Protein AF-A0A175VPI5-F1 (afdb_monomer_lite)

pLDDT: mean 77.68, std 15.25, range [24.39, 95.75]

Sequence (2399 aa):
MKVEKSAVLLPHGPDFRLYDSESETWVSDLKRPLTFSHLCGVHIPDELKNTVFPPQEQPHHDPDGPSSYEAIANQTKCPAGMSVHEFLALQRLFSGRCRRWMTVLAELGSANLNFSSEDTMLVIGQLAIQAGPARQHKGMLRDVHVIFNDTAFCAALTQQIRRRLQTIYTNWRESYCMEVLIALSLRLFHLATPGDRSAAEDLIKMVRGATLAWITRTREDLWKCTEGAAAEAIAKYGFWASLLCRRTFAIFEDPARNMSAQELGEFVLASVALQQNLVVDLGKLSPTMKNMLARDMKMAYRIQQVVKSAIQRYPVNLSQAISGTWWDATEAGSATGSAFSGWQFLAQDGGRWITCVTKPTETAISPQRIQYNFVDGRLLIDGSHIGKLPPEIRDSKHVKELFGDQHLLTFPSSRFGMSYVLAKLQCGQRIHFGLRAGQVVIHAVSFDGNVREYVPHHIFFDSSTWDLPLSLIDNCVHWLNLGSGCLEILRKPHVWRTRRSDWVLDVPKRQAQRSKVLLVDPYSALGRQVAGILGNFEDSRRVTIFQPLHQRGRLSVELRNLALSFFVNSKGLLQCRELHAEIDPDQDVGTLYGFRSGLVLRGVRCNDERSLIAPLGAMSWSRDGIHVSVRVRSADHYGKFDIDQVLGQLTCPPEPRLLYTKALLHALTSFPLPDKLTGRTGTEEALRTLESGRCQPWQPIDAGAMASLMTIKNLTPVRSYYPRDKRSLQTVTWDGTLTMTIQHESYEPVVYGILMKSEQLQAFSGNHNKIPGPENCSSSHLNRRAELQRLSYERNIALRLDPIPAQQQIIYQPRDRRARSAEAVNVYRITKAFHRRPLGIHMSRTINTVLQDWKLVGGFHSEPKNNAVPPLASLVSDSIAEHWGSLVDSFRDMSLNQPYSALFKLALLSFAPDANLDVLMFFAACYSLEKLRALETPKYPLFTNFGVGKEPTLDWLRQTISKTYKGSDFPANGQIGRKGRRREASRFIDFVLQQWPTRPEPSPGDFEAKVFNVERAMKSIVPEWQRLYQNQRLSAYLDQAQAVLDGHQCGADVSIPALWNSQIEPFSVTRSGGLVVPSLVQDIRRNRLPTSCKPLAGYDEISAQGVETAKKAPKLIHHRRFGMASSKAREIDELAAILSSFARSTDSMRQEYVNSLRASLEALERAASRADTDENPPALHAIQTEISTARSVMNDHFNMATAAFSSGDPRSRWLRLADLWLWTTPISILEPLRSSNKFHLDRGTRALIVSFGLSVTRLQRLQRIRSAQLRNDTSKAVREWRNVGHAGWSPLDLPDWLLLEIDNNLLIRPEQVEVARAMISPVSRSNSVLQMNMGSGKTSCIVPMAMSVLANGVQLARLIVPKALLSQTAQIMQARLGGLVGRDITHVPFSRRTPTGQRAPDMILLYSQLHEQARHRRGIMLTAPEHILSYKLSGLQRLADKLYDEARDMIKFQTRLSETCRDVLDESDFTLAARTQLIYPSGPLLPLDGHPHRWRTIQTMLSLVEDHLPGVQSDYPQGLKISERPGGFPVAHFLQKEAEDELNQRIVRDISSGRAAVLLLGMNPSGPFPHALVQAILCNDSIDPSAVEKLASQFPNAKLASDNLLLVRGLLLKRILLLCLKKRWNVQYGFHPGRHPVAVPFEAKGVPSEQSEFGHPDVALLLTCLSFYYTGLTPAQFRDGLRQVLSSEDPAAEYDRWTQNSSSLPEHLRHWNAINTDHQEQLDQLWRRLRLNRGVLNHYMNTFVFPAHARQFDVKIQASGWDLPLLPLSSAEPSNTHAISTGFSGTNDNRTLLPLTIKQDDLESLSQTNAEVLTYLLQPRNRRYCLAPWRANKEERLLEELSRLGIRVLIDAGAYILEQDNESLVKLWLAKDTQATAAVYLGPDNRPWVHYRDNKKAPLIATPFAEALDECLVYLDEAHTRGIDLKLPGYASGALTLALGQTKDHTVQAAMRLRELGSTQAVVFFAPPEVHQSIVDVCKLRDRQPVDSSHVIAWLLEQTCRANEQLRGLYLAQGYDFCRRANAQLTHHNLLTNRSQREAFLQVIRRPERQTIDELYGTRTKCHPDLAAESLPTGKLRDFMQELDRQQKLAARSSAVREAHDSALEEVEQEREVEFQAEHVQQKQQRPDYNALRFPGLHPNIRRFVETGTLSGVTGYEHAFNAMASTGTGKKYNVRATGSRLFVSAEYMRTIALEGCSETDDFLRPVEWILWNPAQQTALVVVPEEVELLIPMIRNRASSGQKSGVHLVTYIAPLTREMLHFNDLSFYVLPSLPTGHRVPEWLSLELGIFAGKMYTDFAECTALKRYLERPGETAFSTNPAGFVLEWLALRRKGQDVTHTPVGYVCLGRPLREDHRFFVSRHADWGGNVDPLIESARDAQDSDDDEGSDDDWATADHEA

Foldseek 3Di:
DPDDPCVVDDPDDDDDFDAPPVVRGTPVPPPDDDDCLVVLAQQDPPLCCVQPNPDDPRDDNQDQFDALLRLLQSLLSRDLFAFNLLSSLLSVCSHFAQCNLVSVLLVLLDQSHLLLDPRVLRNLLSSLPDLDAQPQPVDPSHRRRPCLAFPQSLVLLLVSLVVVCVLCLQPLSSLSSLSSSLSSLVSNLVRHDPVSNVSSLVSLVSSLNSLLNLLVVLVVVLQVDLDPVVNLVSLVSLLSSLLSNLSSCLVLLPVVDAADLVRLLSNLLSLQSNVVSPPDDPVPDDPVSVVSVVVSLVSLVSCVVRSVVSCVVHVQSVQVSVCVPQPDPPPDPPPSSPFWDDKDFDPPPPRQKIKIWGDDPDPQFAIWIWMAGSRNNFIAINNHGQAFDDCLQLVDPQNCVQSNSRGFGWHQGRGPQFGIWGSDQDVQWTWTWHADPSDIWIWTAHPVRWIWIWDQLCVQDDPPHGFAQVVLRPQWTWIQGPVQRKIWTHHPPVHPDGDLQTWIQNPVVRWIDRNQKTWDGCPDPVNVVVCVLQPLQDDSSQKTWMWGNDPPTWTKIDNPLARWIWTQDPVRFTQIPFQQWTFDPDQDLLALPQEPNKTKTAHPLHRVWIKIKHFLADWDWFDDPLWIHIGHDDGSYIFIWTRDQLQLDTDAFLDLLNLLVQLLSLLQGFDPAAGRRNNHTSPLNSLCSLQFLSNADQEADDPSSVVSLVSQLVLAWDWADVVNPDNPHIDTHHDPRGDPRSHALSSNVSSLVRLVSNVLQVLQDPDPPCDPRDDPCPCPVVSVVVNVVVVQQAADSDPPDDDDFPPPDDPDDDPVLPLVPQLNQLLVVLVVQLVDPPRFFAAPDQPLVVLLVDQKAFFAADDPDDPPPPPLVCLQEPDCRNCVRVLLVVQLPDDPVCVVVLSVSLSSNSNHPNRDSNSSSLSSCSNRPPLLSPQDGQNDRMAGNADAPDDPDLVNLLVLQVVFWDPDDDDDDDPVVVVVLVVLSSVQSVQQSVCPPVDLQGDSPPSDDPTGDPVSSSVVCNVVSNNVNSSHSVNVSSVSSSVSNVVRHDDDDPDTDDNDDPPPDPPPPPPPPDDPQDELQVLLQPADFDPPPDPPPPPVCVVPPPPPPDDDDDDDDDDDPPDPPPDPDVLLVLVVVLLVVQCPDPAPLSVVLSVLQVLLSVLVVVVVVPDDDDDFDDDLVVLVVQLVVLVVQLVVLLVVLVCRSCPPPPCQVVCVVSVSHYSSGLLVLLLVLALLDPGDRDLSSLVSSLSSLLSLLSNLLSVQLNVCVSVVVRVSNVVSVVAPAPPPHDCSVQVLLSLLCNLVSHGDHPVLVVVLCCQLQNPVNFFAAAADAPPNCALQRSCLSNLLVQLNLQFAEEEEEAPLCQVVSQSSNSSRCRGSNRAHEHENAAALPSDDDPVCPCSLVSVLVVSNVNSNSSHYYYYYLRRLFRLVVNLVVCLVVVVQVSNVSSVVSNLVNLQGHAYAYEQLCVRLPLQAKAKAFDADWFFAFLPPLLLVLLLLLLVLLQVCLVVLCVVCVPQWDWDDDVQFRIQIAGQDVVSVVVSLVSSLQCVLCLVGCLQPQPDPVPDDRPSVLLSCLLAPPFDDVVSLQVNLVRHPHSVSNSLSSLSNSCCRVLVLVVVLSNDDEQAQWEDDPPDALWIAGALGRVRGDPFWHWLDLSSRSNNSLVRCRVVFDDLVLLLVLLVCLLSDSCVLVLLCLQPLSFPPDDSSLSSNSSDDSPPPVSSVSSCVRRRNNSSSSVSSCSPPNSVVPNIHHFWMFMDHSLPPFSDDLDPDPPPDSSSGYYYYHNDCLCQVLGHPSYHHDYDSSCSNNRVLLLSLCVPPQNWAEDAQADDPPSLLVNLLVCLVVVAQAELEQASPPRPDDFVRSQLSSCVNNVQAQWEWTADPVSFIWIQGNVRDIDTCSSISCQQPCPRYRYYAGNSRLADDAGPYDLQHEYEYEDHPLAAPRSSSSNVCSSVNSNPRYYYHYYYYPSVVSLLCVQVVPDPPDDHTSSSVVSSNSVSSSVVSLLSLLSSLVNLLLVLQLSLLCVVLVCLSPDVVSVVSSCVSSIDGSRDHSCNQRNHPPPPDPVSLDDPRPDDPSVVSSVVSVVSVVSLVPDPSSVSSNRVSSSRHRYRYDYDDDDDDDDDDDSRDRFAWDDDPDADPQVVVCQVPVDRDDDDQKDALQVLVCVAPLNVVFVFAHAPAQEMETPCQQGNTDDDDPDRCLLSGDAQFKWKAQPVVNHIYGYGPRNVSVCSSVLVVCVVVVNPRSIKIFTAGAAPDLSSQCRQQSQSRIRVHDDPPDGRDLVCSQVVNLSNLHQAYAPVNLVVNLVLQPDDDPNHRGPRSLVSSQVSNCSSVVNDHSCPTSSNCSSSVHDDDCPSSSHPPPPPPPPDDPPDCPVVVVVPPPDPPPPDDPDDDDDDDDDD

Structure (mmCIF, N/CA/C/O backbone):
data_AF-A0A175VPI5-F1
#
_entry.id   AF-A0A175VPI5-F1
#
loop_
_atom_site.group_PDB
_atom_site.id
_atom_site.type_symbol
_atom_site.label_atom_id
_atom_site.label_alt_id
_atom_site.label_comp_id
_atom_site.label_asym_id
_atom_site.label_entity_id
_atom_site.label_seq_id
_atom_site.pdbx_PDB_ins_code
_atom_site.Cartn_x
_atom_site.Cartn_y
_atom_site.Cartn_z
_atom_site.occupancy
_atom_site.B_iso_or_equiv
_atom_site.auth_seq_id
_atom_site.auth_comp_id
_atom_site.auth_asym_id
_atom_site.auth_atom_id
_atom_site.pdbx_PDB_model_num
ATOM 1 N N . MET A 1 1 ? 29.320 -63.852 16.655 1.00 34.31 1 MET A N 1
ATOM 2 C CA . MET A 1 1 ? 28.833 -64.793 17.684 1.00 34.31 1 MET A CA 1
ATOM 3 C C . MET A 1 1 ? 27.375 -65.113 17.396 1.00 34.31 1 MET A C 1
ATOM 5 O O . MET A 1 1 ? 26.515 -64.314 17.731 1.00 34.31 1 MET A O 1
ATOM 9 N N . LYS A 1 2 ? 27.088 -66.215 16.697 1.00 37.84 2 LYS A N 1
ATOM 10 C CA . LYS A 1 2 ? 25.715 -66.717 16.556 1.00 37.84 2 LYS A CA 1
ATOM 11 C C . LYS A 1 2 ? 25.558 -67.827 17.584 1.00 37.84 2 LYS A C 1
ATOM 13 O O . LYS A 1 2 ? 25.923 -68.964 17.318 1.00 37.84 2 LYS A O 1
ATOM 18 N N . VAL A 1 3 ? 25.167 -67.435 18.790 1.00 50.75 3 VAL A N 1
ATOM 19 C CA . VAL A 1 3 ? 24.848 -68.372 19.865 1.00 50.75 3 VAL A CA 1
ATOM 20 C C . VAL A 1 3 ? 23.452 -68.916 19.587 1.00 50.75 3 VAL A C 1
ATOM 22 O O . VAL A 1 3 ? 22.554 -68.161 19.207 1.00 50.75 3 VAL A O 1
ATOM 25 N N . GLU A 1 4 ? 23.300 -70.232 19.696 1.00 42.84 4 GLU A N 1
ATOM 26 C CA . GLU A 1 4 ? 22.039 -70.908 19.427 1.00 42.84 4 GLU A CA 1
ATOM 27 C C . GLU A 1 4 ? 20.932 -70.422 20.365 1.00 42.84 4 GLU A C 1
ATOM 29 O O . GLU A 1 4 ? 21.149 -70.137 21.542 1.00 42.84 4 GLU A O 1
ATOM 34 N N . LYS A 1 5 ? 19.719 -70.334 19.814 1.00 47.22 5 LYS A N 1
ATOM 35 C CA . LYS A 1 5 ? 18.517 -69.787 20.454 1.00 47.22 5 LYS A CA 1
ATOM 36 C C . LYS A 1 5 ? 18.205 -70.445 21.808 1.00 47.22 5 LYS A C 1
ATOM 38 O O . LYS A 1 5 ? 17.634 -69.792 22.671 1.00 47.22 5 LYS A O 1
ATOM 43 N N . SER A 1 6 ? 18.618 -71.691 22.024 1.00 50.94 6 SER A N 1
ATOM 44 C CA . SER A 1 6 ? 18.477 -72.423 23.291 1.00 50.94 6 SER A CA 1
ATOM 45 C C . SER A 1 6 ? 19.395 -71.920 24.412 1.00 50.94 6 SER A C 1
ATOM 47 O O . SER A 1 6 ? 19.062 -72.085 25.578 1.00 50.94 6 SER A O 1
ATOM 49 N N . ALA A 1 7 ? 20.507 -71.256 24.089 1.00 53.69 7 ALA A N 1
ATOM 50 C CA . ALA A 1 7 ? 21.376 -70.597 25.068 1.00 53.69 7 ALA A CA 1
ATOM 51 C C . ALA A 1 7 ? 20.950 -69.146 25.375 1.00 53.69 7 ALA A C 1
ATOM 53 O O . ALA A 1 7 ? 21.548 -68.499 26.230 1.00 53.69 7 ALA A O 1
ATOM 54 N N . VAL A 1 8 ? 19.897 -68.646 24.717 1.00 54.56 8 VAL A N 1
ATOM 55 C CA . VAL A 1 8 ? 19.192 -67.411 25.112 1.00 54.56 8 VAL A CA 1
ATOM 56 C C . VAL A 1 8 ? 17.832 -67.733 25.740 1.00 54.56 8 VAL A C 1
ATOM 58 O O . VAL A 1 8 ? 17.388 -67.041 26.649 1.00 54.56 8 VAL A O 1
ATOM 61 N N . LEU A 1 9 ? 17.171 -68.802 25.292 1.00 42.56 9 LEU A N 1
ATOM 62 C CA . LEU A 1 9 ? 15.855 -69.220 25.767 1.00 42.56 9 LEU A CA 1
ATOM 63 C C . LEU A 1 9 ? 15.975 -70.370 26.769 1.00 42.56 9 LEU A C 1
ATOM 65 O O . LEU A 1 9 ? 15.779 -71.536 26.426 1.00 42.56 9 LEU A O 1
ATOM 69 N N . LEU A 1 10 ? 16.274 -70.018 28.018 1.00 45.94 10 LEU A N 1
ATOM 70 C CA . LEU A 1 10 ? 16.054 -70.907 29.158 1.00 45.94 10 LEU A CA 1
ATOM 71 C C . LEU A 1 10 ? 14.543 -71.017 29.452 1.00 45.94 10 LEU A C 1
ATOM 73 O O . LEU A 1 10 ? 13.808 -70.057 29.198 1.00 45.94 10 LEU A O 1
ATOM 77 N N . PRO A 1 11 ? 14.054 -72.155 29.981 1.00 46.88 11 PRO A N 1
ATOM 78 C CA . PRO A 1 11 ? 12.633 -72.353 30.252 1.00 46.88 11 PRO A CA 1
ATOM 79 C C . PRO A 1 11 ? 12.186 -71.367 31.337 1.00 46.88 11 PRO A C 1
ATOM 81 O O . PRO A 1 11 ? 12.593 -71.474 32.494 1.00 46.88 11 PRO A O 1
ATOM 84 N N . HIS A 1 12 ? 11.396 -70.366 30.953 1.00 42.09 12 HIS A N 1
ATOM 85 C CA . HIS A 1 12 ? 10.921 -69.331 31.864 1.00 42.09 12 HIS A CA 1
ATOM 86 C C . HIS A 1 12 ? 9.809 -69.925 32.744 1.00 42.09 12 HIS A C 1
ATOM 88 O O . HIS A 1 12 ? 8.774 -70.341 32.230 1.00 42.09 12 HIS A O 1
ATOM 94 N N . GLY A 1 13 ? 10.039 -69.981 34.060 1.00 51.34 13 GLY A N 1
ATOM 95 C CA . GLY A 1 13 ? 9.156 -70.606 35.054 1.00 51.34 13 GLY A CA 1
ATOM 96 C C . GLY A 1 13 ? 8.050 -69.771 35.740 1.00 51.34 13 GLY A C 1
ATOM 97 O O . GLY A 1 13 ? 7.731 -70.135 36.870 1.00 51.34 13 GLY A O 1
ATOM 98 N N . PRO A 1 14 ? 7.461 -68.683 35.192 1.00 43.50 14 PRO A N 1
ATOM 99 C CA . PRO A 1 14 ? 6.355 -67.998 35.858 1.00 43.50 14 PRO A CA 1
ATOM 100 C C . PRO A 1 14 ? 4.972 -68.471 35.376 1.00 43.50 14 PRO A C 1
ATOM 102 O O . PRO A 1 14 ? 4.746 -68.715 34.192 1.00 43.50 14 PRO A O 1
ATOM 105 N N . ASP A 1 15 ? 4.052 -68.549 36.335 1.00 42.97 15 ASP A N 1
ATOM 106 C CA . ASP A 1 15 ? 2.651 -68.959 36.212 1.00 42.97 15 ASP A CA 1
ATOM 107 C C . ASP A 1 15 ? 1.756 -67.739 35.896 1.00 42.97 15 ASP A C 1
ATOM 109 O O . ASP A 1 15 ? 1.844 -66.706 36.568 1.00 42.97 15 ASP A O 1
ATOM 113 N N . PHE A 1 16 ? 0.930 -67.821 34.849 1.00 50.50 16 PHE A N 1
ATOM 114 C CA . PHE A 1 16 ? 0.197 -66.677 34.287 1.00 50.50 16 PHE A CA 1
ATOM 115 C C . PHE A 1 16 ? -1.163 -66.457 34.971 1.00 50.50 16 PHE A C 1
ATOM 117 O O . PHE A 1 16 ? -1.952 -67.386 35.136 1.00 50.50 16 PHE A O 1
ATOM 124 N N . ARG A 1 17 ? -1.486 -65.199 35.301 1.00 53.91 17 ARG A N 1
ATOM 125 C CA . ARG A 1 17 ? -2.818 -64.754 35.758 1.00 53.91 17 ARG A CA 1
ATOM 126 C C . ARG A 1 17 ? -3.361 -63.659 34.834 1.00 53.91 17 ARG A C 1
ATOM 128 O O . ARG A 1 17 ? -2.608 -63.074 34.064 1.00 53.91 17 ARG A O 1
ATOM 135 N N . LEU A 1 18 ? -4.673 -63.413 34.864 1.00 58.94 18 LEU A N 1
ATOM 136 C CA . LEU A 1 18 ? -5.300 -62.364 34.052 1.00 58.94 18 LEU A CA 1
ATOM 137 C C . LEU A 1 18 ? -5.098 -61.004 34.723 1.00 58.94 18 LEU A C 1
ATOM 139 O O . LEU A 1 18 ? -5.536 -60.795 35.855 1.00 58.94 18 LEU A O 1
ATOM 143 N N . TYR A 1 19 ? -4.419 -60.110 34.016 1.00 65.88 19 TYR A N 1
ATOM 144 C CA . TYR A 1 19 ? -4.217 -58.715 34.379 1.00 65.88 19 TYR A CA 1
ATOM 145 C C . TYR A 1 19 ? -5.151 -57.864 33.527 1.00 65.88 19 TYR A C 1
ATOM 147 O O . TYR A 1 19 ? -5.108 -57.965 32.299 1.00 65.88 19 TYR A O 1
ATOM 155 N N . ASP A 1 20 ? -6.013 -57.076 34.163 1.00 68.88 20 ASP A N 1
ATOM 156 C CA . ASP A 1 20 ? -6.758 -56.040 33.462 1.00 68.88 20 ASP A CA 1
ATOM 157 C C . ASP A 1 20 ? -5.800 -54.868 33.230 1.00 68.88 20 ASP A C 1
ATOM 159 O O . ASP A 1 20 ? -5.426 -54.139 34.149 1.00 68.88 20 ASP A O 1
ATOM 163 N N . SER A 1 21 ? -5.335 -54.749 31.988 1.00 67.12 21 SER A N 1
ATOM 164 C CA . SER A 1 21 ? -4.374 -53.729 31.584 1.00 67.12 21 SER A CA 1
ATOM 165 C C . SER A 1 21 ? -4.939 -52.312 31.635 1.00 67.12 21 SER A C 1
ATOM 167 O O . SER A 1 21 ? -4.154 -51.376 31.716 1.00 67.12 21 SER A O 1
ATOM 169 N N . GLU A 1 22 ? -6.263 -52.140 31.563 1.00 59.28 22 GLU A N 1
ATOM 170 C CA . GLU A 1 22 ? -6.882 -50.811 31.639 1.00 59.28 22 GLU A CA 1
ATOM 171 C C . GLU A 1 22 ? -6.962 -50.313 33.084 1.00 59.28 22 GLU A C 1
ATOM 173 O O . GLU A 1 22 ? -6.736 -49.132 33.341 1.00 59.28 22 GLU A O 1
ATOM 178 N N . SER A 1 23 ? -7.237 -51.207 34.039 1.00 65.69 23 SER A N 1
ATOM 179 C CA . SER A 1 23 ? -7.300 -50.871 35.468 1.00 65.69 23 SER A CA 1
ATOM 180 C C . SER A 1 23 ? -5.992 -51.116 36.223 1.00 65.69 23 SER A C 1
ATOM 182 O O . SER A 1 23 ? -5.968 -51.018 37.452 1.00 65.69 23 SER A O 1
ATOM 184 N N . GLU A 1 24 ? -4.930 -51.500 35.513 1.00 67.81 24 GLU A N 1
ATOM 185 C CA . GLU A 1 24 ? -3.613 -51.861 36.048 1.00 67.81 24 GLU A CA 1
ATOM 186 C C . GLU A 1 24 ? -3.652 -52.843 37.241 1.00 67.81 24 GLU A C 1
ATOM 188 O O . GLU A 1 24 ? -2.771 -52.848 38.106 1.00 67.81 24 GLU A O 1
ATOM 193 N N . THR A 1 25 ? -4.661 -53.712 37.299 1.00 71.62 25 THR A N 1
ATOM 194 C CA . THR A 1 25 ? -4.926 -54.594 38.445 1.00 71.62 25 THR A CA 1
ATOM 195 C C . THR A 1 25 ? -5.146 -56.031 37.992 1.00 71.62 25 THR A C 1
ATOM 197 O O . THR A 1 25 ? -5.723 -56.305 36.939 1.00 71.62 25 THR A O 1
ATOM 200 N N . TRP A 1 26 ? -4.673 -56.999 38.780 1.00 72.06 26 TRP A N 1
ATOM 201 C CA . TRP A 1 26 ? -4.946 -58.401 38.479 1.00 72.06 26 TRP A CA 1
ATOM 202 C C . TRP A 1 26 ? -6.426 -58.678 38.717 1.00 72.06 26 TRP A C 1
ATOM 204 O O . TRP A 1 26 ? -6.977 -58.289 39.743 1.00 72.06 26 TRP A O 1
ATOM 214 N N . VAL A 1 27 ? -7.078 -59.401 37.806 1.00 67.56 27 VAL A N 1
ATOM 215 C CA . VAL A 1 27 ? -8.496 -59.776 37.950 1.00 67.56 27 VAL A CA 1
ATOM 216 C C . VAL A 1 27 ? -8.718 -60.568 39.249 1.00 67.56 27 VAL A C 1
ATOM 218 O O . VAL A 1 27 ? -9.791 -60.499 39.844 1.00 67.56 27 VAL A O 1
ATOM 221 N N . SER A 1 28 ? -7.684 -61.264 39.745 1.00 69.44 28 SER A N 1
ATOM 222 C CA . SER A 1 28 ? -7.690 -61.933 41.055 1.00 69.44 28 SER A CA 1
ATOM 223 C C . SER A 1 28 ? -7.777 -60.988 42.259 1.00 69.44 28 SER A C 1
ATOM 225 O O . SER A 1 28 ? -8.151 -61.436 43.341 1.00 69.44 28 SER A O 1
ATOM 227 N N . ASP A 1 29 ? -7.447 -59.709 42.093 1.00 71.69 29 ASP A N 1
ATOM 228 C CA . ASP A 1 29 ? -7.384 -58.718 43.171 1.00 71.69 29 ASP A CA 1
ATOM 229 C C . ASP A 1 29 ? -8.705 -57.935 43.321 1.00 71.69 29 ASP A C 1
ATOM 231 O O . ASP A 1 29 ? -8.896 -57.199 44.295 1.00 71.69 29 ASP A O 1
ATOM 235 N N . LEU A 1 30 ? -9.666 -58.135 42.408 1.00 63.50 30 LEU A N 1
ATOM 236 C CA . LEU A 1 30 ? -11.007 -57.550 42.476 1.00 63.50 30 LEU A CA 1
ATOM 237 C C . LEU A 1 30 ? -11.823 -58.200 43.610 1.00 63.50 30 LEU A C 1
ATOM 239 O O . LEU A 1 30 ? -12.544 -59.176 43.421 1.00 63.50 30 LEU A O 1
ATOM 243 N N . LYS A 1 31 ? -11.756 -57.623 44.819 1.00 62.03 31 LYS A N 1
ATOM 244 C CA . LYS A 1 31 ? -12.515 -58.073 46.011 1.00 62.03 31 LYS A CA 1
ATOM 245 C C . LYS A 1 31 ? -14.044 -57.915 45.902 1.00 62.03 31 LYS A C 1
ATOM 247 O O . LYS A 1 31 ? -14.755 -58.279 46.837 1.00 62.03 31 LYS A O 1
ATOM 252 N N . ARG A 1 32 ? -14.568 -57.346 44.810 1.00 58.59 32 ARG A N 1
ATOM 253 C CA . ARG A 1 32 ? -16.005 -57.109 44.583 1.00 58.59 32 ARG A CA 1
ATOM 254 C C . ARG A 1 32 ? -16.470 -57.818 43.308 1.00 58.59 32 ARG A C 1
ATOM 256 O O . ARG A 1 32 ? -15.713 -57.848 42.340 1.00 58.59 32 ARG A O 1
ATOM 263 N N . PRO A 1 33 ? -17.703 -58.358 43.275 1.00 62.44 33 PRO A N 1
ATOM 264 C CA . PRO A 1 33 ? -18.245 -58.978 42.073 1.00 62.44 33 PRO A CA 1
ATOM 265 C C . PRO A 1 33 ? -18.265 -57.981 40.910 1.00 62.44 33 PRO A C 1
ATOM 267 O O . PRO A 1 33 ? -18.617 -56.813 41.087 1.00 62.44 33 PRO A O 1
ATOM 270 N N . LEU A 1 34 ? -17.885 -58.461 39.724 1.00 61.81 34 LEU A N 1
ATOM 271 C CA . LEU A 1 34 ? -17.949 -57.702 38.478 1.00 61.81 34 LEU A CA 1
ATOM 272 C C . LEU A 1 34 ? -19.396 -57.261 38.232 1.00 61.81 34 LEU A C 1
ATOM 274 O O . LEU A 1 34 ? -20.314 -58.081 38.211 1.00 61.81 34 LEU A O 1
ATOM 278 N N . THR A 1 35 ? -19.601 -55.957 38.054 1.00 63.72 35 THR A N 1
ATOM 279 C CA . THR A 1 35 ? -20.913 -55.382 37.741 1.00 63.72 35 THR A CA 1
ATOM 280 C C . THR A 1 35 ? -20.823 -54.601 36.437 1.00 63.72 35 THR A C 1
ATOM 282 O O . THR A 1 35 ? -19.828 -53.924 36.179 1.00 63.72 35 THR A O 1
ATOM 285 N N . PHE A 1 36 ? -21.884 -54.634 35.631 1.00 66.44 36 PHE A N 1
ATOM 286 C CA . PHE A 1 36 ? -22.006 -53.776 34.448 1.00 66.44 36 PHE A CA 1
ATOM 287 C C . PHE A 1 36 ? -22.507 -52.363 34.791 1.00 66.44 36 PHE A C 1
ATOM 289 O O . PHE A 1 36 ? -22.881 -51.623 33.883 1.00 66.44 36 PHE A O 1
ATOM 296 N N . SER A 1 37 ? -22.549 -51.964 36.074 1.00 64.75 37 SER A N 1
ATOM 297 C CA . SER A 1 37 ? -23.100 -50.656 36.464 1.00 64.75 37 SER A CA 1
ATOM 298 C C . SER A 1 37 ? -22.327 -49.500 35.832 1.00 64.75 37 SER A C 1
ATOM 300 O O . SER A 1 37 ? -22.946 -48.539 35.392 1.00 64.75 37 SER A O 1
ATOM 302 N N . HIS A 1 38 ? -21.006 -49.636 35.688 1.00 63.53 38 HIS A N 1
ATOM 303 C CA . HIS A 1 38 ? -20.152 -48.666 35.002 1.00 63.53 38 HIS A CA 1
ATOM 304 C C . HIS A 1 38 ? -20.473 -48.531 33.497 1.00 63.53 38 HIS A C 1
ATOM 306 O O . HIS A 1 38 ? -20.339 -47.440 32.957 1.00 63.53 38 HIS A O 1
ATOM 312 N N . LEU A 1 39 ? -20.973 -49.589 32.834 1.00 64.94 39 LEU A N 1
ATOM 313 C CA . LEU A 1 39 ? -21.452 -49.539 31.438 1.00 64.94 39 LEU A CA 1
ATOM 314 C C . LEU A 1 39 ? -22.888 -49.005 31.310 1.00 64.94 39 LEU A C 1
ATOM 316 O O . LEU A 1 39 ? -23.317 -48.643 30.217 1.00 64.94 39 LEU A O 1
ATOM 320 N N . CYS A 1 40 ? -23.643 -48.994 32.411 1.00 66.12 40 CYS A N 1
ATOM 321 C CA . CYS A 1 40 ? -25.025 -48.510 32.476 1.00 66.12 40 CYS A CA 1
ATOM 322 C C . CYS A 1 40 ? -25.135 -47.132 33.153 1.00 66.12 40 CYS A C 1
ATOM 324 O O . CYS A 1 40 ? -26.246 -46.696 33.463 1.00 66.12 40 CYS A O 1
ATOM 326 N N . GLY A 1 41 ? -23.999 -46.486 33.435 1.00 64.88 41 GLY A N 1
ATOM 327 C CA . GLY A 1 41 ? -23.933 -45.198 34.115 1.00 64.88 41 GLY A CA 1
ATOM 328 C C . GLY A 1 41 ? -24.559 -44.079 33.288 1.00 64.88 41 GLY A C 1
ATOM 329 O O . GLY A 1 41 ? -24.564 -44.126 32.057 1.00 64.88 41 GLY A O 1
ATOM 330 N N . VAL A 1 42 ? -25.091 -43.069 33.978 1.00 74.12 42 VAL A N 1
ATOM 331 C CA . VAL A 1 42 ? -25.505 -41.830 33.313 1.00 74.12 42 VAL A CA 1
ATOM 332 C C . VAL A 1 42 ? -24.248 -41.044 32.946 1.00 74.12 42 VAL A C 1
ATOM 334 O O . VAL A 1 42 ? -23.321 -40.955 33.747 1.00 74.12 42 VAL A O 1
ATOM 337 N N . HIS A 1 43 ? -24.217 -40.495 31.740 1.00 81.44 43 HIS A N 1
ATOM 338 C CA . HIS A 1 43 ? -23.201 -39.582 31.253 1.00 81.44 43 HIS A CA 1
ATOM 339 C C . HIS A 1 43 ? -23.189 -38.353 32.150 1.00 81.44 43 HIS A C 1
ATOM 341 O O . HIS A 1 43 ? -24.219 -37.707 32.342 1.00 81.44 43 HIS A O 1
ATOM 347 N N . ILE A 1 44 ? -22.029 -38.060 32.723 1.00 80.56 44 ILE A N 1
ATOM 348 C CA . ILE A 1 44 ? -21.810 -36.883 33.554 1.00 80.56 44 ILE A CA 1
ATOM 349 C C . ILE A 1 44 ? -20.849 -35.995 32.765 1.00 80.56 44 ILE A C 1
ATOM 351 O O . ILE A 1 44 ? -19.736 -36.456 32.503 1.00 80.56 44 ILE A O 1
ATOM 355 N N . PRO A 1 45 ? -21.256 -34.764 32.398 1.00 82.81 45 PRO A N 1
ATOM 356 C CA . PRO A 1 45 ? -20.381 -33.808 31.720 1.00 82.81 45 PRO A CA 1
ATOM 357 C C . PRO A 1 45 ? -19.068 -33.630 32.486 1.00 82.81 45 PRO A C 1
ATOM 359 O O . PRO A 1 45 ? -19.072 -33.637 33.725 1.00 82.81 45 PRO A O 1
ATOM 362 N N . ASP A 1 46 ? -17.950 -33.473 31.780 1.00 77.69 46 ASP A N 1
ATOM 363 C CA . ASP A 1 46 ? -16.617 -33.432 32.397 1.00 77.69 46 ASP A CA 1
ATOM 364 C C . ASP A 1 46 ? -16.496 -32.295 33.429 1.00 77.69 46 ASP A C 1
ATOM 366 O O . ASP A 1 46 ? -15.869 -32.451 34.481 1.00 77.69 46 ASP A O 1
ATOM 370 N N . GLU A 1 47 ? -17.184 -31.179 33.190 1.00 77.06 47 GLU A N 1
ATOM 371 C CA . GLU A 1 47 ? -17.311 -30.041 34.100 1.00 77.06 47 GLU A CA 1
ATOM 372 C C . GLU A 1 47 ? -17.875 -30.451 35.464 1.00 77.06 47 GLU A C 1
ATOM 374 O O . GLU A 1 47 ? -17.360 -30.037 36.505 1.00 77.06 47 GLU A O 1
ATOM 379 N N . LEU A 1 48 ? -18.914 -31.291 35.470 1.00 80.81 48 LEU A N 1
ATOM 380 C CA . LEU A 1 48 ? -19.559 -31.795 36.682 1.00 80.81 48 LEU A CA 1
ATOM 381 C C . LEU A 1 48 ? -18.786 -32.957 37.300 1.00 80.81 48 LEU A C 1
ATOM 383 O O . LEU A 1 48 ? -18.743 -33.073 38.523 1.00 80.81 48 LEU A O 1
ATOM 387 N N . LYS A 1 49 ? -18.146 -33.796 36.484 1.00 77.88 49 LYS A N 1
ATOM 388 C CA . LYS A 1 49 ? -17.318 -34.917 36.948 1.00 77.88 49 LYS A CA 1
ATOM 389 C C . LYS A 1 49 ? -16.105 -34.440 37.753 1.00 77.88 49 LYS A C 1
ATOM 391 O O . LYS A 1 49 ? -15.731 -35.056 38.747 1.00 77.88 49 LYS A O 1
ATOM 396 N N . ASN A 1 50 ? -15.525 -33.305 37.365 1.00 75.50 50 ASN A N 1
ATOM 397 C CA . ASN A 1 50 ? -14.361 -32.728 38.039 1.00 75.50 50 ASN A CA 1
ATOM 398 C C . ASN A 1 50 ? -14.708 -31.923 39.305 1.00 75.50 50 ASN A C 1
ATOM 400 O O . ASN A 1 50 ? -13.814 -31.632 40.097 1.00 75.50 50 ASN A O 1
ATOM 404 N N . THR A 1 51 ? -15.978 -31.548 39.505 1.00 76.25 51 THR A N 1
ATOM 405 C CA . THR A 1 51 ? -16.378 -30.593 40.559 1.00 76.25 51 THR A CA 1
ATOM 406 C C . THR A 1 51 ? -17.454 -31.114 41.516 1.00 76.25 51 THR A C 1
ATOM 408 O O . THR A 1 51 ? -17.349 -30.896 42.723 1.00 76.25 51 THR A O 1
ATOM 411 N N . VAL A 1 52 ? -18.483 -31.798 41.004 1.00 76.81 52 VAL A N 1
ATOM 412 C CA . VAL A 1 52 ? -19.696 -32.196 41.745 1.00 76.81 52 VAL A CA 1
ATOM 413 C C . VAL A 1 52 ? -19.789 -33.712 41.934 1.00 76.81 52 VAL A C 1
ATOM 415 O O . VAL A 1 52 ? -20.158 -34.168 43.014 1.00 76.81 52 VAL A O 1
ATOM 418 N N . PHE A 1 53 ? -19.433 -34.500 40.916 1.00 75.19 53 PHE A N 1
ATOM 419 C CA . PHE A 1 53 ? -19.489 -35.965 40.934 1.00 75.19 53 PHE A CA 1
ATOM 420 C C . PHE A 1 53 ? -18.081 -36.573 40.841 1.00 75.19 53 PHE A C 1
ATOM 422 O O . PHE A 1 53 ? -17.683 -37.007 39.757 1.00 75.19 53 PHE A O 1
ATOM 429 N N . PRO A 1 54 ? -17.316 -36.630 41.948 1.00 65.25 54 PRO A N 1
ATOM 430 C CA . PRO A 1 54 ? -15.978 -37.210 41.926 1.00 65.25 54 PRO A CA 1
ATOM 431 C C . PRO A 1 54 ? -16.015 -38.660 41.405 1.00 65.25 54 PRO A C 1
ATOM 433 O O . PRO A 1 54 ? -16.939 -39.406 41.749 1.00 65.25 54 PRO A O 1
ATOM 436 N N . PRO A 1 55 ? -15.034 -39.077 40.580 1.00 62.97 55 PRO A N 1
ATOM 437 C CA . PRO A 1 55 ? -15.018 -40.401 39.968 1.00 62.97 55 PRO A CA 1
ATOM 438 C C . PRO A 1 55 ? -15.037 -41.502 41.040 1.00 62.97 55 PRO A C 1
ATOM 440 O O . PRO A 1 55 ? -14.155 -41.574 41.892 1.00 62.97 55 PRO A O 1
ATOM 443 N N . GLN A 1 56 ? -16.061 -42.360 41.003 1.00 59.44 56 GLN A N 1
ATOM 444 C CA . GLN A 1 56 ? -16.194 -43.535 41.869 1.00 59.44 56 GLN A CA 1
ATOM 445 C C . GLN A 1 56 ? -15.831 -44.799 41.079 1.00 59.44 56 GLN A C 1
ATOM 447 O O . GLN A 1 56 ? -16.299 -44.960 39.955 1.00 59.44 56 GLN A O 1
ATOM 452 N N . GLU A 1 57 ? -15.060 -45.719 41.674 1.00 57.66 57 GLU A N 1
ATOM 453 C CA . GLU A 1 57 ? -14.640 -46.987 41.035 1.00 57.66 57 GLU A CA 1
ATOM 454 C C . GLU A 1 57 ? -15.820 -47.869 40.583 1.00 57.66 57 GLU A C 1
ATOM 456 O O . GLU A 1 57 ? -15.717 -48.616 39.614 1.00 57.66 57 GLU A O 1
ATOM 461 N N . GLN A 1 58 ? -16.961 -47.790 41.274 1.00 57.25 58 GLN A N 1
ATOM 462 C CA . GLN A 1 58 ? -18.205 -48.468 40.902 1.00 57.25 58 GLN A CA 1
ATOM 463 C C . GLN A 1 58 ? -19.382 -47.506 41.116 1.00 57.25 58 GLN A C 1
ATOM 465 O O . GLN A 1 58 ? -19.983 -47.521 42.195 1.00 57.25 58 GLN A O 1
ATOM 470 N N . PRO A 1 59 ? -19.712 -46.646 40.134 1.00 59.06 59 PRO A N 1
ATOM 471 C CA . PRO A 1 59 ? -20.792 -45.681 40.285 1.00 59.06 59 PRO A CA 1
ATOM 472 C C . PRO A 1 59 ? -22.119 -46.410 40.531 1.00 59.06 59 PRO A C 1
ATOM 474 O O . PRO A 1 59 ? -22.434 -47.424 39.891 1.00 59.06 59 PRO A O 1
ATOM 477 N N . HIS A 1 60 ? -22.886 -45.906 41.501 1.00 56.34 60 HIS A N 1
ATOM 478 C CA . HIS A 1 60 ? -24.221 -46.413 41.810 1.00 56.34 60 HIS A CA 1
ATOM 479 C C . HIS A 1 60 ? -25.123 -46.251 40.574 1.00 56.34 60 HIS A C 1
ATOM 481 O O . HIS A 1 60 ? -25.089 -45.218 39.915 1.00 56.34 60 HIS A O 1
ATOM 487 N N . HIS A 1 61 ? -25.942 -47.254 40.249 1.00 58.75 61 HIS A N 1
ATOM 488 C CA . HIS A 1 61 ? -26.800 -47.249 39.049 1.00 58.75 61 HIS A CA 1
ATOM 489 C C . HIS A 1 61 ? -27.977 -46.252 39.135 1.00 58.75 61 HIS A C 1
ATOM 491 O O . HIS A 1 61 ? -28.630 -45.984 38.131 1.00 58.75 61 HIS A O 1
ATOM 497 N N . ASP A 1 62 ? -28.242 -45.713 40.328 1.00 59.16 62 ASP A N 1
ATOM 498 C CA . ASP A 1 62 ? -29.240 -44.671 40.616 1.00 59.16 62 ASP A CA 1
ATOM 499 C C . ASP A 1 62 ? -28.660 -43.711 41.679 1.00 59.16 62 ASP A C 1
ATOM 501 O O . ASP A 1 62 ? -28.919 -43.913 42.868 1.00 59.16 62 ASP A O 1
ATOM 505 N N . PRO A 1 63 ? -27.765 -42.768 41.328 1.00 61.16 63 PRO A N 1
ATOM 506 C CA . PRO A 1 63 ? -27.257 -41.780 42.280 1.00 61.16 63 PRO A CA 1
ATOM 507 C C . PRO A 1 63 ? -28.365 -40.767 42.619 1.00 61.16 63 PRO A C 1
ATOM 509 O O . PRO A 1 63 ? -29.083 -40.327 41.726 1.00 61.16 63 PRO A O 1
ATOM 512 N N . ASP A 1 64 ? -28.501 -40.365 43.889 1.00 64.19 64 ASP A N 1
ATOM 513 C CA . ASP A 1 64 ? -29.560 -39.428 44.328 1.00 64.19 64 ASP A CA 1
ATOM 514 C C . ASP A 1 64 ? -29.366 -37.975 43.816 1.00 64.19 64 ASP A C 1
ATOM 516 O O . ASP A 1 64 ? -30.228 -37.123 44.046 1.00 64.19 64 ASP A O 1
ATOM 520 N N . GLY A 1 65 ? -28.287 -37.701 43.066 1.00 75.31 65 GLY A N 1
ATOM 521 C CA . GLY A 1 65 ? -27.918 -36.365 42.587 1.00 75.31 65 GLY A CA 1
ATOM 522 C C . GLY A 1 65 ? -27.599 -35.390 43.734 1.00 75.31 65 GLY A C 1
ATOM 523 O O . GLY A 1 65 ? -27.826 -35.709 44.901 1.00 75.31 65 GLY A O 1
ATOM 524 N N . PRO A 1 66 ? -27.056 -34.198 43.439 1.00 86.31 66 PRO A N 1
ATOM 525 C CA . PRO A 1 66 ? -26.903 -33.158 44.449 1.00 86.31 66 PRO A CA 1
ATOM 526 C C . PRO A 1 66 ? -28.278 -32.637 44.890 1.00 86.31 66 PRO A C 1
ATOM 528 O O . PRO A 1 66 ? -29.179 -32.421 44.074 1.00 86.31 66 PRO A O 1
ATOM 531 N N . SER A 1 67 ? -28.440 -32.406 46.189 1.00 87.25 67 SER A N 1
ATOM 532 C CA . SER A 1 67 ? -29.606 -31.709 46.746 1.00 87.25 67 SER A CA 1
ATOM 533 C C . SER A 1 67 ? -29.654 -30.243 46.295 1.00 87.25 67 SER A C 1
ATOM 535 O O . SER A 1 67 ? -28.649 -29.674 45.870 1.00 87.25 67 SER A O 1
ATOM 537 N N . SER A 1 68 ? -30.802 -29.573 46.436 1.00 88.88 68 SER A N 1
ATOM 538 C CA . SER A 1 68 ? -30.927 -28.139 46.133 1.00 88.88 68 SER A CA 1
ATOM 539 C C . SER A 1 68 ? -29.983 -27.279 46.980 1.00 88.88 68 SER A C 1
ATOM 541 O O . SER A 1 68 ? -29.532 -26.229 46.535 1.00 88.88 68 SER A O 1
ATOM 543 N N . TYR A 1 69 ? -29.645 -27.736 48.186 1.00 90.31 69 TYR A N 1
ATOM 544 C CA . TYR A 1 69 ? -28.686 -27.088 49.076 1.00 90.31 69 TYR A CA 1
ATOM 545 C C . TYR A 1 69 ? -27.263 -27.185 48.514 1.00 90.31 69 TYR A C 1
ATOM 547 O O . TYR A 1 69 ? -26.565 -26.178 48.415 1.00 90.31 69 TYR A O 1
ATOM 555 N N . GLU A 1 70 ? -26.858 -28.385 48.087 1.00 88.50 70 GLU A N 1
ATOM 556 C CA . GLU A 1 70 ? -25.555 -28.630 47.460 1.00 88.50 70 GLU A CA 1
ATOM 557 C C . GLU A 1 70 ? -25.431 -27.914 46.120 1.00 88.50 70 GLU A C 1
ATOM 559 O O . GLU A 1 70 ? -24.410 -27.285 45.871 1.00 88.50 70 GLU A O 1
ATOM 564 N N . ALA A 1 71 ? -26.475 -27.933 45.289 1.00 87.50 71 ALA A N 1
ATOM 565 C CA . ALA A 1 71 ? -26.470 -27.247 44.003 1.00 87.50 71 ALA A CA 1
ATOM 566 C C . ALA A 1 71 ? -26.203 -25.742 44.161 1.00 87.50 71 ALA A C 1
ATOM 568 O O . ALA A 1 71 ? -25.374 -25.185 43.442 1.00 87.50 71 ALA A O 1
ATOM 569 N N . ILE A 1 72 ? -26.848 -25.088 45.136 1.00 87.44 72 ILE A N 1
ATOM 570 C CA . ILE A 1 72 ? -26.623 -23.665 45.422 1.00 87.44 72 ILE A CA 1
ATOM 571 C C . ILE A 1 72 ? -25.238 -23.418 46.039 1.00 87.44 72 ILE A C 1
ATOM 573 O O . ILE A 1 72 ? -24.569 -22.468 45.641 1.00 87.44 72 ILE A O 1
ATOM 577 N N . ALA A 1 73 ? -24.767 -24.271 46.952 1.00 85.56 73 ALA A N 1
ATOM 578 C CA . ALA A 1 73 ? -23.424 -24.146 47.526 1.00 85.56 73 ALA A CA 1
ATOM 579 C C . ALA A 1 73 ? -22.317 -24.327 46.472 1.00 85.56 73 ALA A C 1
ATOM 581 O O . ALA A 1 73 ? -21.319 -23.612 46.479 1.00 85.56 73 ALA A O 1
ATOM 582 N N . ASN A 1 74 ? -22.521 -25.236 45.515 1.00 87.31 74 ASN A N 1
ATOM 583 C CA . ASN A 1 74 ? -21.576 -25.532 44.442 1.00 87.31 74 ASN A CA 1
ATOM 584 C C . ASN A 1 74 ? -21.421 -24.386 43.427 1.00 87.31 74 ASN A C 1
ATOM 586 O O . ASN A 1 74 ? -20.554 -24.489 42.564 1.00 87.31 74 ASN A O 1
ATOM 590 N N . GLN A 1 75 ? -22.197 -23.294 43.500 1.00 81.94 75 GLN A N 1
ATOM 591 C CA . GLN A 1 75 ? -22.072 -22.154 42.575 1.00 81.94 75 GLN A CA 1
ATOM 592 C C . GLN A 1 75 ? -20.641 -21.595 42.501 1.00 81.94 75 GLN A C 1
ATOM 594 O O . GLN A 1 75 ? -20.192 -21.192 41.428 1.00 81.94 75 GLN A O 1
ATOM 599 N N . THR A 1 76 ? -19.887 -21.635 43.604 1.00 80.00 76 THR A N 1
ATOM 600 C CA . THR A 1 76 ? -18.480 -21.196 43.655 1.00 80.00 76 THR A CA 1
ATOM 601 C C . THR A 1 76 ? -17.545 -22.083 42.830 1.00 80.00 76 THR A C 1
ATOM 603 O O . THR A 1 76 ? -16.499 -21.609 42.382 1.00 80.00 76 THR A O 1
ATOM 606 N N . LYS A 1 77 ? -17.957 -23.330 42.565 1.00 81.75 77 LYS A N 1
ATOM 607 C CA . LYS A 1 77 ? -17.238 -24.357 41.797 1.00 81.75 77 LYS A CA 1
ATOM 608 C C . LYS A 1 77 ? -17.611 -24.386 40.311 1.00 81.75 77 LYS A C 1
ATOM 610 O O . LYS A 1 77 ? -17.111 -25.248 39.594 1.00 81.75 77 LYS A O 1
ATOM 615 N N . CYS A 1 78 ? -18.475 -23.479 39.840 1.00 78.94 78 CYS A N 1
ATOM 616 C CA . CYS A 1 78 ? -18.847 -23.389 38.426 1.00 78.94 78 CYS A CA 1
ATOM 617 C C . CYS A 1 78 ? -17.597 -23.144 37.552 1.00 78.94 78 CYS A C 1
ATOM 619 O O . CYS A 1 78 ? -16.906 -22.138 37.760 1.00 78.94 78 CYS A O 1
ATOM 621 N N . PRO A 1 79 ? -17.281 -24.024 36.584 1.00 76.50 79 PRO A N 1
ATOM 622 C CA . PRO A 1 79 ? -16.147 -23.832 35.682 1.00 76.50 79 PRO A CA 1
ATOM 623 C C . PRO A 1 79 ? -16.328 -22.612 34.774 1.00 76.50 79 PRO A C 1
ATOM 625 O O . PRO A 1 79 ? -17.446 -22.248 34.430 1.00 76.50 79 PRO A O 1
ATOM 628 N N . ALA A 1 80 ? -15.224 -22.009 34.322 1.00 67.06 80 ALA A N 1
ATOM 629 C CA . ALA A 1 80 ? -15.259 -20.792 33.500 1.00 67.06 80 ALA A CA 1
ATOM 630 C C . ALA A 1 80 ? -15.903 -20.970 32.106 1.00 67.06 80 ALA A C 1
ATOM 632 O O . ALA A 1 80 ? -16.228 -19.976 31.468 1.00 67.06 80 ALA A O 1
ATOM 633 N N . GLY A 1 81 ? -16.055 -22.209 31.621 1.00 64.50 81 GLY A N 1
ATOM 634 C CA . GLY A 1 81 ? -16.647 -22.517 30.312 1.00 64.50 81 GLY A CA 1
ATOM 635 C C . GLY A 1 81 ? -18.162 -22.759 30.317 1.00 64.50 81 GLY A C 1
ATOM 636 O O . GLY A 1 81 ? -18.726 -22.944 29.246 1.00 64.50 81 GLY A O 1
ATOM 637 N N . MET A 1 82 ? -18.814 -22.774 31.484 1.00 72.94 82 MET A N 1
ATOM 638 C CA . MET A 1 82 ? -20.243 -23.073 31.639 1.00 72.94 82 MET A CA 1
ATOM 639 C C . MET A 1 82 ? -20.920 -21.948 32.423 1.00 72.94 82 MET A C 1
ATOM 641 O O . MET A 1 82 ? -20.362 -21.448 33.401 1.00 72.94 82 MET A O 1
ATOM 645 N N . SER A 1 83 ? -22.129 -21.548 32.021 1.00 74.88 83 SER A N 1
ATOM 646 C CA . SER A 1 83 ? -22.885 -20.552 32.787 1.00 74.88 83 SER A CA 1
ATOM 647 C C . SER A 1 83 ? -23.334 -21.129 34.133 1.00 74.88 83 SER A C 1
ATOM 649 O O . SER A 1 83 ? -23.659 -22.313 34.242 1.00 74.88 83 SER A O 1
ATOM 651 N N . VAL A 1 84 ? -23.432 -20.288 35.169 1.00 76.75 84 VAL A N 1
ATOM 652 C CA . VAL A 1 84 ? -23.930 -20.722 36.490 1.00 76.75 84 VAL A CA 1
ATOM 653 C C . VAL A 1 84 ? -25.343 -21.309 36.375 1.00 76.75 84 VAL A C 1
ATOM 655 O O . VAL A 1 84 ? -25.690 -22.255 37.079 1.00 76.75 84 VAL A O 1
ATOM 658 N N . HIS A 1 85 ? -26.159 -20.787 35.458 1.00 77.75 85 HIS A N 1
ATOM 659 C CA . HIS A 1 85 ? -27.518 -21.266 35.221 1.00 77.75 85 HIS A CA 1
ATOM 660 C C . HIS A 1 85 ? -27.559 -22.657 34.578 1.00 77.75 85 HIS A C 1
ATOM 662 O O . HIS A 1 85 ? -28.326 -23.504 35.042 1.00 77.75 85 HIS A O 1
ATOM 668 N N . GLU A 1 86 ? -26.709 -22.917 33.582 1.00 81.19 86 GLU A N 1
ATOM 669 C CA . GLU A 1 86 ? -26.550 -24.242 32.972 1.00 81.19 86 GLU A CA 1
ATOM 670 C C . GLU A 1 86 ? -25.992 -25.250 33.983 1.00 81.19 86 GLU A C 1
ATOM 672 O O . GLU A 1 86 ? -26.542 -26.339 34.155 1.00 81.19 86 GLU A O 1
ATOM 677 N N . PHE A 1 87 ? -24.986 -24.840 34.759 1.00 85.94 87 PHE A N 1
ATOM 678 C CA . PHE A 1 87 ? -24.383 -25.650 35.817 1.00 85.94 87 PHE A CA 1
ATOM 679 C C . PHE A 1 87 ? -25.395 -26.055 36.900 1.00 85.94 87 PHE A C 1
ATOM 681 O O . PHE A 1 87 ? -25.415 -27.203 37.355 1.00 85.94 87 PHE A O 1
ATOM 688 N N . LEU A 1 88 ? -26.280 -25.136 37.297 1.00 85.69 88 LEU A N 1
ATOM 689 C CA . LEU A 1 88 ? -27.377 -25.417 38.225 1.00 85.69 88 LEU A CA 1
ATOM 690 C C . LEU A 1 88 ? -28.482 -26.263 37.581 1.00 85.69 88 LEU A C 1
ATOM 692 O O . LEU A 1 88 ? -29.068 -27.109 38.253 1.00 85.69 88 LEU A O 1
ATOM 696 N N . ALA A 1 89 ? -28.814 -26.040 36.307 1.00 85.69 89 ALA A N 1
ATOM 697 C CA . ALA A 1 89 ? -29.835 -26.808 35.591 1.00 85.69 89 ALA A CA 1
ATOM 698 C C . ALA A 1 89 ? -29.440 -28.279 35.424 1.00 85.69 89 ALA A C 1
ATOM 700 O O . ALA A 1 89 ? -30.245 -29.165 35.714 1.00 85.69 89 ALA A O 1
ATOM 701 N N . LEU A 1 90 ? -28.188 -28.549 35.050 1.00 87.31 90 LEU A N 1
ATOM 702 C CA . LEU A 1 90 ? -27.674 -29.911 34.939 1.00 87.31 90 LEU A CA 1
ATOM 703 C C . LEU A 1 90 ? -27.709 -30.628 36.294 1.00 87.31 90 LEU A C 1
ATOM 705 O O . LEU A 1 90 ? -28.229 -31.738 36.381 1.00 87.31 90 LEU A O 1
ATOM 709 N N . GLN A 1 91 ? -27.258 -29.981 37.375 1.00 89.38 91 GLN A N 1
ATOM 710 C CA . GLN A 1 91 ? -27.363 -30.543 38.731 1.00 89.38 91 GLN A CA 1
ATOM 711 C C . GLN A 1 91 ? -28.818 -30.842 39.125 1.00 89.38 91 GLN A C 1
ATOM 713 O O . GLN A 1 91 ? -29.103 -31.909 39.673 1.00 89.38 91 GLN A O 1
ATOM 718 N N . ARG A 1 92 ? -29.754 -29.943 38.786 1.00 87.00 92 ARG A N 1
ATOM 719 C CA . ARG A 1 92 ? -31.191 -30.138 39.026 1.00 87.00 92 ARG A CA 1
ATOM 720 C C . ARG A 1 92 ? -31.746 -31.351 38.275 1.00 87.00 92 ARG A C 1
ATOM 722 O O . ARG A 1 92 ? -32.520 -32.094 38.879 1.00 87.00 92 ARG A O 1
ATOM 729 N N . LEU A 1 93 ? -31.330 -31.604 37.029 1.00 86.69 93 LEU A N 1
ATOM 730 C CA . LEU A 1 93 ? -31.768 -32.769 36.241 1.00 86.69 93 LEU A CA 1
ATOM 731 C C . LEU A 1 93 ? -31.398 -34.114 36.887 1.00 86.69 93 LEU A C 1
ATOM 733 O O . LEU A 1 93 ? -32.173 -35.069 36.797 1.00 86.69 93 LEU A O 1
ATOM 737 N N . PHE A 1 94 ? -30.251 -34.189 37.566 1.00 86.25 94 PHE A N 1
ATOM 738 C CA . PHE A 1 94 ? -29.830 -35.395 38.288 1.00 86.25 94 PHE A CA 1
ATOM 739 C C . PHE A 1 94 ? -30.585 -35.612 39.612 1.00 86.25 94 PHE A C 1
ATOM 741 O O . PHE A 1 94 ? -30.552 -36.714 40.155 1.00 86.25 94 PHE A O 1
ATOM 748 N N . SER A 1 95 ? -31.283 -34.594 40.125 1.00 84.12 95 SER A N 1
ATOM 749 C CA . SER A 1 95 ? -31.875 -34.593 41.468 1.00 84.12 95 SER A CA 1
ATOM 750 C C . SER A 1 95 ? -33.379 -34.935 41.483 1.00 84.12 95 SER A C 1
ATOM 752 O O . SER A 1 95 ? -34.193 -34.334 40.775 1.00 84.12 95 SER A O 1
ATOM 754 N N . GLY A 1 96 ? -33.782 -35.852 42.368 1.00 82.81 96 GLY A N 1
ATOM 755 C CA . GLY A 1 96 ? -35.185 -36.257 42.557 1.00 82.81 96 GLY A CA 1
ATOM 756 C C . GLY A 1 96 ? -35.706 -37.273 41.525 1.00 82.81 96 GLY A C 1
ATOM 757 O O . GLY A 1 96 ? -35.208 -37.383 40.401 1.00 82.81 96 GLY A O 1
ATOM 758 N N . ARG A 1 97 ? -36.716 -38.060 41.924 1.00 85.81 97 ARG A N 1
ATOM 759 C CA . ARG A 1 97 ? -37.286 -39.163 41.127 1.00 85.81 97 ARG A CA 1
ATOM 760 C C . ARG A 1 97 ? -38.683 -38.809 40.624 1.00 85.81 97 ARG A C 1
ATOM 762 O O . ARG A 1 97 ? -38.931 -38.861 39.422 1.00 85.81 97 ARG A O 1
ATOM 769 N N . CYS A 1 98 ? -39.570 -38.387 41.523 1.00 86.62 98 CYS A N 1
ATOM 770 C CA . CYS A 1 98 ? -40.962 -38.056 41.216 1.00 86.62 98 CYS A CA 1
ATOM 771 C C . CYS A 1 98 ? -41.081 -36.746 40.428 1.00 86.62 98 CYS A C 1
ATOM 773 O O . CYS A 1 98 ? -41.981 -36.609 39.598 1.00 86.62 98 CYS A O 1
ATOM 775 N N . ARG A 1 99 ? -40.170 -35.793 40.673 1.00 90.12 99 ARG A N 1
ATOM 776 C CA . ARG A 1 99 ? -40.139 -34.490 39.986 1.00 90.12 99 ARG A CA 1
ATOM 777 C C . ARG A 1 99 ? -39.378 -34.480 38.657 1.00 90.12 99 ARG A C 1
ATOM 779 O O . ARG A 1 99 ? -39.525 -33.528 37.902 1.00 90.12 99 ARG A O 1
ATOM 786 N N . ARG A 1 100 ? -38.595 -35.519 38.333 1.00 90.56 100 ARG A N 1
ATOM 787 C CA . ARG A 1 100 ? -37.625 -35.514 37.214 1.00 90.56 100 ARG A CA 1
ATOM 788 C C . ARG A 1 100 ? -38.215 -35.034 35.885 1.00 90.56 100 ARG A C 1
ATOM 790 O O . ARG A 1 100 ? -37.666 -34.143 35.250 1.00 90.56 100 ARG A O 1
ATOM 797 N N . TRP A 1 101 ? -39.350 -35.593 35.478 1.00 91.94 101 TRP A N 1
ATOM 798 C CA . TRP A 1 101 ? -40.023 -35.212 34.232 1.00 91.94 101 TRP A CA 1
ATOM 799 C C . TRP A 1 101 ? -40.663 -33.820 34.277 1.00 91.94 101 TRP A C 1
ATOM 801 O O . TRP A 1 101 ? -40.734 -33.164 33.242 1.00 91.94 101 TRP A O 1
ATOM 811 N N . MET A 1 102 ? -41.076 -33.341 35.456 1.00 91.88 102 MET A N 1
ATOM 812 C CA . MET A 1 102 ? -41.521 -31.953 35.627 1.00 91.88 102 MET A CA 1
ATOM 813 C C . MET A 1 102 ? -40.342 -30.991 35.465 1.00 91.88 102 MET A C 1
ATOM 815 O O . MET A 1 102 ? -40.485 -29.974 34.800 1.00 91.88 102 MET A O 1
ATOM 819 N N . THR A 1 103 ? -39.164 -31.343 35.993 1.00 90.62 103 THR A N 1
ATOM 820 C CA . THR A 1 103 ? -37.926 -30.582 35.777 1.00 90.62 103 THR A CA 1
ATOM 821 C C . THR A 1 103 ? -37.535 -30.574 34.299 1.00 90.62 103 THR A C 1
ATOM 823 O O . THR A 1 103 ? -37.258 -29.512 33.760 1.00 90.62 103 THR A O 1
ATOM 826 N N . VAL A 1 104 ? -37.579 -31.721 33.606 1.00 91.56 104 VAL A N 1
ATOM 827 C CA . VAL A 1 104 ? -37.316 -31.790 32.153 1.00 91.56 104 VAL A CA 1
ATOM 828 C C . VAL A 1 104 ? -38.289 -30.903 31.371 1.00 91.56 104 VAL A C 1
ATOM 830 O O . VAL A 1 104 ? -37.861 -30.168 30.487 1.00 91.56 104 VAL A O 1
ATOM 833 N N . LEU A 1 105 ? -39.583 -30.932 31.705 1.00 92.31 105 LEU A N 1
ATOM 834 C CA . LEU A 1 105 ? -40.591 -30.075 31.076 1.00 92.31 105 LEU A CA 1
ATOM 835 C C . LEU A 1 105 ? -40.310 -28.586 31.322 1.00 92.31 105 LEU A C 1
ATOM 837 O O . LEU A 1 105 ? -40.373 -27.788 30.388 1.00 92.31 105 LEU A O 1
ATOM 841 N N . ALA A 1 106 ? -39.985 -28.222 32.562 1.00 89.56 106 ALA A N 1
ATOM 842 C CA . ALA A 1 106 ? -39.669 -26.851 32.934 1.00 89.56 106 ALA A CA 1
ATOM 843 C C . ALA A 1 106 ? -38.411 -26.352 32.203 1.00 89.56 106 ALA A C 1
ATOM 845 O O . ALA A 1 106 ? -38.428 -25.260 31.643 1.00 89.56 106 ALA A O 1
ATOM 846 N N . GLU A 1 107 ? -37.357 -27.170 32.116 1.00 89.69 107 GLU A N 1
ATOM 847 C CA . GLU A 1 107 ? -36.127 -26.807 31.404 1.00 89.69 107 GLU A CA 1
ATOM 848 C C . GLU A 1 107 ? -36.276 -26.807 29.873 1.00 89.69 107 GLU A C 1
ATOM 850 O O . GLU A 1 107 ? -35.602 -26.030 29.206 1.00 89.69 107 GLU A O 1
ATOM 855 N N . LEU A 1 108 ? -37.193 -27.594 29.294 1.00 87.44 108 LEU A N 1
ATOM 856 C CA . LEU A 1 108 ? -37.552 -27.487 27.867 1.00 87.44 108 LEU A CA 1
ATOM 857 C C . LEU A 1 108 ? -38.202 -26.135 27.527 1.00 87.44 108 LEU A C 1
ATOM 859 O O . LEU A 1 108 ? -37.989 -25.614 26.427 1.00 87.44 108 LEU A O 1
ATOM 863 N N . GLY A 1 109 ? -38.984 -25.580 28.462 1.00 84.31 109 GLY A N 1
ATOM 864 C CA . GLY A 1 109 ? -39.576 -24.241 28.360 1.00 84.31 109 GLY A CA 1
ATOM 865 C C . GLY A 1 109 ? -38.628 -23.107 28.773 1.00 84.31 109 GLY A C 1
ATOM 866 O O . GLY A 1 109 ? -38.868 -21.948 28.434 1.00 84.31 109 GLY A O 1
ATOM 867 N N . SER A 1 110 ? -37.541 -23.417 29.484 1.00 84.00 110 SER A N 1
ATOM 868 C CA . SER A 1 110 ? -36.542 -22.443 29.933 1.00 84.00 110 SER A CA 1
ATOM 869 C C . SER A 1 110 ? -35.480 -22.164 28.853 1.00 84.00 110 SER A C 1
ATOM 871 O O . SER A 1 110 ? -35.486 -22.739 27.759 1.00 84.00 110 SER A O 1
ATOM 873 N N . ALA A 1 111 ? -34.560 -21.248 29.164 1.00 73.69 111 ALA A N 1
ATOM 874 C CA . ALA A 1 111 ? -33.356 -20.977 28.378 1.00 73.69 111 ALA A CA 1
ATOM 875 C C . ALA A 1 111 ? -32.058 -21.413 29.097 1.00 73.69 111 ALA A C 1
ATOM 877 O O . ALA A 1 111 ? -30.978 -21.004 28.682 1.00 73.69 111 ALA A O 1
ATOM 878 N N . ASN A 1 112 ? -32.146 -22.204 30.177 1.00 79.44 112 ASN A N 1
ATOM 879 C CA . ASN A 1 112 ? -30.985 -22.508 31.028 1.00 79.44 112 ASN A CA 1
ATOM 880 C C . ASN A 1 112 ? -30.065 -23.596 30.455 1.00 79.44 112 ASN A C 1
ATOM 882 O O . ASN A 1 112 ? -28.886 -23.617 30.790 1.00 79.44 112 ASN A O 1
ATOM 886 N N . LEU A 1 113 ? -30.601 -24.534 29.664 1.00 81.31 113 LEU A N 1
ATOM 887 C CA . LEU A 1 113 ? -29.844 -25.654 29.097 1.00 81.31 113 LEU A CA 1
ATOM 888 C C . LEU A 1 113 ? -29.581 -25.454 27.608 1.00 81.31 113 LEU A C 1
ATOM 890 O O . LEU A 1 113 ? -30.496 -25.151 26.835 1.00 81.31 113 LEU A O 1
ATOM 894 N N . ASN A 1 114 ? -28.349 -25.731 27.184 1.00 79.19 114 ASN A N 1
ATOM 895 C CA . ASN A 1 114 ? -28.022 -25.820 25.773 1.00 79.19 114 ASN A CA 1
ATOM 896 C C . ASN A 1 114 ? -28.357 -27.215 25.209 1.00 79.19 114 ASN A C 1
ATOM 898 O O . ASN A 1 114 ? -27.513 -28.113 25.168 1.00 79.19 114 ASN A O 1
ATOM 902 N N . PHE A 1 115 ? -29.586 -27.393 24.717 1.00 82.12 115 PHE A N 1
ATOM 903 C CA . PHE A 1 115 ? -30.040 -28.631 24.056 1.00 82.12 115 PHE A CA 1
ATOM 904 C C . PHE A 1 115 ? -29.263 -28.995 22.778 1.00 82.12 115 PHE A C 1
ATOM 906 O O . PHE A 1 115 ? -29.387 -30.116 22.285 1.00 82.12 115 PHE A O 1
ATOM 913 N N . SER A 1 116 ? -28.453 -28.073 22.260 1.00 77.44 116 SER A N 1
ATOM 914 C CA . SER A 1 116 ? -27.572 -28.261 21.107 1.00 77.44 116 SER A CA 1
ATOM 915 C C . SER A 1 116 ? -26.191 -28.798 21.500 1.00 77.44 116 SER A C 1
ATOM 917 O O . SER A 1 116 ? -25.356 -29.020 20.628 1.00 77.44 116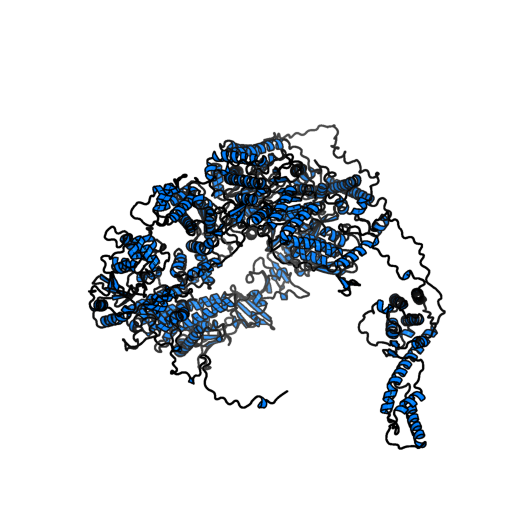 SER A O 1
ATOM 919 N N . SER A 1 117 ? -25.931 -29.032 22.791 1.00 82.19 117 SER A N 1
ATOM 920 C CA . SER A 1 117 ? -24.708 -29.685 23.278 1.00 82.19 117 SER A CA 1
ATOM 921 C C . SER A 1 117 ? -24.836 -31.213 23.286 1.00 82.19 117 SER A C 1
ATOM 923 O O . SER A 1 117 ? -25.894 -31.776 23.590 1.00 82.19 117 SER A O 1
ATOM 925 N N . GLU A 1 118 ? -23.730 -31.898 22.989 1.00 85.06 118 GLU A N 1
ATOM 926 C CA . GLU A 1 118 ? -23.643 -33.361 23.069 1.00 85.06 118 GLU A CA 1
ATOM 927 C C . GLU A 1 118 ? -23.905 -33.856 24.499 1.00 85.06 118 GLU A C 1
ATOM 929 O O . GLU A 1 118 ? -24.658 -34.810 24.697 1.00 85.06 118 GLU A O 1
ATOM 934 N N . ASP A 1 119 ? -23.369 -33.154 25.497 1.00 85.19 119 ASP A N 1
ATOM 935 C CA . ASP A 1 119 ? -23.559 -33.464 26.913 1.00 85.19 119 ASP A CA 1
ATOM 936 C C . ASP A 1 119 ? -25.031 -33.438 27.326 1.00 85.19 119 ASP A C 1
ATOM 938 O O . ASP A 1 119 ? -25.529 -34.400 27.914 1.00 85.19 119 ASP A O 1
ATOM 942 N N . THR A 1 120 ? -25.765 -32.383 26.959 1.00 85.81 120 THR A N 1
ATOM 943 C CA . THR A 1 120 ? -27.199 -32.279 27.271 1.00 85.81 120 THR A CA 1
ATOM 944 C C . THR A 1 120 ? -27.998 -33.359 26.546 1.00 85.81 120 THR A C 1
ATOM 946 O O . THR A 1 120 ? -28.904 -33.955 27.136 1.00 85.81 120 THR A O 1
ATOM 949 N N . MET A 1 121 ? -27.639 -33.674 25.294 1.00 90.25 121 MET A N 1
ATOM 950 C CA . MET A 1 121 ? -28.256 -34.769 24.543 1.00 90.25 121 MET A CA 1
ATOM 951 C C . MET A 1 121 ? -28.077 -36.116 25.246 1.00 90.25 121 MET A C 1
ATOM 953 O O . MET A 1 121 ? -29.041 -36.876 25.378 1.00 90.25 121 MET A O 1
ATOM 957 N N . LEU A 1 122 ? -26.863 -36.409 25.713 1.00 87.38 122 LEU A N 1
ATOM 958 C CA . LEU A 1 122 ? -26.558 -37.644 26.427 1.00 87.38 122 LEU A CA 1
ATOM 959 C C . LEU A 1 122 ? -27.269 -37.697 27.787 1.00 87.38 122 LEU A C 1
ATOM 961 O O . LEU A 1 122 ? -27.935 -38.694 28.072 1.00 87.38 122 LEU A O 1
ATOM 965 N N . VAL A 1 123 ? -27.205 -36.621 28.581 1.00 87.44 123 VAL A N 1
ATOM 966 C CA . VAL A 1 123 ? -27.847 -36.522 29.904 1.00 87.44 123 VAL A CA 1
ATOM 967 C C . VAL A 1 123 ? -29.360 -36.696 29.789 1.00 87.44 123 VAL A C 1
ATOM 969 O O . VAL A 1 123 ? -29.927 -37.597 30.406 1.00 87.44 123 VAL A O 1
ATOM 972 N N . ILE A 1 124 ? -30.036 -35.891 28.965 1.00 89.31 124 ILE A N 1
ATOM 973 C CA . ILE A 1 124 ? -31.498 -35.961 28.822 1.00 89.31 124 ILE A CA 1
ATOM 974 C C . ILE A 1 124 ? -31.912 -37.274 28.163 1.00 89.31 124 ILE A C 1
ATOM 976 O O . ILE A 1 124 ? -32.859 -37.916 28.620 1.00 89.31 124 ILE A O 1
ATOM 980 N N . GLY A 1 125 ? -31.189 -37.711 27.127 1.00 88.12 125 GLY A N 1
ATOM 981 C CA . GLY A 1 125 ? -31.453 -38.970 26.440 1.00 88.12 125 GLY A CA 1
ATOM 982 C C . GLY A 1 125 ? -31.420 -40.166 27.390 1.00 88.12 125 GLY A C 1
ATOM 983 O O . GLY A 1 125 ? -32.305 -41.018 27.327 1.00 88.12 125 GLY A O 1
ATOM 984 N N . GLN A 1 126 ? -30.453 -40.216 28.307 1.00 86.62 126 GLN A N 1
ATOM 985 C CA . GLN A 1 126 ? -30.330 -41.297 29.285 1.00 86.62 126 GLN A CA 1
ATOM 986 C C . GLN A 1 126 ? -31.285 -41.143 30.479 1.00 86.62 126 GLN A C 1
ATOM 988 O O . GLN A 1 126 ? -31.886 -42.127 30.914 1.00 86.62 126 GLN A O 1
ATOM 993 N N . LEU A 1 127 ? -31.511 -39.928 30.985 1.00 87.25 127 LEU A N 1
ATOM 994 C CA . LEU A 1 127 ? -32.482 -39.697 32.061 1.00 87.25 127 LEU A CA 1
ATOM 995 C C . LEU A 1 127 ? -33.920 -40.006 31.614 1.00 87.25 127 LEU A C 1
ATOM 997 O O . LEU A 1 127 ? -34.697 -40.558 32.395 1.00 87.25 127 LEU A O 1
ATOM 1001 N N . ALA A 1 128 ? -34.264 -39.737 30.350 1.00 88.94 128 ALA A N 1
ATOM 1002 C CA . ALA A 1 128 ? -35.585 -40.021 29.791 1.00 88.94 128 ALA A CA 1
ATOM 1003 C C . ALA A 1 128 ? -35.900 -41.528 29.705 1.00 88.94 128 ALA A C 1
ATOM 1005 O O . ALA A 1 128 ? -37.069 -41.917 29.754 1.00 88.94 128 ALA A O 1
ATOM 1006 N N . ILE A 1 129 ? -34.887 -42.400 29.588 1.00 86.75 129 ILE A N 1
ATOM 1007 C CA . ILE A 1 129 ? -35.094 -43.857 29.503 1.00 86.75 129 ILE A CA 1
ATOM 1008 C C . ILE A 1 129 ? -35.159 -44.553 30.873 1.00 86.75 129 ILE A C 1
ATOM 1010 O O . ILE A 1 129 ? -35.629 -45.688 30.949 1.00 86.75 129 ILE A O 1
ATOM 1014 N N . GLN A 1 130 ? -34.734 -43.897 31.957 1.00 84.81 130 GLN A N 1
ATOM 1015 C CA . GLN A 1 130 ? -34.729 -44.476 33.302 1.00 84.81 130 GLN A CA 1
ATOM 1016 C C . GLN A 1 130 ? -36.117 -44.429 33.953 1.00 84.81 130 GLN A C 1
ATOM 1018 O O . GLN A 1 130 ? -36.602 -43.364 34.322 1.00 84.81 130 GLN A O 1
ATOM 1023 N N . ALA A 1 131 ? -36.735 -45.594 34.162 1.00 81.19 131 ALA A N 1
ATOM 1024 C CA . ALA A 1 131 ? -38.015 -45.708 34.875 1.00 81.19 131 ALA A CA 1
ATOM 1025 C C . ALA A 1 131 ? -37.884 -45.515 36.405 1.00 81.19 131 ALA A C 1
ATOM 1027 O O . ALA A 1 131 ? -38.876 -45.309 37.102 1.00 81.19 131 ALA A O 1
ATOM 1028 N N . GLY A 1 132 ? -36.657 -45.567 36.936 1.00 79.75 132 GLY A N 1
ATOM 1029 C CA . GLY A 1 132 ? -36.374 -45.467 38.369 1.00 79.75 132 GLY A CA 1
ATOM 1030 C C . GLY A 1 132 ? -36.809 -46.701 39.178 1.00 79.75 132 GLY A C 1
ATOM 1031 O O . GLY A 1 132 ? -37.107 -47.764 38.607 1.00 79.75 132 GLY A O 1
ATOM 1032 N N . PRO A 1 133 ? -36.798 -46.602 40.519 1.00 79.81 133 PRO A N 1
ATOM 1033 C CA . PRO A 1 133 ? -37.252 -47.671 41.399 1.00 79.81 133 PRO A CA 1
ATOM 1034 C C . PRO A 1 133 ? -38.787 -47.779 41.409 1.00 79.81 133 PRO A C 1
ATOM 1036 O O . PRO A 1 133 ? -39.493 -46.906 40.918 1.00 79.81 133 PRO A O 1
ATOM 1039 N N . ALA A 1 134 ? -39.306 -48.881 41.953 1.00 78.44 134 ALA A N 1
ATOM 1040 C CA . ALA A 1 134 ? -40.741 -49.128 42.123 1.00 78.44 134 ALA A CA 1
ATOM 1041 C C . ALA A 1 134 ? -41.134 -49.044 43.613 1.00 78.44 134 ALA A C 1
ATOM 1043 O O . ALA A 1 134 ? -41.709 -49.987 44.162 1.00 78.44 134 ALA A O 1
ATOM 1044 N N . ARG A 1 135 ? -40.733 -47.964 44.303 1.00 77.81 135 ARG A N 1
ATOM 1045 C CA . ARG A 1 135 ? -40.992 -47.780 45.744 1.00 77.81 135 ARG A CA 1
ATOM 1046 C C . ARG A 1 135 ? -42.429 -47.339 45.997 1.00 77.81 135 ARG A C 1
ATOM 1048 O O . ARG A 1 135 ? -43.036 -47.808 46.955 1.00 77.81 135 ARG A O 1
ATOM 1055 N N . GLN A 1 136 ? -42.960 -46.452 45.161 1.00 70.81 136 GLN A N 1
ATOM 1056 C CA . GLN A 1 136 ? -44.296 -45.875 45.321 1.00 70.81 136 GLN A CA 1
ATOM 1057 C C . GLN A 1 136 ? -45.295 -46.461 44.320 1.00 70.81 136 GLN A C 1
ATOM 1059 O O . GLN A 1 136 ? -46.441 -46.722 44.681 1.00 70.81 136 GLN A O 1
ATOM 1064 N N . HIS A 1 137 ? -44.863 -46.720 43.083 1.00 71.25 137 HIS A N 1
ATOM 1065 C CA . HIS A 1 137 ? -45.698 -47.252 42.014 1.00 71.25 137 HIS A CA 1
ATOM 1066 C C . HIS A 1 137 ? -45.141 -48.585 41.489 1.00 71.25 137 HIS A C 1
ATOM 1068 O O . HIS A 1 137 ? -44.132 -48.631 40.788 1.00 71.25 137 HIS A O 1
ATOM 1074 N N . LYS A 1 138 ? -45.827 -49.697 41.792 1.00 74.69 138 LYS A N 1
ATOM 1075 C CA . LYS A 1 138 ? -45.405 -51.057 41.389 1.00 74.69 138 LYS A CA 1
ATOM 1076 C C . LYS A 1 138 ? -45.706 -51.419 39.923 1.00 74.69 138 LYS A C 1
ATOM 1078 O O . LYS A 1 138 ? -45.327 -52.498 39.481 1.00 74.69 138 LYS A O 1
ATOM 1083 N N . GLY A 1 139 ? -46.397 -50.555 39.174 1.00 79.00 139 GLY A N 1
ATOM 1084 C CA . GLY A 1 139 ? -46.712 -50.782 37.756 1.00 79.00 139 GLY A CA 1
ATOM 1085 C C . GLY A 1 139 ? -45.520 -50.567 36.810 1.00 79.00 139 GLY A C 1
ATOM 1086 O O . GLY A 1 139 ? -44.475 -50.068 37.220 1.00 79.00 139 GLY A O 1
ATOM 1087 N N . MET A 1 140 ? -45.701 -50.894 35.523 1.00 81.00 140 MET A N 1
ATOM 1088 C CA . MET A 1 140 ? -44.641 -50.853 34.494 1.00 81.00 140 MET A CA 1
ATOM 1089 C C . MET A 1 140 ? -43.943 -49.486 34.368 1.00 81.00 140 MET A C 1
ATOM 1091 O O . MET A 1 140 ? -42.745 -49.445 34.104 1.00 81.00 140 MET A O 1
ATOM 1095 N N . LEU A 1 141 ? -44.665 -48.386 34.610 1.00 87.00 141 LEU A N 1
ATOM 1096 C CA . LEU A 1 141 ? -44.128 -47.021 34.556 1.00 87.00 141 LEU A CA 1
ATOM 1097 C C . LEU A 1 141 ? -43.194 -46.667 35.730 1.00 87.00 141 LEU A C 1
ATOM 1099 O O . LEU A 1 141 ? -42.371 -45.764 35.606 1.00 87.00 141 LEU A O 1
ATOM 1103 N N . ARG A 1 142 ? -43.286 -47.384 36.859 1.00 89.69 142 ARG A N 1
ATOM 1104 C CA . ARG A 1 142 ? -42.493 -47.120 38.075 1.00 89.69 142 ARG A CA 1
ATOM 1105 C C . ARG A 1 142 ? -42.573 -45.658 38.560 1.00 89.69 142 ARG A C 1
ATOM 1107 O O . ARG A 1 142 ? -43.434 -44.897 38.123 1.00 89.69 142 ARG A O 1
ATOM 1114 N N . ASP A 1 143 ? -41.725 -45.273 39.512 1.00 84.56 143 ASP A N 1
ATOM 1115 C CA . ASP A 1 143 ? -41.844 -43.990 40.220 1.00 84.56 143 ASP A CA 1
ATOM 1116 C C . ASP A 1 143 ? -41.549 -42.768 39.328 1.00 84.56 143 ASP A C 1
ATOM 1118 O O . ASP A 1 143 ? -42.102 -41.694 39.560 1.00 84.56 143 ASP A O 1
ATOM 1122 N N . VAL A 1 144 ? -40.710 -42.918 38.294 1.00 88.81 144 VAL A N 1
ATOM 1123 C CA . VAL A 1 144 ? -40.313 -41.800 37.418 1.00 88.81 144 VAL A CA 1
ATOM 1124 C C . VAL A 1 144 ? -41.294 -41.614 36.257 1.00 88.81 144 VAL A C 1
ATOM 1126 O O . VAL A 1 144 ? -41.657 -40.480 35.951 1.00 88.81 144 VAL A O 1
ATOM 1129 N N . HIS A 1 145 ? -41.757 -42.689 35.598 1.00 92.12 145 HIS A N 1
ATOM 1130 C CA . HIS A 1 145 ? -42.622 -42.565 34.407 1.00 92.12 145 HIS A CA 1
ATOM 1131 C C . HIS A 1 145 ? -44.119 -42.544 34.724 1.00 92.12 145 HIS A C 1
ATOM 1133 O O . HIS A 1 145 ? -44.915 -42.303 33.824 1.00 92.12 145 HIS A O 1
ATOM 1139 N N . VAL A 1 146 ? -44.544 -42.737 35.979 1.00 89.44 146 VAL A N 1
ATOM 1140 C CA . VAL A 1 146 ? -45.976 -42.687 36.354 1.00 89.44 146 VAL A CA 1
ATOM 1141 C C . VAL A 1 146 ? -46.663 -41.363 35.970 1.00 89.44 146 VAL A C 1
ATOM 1143 O O . VAL A 1 146 ? -47.879 -41.326 35.807 1.00 89.44 146 VAL A O 1
ATOM 1146 N N . ILE A 1 147 ? -45.903 -40.279 35.778 1.00 90.00 147 ILE A N 1
ATOM 1147 C CA . ILE A 1 147 ? -46.424 -38.985 35.314 1.00 90.00 147 ILE A CA 1
ATOM 1148 C C . ILE A 1 147 ? -47.050 -39.039 33.911 1.00 90.00 147 ILE A C 1
ATOM 1150 O O . ILE A 1 147 ? -47.924 -38.235 33.627 1.00 90.00 147 ILE A O 1
ATOM 1154 N N . PHE A 1 148 ? -46.685 -40.003 33.058 1.00 91.75 148 PHE A N 1
ATOM 1155 C CA . PHE A 1 148 ? -47.274 -40.155 31.718 1.00 91.75 148 PHE A CA 1
ATOM 1156 C C . PHE A 1 148 ? -48.740 -40.624 31.730 1.00 91.75 148 PHE A C 1
ATOM 1158 O O . PHE A 1 148 ? -49.384 -40.637 30.685 1.00 91.75 148 PHE A O 1
ATOM 1165 N N . ASN A 1 149 ? -49.286 -40.978 32.899 1.00 87.81 149 ASN A N 1
ATOM 1166 C CA . ASN A 1 149 ? -50.728 -41.169 33.075 1.00 87.81 149 ASN A CA 1
ATOM 1167 C C . ASN A 1 149 ? -51.496 -39.838 33.202 1.00 87.81 149 ASN A C 1
ATOM 1169 O O . ASN A 1 149 ? -52.723 -39.846 33.171 1.00 87.81 149 ASN A O 1
ATOM 1173 N N . ASP A 1 150 ? -50.799 -38.714 33.394 1.00 88.12 150 ASP A N 1
ATOM 1174 C CA . ASP A 1 150 ? -51.393 -37.381 33.469 1.00 88.12 150 ASP A CA 1
ATOM 1175 C C . ASP A 1 150 ? -51.504 -36.775 32.060 1.00 88.12 150 ASP A C 1
ATOM 1177 O O . ASP A 1 150 ? -50.505 -36.424 31.423 1.00 88.12 150 ASP A O 1
ATOM 1181 N N . THR A 1 151 ? -52.738 -36.643 31.574 1.00 87.88 151 THR A N 1
ATOM 1182 C CA . THR A 1 151 ? -53.040 -36.076 30.253 1.00 87.88 151 THR A CA 1
ATOM 1183 C C . THR A 1 151 ? -52.619 -34.608 30.147 1.00 87.88 151 THR A C 1
ATOM 1185 O O . THR A 1 151 ? -52.185 -34.168 29.084 1.00 87.88 151 THR A O 1
ATOM 1188 N N . ALA A 1 152 ? -52.690 -33.835 31.240 1.00 87.31 152 ALA A N 1
ATOM 1189 C CA . ALA A 1 152 ? -52.272 -32.433 31.239 1.00 87.31 152 ALA A CA 1
ATOM 1190 C C . ALA A 1 152 ? -50.749 -32.310 31.092 1.00 87.31 152 ALA A C 1
ATOM 1192 O O . ALA A 1 152 ? -50.264 -31.458 30.344 1.00 87.31 152 ALA A O 1
ATOM 1193 N N . PHE A 1 153 ? -49.993 -33.204 31.740 1.00 92.44 153 PHE A N 1
ATOM 1194 C CA . PHE A 1 153 ? -48.544 -33.294 31.548 1.00 92.44 153 PHE A CA 1
ATOM 1195 C C . PHE A 1 153 ? -48.191 -33.651 30.099 1.00 92.44 153 PHE A C 1
ATOM 1197 O O . PHE A 1 153 ? -47.351 -32.991 29.488 1.00 92.44 153 PHE A O 1
ATOM 1204 N N . CYS A 1 154 ? -48.845 -34.671 29.533 1.00 93.62 154 CYS A N 1
ATOM 1205 C CA . CYS A 1 154 ? -48.595 -35.108 28.158 1.00 93.62 154 CYS A CA 1
ATOM 1206 C C . CYS A 1 154 ? -48.889 -33.994 27.140 1.00 93.62 154 CYS A C 1
ATOM 1208 O O . CYS A 1 154 ? -48.096 -33.777 26.218 1.00 93.62 154 CYS A O 1
ATOM 1210 N N . ALA A 1 155 ? -49.972 -33.237 27.336 1.00 90.25 155 ALA A N 1
ATOM 1211 C CA . ALA A 1 155 ? -50.307 -32.079 26.511 1.00 90.25 155 ALA A CA 1
ATOM 1212 C C . ALA A 1 155 ? -49.246 -30.967 26.607 1.00 90.25 155 ALA A C 1
ATOM 1214 O O . ALA A 1 155 ? -48.771 -30.482 25.575 1.00 90.25 155 ALA A O 1
ATOM 1215 N N . ALA A 1 156 ? -48.814 -30.610 27.823 1.00 89.94 156 ALA A N 1
ATOM 1216 C CA . ALA A 1 156 ? -47.782 -29.594 28.041 1.00 89.94 156 ALA A CA 1
ATOM 1217 C C . ALA A 1 156 ? -46.431 -30.005 27.426 1.00 89.94 156 ALA A C 1
ATOM 1219 O O . ALA A 1 156 ? -45.798 -29.214 26.722 1.00 89.94 156 ALA A O 1
ATOM 1220 N N . LEU A 1 157 ? -46.017 -31.265 27.608 1.00 93.56 157 LEU A N 1
ATOM 1221 C CA . LEU A 1 157 ? -44.799 -31.806 27.001 1.00 93.56 157 LEU A CA 1
ATOM 1222 C C . LEU A 1 157 ? -44.869 -31.778 25.471 1.00 93.56 157 LEU A C 1
ATOM 1224 O O . LEU A 1 157 ? -43.921 -31.339 24.821 1.00 93.56 157 LEU A O 1
ATOM 1228 N N . THR A 1 158 ? -46.007 -32.168 24.893 1.00 93.00 158 THR A N 1
ATOM 1229 C CA . THR A 1 158 ? -46.235 -32.100 23.441 1.00 93.00 158 THR A CA 1
ATOM 1230 C C . THR A 1 158 ? -46.081 -30.670 22.923 1.00 93.00 158 THR A C 1
ATOM 1232 O O . THR A 1 158 ? -45.432 -30.442 21.901 1.00 93.00 158 THR A O 1
ATOM 1235 N N . GLN A 1 159 ? -46.665 -29.694 23.621 1.00 89.81 159 GLN A N 1
ATOM 1236 C CA . GLN A 1 159 ? -46.595 -28.286 23.239 1.00 89.81 159 GLN A CA 1
ATOM 1237 C C . GLN A 1 159 ? -45.154 -27.761 23.248 1.00 89.81 159 GLN A C 1
ATOM 1239 O O . GLN A 1 159 ? -44.758 -27.085 22.297 1.00 89.81 159 GLN A O 1
ATOM 1244 N N . GLN A 1 160 ? -44.359 -28.094 24.270 1.00 90.19 160 GLN A N 1
ATOM 1245 C CA . GLN A 1 160 ? -42.960 -27.655 24.343 1.00 90.19 160 GLN A CA 1
ATOM 1246 C C . GLN A 1 160 ? -42.077 -28.322 23.285 1.00 90.19 160 GLN A C 1
ATOM 1248 O O . GLN A 1 160 ? -41.278 -27.639 22.643 1.00 90.19 160 GLN A O 1
ATOM 1253 N N . ILE A 1 161 ? -42.266 -29.622 23.028 1.00 91.94 161 ILE A N 1
ATOM 1254 C CA . ILE A 1 161 ? -41.556 -30.313 21.941 1.00 91.94 161 ILE A CA 1
ATOM 1255 C C . ILE A 1 161 ? -41.907 -29.674 20.594 1.00 91.94 161 ILE A C 1
ATOM 1257 O O . ILE A 1 161 ? -41.004 -29.395 19.810 1.00 91.94 161 ILE A O 1
ATOM 1261 N N . ARG A 1 162 ? -43.192 -29.388 20.332 1.00 91.88 162 ARG A N 1
ATOM 1262 C CA . ARG A 1 162 ? -43.628 -28.742 19.083 1.00 91.88 162 ARG A CA 1
ATOM 1263 C C . ARG A 1 162 ? -42.978 -27.375 18.893 1.00 91.88 162 ARG A C 1
ATOM 1265 O O . ARG A 1 162 ? -42.441 -27.117 17.822 1.00 91.88 162 ARG A O 1
ATOM 1272 N N . ARG A 1 163 ? -42.993 -26.530 19.930 1.00 84.25 163 ARG A N 1
ATOM 1273 C CA . ARG A 1 163 ? -42.366 -25.199 19.895 1.00 84.25 163 ARG A CA 1
ATOM 1274 C C . ARG A 1 163 ? -40.879 -25.293 19.559 1.00 84.25 163 ARG A C 1
ATOM 1276 O O . ARG A 1 163 ? -40.425 -24.630 18.635 1.00 84.25 163 ARG A O 1
ATOM 1283 N N . ARG A 1 164 ? -40.130 -26.169 20.241 1.00 85.62 164 ARG A N 1
ATOM 1284 C CA . ARG A 1 164 ? -38.695 -26.353 19.960 1.00 85.62 164 ARG A CA 1
ATOM 1285 C C . ARG A 1 164 ? -38.420 -26.962 18.593 1.00 85.62 164 ARG A C 1
ATOM 1287 O O . ARG A 1 164 ? -37.476 -26.543 17.930 1.00 85.62 164 ARG A O 1
ATOM 1294 N N . LEU A 1 165 ? -39.258 -27.890 18.143 1.00 86.00 165 LEU A N 1
ATOM 1295 C CA . LEU A 1 165 ? -39.158 -28.463 16.806 1.00 86.00 165 LEU A CA 1
ATOM 1296 C C . LEU A 1 165 ? -39.365 -27.403 15.718 1.00 86.00 165 LEU A C 1
ATOM 1298 O O . LEU A 1 165 ? -38.613 -27.387 14.750 1.00 86.00 165 LEU A O 1
ATOM 1302 N N . GLN A 1 166 ? -40.328 -26.494 15.893 1.00 83.12 166 GLN A N 1
ATOM 1303 C CA . GLN A 1 166 ? -40.547 -25.365 14.984 1.00 83.12 166 GLN A CA 1
ATOM 1304 C C . GLN A 1 166 ? -39.326 -24.435 14.935 1.00 83.12 166 GLN A C 1
ATOM 1306 O O . GLN A 1 166 ? -38.905 -24.049 13.847 1.00 83.12 166 GLN A O 1
ATOM 1311 N N . THR A 1 167 ? -38.693 -24.162 16.083 1.00 75.94 167 THR A N 1
ATOM 1312 C CA . THR A 1 167 ? -37.470 -23.347 16.158 1.00 75.94 167 THR A CA 1
ATOM 1313 C C . THR A 1 167 ? -36.316 -23.922 15.335 1.00 75.94 167 THR A C 1
ATOM 1315 O O . THR A 1 167 ? -35.584 -23.167 14.697 1.00 75.94 167 THR A O 1
ATOM 1318 N N . ILE A 1 168 ? -36.138 -25.248 15.344 1.00 81.69 168 ILE A N 1
ATOM 1319 C CA . ILE A 1 168 ? -35.020 -25.907 14.654 1.00 81.69 168 ILE A CA 1
ATOM 1320 C C . ILE A 1 168 ? -35.407 -26.495 13.294 1.00 81.69 168 ILE A C 1
ATOM 1322 O O . ILE A 1 168 ? -34.544 -27.053 12.627 1.00 81.69 168 ILE A O 1
ATOM 1326 N N . TYR A 1 169 ? -36.663 -26.371 12.850 1.00 78.81 169 TYR A N 1
ATOM 1327 C CA . TYR A 1 169 ? -37.200 -27.098 11.690 1.00 78.81 169 TYR A CA 1
ATOM 1328 C C . TYR A 1 169 ? -36.340 -26.954 10.425 1.00 78.81 169 TYR A C 1
ATOM 1330 O O . TYR A 1 169 ? -36.154 -27.920 9.691 1.00 78.81 169 TYR A O 1
ATOM 1338 N N . THR A 1 170 ? -35.758 -25.775 10.187 1.00 73.12 170 THR A N 1
ATOM 1339 C CA . THR A 1 170 ? -34.889 -25.494 9.028 1.00 73.12 170 THR A CA 1
ATOM 1340 C C . THR A 1 170 ? -33.385 -25.612 9.319 1.00 73.12 170 THR A C 1
ATOM 1342 O O . THR A 1 170 ? -32.586 -25.501 8.393 1.00 73.12 170 THR A O 1
ATOM 1345 N N . ASN A 1 171 ? -32.971 -25.818 10.575 1.00 75.12 171 ASN A N 1
ATOM 1346 C CA . ASN A 1 171 ? -31.567 -25.784 10.998 1.00 75.12 171 ASN A CA 1
ATOM 1347 C C . ASN A 1 171 ? -30.967 -27.196 11.118 1.00 75.12 171 ASN A C 1
ATOM 1349 O O . ASN A 1 171 ? -30.976 -27.810 12.184 1.00 75.12 171 ASN A O 1
ATOM 1353 N N . TRP A 1 172 ? -30.391 -27.699 10.025 1.00 75.38 172 TRP A N 1
ATOM 1354 C CA . TRP A 1 172 ? -29.878 -29.070 9.929 1.00 75.38 172 TRP A CA 1
ATOM 1355 C C . TRP A 1 172 ? -28.661 -29.401 10.805 1.00 75.38 172 TRP A C 1
ATOM 1357 O O . TRP A 1 172 ? -28.340 -30.580 10.985 1.00 75.38 172 TRP A O 1
ATOM 1367 N N . ARG A 1 173 ? -27.992 -28.400 11.395 1.00 72.94 173 ARG A N 1
ATOM 1368 C CA . ARG A 1 173 ? -26.881 -28.632 12.335 1.00 72.94 173 ARG A CA 1
ATOM 1369 C C . ARG A 1 173 ? -27.335 -28.954 13.756 1.00 72.94 173 ARG A C 1
ATOM 1371 O O . ARG A 1 173 ? -26.534 -29.494 14.516 1.00 72.94 173 ARG A O 1
ATOM 1378 N N . GLU A 1 174 ? -28.610 -28.743 14.087 1.00 80.81 174 GLU A N 1
ATOM 1379 C CA . GLU A 1 174 ? -29.223 -29.048 15.393 1.00 80.81 174 GLU A CA 1
ATOM 1380 C C . GLU A 1 174 ? -29.470 -30.549 15.600 1.00 80.81 174 GLU A C 1
ATOM 1382 O O . GLU A 1 174 ? -30.520 -30.987 16.069 1.00 80.81 174 GLU A O 1
ATOM 1387 N N . SER A 1 175 ? -28.490 -31.372 15.230 1.00 86.12 175 SER A N 1
ATOM 1388 C CA . SER A 1 175 ? -28.595 -32.828 15.251 1.00 86.12 175 SER A CA 1
ATOM 1389 C C . SER A 1 175 ? -28.748 -33.375 16.675 1.00 86.12 175 SER A C 1
ATOM 1391 O O . SER A 1 175 ? -29.530 -34.299 16.890 1.00 86.12 175 SER A O 1
ATOM 1393 N N . TYR A 1 176 ? -28.063 -32.773 17.655 1.00 88.06 176 TYR A N 1
ATOM 1394 C CA . TYR A 1 176 ? -28.162 -33.145 19.070 1.00 88.06 176 TYR A CA 1
ATOM 1395 C C . TYR A 1 176 ? -29.515 -32.759 19.679 1.00 88.06 176 TYR A C 1
ATOM 1397 O O . TYR A 1 176 ? -30.175 -33.599 20.292 1.00 88.06 176 TYR A O 1
ATOM 1405 N N . CYS A 1 177 ? -29.985 -31.533 19.432 1.00 88.00 177 CYS A N 1
ATOM 1406 C CA . CYS A 1 177 ? -31.309 -31.096 19.872 1.00 88.00 177 CYS A CA 1
ATOM 1407 C C . CYS A 1 177 ? -32.406 -31.963 19.232 1.00 88.00 177 CYS A C 1
ATOM 1409 O O . CYS A 1 177 ? -33.273 -32.488 19.929 1.00 88.00 177 CYS A O 1
ATOM 1411 N N . MET A 1 178 ? -32.319 -32.232 17.924 1.00 92.25 178 MET A N 1
ATOM 1412 C CA . MET A 1 178 ? -33.252 -33.118 17.223 1.00 92.25 178 MET A CA 1
ATOM 1413 C C . MET A 1 178 ? -33.232 -34.549 17.780 1.00 92.25 178 MET A C 1
ATOM 1415 O O . MET A 1 178 ? -34.283 -35.165 17.944 1.00 92.25 178 MET A O 1
ATOM 1419 N N . GLU A 1 179 ? -32.061 -35.080 18.139 1.00 92.56 179 GLU A N 1
ATOM 1420 C CA . GLU A 1 179 ? -31.930 -36.383 18.799 1.00 92.56 179 GLU A CA 1
ATOM 1421 C C . GLU A 1 179 ? -32.648 -36.412 20.164 1.00 92.56 179 GLU A C 1
ATOM 1423 O O . GLU A 1 179 ? -33.304 -37.415 20.480 1.00 92.56 179 GLU A O 1
ATOM 1428 N N . VAL A 1 180 ? -32.585 -35.320 20.942 1.00 91.56 180 VAL A N 1
ATOM 1429 C CA . VAL A 1 180 ? -33.360 -35.148 22.186 1.00 91.56 180 VAL A CA 1
ATOM 1430 C C . VAL A 1 180 ? -34.853 -35.109 21.887 1.00 91.56 180 VAL A C 1
ATOM 1432 O O . VAL A 1 180 ? -35.602 -35.894 22.466 1.00 91.56 180 VAL A O 1
ATOM 1435 N N . LEU A 1 181 ? -35.303 -34.263 20.956 1.00 93.25 181 LEU A N 1
ATOM 1436 C CA . LEU A 1 181 ? -36.725 -34.135 20.620 1.00 93.25 181 LEU A CA 1
ATOM 1437 C C . LEU A 1 181 ? -37.313 -35.457 20.108 1.00 93.25 181 LEU A C 1
ATOM 1439 O O . LEU A 1 181 ? -38.420 -35.823 20.508 1.00 93.25 181 LEU A O 1
ATOM 1443 N N . ILE A 1 182 ? -36.567 -36.224 19.304 1.00 93.31 182 ILE A N 1
ATOM 1444 C CA . ILE A 1 182 ? -36.962 -37.577 18.886 1.00 93.31 182 ILE A CA 1
ATOM 1445 C C . ILE A 1 182 ? -37.025 -38.516 20.089 1.00 93.31 182 ILE A C 1
ATOM 1447 O O . ILE A 1 182 ? -37.989 -39.268 20.221 1.00 93.31 182 ILE A O 1
ATOM 1451 N N . ALA A 1 183 ? -36.028 -38.488 20.979 1.00 92.56 183 ALA A N 1
ATOM 1452 C CA . ALA A 1 183 ? -36.021 -39.341 22.166 1.00 92.56 183 ALA A CA 1
ATOM 1453 C C . ALA A 1 183 ? -37.248 -39.077 23.052 1.00 92.56 183 ALA A C 1
ATOM 1455 O O . ALA A 1 183 ? -37.912 -40.026 23.470 1.00 92.56 183 ALA A O 1
ATOM 1456 N N . LEU A 1 184 ? -37.579 -37.806 23.291 1.00 93.94 184 LEU A N 1
ATOM 1457 C CA . LEU A 1 184 ? -38.738 -37.396 24.080 1.00 93.94 184 LEU A CA 1
ATOM 1458 C C . LEU A 1 184 ? -40.059 -37.738 23.378 1.00 93.94 184 LEU A C 1
ATOM 1460 O O . LEU A 1 184 ? -40.952 -38.286 24.020 1.00 93.94 184 LEU A O 1
ATOM 1464 N N . SER A 1 185 ? -40.163 -37.505 22.066 1.00 94.25 185 SER A N 1
ATOM 1465 C CA . SER A 1 185 ? -41.361 -37.836 21.276 1.00 94.25 185 SER A CA 1
ATOM 1466 C C . SER A 1 185 ? -41.625 -39.342 21.245 1.00 94.25 185 SER A C 1
ATOM 1468 O O . SER A 1 185 ? -42.757 -39.777 21.435 1.00 94.25 185 SER A O 1
ATOM 1470 N N . LEU A 1 186 ? -40.579 -40.162 21.084 1.00 92.62 186 LEU A N 1
ATOM 1471 C CA . LEU A 1 186 ? -40.691 -41.621 21.153 1.00 92.62 186 LEU A CA 1
ATOM 1472 C C . LEU A 1 186 ? -41.056 -42.096 22.567 1.00 92.62 186 LEU A C 1
ATOM 1474 O O . LEU A 1 186 ? -41.831 -43.039 22.717 1.00 92.62 186 LEU A O 1
ATOM 1478 N N . ARG A 1 187 ? -40.535 -41.455 23.624 1.00 91.62 187 ARG A N 1
ATOM 1479 C CA . ARG A 1 187 ? -40.921 -41.783 25.009 1.00 91.62 187 ARG A CA 1
ATOM 1480 C C . ARG A 1 187 ? -42.377 -41.445 25.280 1.00 91.62 187 ARG A C 1
ATOM 1482 O O . ARG A 1 187 ? -43.078 -42.295 25.819 1.00 91.62 187 ARG A O 1
ATOM 1489 N N . LEU A 1 188 ? -42.830 -40.272 24.848 1.00 92.25 188 LEU A N 1
ATOM 1490 C CA . LEU A 1 188 ? -44.234 -39.884 24.903 1.00 92.25 188 LEU A CA 1
ATOM 1491 C C . LEU A 1 188 ? -45.104 -40.900 24.145 1.00 92.25 188 LEU A C 1
ATOM 1493 O O . LEU A 1 188 ? -46.064 -41.413 24.707 1.00 92.25 188 LEU A O 1
ATOM 1497 N N . PHE A 1 189 ? -44.712 -41.289 22.929 1.00 91.50 189 PHE A N 1
ATOM 1498 C CA . PHE A 1 189 ? -45.427 -42.290 22.131 1.00 91.50 189 PHE A CA 1
ATOM 1499 C C . PHE A 1 189 ? -45.545 -43.658 22.830 1.00 91.50 189 PHE A C 1
ATOM 1501 O O . PHE A 1 189 ? -46.606 -44.282 22.807 1.00 91.50 189 PHE A O 1
ATOM 1508 N N . HIS A 1 190 ? -44.478 -44.143 23.471 1.00 89.44 190 HIS A N 1
ATOM 1509 C CA . HIS A 1 190 ? -44.488 -45.461 24.113 1.00 89.44 190 HIS A CA 1
ATOM 1510 C C . HIS A 1 190 ? -45.128 -45.476 25.511 1.00 89.44 190 HIS A C 1
ATOM 1512 O O . HIS A 1 190 ? -45.709 -46.494 25.890 1.00 89.44 190 HIS A O 1
ATOM 1518 N N . LEU A 1 191 ? -45.003 -44.393 26.287 1.00 90.88 191 LEU A N 1
ATOM 1519 C CA . LEU A 1 191 ? -45.386 -44.356 27.706 1.00 90.88 191 LEU A CA 1
ATOM 1520 C C . LEU A 1 191 ? -46.744 -43.695 27.964 1.00 90.88 191 LEU A C 1
ATOM 1522 O O . LEU A 1 191 ? -47.359 -44.001 28.984 1.00 90.88 191 LEU A O 1
ATOM 1526 N N . ALA A 1 192 ? -47.216 -42.817 27.075 1.00 89.12 192 ALA A N 1
ATOM 1527 C CA . ALA A 1 192 ? -48.478 -42.113 27.269 1.00 89.12 192 ALA A CA 1
ATOM 1528 C C . ALA A 1 192 ? -49.705 -43.004 27.026 1.00 89.12 192 ALA A C 1
ATOM 1530 O O . ALA A 1 192 ? -49.640 -44.075 26.396 1.00 89.12 192 ALA A O 1
ATOM 1531 N N . THR A 1 193 ? -50.847 -42.529 27.525 1.00 84.12 193 THR A N 1
ATOM 1532 C CA . THR A 1 193 ? -52.147 -43.178 27.338 1.00 84.12 193 THR A CA 1
ATOM 1533 C C . THR A 1 193 ? -52.534 -43.222 25.851 1.00 84.12 193 THR A C 1
ATOM 1535 O O . THR A 1 193 ? -52.081 -42.375 25.080 1.00 84.12 193 THR A O 1
ATOM 1538 N N . PRO A 1 194 ? -53.378 -44.173 25.399 1.00 78.25 194 PRO A N 1
ATOM 1539 C CA . PRO A 1 194 ? -53.750 -44.291 23.985 1.00 78.25 194 PRO A CA 1
ATOM 1540 C C . PRO A 1 194 ? -54.285 -42.999 23.345 1.00 78.25 194 PRO A C 1
ATOM 1542 O O . PRO A 1 194 ? -54.092 -42.811 22.148 1.00 78.25 194 PRO A O 1
ATOM 1545 N N . GLY A 1 195 ? -54.916 -42.113 24.127 1.00 75.69 195 GLY A N 1
ATOM 1546 C CA . GLY A 1 195 ? -55.417 -40.820 23.649 1.00 75.69 195 GLY A CA 1
ATOM 1547 C C . GLY A 1 195 ? -54.313 -39.805 23.335 1.00 75.69 195 GLY A C 1
ATOM 1548 O O . GLY A 1 195 ? -54.416 -39.092 22.344 1.00 75.69 195 GLY A O 1
ATOM 1549 N N . ASP A 1 196 ? -53.232 -39.785 24.118 1.00 80.12 196 ASP A N 1
ATOM 1550 C CA . ASP A 1 196 ? -52.118 -38.836 23.958 1.00 80.12 196 ASP A CA 1
ATOM 1551 C C . ASP A 1 196 ? -51.083 -39.300 22.914 1.00 80.12 196 ASP A C 1
ATOM 1553 O O . ASP A 1 196 ? -50.252 -38.518 22.447 1.00 80.12 196 ASP A O 1
ATOM 1557 N N . ARG A 1 197 ? -51.125 -40.581 22.516 1.00 84.50 197 ARG A N 1
ATOM 1558 C CA . ARG A 1 197 ? -50.196 -41.153 21.525 1.00 84.50 197 ARG A CA 1
ATOM 1559 C C . ARG A 1 197 ? -50.313 -40.506 20.150 1.00 84.50 197 ARG A C 1
ATOM 1561 O O . ARG A 1 197 ? -49.291 -40.336 19.493 1.00 84.50 197 ARG A O 1
ATOM 1568 N N . SER A 1 198 ? -51.516 -40.110 19.732 1.00 84.50 198 SER A N 1
ATOM 1569 C CA . SER A 1 198 ? -51.744 -39.448 18.437 1.00 84.50 198 SER A CA 1
ATOM 1570 C C . SER A 1 198 ? -50.956 -38.139 18.319 1.00 84.50 198 SER A C 1
ATOM 1572 O O . SER A 1 198 ? -50.301 -37.894 17.310 1.00 84.50 198 SER A O 1
ATOM 1574 N N . ALA A 1 199 ? -50.917 -37.346 19.391 1.00 85.19 199 ALA A N 1
ATOM 1575 C CA . ALA A 1 199 ? -50.166 -36.099 19.434 1.00 85.19 199 ALA A CA 1
ATOM 1576 C C . ALA A 1 199 ? -48.647 -36.327 19.311 1.00 85.19 199 ALA A C 1
ATOM 1578 O O . ALA A 1 199 ? -47.950 -35.536 18.671 1.00 85.19 199 ALA A O 1
ATOM 1579 N N . ALA A 1 200 ? -48.136 -37.423 19.883 1.00 89.00 200 ALA A N 1
ATOM 1580 C CA . ALA A 1 200 ? -46.742 -37.836 19.728 1.00 89.00 200 ALA A CA 1
ATOM 1581 C C . ALA A 1 200 ? -46.428 -38.293 18.293 1.00 89.00 200 ALA A C 1
ATOM 1583 O O . ALA A 1 200 ? -45.351 -38.003 17.774 1.00 89.00 200 ALA A O 1
ATOM 1584 N N . GLU A 1 201 ? -47.366 -38.968 17.625 1.00 88.56 201 GLU A N 1
ATOM 1585 C CA . GLU A 1 201 ? -47.217 -39.353 16.217 1.00 88.56 201 GLU A CA 1
ATOM 1586 C C . GLU A 1 201 ? -47.120 -38.143 15.290 1.00 88.56 201 GLU A C 1
ATOM 1588 O O . GLU A 1 201 ? -46.286 -38.135 14.384 1.00 88.56 201 GLU A O 1
ATOM 1593 N N . ASP A 1 202 ? -47.914 -37.103 15.542 1.00 90.06 202 ASP A N 1
ATOM 1594 C CA . ASP A 1 202 ? -47.853 -35.862 14.769 1.00 90.06 202 ASP A CA 1
ATOM 1595 C C . ASP A 1 202 ? -46.503 -35.152 14.935 1.00 90.06 202 ASP A C 1
ATOM 1597 O O . ASP A 1 202 ? -45.941 -34.650 13.959 1.00 90.06 202 ASP A O 1
ATOM 1601 N N . LEU A 1 203 ? -45.931 -35.160 16.147 1.00 91.94 203 LEU A N 1
ATOM 1602 C CA . LEU A 1 203 ? -44.572 -34.660 16.383 1.00 91.94 203 LEU A CA 1
ATOM 1603 C C . LEU A 1 203 ? -43.534 -35.460 15.590 1.00 91.94 203 LEU A C 1
ATOM 1605 O O . LEU A 1 203 ? -42.676 -34.873 14.936 1.00 91.94 203 LEU A O 1
ATOM 1609 N N . ILE A 1 204 ? -43.629 -36.793 15.596 1.00 93.06 204 ILE A N 1
ATOM 1610 C CA . ILE A 1 204 ? -42.699 -37.670 14.868 1.00 93.06 204 ILE A CA 1
ATOM 1611 C C . ILE A 1 204 ? -42.789 -37.439 13.351 1.00 93.06 204 ILE A C 1
ATOM 1613 O O . ILE A 1 204 ? -41.755 -37.402 12.681 1.00 93.06 204 ILE A O 1
ATOM 1617 N N . LYS A 1 205 ? -43.993 -37.223 12.803 1.00 91.00 205 LYS A N 1
ATOM 1618 C CA . LYS A 1 205 ? -44.187 -36.848 11.390 1.00 91.00 205 LYS A CA 1
ATOM 1619 C C . LYS A 1 205 ? -43.564 -35.490 11.069 1.00 91.00 205 LYS A C 1
ATOM 1621 O O . LYS A 1 205 ? -42.864 -35.368 10.068 1.00 91.00 205 LYS A O 1
ATOM 1626 N N . MET A 1 206 ? -43.759 -34.493 11.933 1.00 92.31 206 MET A N 1
ATOM 1627 C CA . MET A 1 206 ? -43.146 -33.171 11.768 1.00 92.31 206 MET A CA 1
ATOM 1628 C C . MET A 1 206 ? -41.610 -33.256 11.790 1.00 92.31 206 MET A C 1
ATOM 1630 O O . MET A 1 206 ? -40.954 -32.654 10.942 1.00 92.31 206 MET A O 1
ATOM 1634 N N . VAL A 1 207 ? -41.024 -34.066 12.684 1.00 93.38 207 VAL A N 1
ATOM 1635 C CA . VAL A 1 207 ? -39.572 -34.327 12.705 1.00 93.38 207 VAL A CA 1
ATOM 1636 C C . VAL A 1 207 ? -39.097 -34.981 11.409 1.00 93.38 207 VAL A C 1
ATOM 1638 O O . VAL A 1 207 ? -38.045 -34.628 10.870 1.00 93.38 207 VAL A O 1
ATOM 1641 N N . ARG A 1 208 ? -39.853 -35.952 10.895 1.00 93.62 208 ARG A N 1
ATOM 1642 C CA . ARG A 1 208 ? -39.511 -36.634 9.647 1.00 93.62 208 ARG A CA 1
ATOM 1643 C C . ARG A 1 208 ? -39.490 -35.657 8.470 1.00 93.62 208 ARG A C 1
ATOM 1645 O O . ARG A 1 208 ? -38.522 -35.659 7.716 1.00 93.62 208 ARG A O 1
ATOM 1652 N N . GLY A 1 209 ? -40.486 -34.773 8.379 1.00 90.06 209 GLY A N 1
ATOM 1653 C CA . GLY A 1 209 ? -40.514 -33.679 7.404 1.00 90.06 209 GLY A CA 1
ATOM 1654 C C . GLY A 1 209 ? -39.295 -32.756 7.512 1.00 90.06 209 GLY A C 1
ATOM 1655 O O . GLY A 1 209 ? -38.624 -32.512 6.509 1.00 90.06 209 GLY A O 1
ATOM 1656 N N . ALA A 1 210 ? -38.945 -32.321 8.729 1.00 89.12 210 ALA A N 1
ATOM 1657 C CA . ALA A 1 210 ? -37.766 -31.486 8.978 1.00 89.12 210 ALA A CA 1
ATOM 1658 C C . ALA A 1 210 ? -36.467 -32.171 8.518 1.00 89.12 210 ALA A C 1
ATOM 1660 O O . ALA A 1 210 ? -35.706 -31.629 7.723 1.00 89.12 210 ALA A O 1
ATOM 1661 N N . THR A 1 211 ? -36.234 -33.406 8.965 1.00 92.94 211 THR A N 1
ATOM 1662 C CA . THR A 1 211 ? -35.007 -34.158 8.650 1.00 92.94 211 THR A CA 1
ATOM 1663 C C . THR A 1 211 ? -34.886 -34.531 7.168 1.00 92.94 211 THR A C 1
ATOM 1665 O O . THR A 1 211 ? -33.774 -34.592 6.649 1.00 92.94 211 THR A O 1
ATOM 1668 N N . LEU A 1 212 ? -35.992 -34.709 6.439 1.00 88.38 212 LEU A N 1
ATOM 1669 C CA . LEU A 1 212 ? -35.970 -34.865 4.977 1.00 88.38 212 LEU A CA 1
ATOM 1670 C C . LEU A 1 212 ? -35.616 -33.566 4.251 1.00 88.38 212 LEU A C 1
ATOM 1672 O O . LEU A 1 212 ? -34.834 -33.589 3.295 1.00 88.38 212 LEU A O 1
ATOM 1676 N N . ALA A 1 213 ? -36.144 -32.431 4.715 1.00 85.12 213 ALA A N 1
ATOM 1677 C CA . ALA A 1 213 ? -35.741 -31.127 4.201 1.00 85.12 213 ALA A CA 1
ATOM 1678 C C . ALA A 1 213 ? -34.235 -30.900 4.429 1.00 85.12 213 ALA A C 1
ATOM 1680 O O . ALA A 1 213 ? -33.534 -30.444 3.527 1.00 85.12 213 ALA A O 1
ATOM 1681 N N . TRP A 1 214 ? -33.708 -31.322 5.584 1.00 88.94 214 TRP A N 1
ATOM 1682 C CA . TRP A 1 214 ? -32.274 -31.275 5.890 1.00 88.94 214 TRP A CA 1
ATOM 1683 C C . TRP A 1 214 ? -31.439 -32.134 4.938 1.00 88.94 214 TRP A C 1
ATOM 1685 O O . TRP A 1 214 ? -30.401 -31.687 4.456 1.00 88.94 214 TRP A O 1
ATOM 1695 N N . ILE A 1 215 ? -31.886 -33.354 4.630 1.00 85.62 215 ILE A N 1
ATOM 1696 C CA . ILE A 1 215 ? -31.219 -34.242 3.664 1.00 85.62 215 ILE A CA 1
ATOM 1697 C C . ILE A 1 215 ? -31.173 -33.606 2.272 1.00 85.62 215 ILE A C 1
ATOM 1699 O O . ILE A 1 215 ? -30.149 -33.673 1.594 1.00 85.62 215 ILE A O 1
ATOM 1703 N N . THR A 1 216 ? -32.268 -32.975 1.853 1.00 80.81 216 THR A N 1
ATOM 1704 C CA . THR A 1 216 ? -32.358 -32.313 0.545 1.00 80.81 216 THR A CA 1
ATOM 1705 C C . THR A 1 216 ? -31.418 -31.108 0.483 1.00 80.81 216 THR A C 1
ATOM 1707 O O . THR A 1 216 ? -30.605 -31.011 -0.432 1.00 80.81 216 THR A O 1
ATOM 1710 N N . ARG A 1 217 ? -31.429 -30.253 1.515 1.00 78.81 217 ARG A N 1
ATOM 1711 C CA . ARG A 1 217 ? -30.571 -29.063 1.587 1.00 78.81 217 ARG A CA 1
ATOM 1712 C C . ARG A 1 217 ? -29.085 -29.406 1.679 1.00 78.81 217 ARG A C 1
ATOM 1714 O O . ARG A 1 217 ? -28.286 -28.872 0.922 1.00 78.81 217 ARG A O 1
ATOM 1721 N N . THR A 1 218 ? -28.709 -30.343 2.551 1.00 79.44 218 THR A N 1
ATOM 1722 C CA . THR A 1 218 ? -27.305 -30.781 2.678 1.00 79.44 218 THR A CA 1
ATOM 1723 C C . THR A 1 218 ? -26.783 -31.411 1.387 1.00 79.44 218 THR A C 1
ATOM 1725 O O . THR A 1 218 ? -25.608 -31.249 1.068 1.00 79.44 218 THR A O 1
ATOM 1728 N N . ARG A 1 219 ? -27.643 -32.072 0.600 1.00 76.25 219 ARG A N 1
ATOM 1729 C CA . ARG A 1 219 ? -27.300 -32.555 -0.744 1.00 76.25 219 ARG A CA 1
ATOM 1730 C C . ARG A 1 219 ? -27.045 -31.400 -1.721 1.00 76.25 219 ARG A C 1
ATOM 1732 O O . ARG A 1 219 ? -26.035 -31.432 -2.419 1.00 76.25 219 ARG A O 1
ATOM 1739 N N . GLU A 1 220 ? -27.906 -30.382 -1.750 1.00 71.12 220 GLU A N 1
ATOM 1740 C CA . GLU A 1 220 ? -27.714 -29.178 -2.578 1.00 71.12 220 GLU A CA 1
ATOM 1741 C C . GLU A 1 220 ? -26.429 -28.417 -2.216 1.00 71.12 220 GLU A C 1
ATOM 1743 O O . GLU A 1 220 ? -25.680 -28.006 -3.105 1.00 71.12 220 GLU A O 1
ATOM 1748 N N . ASP A 1 221 ? -26.144 -28.263 -0.921 1.00 69.50 221 ASP A N 1
ATOM 1749 C CA . ASP A 1 221 ? -24.948 -27.574 -0.426 1.00 69.50 221 ASP A CA 1
ATOM 1750 C C . ASP A 1 221 ? -23.676 -28.374 -0.741 1.00 69.50 221 ASP A C 1
ATOM 1752 O O . ASP A 1 221 ? -22.670 -27.805 -1.172 1.00 69.50 221 ASP A O 1
ATOM 1756 N N . LEU A 1 222 ? -23.731 -29.708 -0.621 1.00 70.12 222 LEU A N 1
ATOM 1757 C CA . LEU A 1 222 ? -22.641 -30.594 -1.034 1.00 70.12 222 LEU A CA 1
ATOM 1758 C C . LEU A 1 222 ? -22.340 -30.451 -2.536 1.00 70.12 222 LEU A C 1
ATOM 1760 O O . LEU A 1 222 ? -21.174 -30.495 -2.920 1.00 70.12 222 LEU A O 1
ATOM 1764 N N . TRP A 1 223 ? -23.360 -30.223 -3.374 1.00 65.12 223 TRP A N 1
ATOM 1765 C CA . TRP A 1 223 ? -23.195 -29.955 -4.811 1.00 65.12 223 TRP A CA 1
ATOM 1766 C C . TRP A 1 223 ? -22.621 -28.570 -5.130 1.00 65.12 223 TRP A C 1
ATOM 1768 O O . TRP A 1 223 ? -22.040 -28.394 -6.200 1.00 65.12 223 TRP A O 1
ATOM 1778 N N . LYS A 1 224 ? -22.796 -27.578 -4.249 1.00 62.38 224 LYS A N 1
ATOM 1779 C CA . LYS A 1 224 ? -22.248 -26.218 -4.417 1.00 62.38 224 LYS A CA 1
ATOM 1780 C C . LYS A 1 224 ? -20.828 -26.072 -3.851 1.00 62.38 224 LYS A C 1
ATOM 1782 O O . LYS A 1 224 ? -20.132 -25.120 -4.197 1.00 62.38 224 LYS A O 1
ATOM 1787 N N . CYS A 1 225 ? -20.391 -26.990 -2.989 1.00 63.28 225 CYS A N 1
ATOM 1788 C CA . CYS A 1 225 ? -19.140 -26.880 -2.245 1.00 63.28 225 CYS A CA 1
ATOM 1789 C C . CYS A 1 225 ? -17.890 -27.167 -3.105 1.00 63.28 225 CYS A C 1
ATOM 1791 O O . CYS A 1 225 ? -17.712 -28.265 -3.635 1.00 63.28 225 CYS A O 1
ATOM 1793 N N . THR A 1 226 ? -16.976 -26.195 -3.189 1.00 59.41 226 THR A N 1
ATOM 1794 C CA . THR A 1 226 ? -15.678 -26.307 -3.886 1.00 59.41 226 THR A CA 1
ATOM 1795 C C . THR A 1 226 ? -14.558 -26.856 -2.998 1.00 59.41 226 THR A C 1
ATOM 1797 O O . THR A 1 226 ? -13.588 -27.406 -3.510 1.00 59.41 226 THR A O 1
ATOM 1800 N N . GLU A 1 227 ? -14.664 -26.705 -1.674 1.00 61.44 227 GLU A N 1
ATOM 1801 C CA . GLU A 1 227 ? -13.618 -27.092 -0.720 1.00 61.44 227 GLU A CA 1
ATOM 1802 C C . GLU A 1 227 ? -13.851 -28.492 -0.137 1.00 61.44 227 GLU A C 1
ATOM 1804 O O . GLU A 1 227 ? -14.909 -28.790 0.421 1.00 61.44 227 GLU A O 1
ATOM 1809 N N . GLY A 1 228 ? -12.830 -29.354 -0.199 1.00 60.66 228 GLY A N 1
ATOM 1810 C CA . GLY A 1 228 ? -12.933 -30.746 0.255 1.00 60.66 228 GLY A CA 1
ATOM 1811 C C . GLY A 1 228 ? -13.270 -30.913 1.745 1.00 60.66 228 GLY A C 1
ATOM 1812 O O . GLY A 1 228 ? -14.055 -31.795 2.088 1.00 60.66 228 GLY A O 1
ATOM 1813 N N . ALA A 1 229 ? -12.727 -30.060 2.623 1.00 62.78 229 ALA A N 1
ATOM 1814 C CA . ALA A 1 229 ? -12.978 -30.127 4.069 1.00 62.78 229 ALA A CA 1
ATOM 1815 C C . ALA A 1 229 ? -14.411 -29.697 4.435 1.00 62.78 229 ALA A C 1
ATOM 1817 O O . ALA A 1 229 ? -15.062 -30.332 5.266 1.00 62.78 229 ALA A O 1
ATOM 1818 N N . ALA A 1 230 ? -14.926 -28.656 3.775 1.00 64.31 230 ALA A N 1
ATOM 1819 C CA . ALA A 1 230 ? -16.311 -28.224 3.934 1.00 64.31 230 ALA A CA 1
ATOM 1820 C C . ALA A 1 230 ? -17.289 -29.282 3.392 1.00 64.31 230 ALA A C 1
ATOM 1822 O O . ALA A 1 230 ? -18.277 -29.592 4.056 1.00 64.31 230 ALA A O 1
ATOM 1823 N N . ALA A 1 231 ? -16.970 -29.923 2.262 1.00 66.94 231 ALA A N 1
ATOM 1824 C CA . ALA A 1 231 ? -17.764 -31.021 1.711 1.00 66.94 231 ALA A CA 1
ATOM 1825 C C . ALA A 1 231 ? -17.815 -32.243 2.651 1.00 66.94 231 ALA A C 1
ATOM 1827 O O . ALA A 1 231 ? -18.874 -32.843 2.825 1.00 66.94 231 ALA A O 1
ATOM 1828 N N . GLU A 1 232 ? -16.702 -32.603 3.303 1.00 68.25 232 GLU A N 1
ATOM 1829 C CA . GLU A 1 232 ? -16.671 -33.680 4.306 1.00 68.25 232 GLU A CA 1
ATOM 1830 C C . GLU A 1 232 ? -17.532 -33.342 5.536 1.00 68.25 232 GLU A C 1
ATOM 1832 O O . GLU A 1 232 ? -18.282 -34.192 6.021 1.00 68.25 232 GLU A O 1
ATOM 1837 N N . ALA A 1 233 ? -17.491 -32.089 6.003 1.00 69.88 233 ALA A N 1
ATOM 1838 C CA . ALA A 1 233 ? -18.347 -31.624 7.091 1.00 69.88 233 ALA A CA 1
ATOM 1839 C C . ALA A 1 233 ? -19.838 -31.666 6.709 1.00 69.88 233 ALA A C 1
ATOM 1841 O O . ALA A 1 233 ? -20.640 -32.189 7.481 1.00 69.88 233 ALA A O 1
ATOM 1842 N N . ILE A 1 234 ? -20.214 -31.181 5.518 1.00 73.25 234 ILE A N 1
ATOM 1843 C CA . ILE A 1 234 ? -21.600 -31.230 5.018 1.00 73.25 234 ILE A CA 1
ATOM 1844 C C . ILE A 1 234 ? -22.081 -32.682 4.913 1.00 73.25 234 ILE A C 1
ATOM 1846 O O . ILE A 1 234 ? -23.153 -33.007 5.426 1.00 73.25 234 ILE A O 1
ATOM 1850 N N . ALA A 1 235 ? -21.266 -33.580 4.348 1.00 78.12 235 ALA A N 1
ATOM 1851 C CA . ALA A 1 235 ? -21.587 -35.004 4.272 1.00 78.12 235 ALA A CA 1
ATOM 1852 C C . ALA A 1 235 ? -21.797 -35.621 5.667 1.00 78.12 235 ALA A C 1
ATOM 1854 O O . ALA A 1 235 ? -22.752 -36.367 5.880 1.00 78.12 235 ALA A O 1
ATOM 1855 N N . LYS A 1 236 ? -20.978 -35.256 6.664 1.00 81.25 236 LYS A N 1
ATOM 1856 C CA . LYS A 1 236 ? -21.150 -35.708 8.056 1.00 81.25 236 LYS A CA 1
ATOM 1857 C C . LYS A 1 236 ? -22.521 -35.322 8.630 1.00 81.25 236 LYS A C 1
ATOM 1859 O O . LYS A 1 236 ? -23.130 -36.134 9.326 1.00 81.25 236 LYS A O 1
ATOM 1864 N N . TYR A 1 237 ? -23.031 -34.126 8.341 1.00 84.06 237 TYR A N 1
ATOM 1865 C CA . TYR A 1 237 ? -24.372 -33.722 8.778 1.00 84.06 237 TYR A CA 1
ATOM 1866 C C . TYR A 1 237 ? -25.494 -34.340 7.937 1.00 84.06 237 TYR A C 1
ATOM 1868 O O . TYR A 1 237 ? -26.515 -34.730 8.498 1.00 84.06 237 TYR A O 1
ATOM 1876 N N . GLY A 1 238 ? -25.294 -34.528 6.629 1.00 84.69 238 GLY A N 1
ATOM 1877 C CA . GLY A 1 238 ? -26.210 -35.314 5.794 1.00 84.69 238 GLY A CA 1
ATOM 1878 C C . GLY A 1 238 ? -26.368 -36.750 6.314 1.00 84.69 238 GLY A C 1
ATOM 1879 O O . GLY A 1 238 ? -27.471 -37.304 6.330 1.00 84.69 238 GLY A O 1
ATOM 1880 N N . PHE A 1 239 ? -25.287 -37.331 6.845 1.00 87.69 239 PHE A N 1
ATOM 1881 C CA . PHE A 1 239 ? -25.300 -38.624 7.529 1.00 87.69 239 PHE A CA 1
ATOM 1882 C C . PHE A 1 239 ? -26.109 -38.587 8.840 1.00 87.69 239 PHE A C 1
ATOM 1884 O O . PHE A 1 239 ? -26.948 -39.461 9.064 1.00 87.69 239 PHE A O 1
ATOM 1891 N N . TRP A 1 240 ? -25.928 -37.554 9.677 1.00 88.25 240 TRP A N 1
ATOM 1892 C CA . TRP A 1 240 ? -26.749 -37.326 10.878 1.00 88.25 240 TRP A CA 1
ATOM 1893 C C . TRP A 1 240 ? -28.237 -37.193 10.553 1.00 88.25 240 TRP A C 1
ATOM 1895 O O . TRP A 1 240 ? -29.052 -37.909 11.134 1.00 88.25 240 TRP A O 1
ATOM 1905 N N . ALA A 1 241 ? -28.595 -36.319 9.609 1.00 89.94 241 ALA A N 1
ATOM 1906 C CA . ALA A 1 241 ? -29.978 -36.087 9.204 1.00 89.94 241 ALA A CA 1
ATOM 1907 C C . ALA A 1 241 ? -30.644 -37.383 8.717 1.00 89.94 241 ALA A C 1
ATOM 1909 O O . ALA A 1 241 ? -31.785 -37.667 9.076 1.00 89.94 241 ALA A O 1
ATOM 1910 N N . SER A 1 242 ? -29.898 -38.218 7.989 1.00 92.75 242 SER A N 1
ATOM 1911 C CA . SER A 1 242 ? -30.360 -39.531 7.528 1.00 92.75 242 SER A CA 1
ATOM 1912 C C . SER A 1 242 ? -30.621 -40.509 8.682 1.00 92.75 242 SER A C 1
ATOM 1914 O O . SER A 1 242 ? -31.665 -41.165 8.705 1.00 92.75 242 SER A O 1
ATOM 1916 N N . LEU A 1 243 ? -29.722 -40.578 9.674 1.00 92.88 243 LEU A N 1
ATOM 1917 C CA . LEU A 1 243 ? -29.909 -41.398 10.882 1.00 92.88 243 LEU A CA 1
ATOM 1918 C C . LEU A 1 243 ? -31.095 -40.921 11.732 1.00 92.88 243 LEU A C 1
ATOM 1920 O O . LEU A 1 243 ? -31.881 -41.740 12.210 1.00 92.88 243 LEU A O 1
ATOM 1924 N N . LEU A 1 244 ? -31.238 -39.606 11.920 1.00 94.12 244 LEU A N 1
ATOM 1925 C CA . LEU A 1 244 ? -32.340 -38.998 12.672 1.00 94.12 244 LEU A CA 1
ATOM 1926 C C . LEU A 1 244 ? -33.683 -39.233 11.973 1.00 94.12 244 LEU A C 1
ATOM 1928 O O . LEU A 1 244 ? -34.646 -39.642 12.621 1.00 94.12 244 LEU A O 1
ATOM 1932 N N . CYS A 1 245 ? -33.730 -39.060 10.649 1.00 94.06 245 CYS A N 1
ATOM 1933 C CA . CYS A 1 245 ? -34.916 -39.335 9.847 1.00 94.06 245 CYS A CA 1
ATOM 1934 C C . CYS A 1 245 ? -35.333 -40.804 9.972 1.00 94.06 245 CYS A C 1
ATOM 1936 O O . CYS A 1 245 ? -36.474 -41.094 10.336 1.00 94.06 245 CYS A O 1
ATOM 1938 N N . ARG A 1 246 ? -34.398 -41.748 9.773 1.00 93.69 246 ARG A N 1
ATOM 1939 C CA . ARG A 1 246 ? -34.674 -43.187 9.919 1.00 93.69 246 ARG A CA 1
ATOM 1940 C C . ARG A 1 246 ? -35.115 -43.551 11.337 1.00 93.69 246 ARG A C 1
ATOM 1942 O O . ARG A 1 246 ? -36.027 -44.357 11.494 1.00 93.69 246 ARG A O 1
ATOM 1949 N N . ARG A 1 247 ? -34.582 -42.900 12.374 1.00 92.56 247 ARG A N 1
ATOM 1950 C CA . ARG A 1 247 ? -35.009 -43.115 13.768 1.00 92.56 247 ARG A CA 1
ATOM 1951 C C . ARG A 1 247 ? -36.500 -42.835 14.000 1.00 92.56 247 ARG A C 1
ATOM 1953 O O . ARG A 1 247 ? -37.099 -43.484 14.856 1.00 92.56 247 ARG A O 1
ATOM 1960 N N . THR A 1 248 ? -37.125 -41.937 13.231 1.00 93.94 248 THR A N 1
ATOM 1961 C CA . THR A 1 248 ? -38.581 -41.681 13.311 1.00 93.94 248 THR A CA 1
ATOM 1962 C C . THR A 1 248 ? -39.432 -42.907 12.961 1.00 93.94 248 THR A C 1
ATOM 1964 O O . THR A 1 248 ? -40.613 -42.961 13.303 1.00 93.94 248 THR A O 1
ATOM 1967 N N . PHE A 1 249 ? -38.844 -43.915 12.312 1.00 93.12 249 PHE A N 1
ATOM 1968 C CA . PHE A 1 249 ? -39.510 -45.157 11.928 1.00 93.12 249 PHE A CA 1
ATOM 1969 C C . PHE A 1 249 ? -39.466 -46.238 13.018 1.00 93.12 249 PHE A C 1
ATOM 1971 O O . PHE A 1 249 ? -40.045 -47.305 12.831 1.00 93.12 249 PHE A O 1
ATOM 1978 N N . ALA A 1 250 ? -38.874 -45.962 14.188 1.00 90.19 250 ALA A N 1
ATOM 1979 C CA . ALA A 1 250 ? -38.898 -46.878 15.333 1.00 90.19 250 ALA A CA 1
ATOM 1980 C C . ALA A 1 250 ? -40.328 -47.220 15.801 1.00 90.19 250 ALA A C 1
ATOM 1982 O O . ALA A 1 250 ? -40.560 -48.282 16.375 1.00 90.19 250 ALA A O 1
ATOM 1983 N N . ILE A 1 251 ? -41.311 -46.363 15.497 1.00 89.06 251 ILE A N 1
ATOM 1984 C CA . ILE A 1 251 ? -42.734 -46.625 15.762 1.00 89.06 251 ILE A CA 1
ATOM 1985 C C . ILE A 1 251 ? -43.288 -47.841 14.992 1.00 89.06 251 ILE A C 1
ATOM 1987 O O . ILE A 1 251 ? -44.311 -48.382 15.398 1.00 89.06 251 ILE A O 1
ATOM 1991 N N . PHE A 1 252 ? -42.627 -48.293 13.916 1.00 90.31 252 PHE A N 1
ATOM 1992 C CA . PHE A 1 252 ? -43.010 -49.474 13.123 1.00 90.31 252 PHE A CA 1
ATOM 1993 C C . PHE A 1 252 ? -42.405 -50.789 13.637 1.00 90.31 252 PHE A C 1
ATOM 1995 O O . PHE A 1 252 ? -42.585 -51.828 13.004 1.00 90.31 252 PHE A O 1
ATOM 2002 N N . GLU A 1 253 ? -41.690 -50.780 14.770 1.00 83.06 253 GLU A N 1
ATOM 2003 C CA . GLU A 1 253 ? -41.305 -52.032 15.442 1.00 83.06 253 GLU A CA 1
ATOM 2004 C C . GLU A 1 253 ? -42.528 -52.796 15.981 1.00 83.06 253 GLU A C 1
ATOM 2006 O O . GLU A 1 253 ? -42.439 -54.004 16.199 1.00 83.06 253 GLU A O 1
ATOM 2011 N N . ASP A 1 254 ? -43.670 -52.119 16.162 1.00 76.38 254 ASP A N 1
ATOM 2012 C CA . ASP A 1 254 ? -44.952 -52.763 16.444 1.00 76.38 254 ASP A CA 1
ATOM 2013 C C . ASP A 1 254 ? -45.486 -53.461 15.174 1.00 76.38 254 ASP A C 1
ATOM 2015 O O . ASP A 1 254 ? -45.855 -52.776 14.211 1.00 76.38 254 ASP A O 1
ATOM 2019 N N . PRO A 1 255 ? -45.574 -54.808 15.149 1.00 65.38 255 PRO A N 1
ATOM 2020 C CA . PRO A 1 255 ? -46.016 -55.558 13.976 1.00 65.38 255 PRO A CA 1
ATOM 2021 C C . PRO A 1 255 ? -47.463 -55.256 13.549 1.00 65.38 255 PRO A C 1
ATOM 2023 O O . PRO A 1 255 ? -47.851 -55.636 12.445 1.00 65.38 255 PRO A O 1
ATOM 2026 N N . ALA A 1 256 ? -48.262 -54.571 14.377 1.00 71.12 256 ALA A N 1
ATOM 2027 C CA . ALA A 1 256 ? -49.606 -54.131 14.007 1.00 71.12 256 ALA A CA 1
ATOM 2028 C C . ALA A 1 256 ? -49.623 -52.935 13.030 1.00 71.12 256 ALA A C 1
ATOM 2030 O O . ALA A 1 256 ? -50.652 -52.686 12.393 1.00 71.12 256 ALA A O 1
ATOM 2031 N N . ARG A 1 257 ? -48.520 -52.180 12.884 1.00 81.12 257 ARG A N 1
ATOM 2032 C CA . ARG A 1 257 ? -48.467 -51.002 12.002 1.00 81.12 257 ARG A CA 1
ATOM 2033 C C . ARG A 1 257 ? -48.029 -51.349 10.583 1.00 81.12 257 ARG A C 1
ATOM 2035 O O . ARG A 1 257 ? -47.009 -51.989 10.353 1.00 81.12 257 ARG A O 1
ATOM 2042 N N . ASN A 1 258 ? -48.771 -50.824 9.612 1.00 84.50 258 ASN A N 1
ATOM 2043 C CA . ASN A 1 258 ? -48.398 -50.834 8.202 1.00 84.50 258 ASN A CA 1
ATOM 2044 C C . ASN A 1 258 ? -47.860 -49.458 7.791 1.00 84.50 258 ASN A C 1
ATOM 2046 O O . ASN A 1 258 ? -48.415 -48.439 8.189 1.00 84.50 258 ASN A O 1
ATOM 2050 N N . MET A 1 259 ? -46.816 -49.438 6.964 1.00 90.12 259 MET A N 1
ATOM 2051 C CA . MET A 1 259 ? -46.238 -48.216 6.394 1.00 90.12 259 MET A CA 1
ATOM 2052 C C . MET A 1 259 ? -47.077 -47.727 5.204 1.00 90.12 259 MET A C 1
ATOM 2054 O O . MET A 1 259 ? -47.493 -48.536 4.367 1.00 90.12 259 MET A O 1
ATOM 2058 N N . SER A 1 260 ? -47.337 -46.422 5.127 1.00 90.00 260 SER A N 1
ATOM 2059 C CA . SER A 1 260 ? -48.028 -45.801 3.987 1.00 90.00 260 SER A CA 1
ATOM 2060 C C . SER A 1 260 ? -47.106 -45.606 2.771 1.00 90.00 260 SER A C 1
ATOM 2062 O O . SER A 1 260 ? -45.888 -45.766 2.856 1.00 90.00 260 SER A O 1
ATOM 2064 N N . ALA A 1 261 ? -47.684 -45.253 1.618 1.00 86.19 261 ALA A N 1
ATOM 2065 C CA . ALA A 1 261 ? -46.933 -45.018 0.382 1.00 86.19 261 ALA A CA 1
ATOM 2066 C C . ALA A 1 261 ? -45.937 -43.848 0.501 1.00 86.19 261 ALA A C 1
ATOM 2068 O O . ALA A 1 261 ? -44.814 -43.934 0.001 1.00 86.19 261 ALA A O 1
ATOM 2069 N N . GLN A 1 262 ? -46.334 -42.781 1.200 1.00 86.75 262 GLN A N 1
ATOM 2070 C CA . GLN A 1 262 ? -45.476 -41.633 1.488 1.00 86.75 262 GLN A CA 1
ATOM 2071 C C . GLN A 1 262 ? -44.316 -42.038 2.404 1.00 86.75 262 GLN A C 1
ATOM 2073 O O . GLN A 1 262 ? -43.160 -41.810 2.068 1.00 86.75 262 GLN A O 1
ATOM 2078 N N . GLU A 1 263 ? -44.612 -42.716 3.511 1.00 90.56 263 GLU A N 1
ATOM 2079 C CA . GLU A 1 263 ? -43.610 -43.125 4.502 1.00 90.56 263 GLU A CA 1
ATOM 2080 C C . GLU A 1 263 ? -42.576 -44.100 3.938 1.00 90.56 263 GLU A C 1
ATOM 2082 O O . GLU A 1 263 ? -41.407 -44.046 4.315 1.00 90.56 263 GLU A O 1
ATOM 2087 N N . LEU A 1 264 ? -42.983 -44.958 2.997 1.00 91.12 264 LEU A N 1
ATOM 2088 C CA . LEU A 1 264 ? -42.046 -45.775 2.236 1.00 91.12 264 LEU A CA 1
ATOM 2089 C C . LEU A 1 264 ? -41.080 -44.902 1.429 1.00 91.12 264 LEU A C 1
ATOM 2091 O O . LEU A 1 264 ? -39.872 -45.132 1.472 1.00 91.12 264 LEU A O 1
ATOM 2095 N N . GLY A 1 265 ? -41.595 -43.908 0.700 1.00 88.56 265 GLY A N 1
ATOM 2096 C CA . GLY A 1 265 ? -40.765 -42.991 -0.081 1.00 88.56 265 GLY A CA 1
ATOM 2097 C C . GLY A 1 265 ? -39.783 -42.212 0.798 1.00 88.56 265 GLY A C 1
ATOM 2098 O O . GLY A 1 265 ? -38.593 -42.149 0.496 1.00 88.56 265 GLY A O 1
ATOM 2099 N N . GLU A 1 266 ? -40.262 -41.701 1.930 1.00 90.75 266 GLU A N 1
ATOM 2100 C CA . GLU A 1 266 ? -39.470 -40.997 2.944 1.00 90.75 266 GLU A CA 1
ATOM 2101 C C . GLU A 1 266 ? -38.356 -41.884 3.524 1.00 90.75 266 GLU A C 1
ATOM 2103 O O . GLU A 1 266 ? -37.196 -41.469 3.596 1.00 90.75 266 GLU A O 1
ATOM 2108 N N . PHE A 1 267 ? -38.677 -43.135 3.874 1.00 92.00 267 PHE A N 1
ATOM 2109 C CA . PHE A 1 267 ? -37.697 -44.105 4.365 1.00 92.00 267 PHE A CA 1
ATOM 2110 C C . PHE A 1 267 ? -36.625 -44.413 3.313 1.00 92.00 267 PHE A C 1
ATOM 2112 O O . PHE A 1 267 ? -35.437 -44.484 3.641 1.00 92.00 267 PHE A O 1
ATOM 2119 N N . VAL A 1 268 ? -37.017 -44.573 2.045 1.00 90.00 268 VAL A N 1
ATOM 2120 C CA . VAL A 1 268 ? -36.093 -44.844 0.933 1.00 90.00 268 VAL A CA 1
ATOM 2121 C C . VAL A 1 268 ? -35.153 -43.662 0.705 1.00 90.00 268 VAL A C 1
ATOM 2123 O O . VAL A 1 268 ? -33.940 -43.870 0.660 1.00 90.00 268 VAL A O 1
ATOM 2126 N N . LEU A 1 269 ? -35.679 -42.434 0.631 1.00 87.50 269 LEU A N 1
ATOM 2127 C CA . LEU A 1 269 ? -34.880 -41.213 0.472 1.00 87.50 269 LEU A CA 1
ATOM 2128 C C . LEU A 1 269 ? -33.834 -41.076 1.584 1.00 87.50 269 LEU A C 1
ATOM 2130 O O . LEU A 1 269 ? -32.656 -40.849 1.295 1.00 87.50 269 LEU A O 1
ATOM 2134 N N . ALA A 1 270 ? -34.243 -41.281 2.840 1.00 90.50 270 ALA A N 1
ATOM 2135 C CA . ALA A 1 270 ? -33.343 -41.226 3.987 1.00 90.50 270 ALA A CA 1
ATOM 2136 C C . ALA A 1 270 ? -32.298 -42.353 3.977 1.00 90.50 270 ALA A C 1
ATOM 2138 O O . ALA A 1 270 ? -31.142 -42.141 4.335 1.00 90.50 270 ALA A O 1
ATOM 2139 N N . SER A 1 271 ? -32.675 -43.550 3.528 1.00 90.94 271 SER A N 1
ATOM 2140 C CA . SER A 1 271 ? -31.773 -44.704 3.443 1.00 90.94 271 SER A CA 1
ATOM 2141 C C . SER A 1 271 ? -30.712 -44.544 2.354 1.00 90.94 271 SER A C 1
ATOM 2143 O O . SER A 1 271 ? -29.546 -44.856 2.585 1.00 90.94 271 SER A O 1
ATOM 2145 N N . VAL A 1 272 ? -31.090 -44.021 1.184 1.00 86.94 272 VAL A N 1
ATOM 2146 C CA . VAL A 1 272 ? -30.135 -43.717 0.107 1.00 86.94 272 VAL A CA 1
ATOM 2147 C C . VAL A 1 272 ? -29.194 -42.592 0.538 1.00 86.94 272 VAL A C 1
ATOM 2149 O O . VAL A 1 272 ? -27.979 -42.711 0.375 1.00 86.94 272 VAL A O 1
ATOM 2152 N N . ALA A 1 273 ? -29.731 -41.535 1.155 1.00 86.25 273 ALA A N 1
ATOM 2153 C CA . ALA A 1 273 ? -28.930 -40.430 1.672 1.00 86.25 273 ALA A CA 1
ATOM 2154 C C . ALA A 1 273 ? -27.931 -40.872 2.755 1.00 86.25 273 ALA A C 1
ATOM 2156 O O . ALA A 1 273 ? -26.802 -40.380 2.767 1.00 86.25 273 ALA A O 1
ATOM 2157 N N . LEU A 1 274 ? -28.297 -41.835 3.612 1.00 88.06 274 LEU A N 1
ATOM 2158 C CA . LEU A 1 274 ? -27.395 -42.407 4.616 1.00 88.06 274 LEU A CA 1
ATOM 2159 C C . LEU A 1 274 ? -26.130 -42.991 3.970 1.00 88.06 274 LEU A C 1
ATOM 2161 O O . LEU A 1 274 ? -25.025 -42.728 4.438 1.00 88.06 274 LEU A O 1
ATOM 2165 N N . GLN A 1 275 ? -26.283 -43.761 2.888 1.00 84.75 275 GLN A N 1
ATOM 2166 C CA . GLN A 1 275 ? -25.151 -44.382 2.191 1.00 84.75 275 GLN A CA 1
ATOM 2167 C C . GLN A 1 275 ? -24.367 -43.377 1.337 1.00 84.75 275 GLN A C 1
ATOM 2169 O O . GLN A 1 275 ? -23.141 -43.430 1.323 1.00 84.75 275 GLN A O 1
ATOM 2174 N N . GLN A 1 276 ? -25.040 -42.435 0.665 1.00 78.38 276 GLN A N 1
ATOM 2175 C CA . GLN A 1 276 ? -24.376 -41.394 -0.139 1.00 78.38 276 GLN A CA 1
ATOM 2176 C C . GLN A 1 276 ? -23.465 -40.489 0.706 1.00 78.38 276 GLN A C 1
ATOM 2178 O O . GLN A 1 276 ? -22.409 -40.063 0.242 1.00 78.38 276 GLN A O 1
ATOM 2183 N N . ASN A 1 277 ? -23.861 -40.214 1.950 1.00 79.81 277 ASN A N 1
ATOM 2184 C CA . ASN A 1 277 ? -23.125 -39.347 2.868 1.00 79.81 277 ASN A CA 1
ATOM 2185 C C . ASN A 1 277 ? -22.036 -40.073 3.683 1.00 79.81 277 ASN A C 1
ATOM 2187 O O . ASN A 1 277 ? -21.299 -39.429 4.433 1.00 79.81 277 ASN A O 1
ATOM 2191 N N . LEU A 1 278 ? -21.881 -41.394 3.532 1.00 74.38 278 LEU A N 1
ATOM 2192 C CA . LEU A 1 278 ? -20.827 -42.177 4.186 1.00 74.38 278 LEU A CA 1
ATOM 2193 C C . LEU A 1 278 ? -19.477 -41.999 3.454 1.00 74.38 278 LEU A C 1
ATOM 2195 O O . LEU A 1 278 ? -18.929 -42.930 2.871 1.00 74.38 278 LEU A O 1
ATOM 2199 N N . VAL A 1 279 ? -18.945 -40.771 3.455 1.00 62.50 279 VAL A N 1
ATOM 2200 C CA . VAL A 1 279 ? -17.692 -40.392 2.760 1.00 62.50 279 VAL A CA 1
ATOM 2201 C C . VAL A 1 279 ? -16.439 -40.805 3.551 1.00 62.50 279 VAL A C 1
ATOM 2203 O O . VAL A 1 279 ? -15.342 -40.876 2.995 1.00 62.50 279 VAL A O 1
ATOM 2206 N N . VAL A 1 280 ? -16.596 -41.095 4.846 1.00 58.03 280 VAL A N 1
ATOM 2207 C CA . VAL A 1 280 ? -15.509 -41.369 5.792 1.00 58.03 280 VAL A CA 1
ATOM 2208 C C . VAL A 1 280 ? -15.496 -42.850 6.175 1.00 58.03 280 VAL A C 1
ATOM 2210 O O . VAL A 1 280 ? -16.548 -43.453 6.385 1.00 58.03 280 VAL A O 1
ATOM 2213 N N . ASP A 1 281 ? -14.298 -43.424 6.305 1.00 65.69 281 ASP A N 1
ATOM 2214 C CA . ASP A 1 281 ? -14.095 -44.763 6.865 1.00 65.69 281 ASP A CA 1
ATOM 2215 C C . ASP A 1 281 ? -14.819 -44.899 8.220 1.00 65.69 281 ASP A C 1
ATOM 2217 O O . ASP A 1 281 ? -14.672 -44.042 9.099 1.00 65.69 281 ASP A O 1
ATOM 2221 N N . LEU A 1 282 ? -15.588 -45.980 8.402 1.00 68.56 282 LEU A N 1
ATOM 2222 C CA . LEU A 1 282 ? -16.391 -46.254 9.603 1.00 68.56 282 LEU A CA 1
ATOM 2223 C C . LEU A 1 282 ? -15.551 -46.174 10.891 1.00 68.56 282 LEU A C 1
ATOM 2225 O O . LEU A 1 282 ? -16.068 -45.818 11.954 1.00 68.56 282 LEU A O 1
ATOM 2229 N N . GLY A 1 283 ? -14.245 -46.455 10.796 1.00 69.38 283 GLY A N 1
ATOM 2230 C CA . GLY A 1 283 ? -13.290 -46.321 11.897 1.00 69.38 283 GLY A CA 1
ATOM 2231 C C . GLY A 1 283 ? -13.179 -44.900 12.464 1.00 69.38 283 GLY A C 1
ATOM 2232 O O . GLY A 1 283 ? -13.019 -44.753 13.678 1.00 69.38 283 GLY A O 1
ATOM 2233 N N . LYS A 1 284 ? -13.347 -43.867 11.627 1.00 72.88 284 LYS A N 1
ATOM 2234 C CA . LYS A 1 284 ? -13.190 -42.443 11.982 1.00 72.88 284 LYS A CA 1
ATOM 2235 C C . LYS A 1 284 ? -14.469 -41.775 12.508 1.00 72.88 284 LYS A C 1
ATOM 2237 O O . LYS A 1 284 ? -14.418 -40.617 12.915 1.00 72.88 284 LYS A O 1
ATOM 2242 N N . LEU A 1 285 ? -15.613 -42.466 12.505 1.00 76.69 285 LEU A N 1
ATOM 2243 C CA . LEU A 1 285 ? -16.850 -41.939 13.094 1.00 76.69 285 LEU A CA 1
ATOM 2244 C C . LEU A 1 285 ? -16.689 -41.732 14.610 1.00 76.69 285 LEU A C 1
ATOM 2246 O O . LEU A 1 285 ? -16.055 -42.548 15.288 1.00 76.69 285 LEU A O 1
ATOM 2250 N N . SER A 1 286 ? -17.302 -40.672 15.149 1.00 82.56 286 SER A N 1
ATOM 2251 C CA . SER A 1 286 ? -17.318 -40.438 16.597 1.00 82.56 286 SER A CA 1
ATOM 2252 C C . SER A 1 286 ? -18.057 -41.572 17.328 1.00 82.56 286 SER A C 1
ATOM 2254 O O . SER A 1 286 ? -18.929 -42.218 16.729 1.00 82.56 286 SER A O 1
ATOM 2256 N N . PRO A 1 287 ? -17.754 -41.830 18.615 1.00 78.62 287 PRO A N 1
ATOM 2257 C CA . PRO A 1 287 ? -18.449 -42.850 19.406 1.00 78.62 287 PRO A CA 1
ATOM 2258 C C . PRO A 1 287 ? -19.977 -42.702 19.356 1.00 78.62 287 PRO A C 1
ATOM 2260 O O . PRO A 1 287 ? -20.696 -43.682 19.155 1.00 78.62 287 PRO A O 1
ATOM 2263 N N . THR A 1 288 ? -20.471 -41.466 19.424 1.00 83.38 288 THR A N 1
ATOM 2264 C CA . THR A 1 288 ? -21.897 -41.129 19.335 1.00 83.38 288 THR A CA 1
ATOM 2265 C C . THR A 1 288 ? -22.507 -41.542 17.994 1.00 83.38 288 THR A C 1
ATOM 2267 O O . THR A 1 288 ? -23.516 -42.248 17.971 1.00 83.38 288 THR A O 1
ATOM 2270 N N . MET A 1 289 ? -21.861 -41.220 16.867 1.00 83.19 289 MET A N 1
ATOM 2271 C CA . MET A 1 289 ? -22.347 -41.614 15.536 1.00 83.19 289 MET A CA 1
ATOM 2272 C C . MET A 1 289 ? -22.306 -43.134 15.333 1.00 83.19 289 MET A C 1
ATOM 2274 O O . MET A 1 289 ? -23.228 -43.695 14.742 1.00 83.19 289 MET A O 1
ATOM 2278 N N . LYS A 1 290 ? -21.286 -43.821 15.868 1.00 83.56 290 LYS A N 1
ATOM 2279 C CA . LYS A 1 290 ? -21.210 -45.294 15.854 1.00 83.56 290 LYS A CA 1
ATOM 2280 C C . LYS A 1 290 ? -22.379 -45.918 16.618 1.00 83.56 290 LYS A C 1
ATOM 2282 O O . LYS A 1 290 ? -23.022 -46.835 16.107 1.00 83.56 290 LYS A O 1
ATOM 2287 N N . ASN A 1 291 ? -22.701 -45.389 17.798 1.00 83.69 291 ASN A N 1
ATOM 2288 C CA . ASN A 1 291 ? -23.828 -45.855 18.607 1.00 83.69 291 ASN A CA 1
ATOM 2289 C C . ASN A 1 291 ? -25.178 -45.610 17.917 1.00 83.69 291 ASN A C 1
ATOM 2291 O O . ASN A 1 291 ? -26.048 -46.485 17.928 1.00 83.69 291 ASN A O 1
ATOM 2295 N N . MET A 1 292 ? -25.347 -44.456 17.267 1.00 88.94 292 MET A N 1
ATOM 2296 C CA . MET A 1 292 ? -26.549 -44.157 16.486 1.00 88.94 292 MET A CA 1
ATOM 2297 C C . MET A 1 292 ? -26.701 -45.069 15.273 1.00 88.94 292 MET A C 1
ATOM 2299 O O . MET A 1 292 ? -27.795 -45.585 15.051 1.00 88.94 292 MET A O 1
ATOM 2303 N N . LEU A 1 293 ? -25.617 -45.316 14.534 1.00 88.12 293 LEU A N 1
ATOM 2304 C CA . LEU A 1 293 ? -25.609 -46.243 13.405 1.00 88.12 293 LEU A CA 1
ATOM 2305 C C . LEU A 1 293 ? -25.941 -47.671 13.858 1.00 88.12 293 LEU A C 1
ATOM 2307 O O . LEU A 1 293 ? -26.774 -48.334 13.249 1.00 88.12 293 LEU A O 1
ATOM 2311 N N . ALA A 1 294 ? -25.359 -48.136 14.968 1.00 87.25 294 ALA A N 1
ATOM 2312 C CA . ALA A 1 294 ? -25.658 -49.455 15.523 1.00 87.25 294 ALA A CA 1
ATOM 2313 C C . ALA A 1 294 ? -27.132 -49.589 15.946 1.00 87.25 294 ALA A C 1
ATOM 2315 O O . ALA A 1 294 ? -27.744 -50.645 15.771 1.00 87.25 294 ALA A O 1
ATOM 2316 N N . ARG A 1 295 ? -27.716 -48.521 16.502 1.00 89.62 295 ARG A N 1
ATOM 2317 C CA . ARG A 1 295 ? -29.143 -48.462 16.844 1.00 89.62 295 ARG A CA 1
ATOM 2318 C C . ARG A 1 295 ? -30.024 -48.491 15.594 1.00 89.62 295 ARG A C 1
ATOM 2320 O O . ARG A 1 295 ? -30.982 -49.258 15.567 1.00 89.62 295 ARG A O 1
ATOM 2327 N N . ASP A 1 296 ? -29.683 -47.708 14.574 1.00 91.69 296 ASP A N 1
ATOM 2328 C CA . ASP A 1 296 ? -30.388 -47.687 13.290 1.00 91.69 296 ASP A CA 1
ATOM 2329 C C . ASP A 1 296 ? -30.359 -49.060 12.605 1.00 91.69 296 ASP A C 1
ATOM 2331 O O . ASP A 1 296 ? -31.408 -49.577 12.233 1.00 91.69 296 ASP A O 1
ATOM 2335 N N . MET A 1 297 ? -29.195 -49.712 12.536 1.00 89.19 297 MET A N 1
ATOM 2336 C CA . MET A 1 297 ? -29.057 -51.052 11.953 1.00 89.19 297 MET A CA 1
ATOM 2337 C C . MET A 1 297 ? -29.957 -52.086 12.646 1.00 89.19 297 MET A C 1
ATOM 2339 O O . MET A 1 297 ? -30.588 -52.908 11.978 1.00 89.19 297 MET A O 1
ATOM 2343 N N . LYS A 1 298 ? -30.053 -52.038 13.983 1.00 90.81 298 LYS A N 1
ATOM 2344 C CA . LYS A 1 298 ? -30.945 -52.918 14.760 1.00 90.81 298 LYS A CA 1
ATOM 2345 C C . LYS A 1 298 ? -32.416 -52.656 14.434 1.00 90.81 298 LYS A C 1
ATOM 2347 O O . LYS A 1 298 ? -33.158 -53.613 14.224 1.00 90.81 298 LYS A O 1
ATOM 2352 N N . MET A 1 299 ? -32.822 -51.388 14.373 1.00 91.81 299 MET A N 1
ATOM 2353 C CA . MET A 1 299 ? -34.191 -50.989 14.033 1.00 91.81 299 MET A CA 1
ATOM 2354 C C . MET A 1 299 ? -34.543 -51.398 12.595 1.00 91.81 299 MET A C 1
ATOM 2356 O O . MET A 1 299 ? -35.534 -52.089 12.382 1.00 91.81 299 MET A O 1
ATOM 2360 N N . ALA A 1 300 ? -33.701 -51.053 11.618 1.00 89.88 300 ALA A N 1
ATOM 2361 C CA . ALA A 1 300 ? -33.893 -51.370 10.203 1.00 89.88 300 ALA A CA 1
ATOM 2362 C C . ALA A 1 300 ? -34.050 -52.877 9.959 1.00 89.88 300 ALA A C 1
ATOM 2364 O O . ALA A 1 300 ? -34.898 -53.304 9.176 1.00 89.88 300 ALA A O 1
ATOM 2365 N N . TYR A 1 301 ? -33.280 -53.697 10.682 1.00 88.69 301 TYR A N 1
ATOM 2366 C CA . TYR A 1 301 ? -33.420 -55.149 10.639 1.00 88.69 301 TYR A CA 1
ATOM 2367 C C . TYR A 1 301 ? -34.755 -55.636 11.223 1.00 88.69 301 TYR A C 1
ATOM 2369 O O . TYR A 1 301 ? -35.378 -56.537 10.658 1.00 88.69 301 TYR A O 1
ATOM 2377 N N . ARG A 1 302 ? -35.226 -55.045 12.331 1.00 89.38 302 ARG A N 1
ATOM 2378 C CA . ARG A 1 302 ? -36.518 -55.398 12.949 1.00 89.38 302 ARG A CA 1
ATOM 2379 C C . ARG A 1 302 ? -37.699 -55.060 12.041 1.00 89.38 302 ARG A C 1
ATOM 2381 O O . ARG A 1 302 ? -38.601 -55.880 11.905 1.00 89.38 302 ARG A O 1
ATOM 2388 N N . ILE A 1 303 ? -37.661 -53.912 11.365 1.00 91.25 303 ILE A N 1
ATOM 2389 C CA . ILE A 1 303 ? -38.752 -53.455 10.486 1.00 91.25 303 ILE A CA 1
ATOM 2390 C C . ILE A 1 303 ? -38.656 -53.994 9.046 1.00 91.25 303 ILE A C 1
ATOM 2392 O O . ILE A 1 303 ? -39.512 -53.683 8.218 1.00 91.25 303 ILE A O 1
ATOM 2396 N N . GLN A 1 304 ? -37.659 -54.828 8.718 1.00 89.50 304 GLN A N 1
ATOM 2397 C CA . GLN A 1 304 ? -37.392 -55.278 7.340 1.00 89.50 304 GLN A CA 1
ATOM 2398 C C . GLN A 1 304 ? -38.610 -55.919 6.647 1.00 89.50 304 GLN A C 1
ATOM 2400 O O . GLN A 1 304 ? -38.806 -55.734 5.447 1.00 89.50 304 GLN A O 1
ATOM 2405 N N . GLN A 1 305 ? -39.450 -56.655 7.388 1.00 88.06 305 GLN A N 1
ATOM 2406 C CA . GLN A 1 305 ? -40.647 -57.295 6.827 1.00 88.06 305 GLN A CA 1
ATOM 2407 C C . GLN A 1 305 ? -41.760 -56.280 6.534 1.00 88.06 305 GLN A C 1
ATOM 2409 O O . GLN A 1 305 ? -42.485 -56.432 5.549 1.00 88.06 305 GLN A O 1
ATOM 2414 N N . VAL A 1 306 ? -41.856 -55.217 7.340 1.00 90.00 306 VAL A N 1
ATOM 2415 C CA . VAL A 1 306 ? -42.795 -54.104 7.130 1.00 90.00 306 VAL A CA 1
ATOM 2416 C C . VAL A 1 306 ? -42.406 -53.333 5.868 1.00 90.00 306 VAL A C 1
ATOM 2418 O O . VAL A 1 306 ? -43.251 -53.118 5.001 1.00 90.00 306 VAL A O 1
ATOM 2421 N N . VAL A 1 307 ? -41.115 -53.013 5.707 1.00 89.94 307 VAL A N 1
ATOM 2422 C CA . VAL A 1 307 ? -40.578 -52.335 4.511 1.00 89.94 307 VAL A CA 1
ATOM 2423 C C . VAL A 1 307 ? -40.774 -53.193 3.261 1.00 89.94 307 VAL A C 1
ATOM 2425 O O . VAL A 1 307 ? -41.276 -52.706 2.250 1.00 89.94 307 VAL A O 1
ATOM 2428 N N . LYS A 1 308 ? -40.460 -54.493 3.331 1.00 88.50 308 LYS A N 1
ATOM 2429 C CA . LYS A 1 308 ? -40.674 -55.432 2.220 1.00 88.50 308 LYS A CA 1
ATOM 2430 C C . LYS A 1 308 ? -42.142 -55.480 1.784 1.00 88.50 308 LYS A C 1
ATOM 2432 O O . LYS A 1 308 ? -42.427 -55.402 0.590 1.00 88.50 308 LYS A O 1
ATOM 2437 N N . SER A 1 309 ? -43.060 -55.561 2.747 1.00 88.19 309 SER A N 1
ATOM 2438 C CA . SER A 1 309 ? -44.505 -55.559 2.485 1.00 88.19 309 SER A CA 1
ATOM 2439 C C . SER A 1 309 ? -44.969 -54.240 1.861 1.00 88.19 309 SER A C 1
ATOM 2441 O O . SER A 1 309 ? -45.803 -54.244 0.959 1.00 88.19 309 SER A O 1
ATOM 2443 N N . ALA A 1 310 ? -44.413 -53.107 2.297 1.00 89.81 310 ALA A N 1
ATOM 2444 C CA . ALA A 1 310 ? -44.718 -51.794 1.735 1.00 89.81 310 ALA A CA 1
ATOM 2445 C C . ALA A 1 310 ? -44.206 -51.641 0.293 1.00 89.81 310 ALA A C 1
ATOM 2447 O O . ALA A 1 310 ? -44.953 -51.170 -0.560 1.00 89.81 310 ALA A O 1
ATOM 2448 N N . ILE A 1 311 ? -42.989 -52.108 -0.011 1.00 89.31 311 ILE A N 1
ATOM 2449 C CA . ILE A 1 311 ? -42.426 -52.106 -1.376 1.00 89.31 311 ILE A CA 1
ATOM 2450 C C . ILE A 1 311 ? -43.314 -52.893 -2.341 1.00 89.31 311 ILE A C 1
ATOM 2452 O O . ILE A 1 311 ? -43.574 -52.441 -3.454 1.00 89.31 311 ILE A O 1
ATOM 2456 N N . GLN A 1 312 ? -43.806 -54.057 -1.911 1.00 88.56 312 GLN A N 1
ATOM 2457 C CA . GLN A 1 312 ? -44.710 -54.876 -2.720 1.00 88.56 312 GLN A CA 1
ATOM 2458 C C . GLN A 1 312 ? -46.060 -54.188 -2.972 1.00 88.56 312 GLN A C 1
ATOM 2460 O O . GLN A 1 312 ? -46.634 -54.365 -4.043 1.00 88.56 312 GLN A O 1
ATOM 2465 N N . ARG A 1 313 ? -46.560 -53.396 -2.011 1.00 88.50 313 ARG A N 1
ATOM 2466 C CA . ARG A 1 313 ? -47.821 -52.645 -2.143 1.00 88.50 313 ARG A CA 1
ATOM 2467 C C . ARG A 1 313 ? -47.680 -51.367 -2.973 1.00 88.50 313 ARG A C 1
ATOM 2469 O O . ARG A 1 313 ? -48.613 -51.024 -3.690 1.00 88.50 313 ARG A O 1
ATOM 2476 N N . TYR A 1 314 ? -46.545 -50.670 -2.884 1.00 90.50 314 TYR A N 1
ATOM 2477 C CA . TYR A 1 314 ? -46.357 -49.330 -3.459 1.00 90.50 314 TYR A CA 1
ATOM 2478 C C . TYR A 1 314 ? -45.094 -49.216 -4.342 1.00 90.50 314 TYR A C 1
ATOM 2480 O O . TYR A 1 314 ? -44.232 -48.368 -4.092 1.00 90.50 314 TYR A O 1
ATOM 2488 N N . PRO A 1 315 ? -44.959 -50.027 -5.410 1.00 82.81 315 PRO A N 1
ATOM 2489 C CA . PRO A 1 315 ? -43.764 -50.017 -6.259 1.00 82.81 315 PRO A CA 1
ATOM 2490 C C . PRO A 1 315 ? -43.548 -48.685 -6.997 1.00 82.81 315 PRO A C 1
ATOM 2492 O O . PRO A 1 315 ? -42.413 -48.325 -7.296 1.00 82.81 315 PRO A O 1
ATOM 2495 N N . VAL A 1 316 ? -44.615 -47.929 -7.277 1.00 79.88 316 VAL A N 1
ATOM 2496 C CA . VAL A 1 316 ? -44.531 -46.628 -7.966 1.00 79.88 316 VAL A CA 1
ATOM 2497 C C . VAL A 1 316 ? -43.855 -45.573 -7.086 1.00 79.88 316 VAL A C 1
ATOM 2499 O O . VAL A 1 316 ? -42.972 -44.859 -7.554 1.00 79.88 316 VAL A O 1
ATOM 2502 N N . ASN A 1 317 ? -44.216 -45.507 -5.803 1.00 80.50 317 ASN A N 1
ATOM 2503 C CA . ASN A 1 317 ? -43.630 -44.562 -4.848 1.00 80.50 317 ASN A CA 1
ATOM 2504 C C . ASN A 1 317 ? -42.151 -44.861 -4.580 1.00 80.50 317 ASN A C 1
ATOM 2506 O O . ASN A 1 317 ? -41.362 -43.936 -4.400 1.00 80.50 317 ASN A O 1
ATOM 2510 N N . LEU A 1 318 ? -41.755 -46.138 -4.624 1.00 83.00 318 LEU A N 1
ATOM 2511 C CA . LEU A 1 318 ? -40.345 -46.526 -4.623 1.00 83.00 318 LEU A CA 1
ATOM 2512 C C . LEU A 1 318 ? -39.609 -45.948 -5.844 1.00 83.00 318 LEU A C 1
ATOM 2514 O O . LEU A 1 318 ? -38.544 -45.355 -5.684 1.00 83.00 318 LEU A O 1
ATOM 2518 N N . SER A 1 319 ? -40.175 -46.087 -7.050 1.00 79.62 319 SER A N 1
ATOM 2519 C CA . SER A 1 319 ? -39.583 -45.521 -8.272 1.00 79.62 319 SER A CA 1
ATOM 2520 C C . SER A 1 319 ? -39.451 -43.999 -8.192 1.00 79.62 319 SER A C 1
ATOM 2522 O O . SER A 1 319 ? -38.409 -43.462 -8.557 1.00 79.62 319 SER A O 1
ATOM 2524 N N . GLN A 1 320 ? -40.467 -43.306 -7.668 1.00 77.69 320 GLN A N 1
ATOM 2525 C CA . GLN A 1 320 ? -40.427 -41.856 -7.458 1.00 77.69 320 GLN A CA 1
ATOM 2526 C C . GLN A 1 320 ? -39.315 -41.461 -6.478 1.00 77.69 320 GLN A C 1
ATOM 2528 O O . GLN A 1 320 ? -38.483 -40.616 -6.812 1.00 77.69 320 GLN A O 1
ATOM 2533 N N . ALA A 1 321 ? -39.237 -42.122 -5.319 1.00 78.00 321 ALA A N 1
ATOM 2534 C CA . ALA A 1 321 ? -38.202 -41.868 -4.320 1.00 78.00 321 ALA A CA 1
ATOM 2535 C C . ALA A 1 321 ? -36.792 -42.105 -4.877 1.00 78.00 321 ALA A C 1
ATOM 2537 O O . ALA A 1 321 ? -35.909 -41.278 -4.674 1.00 78.00 321 ALA A O 1
ATOM 2538 N N . ILE A 1 322 ? -36.578 -43.188 -5.632 1.00 80.00 322 ILE A N 1
ATOM 2539 C CA . ILE A 1 322 ? -35.281 -43.464 -6.261 1.00 80.00 322 ILE A CA 1
ATOM 2540 C C . ILE A 1 322 ? -34.980 -42.433 -7.351 1.00 80.00 322 ILE A C 1
ATOM 2542 O O . ILE A 1 322 ? -33.867 -41.918 -7.379 1.00 80.00 322 ILE A O 1
ATOM 2546 N N . SER A 1 323 ? -35.941 -42.061 -8.201 1.00 71.06 323 SER A N 1
ATOM 2547 C CA . SER A 1 323 ? -35.722 -41.045 -9.244 1.00 71.06 323 SER A CA 1
ATOM 2548 C C . SER A 1 323 ? -35.280 -39.693 -8.667 1.00 71.06 323 SER A C 1
ATOM 2550 O O . SER A 1 323 ? -34.300 -39.124 -9.142 1.00 71.06 323 SER A O 1
ATOM 2552 N N . GLY A 1 324 ? -35.875 -39.257 -7.551 1.00 65.75 324 GLY A N 1
ATOM 2553 C CA . GLY A 1 324 ? -35.519 -38.007 -6.868 1.00 65.75 324 GLY A CA 1
ATOM 2554 C C . GLY A 1 324 ? -34.134 -37.980 -6.200 1.00 65.75 324 GLY A C 1
ATOM 2555 O O . GLY A 1 324 ? -33.771 -36.970 -5.601 1.00 65.75 324 GLY A O 1
ATOM 2556 N N . THR A 1 325 ? -33.346 -39.063 -6.254 1.00 64.81 325 THR A N 1
ATOM 2557 C CA . THR A 1 325 ? -32.001 -39.115 -5.636 1.00 64.81 325 THR A CA 1
ATOM 2558 C C . THR A 1 325 ? -30.835 -38.833 -6.588 1.00 64.81 325 THR A C 1
ATOM 2560 O O . THR A 1 325 ? -29.729 -38.594 -6.105 1.00 64.81 325 THR A O 1
ATOM 2563 N N . TRP A 1 326 ? -31.049 -38.863 -7.909 1.00 61.53 326 TRP A N 1
ATOM 2564 C CA . TRP A 1 326 ? -29.979 -38.756 -8.922 1.00 61.53 326 TRP A CA 1
ATOM 2565 C C . TRP A 1 326 ? -30.427 -38.164 -10.269 1.00 61.53 326 TRP A C 1
ATOM 2567 O O . TRP A 1 326 ? -29.568 -37.840 -11.084 1.00 61.53 326 TRP A O 1
ATOM 2577 N N . TRP A 1 327 ? -31.737 -38.026 -10.511 1.00 51.62 327 TRP A N 1
ATOM 2578 C CA . TRP A 1 327 ? -32.310 -37.548 -11.771 1.00 51.62 327 TRP A CA 1
ATOM 2579 C C . TRP A 1 327 ? -32.921 -36.152 -11.569 1.00 51.62 327 TRP A C 1
ATOM 2581 O O . TRP A 1 327 ? -33.909 -36.020 -10.846 1.00 51.62 327 TRP A O 1
ATOM 2591 N N . ASP A 1 328 ? -32.355 -35.110 -12.190 1.00 46.50 328 ASP A N 1
ATOM 2592 C CA . ASP A 1 328 ? -32.948 -33.760 -12.194 1.00 46.50 328 ASP A CA 1
ATOM 2593 C C . ASP A 1 328 ? -34.301 -33.810 -12.932 1.00 46.50 328 ASP A C 1
ATOM 2595 O O . ASP A 1 328 ? -34.375 -34.063 -14.136 1.00 46.50 328 ASP A O 1
ATOM 2599 N N . ALA A 1 329 ? -35.400 -33.633 -12.195 1.00 39.25 329 ALA A N 1
ATOM 2600 C CA . ALA A 1 329 ? -36.773 -33.835 -12.668 1.00 39.25 329 ALA A CA 1
ATOM 2601 C C . ALA A 1 329 ? -37.307 -32.723 -13.599 1.00 39.25 329 ALA A C 1
ATOM 2603 O O . ALA A 1 329 ? -38.489 -32.734 -13.946 1.00 39.25 329 ALA A O 1
ATOM 2604 N N . THR A 1 330 ? -36.468 -31.780 -14.037 1.00 43.72 330 THR A N 1
ATOM 2605 C CA . THR A 1 330 ? -36.866 -30.697 -14.954 1.00 43.72 330 THR A CA 1
ATOM 2606 C C . THR A 1 330 ? -37.196 -31.186 -16.372 1.00 43.72 330 THR A C 1
ATOM 2608 O O . THR A 1 330 ? -37.815 -30.452 -17.133 1.00 43.72 330 THR A O 1
ATOM 2611 N N . GLU A 1 331 ? -36.874 -32.436 -16.727 1.00 38.19 331 GLU A N 1
ATOM 2612 C CA . GLU A 1 331 ? -37.072 -32.979 -18.082 1.00 38.19 331 GLU A CA 1
ATOM 2613 C C . GLU A 1 331 ? -38.464 -33.555 -18.417 1.00 38.19 331 GLU A C 1
ATOM 2615 O O . GLU A 1 331 ? -38.733 -33.774 -19.595 1.00 38.19 331 GLU A O 1
ATOM 2620 N N . ALA A 1 332 ? -39.378 -33.832 -17.476 1.00 35.88 332 ALA A N 1
ATOM 2621 C CA . ALA A 1 332 ? -40.640 -34.491 -17.858 1.00 35.88 332 ALA A CA 1
ATOM 2622 C C . ALA A 1 332 ? -41.800 -34.243 -16.890 1.00 35.88 332 ALA A C 1
ATOM 2624 O O . ALA A 1 332 ? -42.164 -35.105 -16.087 1.00 35.88 332 ALA A O 1
ATOM 2625 N N . GLY A 1 333 ? -42.462 -33.098 -17.040 1.00 38.53 333 GLY A N 1
ATOM 2626 C CA . GLY A 1 333 ? -43.698 -32.748 -16.337 1.00 38.53 333 GLY A CA 1
ATOM 2627 C C . GLY A 1 333 ? -44.928 -33.634 -16.612 1.00 38.53 333 GLY A C 1
ATOM 2628 O O . GLY A 1 333 ? -46.036 -33.138 -16.457 1.00 38.53 333 GLY A O 1
ATOM 2629 N N . SER A 1 334 ? -44.808 -34.910 -17.013 1.00 39.53 334 SER A N 1
ATOM 2630 C CA . SER A 1 334 ? -45.984 -35.810 -17.089 1.00 39.53 334 SER A CA 1
ATOM 2631 C C . SER A 1 334 ? -45.752 -37.335 -17.179 1.00 39.53 334 SER A C 1
ATOM 2633 O O . SER A 1 334 ? -46.740 -38.058 -17.286 1.00 39.53 334 SER A O 1
ATOM 2635 N N . ALA A 1 335 ? -44.533 -37.903 -17.083 1.00 39.62 335 ALA A N 1
ATOM 2636 C CA . ALA A 1 335 ? -44.378 -39.362 -17.308 1.00 39.62 335 ALA A CA 1
ATOM 2637 C C . ALA A 1 335 ? -43.297 -40.122 -16.496 1.00 39.62 335 ALA A C 1
ATOM 2639 O O . ALA A 1 335 ? -42.807 -41.159 -16.960 1.00 39.62 335 ALA A O 1
ATOM 2640 N N . THR A 1 336 ? -42.952 -39.687 -15.274 1.00 44.22 336 THR A N 1
ATOM 2641 C CA . THR A 1 336 ? -41.909 -40.324 -14.422 1.00 44.22 336 THR A CA 1
ATOM 2642 C C . THR A 1 336 ? -42.139 -41.816 -14.131 1.00 44.22 336 THR A C 1
ATOM 2644 O O . THR A 1 336 ? -41.183 -42.568 -13.949 1.00 44.22 336 THR A O 1
ATOM 2647 N N . GLY A 1 337 ? -43.388 -42.294 -14.161 1.00 47.03 337 GLY A N 1
ATOM 2648 C CA . GLY A 1 337 ? -43.704 -43.714 -13.972 1.00 47.03 337 GLY A CA 1
ATOM 2649 C C . GLY A 1 337 ? -43.288 -44.632 -15.131 1.00 47.03 337 GLY A C 1
ATOM 2650 O O . GLY A 1 337 ? -43.190 -45.841 -14.934 1.00 47.03 337 GLY A O 1
ATOM 2651 N N . SER A 1 338 ? -43.033 -44.103 -16.336 1.00 51.19 338 SER A N 1
ATOM 2652 C CA . SER A 1 338 ? -42.834 -44.945 -17.528 1.00 51.19 338 SER A CA 1
ATOM 2653 C C . SER A 1 338 ? -41.393 -45.427 -17.745 1.00 51.19 338 SER A C 1
ATOM 2655 O O . SER A 1 338 ? -41.202 -46.370 -18.519 1.00 51.19 338 SER A O 1
ATOM 2657 N N . ALA A 1 339 ? -40.408 -44.826 -17.063 1.00 60.72 339 ALA A N 1
ATOM 2658 C CA . ALA A 1 339 ? -38.981 -45.053 -17.306 1.00 60.72 339 ALA A CA 1
ATOM 2659 C C . ALA A 1 339 ? -38.426 -46.340 -16.671 1.00 60.72 339 ALA A C 1
ATOM 2661 O O . ALA A 1 339 ? -37.455 -46.888 -17.184 1.00 60.72 339 ALA A O 1
ATOM 2662 N N . PHE A 1 340 ? -39.028 -46.847 -15.591 1.00 70.50 340 PHE A N 1
ATOM 2663 C CA . PHE A 1 340 ? -38.551 -48.037 -14.873 1.00 70.50 340 PHE A CA 1
ATOM 2664 C C . PHE A 1 340 ? -39.327 -49.295 -15.287 1.00 70.50 340 PHE A C 1
ATOM 2666 O O . PHE A 1 340 ? -40.551 -49.268 -15.435 1.00 70.50 340 PHE A O 1
ATOM 2673 N N . SER A 1 341 ? -38.636 -50.426 -15.448 1.00 77.06 341 SER A N 1
ATOM 2674 C CA . SER A 1 341 ? -39.280 -51.744 -15.497 1.00 77.06 341 SER A CA 1
ATOM 2675 C C . SER A 1 341 ? -39.852 -52.137 -14.126 1.00 77.06 341 SER A C 1
ATOM 2677 O O . SER A 1 341 ? -39.504 -51.549 -13.104 1.00 77.06 341 SER A O 1
ATOM 2679 N N . GLY A 1 342 ? -40.686 -53.183 -14.073 1.00 77.19 342 GLY A N 1
ATOM 2680 C CA . GLY A 1 342 ? -41.170 -53.726 -12.798 1.00 77.19 342 GLY A CA 1
ATOM 2681 C C . GLY A 1 342 ? -40.019 -54.160 -11.877 1.00 77.19 342 GLY A C 1
ATOM 2682 O O . GLY A 1 342 ? -39.070 -54.799 -12.336 1.00 77.19 342 GLY A O 1
ATOM 2683 N N . TRP A 1 343 ? -40.110 -53.805 -10.592 1.00 85.81 343 TRP A N 1
ATOM 2684 C CA . TRP A 1 343 ? -39.127 -54.162 -9.564 1.00 85.81 343 TRP A CA 1
ATOM 2685 C C . TRP A 1 343 ? -39.177 -55.661 -9.236 1.00 85.81 343 TRP A C 1
ATOM 2687 O O . TRP A 1 343 ? -40.248 -56.212 -8.985 1.00 85.81 343 TRP A O 1
ATOM 2697 N N . GLN A 1 344 ? -38.016 -56.317 -9.195 1.00 85.88 344 GLN A N 1
ATOM 2698 C CA . GLN A 1 344 ? -37.875 -57.745 -8.888 1.00 85.88 344 GLN A CA 1
ATOM 2699 C C . GLN A 1 344 ? -36.988 -57.956 -7.656 1.00 85.88 344 GLN A C 1
ATOM 2701 O O . GLN A 1 344 ? -35.914 -57.366 -7.565 1.00 85.88 344 GLN A O 1
ATOM 2706 N N . PHE A 1 345 ? -37.408 -58.814 -6.720 1.00 86.44 345 PHE A N 1
ATOM 2707 C CA . PHE A 1 345 ? -36.596 -59.208 -5.561 1.00 86.44 345 PHE A CA 1
ATOM 2708 C C . PHE A 1 345 ? -35.563 -60.267 -5.963 1.00 86.44 345 PHE A C 1
ATOM 2710 O O . PHE A 1 345 ? -35.916 -61.303 -6.524 1.00 86.44 345 PHE A O 1
ATOM 2717 N N . LEU A 1 346 ? -34.291 -60.027 -5.648 1.00 84.38 346 LEU A N 1
ATOM 2718 C CA . LEU A 1 346 ? -33.191 -60.951 -5.916 1.00 84.38 346 LEU A CA 1
ATOM 2719 C C . LEU A 1 346 ? -33.057 -61.955 -4.762 1.00 84.38 346 LEU A C 1
ATOM 2721 O O . LEU A 1 346 ? -32.996 -61.562 -3.601 1.00 84.38 346 LEU A O 1
ATOM 2725 N N . ALA A 1 347 ? -33.001 -63.255 -5.069 1.00 72.94 347 ALA A N 1
ATOM 2726 C CA . ALA A 1 347 ? -32.917 -64.316 -4.056 1.00 72.94 347 ALA A CA 1
ATOM 2727 C C . ALA A 1 347 ? -31.549 -64.396 -3.344 1.00 72.94 347 ALA A C 1
ATOM 2729 O O . ALA A 1 347 ? -31.465 -64.919 -2.232 1.00 72.94 347 ALA A O 1
ATOM 2730 N N . GLN A 1 348 ? -30.482 -63.884 -3.965 1.00 57.84 348 GLN A N 1
ATOM 2731 C CA . GLN A 1 348 ? -29.130 -63.874 -3.394 1.00 57.84 348 GLN A CA 1
ATOM 2732 C C . GLN A 1 348 ? -29.025 -62.864 -2.230 1.00 57.84 348 GLN A C 1
ATOM 2734 O O . GLN A 1 348 ? -29.692 -61.830 -2.232 1.00 57.84 348 GLN A O 1
ATOM 2739 N N . ASP A 1 349 ? -28.234 -63.206 -1.207 1.00 57.97 349 ASP A N 1
ATOM 2740 C CA . ASP A 1 349 ? -28.064 -62.459 0.056 1.00 57.97 349 ASP A CA 1
ATOM 2741 C C . ASP A 1 349 ? -29.345 -62.238 0.884 1.00 57.97 349 ASP A C 1
ATOM 2743 O O . ASP A 1 349 ? -29.606 -61.166 1.437 1.00 57.97 349 ASP A O 1
ATOM 2747 N N . GLY A 1 350 ? -30.164 -63.286 1.012 1.00 63.16 350 GLY A N 1
ATOM 2748 C CA . GLY A 1 350 ? -31.292 -63.305 1.949 1.00 63.16 350 GLY A CA 1
ATOM 2749 C C . GLY A 1 350 ? -32.503 -62.474 1.511 1.00 63.16 350 GLY A C 1
ATOM 2750 O O . GLY A 1 350 ? -33.331 -62.122 2.352 1.00 63.16 350 GLY A O 1
ATOM 2751 N N . GLY A 1 351 ? -32.628 -62.157 0.217 1.00 71.75 351 GLY A N 1
ATOM 2752 C CA . GLY A 1 351 ? -33.820 -61.503 -0.335 1.00 71.75 351 GLY A CA 1
ATOM 2753 C C . GLY A 1 351 ? -33.923 -60.000 -0.062 1.00 71.75 351 GLY A C 1
ATOM 2754 O O . GLY A 1 351 ? -35.033 -59.464 -0.072 1.00 71.75 351 GLY A O 1
ATOM 2755 N N . ARG A 1 352 ? -32.798 -59.335 0.239 1.00 86.50 352 ARG A N 1
ATOM 2756 C CA . ARG A 1 352 ? -32.738 -57.912 0.640 1.00 86.50 352 ARG A CA 1
ATOM 2757 C C . ARG A 1 352 ? -32.520 -56.936 -0.519 1.00 86.50 352 ARG A C 1
ATOM 2759 O O . ARG A 1 352 ? -32.717 -55.736 -0.349 1.00 86.50 352 ARG A O 1
ATOM 2766 N N . TRP A 1 353 ? -32.125 -57.441 -1.683 1.00 90.00 353 TRP A N 1
ATOM 2767 C CA . TRP A 1 353 ? -31.895 -56.642 -2.882 1.00 90.00 353 TRP A CA 1
ATOM 2768 C C . TRP A 1 353 ? -33.101 -56.684 -3.820 1.00 90.00 353 TRP A C 1
ATOM 2770 O O . TRP A 1 353 ? -33.685 -57.745 -4.048 1.00 90.00 353 TRP A O 1
ATOM 2780 N N . ILE A 1 354 ? -33.440 -55.538 -4.404 1.00 89.25 354 ILE A N 1
ATOM 2781 C CA . ILE A 1 354 ? -34.424 -55.401 -5.483 1.00 89.25 354 ILE A CA 1
ATOM 2782 C C . ILE A 1 354 ? -33.778 -54.765 -6.713 1.00 89.25 354 ILE A C 1
ATOM 2784 O O . ILE A 1 354 ? -32.831 -53.995 -6.578 1.00 89.25 354 ILE A O 1
ATOM 2788 N N . THR A 1 355 ? -34.265 -55.077 -7.913 1.00 89.56 355 THR A N 1
ATOM 2789 C CA . THR A 1 355 ? -33.692 -54.567 -9.168 1.00 89.56 355 THR A CA 1
ATOM 2790 C C . THR A 1 355 ? -34.744 -54.173 -10.204 1.00 89.56 355 THR A C 1
ATOM 2792 O O . THR A 1 355 ? -35.832 -54.746 -10.225 1.00 89.56 355 THR A O 1
ATOM 2795 N N . CYS A 1 356 ? -34.410 -53.208 -11.064 1.00 87.12 356 CYS A N 1
ATOM 2796 C CA . CYS A 1 356 ? -35.153 -52.838 -12.271 1.00 87.12 356 CYS A CA 1
ATOM 2797 C C . CYS A 1 356 ? -34.191 -52.378 -13.390 1.00 87.12 356 CYS A C 1
ATOM 2799 O O . CYS A 1 356 ? -32.988 -52.241 -13.169 1.00 87.12 356 CYS A O 1
ATOM 2801 N N . VAL A 1 357 ? -34.712 -52.160 -14.598 1.00 82.25 357 VAL A N 1
ATOM 2802 C CA . VAL A 1 357 ? -33.972 -51.673 -15.774 1.00 82.25 357 VAL A CA 1
ATOM 2803 C C . VAL A 1 357 ? -34.664 -50.422 -16.323 1.00 82.25 357 VAL A C 1
ATOM 2805 O O . VAL A 1 357 ? -35.896 -50.385 -16.384 1.00 82.25 357 VAL A O 1
ATOM 2808 N N . THR A 1 358 ? -33.898 -49.400 -16.714 1.00 77.69 358 THR A N 1
ATOM 2809 C CA . THR A 1 358 ? -34.432 -48.180 -17.340 1.00 77.69 358 THR A CA 1
ATOM 2810 C C . THR A 1 358 ? -34.774 -48.406 -18.817 1.00 77.69 358 THR A C 1
ATOM 2812 O O . THR A 1 358 ? -34.095 -49.157 -19.521 1.00 77.69 358 THR A O 1
ATOM 2815 N N . LYS A 1 359 ? -35.842 -47.770 -19.312 1.00 65.06 359 LYS A N 1
ATOM 2816 C CA . LYS A 1 359 ? -36.185 -47.770 -20.742 1.00 65.06 359 LYS A CA 1
ATOM 2817 C C . LYS A 1 359 ? -35.317 -46.747 -21.496 1.00 65.06 359 LYS A C 1
ATOM 2819 O O . LYS A 1 359 ? -35.210 -45.616 -21.026 1.00 65.06 359 LYS A O 1
ATOM 2824 N N . PRO A 1 360 ? -34.728 -47.102 -22.651 1.00 56.00 360 PRO A N 1
ATOM 2825 C CA . PRO A 1 360 ? -33.942 -46.167 -23.458 1.00 56.00 360 PRO A CA 1
ATOM 2826 C C . PRO A 1 360 ? -34.841 -45.082 -24.078 1.00 56.00 360 PRO A C 1
ATOM 2828 O O . PRO A 1 360 ? -35.882 -45.402 -24.652 1.00 56.00 360 PRO A O 1
ATOM 2831 N N . THR A 1 361 ? -34.448 -43.808 -23.958 1.00 56.47 361 THR A N 1
ATOM 2832 C CA . THR A 1 361 ? -35.174 -42.640 -24.503 1.00 56.47 361 THR A CA 1
ATOM 2833 C C . THR A 1 361 ? -34.724 -42.239 -25.911 1.00 56.47 361 THR A C 1
ATOM 2835 O O . THR A 1 361 ? -35.501 -41.639 -26.645 1.00 56.47 361 THR A O 1
ATOM 2838 N N . GLU A 1 362 ? -33.505 -42.601 -26.321 1.00 56.59 362 GLU A N 1
ATOM 2839 C CA . GLU A 1 362 ? -32.907 -42.241 -27.615 1.00 56.59 362 GLU A CA 1
ATOM 2840 C C . GLU A 1 362 ? -32.050 -43.389 -28.171 1.00 56.59 362 GLU A C 1
ATOM 2842 O O . GLU A 1 362 ? -31.576 -44.248 -27.425 1.00 56.59 362 GLU A O 1
ATOM 2847 N N . THR A 1 363 ? -31.776 -43.388 -29.480 1.00 53.62 363 THR A N 1
ATOM 2848 C CA . THR A 1 363 ? -30.977 -44.428 -30.164 1.00 53.62 363 THR A CA 1
ATOM 2849 C C . THR A 1 363 ? -29.521 -44.524 -29.691 1.00 53.62 363 THR A C 1
ATOM 2851 O O . THR A 1 363 ? -28.867 -45.530 -29.955 1.00 53.62 363 THR A O 1
ATOM 2854 N N . ALA A 1 364 ? -28.996 -43.502 -29.004 1.00 57.12 364 ALA A N 1
ATOM 2855 C CA . ALA A 1 364 ? -27.615 -43.446 -28.510 1.00 57.12 364 ALA A CA 1
ATOM 2856 C C . ALA A 1 364 ? -27.461 -43.793 -27.010 1.00 57.12 364 ALA A C 1
ATOM 2858 O O . ALA A 1 364 ? -26.352 -43.691 -26.471 1.00 57.12 364 ALA A O 1
ATOM 2859 N N . ILE A 1 365 ? -28.552 -44.185 -26.337 1.00 65.94 365 ILE A N 1
ATOM 2860 C CA . ILE A 1 365 ? -28.626 -44.433 -24.889 1.00 65.94 365 ILE A CA 1
ATOM 2861 C C . ILE A 1 365 ? -28.890 -45.923 -24.631 1.00 65.94 365 ILE A C 1
ATOM 2863 O O . ILE A 1 365 ? -29.863 -46.490 -25.124 1.00 65.94 365 ILE A O 1
ATOM 2867 N N . SER A 1 366 ? -28.029 -46.564 -23.839 1.00 70.38 366 SER A N 1
ATOM 2868 C CA . SER A 1 366 ? -28.214 -47.954 -23.395 1.00 70.38 366 SER A CA 1
ATOM 2869 C C . SER A 1 366 ? -29.119 -48.055 -22.151 1.00 70.38 366 SER A C 1
ATOM 2871 O O . SER A 1 366 ? -29.124 -47.138 -21.325 1.00 70.38 366 SER A O 1
ATOM 2873 N N . PRO A 1 367 ? -29.902 -49.143 -21.996 1.00 75.06 367 PRO A N 1
ATOM 2874 C CA . PRO A 1 367 ? -30.688 -49.382 -20.785 1.00 75.06 367 PRO A CA 1
ATOM 2875 C C . PRO A 1 367 ? -29.767 -49.640 -19.583 1.00 75.06 367 PRO A C 1
ATOM 2877 O O . PRO A 1 367 ? -28.847 -50.450 -19.678 1.00 75.06 367 PRO A O 1
ATOM 2880 N N . GLN A 1 368 ? -30.045 -48.995 -18.447 1.00 81.69 368 GLN A N 1
ATOM 2881 C CA . GLN A 1 368 ? -29.246 -49.095 -17.219 1.00 81.69 368 GLN A CA 1
ATOM 2882 C C . GLN A 1 368 ? -29.957 -49.960 -16.179 1.00 81.69 368 GLN A C 1
ATOM 2884 O O . GLN A 1 368 ? -31.163 -49.826 -15.955 1.00 81.69 368 GLN A O 1
ATOM 2889 N N . ARG A 1 369 ? -29.224 -50.858 -15.521 1.00 85.44 369 ARG A N 1
ATOM 2890 C CA . ARG A 1 369 ? -29.736 -51.719 -14.450 1.00 85.44 369 ARG A CA 1
ATOM 2891 C C . ARG A 1 369 ? -29.564 -51.038 -13.100 1.00 85.44 369 ARG A C 1
ATOM 2893 O O . ARG A 1 369 ? -28.458 -50.687 -12.713 1.00 85.44 369 ARG A O 1
ATOM 2900 N N . ILE A 1 370 ? -30.640 -50.946 -12.333 1.00 84.81 370 ILE A N 1
ATOM 2901 C CA . ILE A 1 370 ? -30.649 -50.345 -10.999 1.00 84.81 370 ILE A CA 1
ATOM 2902 C C . ILE A 1 370 ? -30.877 -51.448 -9.968 1.00 84.81 370 ILE A C 1
ATOM 2904 O O . ILE A 1 370 ? -31.758 -52.294 -10.144 1.00 84.81 370 ILE A O 1
ATOM 2908 N N . GLN A 1 371 ? -30.081 -51.470 -8.900 1.00 89.06 371 GLN A N 1
ATOM 2909 C CA . GLN A 1 371 ? -30.214 -52.398 -7.774 1.00 89.06 371 GLN A CA 1
ATOM 2910 C C . GLN A 1 371 ? -30.243 -51.618 -6.456 1.00 89.06 371 GLN A C 1
ATOM 2912 O O . GLN A 1 371 ? -29.439 -50.713 -6.252 1.00 89.06 371 GLN A O 1
ATOM 2917 N N . TYR A 1 372 ? -31.156 -51.968 -5.553 1.00 89.56 372 TYR A N 1
ATOM 2918 C CA . TYR A 1 372 ? -31.351 -51.287 -4.273 1.00 89.56 372 TYR A CA 1
ATOM 2919 C C . TYR A 1 372 ? -31.484 -52.289 -3.124 1.00 89.56 372 TYR A C 1
ATOM 2921 O O . TYR A 1 372 ? -32.233 -53.259 -3.231 1.00 89.56 372 TYR A O 1
ATOM 2929 N N . ASN A 1 373 ? -30.777 -52.059 -2.020 1.00 91.44 373 ASN A N 1
ATOM 2930 C CA . ASN A 1 373 ? -30.938 -52.813 -0.780 1.00 91.44 373 ASN A CA 1
ATOM 2931 C C . ASN A 1 373 ? -31.813 -52.021 0.193 1.00 91.44 373 ASN A C 1
ATOM 2933 O O . ASN A 1 373 ? -31.429 -50.956 0.675 1.00 91.44 373 ASN A O 1
ATOM 2937 N N . PHE A 1 374 ? -32.993 -52.554 0.500 1.00 88.19 374 PHE A N 1
ATOM 2938 C CA . PHE A 1 374 ? -34.003 -51.825 1.270 1.00 88.19 374 PHE A CA 1
ATOM 2939 C C . PHE A 1 374 ? -33.773 -51.824 2.791 1.00 88.19 374 PHE A C 1
ATOM 2941 O O . PHE A 1 374 ? -34.548 -51.203 3.512 1.00 88.19 374 PHE A O 1
ATOM 2948 N N . VAL A 1 375 ? -32.743 -52.510 3.303 1.00 88.25 375 VAL A N 1
ATOM 2949 C CA . VAL A 1 375 ? -32.397 -52.509 4.739 1.00 88.25 375 VAL A CA 1
ATOM 2950 C C . VAL A 1 375 ? -31.277 -51.506 5.021 1.00 88.25 375 VAL A C 1
ATOM 2952 O O . VAL A 1 375 ? -31.407 -50.646 5.900 1.00 88.25 375 VAL A O 1
ATOM 2955 N N . ASP A 1 376 ? -30.176 -51.592 4.270 1.00 84.44 376 ASP A N 1
ATOM 2956 C CA . ASP A 1 376 ? -29.006 -50.725 4.466 1.00 84.44 376 ASP A CA 1
ATOM 2957 C C . ASP A 1 376 ? -29.025 -49.449 3.605 1.00 84.44 376 ASP A C 1
ATOM 2959 O O . ASP A 1 376 ? -28.320 -48.498 3.936 1.00 84.44 376 ASP A O 1
ATOM 2963 N N . GLY A 1 377 ? -29.858 -49.390 2.560 1.00 87.56 377 GLY A N 1
ATOM 2964 C CA . GLY A 1 377 ? -30.032 -48.223 1.696 1.00 87.56 377 GLY A CA 1
ATOM 2965 C C . GLY A 1 377 ? -29.090 -48.140 0.492 1.00 87.56 377 GLY A C 1
ATOM 2966 O O . GLY A 1 377 ? -29.084 -47.114 -0.187 1.00 87.56 377 GLY A O 1
ATOM 2967 N N . ARG A 1 378 ? -28.280 -49.168 0.200 1.00 86.94 378 ARG A N 1
ATOM 2968 C CA . ARG A 1 378 ? -27.319 -49.122 -0.918 1.00 86.94 378 ARG A CA 1
ATOM 2969 C C . ARG A 1 378 ? -28.030 -49.099 -2.271 1.00 86.94 378 ARG A C 1
ATOM 2971 O O . ARG A 1 378 ? -28.795 -50.009 -2.578 1.00 86.94 378 ARG A O 1
ATOM 2978 N N . LEU A 1 379 ? -27.724 -48.088 -3.085 1.00 85.31 379 LEU A N 1
ATOM 2979 C CA . LEU A 1 379 ? -28.190 -47.935 -4.466 1.00 85.31 379 LEU A CA 1
ATOM 2980 C C . LEU A 1 379 ? -27.017 -48.132 -5.441 1.00 85.31 379 LEU A C 1
ATOM 2982 O O . LEU A 1 379 ? -25.980 -47.479 -5.302 1.00 85.31 379 LEU A O 1
ATOM 2986 N N . LEU A 1 380 ? -27.190 -49.031 -6.410 1.00 84.25 380 LEU A N 1
ATOM 2987 C CA . LEU A 1 380 ? -26.226 -49.363 -7.460 1.00 84.25 380 LEU A CA 1
ATOM 2988 C C . LEU A 1 380 ? -26.850 -49.125 -8.839 1.00 84.25 380 LEU A C 1
ATOM 2990 O O . LEU A 1 380 ? -27.976 -49.557 -9.087 1.00 84.25 380 LEU A O 1
ATOM 2994 N N . ILE A 1 381 ? -26.099 -48.494 -9.739 1.00 80.81 381 ILE A N 1
ATOM 2995 C CA . ILE A 1 381 ? -26.432 -48.311 -11.158 1.00 80.81 381 ILE A CA 1
ATOM 2996 C C . ILE A 1 381 ? -25.364 -49.058 -11.956 1.00 80.81 381 ILE A C 1
ATOM 2998 O O . ILE A 1 381 ? -24.175 -48.820 -11.764 1.00 80.81 381 ILE A O 1
ATOM 3002 N N . ASP A 1 382 ? -25.772 -50.021 -12.780 1.00 80.06 382 ASP A N 1
ATOM 3003 C CA . ASP A 1 382 ? -24.894 -50.929 -13.532 1.00 80.06 382 ASP A CA 1
ATOM 3004 C C . ASP A 1 382 ? -23.802 -51.578 -12.655 1.00 80.06 382 ASP A C 1
ATOM 3006 O O . ASP A 1 382 ? -22.639 -51.705 -13.031 1.00 80.06 382 ASP A O 1
ATOM 3010 N N . GLY A 1 383 ? -24.187 -51.971 -11.433 1.00 74.62 383 GLY A N 1
ATOM 3011 C CA . GLY A 1 383 ? -23.303 -52.589 -10.437 1.00 74.62 383 GLY A CA 1
ATOM 3012 C C . GLY A 1 383 ? -22.373 -51.617 -9.697 1.00 74.62 383 GLY A C 1
ATOM 3013 O O . GLY A 1 383 ? -21.646 -52.047 -8.806 1.00 74.62 383 GLY A O 1
ATOM 3014 N N . SER A 1 384 ? -22.407 -50.320 -10.017 1.00 75.19 384 SER A N 1
ATOM 3015 C CA . SER A 1 384 ? -21.540 -49.292 -9.425 1.00 75.19 384 SER A CA 1
ATOM 3016 C C . SER A 1 384 ? -22.319 -48.333 -8.521 1.00 75.19 384 SER A C 1
ATOM 3018 O O . SER A 1 384 ? -23.454 -47.958 -8.814 1.00 75.19 384 SER A O 1
ATOM 3020 N N . HIS A 1 385 ? -21.712 -47.913 -7.410 1.00 71.38 385 HIS A N 1
ATOM 3021 C CA . HIS A 1 385 ? -22.284 -46.889 -6.531 1.00 71.38 385 HIS A CA 1
ATOM 3022 C C . HIS A 1 385 ? -22.268 -45.505 -7.201 1.00 71.38 385 HIS A C 1
ATOM 3024 O O . HIS A 1 385 ? -21.349 -45.191 -7.958 1.00 71.38 385 HIS A O 1
ATOM 3030 N N . ILE A 1 386 ? -23.240 -44.649 -6.864 1.00 69.69 386 ILE A N 1
ATOM 3031 C CA . ILE A 1 386 ? -23.154 -43.206 -7.144 1.00 69.69 386 ILE A CA 1
ATOM 3032 C C . ILE A 1 386 ? -21.971 -42.670 -6.338 1.00 69.69 386 ILE A C 1
ATOM 3034 O O . ILE A 1 386 ? -21.967 -42.758 -5.110 1.00 69.69 386 ILE A O 1
ATOM 3038 N N . GLY A 1 387 ? -20.946 -42.171 -7.021 1.00 65.69 387 GLY A N 1
ATOM 3039 C CA . GLY A 1 387 ? -19.652 -41.937 -6.399 1.00 65.69 387 GLY A CA 1
ATOM 3040 C C . GLY A 1 387 ? -18.832 -40.851 -7.077 1.00 65.69 387 GLY A C 1
ATOM 3041 O O . GLY A 1 387 ? -19.248 -40.209 -8.043 1.00 65.69 387 GLY A O 1
ATOM 3042 N N . LYS A 1 388 ? -17.638 -40.627 -6.527 1.00 65.75 388 LYS A N 1
ATOM 3043 C CA . LYS A 1 388 ? -16.662 -39.703 -7.108 1.00 65.75 388 LYS A CA 1
ATOM 3044 C C . LYS A 1 388 ? -16.154 -40.262 -8.433 1.00 65.75 388 LYS A C 1
ATOM 3046 O O . LYS A 1 388 ? -15.977 -41.475 -8.558 1.00 65.75 388 LYS A O 1
ATOM 3051 N N . LEU A 1 389 ? -15.820 -39.366 -9.361 1.00 74.56 389 LEU A N 1
ATOM 3052 C CA . LEU A 1 389 ? -14.987 -39.725 -10.505 1.00 74.56 389 LEU A CA 1
ATOM 3053 C C . LEU A 1 389 ? -13.734 -40.482 -10.021 1.00 74.56 389 LEU A C 1
ATOM 3055 O O . LEU A 1 389 ? -13.130 -40.076 -9.015 1.00 74.56 389 LEU A O 1
ATOM 3059 N N . PRO A 1 390 ? -13.320 -41.554 -10.720 1.00 76.81 390 PRO A N 1
ATOM 3060 C CA . PRO A 1 390 ? -12.062 -42.231 -10.442 1.00 76.81 390 PRO A CA 1
ATOM 3061 C C . PRO A 1 390 ? -10.901 -41.228 -10.403 1.00 76.81 390 PRO A C 1
ATOM 3063 O O . PRO A 1 390 ? -10.930 -40.260 -11.172 1.00 76.81 390 PRO A O 1
ATOM 3066 N N . PRO A 1 391 ? -9.864 -41.447 -9.570 1.00 73.06 391 PRO A N 1
ATOM 3067 C CA . PRO A 1 391 ? -8.708 -40.550 -9.478 1.00 73.06 391 PRO A CA 1
ATOM 3068 C C . PRO A 1 391 ? -8.092 -40.233 -10.845 1.00 73.06 391 PRO A C 1
ATOM 3070 O O . PRO A 1 391 ? -7.740 -39.093 -11.116 1.00 73.06 391 PRO A O 1
ATOM 3073 N N . GLU A 1 392 ? -8.068 -41.217 -11.744 1.00 80.88 392 GLU A N 1
ATOM 3074 C CA . GLU A 1 392 ? -7.580 -41.098 -13.123 1.00 80.88 392 GLU A CA 1
ATOM 3075 C C . GLU A 1 392 ? -8.293 -40.000 -13.935 1.00 80.88 392 GLU A C 1
ATOM 3077 O O . GLU A 1 392 ? -7.654 -39.297 -14.715 1.00 80.88 392 GLU A O 1
ATOM 3082 N N . ILE A 1 393 ? -9.605 -39.816 -13.733 1.00 84.88 393 ILE A N 1
ATOM 3083 C CA . ILE A 1 393 ? -10.407 -38.794 -14.425 1.00 84.88 393 ILE A CA 1
ATOM 3084 C C . ILE A 1 393 ? -10.446 -37.502 -13.608 1.00 84.88 393 ILE A C 1
ATOM 3086 O O . ILE A 1 393 ? -10.191 -36.423 -14.146 1.00 84.88 393 ILE A O 1
ATOM 3090 N N . ARG A 1 394 ? -10.733 -37.609 -12.306 1.00 78.56 394 ARG A N 1
ATOM 3091 C CA . ARG A 1 394 ? -10.853 -36.476 -11.377 1.00 78.56 394 ARG A CA 1
ATOM 3092 C C . ARG A 1 394 ? -9.571 -35.650 -11.310 1.00 78.56 394 ARG A C 1
ATOM 3094 O O . ARG A 1 394 ? -9.628 -34.427 -11.351 1.00 78.56 394 ARG A O 1
ATOM 3101 N N . ASP A 1 395 ? -8.424 -36.319 -11.212 1.00 78.12 395 ASP A N 1
ATOM 3102 C CA . ASP A 1 395 ? -7.124 -35.662 -11.063 1.00 78.12 395 ASP A CA 1
ATOM 3103 C C . ASP A 1 395 ? -6.490 -35.332 -12.426 1.00 78.12 395 ASP A C 1
ATOM 3105 O O . ASP A 1 395 ? -5.388 -34.778 -12.489 1.00 78.12 395 ASP A O 1
ATOM 3109 N N . SER A 1 396 ? -7.193 -35.622 -13.529 1.00 86.00 396 SER A N 1
ATOM 3110 C CA . SER A 1 396 ? -6.766 -35.201 -14.857 1.00 86.00 396 SER A CA 1
ATOM 3111 C C . SER A 1 396 ? -6.731 -33.675 -14.945 1.00 86.00 396 SER A C 1
ATOM 3113 O O . SER A 1 396 ? -7.601 -32.961 -14.437 1.00 86.00 396 SER A O 1
ATOM 3115 N N . LYS A 1 397 ? -5.718 -33.155 -15.642 1.00 82.12 397 LYS A N 1
ATOM 3116 C CA . LYS A 1 397 ? -5.546 -31.707 -15.827 1.00 82.12 397 LYS A CA 1
ATOM 3117 C C . LYS A 1 397 ? -6.755 -31.062 -16.520 1.00 82.12 397 LYS A C 1
ATOM 3119 O O . LYS A 1 397 ? -7.082 -29.924 -16.214 1.00 82.12 397 LYS A O 1
ATOM 3124 N N . HIS A 1 398 ? -7.431 -31.801 -17.401 1.00 86.50 398 HIS A N 1
ATOM 3125 C CA . HIS A 1 398 ? -8.592 -31.344 -18.173 1.00 86.50 398 HIS A CA 1
ATOM 3126 C C . HIS A 1 398 ? -9.829 -31.108 -17.300 1.00 86.50 398 HIS A C 1
ATOM 3128 O O . HIS A 1 398 ? -10.473 -30.068 -17.410 1.00 86.50 398 HIS A O 1
ATOM 3134 N N . VAL A 1 399 ? -10.135 -32.038 -16.388 1.00 84.19 399 VAL A N 1
ATOM 3135 C CA . VAL A 1 399 ? -11.274 -31.893 -15.467 1.00 84.19 399 VAL A CA 1
ATOM 3136 C C . VAL A 1 399 ? -11.018 -30.758 -14.477 1.00 84.19 399 VAL A C 1
ATOM 3138 O O . VAL A 1 399 ? -11.893 -29.913 -14.283 1.00 84.19 399 VAL A O 1
ATOM 3141 N N . LYS A 1 400 ? -9.798 -30.672 -13.927 1.00 81.19 400 LYS A N 1
ATOM 3142 C CA . LYS A 1 400 ? -9.411 -29.578 -13.025 1.00 81.19 400 LYS A CA 1
ATOM 3143 C C . LYS A 1 400 ? -9.451 -28.205 -13.691 1.00 81.19 400 LYS A C 1
ATOM 3145 O O . LYS A 1 400 ? -9.764 -27.221 -13.030 1.00 81.19 400 LYS A O 1
ATOM 3150 N N . GLU A 1 401 ? -9.159 -28.113 -14.987 1.00 83.06 401 GLU A N 1
ATOM 3151 C CA . GLU A 1 401 ? -9.227 -26.841 -15.707 1.00 83.06 401 GLU A CA 1
ATOM 3152 C C . GLU A 1 401 ? -10.663 -26.306 -15.853 1.00 83.06 401 GLU A C 1
ATOM 3154 O O . GLU A 1 401 ? -10.862 -25.091 -15.783 1.00 83.06 401 GLU A O 1
ATOM 3159 N N . LEU A 1 402 ? -11.648 -27.190 -16.049 1.00 84.00 402 LEU A N 1
ATOM 3160 C CA . LEU A 1 402 ? -13.053 -26.811 -16.239 1.00 84.00 402 LEU A CA 1
ATOM 3161 C C . LEU A 1 402 ? -13.825 -26.649 -14.922 1.00 84.00 402 LEU A C 1
ATOM 3163 O O . LEU A 1 402 ? -14.675 -25.766 -14.827 1.00 84.00 402 LEU A O 1
ATOM 3167 N N . PHE A 1 403 ? -13.543 -27.492 -13.922 1.00 80.19 403 PHE A N 1
ATOM 3168 C CA . PHE A 1 403 ? -14.325 -27.586 -12.680 1.00 80.19 403 PHE A CA 1
ATOM 3169 C C . PHE A 1 403 ? -13.530 -27.251 -11.403 1.00 80.19 403 PHE A C 1
ATOM 3171 O O . PHE A 1 403 ? -14.112 -27.180 -10.323 1.00 80.19 403 PHE A O 1
ATOM 3178 N N . GLY A 1 404 ? -12.213 -27.028 -11.476 1.00 70.88 404 GLY A N 1
ATOM 3179 C CA . GLY A 1 404 ? -11.369 -26.847 -10.287 1.00 70.88 404 GLY A CA 1
ATOM 3180 C C . GLY A 1 404 ? -11.288 -28.117 -9.428 1.00 70.88 404 GLY A C 1
ATOM 3181 O O . GLY A 1 404 ? -11.326 -29.229 -9.950 1.00 70.88 404 GLY A O 1
ATOM 3182 N N . ASP A 1 405 ? -11.193 -27.956 -8.105 1.00 64.44 405 ASP A N 1
ATOM 3183 C CA . ASP A 1 405 ? -11.201 -29.066 -7.133 1.00 64.44 405 ASP A CA 1
ATOM 3184 C C . ASP A 1 405 ? -12.622 -29.409 -6.616 1.00 64.44 405 ASP A C 1
ATOM 3186 O O . ASP A 1 405 ? -12.777 -30.016 -5.554 1.00 64.44 405 ASP A O 1
ATOM 3190 N N . GLN A 1 406 ? -13.670 -29.034 -7.364 1.00 63.66 406 GLN A N 1
ATOM 3191 C CA . GLN A 1 406 ? -15.070 -29.319 -7.019 1.00 63.66 406 GLN A CA 1
ATOM 3192 C C . GLN A 1 406 ? -15.347 -30.824 -6.864 1.00 63.66 406 GLN A C 1
ATOM 3194 O O . GLN A 1 406 ? -14.791 -31.671 -7.569 1.00 63.66 406 GLN A O 1
ATOM 3199 N N . HIS A 1 407 ? -16.265 -31.175 -5.957 1.00 62.72 407 HIS A N 1
ATOM 3200 C CA . HIS A 1 407 ? -16.689 -32.563 -5.750 1.00 62.72 407 HIS A CA 1
ATOM 3201 C C . HIS A 1 407 ? -17.733 -32.975 -6.800 1.00 62.72 407 HIS A C 1
ATOM 3203 O O . HIS A 1 407 ? -18.930 -32.741 -6.654 1.00 62.72 407 HIS A O 1
ATOM 3209 N N . LEU A 1 408 ? -17.260 -33.579 -7.893 1.00 71.06 408 LEU A N 1
ATOM 3210 C CA . LEU A 1 408 ? -18.101 -34.021 -9.007 1.00 71.06 408 LEU A CA 1
ATOM 3211 C C . LEU A 1 408 ? -18.707 -35.404 -8.716 1.00 71.06 408 LEU A C 1
ATOM 3213 O O . LEU A 1 408 ? -18.055 -36.438 -8.901 1.00 71.06 408 LEU A O 1
ATOM 3217 N N . LEU A 1 409 ? -19.961 -35.421 -8.258 1.00 70.19 409 LEU A N 1
ATOM 3218 C CA . LEU A 1 409 ? -20.747 -36.648 -8.120 1.00 70.19 409 LEU A CA 1
ATOM 3219 C C . LEU A 1 409 ? -21.147 -37.175 -9.499 1.00 70.19 409 LEU A C 1
ATOM 3221 O O . LEU A 1 409 ? -21.769 -36.474 -10.301 1.00 70.19 409 LEU A O 1
ATOM 3225 N N . THR A 1 410 ? -20.792 -38.431 -9.754 1.00 77.19 410 THR A N 1
ATOM 3226 C CA . THR A 1 410 ? -21.007 -39.088 -11.041 1.00 77.19 410 THR A CA 1
ATOM 3227 C C . THR A 1 410 ? -21.593 -40.479 -10.882 1.00 77.19 410 THR A C 1
ATOM 3229 O O . THR A 1 410 ? -21.447 -41.137 -9.849 1.00 77.19 410 THR A O 1
ATOM 3232 N N . PHE A 1 411 ? -22.246 -40.937 -11.939 1.00 75.31 411 PHE A N 1
ATOM 3233 C CA . PHE A 1 411 ? -22.714 -42.309 -12.084 1.00 75.31 411 PHE A CA 1
ATOM 3234 C C . PHE A 1 411 ? -22.387 -42.819 -13.497 1.00 75.31 411 PHE A C 1
ATOM 3236 O O . PHE A 1 411 ? -21.984 -42.014 -14.345 1.00 75.31 411 PHE A O 1
ATOM 3243 N N . PRO A 1 412 ? -22.494 -44.136 -13.763 1.00 80.69 412 PRO A N 1
ATOM 3244 C CA . PRO A 1 412 ? -22.198 -44.693 -15.079 1.00 80.69 412 PRO A CA 1
ATOM 3245 C C . PRO A 1 412 ? -23.004 -44.015 -16.191 1.00 80.69 412 PRO A C 1
ATOM 3247 O O . PRO A 1 412 ? -24.219 -43.851 -16.083 1.00 80.69 412 PRO A O 1
ATOM 3250 N N . SER A 1 413 ? -22.327 -43.604 -17.262 1.00 84.12 413 SER A N 1
ATOM 3251 C CA . SER A 1 413 ? -22.975 -42.970 -18.413 1.00 84.12 413 SER A CA 1
ATOM 3252 C C . SER A 1 413 ? -23.639 -44.019 -19.305 1.00 84.12 413 SER A C 1
ATOM 3254 O O . SER A 1 413 ? -23.002 -44.981 -19.719 1.00 84.12 413 SER A O 1
ATOM 3256 N N . SER A 1 414 ? -24.894 -43.785 -19.685 1.00 74.94 414 SER A N 1
ATOM 3257 C CA . SER A 1 414 ? -25.623 -44.609 -20.660 1.00 74.94 414 SER A CA 1
ATOM 3258 C C . SER A 1 414 ? -25.251 -44.316 -22.121 1.00 74.94 414 SER A C 1
ATOM 3260 O O . SER A 1 414 ? -25.568 -45.120 -23.005 1.00 74.94 414 SER A O 1
ATOM 3262 N N . ARG A 1 415 ? -24.582 -43.180 -22.385 1.00 79.94 415 ARG A N 1
ATOM 3263 C CA . ARG A 1 415 ? -24.127 -42.740 -23.714 1.00 79.94 415 ARG A CA 1
ATOM 3264 C C . ARG A 1 415 ? -22.954 -43.593 -24.199 1.00 79.94 415 ARG A C 1
ATOM 3266 O O . ARG A 1 415 ? -21.930 -43.686 -23.521 1.00 79.94 415 ARG A O 1
ATOM 3273 N N . PHE A 1 416 ? -23.083 -44.160 -25.398 1.00 73.50 416 PHE A N 1
ATOM 3274 C CA . PHE A 1 416 ? -22.053 -45.001 -26.012 1.00 73.50 416 PHE A CA 1
ATOM 3275 C C . PHE A 1 416 ? -20.685 -44.289 -26.083 1.00 73.50 416 PHE A C 1
ATOM 3277 O O . PHE A 1 416 ? -20.580 -43.176 -26.598 1.00 73.50 416 PHE A O 1
ATOM 3284 N N . GLY A 1 417 ? -19.632 -44.933 -25.564 1.00 77.62 417 GLY A N 1
ATOM 3285 C CA . GLY A 1 417 ? -18.258 -44.406 -25.542 1.00 77.62 417 GLY A CA 1
ATOM 3286 C C . GLY A 1 417 ? -17.905 -43.480 -24.366 1.00 77.62 417 GLY A C 1
ATOM 3287 O O . GLY A 1 417 ? -16.761 -43.036 -24.286 1.00 77.62 417 GLY A O 1
ATOM 3288 N N . MET A 1 418 ? -18.840 -43.205 -23.451 1.00 87.50 418 MET A N 1
ATOM 3289 C CA . MET A 1 418 ? -18.612 -42.426 -22.226 1.00 87.50 418 MET A CA 1
ATOM 3290 C C . MET A 1 418 ? -18.779 -43.312 -20.990 1.00 87.50 418 MET A C 1
ATOM 3292 O O . MET A 1 418 ? -19.657 -44.165 -20.956 1.00 87.50 418 MET A O 1
ATOM 3296 N N . SER A 1 419 ? -17.945 -43.113 -19.970 1.00 84.88 419 SER A N 1
ATOM 3297 C CA . SER A 1 419 ? -17.895 -43.963 -18.771 1.00 84.88 419 SER A CA 1
ATOM 3298 C C . SER A 1 419 ? -18.748 -43.419 -17.626 1.00 84.88 419 SER A C 1
ATOM 3300 O O . SER A 1 419 ? -19.410 -44.186 -16.935 1.00 84.88 419 SER A O 1
ATOM 3302 N N . TYR A 1 420 ? -18.763 -42.101 -17.437 1.00 87.12 420 TYR A N 1
ATOM 3303 C CA . TYR A 1 420 ? -19.416 -41.423 -16.319 1.00 87.12 420 TYR A CA 1
ATOM 3304 C C . TYR A 1 420 ? -20.207 -40.212 -16.806 1.00 87.12 420 TYR A C 1
ATOM 3306 O O . TYR A 1 420 ? -19.892 -39.630 -17.840 1.00 87.12 420 TYR A O 1
ATOM 3314 N N . VAL A 1 421 ? -21.228 -39.810 -16.066 1.00 85.81 421 VAL A N 1
ATOM 3315 C CA . VAL A 1 421 ? -21.994 -38.584 -16.312 1.00 85.81 421 VAL A CA 1
ATOM 3316 C C . VAL A 1 421 ? -22.145 -37.815 -15.005 1.00 85.81 421 VAL A C 1
ATOM 3318 O O . VAL A 1 421 ? -22.261 -38.418 -13.934 1.00 85.81 421 VAL A O 1
ATOM 3321 N N . LEU A 1 422 ? -22.077 -36.487 -15.088 1.00 80.19 422 LEU A N 1
ATOM 3322 C CA . LEU A 1 422 ? -22.308 -35.586 -13.963 1.00 80.19 422 LEU A CA 1
ATOM 3323 C C . LEU A 1 422 ? -23.779 -35.659 -13.541 1.00 80.19 422 LEU A C 1
ATOM 3325 O O . LEU A 1 422 ? -24.664 -35.551 -14.385 1.00 80.19 422 LEU A O 1
ATOM 3329 N N . ALA A 1 423 ? -24.039 -35.819 -12.241 1.00 70.19 423 ALA A N 1
ATOM 3330 C CA . ALA A 1 423 ? -25.411 -35.926 -11.742 1.00 70.19 423 ALA A CA 1
ATOM 3331 C C . ALA A 1 423 ? -26.223 -34.625 -11.883 1.00 70.19 423 ALA A C 1
ATOM 3333 O O . ALA A 1 423 ? -27.436 -34.677 -12.051 1.00 70.19 423 ALA A O 1
ATOM 3334 N N . LYS A 1 424 ? -25.548 -33.471 -11.842 1.00 68.75 424 LYS A N 1
ATOM 3335 C CA . LYS A 1 424 ? -26.142 -32.136 -11.977 1.00 68.75 424 LYS A CA 1
ATOM 3336 C C . LYS A 1 424 ? -25.956 -31.597 -13.398 1.00 68.75 424 LYS A C 1
ATOM 3338 O O . LYS A 1 424 ? -24.908 -31.809 -14.004 1.00 68.75 424 LYS A O 1
ATOM 3343 N N . LEU A 1 425 ? -26.925 -30.837 -13.904 1.00 70.19 425 LEU A N 1
ATOM 3344 C CA . LEU A 1 425 ? -26.778 -30.068 -15.146 1.00 70.19 425 LEU A CA 1
ATOM 3345 C C . LEU A 1 425 ? -25.875 -28.837 -14.943 1.00 70.19 425 LEU A C 1
ATOM 3347 O O . LEU A 1 425 ? -26.077 -28.048 -14.020 1.00 70.19 425 LEU A O 1
ATOM 3351 N N . GLN A 1 426 ? -24.907 -28.626 -15.836 1.00 71.56 426 GLN A N 1
ATOM 3352 C CA . GLN A 1 426 ? -24.010 -27.468 -15.805 1.00 71.56 426 GLN A CA 1
ATOM 3353 C C . GLN A 1 426 ? -24.492 -26.421 -16.813 1.00 71.56 426 GLN A C 1
ATOM 3355 O O . GLN A 1 426 ? -24.376 -26.627 -18.018 1.00 71.56 426 GLN A O 1
ATOM 3360 N N . CYS A 1 427 ? -25.066 -25.307 -16.342 1.00 70.81 427 CYS A N 1
ATOM 3361 C CA . CYS A 1 427 ? -25.649 -24.260 -17.201 1.00 70.81 427 CYS A CA 1
ATOM 3362 C C . CYS A 1 427 ? -26.634 -24.810 -18.260 1.00 70.81 427 CYS A C 1
ATOM 3364 O O . CYS A 1 427 ? -26.613 -24.376 -19.412 1.00 70.81 427 CYS A O 1
ATOM 3366 N N . GLY A 1 428 ? -27.457 -25.800 -17.889 1.00 67.25 428 GLY A N 1
ATOM 3367 C CA . GLY A 1 428 ? -28.399 -26.464 -18.802 1.00 67.25 428 GLY A CA 1
ATOM 3368 C C . GLY A 1 428 ? -27.776 -27.505 -19.744 1.00 67.25 428 GLY A C 1
ATOM 3369 O O . GLY A 1 428 ? -28.427 -27.935 -20.689 1.00 67.25 428 GLY A O 1
ATOM 3370 N N . GLN A 1 429 ? -26.520 -27.911 -19.525 1.00 80.50 429 GLN A N 1
ATOM 3371 C CA . GLN A 1 429 ? -25.826 -28.921 -20.332 1.00 80.50 429 GLN A CA 1
ATOM 3372 C C . GLN A 1 429 ? -25.507 -30.170 -19.496 1.00 80.50 429 GLN A C 1
ATOM 3374 O O . GLN A 1 429 ? -25.082 -30.070 -18.341 1.00 80.50 429 GLN A O 1
ATOM 3379 N N . ARG A 1 430 ? -25.673 -31.360 -20.084 1.00 83.69 430 ARG A N 1
ATOM 3380 C CA . ARG A 1 430 ? -25.242 -32.640 -19.498 1.00 83.69 430 ARG A CA 1
ATOM 3381 C C . ARG A 1 430 ? -23.777 -32.896 -19.798 1.00 83.69 430 ARG A C 1
ATOM 3383 O O . ARG A 1 430 ? -23.381 -32.903 -20.962 1.00 83.69 430 ARG A O 1
ATOM 3390 N N . ILE A 1 431 ? -22.988 -33.153 -18.758 1.00 88.69 431 ILE A N 1
ATOM 3391 C CA . ILE A 1 431 ? -21.548 -33.380 -18.891 1.00 88.69 431 ILE A CA 1
ATOM 3392 C C . ILE A 1 431 ? -21.240 -34.869 -18.753 1.00 88.69 431 ILE A C 1
ATOM 3394 O O . ILE A 1 431 ? -21.442 -35.457 -17.691 1.00 88.69 431 ILE A O 1
ATOM 3398 N N . HIS A 1 432 ? -20.726 -35.475 -19.817 1.00 90.50 432 HIS A N 1
ATOM 3399 C CA . HIS A 1 432 ? -20.273 -36.862 -19.838 1.00 90.50 432 HIS A CA 1
ATOM 3400 C C . HIS A 1 432 ? -18.744 -36.922 -19.844 1.00 90.50 432 HIS A C 1
ATOM 3402 O O . HIS A 1 432 ? -18.089 -36.148 -20.542 1.00 90.50 432 HIS A O 1
ATOM 3408 N N . PHE A 1 433 ? -18.187 -37.874 -19.103 1.00 91.19 433 PHE A N 1
ATOM 3409 C CA . PHE A 1 433 ? -16.762 -38.163 -19.011 1.00 91.19 433 PHE A CA 1
ATOM 3410 C C . PHE A 1 433 ? -16.494 -39.572 -19.538 1.00 91.19 433 PHE A C 1
ATOM 3412 O O . PHE A 1 433 ? -17.163 -40.531 -19.154 1.00 91.19 433 PHE A O 1
ATOM 3419 N N . GLY A 1 434 ? -15.489 -39.730 -20.383 1.00 89.38 434 GLY A N 1
ATOM 3420 C CA . GLY A 1 434 ? -15.077 -41.022 -20.921 1.00 89.38 434 GLY A CA 1
ATOM 3421 C C . GLY A 1 434 ? -13.569 -41.123 -21.045 1.00 89.38 434 GLY A C 1
ATOM 3422 O O . GLY A 1 434 ? -12.847 -40.146 -20.855 1.00 89.38 434 GLY A O 1
ATOM 3423 N N . LEU A 1 435 ? -13.097 -42.318 -21.384 1.00 85.00 435 LEU A N 1
ATOM 3424 C CA . LEU A 1 435 ? -11.700 -42.567 -21.717 1.00 85.00 435 LEU A CA 1
ATOM 3425 C C . LEU A 1 435 ? -11.613 -43.052 -23.165 1.00 85.00 435 LEU A C 1
ATOM 3427 O O . LEU A 1 435 ? -12.157 -44.100 -23.508 1.00 85.00 435 LEU A O 1
ATOM 3431 N N . ARG A 1 436 ? -10.903 -42.306 -24.016 1.00 84.56 436 ARG A N 1
ATOM 3432 C CA . ARG A 1 436 ? -10.590 -42.700 -25.398 1.00 84.56 436 ARG A CA 1
ATOM 3433 C C . ARG A 1 436 ? -9.075 -42.857 -25.501 1.00 84.56 436 ARG A C 1
ATOM 3435 O O . ARG A 1 436 ? -8.344 -41.900 -25.280 1.00 84.56 436 ARG A O 1
ATOM 3442 N N . ALA A 1 437 ? -8.602 -44.078 -25.769 1.00 82.75 437 ALA A N 1
ATOM 3443 C CA . ALA A 1 437 ? -7.170 -44.417 -25.793 1.00 82.75 437 ALA A CA 1
ATOM 3444 C C . ALA A 1 437 ? -6.392 -43.988 -24.521 1.00 82.75 437 ALA A C 1
ATOM 3446 O O . ALA A 1 437 ? -5.245 -43.557 -24.595 1.00 82.75 437 ALA A O 1
ATOM 3447 N N . GLY A 1 438 ? -7.029 -44.081 -23.346 1.00 81.06 438 GLY A N 1
ATOM 3448 C CA . GLY A 1 438 ? -6.434 -43.700 -22.057 1.00 81.06 438 GLY A CA 1
ATOM 3449 C C . GLY A 1 438 ? -6.451 -42.197 -21.740 1.00 81.06 438 GLY A C 1
ATOM 3450 O O . GLY A 1 438 ? -6.056 -41.819 -20.642 1.00 81.06 438 GLY A O 1
ATOM 3451 N N . GLN A 1 439 ? -6.927 -41.339 -22.650 1.00 83.69 439 GLN A N 1
ATOM 3452 C CA . GLN A 1 439 ? -7.105 -39.905 -22.402 1.00 83.69 439 GLN A CA 1
ATOM 3453 C C . GLN A 1 439 ? -8.553 -39.574 -22.030 1.00 83.69 439 GLN A C 1
ATOM 3455 O O . GLN A 1 439 ? -9.495 -40.166 -22.563 1.00 83.69 439 GLN A O 1
ATOM 3460 N N . VAL A 1 440 ? -8.726 -38.614 -21.116 1.00 89.12 440 VAL A N 1
ATOM 3461 C CA . VAL A 1 440 ? -10.043 -38.148 -20.664 1.00 89.12 440 VAL A CA 1
ATOM 3462 C C . VAL A 1 440 ? -10.727 -37.353 -21.772 1.00 89.12 440 VAL A C 1
ATOM 3464 O O . VAL A 1 440 ? -10.179 -36.371 -22.264 1.00 89.12 440 VAL A O 1
ATOM 3467 N N . VAL A 1 441 ? -11.946 -37.758 -22.121 1.00 89.94 441 VAL A N 1
ATOM 3468 C CA . VAL A 1 441 ? -12.833 -37.062 -23.060 1.00 89.94 441 VAL A CA 1
ATOM 3469 C C . VAL A 1 441 ? -14.015 -36.493 -22.283 1.00 89.94 441 VAL A C 1
ATOM 3471 O O . VAL A 1 441 ? -14.588 -37.189 -21.446 1.00 89.94 441 VAL A O 1
ATOM 3474 N N . ILE A 1 442 ? -14.380 -35.238 -22.562 1.00 92.62 442 ILE A N 1
ATOM 3475 C CA . ILE A 1 442 ? -15.486 -34.532 -21.902 1.00 92.62 442 ILE A CA 1
ATOM 3476 C C . ILE A 1 442 ? -16.460 -34.040 -22.975 1.00 92.62 442 ILE A C 1
ATOM 3478 O O . ILE A 1 442 ? -16.072 -33.269 -23.855 1.00 92.62 442 ILE A O 1
ATOM 3482 N N . HIS A 1 443 ? -17.715 -34.486 -22.911 1.00 90.94 443 HIS A N 1
ATOM 3483 C CA . HIS A 1 443 ? -18.806 -34.012 -23.773 1.00 90.94 443 HIS A CA 1
ATOM 3484 C C . HIS A 1 443 ? -19.781 -33.169 -22.966 1.00 90.94 443 HIS A C 1
ATOM 3486 O O . HIS A 1 443 ? -20.282 -33.638 -21.949 1.00 90.94 443 HIS A O 1
ATOM 3492 N N . ALA A 1 444 ? -20.092 -31.972 -23.453 1.00 89.62 444 ALA A N 1
ATOM 3493 C CA . ALA A 1 444 ? -21.208 -31.162 -22.989 1.00 89.62 444 ALA A CA 1
ATOM 3494 C C . ALA A 1 444 ? -22.351 -31.254 -24.008 1.00 89.62 444 ALA A C 1
ATOM 3496 O O . ALA A 1 444 ? -22.174 -30.911 -25.177 1.00 89.62 444 ALA A O 1
ATOM 3497 N N . VAL A 1 445 ? -23.504 -31.760 -23.579 1.00 84.50 445 VAL A N 1
ATOM 3498 C CA . VAL A 1 445 ? -24.693 -31.946 -24.422 1.00 84.50 445 VAL A CA 1
ATOM 3499 C C . VAL A 1 445 ? -25.756 -30.945 -23.992 1.00 84.50 445 VAL A C 1
ATOM 3501 O O . VAL A 1 445 ? -26.198 -30.983 -22.844 1.00 84.50 445 VAL A O 1
ATOM 3504 N N . SER A 1 446 ? -26.146 -30.036 -24.882 1.00 78.69 446 SER A N 1
ATOM 3505 C CA . SER A 1 446 ? -27.239 -29.087 -24.643 1.00 78.69 446 SER A CA 1
ATOM 3506 C C . SER A 1 446 ? -28.611 -29.701 -24.935 1.00 78.69 446 SER A C 1
ATOM 3508 O O . SER A 1 446 ? -28.720 -30.738 -25.588 1.00 78.69 446 SER A O 1
ATOM 3510 N N . PHE A 1 447 ? -29.671 -29.047 -24.449 1.00 68.75 447 PHE A N 1
ATOM 3511 C CA . PHE A 1 447 ? -31.062 -29.500 -24.602 1.00 68.75 447 PHE A CA 1
ATOM 3512 C C . PHE A 1 447 ? -31.535 -29.651 -26.057 1.00 68.75 447 PHE A C 1
ATOM 3514 O O . PHE A 1 447 ? -32.426 -30.445 -26.330 1.00 68.75 447 PHE A O 1
ATOM 3521 N N . ASP A 1 448 ? -30.938 -28.919 -26.996 1.00 71.25 448 ASP A N 1
ATOM 3522 C CA . ASP A 1 448 ? -31.206 -29.010 -28.439 1.00 71.25 448 ASP A CA 1
ATOM 3523 C C . ASP A 1 448 ? -30.498 -30.201 -29.123 1.00 71.25 448 ASP A C 1
ATOM 3525 O O . ASP A 1 448 ? -30.583 -30.361 -30.340 1.00 71.25 448 ASP A O 1
ATOM 3529 N N . GLY A 1 449 ? -29.777 -31.030 -28.360 1.00 70.88 449 GLY A N 1
ATOM 3530 C CA . GLY A 1 449 ? -29.010 -32.168 -28.863 1.00 70.88 449 GLY A CA 1
ATOM 3531 C C . GLY A 1 449 ? -27.625 -31.806 -29.407 1.00 70.88 449 GLY A C 1
ATOM 3532 O O . GLY A 1 449 ? -26.900 -32.703 -29.845 1.00 70.88 449 GLY A O 1
ATOM 3533 N N . ASN A 1 450 ? -27.215 -30.530 -29.365 1.00 80.38 450 ASN A N 1
ATOM 3534 C CA . ASN A 1 450 ? -25.868 -30.139 -29.772 1.00 80.38 450 ASN A CA 1
ATOM 3535 C C . ASN A 1 450 ? -24.822 -30.703 -28.802 1.00 80.38 450 ASN A C 1
ATOM 3537 O O . ASN A 1 450 ? -24.899 -30.549 -27.583 1.00 80.38 450 ASN A O 1
ATOM 3541 N N . VAL A 1 451 ? -23.807 -31.360 -29.365 1.00 86.94 451 VAL A N 1
ATOM 3542 C CA . VAL A 1 451 ? -22.733 -32.002 -28.602 1.00 86.94 451 VAL A CA 1
ATOM 3543 C C . VAL A 1 451 ? -21.449 -31.212 -28.794 1.00 86.94 451 VAL A C 1
ATOM 3545 O O . VAL A 1 451 ? -20.957 -31.072 -29.916 1.00 86.94 451 VAL A O 1
ATOM 3548 N N . ARG A 1 452 ? -20.888 -30.724 -27.689 1.00 90.88 452 ARG A N 1
ATOM 3549 C CA . ARG A 1 452 ? -19.601 -30.033 -27.640 1.00 90.88 452 ARG A CA 1
ATOM 3550 C C . ARG A 1 452 ? -18.554 -30.932 -26.988 1.00 90.88 452 ARG A C 1
ATOM 3552 O O . ARG A 1 452 ? -18.718 -31.338 -25.841 1.00 90.88 452 ARG A O 1
ATOM 3559 N N . GLU A 1 453 ? -17.478 -31.245 -27.700 1.00 93.50 453 GLU A N 1
ATOM 3560 C CA . GLU A 1 453 ? -16.316 -31.960 -27.151 1.00 93.50 453 GLU A CA 1
ATOM 3561 C C . GLU A 1 453 ? -15.274 -30.929 -26.685 1.00 93.50 453 GLU A C 1
ATOM 3563 O O . GLU A 1 453 ? -14.930 -30.011 -27.433 1.00 93.50 453 GLU A O 1
ATOM 3568 N N . TYR A 1 454 ? -14.801 -31.037 -25.440 1.00 92.50 454 TYR A N 1
ATOM 3569 C CA . TYR A 1 454 ? -13.718 -30.183 -24.938 1.00 92.50 454 TYR A CA 1
ATOM 3570 C C . TYR A 1 454 ? -12.407 -30.559 -25.631 1.00 92.50 454 TYR A C 1
ATOM 3572 O O . TYR A 1 454 ? -12.015 -31.728 -25.633 1.00 92.50 454 TYR A O 1
ATOM 3580 N N . VAL A 1 455 ? -11.718 -29.561 -26.182 1.00 91.25 455 VAL A N 1
ATOM 3581 C CA . VAL A 1 455 ? -10.431 -29.728 -26.861 1.00 91.25 455 VAL A CA 1
ATOM 3582 C C . VAL A 1 455 ? -9.331 -29.136 -25.975 1.00 91.25 455 VAL A C 1
ATOM 3584 O O . VAL A 1 455 ? -9.271 -27.918 -25.809 1.00 91.25 455 VAL A O 1
ATOM 3587 N N . PRO A 1 456 ? -8.450 -29.964 -25.386 1.00 87.12 456 PRO A N 1
ATOM 3588 C CA . PRO A 1 456 ? -7.348 -29.480 -24.567 1.00 87.12 456 PRO A CA 1
ATOM 3589 C C . PRO A 1 456 ? -6.450 -28.451 -25.268 1.00 87.12 456 PRO A C 1
ATOM 3591 O O . PRO A 1 456 ? -6.010 -28.662 -26.396 1.00 87.12 456 PRO A O 1
ATOM 3594 N N . HIS A 1 457 ? -6.065 -27.393 -24.549 1.00 83.44 457 HIS A N 1
ATOM 3595 C CA . HIS A 1 457 ? -5.256 -26.293 -25.092 1.00 83.44 457 HIS A CA 1
ATOM 3596 C C . HIS A 1 457 ? -3.897 -26.736 -25.687 1.00 83.44 457 HIS A C 1
ATOM 3598 O O . HIS A 1 457 ? -3.368 -26.076 -26.577 1.00 83.44 457 HIS A O 1
ATOM 3604 N N . HIS A 1 458 ? -3.324 -27.852 -25.214 1.00 82.25 458 HIS A N 1
ATOM 3605 C CA . HIS A 1 458 ? -2.045 -28.389 -25.700 1.00 82.25 458 HIS A CA 1
ATOM 3606 C C . HIS A 1 458 ? -2.133 -29.010 -27.102 1.00 82.25 458 HIS A C 1
ATOM 3608 O O . HIS A 1 458 ? -1.102 -29.276 -27.701 1.00 82.25 458 HIS A O 1
ATOM 3614 N N . ILE A 1 459 ? -3.337 -29.240 -27.635 1.00 85.94 459 ILE A N 1
ATOM 3615 C CA . ILE A 1 459 ? -3.515 -29.727 -29.011 1.00 85.94 459 ILE A CA 1
ATOM 3616 C C . ILE A 1 459 ? -3.109 -28.650 -30.023 1.00 85.94 459 ILE A C 1
ATOM 3618 O O . ILE A 1 459 ? -2.571 -28.976 -31.072 1.00 85.94 459 ILE A O 1
ATOM 3622 N N . PHE A 1 460 ? -3.294 -27.370 -29.689 1.00 86.56 460 PHE A N 1
ATOM 3623 C CA . PHE A 1 460 ? -2.953 -26.242 -30.564 1.00 86.56 460 PHE A CA 1
ATOM 3624 C C . PHE A 1 460 ? -1.469 -25.837 -30.496 1.00 86.56 460 PHE A C 1
ATOM 3626 O O . PHE A 1 460 ? -1.089 -24.813 -31.072 1.00 86.56 460 PHE A O 1
ATOM 3633 N N . PHE A 1 461 ? -0.644 -26.576 -29.743 1.00 73.69 461 PHE A N 1
ATOM 3634 C CA . PHE A 1 461 ? 0.727 -26.193 -29.411 1.00 73.69 461 PHE A CA 1
ATOM 3635 C C . PHE A 1 461 ? 1.640 -27.417 -29.215 1.00 73.69 461 PHE A C 1
ATOM 3637 O O . PHE A 1 461 ? 1.516 -28.140 -28.227 1.00 73.69 461 PHE A O 1
ATOM 3644 N N . ASP A 1 462 ? 2.626 -27.594 -30.098 1.00 72.12 462 ASP A N 1
ATOM 3645 C CA . ASP A 1 462 ? 3.760 -28.510 -29.916 1.00 72.12 462 ASP A CA 1
ATOM 3646 C C . ASP A 1 462 ? 5.091 -27.731 -29.741 1.00 72.12 462 ASP A C 1
ATOM 3648 O O . ASP A 1 462 ? 5.134 -26.500 -29.805 1.00 72.12 462 ASP A O 1
ATOM 3652 N N . SER A 1 463 ? 6.204 -28.412 -29.442 1.00 68.00 463 SER A N 1
ATOM 3653 C CA . SER A 1 463 ? 7.510 -27.762 -29.202 1.00 68.00 463 SER A CA 1
ATOM 3654 C C . SER A 1 463 ? 8.126 -27.064 -30.432 1.00 68.00 463 SER A C 1
ATOM 3656 O O . SER A 1 463 ? 9.078 -26.295 -30.287 1.00 68.00 463 SER A O 1
ATOM 3658 N N . SER A 1 464 ? 7.590 -27.316 -31.622 1.00 71.50 464 SER A N 1
ATOM 3659 C CA . SER A 1 464 ? 8.036 -26.891 -32.950 1.00 71.50 464 SER A CA 1
ATOM 3660 C C . SER A 1 464 ? 6.967 -26.157 -33.782 1.00 71.50 464 SER A C 1
ATOM 3662 O O . SER A 1 464 ? 7.336 -25.286 -34.572 1.00 71.50 464 SER A O 1
ATOM 3664 N N . THR A 1 465 ? 5.671 -26.449 -33.606 1.00 77.12 465 THR A N 1
ATOM 3665 C CA . THR A 1 465 ? 4.550 -25.872 -34.373 1.00 77.12 465 THR A CA 1
ATOM 3666 C C . THR A 1 465 ? 3.366 -25.460 -33.486 1.00 77.12 465 THR A C 1
ATOM 3668 O O . THR A 1 465 ? 3.191 -25.977 -32.383 1.00 77.12 465 THR A O 1
ATOM 3671 N N . TRP A 1 466 ? 2.585 -24.465 -33.925 1.00 84.75 466 TRP A N 1
ATOM 3672 C CA . TRP A 1 466 ? 1.404 -23.961 -33.213 1.00 84.75 466 TRP A CA 1
ATOM 3673 C C . TRP A 1 466 ? 0.335 -23.489 -34.204 1.00 84.75 466 TRP A C 1
ATOM 3675 O O . TRP A 1 466 ? 0.642 -22.761 -35.144 1.00 84.75 466 TRP A O 1
ATOM 3685 N N . ASP A 1 467 ? -0.926 -23.851 -33.976 1.00 83.75 467 ASP A N 1
ATOM 3686 C CA . ASP A 1 467 ? -2.012 -23.567 -34.931 1.00 83.75 467 ASP A CA 1
ATOM 3687 C C . ASP A 1 467 ? -2.678 -22.203 -34.697 1.00 83.75 467 ASP A C 1
ATOM 3689 O O . ASP A 1 467 ? -3.136 -21.543 -35.632 1.00 83.75 467 ASP A O 1
ATOM 3693 N N . LEU A 1 468 ? -2.745 -21.769 -33.434 1.00 87.31 468 LEU A N 1
ATOM 3694 C CA . LEU A 1 468 ? -3.414 -20.539 -33.013 1.00 87.31 468 LEU A CA 1
ATOM 3695 C C . LEU A 1 468 ? -2.438 -19.612 -32.276 1.00 87.31 468 LEU A C 1
ATOM 3697 O O . LEU A 1 468 ? -1.560 -20.090 -31.553 1.00 87.31 468 LEU A O 1
ATOM 3701 N N . PRO A 1 469 ? -2.591 -18.278 -32.394 1.00 87.38 469 PRO A N 1
ATOM 3702 C CA . PRO A 1 469 ? -1.881 -17.345 -31.530 1.00 87.38 469 PRO A CA 1
ATOM 3703 C C . PRO A 1 469 ? -2.148 -17.662 -30.054 1.00 87.38 469 PRO A C 1
ATOM 3705 O O . PRO A 1 469 ? -3.284 -17.923 -29.661 1.00 87.38 469 PRO A O 1
ATOM 3708 N N . LEU A 1 470 ? -1.120 -17.552 -29.214 1.00 84.94 470 LEU A N 1
ATOM 3709 C CA . LEU A 1 470 ? -1.157 -17.834 -27.778 1.00 84.94 470 LEU A CA 1
ATOM 3710 C C . LEU A 1 470 ? -2.266 -17.046 -27.060 1.00 84.94 470 LEU A C 1
ATOM 3712 O O . LEU A 1 470 ? -2.843 -17.525 -26.096 1.00 84.94 470 LEU A O 1
ATOM 3716 N N . SER A 1 471 ? -2.633 -15.864 -27.565 1.00 80.56 471 SER A N 1
ATOM 3717 C CA . SER A 1 471 ? -3.733 -15.036 -27.044 1.00 80.56 471 SER A CA 1
ATOM 3718 C C . SER A 1 471 ? -5.135 -15.661 -27.170 1.00 80.56 471 SER A C 1
ATOM 3720 O O . SER A 1 471 ? -6.077 -15.170 -26.535 1.00 80.56 471 SER A O 1
ATOM 3722 N N . LEU A 1 472 ? -5.272 -16.690 -28.011 1.00 87.38 472 LEU A N 1
ATOM 3723 C CA . LEU A 1 472 ? -6.470 -17.503 -28.230 1.00 87.38 472 LEU A CA 1
ATOM 3724 C C . LEU A 1 472 ? -6.351 -18.890 -27.573 1.00 87.38 472 LEU A C 1
ATOM 3726 O O . LEU A 1 472 ? -7.246 -19.715 -27.727 1.00 87.38 472 LEU A O 1
ATOM 3730 N N . ILE A 1 473 ? -5.254 -19.151 -26.857 1.00 86.88 473 ILE A N 1
ATOM 3731 C CA . ILE A 1 473 ? -4.986 -20.392 -26.120 1.00 86.88 473 ILE A CA 1
ATOM 3732 C C . ILE A 1 473 ? -4.955 -20.077 -24.620 1.00 86.88 473 ILE A C 1
ATOM 3734 O O . ILE A 1 473 ? -5.750 -20.618 -23.853 1.00 86.88 473 ILE A O 1
ATOM 3738 N N . ASP A 1 474 ? -4.099 -19.137 -24.213 1.00 79.88 474 ASP A N 1
ATOM 3739 C CA . ASP A 1 474 ? -3.965 -18.680 -22.833 1.00 79.88 474 ASP A CA 1
ATOM 3740 C C . ASP A 1 474 ? -5.282 -18.064 -22.337 1.00 79.88 474 ASP A C 1
ATOM 3742 O O . ASP A 1 474 ? -5.883 -17.199 -22.985 1.00 79.88 474 ASP A O 1
ATOM 3746 N N . ASN A 1 475 ? -5.728 -18.498 -21.154 1.00 81.06 475 ASN A N 1
ATOM 3747 C CA . ASN A 1 475 ? -6.994 -18.096 -20.526 1.00 81.06 475 ASN A CA 1
ATOM 3748 C C . ASN A 1 475 ? -8.256 -18.352 -21.380 1.00 81.06 475 ASN A C 1
ATOM 3750 O O . ASN A 1 475 ? -9.299 -17.736 -21.131 1.00 81.06 475 ASN A O 1
ATOM 3754 N N . CYS A 1 476 ? -8.187 -19.263 -22.354 1.00 86.62 476 CYS A N 1
ATOM 3755 C CA . CYS A 1 476 ? -9.317 -19.684 -23.181 1.00 86.62 476 CYS A CA 1
ATOM 3756 C C . CYS A 1 476 ? -9.654 -21.166 -22.945 1.00 86.62 476 CYS A C 1
ATOM 3758 O O . CYS A 1 476 ? -8.804 -21.944 -22.524 1.00 86.62 476 CYS A O 1
ATOM 3760 N N . VAL A 1 477 ? -10.903 -21.542 -23.204 1.00 88.62 477 VAL A N 1
ATOM 3761 C CA . VAL A 1 477 ? -11.398 -22.922 -23.247 1.00 88.62 477 VAL A CA 1
ATOM 3762 C C . VAL A 1 477 ? -11.990 -23.161 -24.629 1.00 88.62 477 VAL A C 1
ATOM 3764 O O . VAL A 1 477 ? -12.718 -22.313 -25.149 1.00 88.62 477 VAL A O 1
ATOM 3767 N N . HIS A 1 478 ? -11.671 -24.309 -25.219 1.00 92.38 478 HIS A N 1
ATOM 3768 C CA . HIS A 1 478 ? -12.001 -24.623 -26.604 1.00 92.38 478 HIS A CA 1
ATOM 3769 C C . HIS A 1 478 ? -13.049 -25.732 -26.652 1.00 92.38 478 HIS A C 1
ATOM 3771 O O . HIS A 1 478 ? -12.802 -26.852 -26.202 1.00 92.38 478 HIS A O 1
ATOM 3777 N N . TRP A 1 479 ? -14.216 -25.422 -27.212 1.00 92.44 479 TRP A N 1
ATOM 3778 C CA . TRP A 1 479 ? -15.312 -26.375 -27.389 1.00 92.44 479 TRP A CA 1
ATOM 3779 C C . TRP A 1 479 ? -15.542 -26.635 -28.873 1.00 92.44 479 TRP A C 1
ATOM 3781 O O . TRP A 1 479 ? -15.874 -25.719 -29.623 1.00 92.44 479 TRP A O 1
ATOM 3791 N N . LEU A 1 480 ? -15.382 -27.884 -29.307 1.00 92.69 480 LEU A N 1
ATOM 3792 C CA . LEU A 1 480 ? -15.696 -28.300 -30.670 1.00 92.69 480 LEU A CA 1
ATOM 3793 C C . LEU A 1 480 ? -17.157 -28.736 -30.739 1.00 92.69 480 LEU A C 1
ATOM 3795 O O . LEU A 1 480 ? -17.519 -29.771 -30.180 1.00 92.69 480 LEU A O 1
ATOM 3799 N N . ASN A 1 481 ? -17.991 -27.980 -31.448 1.00 90.75 481 ASN A N 1
ATOM 3800 C CA . ASN A 1 481 ? -19.344 -28.418 -31.764 1.00 90.75 481 ASN A CA 1
ATOM 3801 C C . ASN A 1 481 ? -19.275 -29.511 -32.844 1.00 90.75 481 ASN A C 1
ATOM 3803 O O . ASN A 1 481 ? -18.895 -29.248 -33.987 1.00 90.75 481 ASN A O 1
ATOM 3807 N N . LEU A 1 482 ? -19.641 -30.741 -32.478 1.00 86.06 482 LEU A N 1
ATOM 3808 C CA . LEU A 1 482 ? -19.545 -31.909 -33.358 1.00 86.06 482 LEU A CA 1
ATOM 3809 C C . LEU A 1 482 ? -20.541 -31.865 -34.528 1.00 86.06 482 LEU A C 1
ATOM 3811 O O . LEU A 1 482 ? -20.293 -32.501 -35.548 1.00 86.06 482 LEU A O 1
ATOM 3815 N N . GLY A 1 483 ? -21.648 -31.128 -34.393 1.00 84.25 483 GLY A N 1
ATOM 3816 C CA . GLY A 1 483 ? -22.653 -30.977 -35.446 1.00 84.25 483 GLY A CA 1
ATOM 3817 C C . GLY A 1 483 ? -22.241 -29.968 -36.518 1.00 84.25 483 GLY A C 1
ATOM 3818 O O . GLY A 1 483 ? -22.344 -30.255 -37.707 1.00 84.25 483 GLY A O 1
ATOM 3819 N N . SER A 1 484 ? -21.747 -28.793 -36.112 1.00 86.88 484 SER A N 1
ATOM 3820 C CA . SER A 1 484 ? -21.340 -27.733 -37.051 1.00 86.88 484 SER A CA 1
ATOM 3821 C C . SER A 1 484 ? -19.888 -27.839 -37.526 1.00 86.88 484 SER A C 1
ATOM 3823 O O . SER A 1 484 ? -19.524 -27.217 -38.523 1.00 86.88 484 SER A O 1
ATOM 3825 N N . GLY A 1 485 ? -19.037 -28.581 -36.810 1.00 89.38 485 GLY A N 1
ATOM 3826 C CA . GLY A 1 485 ? -17.593 -28.603 -37.046 1.00 89.38 485 GLY A CA 1
ATOM 3827 C C . GLY A 1 485 ? -16.891 -27.287 -36.681 1.00 89.38 485 GLY A C 1
ATOM 3828 O O . GLY A 1 485 ? -15.746 -27.075 -37.078 1.00 89.38 485 GLY A O 1
ATOM 3829 N N . CYS A 1 486 ? -17.555 -26.379 -35.958 1.00 92.31 486 CYS A N 1
ATOM 3830 C CA . CYS A 1 486 ? -16.961 -25.127 -35.491 1.00 92.31 486 CYS A CA 1
ATOM 3831 C C . CYS A 1 486 ? -16.351 -25.289 -34.093 1.00 92.31 486 CYS A C 1
ATOM 3833 O O . CYS A 1 486 ? -16.972 -25.850 -33.189 1.00 92.31 486 CYS A O 1
ATOM 3835 N N . LEU A 1 487 ? -15.148 -24.750 -33.912 1.00 92.50 487 LEU A N 1
ATOM 3836 C CA . LEU A 1 487 ? -14.454 -24.652 -32.636 1.00 92.50 487 LEU A CA 1
ATOM 3837 C C . LEU A 1 487 ? -14.702 -23.265 -32.022 1.00 92.50 487 LEU A C 1
ATOM 3839 O O . LEU A 1 487 ? -14.284 -22.242 -32.567 1.00 92.50 487 LEU A O 1
ATOM 3843 N N . GLU A 1 488 ? -15.373 -23.232 -30.879 1.00 91.19 488 GLU A N 1
ATOM 3844 C CA . GLU A 1 488 ? -15.652 -22.023 -30.106 1.00 91.19 488 GLU A CA 1
ATOM 3845 C C . GLU A 1 488 ? -14.508 -21.760 -29.113 1.00 91.19 488 GLU A C 1
ATOM 3847 O O . GLU A 1 488 ? -14.186 -22.618 -28.289 1.00 91.19 488 GLU A O 1
ATOM 3852 N N . ILE A 1 489 ? -13.886 -20.577 -29.182 1.00 92.25 489 ILE A N 1
ATOM 3853 C CA . ILE A 1 489 ? -12.752 -20.177 -28.335 1.00 92.25 489 ILE A CA 1
ATOM 3854 C C . ILE A 1 489 ? -13.249 -19.199 -27.264 1.00 92.25 489 ILE A C 1
ATOM 3856 O O . ILE A 1 489 ? -13.324 -17.988 -27.497 1.00 92.25 489 ILE A O 1
ATOM 3860 N N . LEU A 1 490 ? -13.596 -19.724 -26.087 1.00 86.44 490 LEU A N 1
ATOM 3861 C CA . LEU A 1 490 ? -14.271 -18.985 -25.015 1.00 86.44 490 LEU A CA 1
ATOM 3862 C C . LEU A 1 490 ? -13.280 -18.513 -23.948 1.00 86.44 490 LEU A C 1
ATOM 3864 O O . LEU A 1 490 ? -12.558 -19.315 -23.359 1.00 86.44 490 LEU A O 1
ATOM 3868 N N . ARG A 1 491 ? -13.240 -17.211 -23.646 1.00 80.38 491 ARG A N 1
ATOM 3869 C CA . ARG A 1 491 ? -12.344 -16.670 -22.601 1.00 80.38 491 ARG A CA 1
ATOM 3870 C C . ARG A 1 491 ? -12.910 -16.838 -21.189 1.00 80.38 491 ARG A C 1
ATOM 3872 O O . ARG A 1 491 ? -14.060 -16.477 -20.938 1.00 80.38 491 ARG A O 1
ATOM 3879 N N . LYS A 1 492 ? -12.063 -17.269 -20.245 1.00 75.50 492 LYS A N 1
ATOM 3880 C CA . LYS A 1 492 ? -12.393 -17.360 -18.808 1.00 75.50 492 LYS A CA 1
ATOM 3881 C C . LYS A 1 492 ? -12.822 -15.982 -18.251 1.00 75.50 492 LYS A C 1
ATOM 3883 O O . LYS A 1 492 ? -12.279 -14.965 -18.691 1.00 75.50 492 LYS A O 1
ATOM 3888 N N . PRO A 1 493 ? -13.788 -15.922 -17.308 1.00 71.06 493 PRO A N 1
ATOM 3889 C CA . PRO A 1 493 ? -14.413 -17.056 -16.608 1.00 71.06 493 PRO A CA 1
ATOM 3890 C C . PRO A 1 493 ? -15.638 -17.688 -17.312 1.00 71.06 493 PRO A C 1
ATOM 3892 O O . PRO A 1 493 ? -16.061 -18.772 -16.923 1.00 71.06 493 PRO A O 1
ATOM 3895 N N . HIS A 1 494 ? -16.194 -17.077 -18.363 1.00 72.81 494 HIS A N 1
ATOM 3896 C CA . HIS A 1 494 ? -17.470 -17.486 -18.979 1.00 72.81 494 HIS A CA 1
ATOM 3897 C C . HIS A 1 494 ? -17.321 -18.635 -20.004 1.00 72.81 494 HIS A C 1
ATOM 3899 O O . HIS A 1 494 ? -17.565 -18.456 -21.191 1.00 72.81 494 HIS A O 1
ATOM 3905 N N . VAL A 1 495 ? -16.909 -19.828 -19.560 1.00 81.56 495 VAL A N 1
ATOM 3906 C CA . VAL A 1 495 ? -16.509 -20.955 -20.442 1.00 81.56 495 VAL A CA 1
ATOM 3907 C C . VAL A 1 495 ? -17.653 -21.845 -20.955 1.00 81.56 495 VAL A C 1
ATOM 3909 O O . VAL A 1 495 ? -17.393 -22.790 -21.693 1.00 81.56 495 VAL A O 1
ATOM 3912 N N . TRP A 1 496 ? -18.902 -21.575 -20.560 1.00 82.81 496 TRP A N 1
ATOM 3913 C CA . TRP A 1 496 ? -20.080 -22.392 -20.909 1.00 82.81 496 TRP A CA 1
ATOM 3914 C C . TRP A 1 496 ? -21.041 -21.707 -21.900 1.00 82.81 496 TRP A C 1
ATOM 3916 O O . TRP A 1 496 ? -21.945 -22.361 -22.427 1.00 82.81 496 TRP A O 1
ATOM 3926 N N . ARG A 1 497 ? -20.861 -20.399 -22.159 1.00 76.00 497 ARG A N 1
ATOM 3927 C CA . ARG A 1 497 ? -21.705 -19.571 -23.042 1.00 76.00 497 ARG A CA 1
ATOM 3928 C C . ARG A 1 497 ? -20.847 -18.809 -24.060 1.00 76.00 497 ARG A C 1
ATOM 3930 O O . ARG A 1 497 ? -19.841 -18.209 -23.695 1.00 76.00 497 ARG A O 1
ATOM 3937 N N . THR A 1 498 ? -21.275 -18.797 -25.318 1.00 74.31 498 THR A N 1
ATOM 3938 C CA . THR A 1 498 ? -20.590 -18.138 -26.443 1.00 74.31 498 THR A CA 1
ATOM 3939 C C . THR A 1 498 ? -21.005 -16.663 -26.536 1.00 74.31 498 THR A C 1
ATOM 3941 O O . THR A 1 498 ? -22.190 -16.378 -26.705 1.00 74.31 498 THR A O 1
ATOM 3944 N N . ARG A 1 499 ? -20.071 -15.701 -26.454 1.00 77.38 499 ARG A N 1
ATOM 3945 C CA . ARG A 1 499 ? -20.369 -14.258 -26.610 1.00 77.38 499 ARG A CA 1
ATOM 3946 C C . ARG A 1 499 ? -20.057 -13.771 -28.022 1.00 77.38 499 ARG A C 1
ATOM 3948 O O . ARG A 1 499 ? -19.196 -14.311 -28.710 1.00 77.38 499 ARG A O 1
ATOM 3955 N N . ARG A 1 500 ? -20.649 -12.637 -28.424 1.00 68.50 500 ARG A N 1
ATOM 3956 C CA . ARG A 1 500 ? -20.324 -11.952 -29.700 1.00 68.50 500 ARG A CA 1
ATOM 3957 C C . ARG A 1 500 ? -18.840 -11.562 -29.839 1.00 68.50 500 ARG A C 1
ATOM 3959 O O . ARG A 1 500 ? -18.375 -11.306 -30.950 1.00 68.50 500 ARG A O 1
ATOM 3966 N N . SER A 1 501 ? -18.116 -11.465 -28.724 1.00 73.44 501 SER A N 1
ATOM 3967 C CA . SER A 1 501 ? -16.698 -11.099 -28.645 1.00 73.44 501 SER A CA 1
ATOM 3968 C C . SER A 1 501 ? -15.739 -12.297 -28.588 1.00 73.44 501 SER A C 1
ATOM 3970 O O . SER A 1 501 ? -14.523 -12.080 -28.557 1.00 73.44 501 SER A O 1
ATOM 3972 N N . ASP A 1 502 ? -16.245 -13.530 -28.592 1.00 83.81 502 ASP A N 1
ATOM 3973 C CA . ASP A 1 502 ? -15.427 -14.742 -28.636 1.00 83.81 502 ASP A CA 1
ATOM 3974 C C . ASP A 1 502 ? -15.100 -15.118 -30.095 1.00 83.81 502 ASP A C 1
ATOM 3976 O O . ASP A 1 502 ? -15.809 -14.743 -31.034 1.00 83.81 502 ASP A O 1
ATOM 3980 N N . TRP A 1 503 ? -13.971 -15.797 -30.306 1.00 90.12 503 TRP A N 1
ATOM 3981 C CA . TRP A 1 503 ? -13.561 -16.235 -31.642 1.00 90.12 503 TRP A CA 1
ATOM 3982 C C . TRP A 1 503 ? -14.204 -17.580 -31.967 1.00 90.12 503 TRP A C 1
ATOM 3984 O O . TRP A 1 503 ? -14.202 -18.489 -31.140 1.00 90.12 503 TRP A O 1
ATOM 3994 N N . VAL A 1 504 ? -14.712 -17.721 -33.189 1.00 90.69 504 VAL A N 1
ATOM 3995 C CA . VAL A 1 504 ? -15.227 -18.991 -33.710 1.00 90.69 504 VAL A CA 1
ATOM 3996 C C . VAL A 1 504 ? -14.373 -19.391 -34.904 1.00 90.69 504 VAL A C 1
ATOM 3998 O O . VAL A 1 504 ? -14.296 -18.655 -35.891 1.00 90.69 504 VAL A O 1
ATOM 4001 N N . LEU A 1 505 ? -13.710 -20.541 -34.796 1.00 91.44 505 LEU A N 1
ATOM 4002 C CA . LEU A 1 505 ? -12.938 -21.159 -35.866 1.00 91.44 505 LEU A CA 1
ATOM 4003 C C . LEU A 1 505 ? -13.818 -22.189 -36.578 1.00 91.44 505 LEU A C 1
ATOM 4005 O O . LEU A 1 505 ? -14.130 -23.244 -36.034 1.00 91.44 505 LEU A O 1
ATOM 4009 N N . ASP A 1 506 ? -14.202 -21.894 -37.813 1.00 90.94 506 ASP A N 1
ATOM 4010 C CA . ASP A 1 506 ? -14.831 -22.864 -38.706 1.00 90.94 506 ASP A CA 1
ATOM 4011 C C . ASP A 1 506 ? -13.727 -23.800 -39.228 1.00 90.94 506 ASP A C 1
ATOM 4013 O O . ASP A 1 506 ? -12.928 -23.418 -40.092 1.00 90.94 506 ASP A O 1
ATOM 4017 N N . VAL A 1 507 ? -13.623 -24.999 -38.639 1.00 87.94 507 VAL A N 1
ATOM 4018 C CA . VAL A 1 507 ? -12.550 -25.962 -38.935 1.00 87.94 507 VAL A CA 1
ATOM 4019 C C . VAL A 1 507 ? -12.602 -26.425 -40.401 1.00 87.94 507 VAL A C 1
ATOM 4021 O O . VAL A 1 507 ? -11.551 -26.389 -41.050 1.00 87.94 507 VAL A O 1
ATOM 4024 N N . PRO A 1 508 ? -13.774 -26.771 -40.982 1.00 84.50 508 PRO A N 1
ATOM 4025 C CA . PRO A 1 508 ? -13.888 -27.072 -42.410 1.00 84.50 508 PRO A CA 1
ATOM 4026 C C . PRO A 1 508 ? -13.429 -25.933 -43.326 1.00 84.50 508 PRO A C 1
ATOM 4028 O O . PRO A 1 508 ? -12.700 -26.180 -44.288 1.00 84.50 508 PRO A O 1
ATOM 4031 N N . LYS A 1 509 ? -13.820 -24.683 -43.039 1.00 86.81 509 LYS A N 1
ATOM 4032 C CA . LYS A 1 509 ? -13.424 -23.527 -43.866 1.00 86.81 509 LYS A CA 1
ATOM 4033 C C . LYS A 1 509 ? -12.002 -23.036 -43.601 1.00 86.81 509 LYS A C 1
ATOM 4035 O O . LYS A 1 509 ? -11.505 -22.225 -44.379 1.00 86.81 509 LYS A O 1
ATOM 4040 N N . ARG A 1 510 ? -11.353 -23.494 -42.523 1.00 85.81 510 ARG A N 1
ATOM 4041 C CA . ARG A 1 510 ? -10.057 -22.990 -42.029 1.00 85.81 510 ARG A CA 1
ATOM 4042 C C . ARG A 1 510 ? -10.057 -21.469 -41.827 1.00 85.81 510 ARG A C 1
ATOM 4044 O O . ARG A 1 510 ? -9.092 -20.786 -42.165 1.00 85.81 510 ARG A O 1
ATOM 4051 N N . GLN A 1 511 ? -11.157 -20.928 -41.303 1.00 86.75 511 GLN A N 1
ATOM 4052 C CA . GLN A 1 511 ? -11.332 -19.491 -41.080 1.00 86.75 511 GLN A CA 1
ATOM 4053 C C . GLN A 1 511 ? -11.803 -19.222 -39.654 1.00 86.75 511 GLN A C 1
ATOM 4055 O O . GLN A 1 511 ? -12.816 -19.764 -39.216 1.00 86.75 511 GLN A O 1
ATOM 4060 N N . ALA A 1 512 ? -11.082 -18.355 -38.939 1.00 89.94 512 ALA A N 1
ATOM 4061 C CA . ALA A 1 512 ? -11.504 -17.850 -37.638 1.00 89.94 512 ALA A CA 1
ATOM 4062 C C . ALA A 1 512 ? -12.060 -16.433 -37.772 1.00 89.94 512 ALA A C 1
ATOM 4064 O O . ALA A 1 512 ? -11.418 -15.547 -38.345 1.00 89.94 512 ALA A O 1
ATOM 4065 N N . GLN A 1 513 ? -13.250 -16.224 -37.215 1.00 87.50 513 GLN A N 1
ATOM 4066 C CA . GLN A 1 513 ? -13.935 -14.938 -37.221 1.00 87.50 513 GLN A CA 1
ATOM 4067 C C . GLN A 1 513 ? -14.423 -14.559 -35.825 1.00 87.50 513 GLN A C 1
ATOM 4069 O O . GLN A 1 513 ? -14.803 -15.409 -35.019 1.00 87.50 513 GLN A O 1
ATOM 4074 N N . ARG A 1 514 ? -14.439 -13.256 -35.558 1.00 85.44 514 ARG A N 1
ATOM 4075 C CA . ARG A 1 514 ? -15.087 -12.660 -34.389 1.00 85.44 514 ARG A CA 1
ATOM 4076 C C . ARG A 1 514 ? -15.839 -11.421 -34.842 1.00 85.44 514 ARG A C 1
ATOM 4078 O O . ARG A 1 514 ? -15.217 -10.473 -35.328 1.00 85.44 514 ARG A O 1
ATOM 4085 N N . SER A 1 515 ? -17.155 -11.387 -34.636 1.00 77.38 515 SER A N 1
ATOM 4086 C CA . SER A 1 515 ? -18.008 -10.287 -35.109 1.00 77.38 515 SER A CA 1
ATOM 4087 C C . SER A 1 515 ? -17.747 -9.992 -36.602 1.00 77.38 515 SER A C 1
ATOM 4089 O O . SER A 1 515 ? -17.932 -10.877 -37.430 1.00 77.38 515 SER A O 1
ATOM 4091 N N . LYS A 1 516 ? -17.282 -8.788 -36.966 1.00 80.00 516 LYS A N 1
ATOM 4092 C CA . LYS A 1 516 ? -16.936 -8.393 -38.348 1.00 80.00 516 LYS A CA 1
ATOM 4093 C C . LYS A 1 516 ? -15.423 -8.385 -38.635 1.00 80.00 516 LYS A C 1
ATOM 4095 O O . LYS A 1 516 ? -14.940 -7.500 -39.344 1.00 80.00 516 LYS A O 1
ATOM 4100 N N . VAL A 1 517 ? -14.654 -9.311 -38.060 1.00 86.81 517 VAL A N 1
ATOM 4101 C CA . VAL A 1 517 ? -13.183 -9.359 -38.168 1.00 86.81 517 VAL A CA 1
ATOM 4102 C C . VAL A 1 517 ? -12.702 -10.776 -38.499 1.00 86.81 517 VAL A C 1
ATOM 4104 O O . VAL A 1 517 ? -13.150 -11.730 -37.866 1.00 86.81 517 VAL A O 1
ATOM 4107 N N . LEU A 1 518 ? -11.769 -10.898 -39.451 1.00 90.50 518 LEU A N 1
ATOM 4108 C CA . LEU A 1 518 ? -11.105 -12.151 -39.838 1.00 90.50 518 LEU A CA 1
ATOM 4109 C C . LEU A 1 518 ? -9.703 -12.253 -39.224 1.00 90.50 518 LEU A C 1
ATOM 4111 O O . LEU A 1 518 ? -8.942 -11.283 -39.262 1.00 90.50 518 LEU A O 1
ATOM 4115 N N . LEU A 1 519 ? -9.348 -13.429 -38.701 1.00 92.06 519 LEU A N 1
ATOM 4116 C CA . LEU A 1 519 ? -7.987 -13.750 -38.259 1.00 92.06 519 LEU A CA 1
ATOM 4117 C C . LEU A 1 519 ? -7.100 -14.063 -39.472 1.00 92.06 519 LEU A C 1
ATOM 4119 O O . LEU A 1 519 ? -7.526 -14.764 -40.389 1.00 92.06 519 LEU A O 1
ATOM 4123 N N . VAL A 1 520 ? -5.864 -13.570 -39.471 1.00 90.25 520 VAL A N 1
ATOM 4124 C CA . VAL A 1 520 ? -4.864 -13.890 -40.498 1.00 90.25 520 VAL A CA 1
ATOM 4125 C C . VAL A 1 520 ? -4.039 -15.086 -40.032 1.00 90.25 520 VAL A C 1
ATOM 4127 O O . VAL A 1 520 ? -3.512 -15.078 -38.922 1.00 90.25 520 VAL A O 1
ATOM 4130 N N . ASP A 1 521 ? -3.905 -16.094 -40.895 1.00 86.94 521 ASP A N 1
ATOM 4131 C CA . ASP A 1 521 ? -3.080 -17.281 -40.643 1.00 86.94 521 ASP A CA 1
ATOM 4132 C C . ASP A 1 521 ? -1.606 -16.881 -40.378 1.00 86.94 521 ASP A C 1
ATOM 4134 O O . ASP A 1 521 ? -0.992 -16.237 -41.245 1.00 86.94 521 ASP A O 1
ATOM 4138 N N . PRO A 1 522 ? -1.014 -17.241 -39.219 1.00 85.62 522 PRO A N 1
ATOM 4139 C CA . PRO A 1 522 ? 0.372 -16.910 -38.880 1.00 85.62 522 PRO A CA 1
ATOM 4140 C C . PRO A 1 522 ? 1.408 -17.503 -39.853 1.00 85.62 522 PRO A C 1
ATOM 4142 O O . PRO A 1 522 ? 2.484 -16.922 -40.010 1.00 85.62 522 PRO A O 1
ATOM 4145 N N . TYR A 1 523 ? 1.095 -18.599 -40.556 1.00 86.50 523 TYR A N 1
ATOM 4146 C CA . TYR A 1 523 ? 1.986 -19.226 -41.544 1.00 86.50 523 TYR A CA 1
ATOM 4147 C C . TYR A 1 523 ? 1.840 -18.663 -42.964 1.00 86.50 523 TYR A C 1
ATOM 4149 O O . TYR A 1 523 ? 2.681 -18.929 -43.840 1.00 86.50 523 TYR A O 1
ATOM 4157 N N . SER A 1 524 ? 0.823 -17.828 -43.198 1.00 89.31 524 SER A N 1
ATOM 4158 C CA . SER A 1 524 ? 0.657 -17.112 -44.463 1.00 89.31 524 SER A CA 1
ATOM 4159 C C . SER A 1 524 ? 1.882 -16.243 -44.780 1.00 89.31 524 SER A C 1
ATOM 4161 O O . SER A 1 524 ? 2.648 -15.853 -43.895 1.00 89.31 524 SER A O 1
ATOM 4163 N N . ALA A 1 525 ? 2.092 -15.912 -46.059 1.00 88.69 525 ALA A N 1
ATOM 4164 C CA . ALA A 1 525 ? 3.198 -15.034 -46.457 1.00 88.69 525 ALA A CA 1
ATOM 4165 C C . ALA A 1 525 ? 3.146 -13.677 -45.725 1.00 88.69 525 ALA A C 1
ATOM 4167 O O . ALA A 1 525 ? 4.175 -13.183 -45.269 1.00 88.69 525 ALA A O 1
ATOM 4168 N N . LEU A 1 526 ? 1.936 -13.133 -45.543 1.00 89.06 526 LEU A N 1
ATOM 4169 C CA . LEU A 1 526 ? 1.691 -11.909 -44.781 1.00 89.06 526 LEU A CA 1
ATOM 4170 C C . LEU A 1 526 ? 2.011 -12.088 -43.288 1.00 89.06 526 LEU A C 1
ATOM 4172 O O . LEU A 1 526 ? 2.699 -11.248 -42.709 1.00 89.06 526 LEU A O 1
ATOM 4176 N N . GLY A 1 527 ? 1.565 -13.193 -42.679 1.00 88.75 527 GLY A N 1
ATOM 4177 C CA . GLY A 1 527 ? 1.854 -13.530 -41.282 1.00 88.75 527 GLY A CA 1
ATOM 4178 C C . GLY A 1 527 ? 3.355 -13.640 -41.008 1.00 88.75 527 GLY A C 1
ATOM 4179 O O . GLY A 1 527 ? 3.865 -13.001 -40.088 1.00 88.75 527 GLY A O 1
ATOM 4180 N N . ARG A 1 528 ? 4.093 -14.341 -41.879 1.00 89.25 528 ARG A N 1
ATOM 4181 C CA . ARG A 1 528 ? 5.558 -14.465 -41.803 1.00 89.25 528 ARG A CA 1
ATOM 4182 C C . ARG A 1 528 ? 6.285 -13.137 -41.992 1.00 89.25 528 ARG A C 1
ATOM 4184 O O . ARG A 1 528 ? 7.285 -12.904 -41.318 1.00 89.25 528 ARG A O 1
ATOM 4191 N N . GLN A 1 529 ? 5.794 -12.256 -42.864 1.00 89.31 529 GLN A N 1
ATOM 4192 C CA . GLN A 1 529 ? 6.382 -10.928 -43.053 1.00 89.31 529 GLN A CA 1
ATOM 4193 C C . GLN A 1 529 ? 6.224 -10.058 -41.796 1.00 89.31 529 GLN A C 1
ATOM 4195 O O . GLN A 1 529 ? 7.197 -9.456 -41.347 1.00 89.31 529 GLN A O 1
ATOM 4200 N N . VAL A 1 530 ? 5.032 -10.037 -41.187 1.00 90.25 530 VAL A N 1
ATOM 4201 C CA . VAL A 1 530 ? 4.783 -9.310 -39.928 1.00 90.25 530 VAL A CA 1
ATOM 4202 C C . VAL A 1 530 ? 5.597 -9.908 -38.776 1.00 90.25 530 VAL A C 1
ATOM 4204 O O . VAL A 1 530 ? 6.243 -9.167 -38.036 1.00 90.25 530 VAL A O 1
ATOM 4207 N N . ALA A 1 531 ? 5.623 -11.239 -38.649 1.00 87.50 531 ALA A N 1
ATOM 4208 C CA . ALA A 1 531 ? 6.419 -11.933 -37.637 1.00 87.50 531 ALA A CA 1
ATOM 4209 C C . ALA A 1 531 ? 7.928 -11.694 -37.812 1.00 87.50 531 ALA A C 1
ATOM 4211 O O . ALA A 1 531 ? 8.645 -11.619 -36.820 1.00 87.50 531 ALA A O 1
ATOM 4212 N N . GLY A 1 532 ? 8.407 -11.530 -39.050 1.00 88.62 532 GLY A N 1
ATOM 4213 C CA . GLY A 1 532 ? 9.791 -11.161 -39.348 1.00 88.62 532 GLY A CA 1
ATOM 4214 C C . GLY A 1 532 ? 10.150 -9.747 -38.885 1.00 88.62 532 GLY A C 1
ATOM 4215 O O . GLY A 1 532 ? 11.219 -9.563 -38.310 1.00 88.62 532 GLY A O 1
ATOM 4216 N N . ILE A 1 533 ? 9.252 -8.767 -39.069 1.00 89.88 533 ILE A N 1
ATOM 4217 C CA . ILE A 1 533 ? 9.446 -7.383 -38.589 1.00 89.88 533 ILE A CA 1
ATOM 4218 C C . ILE A 1 533 ? 9.525 -7.341 -37.058 1.00 89.88 533 ILE A C 1
ATOM 4220 O O . ILE A 1 533 ? 10.364 -6.643 -36.502 1.00 89.88 533 ILE A O 1
ATOM 4224 N N . LEU A 1 534 ? 8.662 -8.098 -36.378 1.00 89.69 534 LEU A N 1
ATOM 4225 C CA . LEU A 1 534 ? 8.586 -8.150 -34.911 1.00 89.69 534 LEU A CA 1
ATOM 4226 C C . LEU A 1 534 ? 9.482 -9.250 -34.308 1.00 89.69 534 LEU A C 1
ATOM 4228 O O . LEU A 1 534 ? 9.426 -9.523 -33.106 1.00 89.69 534 LEU A O 1
ATOM 4232 N N . GLY A 1 535 ? 10.311 -9.888 -35.140 1.00 83.69 535 GLY A N 1
ATOM 4233 C CA . GLY A 1 535 ? 11.140 -11.026 -34.771 1.00 83.69 535 GLY A CA 1
ATOM 4234 C C . GLY A 1 535 ? 12.172 -10.658 -33.708 1.00 83.69 535 GLY A C 1
ATOM 4235 O O . GLY A 1 535 ? 12.883 -9.667 -33.831 1.00 83.69 535 GLY A O 1
ATOM 4236 N N . ASN A 1 536 ? 12.282 -11.484 -32.665 1.00 85.94 536 ASN A N 1
ATOM 4237 C CA . ASN A 1 536 ? 13.078 -11.256 -31.447 1.00 85.94 536 ASN A CA 1
ATOM 4238 C C . ASN A 1 536 ? 12.581 -10.134 -30.514 1.00 85.94 536 ASN A C 1
ATOM 4240 O O . ASN A 1 536 ? 13.071 -10.084 -29.386 1.00 85.94 536 ASN A O 1
ATOM 4244 N N . PHE A 1 537 ? 11.658 -9.257 -30.931 1.00 88.31 537 PHE A N 1
ATOM 4245 C CA . PHE A 1 537 ? 11.037 -8.261 -30.044 1.00 88.31 537 PHE A CA 1
ATOM 4246 C C . PHE A 1 537 ? 9.912 -8.887 -29.208 1.00 88.31 537 PHE A C 1
ATOM 4248 O O . PHE A 1 537 ? 9.881 -8.729 -27.990 1.00 88.31 537 PHE A O 1
ATOM 4255 N N . GLU A 1 538 ? 9.030 -9.651 -29.853 1.00 86.62 538 GLU A N 1
ATOM 4256 C CA . GLU A 1 538 ? 8.008 -10.476 -29.204 1.00 86.62 538 GLU A CA 1
ATOM 4257 C C . GLU A 1 538 ? 8.032 -11.881 -29.815 1.00 86.62 538 GLU A C 1
ATOM 4259 O O . GLU A 1 538 ? 8.469 -12.093 -30.949 1.00 86.62 538 GLU A O 1
ATOM 4264 N N . ASP A 1 539 ? 7.591 -12.865 -29.042 1.00 84.19 539 ASP A N 1
ATOM 4265 C CA . ASP A 1 539 ? 7.451 -14.232 -29.518 1.00 84.19 539 ASP A CA 1
ATOM 4266 C C . ASP A 1 539 ? 6.405 -14.301 -30.640 1.00 84.19 539 ASP A C 1
ATOM 4268 O O . ASP A 1 539 ? 5.275 -13.843 -30.460 1.00 84.19 539 ASP A O 1
ATOM 4272 N N . SER A 1 540 ? 6.739 -14.909 -31.785 1.00 84.44 540 SER A N 1
ATOM 4273 C CA . SER A 1 540 ? 5.813 -15.054 -32.919 1.00 84.44 540 SER A CA 1
ATOM 4274 C C . SER A 1 540 ? 4.497 -15.735 -32.528 1.00 84.44 540 SER A C 1
ATOM 4276 O O . SER A 1 540 ? 3.459 -15.439 -33.114 1.00 84.44 540 SER A O 1
ATOM 4278 N N . ARG A 1 541 ? 4.513 -16.581 -31.490 1.00 84.38 541 ARG A N 1
ATOM 4279 C CA . ARG A 1 541 ? 3.321 -17.230 -30.924 1.00 84.38 541 ARG A CA 1
ATOM 4280 C C . ARG A 1 541 ? 2.368 -16.228 -30.278 1.00 84.38 541 ARG A C 1
ATOM 4282 O O . ARG A 1 541 ? 1.171 -16.466 -30.236 1.00 84.38 541 ARG A O 1
ATOM 4289 N N . ARG A 1 542 ? 2.866 -15.097 -29.774 1.00 84.94 542 ARG A N 1
ATOM 4290 C CA . ARG A 1 542 ? 2.086 -14.062 -29.072 1.00 84.94 542 ARG A CA 1
ATOM 4291 C C . ARG A 1 542 ? 1.572 -12.949 -29.994 1.00 84.94 542 ARG A C 1
ATOM 4293 O O . ARG A 1 542 ? 0.840 -12.075 -29.529 1.00 84.94 542 ARG A O 1
ATOM 4300 N N . VAL A 1 543 ? 1.904 -12.986 -31.286 1.00 89.00 543 VAL A N 1
ATOM 4301 C CA . VAL A 1 543 ? 1.467 -11.998 -32.283 1.00 89.00 543 VAL A CA 1
ATOM 4302 C C . VAL A 1 543 ? 0.099 -12.390 -32.845 1.00 89.00 543 VAL A C 1
ATOM 4304 O O . VAL A 1 543 ? -0.054 -13.455 -33.436 1.00 89.00 543 VAL A O 1
ATOM 4307 N N . THR A 1 544 ? -0.909 -11.529 -32.685 1.00 90.44 544 THR A N 1
ATOM 4308 C CA . THR A 1 544 ? -2.257 -11.756 -33.243 1.00 90.44 544 THR A CA 1
ATOM 4309 C C . THR A 1 544 ? -2.507 -10.794 -34.399 1.00 90.44 544 THR A C 1
ATOM 4311 O O . THR A 1 544 ? -2.497 -9.583 -34.197 1.00 90.44 544 THR A O 1
ATOM 4314 N N . ILE A 1 545 ? -2.737 -11.308 -35.608 1.00 92.75 545 ILE A N 1
ATOM 4315 C CA . ILE A 1 545 ? -2.924 -10.495 -36.819 1.00 92.75 545 ILE A CA 1
ATOM 4316 C C . ILE A 1 545 ? -4.355 -10.677 -37.314 1.00 92.75 545 ILE A C 1
ATOM 4318 O O . ILE A 1 545 ? -4.825 -11.804 -37.456 1.00 92.75 545 ILE A O 1
ATOM 4322 N N . PHE A 1 546 ? -5.057 -9.582 -37.585 1.00 91.94 546 PHE A N 1
ATOM 4323 C CA . PHE A 1 546 ? -6.437 -9.638 -38.059 1.00 91.94 546 PHE A CA 1
ATOM 4324 C C . PHE A 1 546 ? -6.790 -8.466 -38.972 1.00 91.94 546 PHE A C 1
ATOM 4326 O O . PHE A 1 546 ? -6.142 -7.415 -38.974 1.00 91.94 546 PHE A O 1
ATOM 4333 N N . GLN A 1 547 ? -7.865 -8.642 -39.735 1.00 89.88 547 GLN A N 1
ATOM 4334 C CA . GLN A 1 547 ? -8.382 -7.630 -40.643 1.00 89.88 547 GLN A CA 1
ATOM 4335 C C . GLN A 1 547 ? -9.902 -7.470 -40.473 1.00 89.88 547 GLN A C 1
ATOM 4337 O O . GLN A 1 547 ? -10.646 -8.445 -40.602 1.00 89.88 547 GLN A O 1
ATOM 4342 N N . PRO A 1 548 ? -10.398 -6.252 -40.183 1.00 86.56 548 PRO A N 1
ATOM 4343 C CA . PRO A 1 548 ? -11.830 -5.969 -40.226 1.00 86.56 548 PRO A CA 1
ATOM 4344 C C . PRO A 1 548 ? -12.400 -6.196 -41.636 1.00 86.56 548 PRO A C 1
ATOM 4346 O O . PRO A 1 548 ? -11.799 -5.752 -42.609 1.00 86.56 548 PRO A O 1
ATOM 4349 N N . LEU A 1 549 ? -13.584 -6.810 -41.748 1.00 79.50 549 LEU A N 1
ATOM 4350 C CA . LEU A 1 549 ? -14.253 -7.152 -43.021 1.00 79.50 549 LEU A CA 1
ATOM 4351 C C . LEU A 1 549 ? -14.693 -5.938 -43.861 1.00 79.50 549 LEU A C 1
ATOM 4353 O O . LEU A 1 549 ? -15.111 -6.080 -45.007 1.00 79.50 549 LEU A O 1
ATOM 4357 N N . HIS A 1 550 ? -14.649 -4.735 -43.294 1.00 77.88 550 HIS A N 1
ATOM 4358 C CA . HIS A 1 550 ? -15.017 -3.512 -43.999 1.00 77.88 550 HIS A CA 1
ATOM 4359 C C . HIS A 1 550 ? -14.019 -3.221 -45.137 1.00 77.88 550 HIS A C 1
ATOM 4361 O O . HIS A 1 550 ? -12.822 -3.401 -44.952 1.00 77.88 550 HIS A O 1
ATOM 4367 N N . GLN A 1 551 ? -14.458 -2.672 -46.279 1.00 72.62 551 GLN A N 1
ATOM 4368 C CA . GLN A 1 551 ? -13.554 -2.334 -47.403 1.00 72.62 551 GLN A CA 1
ATOM 4369 C C . GLN A 1 551 ? -12.420 -1.363 -47.011 1.00 72.62 551 GLN A C 1
ATOM 4371 O O . GLN A 1 551 ? -11.353 -1.362 -47.614 1.00 72.62 551 GLN A O 1
ATOM 4376 N N . ARG A 1 552 ? -12.638 -0.538 -45.975 1.00 74.94 552 ARG A N 1
ATOM 4377 C CA . ARG A 1 552 ? -11.620 0.348 -45.363 1.00 74.94 552 ARG A CA 1
ATOM 4378 C C . ARG A 1 552 ? -10.891 -0.274 -44.156 1.00 74.94 552 ARG A C 1
ATOM 4380 O O . ARG A 1 552 ? -10.210 0.438 -43.420 1.00 74.94 552 ARG A O 1
ATOM 4387 N N . GLY A 1 553 ? -11.079 -1.567 -43.905 1.00 77.50 553 GLY A N 1
ATOM 4388 C CA . GLY A 1 553 ? -10.502 -2.313 -42.792 1.00 77.50 553 GLY A CA 1
ATOM 4389 C C . GLY A 1 553 ? -8.995 -2.471 -42.954 1.00 77.50 553 GLY A C 1
ATOM 4390 O O . GLY A 1 553 ? -8.522 -3.236 -43.794 1.00 77.50 553 GLY A O 1
ATOM 4391 N N . ARG A 1 554 ? -8.232 -1.729 -42.147 1.00 87.56 554 ARG A N 1
ATOM 4392 C CA . ARG A 1 554 ? -6.765 -1.777 -42.153 1.00 87.56 554 ARG A CA 1
ATOM 4393 C C . ARG A 1 554 ? -6.277 -3.040 -41.446 1.00 87.56 554 ARG A C 1
ATOM 4395 O O . ARG A 1 554 ? -6.773 -3.369 -40.365 1.00 87.56 554 ARG A O 1
ATOM 4402 N N . LEU A 1 555 ? -5.281 -3.705 -42.033 1.00 91.12 555 LEU A N 1
ATOM 4403 C CA . LEU A 1 555 ? -4.570 -4.811 -41.391 1.00 91.12 555 LEU A CA 1
ATOM 4404 C C . LEU A 1 555 ? -4.045 -4.344 -40.029 1.00 91.12 555 LEU A C 1
ATOM 4406 O O . LEU A 1 555 ? -3.377 -3.308 -39.954 1.00 91.12 555 LEU A O 1
ATOM 4410 N N . SER A 1 556 ? -4.387 -5.079 -38.974 1.00 91.44 556 SER A N 1
ATOM 4411 C CA . SER A 1 556 ? -4.061 -4.740 -37.590 1.00 91.44 556 SER A CA 1
ATOM 4412 C C . SER A 1 556 ? -3.297 -5.884 -36.921 1.00 91.44 556 SER A C 1
ATOM 4414 O O . SER A 1 556 ? -3.557 -7.057 -37.188 1.00 91.44 556 SER A O 1
ATOM 4416 N N . VAL A 1 557 ? -2.343 -5.534 -36.063 1.00 91.44 557 VAL A N 1
ATOM 4417 C CA . VAL A 1 557 ? -1.470 -6.462 -35.335 1.00 91.44 557 VAL A CA 1
ATOM 4418 C C . VAL A 1 557 ? -1.561 -6.133 -33.851 1.00 91.44 557 VAL A C 1
ATOM 4420 O O . VAL A 1 557 ? -1.279 -5.008 -33.456 1.00 91.44 557 VAL A O 1
ATOM 4423 N N . GLU A 1 558 ? -1.947 -7.096 -33.024 1.00 87.44 558 GLU A N 1
ATOM 4424 C CA . GLU A 1 558 ? -2.023 -6.965 -31.568 1.00 87.44 558 GLU A CA 1
ATOM 4425 C C . GLU A 1 558 ? -0.882 -7.749 -30.901 1.00 87.44 558 GLU A C 1
ATOM 4427 O O . GLU A 1 558 ? -0.769 -8.968 -31.060 1.00 87.44 558 GLU A O 1
ATOM 4432 N N . LEU A 1 559 ? -0.081 -7.049 -30.095 1.00 85.75 559 LEU A N 1
ATOM 4433 C CA . LEU A 1 559 ? 0.900 -7.599 -29.158 1.00 85.75 559 LEU A CA 1
ATOM 4434 C C . LEU A 1 559 ? 0.338 -7.494 -27.741 1.00 85.75 559 LEU A C 1
ATOM 4436 O O . LEU A 1 559 ? 0.802 -6.704 -26.917 1.00 85.75 559 LEU A O 1
ATOM 4440 N N . ARG A 1 560 ? -0.697 -8.288 -27.448 1.00 74.56 560 ARG A N 1
ATOM 4441 C CA . ARG A 1 560 ? -1.436 -8.206 -26.174 1.00 74.56 560 ARG A CA 1
ATOM 4442 C C . ARG A 1 560 ? -0.526 -8.305 -24.964 1.00 74.56 560 ARG A C 1
ATOM 4444 O O . ARG A 1 560 ? -0.739 -7.603 -23.987 1.00 74.56 560 ARG A O 1
ATOM 4451 N N . ASN A 1 561 ? 0.510 -9.139 -25.022 1.00 75.38 561 ASN A N 1
ATOM 4452 C CA . ASN A 1 561 ? 1.446 -9.317 -23.920 1.00 75.38 561 ASN A CA 1
ATOM 4453 C C . ASN A 1 561 ? 2.208 -8.021 -23.549 1.00 75.38 561 ASN A C 1
ATOM 4455 O O . ASN A 1 561 ? 2.445 -7.803 -22.368 1.00 75.38 561 ASN A O 1
ATOM 4459 N N . LEU A 1 562 ? 2.430 -7.108 -24.498 1.00 76.50 562 LEU A N 1
ATOM 4460 C CA . LEU A 1 562 ? 3.058 -5.797 -24.275 1.00 76.50 562 LEU A CA 1
ATOM 4461 C C . LEU A 1 562 ? 2.064 -4.618 -24.303 1.00 76.50 562 LEU A C 1
ATOM 4463 O O . LEU A 1 562 ? 2.497 -3.475 -24.218 1.00 76.50 562 LEU A O 1
ATOM 4467 N N . ALA A 1 563 ? 0.756 -4.884 -24.434 1.00 74.00 563 ALA A N 1
ATOM 4468 C CA . ALA A 1 563 ? -0.299 -3.874 -24.600 1.00 74.00 563 ALA A CA 1
ATOM 4469 C C . ALA A 1 563 ? -0.045 -2.892 -25.769 1.00 74.00 563 ALA A C 1
ATOM 4471 O O . ALA A 1 563 ? -0.345 -1.707 -25.669 1.00 74.00 563 ALA A O 1
ATOM 4472 N N . LEU A 1 564 ? 0.516 -3.389 -26.880 1.00 82.25 564 LEU A N 1
ATOM 4473 C CA . LEU A 1 564 ? 0.752 -2.609 -28.101 1.00 82.25 564 LEU A CA 1
ATOM 4474 C C . LEU A 1 564 ? -0.121 -3.115 -29.250 1.00 82.25 564 LEU A C 1
ATOM 4476 O O . LEU A 1 564 ? -0.264 -4.326 -29.450 1.00 82.25 564 LEU A O 1
ATOM 4480 N N . SER A 1 565 ? -0.648 -2.200 -30.055 1.00 85.19 565 SER A N 1
ATOM 4481 C CA . SER A 1 565 ? -1.386 -2.501 -31.272 1.00 85.19 565 SER A CA 1
ATOM 4482 C C . SER A 1 565 ? -0.909 -1.640 -32.439 1.00 85.19 565 SER A C 1
ATOM 4484 O O . SER A 1 565 ? -0.688 -0.435 -32.344 1.00 85.19 565 SER A O 1
ATOM 4486 N N . PHE A 1 566 ? -0.745 -2.277 -33.592 1.00 90.50 566 PHE A N 1
ATOM 4487 C CA . PHE A 1 566 ? -0.276 -1.645 -34.814 1.00 90.50 566 PHE A CA 1
ATOM 4488 C C . PHE A 1 566 ? -1.334 -1.769 -35.898 1.00 90.50 566 PHE A C 1
ATOM 4490 O O . PHE A 1 566 ? -2.108 -2.725 -35.937 1.00 90.50 566 PHE A O 1
ATOM 4497 N N . PHE A 1 567 ? -1.353 -0.817 -36.819 1.00 91.25 567 PHE A N 1
ATOM 4498 C CA . PHE A 1 567 ? -2.111 -0.925 -38.057 1.00 91.25 567 PHE A CA 1
ATOM 4499 C C . PHE A 1 567 ? -1.271 -0.431 -39.229 1.00 91.25 567 PHE A C 1
ATOM 4501 O O . PHE A 1 567 ? -0.410 0.435 -39.072 1.00 91.25 567 PHE A O 1
ATOM 4508 N N . VAL A 1 568 ? -1.537 -0.958 -40.421 1.00 91.81 568 VAL A N 1
ATOM 4509 C CA . VAL A 1 568 ? -0.886 -0.469 -41.641 1.00 91.81 568 VAL A CA 1
ATOM 4510 C C . VAL A 1 568 ? -1.484 0.888 -42.017 1.00 91.81 568 VAL A C 1
ATOM 4512 O O . VAL A 1 568 ? -2.683 0.995 -42.294 1.00 91.81 568 VAL A O 1
ATOM 4515 N N . ASN A 1 569 ? -0.667 1.941 -41.981 1.00 89.31 569 ASN A N 1
ATOM 4516 C CA . ASN A 1 569 ? -1.075 3.294 -42.356 1.00 89.31 569 ASN A CA 1
ATOM 4517 C C . ASN A 1 569 ? -1.062 3.495 -43.887 1.00 89.31 569 ASN A C 1
ATOM 4519 O O . ASN A 1 569 ? -0.703 2.599 -44.649 1.00 89.31 569 ASN A O 1
ATOM 4523 N N . SER A 1 570 ? -1.456 4.679 -44.369 1.00 84.38 570 SER A N 1
ATOM 4524 C CA . SER A 1 570 ? -1.523 4.973 -45.812 1.00 84.38 570 SER A CA 1
ATOM 4525 C C . SER A 1 570 ? -0.161 4.986 -46.519 1.00 84.38 570 SER A C 1
ATOM 4527 O O . SER A 1 570 ? -0.129 4.942 -47.744 1.00 84.38 570 SER A O 1
ATOM 4529 N N . LYS A 1 571 ? 0.953 5.041 -45.774 1.00 87.62 571 LYS A N 1
ATOM 4530 C CA . LYS A 1 571 ? 2.319 4.931 -46.311 1.00 87.62 571 LYS A CA 1
ATOM 4531 C C . LYS A 1 571 ? 2.785 3.471 -46.432 1.00 87.62 571 LYS A C 1
ATOM 4533 O O . LYS A 1 571 ? 3.908 3.239 -46.862 1.00 87.62 571 LYS A O 1
ATOM 4538 N N . GLY A 1 572 ? 1.964 2.498 -46.022 1.00 88.81 572 GLY A N 1
ATOM 4539 C CA . GLY A 1 572 ? 2.339 1.082 -45.983 1.00 88.81 572 GLY A CA 1
ATOM 4540 C C . GLY A 1 572 ? 3.213 0.695 -44.784 1.00 88.81 572 GLY A C 1
ATOM 4541 O O . GLY A 1 572 ? 3.815 -0.373 -44.801 1.00 88.81 572 GLY A O 1
ATOM 4542 N N . LEU A 1 573 ? 3.293 1.541 -43.750 1.00 91.25 573 LEU A N 1
ATOM 4543 C CA . LEU A 1 573 ? 4.099 1.299 -42.549 1.00 91.25 573 LEU A CA 1
ATOM 4544 C C . LEU A 1 573 ? 3.219 0.880 -41.367 1.00 91.25 573 LEU A C 1
ATOM 4546 O O . LEU A 1 573 ? 2.067 1.306 -41.257 1.00 91.25 573 LEU A O 1
ATOM 4550 N N . LEU A 1 574 ? 3.772 0.061 -40.468 1.00 92.12 574 LEU A N 1
ATOM 4551 C CA . LEU A 1 574 ? 3.121 -0.293 -39.206 1.00 92.12 574 LEU A CA 1
ATOM 4552 C C . LEU A 1 574 ? 3.187 0.902 -38.254 1.00 92.12 574 LEU A C 1
ATOM 4554 O O . LEU A 1 574 ? 4.244 1.238 -37.719 1.00 92.12 574 LEU A O 1
ATOM 4558 N N . GLN A 1 575 ? 2.042 1.543 -38.052 1.00 91.00 575 GLN A N 1
ATOM 4559 C CA . GLN A 1 575 ? 1.865 2.618 -37.090 1.00 91.00 575 GLN A CA 1
ATOM 4560 C C . GLN A 1 575 ? 1.301 2.046 -35.793 1.00 91.00 575 GLN A C 1
ATOM 4562 O O . GLN A 1 575 ? 0.249 1.406 -35.806 1.00 91.00 575 GLN A O 1
ATOM 4567 N N . CYS A 1 576 ? 1.999 2.284 -34.686 1.00 86.50 576 CYS A N 1
ATOM 4568 C CA . CYS A 1 576 ? 1.536 1.950 -33.347 1.00 86.50 576 CYS A CA 1
ATOM 4569 C C . CYS A 1 576 ? 0.423 2.922 -32.936 1.00 86.50 576 CYS A C 1
ATOM 4571 O O . CYS A 1 576 ? 0.590 4.139 -33.086 1.00 86.50 576 CYS A O 1
ATOM 4573 N N . ARG A 1 577 ? -0.709 2.401 -32.451 1.00 76.62 577 ARG A N 1
ATOM 4574 C CA . ARG A 1 577 ? -1.841 3.222 -31.996 1.00 76.62 577 ARG A CA 1
ATOM 4575 C C . ARG A 1 577 ? -1.490 3.935 -30.709 1.00 76.62 577 ARG A C 1
ATOM 4577 O O . ARG A 1 577 ? -1.642 5.145 -30.636 1.00 76.62 577 ARG A O 1
ATOM 4584 N N . GLU A 1 578 ? -0.951 3.185 -29.757 1.00 73.19 578 GLU A N 1
ATOM 4585 C CA . GLU A 1 578 ? -0.628 3.684 -28.435 1.00 73.19 578 GLU A CA 1
ATOM 4586 C C . GLU A 1 578 ? 0.543 4.667 -28.551 1.00 73.19 578 GLU A C 1
ATOM 4588 O O . GLU A 1 578 ? 0.440 5.788 -28.079 1.00 73.19 578 GLU A O 1
ATOM 4593 N N . LEU A 1 579 ? 1.649 4.301 -29.223 1.00 75.06 579 LEU A N 1
ATOM 4594 C CA . LEU A 1 579 ? 2.883 5.111 -29.250 1.00 75.06 579 LEU A CA 1
ATOM 4595 C C . LEU A 1 579 ? 2.857 6.355 -30.150 1.00 75.06 579 LEU A C 1
ATOM 4597 O O . LEU A 1 579 ? 3.833 7.106 -30.152 1.00 75.06 579 LEU A O 1
ATOM 4601 N N . HIS A 1 580 ? 1.791 6.563 -30.931 1.00 76.19 580 HIS A N 1
ATOM 4602 C CA . HIS A 1 580 ? 1.693 7.610 -31.962 1.00 76.19 580 HIS A CA 1
ATOM 4603 C C . HIS A 1 580 ? 2.947 7.724 -32.856 1.00 76.19 580 HIS A C 1
ATOM 4605 O O . HIS A 1 580 ? 3.325 8.803 -33.324 1.00 76.19 580 HIS A O 1
ATOM 4611 N N . ALA A 1 581 ? 3.586 6.582 -33.106 1.00 86.75 581 ALA A N 1
ATOM 4612 C CA . ALA A 1 581 ? 4.831 6.447 -33.844 1.00 86.75 581 ALA A CA 1
ATOM 4613 C C . ALA A 1 581 ? 4.706 5.302 -34.855 1.00 86.75 581 ALA A C 1
ATOM 4615 O O . ALA A 1 581 ? 3.976 4.333 -34.634 1.00 86.75 581 ALA A O 1
ATOM 4616 N N . GLU A 1 582 ? 5.403 5.416 -35.979 1.00 91.62 582 GLU A N 1
ATOM 4617 C CA . GLU A 1 582 ? 5.509 4.344 -36.972 1.00 91.62 582 GLU A CA 1
ATOM 4618 C C . GLU A 1 582 ? 6.865 3.648 -36.851 1.00 91.62 582 GLU A C 1
ATOM 4620 O O . GLU A 1 582 ? 7.852 4.282 -36.472 1.00 91.62 582 GLU A O 1
ATOM 4625 N N . ILE A 1 583 ? 6.913 2.343 -37.144 1.00 92.94 583 ILE A N 1
ATOM 4626 C CA . ILE A 1 583 ? 8.179 1.603 -37.212 1.00 92.94 583 ILE A CA 1
ATOM 4627 C C . ILE A 1 583 ? 9.040 2.254 -38.294 1.00 92.94 583 ILE A C 1
ATOM 4629 O O . ILE A 1 583 ? 8.611 2.388 -39.444 1.00 92.94 583 ILE A O 1
ATOM 4633 N N . ASP A 1 584 ? 10.236 2.695 -37.911 1.00 94.19 584 ASP A N 1
ATOM 4634 C CA . ASP A 1 584 ? 11.144 3.388 -38.815 1.00 94.19 584 ASP A CA 1
ATOM 4635 C C . ASP A 1 584 ? 11.748 2.381 -39.809 1.00 94.19 584 ASP A C 1
ATOM 4637 O O . ASP A 1 584 ? 12.304 1.371 -39.383 1.00 94.19 584 ASP A O 1
ATOM 4641 N N . PRO A 1 585 ? 11.674 2.591 -41.133 1.00 90.94 585 PRO A N 1
ATOM 4642 C CA . PRO A 1 585 ? 12.386 1.743 -42.087 1.00 90.94 585 PRO A CA 1
ATOM 4643 C C . PRO A 1 585 ? 13.899 1.677 -41.831 1.00 90.94 585 PRO A C 1
ATOM 4645 O O . PRO A 1 585 ? 14.524 0.670 -42.156 1.00 90.94 585 PRO A O 1
ATOM 4648 N N . ASP A 1 586 ? 14.478 2.727 -41.238 1.00 92.81 586 ASP A N 1
ATOM 4649 C CA . ASP A 1 586 ? 15.847 2.710 -40.726 1.00 92.81 586 ASP A CA 1
ATOM 4650 C C . ASP A 1 586 ? 15.870 2.216 -39.268 1.00 92.81 586 ASP A C 1
ATOM 4652 O O . ASP A 1 586 ? 15.537 2.952 -38.336 1.00 92.81 586 ASP A O 1
ATOM 4656 N N . GLN A 1 587 ? 16.268 0.957 -39.074 1.00 93.12 587 GLN A N 1
ATOM 4657 C CA . GLN A 1 587 ? 16.421 0.334 -37.754 1.00 93.12 587 GLN A CA 1
ATOM 4658 C C . GLN A 1 587 ? 17.818 0.552 -37.133 1.00 93.12 587 GLN A C 1
ATOM 4660 O O . GLN A 1 587 ? 18.104 -0.021 -36.082 1.00 93.12 587 GLN A O 1
ATOM 4665 N N . ASP A 1 588 ? 18.697 1.367 -37.737 1.00 93.81 588 ASP A N 1
ATOM 4666 C CA . ASP A 1 588 ? 19.991 1.710 -37.136 1.00 93.81 588 ASP A CA 1
ATOM 4667 C C . ASP A 1 588 ? 19.840 2.813 -36.076 1.00 93.81 588 ASP A C 1
ATOM 4669 O O . ASP A 1 588 ? 19.459 3.953 -36.364 1.00 93.81 588 ASP A O 1
ATOM 4673 N N . VAL A 1 589 ? 20.167 2.475 -34.828 1.00 92.50 589 VAL A N 1
ATOM 4674 C CA . VAL A 1 589 ? 20.190 3.407 -33.688 1.00 92.50 589 VAL A CA 1
ATOM 4675 C C . VAL A 1 589 ? 21.491 4.226 -33.669 1.00 92.50 589 VAL A C 1
ATOM 4677 O O . VAL A 1 589 ? 21.536 5.311 -33.091 1.00 92.50 589 VAL A O 1
ATOM 4680 N N . GLY A 1 590 ? 22.564 3.723 -34.289 1.00 92.88 590 GLY A N 1
ATOM 4681 C CA . GLY A 1 590 ? 23.919 4.270 -34.202 1.00 92.88 590 GLY A CA 1
ATOM 4682 C C . GLY A 1 590 ? 24.724 3.795 -32.980 1.00 92.88 590 GLY A C 1
ATOM 4683 O O . GLY A 1 590 ? 25.863 4.226 -32.801 1.00 92.88 590 GLY A O 1
ATOM 4684 N N . THR A 1 591 ? 24.149 2.929 -32.143 1.00 95.06 591 THR A N 1
ATOM 4685 C CA . THR A 1 591 ? 24.739 2.283 -30.952 1.00 95.06 591 THR A CA 1
ATOM 4686 C C . THR A 1 591 ? 24.003 0.958 -30.693 1.00 95.06 591 THR A C 1
ATOM 4688 O O . THR A 1 591 ? 23.036 0.650 -31.388 1.00 95.06 591 THR A O 1
ATOM 4691 N N . LEU A 1 592 ? 24.428 0.175 -29.696 1.00 94.12 592 LEU A N 1
ATOM 4692 C CA . LEU A 1 592 ? 23.825 -1.112 -29.317 1.00 94.12 592 LEU A CA 1
ATOM 4693 C C . LEU A 1 592 ? 23.915 -2.204 -30.401 1.00 94.12 592 LEU A C 1
ATOM 4695 O O . LEU A 1 592 ? 23.052 -3.081 -30.498 1.00 94.12 592 LEU A O 1
ATOM 4699 N N . TYR A 1 593 ? 24.971 -2.182 -31.218 1.00 91.69 593 TYR A N 1
ATOM 4700 C CA . TYR A 1 593 ? 25.172 -3.173 -32.276 1.00 91.69 593 TYR A CA 1
ATOM 4701 C C . TYR A 1 593 ? 25.262 -4.594 -31.702 1.00 91.69 593 TYR A C 1
ATOM 4703 O O . TYR A 1 593 ? 26.127 -4.906 -30.887 1.00 91.69 593 TYR A O 1
ATOM 4711 N N . GLY A 1 594 ? 24.351 -5.465 -32.143 1.00 91.12 594 GLY A N 1
ATOM 4712 C CA . GLY A 1 594 ? 24.200 -6.825 -31.617 1.00 91.12 594 GLY A CA 1
ATOM 4713 C C . GLY A 1 594 ? 22.951 -7.027 -30.755 1.00 91.12 594 GLY A C 1
ATOM 4714 O O . GLY A 1 594 ? 22.546 -8.173 -30.546 1.00 91.12 594 GLY A O 1
ATOM 4715 N N . PHE A 1 595 ? 22.275 -5.957 -30.320 1.00 94.38 595 PHE A N 1
ATOM 4716 C CA . PHE A 1 595 ? 20.960 -6.060 -29.688 1.00 94.38 595 PHE A CA 1
ATOM 4717 C C . PHE A 1 595 ? 19.883 -6.381 -30.733 1.00 94.38 595 PHE A C 1
ATOM 4719 O O . PHE A 1 595 ? 19.502 -5.535 -31.536 1.00 94.38 595 PHE A O 1
ATOM 4726 N N . ARG A 1 596 ? 19.398 -7.630 -30.749 1.00 91.56 596 ARG A N 1
ATOM 4727 C CA . ARG A 1 596 ? 18.461 -8.123 -31.778 1.00 91.56 596 ARG A CA 1
ATOM 4728 C C . ARG A 1 596 ? 16.987 -7.903 -31.428 1.00 91.56 596 ARG A C 1
ATOM 4730 O O . ARG A 1 596 ? 16.151 -8.031 -32.309 1.00 91.56 596 ARG A O 1
ATOM 4737 N N . SER A 1 597 ? 16.672 -7.622 -30.164 1.00 93.12 597 SER A N 1
ATOM 4738 C CA . SER A 1 597 ? 15.297 -7.537 -29.643 1.00 93.12 597 SER A CA 1
ATOM 4739 C C . SER A 1 597 ? 14.717 -6.118 -29.618 1.00 93.12 597 SER A C 1
ATOM 4741 O O . SER A 1 597 ? 13.713 -5.904 -28.953 1.00 93.12 597 SER A O 1
ATOM 4743 N N . GLY A 1 598 ? 15.347 -5.136 -30.264 1.00 92.25 598 GLY A N 1
ATOM 4744 C CA . GLY A 1 598 ? 14.887 -3.742 -30.278 1.00 92.25 598 GLY A CA 1
ATOM 4745 C C . GLY A 1 598 ? 14.066 -3.388 -31.517 1.00 92.25 598 GLY A C 1
ATOM 4746 O O . GLY A 1 598 ? 14.303 -3.954 -32.580 1.00 92.25 598 GLY A O 1
ATOM 4747 N N . LEU A 1 599 ? 13.145 -2.427 -31.391 1.00 92.69 599 LEU A N 1
ATOM 4748 C CA . LEU A 1 599 ? 12.439 -1.814 -32.524 1.00 92.69 599 LEU A CA 1
ATOM 4749 C C . LEU A 1 599 ? 12.618 -0.295 -32.509 1.00 92.69 599 LEU A C 1
ATOM 4751 O O . LEU A 1 599 ? 12.307 0.363 -31.515 1.00 92.69 599 LEU A O 1
ATOM 4755 N N . VAL A 1 600 ? 13.091 0.269 -33.618 1.00 94.69 600 VAL A N 1
ATOM 4756 C CA . VAL A 1 600 ? 13.207 1.721 -33.799 1.00 94.69 600 VAL A CA 1
ATOM 4757 C C . VAL A 1 600 ? 11.904 2.276 -34.361 1.00 94.69 600 VAL A C 1
ATOM 4759 O O . VAL A 1 600 ? 11.346 1.763 -35.333 1.00 94.69 600 VAL A O 1
ATOM 4762 N N . LEU A 1 601 ? 11.414 3.336 -33.734 1.00 92.69 601 LEU A N 1
ATOM 4763 C CA . LEU A 1 601 ? 10.211 4.066 -34.101 1.00 92.69 601 LEU A CA 1
ATOM 4764 C C . LEU A 1 601 ? 10.568 5.507 -34.452 1.00 92.69 601 LEU A C 1
ATOM 4766 O O . LEU A 1 601 ? 11.527 6.059 -33.909 1.00 92.69 601 LEU A O 1
ATOM 4770 N N . ARG A 1 602 ? 9.739 6.143 -35.279 1.00 91.50 602 ARG A N 1
ATOM 4771 C CA . ARG A 1 602 ? 9.799 7.582 -35.555 1.00 91.50 602 ARG A CA 1
ATOM 4772 C C . ARG A 1 602 ? 8.433 8.248 -35.415 1.00 91.50 602 ARG A C 1
ATOM 4774 O O . ARG A 1 602 ? 7.396 7.622 -35.658 1.00 91.50 602 ARG A O 1
ATOM 4781 N N . GLY A 1 603 ? 8.426 9.526 -35.052 1.00 85.50 603 GLY A N 1
ATOM 4782 C CA . GLY A 1 603 ? 7.203 10.320 -34.953 1.00 85.50 603 GLY A CA 1
ATOM 4783 C C . GLY A 1 603 ? 6.449 10.397 -36.288 1.00 85.50 603 GLY A C 1
ATOM 4784 O O . GLY A 1 603 ? 7.042 10.647 -37.332 1.00 85.50 603 GLY A O 1
ATOM 4785 N N . VAL A 1 604 ? 5.119 10.234 -36.266 1.00 83.94 604 VAL A N 1
ATOM 4786 C CA . VAL A 1 604 ? 4.288 10.186 -37.494 1.00 83.94 604 VAL A CA 1
ATOM 4787 C C . VAL A 1 604 ? 4.272 11.520 -38.258 1.00 83.94 604 VAL A C 1
ATOM 4789 O O . VAL A 1 604 ? 4.214 11.526 -39.492 1.00 83.94 604 VAL A O 1
ATOM 4792 N N . ARG A 1 605 ? 4.300 12.650 -37.530 1.00 81.56 605 ARG A N 1
ATOM 4793 C CA . ARG A 1 605 ? 4.332 14.019 -38.091 1.00 81.56 605 ARG A CA 1
ATOM 4794 C C . ARG A 1 605 ? 5.743 14.613 -38.160 1.00 81.56 605 ARG A C 1
ATOM 4796 O O . ARG A 1 605 ? 6.007 15.449 -39.018 1.00 81.56 605 ARG A O 1
ATOM 4803 N N . CYS A 1 606 ? 6.630 14.201 -37.255 1.00 81.62 606 CYS A N 1
ATOM 4804 C CA . CYS A 1 606 ? 8.002 14.688 -37.141 1.00 81.62 606 CYS A CA 1
ATOM 4805 C C . CYS A 1 606 ? 8.962 13.493 -37.210 1.00 81.62 606 CYS A C 1
ATOM 4807 O O . CYS A 1 606 ? 9.299 12.902 -36.189 1.00 81.62 606 CYS A O 1
ATOM 4809 N N . ASN A 1 607 ? 9.387 13.127 -38.423 1.00 82.06 607 ASN A N 1
ATOM 4810 C CA . ASN A 1 607 ? 10.222 11.940 -38.647 1.00 82.06 607 ASN A CA 1
ATOM 4811 C C . ASN A 1 607 ? 11.610 12.026 -37.980 1.00 82.06 607 ASN A C 1
ATOM 4813 O O . ASN A 1 607 ? 12.263 11.001 -37.816 1.00 82.06 607 ASN A O 1
ATOM 4817 N N . ASP A 1 608 ? 12.061 13.229 -37.610 1.00 79.00 608 ASP A N 1
ATOM 4818 C CA . ASP A 1 608 ? 13.354 13.445 -36.951 1.00 79.00 608 ASP A CA 1
ATOM 4819 C C . ASP A 1 608 ? 13.337 13.004 -35.470 1.00 79.00 608 ASP A C 1
ATOM 4821 O O . ASP A 1 608 ? 14.393 12.822 -34.868 1.00 79.00 608 ASP A O 1
ATOM 4825 N N . GLU A 1 609 ? 12.151 12.813 -34.878 1.00 84.88 609 GLU A N 1
ATOM 4826 C CA . GLU A 1 609 ? 11.973 12.294 -33.517 1.00 84.88 609 GLU A CA 1
ATOM 4827 C C . GLU A 1 609 ? 12.000 10.759 -33.547 1.00 84.88 609 GLU A C 1
ATOM 4829 O O . GLU A 1 609 ? 10.970 10.115 -33.762 1.00 84.88 609 GLU A O 1
ATOM 4834 N N . ARG A 1 610 ? 13.189 10.173 -33.364 1.00 92.88 610 ARG A N 1
ATOM 4835 C CA . ARG A 1 610 ? 13.406 8.717 -33.344 1.00 92.88 610 ARG A CA 1
ATOM 4836 C C . ARG A 1 610 ? 13.553 8.194 -31.912 1.00 92.88 610 ARG A C 1
ATOM 4838 O O . ARG A 1 610 ? 14.149 8.850 -31.059 1.00 92.88 610 ARG A O 1
ATOM 4845 N N . SER A 1 611 ? 13.052 6.990 -31.656 1.00 92.19 611 SER A N 1
ATOM 4846 C CA . SER A 1 611 ? 13.146 6.317 -30.352 1.00 92.19 611 SER A CA 1
ATOM 4847 C C . SER A 1 611 ? 13.270 4.804 -30.517 1.00 92.19 611 SER A C 1
ATOM 4849 O O . SER A 1 611 ? 12.676 4.238 -31.428 1.00 92.19 611 SER A O 1
ATOM 4851 N N . LEU A 1 612 ? 13.996 4.142 -29.624 1.00 93.00 612 LEU A N 1
ATOM 4852 C CA . LEU A 1 612 ? 14.099 2.689 -29.524 1.00 93.00 612 LEU A CA 1
ATOM 4853 C C . LEU A 1 612 ? 13.122 2.178 -28.459 1.00 93.00 612 LEU A C 1
ATOM 4855 O O . LEU A 1 612 ? 13.156 2.652 -27.325 1.00 93.00 612 LEU A O 1
ATOM 4859 N N . ILE A 1 613 ? 12.308 1.173 -28.778 1.00 90.44 613 ILE A N 1
ATOM 4860 C CA . ILE A 1 613 ? 11.608 0.370 -27.769 1.00 90.44 613 ILE A CA 1
ATOM 4861 C C . ILE A 1 613 ? 12.320 -0.972 -27.582 1.00 90.44 613 ILE A C 1
ATOM 4863 O O . ILE A 1 613 ? 12.693 -1.635 -28.551 1.00 90.44 613 ILE A O 1
ATOM 4867 N N . ALA A 1 614 ? 12.522 -1.367 -26.326 1.00 90.00 614 ALA A N 1
ATOM 4868 C CA . ALA A 1 614 ? 13.207 -2.600 -25.952 1.00 90.00 614 ALA A CA 1
ATOM 4869 C C . ALA A 1 614 ? 12.404 -3.370 -24.885 1.00 90.00 614 ALA A C 1
ATOM 4871 O O . ALA A 1 614 ? 12.015 -2.773 -23.880 1.00 90.00 614 ALA A O 1
ATOM 4872 N N . PRO A 1 615 ? 12.160 -4.679 -25.048 1.00 88.44 615 PRO A N 1
ATOM 4873 C CA . PRO A 1 615 ? 11.478 -5.498 -24.046 1.00 88.44 615 PRO A CA 1
ATOM 4874 C C . PRO A 1 615 ? 12.297 -5.603 -22.743 1.00 88.44 615 PRO A C 1
ATOM 4876 O O . PRO A 1 615 ? 13.517 -5.761 -22.776 1.00 88.44 615 PRO A O 1
ATOM 4879 N N . LEU A 1 616 ? 11.634 -5.536 -21.583 1.00 85.00 616 LEU A N 1
ATOM 4880 C CA . LEU A 1 616 ? 12.252 -5.525 -20.245 1.00 85.00 616 LEU A CA 1
ATOM 4881 C C . LEU A 1 616 ? 12.208 -6.909 -19.573 1.00 85.00 616 LEU A C 1
ATOM 4883 O O . LEU A 1 616 ? 11.603 -7.069 -18.510 1.00 85.00 616 LEU A O 1
ATOM 4887 N N . GLY A 1 617 ? 12.837 -7.907 -20.194 1.00 80.94 617 GLY A N 1
ATOM 4888 C CA . GLY A 1 617 ? 12.887 -9.298 -19.716 1.00 80.94 617 GLY A CA 1
ATOM 4889 C C . GLY A 1 617 ? 14.306 -9.819 -19.471 1.00 80.94 617 GLY A C 1
ATOM 4890 O O . GLY A 1 617 ? 15.287 -9.078 -19.547 1.00 80.94 617 GLY A O 1
ATOM 4891 N N . ALA A 1 618 ? 14.425 -11.122 -19.207 1.00 82.88 618 ALA A N 1
ATOM 4892 C CA . ALA A 1 618 ? 15.720 -11.769 -19.008 1.00 82.88 618 ALA A CA 1
ATOM 4893 C C . ALA A 1 618 ? 16.520 -11.800 -20.320 1.00 82.88 618 ALA A C 1
ATOM 4895 O O . ALA A 1 618 ? 16.041 -12.285 -21.348 1.00 82.88 618 ALA A O 1
ATOM 4896 N N . MET A 1 619 ? 17.749 -11.290 -20.290 1.00 88.69 619 MET A N 1
ATOM 4897 C CA . MET A 1 619 ? 18.618 -11.244 -21.464 1.00 88.69 619 MET A CA 1
ATOM 4898 C C . MET A 1 619 ? 19.401 -12.549 -21.612 1.00 88.69 619 MET A C 1
ATOM 4900 O O . MET A 1 619 ? 19.859 -13.139 -20.640 1.00 88.69 619 MET A O 1
ATOM 4904 N N . SER A 1 620 ? 19.562 -12.992 -22.852 1.00 89.94 620 SER A N 1
ATOM 4905 C CA . SER A 1 620 ? 20.413 -14.110 -23.247 1.00 89.94 620 SER A CA 1
ATOM 4906 C C . SER A 1 620 ? 21.351 -13.644 -24.349 1.00 89.94 620 SER A C 1
ATOM 4908 O O . SER A 1 620 ? 20.949 -12.870 -25.221 1.00 89.94 620 SER A O 1
ATOM 4910 N N . TRP A 1 621 ? 22.595 -14.102 -24.310 1.00 91.62 621 TRP A N 1
ATOM 4911 C CA . TRP A 1 621 ? 23.617 -13.715 -25.271 1.00 91.62 621 TRP A CA 1
ATOM 4912 C C . TRP A 1 621 ? 24.380 -14.928 -25.785 1.00 91.62 621 TRP A C 1
ATOM 4914 O O . TRP A 1 621 ? 24.489 -15.960 -25.126 1.00 91.62 621 TRP A O 1
ATOM 4924 N N . SER A 1 622 ? 24.892 -14.795 -27.001 1.00 91.56 622 SER A N 1
ATOM 4925 C CA . SER A 1 622 ? 25.793 -15.761 -27.616 1.00 91.56 622 SER A CA 1
ATOM 4926 C C . SER A 1 622 ? 26.777 -15.032 -28.516 1.00 91.56 622 SER A C 1
ATOM 4928 O O . SER A 1 622 ? 26.432 -14.020 -29.135 1.00 91.56 622 SER A O 1
ATOM 4930 N N . ARG A 1 623 ? 27.986 -15.573 -28.637 1.00 85.75 623 ARG A N 1
ATOM 4931 C CA . ARG A 1 623 ? 28.992 -15.050 -29.557 1.00 85.75 623 ARG A CA 1
ATOM 4932 C C . ARG A 1 623 ? 28.533 -15.228 -31.008 1.00 85.75 623 ARG A C 1
ATOM 4934 O O . ARG A 1 623 ? 28.135 -16.321 -31.399 1.00 85.75 623 ARG A O 1
ATOM 4941 N N . ASP A 1 624 ? 28.603 -14.154 -31.784 1.00 82.88 624 ASP A N 1
ATOM 4942 C CA . ASP A 1 624 ? 28.234 -14.081 -33.202 1.00 82.88 624 ASP A CA 1
ATOM 4943 C C . ASP A 1 624 ? 29.471 -13.607 -33.988 1.00 82.88 624 ASP A C 1
ATOM 4945 O O . ASP A 1 624 ? 29.700 -12.414 -34.202 1.00 82.88 624 ASP A O 1
ATOM 4949 N N . GLY A 1 625 ? 30.370 -14.553 -34.290 1.00 82.56 625 GLY A N 1
ATOM 4950 C CA . GLY A 1 625 ? 31.692 -14.270 -34.856 1.00 82.56 625 GLY A CA 1
ATOM 4951 C C . GLY A 1 625 ? 32.575 -13.428 -33.921 1.00 82.56 625 GLY A C 1
ATOM 4952 O O . GLY A 1 625 ? 33.000 -13.884 -32.852 1.00 82.56 625 GLY A O 1
ATOM 4953 N N . ILE A 1 626 ? 32.882 -12.200 -34.349 1.00 80.25 626 ILE A N 1
ATOM 4954 C CA . ILE A 1 626 ? 33.643 -11.214 -33.560 1.00 80.25 626 ILE A CA 1
ATOM 4955 C C . ILE A 1 626 ? 32.750 -10.332 -32.667 1.00 80.25 626 ILE A C 1
ATOM 4957 O O . ILE A 1 626 ? 33.278 -9.633 -31.805 1.00 80.25 626 ILE A O 1
ATOM 4961 N N . HIS A 1 627 ? 31.425 -10.384 -32.844 1.00 84.12 627 HIS A N 1
ATOM 4962 C CA . HIS A 1 627 ? 30.431 -9.622 -32.081 1.00 84.12 627 HIS A CA 1
ATOM 4963 C C . HIS A 1 627 ? 29.647 -10.528 -31.111 1.00 84.12 627 HIS A C 1
ATOM 4965 O O . HIS A 1 627 ? 29.892 -11.734 -31.011 1.00 84.12 627 HIS A O 1
ATOM 4971 N N . VAL A 1 628 ? 28.695 -9.943 -30.378 1.00 89.69 628 VAL A N 1
ATOM 4972 C CA . VAL A 1 628 ? 27.748 -10.656 -29.508 1.00 89.69 628 VAL A CA 1
ATOM 4973 C C . VAL A 1 628 ? 26.325 -10.379 -29.985 1.00 89.69 628 VAL A C 1
ATOM 4975 O O . VAL A 1 628 ? 25.984 -9.249 -30.319 1.00 89.69 628 VAL A O 1
ATOM 4978 N N . SER A 1 629 ? 25.487 -11.414 -30.013 1.00 91.56 629 SER A N 1
ATOM 4979 C CA . SER A 1 629 ? 24.051 -11.290 -30.267 1.00 91.56 629 SER A CA 1
ATOM 4980 C C . SER A 1 629 ? 23.301 -11.346 -28.939 1.00 91.56 629 SER A C 1
ATOM 4982 O O . SER A 1 629 ? 23.290 -12.393 -28.293 1.00 91.56 629 SER A O 1
ATOM 4984 N N . VAL A 1 630 ? 22.628 -10.258 -28.565 1.00 93.56 630 VAL A N 1
ATOM 4985 C CA . VAL A 1 630 ? 21.833 -10.137 -27.332 1.00 93.56 630 VAL A CA 1
ATOM 4986 C C . VAL A 1 630 ? 20.344 -10.216 -27.670 1.00 93.56 630 VAL A C 1
ATOM 4988 O O . VAL A 1 630 ? 19.862 -9.495 -28.547 1.00 93.56 630 VAL A O 1
ATOM 4991 N N . ARG A 1 631 ? 19.607 -11.094 -26.980 1.00 92.19 631 ARG A N 1
ATOM 4992 C CA . ARG A 1 631 ? 18.159 -11.306 -27.138 1.00 92.19 631 ARG A CA 1
ATOM 4993 C C . ARG A 1 631 ? 17.464 -11.310 -25.787 1.00 92.19 631 ARG A C 1
ATOM 4995 O O . ARG A 1 631 ? 17.961 -11.918 -24.842 1.00 92.19 631 ARG A O 1
ATOM 5002 N N . VAL A 1 632 ? 16.288 -10.708 -25.715 1.00 87.81 632 VAL A N 1
ATOM 5003 C CA . VAL A 1 632 ? 15.442 -10.723 -24.519 1.00 87.81 632 VAL A CA 1
ATOM 5004 C C . VAL A 1 632 ? 14.451 -11.875 -24.626 1.00 87.81 632 VAL A C 1
ATOM 5006 O O . VAL A 1 632 ? 13.773 -12.027 -25.639 1.00 87.81 632 VAL A O 1
ATOM 5009 N N . ARG A 1 633 ? 14.366 -12.703 -23.585 1.00 78.12 633 ARG A N 1
ATOM 5010 C CA . ARG A 1 633 ? 13.370 -13.771 -23.473 1.00 78.12 633 ARG A CA 1
ATOM 5011 C C . ARG A 1 633 ? 12.249 -13.319 -22.549 1.00 78.12 633 ARG A C 1
ATOM 5013 O O . ARG A 1 633 ? 12.524 -12.859 -21.446 1.00 78.12 633 ARG A O 1
ATOM 5020 N N . SER A 1 634 ? 11.006 -13.532 -22.986 1.00 66.81 634 SER A N 1
ATOM 5021 C CA . SER A 1 634 ? 9.791 -13.408 -22.170 1.00 66.81 634 SER A CA 1
ATOM 5022 C C . SER A 1 634 ? 9.713 -12.106 -21.360 1.00 66.81 634 SER A C 1
ATOM 5024 O O . SER A 1 634 ? 9.954 -12.104 -20.154 1.00 66.81 634 SER A O 1
ATOM 5026 N N . ALA A 1 635 ? 9.344 -11.007 -22.016 1.00 73.25 635 ALA A N 1
ATOM 5027 C CA . ALA A 1 635 ? 9.042 -9.740 -21.353 1.00 73.25 635 ALA A CA 1
ATOM 5028 C C . ALA A 1 635 ? 7.529 -9.501 -21.303 1.00 73.25 635 ALA A C 1
ATOM 5030 O O . ALA A 1 635 ? 6.819 -9.855 -22.236 1.00 73.25 635 ALA A O 1
ATOM 5031 N N . ASP A 1 636 ? 7.040 -8.903 -20.225 1.00 71.44 636 ASP A N 1
ATOM 5032 C CA . ASP A 1 636 ? 5.658 -8.441 -20.036 1.00 71.44 636 ASP A CA 1
ATOM 5033 C C . ASP A 1 636 ? 5.534 -6.905 -20.142 1.00 71.44 636 ASP A C 1
ATOM 5035 O O . ASP A 1 636 ? 4.434 -6.370 -20.253 1.00 71.44 636 ASP A O 1
ATOM 5039 N N . HIS A 1 637 ? 6.672 -6.203 -20.161 1.00 76.12 637 HIS A N 1
ATOM 5040 C CA . HIS A 1 637 ? 6.800 -4.751 -20.300 1.00 76.12 637 HIS A CA 1
ATOM 5041 C C . HIS A 1 637 ? 7.915 -4.401 -21.299 1.00 76.12 637 HIS A C 1
ATOM 5043 O O . HIS A 1 637 ? 8.801 -5.214 -21.576 1.00 76.12 637 HIS A O 1
ATOM 5049 N N . TYR A 1 638 ? 7.927 -3.165 -21.796 1.00 84.38 638 TYR A N 1
ATOM 5050 C CA . TYR A 1 638 ? 8.999 -2.611 -22.627 1.00 84.38 638 TYR A CA 1
ATOM 5051 C C . TYR A 1 638 ? 9.452 -1.243 -22.087 1.00 84.38 638 TYR A C 1
ATOM 5053 O O . TYR A 1 638 ? 8.727 -0.583 -21.347 1.00 84.38 638 TYR A O 1
ATOM 5061 N N . GLY A 1 639 ? 10.666 -0.827 -22.439 1.00 83.50 639 GLY A N 1
ATOM 5062 C CA . GLY A 1 639 ? 11.223 0.492 -22.158 1.00 83.50 639 GLY A CA 1
ATOM 5063 C C . GLY A 1 639 ? 11.414 1.282 -23.446 1.00 83.50 639 GLY A C 1
ATOM 5064 O O . GLY A 1 639 ? 11.822 0.713 -24.458 1.00 83.50 639 GLY A O 1
ATOM 5065 N N . LYS A 1 640 ? 11.119 2.584 -23.410 1.00 86.12 640 LYS A N 1
ATOM 5066 C CA . LYS A 1 640 ? 11.334 3.519 -24.523 1.00 86.12 640 LYS A CA 1
ATOM 5067 C C . LYS A 1 640 ? 12.568 4.384 -24.243 1.00 86.12 640 LYS A C 1
ATOM 5069 O O . LYS A 1 640 ? 12.670 4.983 -23.173 1.00 86.12 640 LYS A O 1
ATOM 5074 N N . PHE A 1 641 ? 13.476 4.451 -25.211 1.00 90.88 641 PHE A N 1
ATOM 5075 C CA . PHE A 1 641 ? 14.707 5.235 -25.175 1.00 90.88 641 PHE A CA 1
ATOM 5076 C C . PHE A 1 641 ? 14.726 6.198 -26.365 1.00 90.88 641 PHE A C 1
ATOM 5078 O O . PHE A 1 641 ? 14.809 5.763 -27.513 1.00 90.88 641 PHE A O 1
ATOM 5085 N N . ASP A 1 642 ? 14.631 7.498 -26.112 1.00 90.56 642 ASP A N 1
ATOM 5086 C CA . ASP A 1 642 ? 14.681 8.513 -27.162 1.00 90.56 642 ASP A CA 1
ATOM 5087 C C . ASP A 1 642 ? 16.125 8.695 -27.660 1.00 90.56 642 ASP A C 1
ATOM 5089 O O . ASP A 1 642 ? 17.088 8.623 -26.889 1.00 90.56 642 ASP A O 1
ATOM 5093 N N . ILE A 1 643 ? 16.285 8.895 -28.971 1.00 93.62 643 ILE A N 1
ATOM 5094 C CA . ILE A 1 643 ? 17.596 9.014 -29.619 1.00 93.62 643 ILE A CA 1
ATOM 5095 C C . ILE A 1 643 ? 17.953 10.499 -29.735 1.00 93.62 643 ILE A C 1
ATOM 5097 O O . ILE A 1 643 ? 17.500 11.196 -30.644 1.00 93.62 643 ILE A O 1
ATOM 5101 N N . ASP A 1 644 ? 18.798 10.989 -28.829 1.00 92.06 644 ASP A N 1
ATOM 5102 C CA . ASP A 1 644 ? 19.299 12.363 -28.853 1.00 92.06 644 ASP A CA 1
ATOM 5103 C C . ASP A 1 644 ? 20.551 12.459 -29.734 1.00 92.06 644 ASP A C 1
ATOM 5105 O O . ASP A 1 644 ? 21.678 12.216 -29.296 1.00 92.06 644 ASP A O 1
ATOM 5109 N N . GLN A 1 645 ? 20.349 12.837 -30.997 1.00 89.50 645 GLN A N 1
ATOM 5110 C CA . GLN A 1 645 ? 21.439 13.060 -31.952 1.00 89.50 645 GLN A CA 1
ATOM 5111 C C . GLN A 1 645 ? 22.239 14.343 -31.687 1.00 89.50 645 GLN A C 1
ATOM 5113 O O . GLN A 1 645 ? 23.330 14.488 -32.234 1.00 89.50 645 GLN A O 1
ATOM 5118 N N . VAL A 1 646 ? 21.714 15.289 -30.900 1.00 91.06 646 VAL A N 1
ATOM 5119 C CA . VAL A 1 646 ? 22.398 16.561 -30.618 1.00 91.06 646 VAL A CA 1
ATOM 5120 C C . VAL A 1 646 ? 23.486 16.346 -29.571 1.00 91.06 646 VAL A C 1
ATOM 5122 O O . VAL A 1 646 ? 24.609 16.814 -29.744 1.00 91.06 646 VAL A O 1
ATOM 5125 N N . LEU A 1 647 ? 23.171 15.609 -28.504 1.00 91.62 647 LEU A N 1
ATOM 5126 C CA . LEU A 1 647 ? 24.148 15.252 -27.473 1.00 91.62 647 LEU A CA 1
ATOM 5127 C C . LEU A 1 647 ? 24.852 13.915 -27.736 1.00 91.62 647 LEU A C 1
ATOM 5129 O O . LEU A 1 647 ? 25.885 13.655 -27.118 1.00 91.62 647 LEU A O 1
ATOM 5133 N N . GLY A 1 648 ? 24.333 13.095 -28.654 1.00 92.19 648 GLY A N 1
ATOM 5134 C CA . GLY A 1 648 ? 24.884 11.781 -28.978 1.00 92.19 648 GLY A CA 1
ATOM 5135 C C . GLY A 1 648 ? 24.633 10.766 -27.864 1.00 92.19 648 GLY A C 1
ATOM 5136 O O . GLY A 1 648 ? 25.561 10.142 -27.364 1.00 92.19 648 GLY A O 1
ATOM 5137 N N . GLN A 1 649 ? 23.392 10.632 -27.396 1.00 92.00 649 GLN A N 1
ATOM 5138 C CA . GLN A 1 649 ? 23.054 9.702 -26.313 1.00 92.00 649 GLN A CA 1
ATOM 5139 C C . GLN A 1 649 ? 21.645 9.124 -26.460 1.00 92.00 649 GLN A C 1
ATOM 5141 O O . GLN A 1 649 ? 20.778 9.710 -27.100 1.00 92.00 649 GLN A O 1
ATOM 5146 N N . LEU A 1 650 ? 21.403 7.991 -25.801 1.00 92.94 650 LEU A N 1
ATOM 5147 C CA . LEU A 1 650 ? 20.046 7.510 -25.540 1.00 92.94 650 LEU A CA 1
ATOM 5148 C C . LEU A 1 650 ? 19.522 8.142 -24.246 1.00 92.94 650 LEU A C 1
ATOM 5150 O O . LEU A 1 650 ? 20.199 8.084 -23.212 1.00 92.94 650 LEU A O 1
ATOM 5154 N N . THR A 1 651 ? 18.330 8.728 -24.277 1.00 88.31 651 THR A N 1
ATOM 5155 C CA . THR A 1 651 ? 17.663 9.304 -23.102 1.00 88.31 651 THR A CA 1
ATOM 5156 C C . THR A 1 651 ? 16.427 8.487 -22.738 1.00 88.31 651 THR A C 1
ATOM 5158 O O . THR A 1 651 ? 15.790 7.867 -23.580 1.00 88.31 651 THR A O 1
ATOM 5161 N N . CYS A 1 652 ? 16.105 8.422 -21.451 1.00 86.62 652 CYS A N 1
ATOM 5162 C CA . CYS A 1 652 ? 14.895 7.781 -20.948 1.00 86.62 652 CYS A CA 1
ATOM 5163 C C . CYS A 1 652 ? 14.458 8.482 -19.657 1.00 86.62 652 CYS A C 1
ATOM 5165 O O . CYS A 1 652 ? 15.263 9.207 -19.055 1.00 86.62 652 CYS A O 1
ATOM 5167 N N . PRO A 1 653 ? 13.216 8.260 -19.197 1.00 78.94 653 PRO A N 1
ATOM 5168 C CA . PRO A 1 653 ? 12.806 8.666 -17.861 1.00 78.94 653 PRO A CA 1
ATOM 5169 C C . PRO A 1 653 ? 13.780 8.162 -16.779 1.00 78.94 653 PRO A C 1
ATOM 5171 O O . PRO A 1 653 ? 14.351 7.078 -16.940 1.00 78.94 653 PRO A O 1
ATOM 5174 N N . PRO A 1 654 ? 13.973 8.901 -15.670 1.00 79.69 654 PRO A N 1
ATOM 5175 C CA . PRO A 1 654 ? 14.908 8.549 -14.596 1.00 79.69 654 PRO A CA 1
ATOM 5176 C C . PRO A 1 654 ? 14.349 7.442 -13.680 1.00 79.69 654 PRO A C 1
ATOM 5178 O O . PRO A 1 654 ? 14.407 7.526 -12.457 1.00 79.69 654 PRO A O 1
ATOM 5181 N N . GLU A 1 655 ? 13.750 6.415 -14.272 1.00 80.06 655 GLU A N 1
ATOM 5182 C CA . GLU A 1 655 ? 13.232 5.248 -13.570 1.00 80.06 655 GLU A CA 1
ATOM 5183 C C . GLU A 1 655 ? 14.371 4.210 -13.450 1.00 80.06 655 GLU A C 1
ATOM 5185 O O . GLU A 1 655 ? 15.041 3.930 -14.452 1.00 80.06 655 GLU A O 1
ATOM 5190 N N . PRO A 1 656 ? 14.673 3.679 -12.243 1.00 83.88 656 PRO A N 1
ATOM 5191 C CA . PRO A 1 656 ? 15.857 2.844 -12.028 1.00 83.88 656 PRO A CA 1
ATOM 5192 C C . PRO A 1 656 ? 15.945 1.621 -12.949 1.00 83.88 656 PRO A C 1
ATOM 5194 O O . PRO A 1 656 ? 17.031 1.315 -13.448 1.00 83.88 656 PRO A O 1
ATOM 5197 N N . ARG A 1 657 ? 14.823 0.940 -13.228 1.00 85.31 657 ARG A N 1
ATOM 5198 C CA . ARG A 1 657 ? 14.806 -0.231 -14.115 1.00 85.31 657 ARG A CA 1
ATOM 5199 C C . ARG A 1 657 ? 15.184 0.164 -15.542 1.00 85.31 657 ARG A C 1
ATOM 5201 O O . ARG A 1 657 ? 16.010 -0.526 -16.138 1.00 85.31 657 ARG A O 1
ATOM 5208 N N . LEU A 1 658 ? 14.676 1.276 -16.077 1.00 88.31 658 LEU A N 1
ATOM 5209 C CA . LEU A 1 658 ? 15.068 1.795 -17.395 1.00 88.31 658 LEU A CA 1
ATOM 5210 C C . LEU A 1 658 ? 16.540 2.227 -17.444 1.00 88.31 658 LEU A C 1
ATOM 5212 O O . LEU A 1 658 ? 17.257 1.832 -18.364 1.00 88.31 658 LEU A O 1
ATOM 5216 N N . LEU A 1 659 ? 17.012 2.983 -16.450 1.00 90.25 659 LEU A N 1
ATOM 5217 C CA . LEU A 1 659 ? 18.390 3.488 -16.400 1.00 90.25 659 LEU A CA 1
ATOM 5218 C C . LEU A 1 659 ? 19.429 2.359 -16.329 1.00 90.25 659 LEU A C 1
ATOM 5220 O O . LEU A 1 659 ? 20.406 2.362 -17.083 1.00 90.25 659 LEU A O 1
ATOM 5224 N N . TYR A 1 660 ? 19.214 1.365 -15.464 1.00 93.31 660 TYR A N 1
ATOM 5225 C CA . TYR A 1 660 ? 20.131 0.230 -15.347 1.00 93.31 660 TYR A CA 1
ATOM 5226 C C . TYR A 1 660 ? 20.005 -0.740 -16.522 1.00 93.31 660 TYR A C 1
ATOM 5228 O O . TYR A 1 660 ? 21.005 -1.332 -16.920 1.00 93.31 660 TYR A O 1
ATOM 5236 N N . THR A 1 661 ? 18.824 -0.861 -17.136 1.00 91.69 661 THR A N 1
ATOM 5237 C CA . THR A 1 661 ? 18.669 -1.624 -18.385 1.00 91.69 661 THR A CA 1
ATOM 5238 C C . THR A 1 661 ? 19.400 -0.944 -19.541 1.00 91.69 661 THR A C 1
ATOM 5240 O O . THR A 1 661 ? 20.095 -1.628 -20.285 1.00 91.69 661 THR A O 1
ATOM 5243 N N . LYS A 1 662 ? 19.348 0.392 -19.657 1.00 93.69 662 LYS A N 1
ATOM 5244 C CA . LYS A 1 662 ? 20.163 1.147 -20.625 1.00 93.69 662 LYS A CA 1
ATOM 5245 C C . LYS A 1 662 ? 21.652 0.838 -20.443 1.00 93.69 662 LYS A C 1
ATOM 5247 O O . LYS A 1 662 ? 22.339 0.526 -21.413 1.00 93.69 662 LYS A O 1
ATOM 5252 N N . ALA A 1 663 ? 22.147 0.906 -19.205 1.00 95.06 663 ALA A N 1
ATOM 5253 C CA . ALA A 1 663 ? 23.544 0.597 -18.902 1.00 95.06 663 ALA A CA 1
ATOM 5254 C C . ALA A 1 663 ? 23.901 -0.863 -19.236 1.00 95.06 663 ALA A C 1
ATOM 5256 O O . ALA A 1 663 ? 24.955 -1.113 -19.816 1.00 95.06 663 ALA A O 1
ATOM 5257 N N . LEU A 1 664 ? 23.015 -1.816 -18.927 1.00 95.06 664 LEU A N 1
ATOM 5258 C CA . LEU A 1 664 ? 23.198 -3.235 -19.240 1.00 95.06 664 LEU A CA 1
ATOM 5259 C C . LEU A 1 664 ? 23.245 -3.495 -20.750 1.00 95.06 664 LEU A C 1
ATOM 5261 O O . LEU A 1 664 ? 24.098 -4.254 -21.204 1.00 95.06 664 LEU A O 1
ATOM 5265 N N . LEU A 1 665 ? 22.365 -2.856 -21.525 1.00 94.81 665 LEU A N 1
ATOM 5266 C CA . LEU A 1 665 ? 22.355 -2.973 -22.982 1.00 94.81 665 LEU A CA 1
ATOM 5267 C C . LEU A 1 665 ? 23.688 -2.502 -23.568 1.00 94.81 665 LEU A C 1
ATOM 5269 O O . LEU A 1 665 ? 24.326 -3.276 -24.274 1.00 94.81 665 LEU A O 1
ATOM 5273 N N . HIS A 1 666 ? 24.155 -1.300 -23.204 1.00 95.75 666 HIS A N 1
ATOM 5274 C CA . HIS A 1 666 ? 25.464 -0.810 -23.649 1.00 95.75 666 HIS A CA 1
ATOM 5275 C C . HIS A 1 666 ? 26.609 -1.735 -23.210 1.00 95.75 666 HIS A C 1
ATOM 5277 O O . HIS A 1 666 ? 27.510 -2.003 -24.002 1.00 95.75 666 HIS A O 1
ATOM 5283 N N . ALA A 1 667 ? 26.567 -2.265 -21.983 1.00 95.31 667 ALA A N 1
ATOM 5284 C CA . ALA A 1 667 ? 27.590 -3.181 -21.489 1.00 95.31 667 ALA A CA 1
ATOM 5285 C C . ALA A 1 667 ? 27.668 -4.471 -22.325 1.00 95.31 667 ALA A C 1
ATOM 5287 O O . ALA A 1 667 ? 28.745 -4.844 -22.786 1.00 95.31 667 ALA A O 1
ATOM 5288 N N . LEU A 1 668 ? 26.528 -5.124 -22.575 1.00 94.50 668 LEU A N 1
ATOM 5289 C CA . LEU A 1 668 ? 26.455 -6.391 -23.309 1.00 94.50 668 LEU A CA 1
ATOM 5290 C C . LEU A 1 668 ? 26.763 -6.261 -24.807 1.00 94.50 668 LEU A C 1
ATOM 5292 O O . LEU A 1 668 ? 27.207 -7.230 -25.418 1.00 94.50 668 LEU A O 1
ATOM 5296 N N . THR A 1 669 ? 26.532 -5.094 -25.409 1.00 93.81 669 THR A N 1
ATOM 5297 C CA . THR A 1 669 ? 26.814 -4.840 -26.834 1.00 93.81 669 THR A CA 1
ATOM 5298 C C . THR A 1 669 ? 28.151 -4.131 -27.063 1.00 93.81 669 THR A C 1
ATOM 5300 O O . THR A 1 669 ? 28.377 -3.570 -28.132 1.00 93.81 669 THR A O 1
ATOM 5303 N N . SER A 1 670 ? 29.034 -4.095 -26.062 1.00 93.06 670 SER A N 1
ATOM 5304 C CA . SER A 1 670 ? 30.305 -3.379 -26.165 1.00 93.06 670 SER A CA 1
ATOM 5305 C C . SER A 1 670 ? 31.270 -4.015 -27.172 1.00 93.06 670 SER A C 1
ATOM 5307 O O . SER A 1 670 ? 31.473 -5.232 -27.207 1.00 93.06 670 SER A O 1
ATOM 5309 N N . PHE A 1 671 ? 31.933 -3.171 -27.958 1.00 90.31 671 PHE A N 1
ATOM 5310 C CA . PHE A 1 671 ? 32.934 -3.546 -28.953 1.00 90.31 671 PHE A CA 1
ATOM 5311 C C . PHE A 1 671 ? 34.190 -2.660 -28.793 1.00 90.31 671 PHE A C 1
ATOM 5313 O O . PHE A 1 671 ? 34.070 -1.571 -28.230 1.00 90.31 671 PHE A O 1
ATOM 5320 N N . PRO A 1 672 ? 35.397 -3.082 -29.242 1.00 84.00 672 PRO A N 1
ATOM 5321 C CA . PRO A 1 672 ? 36.604 -2.256 -29.129 1.00 84.00 672 PRO A CA 1
ATOM 5322 C C . PRO A 1 672 ? 36.506 -0.886 -29.818 1.00 84.00 672 PRO A C 1
ATOM 5324 O O . PRO A 1 672 ? 37.179 0.047 -29.393 1.00 84.00 672 PRO A O 1
ATOM 5327 N N . LEU A 1 673 ? 35.697 -0.770 -30.879 1.00 85.19 673 LEU A N 1
ATOM 5328 C CA . LEU A 1 673 ? 35.478 0.490 -31.594 1.00 85.19 673 LEU A CA 1
ATOM 5329 C C . LEU A 1 673 ? 34.311 1.276 -30.973 1.00 85.19 673 LEU A C 1
ATOM 5331 O O . LEU A 1 673 ? 33.330 0.661 -30.547 1.00 85.19 673 LEU A O 1
ATOM 5335 N N . PRO A 1 674 ? 34.386 2.618 -30.936 1.00 87.44 674 PRO A N 1
ATOM 5336 C CA . PRO A 1 674 ? 33.307 3.451 -30.416 1.00 87.44 674 PRO A CA 1
ATOM 5337 C C . PRO A 1 674 ? 32.061 3.433 -31.313 1.00 87.44 674 PRO A C 1
ATOM 5339 O O . PRO A 1 674 ? 32.155 3.394 -32.540 1.00 87.44 674 PRO A O 1
ATOM 5342 N N . ASP A 1 675 ? 30.886 3.538 -30.691 1.00 91.69 675 ASP A N 1
ATOM 5343 C CA . ASP A 1 675 ? 29.608 3.645 -31.388 1.00 91.69 675 ASP A CA 1
ATOM 5344 C C . ASP A 1 675 ? 29.461 5.008 -32.078 1.00 91.69 675 ASP A C 1
ATOM 5346 O O . ASP A 1 675 ? 29.857 6.048 -31.548 1.00 91.69 675 ASP A O 1
ATOM 5350 N N . LYS A 1 676 ? 28.825 5.022 -33.253 1.00 90.94 676 LYS A N 1
ATOM 5351 C CA . LYS A 1 676 ? 28.652 6.227 -34.081 1.00 90.94 676 LYS A CA 1
ATOM 5352 C C . LYS A 1 676 ? 27.828 7.320 -33.390 1.00 90.94 676 LYS A C 1
ATOM 5354 O O . LYS A 1 676 ? 28.128 8.495 -33.573 1.00 90.94 676 LYS A O 1
ATOM 5359 N N . LEU A 1 677 ? 26.797 6.946 -32.624 1.00 93.25 677 LEU A N 1
ATOM 5360 C CA . LEU A 1 677 ? 25.943 7.896 -31.902 1.00 93.25 677 LEU A CA 1
ATOM 5361 C C . LEU A 1 677 ? 26.667 8.499 -30.693 1.00 93.25 677 LEU A C 1
ATOM 5363 O O . LEU A 1 677 ? 26.650 9.713 -30.519 1.00 93.25 677 LEU A O 1
ATOM 5367 N N . THR A 1 678 ? 27.275 7.657 -29.851 1.00 91.69 678 THR A N 1
ATOM 5368 C CA . THR A 1 678 ? 27.819 8.076 -28.547 1.00 91.69 678 THR A CA 1
ATOM 5369 C C . THR A 1 678 ? 29.278 8.514 -28.601 1.00 91.69 678 THR A C 1
ATOM 5371 O O . THR A 1 678 ? 29.751 9.170 -27.673 1.00 91.69 678 THR A O 1
ATOM 5374 N N . GLY A 1 679 ? 30.015 8.144 -29.654 1.00 87.19 679 GLY A N 1
ATOM 5375 C CA . GLY A 1 679 ? 31.466 8.330 -29.750 1.00 87.19 679 GLY A CA 1
ATOM 5376 C C . GLY A 1 679 ? 32.254 7.541 -28.696 1.00 87.19 679 GLY A C 1
ATOM 5377 O O . GLY A 1 679 ? 33.432 7.823 -28.461 1.00 87.19 679 GLY A O 1
ATOM 5378 N N . ARG A 1 680 ? 31.606 6.575 -28.035 1.00 88.50 680 ARG A N 1
ATOM 5379 C CA . ARG A 1 680 ? 32.124 5.774 -26.920 1.00 88.50 680 ARG A CA 1
ATOM 5380 C C . ARG A 1 680 ? 31.860 4.300 -27.178 1.00 88.50 680 ARG A C 1
ATOM 5382 O O . ARG A 1 680 ? 30.900 3.954 -27.861 1.00 88.50 680 ARG A O 1
ATOM 5389 N N . THR A 1 681 ? 32.690 3.427 -26.627 1.00 90.38 681 THR A N 1
ATOM 5390 C CA . THR A 1 681 ? 32.372 1.996 -26.600 1.00 90.38 681 THR A CA 1
ATOM 5391 C C . THR A 1 681 ? 31.186 1.753 -25.666 1.00 90.38 681 THR A C 1
ATOM 5393 O O . THR A 1 681 ? 30.903 2.551 -24.764 1.00 90.38 681 THR A O 1
ATOM 5396 N N . GLY A 1 682 ? 30.495 0.627 -25.840 1.00 91.88 682 GLY A N 1
ATOM 5397 C CA . GLY A 1 682 ? 29.408 0.240 -24.941 1.00 91.88 682 GLY A CA 1
ATOM 5398 C C . GLY A 1 682 ? 29.846 0.163 -23.469 1.00 91.88 682 GLY A C 1
ATOM 5399 O O . GLY A 1 682 ? 29.116 0.591 -22.575 1.00 91.88 682 GLY A O 1
ATOM 5400 N N . THR A 1 683 ? 31.084 -0.272 -23.207 1.00 91.12 683 THR A N 1
ATOM 5401 C CA . THR A 1 683 ? 31.666 -0.308 -21.855 1.00 91.12 683 THR A CA 1
ATOM 5402 C C . THR A 1 683 ? 31.788 1.090 -21.255 1.00 91.12 683 THR A C 1
ATOM 5404 O O . THR A 1 683 ? 31.386 1.316 -20.112 1.00 91.12 683 THR A O 1
ATOM 5407 N N . GLU A 1 684 ? 32.289 2.045 -22.036 1.00 88.31 684 GLU A N 1
ATOM 5408 C CA . GLU A 1 684 ? 32.458 3.436 -21.616 1.00 88.31 684 GLU A CA 1
ATOM 5409 C C . GLU A 1 684 ? 31.115 4.137 -21.360 1.00 88.31 684 GLU A C 1
ATOM 5411 O O . GLU A 1 684 ? 30.966 4.839 -20.356 1.00 88.31 684 GLU A O 1
ATOM 5416 N N . GLU A 1 685 ? 30.121 3.948 -22.234 1.00 91.81 685 GLU A N 1
ATOM 5417 C CA . GLU A 1 685 ? 28.798 4.565 -22.063 1.00 91.81 685 GLU A CA 1
ATOM 5418 C C . GLU A 1 685 ? 28.013 3.937 -20.898 1.00 91.81 685 GLU A C 1
ATOM 5420 O O . GLU A 1 685 ? 27.332 4.655 -20.156 1.00 91.81 685 GLU A O 1
ATOM 5425 N N . ALA A 1 686 ? 28.154 2.626 -20.669 1.00 94.25 686 ALA A N 1
ATOM 5426 C CA . ALA A 1 686 ? 27.565 1.947 -19.518 1.00 94.25 686 ALA A CA 1
ATOM 5427 C C . ALA A 1 686 ? 28.127 2.479 -18.190 1.00 94.25 686 ALA A C 1
ATOM 5429 O O . ALA A 1 686 ? 27.359 2.853 -17.302 1.00 94.25 686 ALA A O 1
ATOM 5430 N N . LEU A 1 687 ? 29.456 2.569 -18.060 1.00 90.88 687 LEU A N 1
ATOM 5431 C CA . LEU A 1 687 ? 30.110 3.064 -16.842 1.00 90.88 687 LEU A CA 1
ATOM 5432 C C . LEU A 1 687 ? 29.758 4.528 -16.562 1.00 90.88 687 LEU A C 1
ATOM 5434 O O . LEU A 1 687 ? 29.349 4.858 -15.451 1.00 90.88 687 LEU A O 1
ATOM 5438 N N . ARG A 1 688 ? 29.803 5.391 -17.582 1.00 87.44 688 ARG A N 1
ATOM 5439 C CA . ARG A 1 688 ? 29.388 6.796 -17.455 1.00 87.44 688 ARG A CA 1
ATOM 5440 C C . ARG A 1 688 ? 27.921 6.925 -17.039 1.00 87.44 688 ARG A C 1
ATOM 5442 O O . ARG A 1 688 ? 27.594 7.764 -16.199 1.00 87.44 688 ARG A O 1
ATOM 5449 N N . THR A 1 689 ? 27.035 6.101 -17.602 1.00 90.88 689 THR A N 1
ATOM 5450 C CA . THR A 1 689 ? 25.620 6.081 -17.207 1.00 90.88 689 THR A CA 1
ATOM 5451 C C . THR A 1 689 ? 25.486 5.727 -15.724 1.00 90.88 689 THR A C 1
ATOM 5453 O O . THR A 1 689 ? 24.860 6.489 -14.990 1.00 90.88 689 THR A O 1
ATOM 5456 N N . LEU A 1 690 ? 26.131 4.652 -15.257 1.00 92.31 690 LEU A N 1
ATOM 5457 C CA . LEU A 1 690 ? 26.080 4.209 -13.855 1.00 92.31 690 LEU A CA 1
ATOM 5458 C C . LEU A 1 690 ? 26.694 5.217 -12.868 1.00 92.31 690 LEU A C 1
ATOM 5460 O O . LEU A 1 690 ? 26.204 5.362 -11.748 1.00 92.31 690 LEU A O 1
ATOM 5464 N N . GLU A 1 691 ? 27.740 5.939 -13.271 1.00 88.19 691 GLU A N 1
ATOM 5465 C CA . GLU A 1 691 ? 28.377 6.974 -12.446 1.00 88.19 691 GLU A CA 1
ATOM 5466 C C . GLU A 1 691 ? 27.604 8.303 -12.415 1.00 88.19 691 GLU A C 1
ATOM 5468 O O . GLU A 1 691 ? 27.838 9.125 -11.526 1.00 88.19 691 GLU A O 1
ATOM 5473 N N . SER A 1 692 ? 26.673 8.527 -13.349 1.00 88.56 692 SER A N 1
ATOM 5474 C CA . SER A 1 692 ? 25.873 9.755 -13.402 1.00 88.56 692 SER A CA 1
ATOM 5475 C C . SER A 1 692 ? 25.004 9.945 -12.152 1.00 88.56 692 SER A C 1
ATOM 5477 O O . SER A 1 692 ? 24.550 8.978 -11.533 1.00 88.56 692 SER A O 1
ATOM 5479 N N . GLY A 1 693 ? 24.690 11.203 -11.818 1.00 87.88 693 GLY A N 1
ATOM 5480 C CA . GLY A 1 693 ? 23.745 11.532 -10.743 1.00 87.88 693 GLY A CA 1
ATOM 5481 C C . GLY A 1 693 ? 22.352 10.933 -10.977 1.00 87.88 693 GLY A C 1
ATOM 5482 O O . GLY A 1 693 ? 21.668 10.577 -10.019 1.00 87.88 693 GLY A O 1
ATOM 5483 N N . ARG A 1 694 ? 21.968 10.719 -12.249 1.00 87.81 694 ARG A N 1
ATOM 5484 C CA . ARG A 1 694 ? 20.735 10.017 -12.643 1.00 87.81 694 ARG A CA 1
ATOM 5485 C C . ARG A 1 694 ? 20.687 8.569 -12.155 1.00 87.81 694 ARG A C 1
ATOM 5487 O O . ARG A 1 694 ? 19.606 8.111 -11.829 1.00 87.81 694 ARG A O 1
ATOM 5494 N N . CYS A 1 695 ? 21.813 7.859 -12.075 1.00 90.69 695 CYS A N 1
ATOM 5495 C CA . CYS A 1 695 ? 21.850 6.452 -11.647 1.00 90.69 695 CYS A CA 1
ATOM 5496 C C . CYS A 1 695 ? 22.123 6.253 -10.149 1.00 90.69 695 CYS A C 1
ATOM 5498 O O . CYS A 1 695 ? 22.074 5.116 -9.671 1.00 90.69 695 CYS A O 1
ATOM 5500 N N . GLN A 1 696 ? 22.408 7.325 -9.400 1.00 90.56 696 GLN A N 1
ATOM 5501 C CA . GLN A 1 696 ? 22.612 7.227 -7.956 1.00 90.56 696 GLN A CA 1
ATOM 5502 C C . GLN A 1 696 ? 21.265 7.043 -7.242 1.00 90.56 696 GLN A C 1
ATOM 5504 O O . GLN A 1 696 ? 20.367 7.865 -7.437 1.00 90.56 696 GLN A O 1
ATOM 5509 N N . PRO A 1 697 ? 21.107 6.010 -6.394 1.00 90.69 697 PRO A N 1
ATOM 5510 C CA . PRO A 1 697 ? 19.851 5.780 -5.697 1.00 90.69 697 PRO A CA 1
ATOM 5511 C C . PRO A 1 697 ? 19.595 6.907 -4.693 1.00 90.69 697 PRO A C 1
ATOM 5513 O O . PRO A 1 697 ? 20.488 7.298 -3.931 1.00 90.69 697 PRO A O 1
ATOM 5516 N N . TRP A 1 698 ? 18.370 7.429 -4.715 1.00 89.12 698 TRP A N 1
ATOM 5517 C CA . TRP A 1 698 ? 17.848 8.364 -3.716 1.00 89.12 698 TRP A CA 1
ATOM 5518 C C . TRP A 1 698 ? 16.929 7.668 -2.698 1.00 89.12 698 TRP A C 1
ATOM 5520 O O . TRP A 1 698 ? 16.732 8.211 -1.617 1.00 89.12 698 TRP A O 1
ATOM 5530 N N . GLN A 1 699 ? 16.441 6.461 -3.026 1.00 86.38 699 GLN A N 1
ATOM 5531 C CA . GLN A 1 699 ? 15.694 5.515 -2.183 1.00 86.38 699 GLN A CA 1
ATOM 5532 C C . GLN A 1 699 ? 16.203 4.073 -2.431 1.00 86.38 699 GLN A C 1
ATOM 5534 O O . GLN A 1 699 ? 16.914 3.865 -3.423 1.00 86.38 699 GLN A O 1
ATOM 5539 N N . PRO A 1 700 ? 15.854 3.076 -1.593 1.00 86.31 700 PRO A N 1
ATOM 5540 C CA . PRO A 1 700 ? 16.224 1.677 -1.825 1.00 86.31 700 PRO A CA 1
ATOM 5541 C C . PRO A 1 700 ? 15.760 1.149 -3.196 1.00 86.31 700 PRO A C 1
ATOM 5543 O O . PRO A 1 700 ? 14.648 1.437 -3.638 1.00 86.31 700 PRO A O 1
ATOM 5546 N N . ILE A 1 701 ? 16.621 0.384 -3.873 1.00 84.38 701 ILE A N 1
ATOM 5547 C CA . ILE A 1 701 ? 16.381 -0.155 -5.224 1.00 84.38 701 ILE A CA 1
ATOM 5548 C C . ILE A 1 701 ? 15.485 -1.406 -5.152 1.00 84.38 701 ILE A C 1
ATOM 5550 O O . ILE A 1 701 ? 15.690 -2.269 -4.299 1.00 84.38 701 ILE A O 1
ATOM 5554 N N . ASP A 1 702 ? 14.514 -1.527 -6.062 1.00 77.62 702 ASP A N 1
ATOM 5555 C CA . ASP A 1 702 ? 13.641 -2.704 -6.165 1.00 77.62 702 ASP A CA 1
ATOM 5556 C C . ASP A 1 702 ? 14.326 -3.934 -6.805 1.00 77.62 702 ASP A C 1
ATOM 5558 O O . ASP A 1 702 ? 15.441 -3.876 -7.330 1.00 77.62 702 ASP A O 1
ATOM 5562 N N . ALA A 1 703 ? 13.642 -5.082 -6.777 1.00 75.31 703 ALA A N 1
ATOM 5563 C CA . ALA A 1 703 ? 14.178 -6.346 -7.284 1.00 75.31 703 ALA A CA 1
ATOM 5564 C C . ALA A 1 703 ? 14.471 -6.335 -8.800 1.00 75.31 703 ALA A C 1
ATOM 5566 O O . ALA A 1 703 ? 15.430 -6.969 -9.244 1.00 75.31 703 ALA A O 1
ATOM 5567 N N . GLY A 1 704 ? 13.672 -5.619 -9.600 1.00 71.75 704 GLY A N 1
ATOM 5568 C CA . GLY A 1 704 ? 13.823 -5.579 -11.057 1.00 71.75 704 GLY A CA 1
ATOM 5569 C C . GLY A 1 704 ? 15.041 -4.763 -11.486 1.00 71.75 704 GLY A C 1
ATOM 5570 O O . GLY A 1 704 ? 15.848 -5.216 -12.296 1.00 71.75 704 GLY A O 1
ATOM 5571 N N . ALA A 1 705 ? 15.217 -3.584 -10.892 1.00 83.88 705 ALA A N 1
ATOM 5572 C CA . ALA A 1 705 ? 16.386 -2.736 -11.086 1.00 83.88 705 ALA A CA 1
ATOM 5573 C C . ALA A 1 705 ? 17.674 -3.402 -10.557 1.00 83.88 705 ALA A C 1
ATOM 5575 O O . ALA A 1 705 ? 18.732 -3.304 -11.188 1.00 83.88 705 ALA A O 1
ATOM 5576 N N . MET A 1 706 ? 17.583 -4.149 -9.450 1.00 86.12 706 MET A N 1
ATOM 5577 C CA . MET A 1 706 ? 18.718 -4.900 -8.913 1.00 86.12 706 MET A CA 1
ATOM 5578 C C . MET A 1 706 ? 19.162 -6.056 -9.821 1.00 86.12 706 MET A C 1
ATOM 5580 O O . MET A 1 706 ? 20.365 -6.288 -9.954 1.00 86.12 706 MET A O 1
ATOM 5584 N N . ALA A 1 707 ? 18.236 -6.751 -10.490 1.00 85.25 707 ALA A N 1
ATOM 5585 C CA . ALA A 1 707 ? 18.577 -7.824 -11.428 1.00 85.25 707 ALA A CA 1
ATOM 5586 C C . ALA A 1 707 ? 19.485 -7.331 -12.573 1.00 85.25 707 ALA A C 1
ATOM 5588 O O . ALA A 1 707 ? 20.469 -7.995 -12.918 1.00 85.25 707 ALA A O 1
ATOM 5589 N N . SER A 1 708 ? 19.221 -6.133 -13.110 1.00 89.31 708 SER A N 1
ATOM 5590 C CA . SER A 1 708 ? 20.076 -5.505 -14.126 1.00 89.31 708 SER A CA 1
ATOM 5591 C C . SER A 1 708 ? 21.473 -5.189 -13.582 1.00 89.31 708 SER A C 1
ATOM 5593 O O . SER A 1 708 ? 22.468 -5.528 -14.222 1.00 89.31 708 SER A O 1
ATOM 5595 N N . LEU A 1 709 ? 21.575 -4.620 -12.373 1.00 92.00 709 LEU A N 1
ATOM 5596 C CA . LEU A 1 709 ? 22.862 -4.329 -11.722 1.00 92.00 709 LEU A CA 1
ATOM 5597 C C . LEU A 1 709 ? 23.687 -5.595 -11.447 1.00 92.00 709 LEU A C 1
ATOM 5599 O O . LEU A 1 709 ? 24.889 -5.612 -11.707 1.00 92.00 709 LEU A O 1
ATOM 5603 N N . MET A 1 710 ? 23.054 -6.669 -10.966 1.00 91.38 710 MET A N 1
ATOM 5604 C CA . MET A 1 710 ? 23.733 -7.945 -10.714 1.00 91.38 710 MET A CA 1
ATOM 5605 C C . MET A 1 710 ? 24.211 -8.600 -12.009 1.00 91.38 710 MET A C 1
ATOM 5607 O O . MET A 1 710 ? 25.308 -9.155 -12.047 1.00 91.38 710 MET A O 1
ATOM 5611 N N . THR A 1 711 ? 23.438 -8.474 -13.091 1.00 91.25 711 THR A N 1
ATOM 5612 C CA . THR A 1 711 ? 23.871 -8.925 -14.419 1.00 91.25 711 THR A CA 1
ATOM 5613 C C . THR A 1 711 ? 25.115 -8.158 -14.872 1.00 91.25 711 THR A C 1
ATOM 5615 O O . THR A 1 711 ? 26.083 -8.792 -15.277 1.00 91.25 711 THR A O 1
ATOM 5618 N N . ILE A 1 712 ? 25.148 -6.825 -14.714 1.00 93.38 712 ILE A N 1
ATOM 5619 C CA . ILE A 1 712 ? 26.327 -5.993 -15.028 1.00 93.38 712 ILE A CA 1
ATOM 5620 C C . ILE A 1 712 ? 27.538 -6.389 -14.170 1.00 93.38 712 ILE A C 1
ATOM 5622 O O . ILE A 1 712 ? 28.635 -6.552 -14.702 1.00 93.38 712 ILE A O 1
ATOM 5626 N N . LYS A 1 713 ? 27.359 -6.589 -12.855 1.00 90.94 713 LYS A N 1
ATOM 5627 C CA . LYS A 1 713 ? 28.428 -7.059 -11.955 1.00 90.94 713 LYS A CA 1
ATOM 5628 C C . LYS A 1 713 ? 29.041 -8.362 -12.476 1.00 90.94 713 LYS A C 1
ATOM 5630 O O . LYS A 1 713 ? 30.264 -8.467 -12.557 1.00 90.94 713 LYS A O 1
ATOM 5635 N N . ASN A 1 714 ? 28.195 -9.319 -12.856 1.00 90.19 714 ASN A N 1
ATOM 5636 C CA . ASN A 1 714 ? 28.599 -10.650 -13.309 1.00 90.19 714 ASN A CA 1
ATOM 5637 C C . ASN A 1 714 ? 29.289 -10.660 -14.685 1.00 90.19 714 ASN A C 1
ATOM 5639 O O . ASN A 1 714 ? 29.841 -11.690 -15.061 1.00 90.19 714 ASN A O 1
ATOM 5643 N N . LEU A 1 715 ? 29.315 -9.536 -15.415 1.00 92.31 715 LEU A N 1
ATOM 5644 C CA . LEU A 1 715 ? 30.174 -9.383 -16.597 1.00 92.31 715 LEU A CA 1
ATOM 5645 C C . LEU A 1 715 ? 31.659 -9.281 -16.216 1.00 92.31 715 LEU A C 1
ATOM 5647 O O . LEU A 1 715 ? 32.525 -9.520 -17.050 1.00 92.31 715 LEU A O 1
ATOM 5651 N N . THR A 1 716 ? 31.978 -8.934 -14.967 1.00 90.75 716 THR A N 1
ATOM 5652 C CA . THR A 1 716 ? 33.365 -8.868 -14.488 1.00 90.75 716 THR A CA 1
ATOM 5653 C C . THR A 1 716 ? 33.979 -10.276 -14.452 1.00 90.75 716 THR A C 1
ATOM 5655 O O . THR A 1 716 ? 33.400 -11.165 -13.824 1.00 90.75 716 THR A O 1
ATOM 5658 N N . PRO A 1 717 ? 35.158 -10.515 -15.061 1.00 89.38 717 PRO A N 1
ATOM 5659 C CA . PRO A 1 717 ? 35.800 -11.826 -15.026 1.00 89.38 717 PRO A CA 1
ATOM 5660 C C . PRO A 1 717 ? 36.169 -12.213 -13.590 1.00 89.38 717 PRO A C 1
ATOM 5662 O O . PRO A 1 717 ? 36.730 -11.416 -12.835 1.00 89.38 717 PRO A O 1
ATOM 5665 N N . VAL A 1 718 ? 35.895 -13.461 -13.205 1.00 87.19 718 VAL A N 1
ATOM 5666 C CA . VAL A 1 718 ? 36.120 -13.921 -11.827 1.00 87.19 718 VAL A CA 1
ATOM 5667 C C . VAL A 1 718 ? 37.611 -14.158 -11.608 1.00 87.19 718 VAL A C 1
ATOM 5669 O O . VAL A 1 718 ? 38.206 -15.051 -12.219 1.00 87.19 718 VAL A O 1
ATOM 5672 N N . ARG A 1 719 ? 38.220 -13.370 -10.715 1.00 87.06 719 ARG A N 1
ATOM 5673 C CA . ARG A 1 719 ? 39.641 -13.462 -10.351 1.00 87.06 719 ARG A CA 1
ATOM 5674 C C . ARG A 1 719 ? 39.792 -13.967 -8.921 1.00 87.06 719 ARG A C 1
ATOM 5676 O O . ARG A 1 719 ? 39.326 -13.327 -7.988 1.00 87.06 719 ARG A O 1
ATOM 5683 N N . SER A 1 720 ? 40.506 -15.071 -8.724 1.00 84.31 720 SER A N 1
ATOM 5684 C CA . SER A 1 720 ? 40.829 -15.595 -7.389 1.00 84.31 720 SER A CA 1
ATOM 5685 C C . SER A 1 720 ? 42.314 -15.901 -7.260 1.00 84.31 720 SER A C 1
ATOM 5687 O O . SER A 1 720 ? 42.979 -16.207 -8.248 1.00 84.31 720 SER A O 1
ATOM 5689 N N . TYR A 1 721 ? 42.851 -15.863 -6.043 1.00 81.50 721 TYR A N 1
ATOM 5690 C CA . TYR A 1 721 ? 44.222 -16.310 -5.804 1.00 81.50 721 TYR A CA 1
ATOM 5691 C C . TYR A 1 721 ? 44.373 -17.825 -6.009 1.00 81.50 721 TYR A C 1
ATOM 5693 O O . TYR A 1 721 ? 43.413 -18.578 -5.827 1.00 81.50 721 TYR A O 1
ATOM 5701 N N . TYR A 1 722 ? 45.569 -18.259 -6.415 1.00 71.06 722 TYR A N 1
ATOM 5702 C CA . TYR A 1 722 ? 45.947 -19.666 -6.510 1.00 71.06 722 TYR A CA 1
ATOM 5703 C C . TYR A 1 722 ? 47.305 -19.950 -5.827 1.00 71.06 722 TYR A C 1
ATOM 5705 O O . TYR A 1 722 ? 48.308 -19.290 -6.136 1.00 71.06 722 TYR A O 1
ATOM 5713 N N . PRO A 1 723 ? 47.352 -20.962 -4.943 1.00 77.31 723 PRO A N 1
ATOM 5714 C CA . PRO A 1 723 ? 46.179 -21.551 -4.281 1.00 77.31 723 PRO A CA 1
ATOM 5715 C C . PRO A 1 723 ? 45.393 -20.469 -3.498 1.00 77.31 723 PRO A C 1
ATOM 5717 O O . PRO A 1 723 ? 45.917 -19.385 -3.246 1.00 77.31 723 PRO A O 1
ATOM 5720 N N . ARG A 1 724 ? 44.097 -20.687 -3.217 1.00 72.38 724 ARG A N 1
ATOM 5721 C CA . ARG A 1 724 ? 43.172 -19.631 -2.723 1.00 72.38 724 ARG A CA 1
ATOM 5722 C C . ARG A 1 724 ? 43.638 -18.948 -1.429 1.00 72.38 724 ARG A C 1
ATOM 5724 O O . ARG A 1 724 ? 43.298 -17.793 -1.193 1.00 72.38 724 ARG A O 1
ATOM 5731 N N . ASP A 1 725 ? 44.426 -19.652 -0.629 1.00 76.81 725 ASP A N 1
ATOM 5732 C CA . ASP A 1 725 ? 45.033 -19.241 0.638 1.00 76.81 725 ASP A CA 1
ATOM 5733 C C . ASP A 1 725 ? 46.350 -18.455 0.479 1.00 76.81 725 ASP A C 1
ATOM 5735 O O . ASP A 1 725 ? 46.832 -17.862 1.444 1.00 76.81 725 ASP A O 1
ATOM 5739 N N . LYS A 1 726 ? 46.938 -18.401 -0.726 1.00 72.56 726 LYS A N 1
ATOM 5740 C CA . LYS A 1 726 ? 48.222 -17.731 -0.983 1.00 72.56 726 LYS A CA 1
ATOM 5741 C C . LYS A 1 726 ? 48.113 -16.685 -2.082 1.00 72.56 726 LYS A C 1
ATOM 5743 O O . LYS A 1 726 ? 47.753 -16.973 -3.219 1.00 72.56 726 LYS A O 1
ATOM 5748 N N . ARG A 1 727 ? 48.556 -15.459 -1.785 1.00 77.00 727 ARG A N 1
ATOM 5749 C CA . ARG A 1 727 ? 48.653 -14.355 -2.759 1.00 77.00 727 ARG A CA 1
ATOM 5750 C C . ARG A 1 727 ? 49.841 -14.504 -3.733 1.00 77.00 727 ARG A C 1
ATOM 5752 O O . ARG A 1 727 ? 50.552 -13.537 -3.981 1.00 77.00 727 ARG A O 1
ATOM 5759 N N . SER A 1 728 ? 50.078 -15.709 -4.257 1.00 73.94 728 SER A N 1
ATOM 5760 C CA . SER A 1 728 ? 51.207 -16.049 -5.141 1.00 73.94 728 SER A CA 1
ATOM 5761 C C . SER A 1 728 ? 50.849 -16.013 -6.628 1.00 73.94 728 SER A C 1
ATOM 5763 O O . SER A 1 728 ? 51.551 -15.382 -7.415 1.00 73.94 728 SER A O 1
ATOM 5765 N N . LEU A 1 729 ? 49.753 -16.669 -7.026 1.00 76.56 729 LEU A N 1
ATOM 5766 C CA . LEU A 1 729 ? 49.273 -16.733 -8.413 1.00 76.56 729 LEU A CA 1
ATOM 5767 C C . LEU A 1 729 ? 47.801 -16.306 -8.471 1.00 76.56 729 LEU A C 1
ATOM 5769 O O . LEU A 1 729 ? 47.151 -16.162 -7.436 1.00 76.56 729 LEU A O 1
ATOM 5773 N N . GLN A 1 730 ? 47.267 -16.086 -9.673 1.00 83.06 730 GLN A N 1
ATOM 5774 C CA . GLN A 1 730 ? 45.841 -15.821 -9.885 1.00 83.06 730 GLN A CA 1
ATOM 5775 C C . GLN A 1 730 ? 45.251 -16.848 -10.854 1.00 83.06 730 GLN A C 1
ATOM 5777 O O . GLN A 1 730 ? 45.907 -17.237 -11.817 1.00 83.06 730 GLN A O 1
ATOM 5782 N N . THR A 1 731 ? 44.004 -17.236 -10.619 1.00 81.12 731 THR A N 1
ATOM 5783 C CA . THR A 1 731 ? 43.138 -17.925 -11.581 1.00 81.12 731 THR A CA 1
ATOM 5784 C C . THR A 1 731 ? 42.109 -16.920 -12.083 1.00 81.12 731 THR A C 1
ATOM 5786 O O . THR A 1 731 ? 41.562 -16.157 -11.287 1.00 81.12 731 THR A O 1
ATOM 5789 N N . VAL A 1 732 ? 41.878 -16.890 -13.396 1.00 86.38 732 VAL A N 1
ATOM 5790 C CA . VAL A 1 732 ? 40.916 -15.988 -14.041 1.00 86.38 732 VAL A CA 1
ATOM 5791 C C . VAL A 1 732 ? 39.940 -16.834 -14.840 1.00 86.38 732 VAL A C 1
ATOM 5793 O O . VAL A 1 732 ? 40.368 -17.616 -15.686 1.00 86.38 732 VAL A O 1
ATOM 5796 N N . THR A 1 733 ? 38.650 -16.672 -14.572 1.00 88.38 733 THR A N 1
ATOM 5797 C CA . THR A 1 733 ? 37.581 -17.385 -15.277 1.00 88.38 733 THR A CA 1
ATOM 5798 C C . THR A 1 733 ? 36.821 -16.389 -16.142 1.00 88.38 733 THR A C 1
ATOM 5800 O O . THR A 1 733 ? 36.285 -15.411 -15.621 1.00 88.38 733 THR A O 1
ATOM 5803 N N . TRP A 1 734 ? 36.807 -16.633 -17.451 1.00 88.75 734 TRP A N 1
ATOM 5804 C CA . TRP A 1 734 ? 36.096 -15.827 -18.444 1.00 88.75 734 TRP A CA 1
ATOM 5805 C C . TRP A 1 734 ? 34.839 -16.563 -18.912 1.00 88.75 734 TRP A C 1
ATOM 5807 O O . TRP A 1 734 ? 34.863 -17.786 -19.060 1.00 88.75 734 TRP A O 1
ATOM 5817 N N . ASP A 1 735 ? 33.774 -15.824 -19.206 1.00 88.75 735 ASP A N 1
ATOM 5818 C CA . ASP A 1 735 ? 32.617 -16.339 -19.934 1.00 88.75 735 ASP A CA 1
ATOM 5819 C C . ASP A 1 735 ? 32.983 -16.494 -21.420 1.00 88.75 735 ASP A C 1
ATOM 5821 O O . ASP A 1 735 ? 33.255 -15.512 -22.116 1.00 88.75 735 ASP A O 1
ATOM 5825 N N . GLY A 1 736 ? 33.005 -17.738 -21.912 1.00 83.81 736 GLY A N 1
ATOM 5826 C CA . GLY A 1 736 ? 33.324 -18.060 -23.307 1.00 83.81 736 GLY A CA 1
ATOM 5827 C C . GLY A 1 736 ? 32.274 -17.591 -24.326 1.00 83.81 736 GLY A C 1
ATOM 5828 O O . GLY A 1 736 ? 32.560 -17.580 -25.526 1.00 83.81 736 GLY A O 1
ATOM 5829 N N . THR A 1 737 ? 31.079 -17.192 -23.875 1.00 88.44 737 THR A N 1
ATOM 5830 C CA . THR A 1 737 ? 30.001 -16.655 -24.725 1.00 88.44 737 THR A CA 1
ATOM 5831 C C . THR A 1 737 ? 30.126 -15.151 -24.989 1.00 88.44 737 THR A C 1
ATOM 5833 O O . THR A 1 737 ? 29.453 -14.634 -25.883 1.00 88.44 737 THR A O 1
ATOM 5836 N N . LEU A 1 738 ? 31.016 -14.463 -24.266 1.00 90.00 738 LEU A N 1
ATOM 5837 C CA . LEU A 1 738 ? 31.263 -13.025 -24.354 1.00 90.00 738 LEU A CA 1
ATOM 5838 C C . LEU A 1 738 ? 32.682 -12.728 -24.859 1.00 90.00 738 LEU A C 1
ATOM 5840 O O . LEU A 1 738 ? 33.586 -13.563 -24.812 1.00 90.00 738 LEU A O 1
ATOM 5844 N N . THR A 1 739 ? 32.905 -11.507 -25.339 1.00 86.69 739 THR A N 1
ATOM 5845 C CA . THR A 1 739 ? 34.243 -11.026 -25.711 1.00 86.69 739 THR A CA 1
ATOM 5846 C C . THR A 1 739 ? 34.973 -10.431 -24.501 1.00 86.69 739 THR A C 1
ATOM 5848 O O . THR A 1 739 ? 34.367 -10.075 -23.489 1.00 86.69 739 THR A O 1
ATOM 5851 N N . MET A 1 740 ? 36.298 -10.295 -24.601 1.00 84.81 740 MET A N 1
ATOM 5852 C CA . MET A 1 740 ? 37.133 -9.706 -23.541 1.00 84.81 740 MET A CA 1
ATOM 5853 C C . MET A 1 740 ? 36.811 -8.220 -23.276 1.00 84.81 740 MET A C 1
ATOM 5855 O O . MET A 1 740 ? 37.041 -7.729 -22.169 1.00 84.81 740 MET A O 1
ATOM 5859 N N . THR A 1 741 ? 36.281 -7.500 -24.274 1.00 81.81 741 THR A N 1
ATOM 5860 C CA . THR A 1 741 ? 35.924 -6.073 -24.163 1.00 81.81 741 THR A CA 1
ATOM 5861 C C . THR A 1 741 ? 34.653 -5.824 -23.360 1.00 81.81 741 THR A C 1
ATOM 5863 O O . THR A 1 741 ? 34.560 -4.802 -22.686 1.00 81.81 741 THR A O 1
ATOM 5866 N N . ILE A 1 742 ? 33.701 -6.763 -23.391 1.00 91.56 742 ILE A N 1
ATOM 5867 C CA . ILE A 1 742 ? 32.487 -6.720 -22.561 1.00 91.56 742 ILE A CA 1
ATOM 5868 C C . ILE A 1 742 ? 32.825 -7.059 -21.105 1.00 91.56 742 ILE A C 1
ATOM 5870 O O . ILE A 1 742 ? 32.261 -6.484 -20.183 1.00 91.56 742 ILE A O 1
ATOM 5874 N N . GLN A 1 743 ? 33.765 -7.979 -20.877 1.00 92.06 743 GLN A N 1
ATOM 5875 C CA . GLN A 1 743 ? 34.088 -8.476 -19.539 1.00 92.06 743 GLN A CA 1
ATOM 5876 C C . GLN A 1 743 ? 35.100 -7.575 -18.800 1.00 92.06 743 GLN A C 1
ATOM 5878 O O . GLN A 1 743 ? 36.282 -7.912 -18.719 1.00 92.06 743 GLN A O 1
ATOM 5883 N N . HIS A 1 744 ? 34.659 -6.416 -18.288 1.00 89.44 744 HIS A N 1
ATOM 5884 C CA . HIS A 1 744 ? 35.520 -5.342 -17.750 1.00 89.44 744 HIS A CA 1
ATOM 5885 C C . HIS A 1 744 ? 35.499 -5.212 -16.208 1.00 89.44 744 HIS A C 1
ATOM 5887 O O . HIS A 1 744 ? 34.437 -5.243 -15.592 1.00 89.44 744 HIS A O 1
ATOM 5893 N N . GLU A 1 745 ? 36.659 -4.992 -15.568 1.00 86.81 745 GLU A N 1
ATOM 5894 C CA . GLU A 1 745 ? 36.803 -4.964 -14.097 1.00 86.81 745 GLU A CA 1
ATOM 5895 C C . GLU A 1 745 ? 36.136 -3.777 -13.388 1.00 86.81 745 GLU A C 1
ATOM 5897 O O . GLU A 1 745 ? 35.765 -3.896 -12.222 1.00 86.81 745 GLU A O 1
ATOM 5902 N N . SER A 1 746 ? 35.956 -2.641 -14.065 1.00 85.56 746 SER A N 1
ATOM 5903 C CA . SER A 1 746 ? 35.351 -1.446 -13.450 1.00 85.56 746 SER A CA 1
ATOM 5904 C C . SER A 1 746 ? 33.843 -1.560 -13.185 1.00 85.56 746 SER A C 1
ATOM 5906 O O . SER A 1 746 ? 33.299 -0.715 -12.476 1.00 85.56 746 SER A O 1
ATOM 5908 N N . TYR A 1 747 ? 33.149 -2.583 -13.702 1.00 90.62 747 TYR A N 1
ATOM 5909 C CA . TYR A 1 747 ? 31.717 -2.761 -13.431 1.00 90.62 747 TYR A CA 1
ATOM 5910 C C . TYR A 1 747 ? 31.433 -3.084 -11.965 1.00 90.62 747 TYR A C 1
ATOM 5912 O O . TYR A 1 747 ? 30.583 -2.442 -11.347 1.00 90.62 747 TYR A O 1
ATOM 5920 N N . GLU A 1 748 ? 32.160 -4.045 -11.391 1.00 87.69 748 GLU A N 1
ATOM 5921 C CA . GLU A 1 748 ? 31.977 -4.467 -10.002 1.00 87.69 748 GLU A CA 1
ATOM 5922 C C . GLU A 1 748 ? 32.077 -3.312 -8.982 1.00 87.69 748 GLU A C 1
ATOM 5924 O O . GLU A 1 748 ? 31.135 -3.159 -8.202 1.00 87.69 748 GLU A O 1
ATOM 5929 N N . PRO A 1 749 ? 33.123 -2.457 -8.962 1.00 84.50 749 PRO A N 1
ATOM 5930 C CA . PRO A 1 749 ? 33.225 -1.381 -7.974 1.00 84.50 749 PRO A CA 1
ATOM 5931 C C . PRO A 1 749 ? 32.144 -0.301 -8.130 1.00 84.50 749 PRO A C 1
ATOM 5933 O O . PRO A 1 749 ? 31.692 0.254 -7.125 1.00 84.50 749 PRO A O 1
ATOM 5936 N N . VAL A 1 750 ? 31.704 0.004 -9.357 1.00 87.69 750 VAL A N 1
ATOM 5937 C CA . VAL A 1 750 ? 30.628 0.984 -9.594 1.00 87.69 750 VAL A CA 1
ATOM 5938 C C . VAL A 1 750 ? 29.287 0.433 -9.113 1.00 87.69 750 VAL A C 1
ATOM 5940 O O . VAL A 1 750 ? 28.585 1.113 -8.362 1.00 87.69 750 VAL A O 1
ATOM 5943 N N . VAL A 1 751 ? 28.962 -0.814 -9.475 1.00 91.12 751 VAL A N 1
ATOM 5944 C CA . VAL A 1 751 ? 27.740 -1.493 -9.017 1.00 91.12 751 VAL A CA 1
ATOM 5945 C C . VAL A 1 751 ? 27.746 -1.654 -7.497 1.00 91.12 751 VAL A C 1
ATOM 5947 O O . VAL A 1 751 ? 26.754 -1.336 -6.848 1.00 91.12 751 VAL A O 1
ATOM 5950 N N . TYR A 1 752 ? 28.869 -2.067 -6.907 1.00 87.38 752 TYR A N 1
ATOM 5951 C CA . TYR A 1 752 ? 29.013 -2.180 -5.457 1.00 87.38 752 TYR A CA 1
ATOM 5952 C C . TYR A 1 752 ? 28.765 -0.839 -4.752 1.00 87.38 752 TYR A C 1
ATOM 5954 O O . TYR A 1 752 ? 28.053 -0.792 -3.755 1.00 87.38 752 TYR A O 1
ATOM 5962 N N . GLY A 1 753 ? 29.276 0.272 -5.297 1.00 87.75 753 GLY A N 1
ATOM 5963 C CA . GLY A 1 753 ? 29.015 1.608 -4.756 1.00 87.75 753 GLY A CA 1
ATOM 5964 C C . GLY A 1 753 ? 27.535 2.012 -4.789 1.00 87.75 753 GLY A C 1
ATOM 5965 O O . GLY A 1 753 ? 27.054 2.638 -3.843 1.00 87.75 753 GLY A O 1
ATOM 5966 N N . ILE A 1 754 ? 26.806 1.633 -5.844 1.00 91.25 754 ILE A N 1
ATOM 5967 C CA . ILE A 1 754 ? 25.353 1.846 -5.960 1.00 91.25 754 ILE A CA 1
ATOM 5968 C C . ILE A 1 754 ? 24.603 0.997 -4.923 1.00 91.25 754 ILE A C 1
ATOM 5970 O O . ILE A 1 754 ? 23.755 1.521 -4.199 1.00 91.25 754 ILE A O 1
ATOM 5974 N N . LEU A 1 755 ? 24.944 -0.292 -4.813 1.00 89.94 755 LEU A N 1
ATOM 5975 C CA . LEU A 1 755 ? 24.308 -1.221 -3.876 1.00 89.94 755 LEU A CA 1
ATOM 5976 C C . LEU A 1 755 ? 24.565 -0.830 -2.416 1.00 89.94 755 LEU A C 1
ATOM 5978 O O . LEU A 1 755 ? 23.621 -0.805 -1.634 1.00 89.94 755 LEU A O 1
ATOM 5982 N N . MET A 1 756 ? 25.789 -0.423 -2.064 1.00 88.69 756 MET A N 1
ATOM 5983 C CA . MET A 1 756 ? 26.097 0.086 -0.723 1.00 88.69 756 MET A CA 1
ATOM 5984 C C . MET A 1 756 ? 25.279 1.333 -0.375 1.00 88.69 756 MET A C 1
ATOM 5986 O O . MET A 1 756 ? 24.767 1.431 0.738 1.00 88.69 756 MET A O 1
ATOM 5990 N N . LYS A 1 757 ? 25.118 2.284 -1.312 1.00 89.25 757 LYS A N 1
ATOM 5991 C CA . LYS A 1 757 ? 24.258 3.456 -1.076 1.00 89.25 757 LYS A CA 1
ATOM 5992 C C . LYS A 1 757 ? 22.801 3.023 -0.861 1.00 89.25 757 LYS A C 1
ATOM 5994 O O . LYS A 1 757 ? 22.152 3.529 0.046 1.00 89.25 757 LYS A O 1
ATOM 5999 N N . SER A 1 758 ? 22.298 2.070 -1.650 1.00 90.44 758 SER A N 1
ATOM 6000 C CA . SER A 1 758 ? 20.947 1.514 -1.479 1.00 90.44 758 SER A CA 1
ATOM 6001 C C . SER A 1 758 ? 20.757 0.840 -0.113 1.00 90.44 758 SER A C 1
ATOM 6003 O O . SER A 1 758 ? 19.732 1.052 0.526 1.00 90.44 758 SER A O 1
ATOM 6005 N N . GLU A 1 759 ? 21.736 0.062 0.352 1.00 86.81 759 GLU A N 1
ATOM 6006 C CA . GLU A 1 759 ? 21.712 -0.618 1.656 1.00 86.81 759 GLU A CA 1
ATOM 6007 C C . GLU A 1 759 ? 21.721 0.384 2.823 1.00 86.81 759 GLU A C 1
ATOM 6009 O O . GLU A 1 759 ? 20.920 0.273 3.750 1.00 86.81 759 GLU A O 1
ATOM 6014 N N . GLN A 1 760 ? 22.552 1.429 2.741 1.00 89.31 760 GLN A N 1
ATOM 6015 C CA . GLN A 1 760 ? 22.574 2.516 3.728 1.00 89.31 760 GLN A CA 1
ATOM 6016 C C . GLN A 1 760 ? 21.230 3.250 3.824 1.00 89.31 760 GLN A C 1
ATOM 6018 O O . GLN A 1 760 ? 20.811 3.623 4.918 1.00 89.31 760 GLN A O 1
ATOM 6023 N N . LEU A 1 761 ? 20.542 3.451 2.695 1.00 89.50 761 LEU A N 1
ATOM 6024 C CA . LEU A 1 761 ? 19.207 4.055 2.670 1.00 89.50 761 LEU A CA 1
ATOM 6025 C C . LEU A 1 761 ? 18.126 3.096 3.190 1.00 89.50 761 LEU A C 1
ATOM 6027 O O . LEU A 1 761 ? 17.161 3.544 3.808 1.00 89.50 761 LEU A O 1
ATOM 6031 N N . GLN A 1 762 ? 18.292 1.783 2.992 1.00 86.06 762 GLN A N 1
ATOM 6032 C CA . GLN A 1 762 ? 17.341 0.775 3.466 1.00 86.06 762 GLN A CA 1
ATOM 6033 C C . GLN A 1 762 ? 17.203 0.779 4.995 1.00 86.06 762 GLN A C 1
ATOM 6035 O O . GLN A 1 762 ? 16.110 0.512 5.496 1.00 86.06 762 GLN A O 1
ATOM 6040 N N . ALA A 1 763 ? 18.255 1.166 5.726 1.00 83.38 763 ALA A N 1
ATOM 6041 C CA . ALA A 1 763 ? 18.238 1.319 7.184 1.00 83.38 763 ALA A CA 1
ATOM 6042 C C . ALA A 1 763 ? 17.160 2.298 7.703 1.00 83.38 763 ALA A C 1
ATOM 6044 O O . ALA A 1 763 ? 16.759 2.205 8.860 1.00 83.38 763 ALA A O 1
ATOM 6045 N N . PHE A 1 764 ? 16.670 3.207 6.852 1.00 84.00 764 PHE A N 1
ATOM 6046 C CA . PHE A 1 764 ? 15.629 4.189 7.178 1.00 84.00 764 PHE A CA 1
ATOM 6047 C C . PHE A 1 764 ? 14.236 3.815 6.644 1.00 84.00 764 PHE A C 1
ATOM 6049 O O . PHE A 1 764 ? 13.252 4.486 6.950 1.00 84.00 764 PHE A O 1
ATOM 6056 N N . SER A 1 765 ? 14.127 2.761 5.830 1.00 71.38 765 SER A N 1
ATOM 6057 C CA . SER A 1 765 ? 12.861 2.333 5.225 1.00 71.38 765 SER A CA 1
ATOM 6058 C C . SER A 1 765 ? 12.178 1.242 6.058 1.00 71.38 765 SER A C 1
ATOM 6060 O O . SER A 1 765 ? 12.829 0.291 6.482 1.00 71.38 765 SER A O 1
ATOM 6062 N N . GLY A 1 766 ? 10.856 1.332 6.255 1.00 57.22 766 GLY A N 1
ATOM 6063 C CA . GLY A 1 766 ? 10.085 0.329 7.011 1.00 57.22 766 GLY A CA 1
ATOM 6064 C C . GLY A 1 766 ? 9.939 -1.040 6.321 1.00 57.22 766 GLY A C 1
ATOM 6065 O O . GLY A 1 766 ? 9.545 -2.014 6.959 1.00 57.22 766 GLY A O 1
ATOM 6066 N N . ASN A 1 767 ? 10.279 -1.145 5.031 1.00 52.62 767 ASN A N 1
ATOM 6067 C CA . ASN A 1 767 ? 10.141 -2.377 4.251 1.00 52.62 767 ASN A CA 1
ATOM 6068 C C . ASN A 1 767 ? 11.392 -3.263 4.390 1.00 52.62 767 ASN A C 1
ATOM 6070 O O . ASN A 1 767 ? 12.338 -3.184 3.605 1.00 52.62 767 ASN A O 1
ATOM 6074 N N . HIS A 1 768 ? 11.381 -4.158 5.381 1.00 44.72 768 HIS A N 1
ATOM 6075 C CA . HIS A 1 768 ? 12.455 -5.121 5.661 1.00 44.72 768 HIS A CA 1
ATOM 6076 C C . HIS A 1 768 ? 12.489 -6.333 4.710 1.00 44.72 768 HIS A C 1
ATOM 6078 O O . HIS A 1 768 ? 12.715 -7.465 5.144 1.00 44.72 768 HIS A O 1
ATOM 6084 N N . ASN A 1 769 ? 12.322 -6.125 3.403 1.00 48.28 769 ASN A N 1
ATOM 6085 C CA . ASN A 1 769 ? 12.675 -7.171 2.446 1.00 48.28 769 ASN A CA 1
ATOM 6086 C C . ASN A 1 769 ? 14.203 -7.282 2.434 1.00 48.28 769 ASN A C 1
ATOM 6088 O O . ASN A 1 769 ? 14.888 -6.464 1.822 1.00 48.28 769 ASN A O 1
ATOM 6092 N N . LYS A 1 770 ? 14.745 -8.254 3.181 1.00 48.16 770 LYS A N 1
ATOM 6093 C CA . LYS A 1 770 ? 16.176 -8.579 3.192 1.00 48.16 770 LYS A CA 1
ATOM 6094 C C . LYS A 1 770 ? 16.570 -9.075 1.807 1.00 48.16 770 LYS A C 1
ATOM 6096 O O . LYS A 1 770 ? 16.429 -10.254 1.493 1.00 48.16 770 LYS A O 1
ATOM 6101 N N . ILE A 1 771 ? 17.044 -8.159 0.978 1.00 53.16 771 ILE A N 1
ATOM 6102 C CA . ILE A 1 771 ? 17.693 -8.497 -0.276 1.00 53.16 771 ILE A CA 1
ATOM 6103 C C . ILE A 1 771 ? 19.133 -8.903 0.086 1.00 53.16 771 ILE A C 1
ATOM 6105 O O . ILE A 1 771 ? 19.752 -8.207 0.893 1.00 53.16 771 ILE A O 1
ATOM 6109 N N . PRO A 1 772 ? 19.654 -10.047 -0.395 1.00 49.25 772 PRO A N 1
ATOM 6110 C CA . PRO A 1 772 ? 20.976 -10.529 -0.007 1.00 49.25 772 PRO A CA 1
ATOM 6111 C C . PRO A 1 772 ? 22.048 -9.470 -0.278 1.00 49.25 772 PRO A C 1
ATOM 6113 O O . PRO A 1 772 ? 22.241 -9.040 -1.416 1.00 49.25 772 PRO A O 1
ATOM 6116 N N . GLY A 1 773 ? 22.729 -9.054 0.792 1.00 50.94 773 GLY A N 1
ATOM 6117 C CA . GLY A 1 773 ? 23.857 -8.134 0.718 1.00 50.94 773 GLY A CA 1
ATOM 6118 C C . GLY A 1 773 ? 24.995 -8.722 -0.127 1.00 50.94 773 GLY A C 1
ATOM 6119 O O . GLY A 1 773 ? 25.141 -9.946 -0.208 1.00 50.94 773 GLY A O 1
ATOM 6120 N N . PRO A 1 774 ? 25.796 -7.876 -0.792 1.00 52.31 774 PRO A N 1
ATOM 6121 C CA . PRO A 1 774 ? 26.880 -8.336 -1.648 1.00 52.31 774 PRO A CA 1
ATOM 6122 C C . PRO A 1 774 ? 27.923 -9.131 -0.843 1.00 52.31 774 PRO A C 1
ATOM 6124 O O . PRO A 1 774 ? 28.416 -8.665 0.181 1.00 52.31 774 PRO A O 1
ATOM 6127 N N . GLU A 1 775 ? 28.296 -10.322 -1.324 1.00 53.22 775 GLU A N 1
ATOM 6128 C CA . GLU A 1 775 ? 29.430 -11.078 -0.778 1.00 53.22 775 GLU A CA 1
ATOM 6129 C C . GLU A 1 775 ? 30.699 -10.210 -0.782 1.00 53.22 775 GLU A C 1
ATOM 6131 O O . GLU A 1 775 ? 31.032 -9.588 -1.796 1.00 53.22 775 GLU A O 1
ATOM 6136 N N . ASN A 1 776 ? 31.413 -10.171 0.350 1.00 50.44 776 ASN A N 1
ATOM 6137 C CA . ASN A 1 776 ? 32.653 -9.410 0.505 1.00 50.44 776 ASN A CA 1
ATOM 6138 C C . ASN A 1 776 ? 33.635 -9.722 -0.639 1.00 50.44 776 ASN A C 1
ATOM 6140 O O . ASN A 1 776 ? 34.089 -10.858 -0.798 1.00 50.44 776 ASN A O 1
ATOM 6144 N N . CYS A 1 777 ? 33.993 -8.692 -1.413 1.00 52.00 777 CYS A N 1
ATOM 6145 C CA . CYS A 1 777 ? 34.855 -8.786 -2.593 1.00 52.00 777 CYS A CA 1
ATOM 6146 C C . CYS A 1 777 ? 36.320 -9.072 -2.190 1.00 52.00 777 CYS A C 1
ATOM 6148 O O . CYS A 1 777 ? 37.177 -8.186 -2.148 1.00 52.00 777 CYS A O 1
ATOM 6150 N N . SER A 1 778 ? 36.621 -10.332 -1.859 1.00 51.44 778 SER A N 1
ATOM 6151 C CA . SER A 1 778 ? 37.964 -10.795 -1.456 1.00 51.44 778 SER A CA 1
ATOM 6152 C C . SER A 1 778 ? 39.041 -10.601 -2.541 1.00 51.44 778 SER A C 1
ATOM 6154 O O . SER A 1 778 ? 40.242 -10.626 -2.251 1.00 51.44 778 SER A O 1
ATOM 6156 N N . SER A 1 779 ? 38.624 -10.351 -3.786 1.00 60.09 779 SER A N 1
ATOM 6157 C CA . SER A 1 779 ? 39.457 -10.194 -4.980 1.00 60.09 779 SER A CA 1
ATOM 6158 C C . SER A 1 779 ? 39.739 -8.743 -5.390 1.00 60.09 779 SER A C 1
ATOM 6160 O O . SER A 1 779 ? 40.372 -8.541 -6.429 1.00 60.09 779 SER A O 1
ATOM 6162 N N . SER A 1 780 ? 39.352 -7.730 -4.599 1.00 70.06 780 SER A N 1
ATOM 6163 C CA . SER A 1 780 ? 39.461 -6.310 -4.995 1.00 70.06 780 SER A CA 1
ATOM 6164 C C . SER A 1 780 ? 40.865 -5.899 -5.467 1.00 70.06 780 SER A C 1
ATOM 6166 O O . SER A 1 780 ? 40.999 -5.191 -6.461 1.00 70.06 780 SER A O 1
ATOM 6168 N N . HIS A 1 781 ? 41.930 -6.413 -4.837 1.00 80.88 781 HIS A N 1
ATOM 6169 C CA . HIS A 1 781 ? 43.313 -6.178 -5.274 1.00 80.88 781 HIS A CA 1
ATOM 6170 C C . HIS A 1 781 ? 43.612 -6.750 -6.673 1.00 80.88 781 HIS A C 1
ATOM 6172 O O . HIS A 1 781 ? 44.301 -6.108 -7.463 1.00 80.88 781 HIS A O 1
ATOM 6178 N N . LEU A 1 782 ? 43.105 -7.946 -6.997 1.00 83.38 782 LEU A N 1
ATOM 6179 C CA . LEU A 1 782 ? 43.318 -8.574 -8.306 1.00 83.38 782 LEU A CA 1
ATOM 6180 C C . LEU A 1 782 ? 42.556 -7.834 -9.408 1.00 83.38 782 LEU A C 1
ATOM 6182 O O . LEU A 1 782 ? 43.131 -7.594 -10.470 1.00 83.38 782 LEU A O 1
ATOM 6186 N N . ASN A 1 783 ? 41.307 -7.441 -9.134 1.00 82.94 783 ASN A N 1
ATOM 6187 C CA . ASN A 1 783 ? 40.486 -6.649 -10.054 1.00 82.94 783 ASN A CA 1
ATOM 6188 C C . ASN A 1 783 ? 41.114 -5.273 -10.279 1.00 82.94 783 ASN A C 1
ATOM 6190 O O . ASN A 1 783 ? 41.304 -4.862 -11.420 1.00 82.94 783 ASN A O 1
ATOM 6194 N N . ARG A 1 784 ? 41.583 -4.628 -9.205 1.00 76.25 784 ARG A N 1
ATOM 6195 C CA . ARG A 1 784 ? 42.310 -3.363 -9.289 1.00 76.25 784 ARG A CA 1
ATOM 6196 C C . ARG A 1 784 ? 43.575 -3.488 -10.132 1.00 76.25 784 ARG A C 1
ATOM 6198 O O . ARG A 1 784 ? 43.775 -2.697 -11.042 1.00 76.25 784 ARG A O 1
ATOM 6205 N N . ARG A 1 785 ? 44.421 -4.490 -9.876 1.00 78.81 785 ARG A N 1
ATOM 6206 C CA . ARG A 1 785 ? 45.649 -4.721 -10.657 1.00 78.81 785 ARG A CA 1
ATOM 6207 C C . ARG A 1 785 ? 45.353 -4.958 -12.142 1.00 78.81 785 ARG A C 1
ATOM 6209 O O . ARG A 1 785 ? 46.109 -4.494 -12.988 1.00 78.81 785 ARG A O 1
ATOM 6216 N N . ALA A 1 786 ? 44.280 -5.680 -12.457 1.00 82.56 786 ALA A N 1
ATOM 6217 C CA . ALA A 1 786 ? 43.870 -5.936 -13.834 1.00 82.56 786 ALA A CA 1
ATOM 6218 C C . ALA A 1 786 ? 43.340 -4.677 -14.536 1.00 82.56 786 ALA A C 1
ATOM 6220 O O . ALA A 1 786 ? 43.744 -4.408 -15.665 1.00 82.56 786 ALA A O 1
ATOM 6221 N N . GLU A 1 787 ? 42.536 -3.867 -13.845 1.00 78.31 787 GLU A N 1
ATOM 6222 C CA . GLU A 1 787 ? 42.109 -2.546 -14.316 1.00 78.31 787 GLU A CA 1
ATOM 6223 C C . GLU A 1 787 ? 43.330 -1.663 -14.635 1.00 78.31 787 GLU A C 1
ATOM 6225 O O . GLU A 1 787 ? 43.413 -1.088 -15.718 1.00 78.31 787 GLU A O 1
ATOM 6230 N N . LEU A 1 788 ? 44.350 -1.642 -13.762 1.00 72.31 788 LEU A N 1
ATOM 6231 C CA . LEU A 1 788 ? 45.601 -0.911 -14.020 1.00 72.31 788 LEU A CA 1
ATOM 6232 C C . LEU A 1 788 ? 46.344 -1.397 -15.275 1.00 72.31 788 LEU A C 1
ATOM 6234 O O . LEU A 1 788 ? 46.937 -0.591 -15.991 1.00 72.31 788 LEU A O 1
ATOM 6238 N N . GLN A 1 789 ? 46.318 -2.703 -15.550 1.00 75.00 789 GLN A N 1
ATOM 6239 C CA . GLN A 1 789 ? 46.926 -3.275 -16.751 1.00 75.00 789 GLN A CA 1
ATOM 6240 C C . GLN A 1 789 ? 46.168 -2.840 -18.017 1.00 75.00 789 GLN A C 1
ATOM 6242 O O . GLN A 1 789 ? 46.810 -2.486 -19.007 1.00 75.00 789 GLN A O 1
ATOM 6247 N N . ARG A 1 790 ? 44.826 -2.835 -17.983 1.00 78.81 790 ARG A N 1
ATOM 6248 C CA . ARG A 1 790 ? 43.974 -2.389 -19.102 1.00 78.81 790 ARG A CA 1
ATOM 6249 C C . ARG A 1 790 ? 44.218 -0.930 -19.474 1.00 78.81 790 ARG A C 1
ATOM 6251 O O . ARG A 1 790 ? 44.373 -0.634 -20.652 1.00 78.81 790 ARG A O 1
ATOM 6258 N N . LEU A 1 791 ? 44.404 -0.045 -18.490 1.00 72.31 791 LEU A N 1
ATOM 6259 C CA . LEU A 1 791 ? 44.713 1.382 -18.706 1.00 72.31 791 LEU A CA 1
ATOM 6260 C C . LEU A 1 791 ? 46.002 1.651 -19.512 1.00 72.31 791 LEU A C 1
ATOM 6262 O O . LEU A 1 791 ? 46.266 2.793 -19.886 1.00 72.31 791 LEU A O 1
ATOM 6266 N N . SER A 1 792 ? 46.823 0.628 -19.780 1.00 67.69 792 SER A N 1
ATOM 6267 C CA . SER A 1 792 ? 47.992 0.745 -20.664 1.00 67.69 792 SER A CA 1
ATOM 6268 C C . SER A 1 792 ? 47.634 0.697 -22.158 1.00 67.69 792 SER A C 1
ATOM 6270 O O . SER A 1 792 ? 48.446 1.120 -22.978 1.00 67.69 792 SER A O 1
ATOM 6272 N N . TYR A 1 793 ? 46.458 0.169 -22.518 1.00 73.31 793 TYR A N 1
ATOM 6273 C CA . TYR A 1 793 ? 45.994 -0.002 -23.903 1.00 73.31 793 TYR A CA 1
ATOM 6274 C C . TYR A 1 793 ? 44.489 0.271 -24.098 1.00 73.31 793 TYR A C 1
ATOM 6276 O O . TYR A 1 793 ? 43.973 0.063 -25.190 1.00 73.31 793 TYR A O 1
ATOM 6284 N N . GLU A 1 794 ? 43.788 0.746 -23.068 1.00 77.88 794 GLU A N 1
ATOM 6285 C CA . GLU A 1 794 ? 42.407 1.239 -23.107 1.00 77.88 794 GLU A CA 1
ATOM 6286 C C . GLU A 1 794 ? 42.361 2.660 -22.514 1.00 77.88 794 GLU A C 1
ATOM 6288 O O . GLU A 1 794 ? 43.228 3.058 -21.727 1.00 77.88 794 GLU A O 1
ATOM 6293 N N . ARG A 1 795 ? 41.353 3.455 -22.894 1.00 75.50 795 ARG A N 1
ATOM 6294 C CA . ARG A 1 795 ? 41.168 4.820 -22.372 1.00 75.50 795 ARG A CA 1
ATOM 6295 C C . ARG A 1 795 ? 40.798 4.784 -20.889 1.00 75.50 795 ARG A C 1
ATOM 6297 O O . ARG A 1 795 ? 40.098 3.885 -20.436 1.00 75.50 795 ARG A O 1
ATOM 6304 N N . ASN A 1 796 ? 41.229 5.785 -20.120 1.00 69.00 796 ASN A N 1
ATOM 6305 C CA . ASN A 1 796 ? 40.883 5.854 -18.700 1.00 69.00 796 ASN A CA 1
ATOM 6306 C C . ASN A 1 796 ? 39.416 6.253 -18.495 1.00 69.00 796 ASN A C 1
ATOM 6308 O O . ASN A 1 796 ? 39.091 7.434 -18.581 1.00 69.00 796 ASN A O 1
ATOM 6312 N N . ILE A 1 797 ? 38.563 5.264 -18.203 1.00 64.88 797 ILE A N 1
ATOM 6313 C CA . ILE A 1 797 ? 37.113 5.422 -18.005 1.00 64.88 797 ILE A CA 1
ATOM 6314 C C . ILE A 1 797 ? 36.768 6.040 -16.642 1.00 64.88 797 ILE A C 1
ATOM 6316 O O . ILE A 1 797 ? 35.801 6.788 -16.525 1.00 64.88 797 ILE A O 1
ATOM 6320 N N . ALA A 1 798 ? 37.570 5.772 -15.611 1.00 54.75 798 ALA A N 1
ATOM 6321 C CA . ALA A 1 798 ? 37.211 6.076 -14.234 1.00 54.75 798 ALA A CA 1
ATOM 6322 C C . ALA A 1 798 ? 37.674 7.480 -13.805 1.00 54.75 798 ALA A C 1
ATOM 6324 O O . ALA A 1 798 ? 38.857 7.723 -13.554 1.00 54.75 798 ALA A O 1
ATOM 6325 N N . LEU A 1 799 ? 36.715 8.391 -13.592 1.00 53.19 799 LEU A N 1
ATOM 6326 C CA . LEU A 1 799 ? 36.952 9.712 -12.981 1.00 53.19 799 LEU A CA 1
ATOM 6327 C C . LEU A 1 799 ? 37.528 9.621 -11.550 1.00 53.19 799 LEU A C 1
ATOM 6329 O O . LEU A 1 799 ? 38.077 10.597 -11.042 1.00 53.19 799 LEU A O 1
ATOM 6333 N N . ARG A 1 800 ? 37.377 8.464 -10.886 1.00 50.81 800 ARG A N 1
ATOM 6334 C CA . ARG A 1 800 ? 37.667 8.252 -9.456 1.00 50.81 800 ARG A CA 1
ATOM 6335 C C . ARG A 1 800 ? 39.112 7.889 -9.115 1.00 50.81 800 ARG A C 1
ATOM 6337 O O . ARG A 1 800 ? 39.438 7.856 -7.933 1.00 50.81 800 ARG A O 1
ATOM 6344 N N . LEU A 1 801 ? 39.963 7.558 -10.084 1.00 45.44 801 LEU A N 1
ATOM 6345 C CA . LEU A 1 801 ? 41.282 7.011 -9.755 1.00 45.44 801 LEU A CA 1
ATOM 6346 C C . LEU A 1 801 ? 42.287 8.127 -9.494 1.00 45.44 801 LEU A C 1
ATOM 6348 O O . LEU A 1 801 ? 42.647 8.869 -10.409 1.00 45.44 801 LEU A O 1
ATOM 6352 N N . ASP A 1 802 ? 42.771 8.202 -8.253 1.00 45.28 802 ASP A N 1
ATOM 6353 C CA . ASP A 1 802 ? 43.949 8.997 -7.928 1.00 45.28 802 ASP A CA 1
ATOM 6354 C C . ASP A 1 802 ? 45.122 8.586 -8.840 1.00 45.28 802 ASP A C 1
ATOM 6356 O O . ASP A 1 802 ? 45.311 7.390 -9.109 1.00 45.28 802 ASP A O 1
ATOM 6360 N N . PRO A 1 803 ? 45.900 9.556 -9.359 1.00 43.50 803 PRO A N 1
ATOM 6361 C CA . PRO A 1 803 ? 47.012 9.281 -10.255 1.00 43.50 803 PRO A CA 1
ATOM 6362 C C . PRO A 1 803 ? 48.032 8.364 -9.573 1.00 43.50 803 PRO A C 1
ATOM 6364 O O . PRO A 1 803 ? 48.596 8.687 -8.528 1.00 43.50 803 PRO A O 1
ATOM 6367 N N . ILE A 1 804 ? 48.267 7.207 -10.188 1.00 49.16 804 ILE A N 1
ATOM 6368 C CA . ILE A 1 804 ? 49.221 6.205 -9.712 1.00 49.16 804 ILE A CA 1
ATOM 6369 C C . ILE A 1 804 ? 50.633 6.785 -9.868 1.00 49.16 804 ILE A C 1
ATOM 6371 O O . ILE A 1 804 ? 50.964 7.272 -10.955 1.00 49.16 804 ILE A O 1
ATOM 6375 N N . PRO A 1 805 ? 51.498 6.717 -8.841 1.00 48.88 805 PRO A N 1
ATOM 6376 C CA . PRO A 1 805 ? 52.904 7.055 -9.002 1.00 48.88 805 PRO A CA 1
ATOM 6377 C C . PRO A 1 805 ? 53.520 6.160 -10.083 1.00 48.88 805 PRO A C 1
ATOM 6379 O O . PRO A 1 805 ? 53.479 4.935 -9.973 1.00 48.88 805 PRO A O 1
ATOM 6382 N N . ALA A 1 806 ? 54.143 6.755 -11.104 1.00 47.25 806 ALA A N 1
ATOM 6383 C CA . ALA A 1 806 ? 54.795 6.033 -12.207 1.00 47.25 806 ALA A CA 1
ATOM 6384 C C . ALA A 1 806 ? 55.858 4.999 -11.750 1.00 47.25 806 ALA A C 1
ATOM 6386 O O . ALA A 1 806 ? 56.288 4.157 -12.531 1.00 47.25 806 ALA A O 1
ATOM 6387 N N . GLN A 1 807 ? 56.263 5.031 -10.477 1.00 47.19 807 GLN A N 1
ATOM 6388 C CA . GLN A 1 807 ? 57.332 4.225 -9.883 1.00 47.19 807 GLN A CA 1
ATOM 6389 C C . GLN A 1 807 ? 57.016 2.726 -9.684 1.00 47.19 807 GLN A C 1
ATOM 6391 O O . GLN A 1 807 ? 57.918 1.993 -9.294 1.00 47.19 807 GLN A O 1
ATOM 6396 N N . GLN A 1 808 ? 55.798 2.231 -9.950 1.00 49.75 808 GLN A N 1
ATOM 6397 C CA . GLN A 1 808 ? 55.463 0.802 -9.750 1.00 49.75 808 GLN A CA 1
ATOM 6398 C C . GLN A 1 808 ? 55.464 -0.073 -11.021 1.00 49.75 808 GLN A C 1
ATOM 6400 O O . GLN A 1 808 ? 55.251 -1.282 -10.917 1.00 49.75 808 GLN A O 1
ATOM 6405 N N . GLN A 1 809 ? 55.729 0.470 -12.216 1.00 49.25 809 GLN A N 1
ATOM 6406 C CA . GLN A 1 809 ? 55.862 -0.359 -13.424 1.00 49.25 809 GLN A CA 1
ATOM 6407 C C . GLN A 1 809 ? 57.242 -1.035 -13.474 1.00 49.25 809 GLN A C 1
ATOM 6409 O O . GLN A 1 809 ? 58.223 -0.457 -13.937 1.00 49.25 809 GLN A O 1
ATOM 6414 N N . ILE A 1 810 ? 57.325 -2.286 -13.013 1.00 54.53 810 ILE A N 1
ATOM 6415 C CA . ILE A 1 810 ? 58.502 -3.139 -13.233 1.00 54.53 810 ILE A CA 1
ATOM 6416 C C . ILE A 1 810 ? 58.529 -3.523 -14.717 1.00 54.53 810 ILE A C 1
ATOM 6418 O O . ILE A 1 810 ? 57.664 -4.262 -15.189 1.00 54.53 810 ILE A O 1
ATOM 6422 N N . ILE A 1 811 ? 59.523 -3.035 -15.462 1.00 54.69 811 ILE A N 1
ATOM 6423 C CA . ILE A 1 811 ? 59.731 -3.427 -16.861 1.00 54.69 811 ILE A CA 1
ATOM 6424 C C . ILE A 1 811 ? 60.179 -4.895 -16.880 1.00 54.69 811 ILE A C 1
ATOM 6426 O O . ILE A 1 811 ? 61.302 -5.217 -16.488 1.00 54.69 811 ILE A O 1
AT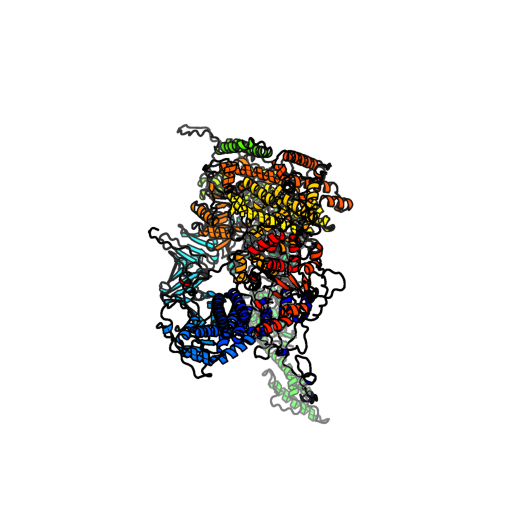OM 6430 N N . TYR A 1 812 ? 59.300 -5.798 -17.325 1.00 58.34 812 TYR A N 1
ATOM 6431 C CA . TYR A 1 812 ? 59.642 -7.201 -17.569 1.00 58.34 812 TYR A CA 1
ATOM 6432 C C . TYR A 1 812 ? 60.795 -7.268 -18.580 1.00 58.34 812 TYR A C 1
ATOM 6434 O O . TYR A 1 812 ? 60.699 -6.660 -19.643 1.00 58.34 812 TYR A O 1
ATOM 6442 N N . GLN A 1 813 ? 61.881 -7.983 -18.263 1.00 58.69 813 GLN A N 1
ATOM 6443 C CA . GLN A 1 813 ? 62.943 -8.279 -19.229 1.00 58.69 813 GLN A CA 1
ATOM 6444 C C . GLN A 1 813 ? 62.633 -9.603 -19.941 1.00 58.69 813 GLN A C 1
ATOM 6446 O O . GLN A 1 813 ? 62.830 -10.669 -19.349 1.00 58.69 813 GLN A O 1
ATOM 6451 N N . PRO A 1 814 ? 62.131 -9.566 -21.187 1.00 59.75 814 PRO A N 1
ATOM 6452 C CA . PRO A 1 814 ? 61.731 -10.770 -21.895 1.00 59.75 814 PRO A CA 1
ATOM 6453 C C . PRO A 1 814 ? 62.950 -11.605 -22.326 1.00 59.75 814 PRO A C 1
ATOM 6455 O O . PRO A 1 814 ? 64.059 -11.096 -22.515 1.00 59.75 814 PRO A O 1
ATOM 6458 N N . ARG A 1 815 ? 62.757 -12.931 -22.410 1.00 61.06 815 ARG A N 1
ATOM 6459 C CA . ARG A 1 815 ? 63.834 -13.912 -22.661 1.00 61.06 815 ARG A CA 1
ATOM 6460 C C . ARG A 1 815 ? 64.479 -13.763 -24.045 1.00 61.06 815 ARG A C 1
ATOM 6462 O O . ARG A 1 815 ? 65.650 -14.098 -24.193 1.00 61.06 815 ARG A O 1
ATOM 6469 N N . ASP A 1 816 ? 63.752 -13.233 -25.025 1.00 59.03 816 ASP A N 1
ATOM 6470 C CA . ASP A 1 816 ? 64.225 -12.934 -26.387 1.00 59.03 816 ASP A CA 1
ATOM 6471 C C . ASP A 1 816 ? 65.401 -11.942 -26.414 1.00 59.03 816 ASP A C 1
ATOM 6473 O O . ASP A 1 816 ? 66.240 -12.000 -27.312 1.00 59.03 816 ASP A O 1
ATOM 6477 N N . ARG A 1 817 ? 65.552 -11.097 -25.383 1.00 63.66 817 ARG A N 1
ATOM 6478 C CA . ARG A 1 817 ? 66.719 -10.209 -25.243 1.00 63.66 817 ARG A CA 1
ATOM 6479 C C . ARG A 1 817 ? 68.019 -10.943 -24.889 1.00 63.66 817 ARG A C 1
ATOM 6481 O O . ARG A 1 817 ? 69.085 -10.333 -24.921 1.00 63.66 817 ARG A O 1
ATOM 6488 N N . ARG A 1 818 ? 67.974 -12.251 -24.600 1.00 66.50 818 ARG A N 1
ATOM 6489 C CA . ARG A 1 818 ? 69.147 -13.105 -24.331 1.00 66.50 818 ARG A CA 1
ATOM 6490 C C . ARG A 1 818 ? 69.607 -13.865 -25.584 1.00 66.50 818 ARG A C 1
ATOM 6492 O O . ARG A 1 818 ? 69.798 -15.078 -25.537 1.00 66.50 818 ARG A O 1
ATOM 6499 N N . ALA A 1 819 ? 69.828 -13.164 -26.699 1.00 68.12 819 ALA A N 1
ATOM 6500 C CA . ALA A 1 819 ? 70.154 -13.762 -28.006 1.00 68.12 819 ALA A CA 1
ATOM 6501 C C . ALA A 1 819 ? 71.384 -14.704 -28.021 1.00 68.12 819 ALA A C 1
ATOM 6503 O O . ALA A 1 819 ? 71.473 -15.578 -28.877 1.00 68.12 819 ALA A O 1
ATOM 6504 N N . ARG A 1 820 ? 72.327 -14.551 -27.075 1.00 68.44 820 ARG A N 1
ATOM 6505 C CA . ARG A 1 820 ? 73.519 -15.417 -26.929 1.00 68.44 820 ARG A CA 1
ATOM 6506 C C . ARG A 1 820 ? 73.349 -16.589 -25.955 1.00 68.44 820 ARG A C 1
ATOM 6508 O O . ARG A 1 820 ? 74.302 -17.333 -25.750 1.00 68.44 820 ARG A O 1
ATOM 6515 N N . SER A 1 821 ? 72.186 -16.732 -25.325 1.00 74.75 821 SER A N 1
ATOM 6516 C CA . SER A 1 821 ? 71.911 -17.885 -24.460 1.00 74.75 821 SER A CA 1
ATOM 6517 C C . SER A 1 821 ? 71.908 -19.170 -25.295 1.00 74.75 821 SER A C 1
ATOM 6519 O O . SER A 1 821 ? 71.467 -19.152 -26.449 1.00 74.75 821 SER A O 1
ATOM 6521 N N . ALA A 1 822 ? 72.453 -20.263 -24.757 1.00 74.19 822 ALA A N 1
ATOM 6522 C CA . ALA A 1 822 ? 72.572 -21.525 -25.492 1.00 74.19 822 ALA A CA 1
ATOM 6523 C C . ALA A 1 822 ? 71.194 -22.013 -25.974 1.00 74.19 822 ALA A C 1
ATOM 6525 O O . ALA A 1 822 ? 71.038 -22.482 -27.100 1.00 74.19 822 ALA A O 1
ATOM 6526 N N . GLU A 1 823 ? 70.178 -21.780 -25.152 1.00 78.94 823 GLU A N 1
ATOM 6527 C CA . GLU A 1 823 ? 68.770 -22.053 -25.391 1.00 78.94 823 GLU A CA 1
ATOM 6528 C C . GLU A 1 823 ? 68.238 -21.243 -26.583 1.00 78.94 823 GLU A C 1
ATOM 6530 O O . GLU A 1 823 ? 67.637 -21.810 -27.493 1.00 78.94 823 GLU A O 1
ATOM 6535 N N . ALA A 1 824 ? 68.514 -19.934 -26.654 1.00 77.75 824 ALA A N 1
ATOM 6536 C CA . ALA A 1 824 ? 68.093 -19.099 -27.785 1.00 77.75 824 ALA A CA 1
ATOM 6537 C C . ALA A 1 824 ? 68.778 -19.500 -29.102 1.00 77.75 824 ALA A C 1
ATOM 6539 O O . ALA A 1 824 ? 68.147 -19.477 -30.162 1.00 77.75 824 ALA A O 1
ATOM 6540 N N . VAL A 1 825 ? 70.051 -19.903 -29.043 1.00 80.62 825 VAL A N 1
ATOM 6541 C CA . VAL A 1 825 ? 70.774 -20.440 -30.206 1.00 80.62 825 VAL A CA 1
ATOM 6542 C C . VAL A 1 825 ? 70.141 -21.751 -30.678 1.00 80.62 825 VAL A C 1
ATOM 6544 O O . VAL A 1 825 ? 69.955 -21.932 -31.882 1.00 80.62 825 VAL A O 1
ATOM 6547 N N . ASN A 1 826 ? 69.746 -22.633 -29.755 1.00 83.19 826 ASN A N 1
ATOM 6548 C CA . ASN A 1 826 ? 69.049 -23.881 -30.072 1.00 83.19 826 ASN A CA 1
ATOM 6549 C C . ASN A 1 826 ? 67.687 -23.617 -30.731 1.00 83.19 826 ASN A C 1
ATOM 6551 O O . ASN A 1 826 ? 67.423 -24.153 -31.808 1.00 83.19 826 ASN A O 1
ATOM 6555 N N . VAL A 1 827 ? 66.870 -22.721 -30.160 1.00 83.25 827 VAL A N 1
ATOM 6556 C CA . VAL A 1 827 ? 65.580 -22.297 -30.741 1.00 83.25 827 VAL A CA 1
ATOM 6557 C C . VAL A 1 827 ? 65.769 -21.779 -32.165 1.00 83.25 827 VAL A C 1
ATOM 6559 O O . VAL A 1 827 ? 65.026 -22.154 -33.075 1.00 83.25 827 VAL A O 1
ATOM 6562 N N . TYR A 1 828 ? 66.777 -20.931 -32.379 1.00 83.75 828 TYR A N 1
ATOM 6563 C CA . TYR A 1 828 ? 67.077 -20.365 -33.689 1.00 83.75 828 TYR A CA 1
ATOM 6564 C C . TYR A 1 828 ? 67.496 -21.435 -34.698 1.00 83.75 828 TYR A C 1
ATOM 6566 O O . TYR A 1 828 ? 66.977 -21.457 -35.815 1.00 83.75 828 TYR A O 1
ATOM 6574 N N . ARG A 1 829 ? 68.376 -22.361 -34.303 1.00 82.50 829 ARG A N 1
ATOM 6575 C CA . ARG A 1 829 ? 68.819 -23.473 -35.157 1.00 82.50 829 ARG A CA 1
ATOM 6576 C C . ARG A 1 829 ? 67.665 -24.394 -35.540 1.00 82.50 829 ARG A C 1
ATOM 6578 O O . ARG A 1 829 ? 67.517 -24.691 -36.721 1.00 82.50 829 ARG A O 1
ATOM 6585 N N . ILE A 1 830 ? 66.812 -24.770 -34.586 1.00 83.50 830 ILE A N 1
ATOM 6586 C CA . ILE A 1 830 ? 65.610 -25.578 -34.845 1.00 83.50 830 ILE A CA 1
ATOM 6587 C C . ILE A 1 830 ? 64.671 -24.834 -35.797 1.00 83.50 830 ILE A C 1
ATOM 6589 O O . ILE A 1 830 ? 64.206 -25.398 -36.786 1.00 83.50 830 ILE A O 1
ATOM 6593 N N . THR A 1 831 ? 64.432 -23.545 -35.547 1.00 82.06 831 THR A N 1
ATOM 6594 C CA . THR A 1 831 ? 63.539 -22.733 -36.382 1.00 82.06 831 THR A CA 1
ATOM 6595 C C . THR A 1 831 ? 64.043 -22.629 -37.814 1.00 82.06 831 THR A C 1
ATOM 6597 O O . THR A 1 831 ? 63.287 -22.799 -38.771 1.00 82.06 831 THR A O 1
ATOM 6600 N N . LYS A 1 832 ? 65.346 -22.403 -37.969 1.00 80.31 832 LYS A N 1
ATOM 6601 C CA . LYS A 1 832 ? 66.001 -22.334 -39.269 1.00 80.31 832 LYS A CA 1
ATOM 6602 C C . LYS A 1 832 ? 66.003 -23.686 -39.982 1.00 80.31 832 LYS A C 1
ATOM 6604 O O . LYS A 1 832 ? 65.803 -23.711 -41.195 1.00 80.31 832 LYS A O 1
ATOM 6609 N N . ALA A 1 833 ? 66.167 -24.790 -39.249 1.00 75.06 833 ALA A N 1
ATOM 6610 C CA . ALA A 1 833 ? 66.037 -26.136 -39.795 1.00 75.06 833 ALA A CA 1
ATOM 6611 C C . ALA A 1 833 ? 64.628 -26.353 -40.372 1.00 75.06 833 ALA A C 1
ATOM 6613 O O . ALA A 1 833 ? 64.513 -26.697 -41.541 1.00 75.06 833 ALA A O 1
ATOM 6614 N N . PHE A 1 834 ? 63.562 -26.019 -39.634 1.00 77.19 834 PHE A N 1
ATOM 6615 C CA . PHE A 1 834 ? 62.177 -26.094 -40.137 1.00 77.19 834 PHE A CA 1
ATOM 6616 C C . PHE A 1 834 ? 61.922 -25.241 -41.393 1.00 77.19 834 PHE A C 1
ATOM 6618 O O . PHE A 1 834 ? 61.047 -25.570 -42.198 1.00 77.19 834 PHE A O 1
ATOM 6625 N N . HIS A 1 835 ? 62.661 -24.140 -41.558 1.00 74.75 835 HIS A N 1
ATOM 6626 C CA . HIS A 1 835 ? 62.538 -23.249 -42.712 1.00 74.75 835 HIS A CA 1
ATOM 6627 C C . HIS A 1 835 ? 63.323 -23.735 -43.942 1.00 74.75 835 HIS A C 1
ATOM 6629 O O . HIS A 1 835 ? 62.902 -23.490 -45.072 1.00 74.75 835 HIS A O 1
ATOM 6635 N N . ARG A 1 836 ? 64.444 -24.447 -43.753 1.00 69.88 836 ARG A N 1
ATOM 6636 C CA . ARG A 1 836 ? 65.188 -25.090 -44.847 1.00 69.88 836 ARG A CA 1
ATOM 6637 C C . ARG A 1 836 ? 64.455 -26.364 -45.275 1.00 69.88 836 ARG A C 1
ATOM 6639 O O . ARG A 1 836 ? 64.420 -27.341 -44.538 1.00 69.88 836 ARG A O 1
ATOM 6646 N N . ARG A 1 837 ? 63.872 -26.360 -46.478 1.00 58.81 837 ARG A N 1
ATOM 6647 C CA . ARG A 1 837 ? 63.278 -27.553 -47.099 1.00 58.81 837 ARG A CA 1
ATOM 6648 C C . ARG A 1 837 ? 64.121 -28.010 -48.294 1.00 58.81 837 ARG A C 1
ATOM 6650 O O . ARG A 1 837 ? 64.416 -27.169 -49.143 1.00 58.81 837 ARG A O 1
ATOM 6657 N N . PRO A 1 838 ? 64.457 -29.307 -48.403 1.00 62.00 838 PRO A N 1
ATOM 6658 C CA . PRO A 1 838 ? 64.176 -30.387 -47.445 1.00 62.00 838 PRO A CA 1
ATOM 6659 C C . PRO A 1 838 ? 64.969 -30.247 -46.128 1.00 62.00 838 PRO A C 1
ATOM 6661 O O . PRO A 1 838 ? 66.038 -29.638 -46.106 1.00 62.00 838 PRO A O 1
ATOM 6664 N N . LEU A 1 839 ? 64.409 -30.778 -45.029 1.00 67.94 839 LEU A N 1
ATOM 6665 C CA . LEU A 1 839 ? 65.000 -30.708 -43.687 1.00 67.94 839 LEU A CA 1
ATOM 6666 C C . LEU A 1 839 ? 66.319 -31.501 -43.663 1.00 67.94 839 LEU A C 1
ATOM 6668 O O . LEU A 1 839 ? 66.298 -32.727 -43.718 1.00 67.94 839 LEU A O 1
ATOM 6672 N N . GLY A 1 840 ? 67.453 -30.805 -43.571 1.00 70.56 840 GLY A N 1
ATOM 6673 C CA . GLY A 1 840 ? 68.748 -31.417 -43.261 1.00 70.56 840 GLY A CA 1
ATOM 6674 C C . GLY A 1 840 ? 68.920 -31.548 -41.749 1.00 70.56 840 GLY A C 1
ATOM 6675 O O . GLY A 1 840 ? 68.706 -30.572 -41.025 1.00 70.56 840 GLY A O 1
ATOM 6676 N N . ILE A 1 841 ? 69.285 -32.737 -41.266 1.00 76.38 841 ILE A N 1
ATOM 6677 C CA . ILE A 1 841 ? 69.401 -33.023 -39.831 1.00 76.38 841 ILE A CA 1
ATOM 6678 C C . ILE A 1 841 ? 70.862 -33.307 -39.501 1.00 76.38 841 ILE A C 1
ATOM 6680 O O . ILE A 1 841 ? 71.435 -34.292 -39.951 1.00 76.38 841 ILE A O 1
ATOM 6684 N N . HIS A 1 842 ? 71.475 -32.440 -38.701 1.00 78.88 842 HIS A N 1
ATOM 6685 C CA . HIS A 1 842 ? 72.804 -32.678 -38.150 1.00 78.88 842 HIS A CA 1
ATOM 6686 C C . HIS A 1 842 ? 72.667 -33.128 -36.693 1.00 78.88 842 HIS A C 1
ATOM 6688 O O . HIS A 1 842 ? 72.317 -32.314 -35.838 1.00 78.88 842 HIS A O 1
ATOM 6694 N N . MET A 1 843 ? 72.983 -34.393 -36.407 1.00 81.81 843 MET A N 1
ATOM 6695 C CA . MET A 1 843 ? 73.198 -34.880 -35.041 1.00 81.81 843 MET A CA 1
ATOM 6696 C C . MET A 1 843 ? 74.685 -35.171 -34.834 1.00 81.81 843 MET A C 1
ATOM 6698 O O . MET A 1 843 ? 75.303 -35.843 -35.659 1.00 81.81 843 MET A O 1
ATOM 6702 N N . SER A 1 844 ? 75.261 -34.651 -33.748 1.00 78.50 844 SER A N 1
ATOM 6703 C CA . SER A 1 844 ? 76.678 -34.840 -33.404 1.00 78.50 844 SER A CA 1
ATOM 6704 C C . SER A 1 844 ? 76.979 -36.240 -32.868 1.00 78.50 844 SER A C 1
ATOM 6706 O O . SER A 1 844 ? 78.086 -36.753 -33.025 1.00 78.50 844 SER A O 1
ATOM 6708 N N . ARG A 1 845 ? 75.973 -36.868 -32.255 1.00 80.25 845 ARG A N 1
ATOM 6709 C CA . ARG A 1 845 ? 75.999 -38.233 -31.736 1.00 80.25 845 ARG A CA 1
ATOM 6710 C C . ARG A 1 845 ? 74.823 -39.011 -32.316 1.00 80.25 845 ARG A C 1
ATOM 6712 O O . ARG A 1 845 ? 73.752 -38.450 -32.535 1.00 80.25 845 ARG A O 1
ATOM 6719 N N . THR A 1 846 ? 75.008 -40.306 -32.558 1.00 81.44 846 THR A N 1
ATOM 6720 C CA . THR A 1 846 ? 73.894 -41.179 -32.969 1.00 81.44 846 THR A CA 1
ATOM 6721 C C . THR A 1 846 ? 72.847 -41.249 -31.862 1.00 81.44 846 THR A C 1
ATOM 6723 O O . THR A 1 846 ? 73.187 -41.187 -30.674 1.00 81.44 846 THR A O 1
ATOM 6726 N N . ILE A 1 847 ? 71.576 -41.422 -32.219 1.00 85.12 847 ILE A N 1
ATOM 6727 C CA . ILE A 1 847 ? 70.501 -41.457 -31.224 1.00 85.12 847 ILE A CA 1
ATOM 6728 C C . ILE A 1 847 ? 70.709 -42.601 -30.219 1.00 85.12 847 ILE A C 1
ATOM 6730 O O . ILE A 1 847 ? 70.518 -42.420 -29.019 1.00 85.12 847 ILE A O 1
ATOM 6734 N N . ASN A 1 848 ? 71.246 -43.731 -30.689 1.00 81.00 848 ASN A N 1
ATOM 6735 C CA . ASN A 1 848 ? 71.658 -44.871 -29.870 1.00 81.00 848 ASN A CA 1
ATOM 6736 C C . ASN A 1 848 ? 72.621 -44.478 -28.744 1.00 81.00 848 ASN A C 1
ATOM 6738 O O . ASN A 1 848 ? 72.392 -44.827 -27.586 1.00 81.00 848 ASN A O 1
ATOM 6742 N N . THR A 1 849 ? 73.677 -43.727 -29.070 1.00 82.06 849 THR A N 1
ATOM 6743 C CA . THR A 1 849 ? 74.655 -43.268 -28.071 1.00 82.06 849 THR A CA 1
ATOM 6744 C C . THR A 1 849 ? 74.057 -42.270 -27.085 1.00 82.06 849 THR A C 1
ATOM 6746 O O . THR A 1 849 ? 74.409 -42.295 -25.913 1.00 82.06 849 THR A O 1
ATOM 6749 N N . VAL A 1 850 ? 73.116 -41.429 -27.526 1.00 82.44 850 VAL A N 1
ATOM 6750 C CA . VAL A 1 850 ? 72.458 -40.461 -26.639 1.00 82.44 850 VAL A CA 1
ATOM 6751 C C . VAL A 1 850 ? 71.550 -41.162 -25.627 1.00 82.44 850 VAL A C 1
ATOM 6753 O O . VAL A 1 850 ? 71.571 -40.809 -24.452 1.00 82.44 850 VAL A O 1
ATOM 6756 N N . LEU A 1 851 ? 70.794 -42.182 -26.047 1.00 84.00 851 LEU A N 1
ATOM 6757 C CA . LEU A 1 851 ? 69.921 -42.928 -25.135 1.00 84.00 851 LEU A CA 1
ATOM 6758 C C . LEU A 1 851 ? 70.691 -43.852 -24.179 1.00 84.00 851 LEU A C 1
ATOM 6760 O O . LEU A 1 851 ? 70.184 -44.149 -23.103 1.00 84.00 851 LEU A O 1
ATOM 6764 N N . GLN A 1 852 ? 71.900 -44.304 -24.532 1.00 82.19 852 GLN A N 1
ATOM 6765 C CA . GLN A 1 852 ? 72.748 -45.100 -23.629 1.00 82.19 852 GLN A CA 1
ATOM 6766 C C . GLN A 1 852 ? 73.216 -44.318 -22.394 1.00 82.19 852 GLN A C 1
ATOM 6768 O O . GLN A 1 852 ? 73.429 -44.922 -21.342 1.00 82.19 852 GLN A O 1
ATOM 6773 N N . ASP A 1 853 ? 73.358 -42.994 -22.506 1.00 80.25 853 ASP A N 1
ATOM 6774 C CA . ASP A 1 853 ? 73.725 -42.129 -21.379 1.00 80.25 853 ASP A CA 1
ATOM 6775 C C . ASP A 1 853 ? 72.602 -42.069 -20.322 1.00 80.25 853 ASP A C 1
ATOM 6777 O O . ASP A 1 853 ? 72.840 -41.761 -19.149 1.00 80.25 853 ASP A O 1
ATOM 6781 N N . TRP A 1 854 ? 71.364 -42.378 -20.719 1.00 84.25 854 TRP A N 1
ATOM 6782 C CA . TRP A 1 854 ? 70.193 -42.332 -19.855 1.00 84.25 854 TRP A CA 1
ATOM 6783 C C . TRP A 1 854 ? 69.965 -43.675 -19.157 1.00 84.25 854 TRP A C 1
ATOM 6785 O O . TRP A 1 854 ? 69.718 -44.710 -19.773 1.00 84.25 854 TRP A O 1
ATOM 6795 N N . LYS A 1 855 ? 69.981 -43.660 -17.818 1.00 81.38 855 LYS A N 1
ATOM 6796 C CA . LYS A 1 855 ? 69.650 -44.850 -17.008 1.00 81.38 855 LYS A CA 1
ATOM 6797 C C . LYS A 1 855 ? 68.195 -45.291 -17.193 1.00 81.38 855 LYS A C 1
ATOM 6799 O O . LYS A 1 855 ? 67.892 -46.482 -17.078 1.00 81.38 855 LYS A O 1
ATOM 6804 N N . LEU A 1 856 ? 67.321 -44.322 -17.453 1.00 81.25 856 LEU A N 1
ATOM 6805 C CA . LEU A 1 856 ? 65.882 -44.471 -17.594 1.00 81.25 856 LEU A CA 1
ATOM 6806 C C . LEU A 1 856 ? 65.430 -43.731 -18.853 1.00 81.25 856 LEU A C 1
ATOM 6808 O O . LEU A 1 856 ? 65.713 -42.545 -18.990 1.00 81.25 856 LEU A O 1
ATOM 6812 N N . VAL A 1 857 ? 64.728 -44.423 -19.747 1.00 85.19 857 VAL A N 1
ATOM 6813 C CA . VAL A 1 857 ? 64.137 -43.827 -20.950 1.00 85.19 857 VAL A CA 1
ATOM 6814 C C . VAL A 1 857 ? 62.633 -44.065 -20.920 1.00 85.19 857 VAL A C 1
ATOM 6816 O O . VAL A 1 857 ? 62.184 -45.213 -20.864 1.00 85.19 857 VAL A O 1
ATOM 6819 N N . GLY A 1 858 ? 61.855 -42.986 -20.966 1.00 82.38 858 GLY A N 1
ATOM 6820 C CA . GLY A 1 858 ? 60.403 -43.037 -21.110 1.00 82.38 858 GLY A CA 1
ATOM 6821 C C . GLY A 1 858 ? 60.006 -43.697 -22.424 1.00 82.38 858 GLY A C 1
ATOM 6822 O O . GLY A 1 858 ? 60.489 -43.310 -23.489 1.00 82.38 858 GLY A O 1
ATOM 6823 N N . GLY A 1 859 ? 59.152 -44.712 -22.352 1.00 81.94 859 GLY A N 1
ATOM 6824 C CA . GLY A 1 859 ? 58.662 -45.439 -23.516 1.00 81.94 859 GLY A CA 1
ATOM 6825 C C . GLY A 1 859 ? 57.401 -44.825 -24.126 1.00 81.94 859 GLY A C 1
ATOM 6826 O O . GLY A 1 859 ? 57.082 -43.660 -23.903 1.00 81.94 859 GLY A O 1
ATOM 6827 N N . PHE A 1 860 ? 56.694 -45.614 -24.930 1.00 82.06 860 PHE A N 1
ATOM 6828 C CA . PHE A 1 860 ? 55.583 -45.171 -25.776 1.00 82.06 860 PHE A CA 1
ATOM 6829 C C . PHE A 1 860 ? 54.241 -45.575 -25.134 1.00 82.06 860 PHE A C 1
ATOM 6831 O O . PHE A 1 860 ? 54.076 -46.725 -24.714 1.00 82.06 860 PHE A O 1
ATOM 6838 N N . HIS A 1 861 ? 53.283 -44.649 -25.011 1.00 66.06 861 HIS A N 1
ATOM 6839 C CA . HIS A 1 861 ? 51.992 -44.888 -24.342 1.00 66.06 861 HIS A CA 1
ATOM 6840 C C . HIS A 1 861 ? 50.885 -45.187 -25.363 1.00 66.06 861 HIS A C 1
ATOM 6842 O O . HIS A 1 861 ? 50.561 -44.346 -26.191 1.00 66.06 861 HIS A O 1
ATOM 6848 N N . SER A 1 862 ? 50.261 -46.369 -25.286 1.00 51.06 862 SER A N 1
ATOM 6849 C CA . SER A 1 862 ? 49.289 -46.833 -26.296 1.00 51.06 862 SER A CA 1
ATOM 6850 C C . SER A 1 862 ? 47.832 -46.368 -26.104 1.00 51.06 862 SER A C 1
ATOM 6852 O O . SER A 1 862 ? 46.993 -46.729 -26.922 1.00 51.06 862 SER A O 1
ATOM 6854 N N . GLU A 1 863 ? 47.490 -45.577 -25.076 1.00 48.88 863 GLU A N 1
ATOM 6855 C CA . GLU A 1 863 ? 46.111 -45.089 -24.867 1.00 48.88 863 GLU A CA 1
ATOM 6856 C C . GLU A 1 863 ? 46.049 -43.555 -24.712 1.00 48.88 863 GLU A C 1
ATOM 6858 O O . GLU A 1 863 ? 46.612 -43.025 -23.749 1.00 48.88 863 GLU A O 1
ATOM 6863 N N . PRO A 1 864 ? 45.323 -42.825 -25.589 1.00 43.69 864 PRO A N 1
ATOM 6864 C CA . PRO A 1 864 ? 45.159 -41.376 -25.500 1.00 43.69 864 PRO A CA 1
ATOM 6865 C C . PRO A 1 864 ? 44.137 -41.025 -24.407 1.00 43.69 864 PRO A C 1
ATOM 6867 O O . PRO A 1 864 ? 42.992 -40.662 -24.675 1.00 43.69 864 PRO A O 1
ATOM 6870 N N . LYS A 1 865 ? 44.525 -41.165 -23.136 1.00 37.97 865 LYS A N 1
ATOM 6871 C CA . LYS A 1 865 ? 43.704 -40.708 -22.009 1.00 37.97 865 LYS A CA 1
ATOM 6872 C C . LYS A 1 865 ? 43.851 -39.200 -21.847 1.00 37.97 865 LYS A C 1
ATOM 6874 O O . LYS A 1 865 ? 44.817 -38.730 -21.263 1.00 37.97 865 LYS A O 1
ATOM 6879 N N . ASN A 1 866 ? 42.827 -38.488 -22.318 1.00 39.38 866 ASN A N 1
ATOM 6880 C CA . ASN A 1 866 ? 42.582 -37.053 -22.170 1.00 39.38 866 ASN A CA 1
ATOM 6881 C C . ASN A 1 866 ? 43.638 -36.141 -22.814 1.00 39.38 866 ASN A C 1
ATOM 6883 O O . ASN A 1 866 ? 44.791 -36.100 -22.405 1.00 39.38 866 ASN A O 1
ATOM 6887 N N . ASN A 1 867 ? 43.189 -35.309 -23.757 1.00 41.00 867 ASN A N 1
ATOM 6888 C CA . ASN A 1 867 ? 43.928 -34.204 -24.385 1.00 41.00 867 ASN A CA 1
ATOM 6889 C C . ASN A 1 867 ? 44.300 -33.074 -23.393 1.00 41.00 867 ASN A C 1
ATOM 6891 O O . ASN A 1 867 ? 44.126 -31.890 -23.689 1.00 41.00 867 ASN A O 1
ATOM 6895 N N . ALA A 1 868 ? 44.793 -33.401 -22.199 1.00 43.09 868 ALA A N 1
ATOM 6896 C CA . ALA A 1 868 ? 45.435 -32.441 -21.325 1.00 43.09 868 ALA A CA 1
ATOM 6897 C C . ALA A 1 868 ? 46.795 -32.117 -21.947 1.00 43.09 868 ALA A C 1
ATOM 6899 O O . ALA A 1 868 ? 47.763 -32.854 -21.786 1.00 43.09 868 ALA A O 1
ATOM 6900 N N . VAL A 1 869 ? 46.846 -31.025 -22.714 1.00 48.94 869 VAL A N 1
ATOM 6901 C CA . VAL A 1 869 ? 48.108 -30.417 -23.139 1.00 48.94 869 VAL A CA 1
ATOM 6902 C C . VAL A 1 869 ? 48.966 -30.273 -21.878 1.00 48.94 869 VAL A C 1
ATOM 6904 O O . VAL A 1 869 ? 48.523 -29.584 -20.952 1.00 48.94 869 VAL A O 1
ATOM 6907 N N . PRO A 1 870 ? 50.134 -30.937 -21.789 1.00 53.84 870 PRO A N 1
ATOM 6908 C CA . PRO A 1 870 ? 50.973 -30.836 -20.608 1.00 53.84 870 PRO A CA 1
ATOM 6909 C C . PRO A 1 870 ? 51.257 -29.347 -20.346 1.00 53.84 870 PRO A C 1
ATOM 6911 O O . PRO A 1 870 ? 51.485 -28.599 -21.307 1.00 53.84 870 PRO A O 1
ATOM 6914 N N . PRO A 1 871 ? 51.160 -28.870 -19.088 1.00 57.50 871 PRO A N 1
ATOM 6915 C CA . PRO A 1 871 ? 51.322 -27.456 -18.771 1.00 57.50 871 PRO A CA 1
ATOM 6916 C C . PRO A 1 871 ? 52.602 -26.925 -19.411 1.00 57.50 871 PRO A C 1
ATOM 6918 O O . PRO A 1 871 ? 53.632 -27.577 -19.303 1.00 57.50 871 PRO A O 1
ATOM 6921 N N . LEU A 1 872 ? 52.590 -25.748 -20.040 1.00 62.28 872 LEU A N 1
ATOM 6922 C CA . LEU A 1 872 ? 53.782 -25.206 -20.725 1.00 62.28 872 LEU A CA 1
ATOM 6923 C C . LEU A 1 872 ? 55.046 -25.204 -19.849 1.00 62.28 872 LEU A C 1
ATOM 6925 O O . LEU A 1 872 ? 56.150 -25.302 -20.371 1.00 62.28 872 LEU A O 1
ATOM 6929 N N . ALA A 1 873 ? 54.872 -25.120 -18.527 1.00 65.12 873 ALA A N 1
ATOM 6930 C CA . ALA A 1 873 ? 55.942 -25.260 -17.549 1.00 65.12 873 ALA A CA 1
ATOM 6931 C C . ALA A 1 873 ? 56.607 -26.648 -17.566 1.00 65.12 873 ALA A C 1
ATOM 6933 O O . ALA A 1 873 ? 57.827 -26.688 -17.552 1.00 65.12 873 ALA A O 1
ATOM 6934 N N . SER A 1 874 ? 55.843 -27.743 -17.673 1.00 67.69 874 SER A N 1
ATOM 6935 C CA . SER A 1 874 ? 56.363 -29.125 -17.714 1.00 67.69 874 SER A CA 1
ATOM 6936 C C . SER A 1 874 ? 57.330 -29.361 -18.875 1.00 67.69 874 SER A C 1
ATOM 6938 O O . SER A 1 874 ? 58.373 -29.968 -18.688 1.00 67.69 874 SER A O 1
ATOM 6940 N N . LEU A 1 875 ? 57.072 -28.767 -20.048 1.00 71.94 875 LEU A N 1
ATOM 6941 C CA . LEU A 1 875 ? 57.993 -28.821 -21.195 1.00 71.94 875 LEU A CA 1
ATOM 6942 C C . LEU A 1 875 ? 59.337 -28.118 -20.935 1.00 71.94 875 LEU A C 1
ATOM 6944 O O . LEU A 1 875 ? 60.272 -28.291 -21.708 1.00 71.94 875 LEU A O 1
ATOM 6948 N N . VAL A 1 876 ? 59.415 -27.280 -19.900 1.00 73.94 876 VAL A N 1
ATOM 6949 C CA . VAL A 1 876 ? 60.617 -26.530 -19.513 1.00 73.94 876 VAL A CA 1
ATOM 6950 C C . VAL A 1 876 ? 61.221 -27.080 -18.216 1.00 73.94 876 VAL A C 1
ATOM 6952 O O . VAL A 1 876 ? 62.409 -26.900 -17.985 1.00 73.94 876 VAL A O 1
ATOM 6955 N N . SER A 1 877 ? 60.434 -27.705 -17.339 1.00 72.81 877 SER A N 1
ATOM 6956 C CA . SER A 1 877 ? 60.900 -28.195 -16.036 1.00 72.81 877 SER A CA 1
ATOM 6957 C C . SER A 1 877 ? 61.227 -29.680 -16.007 1.00 72.81 877 SER A C 1
ATOM 6959 O O . SER A 1 877 ? 62.098 -30.074 -15.233 1.00 72.81 877 SER A O 1
ATOM 6961 N N . ASP A 1 878 ? 60.527 -30.491 -16.796 1.00 73.75 878 ASP A N 1
ATOM 6962 C CA . ASP A 1 878 ? 60.550 -31.943 -16.653 1.00 73.75 878 ASP A CA 1
ATOM 6963 C C . ASP A 1 878 ? 61.642 -32.548 -17.540 1.00 73.75 878 ASP A C 1
ATOM 6965 O O . ASP A 1 878 ? 61.951 -32.021 -18.611 1.00 73.75 878 ASP A O 1
ATOM 6969 N N . SER A 1 879 ? 62.237 -33.661 -17.098 1.00 78.75 879 SER A N 1
ATOM 6970 C CA . SER A 1 879 ? 63.321 -34.296 -17.849 1.00 78.75 879 SER A CA 1
ATOM 6971 C C . SER A 1 879 ? 62.814 -34.858 -19.175 1.00 78.75 879 SER A C 1
ATOM 6973 O O . SER A 1 879 ? 61.828 -35.607 -19.224 1.00 78.75 879 SER A O 1
ATOM 6975 N N . ILE A 1 880 ? 63.534 -34.547 -20.255 1.00 83.12 880 ILE A N 1
ATOM 6976 C CA . ILE A 1 880 ? 63.236 -35.054 -21.599 1.00 83.12 880 ILE A CA 1
ATOM 6977 C C . ILE A 1 880 ? 63.405 -36.578 -21.649 1.00 83.12 880 ILE A C 1
ATOM 6979 O O . ILE A 1 880 ? 62.660 -37.254 -22.358 1.00 83.12 880 ILE A O 1
ATOM 6983 N N . ALA A 1 881 ? 64.344 -37.130 -20.874 1.00 82.62 881 ALA A N 1
ATOM 6984 C CA . ALA A 1 881 ? 64.613 -38.565 -20.833 1.00 82.62 881 ALA A CA 1
ATOM 6985 C C . ALA A 1 881 ? 63.395 -39.375 -20.352 1.00 82.62 881 ALA A C 1
ATOM 6987 O O . ALA A 1 881 ? 63.080 -40.420 -20.922 1.00 82.62 881 ALA A O 1
ATOM 6988 N N . GLU A 1 882 ? 62.669 -38.874 -19.348 1.00 80.31 882 GLU A N 1
ATOM 6989 C CA . GLU A 1 882 ? 61.492 -39.537 -18.763 1.00 80.31 882 GLU A CA 1
ATOM 6990 C C . GLU A 1 882 ? 60.254 -39.479 -19.669 1.00 80.31 882 GLU A C 1
ATOM 6992 O O . GLU A 1 882 ? 59.396 -40.355 -19.599 1.00 80.31 882 GLU A O 1
ATOM 6997 N N . HIS A 1 883 ? 60.187 -38.485 -20.558 1.00 81.50 883 HIS A N 1
ATOM 6998 C CA . HIS A 1 883 ? 59.066 -38.257 -21.476 1.00 81.50 883 HIS A CA 1
ATOM 6999 C C . HIS A 1 883 ? 59.425 -38.549 -22.939 1.00 81.50 883 HIS A C 1
ATOM 7001 O O . HIS A 1 883 ? 58.698 -38.158 -23.850 1.00 81.50 883 HIS A O 1
ATOM 7007 N N . TRP A 1 884 ? 60.550 -39.221 -23.189 1.00 86.94 884 TRP A N 1
ATOM 7008 C CA . TRP A 1 884 ? 61.093 -39.402 -24.533 1.00 86.94 884 TRP A CA 1
ATOM 7009 C C . TRP A 1 884 ? 60.070 -39.991 -25.515 1.00 86.94 884 TRP A C 1
ATOM 7011 O O . TRP A 1 884 ? 59.755 -39.352 -26.519 1.00 86.94 884 TRP A O 1
ATOM 7021 N N . GLY A 1 885 ? 59.502 -41.167 -25.223 1.00 86.56 885 GLY A N 1
ATOM 7022 C CA . GLY A 1 885 ? 58.557 -41.823 -26.131 1.00 86.56 885 GLY A CA 1
ATOM 7023 C C . GLY A 1 885 ? 57.244 -41.056 -26.326 1.00 86.56 885 GLY A C 1
ATOM 7024 O O . GLY A 1 885 ? 56.772 -40.953 -27.456 1.00 86.56 885 GLY A O 1
ATOM 7025 N N . SER A 1 886 ? 56.700 -40.417 -25.284 1.00 81.19 886 SER A N 1
ATOM 7026 C CA . SER A 1 886 ? 55.481 -39.596 -25.405 1.00 81.19 886 SER A CA 1
ATOM 7027 C C . SER A 1 886 ? 55.703 -38.323 -26.228 1.00 81.19 886 SER A C 1
ATOM 7029 O O . SER A 1 886 ? 54.818 -37.901 -26.976 1.00 81.19 886 SER A O 1
ATOM 7031 N N . LEU A 1 887 ? 56.896 -37.726 -26.150 1.00 85.44 887 LEU A N 1
ATOM 7032 C CA . LEU A 1 887 ? 57.289 -36.615 -27.012 1.00 85.44 887 LEU A CA 1
ATOM 7033 C C . LEU A 1 887 ? 57.446 -37.076 -28.463 1.00 85.44 887 LEU A C 1
ATOM 7035 O O . LEU A 1 887 ? 56.919 -36.412 -29.357 1.00 85.44 887 LEU A O 1
ATOM 7039 N N . VAL A 1 888 ? 58.092 -38.223 -28.706 1.00 87.88 888 VAL A N 1
ATOM 7040 C CA . VAL A 1 888 ? 58.175 -38.815 -30.051 1.00 87.88 888 VAL A CA 1
ATOM 7041 C C . VAL A 1 888 ? 56.774 -39.013 -30.649 1.00 87.88 888 VAL A C 1
ATOM 7043 O O . VAL A 1 888 ? 56.551 -38.609 -31.792 1.00 87.88 888 VAL A O 1
ATOM 7046 N N . ASP A 1 889 ? 55.830 -39.575 -29.889 1.00 85.44 889 ASP A N 1
ATOM 7047 C CA . ASP A 1 889 ? 54.443 -39.776 -30.333 1.00 85.44 889 ASP A CA 1
ATOM 7048 C C . ASP A 1 889 ? 53.723 -38.436 -30.581 1.00 85.44 889 ASP A C 1
ATOM 7050 O O . ASP A 1 889 ? 53.156 -38.200 -31.646 1.00 85.44 889 ASP A O 1
ATOM 7054 N N . SER A 1 890 ? 53.866 -37.464 -29.674 1.00 83.12 890 SER A N 1
ATOM 7055 C CA . SER A 1 890 ? 53.318 -36.115 -29.873 1.00 83.12 890 SER A CA 1
ATOM 7056 C C . SER A 1 890 ? 53.839 -35.453 -31.160 1.00 83.12 890 SER A C 1
ATOM 7058 O O . SER A 1 890 ? 53.085 -34.743 -31.828 1.00 83.12 890 SER A O 1
ATOM 7060 N N . PHE A 1 891 ? 55.119 -35.619 -31.513 1.00 87.38 891 PHE A N 1
ATOM 7061 C CA . PHE A 1 891 ? 55.687 -35.020 -32.727 1.00 87.38 891 PHE A CA 1
ATOM 7062 C C . PHE A 1 891 ? 55.329 -35.783 -34.004 1.00 87.38 891 PHE A C 1
ATOM 7064 O O . PHE A 1 891 ? 55.050 -35.127 -35.010 1.00 87.38 891 PHE A O 1
ATOM 7071 N N . ARG A 1 892 ? 55.265 -37.122 -33.974 1.00 85.44 892 ARG A N 1
ATOM 7072 C CA . ARG A 1 892 ? 54.833 -37.913 -35.141 1.00 85.44 892 ARG A CA 1
ATOM 7073 C C . ARG A 1 892 ? 53.343 -37.741 -35.450 1.00 85.44 892 ARG A C 1
ATOM 7075 O O . ARG A 1 892 ? 52.965 -37.868 -36.609 1.00 85.44 892 ARG A O 1
ATOM 7082 N N . ASP A 1 893 ? 52.507 -37.465 -34.448 1.00 81.88 893 ASP A N 1
ATOM 7083 C CA . ASP A 1 893 ? 51.051 -37.358 -34.620 1.00 81.88 893 ASP A CA 1
ATOM 7084 C C . ASP A 1 893 ? 50.603 -35.926 -34.947 1.00 81.88 893 ASP A C 1
ATOM 7086 O O . ASP A 1 893 ? 49.500 -35.703 -35.451 1.00 81.88 893 ASP A O 1
ATOM 7090 N N . MET A 1 894 ? 51.467 -34.927 -34.725 1.00 82.69 894 MET A N 1
ATOM 7091 C CA . MET A 1 894 ? 51.168 -33.541 -35.084 1.00 82.69 894 MET A CA 1
ATOM 7092 C C . MET A 1 894 ? 50.989 -33.367 -36.605 1.00 82.69 894 MET A C 1
ATOM 7094 O O . MET A 1 894 ? 51.732 -33.907 -37.435 1.00 82.69 894 MET A O 1
ATOM 7098 N N . SER A 1 895 ? 49.976 -32.577 -36.976 1.00 78.12 895 SER A N 1
ATOM 7099 C CA . SER A 1 895 ? 49.636 -32.286 -38.371 1.00 78.12 895 SER A CA 1
ATOM 7100 C C . SER A 1 895 ? 50.744 -31.486 -39.057 1.00 78.12 895 SER A C 1
ATOM 7102 O O . SER A 1 895 ? 51.113 -30.412 -38.580 1.00 78.12 895 SER A O 1
ATOM 7104 N N . LEU A 1 896 ? 51.208 -31.959 -40.222 1.00 73.81 896 LEU A N 1
ATOM 7105 C CA . LEU A 1 896 ? 52.207 -31.268 -41.055 1.00 73.81 896 LEU A CA 1
ATOM 7106 C C . LEU A 1 896 ? 51.768 -29.855 -41.489 1.00 73.81 896 LEU A C 1
ATOM 7108 O O . LEU A 1 896 ? 52.613 -29.017 -41.814 1.00 73.81 896 LEU A O 1
ATOM 7112 N N . ASN A 1 897 ? 50.458 -29.578 -41.453 1.00 75.31 897 ASN A N 1
ATOM 7113 C CA . ASN A 1 897 ? 49.862 -28.290 -41.813 1.00 75.31 897 ASN A CA 1
ATOM 7114 C C . ASN A 1 897 ? 50.037 -27.221 -40.721 1.00 75.31 897 ASN A C 1
ATOM 7116 O O . ASN A 1 897 ? 49.733 -26.053 -40.959 1.00 75.31 897 ASN A O 1
ATOM 7120 N N . GLN A 1 898 ? 50.523 -27.590 -39.529 1.00 73.75 898 GLN A N 1
ATOM 7121 C CA . GLN A 1 898 ? 50.709 -26.677 -38.397 1.00 73.75 898 GLN A CA 1
ATOM 7122 C C . GLN A 1 898 ? 52.161 -26.671 -37.876 1.00 73.75 898 GLN A C 1
ATOM 7124 O O . GLN A 1 898 ? 52.395 -26.926 -36.690 1.00 73.75 898 GLN A O 1
ATOM 7129 N N . PRO A 1 899 ? 53.155 -26.311 -38.716 1.00 77.94 899 PRO A N 1
ATOM 7130 C CA . PRO A 1 899 ? 54.571 -26.345 -38.335 1.00 77.94 899 PRO A CA 1
ATOM 7131 C C . PRO A 1 899 ? 54.885 -25.471 -37.121 1.00 77.94 899 PRO A C 1
ATOM 7133 O O . PRO A 1 899 ? 55.749 -25.821 -36.323 1.00 77.94 899 PRO A O 1
ATOM 7136 N N . TYR A 1 900 ? 54.150 -24.374 -36.931 1.00 79.81 900 TYR A N 1
ATOM 7137 C CA . TYR A 1 900 ? 54.352 -23.456 -35.812 1.00 79.81 900 TYR A CA 1
ATOM 7138 C C . TYR A 1 900 ? 54.018 -24.064 -34.445 1.00 79.81 900 TYR A C 1
ATOM 7140 O O . TYR A 1 900 ? 54.623 -23.667 -33.454 1.00 79.81 900 TYR A O 1
ATOM 7148 N N . SER A 1 901 ? 53.110 -25.044 -34.371 1.00 78.81 901 SER A N 1
ATOM 7149 C CA . SER A 1 901 ? 52.805 -25.725 -33.103 1.00 78.81 901 SER A CA 1
ATOM 7150 C C . SER A 1 901 ? 53.973 -26.611 -32.658 1.00 78.81 901 SER A C 1
ATOM 7152 O O . SER A 1 901 ? 54.424 -26.539 -31.512 1.00 78.81 901 SER A O 1
ATOM 7154 N N . ALA A 1 902 ? 54.534 -27.377 -33.600 1.00 82.62 902 ALA A N 1
ATOM 7155 C CA . ALA A 1 902 ? 55.733 -28.178 -33.370 1.00 82.62 902 ALA A CA 1
ATOM 7156 C C . ALA A 1 902 ? 56.941 -27.289 -33.034 1.00 82.62 902 ALA A C 1
ATOM 7158 O O . ALA A 1 902 ? 57.645 -27.544 -32.056 1.00 82.62 902 ALA A O 1
ATOM 7159 N N . LEU A 1 903 ? 57.124 -26.201 -33.789 1.00 83.94 903 LEU A N 1
ATOM 7160 C CA . LEU A 1 903 ? 58.166 -25.201 -33.559 1.00 83.94 903 LEU A CA 1
ATOM 7161 C C . LEU A 1 903 ? 58.096 -24.624 -32.142 1.00 83.94 903 LEU A C 1
ATOM 7163 O O . LEU A 1 903 ? 59.112 -24.535 -31.461 1.00 83.94 903 LEU A O 1
ATOM 7167 N N . PHE A 1 904 ? 56.894 -24.265 -31.684 1.00 83.25 904 PHE A N 1
ATOM 7168 C CA . PHE A 1 904 ? 56.677 -23.696 -30.359 1.00 83.25 904 PHE A CA 1
ATOM 7169 C C . PHE A 1 904 ? 57.024 -24.685 -29.239 1.00 83.25 904 PHE A C 1
ATOM 7171 O O . PHE A 1 904 ? 57.724 -24.319 -28.295 1.00 83.25 904 PHE A O 1
ATOM 7178 N N . LYS A 1 905 ? 56.609 -25.955 -29.357 1.00 85.56 905 LYS A N 1
ATOM 7179 C CA . LYS A 1 905 ? 56.963 -27.000 -28.380 1.00 85.56 905 LYS A CA 1
ATOM 7180 C C . LYS A 1 905 ? 58.472 -27.268 -28.339 1.00 85.56 905 LYS A C 1
ATOM 7182 O O . LYS A 1 905 ? 59.042 -27.314 -27.253 1.00 85.56 905 LYS A O 1
ATOM 7187 N N . LEU A 1 906 ? 59.132 -27.394 -29.494 1.00 87.00 906 LEU A N 1
ATOM 7188 C CA . LEU A 1 906 ? 60.588 -27.597 -29.571 1.00 87.00 906 LEU A CA 1
ATOM 7189 C C . LEU A 1 906 ? 61.370 -26.397 -29.029 1.00 87.00 906 LEU A C 1
ATOM 7191 O O . LEU A 1 906 ? 62.395 -26.562 -28.363 1.00 87.00 906 LEU A O 1
ATOM 7195 N N . ALA A 1 907 ? 60.871 -25.187 -29.285 1.00 85.19 907 ALA A N 1
ATOM 7196 C CA . ALA A 1 907 ? 61.464 -23.976 -28.752 1.00 85.19 907 ALA A CA 1
ATOM 7197 C C . ALA A 1 907 ? 61.405 -23.954 -27.220 1.00 85.19 907 ALA A C 1
ATOM 7199 O O . ALA A 1 907 ? 62.391 -23.598 -26.587 1.00 85.19 907 ALA A O 1
ATOM 7200 N N . LEU A 1 908 ? 60.292 -24.381 -26.616 1.00 83.88 908 LEU A N 1
ATOM 7201 C CA . LEU A 1 908 ? 60.174 -24.493 -25.159 1.00 83.88 908 LEU A CA 1
ATOM 7202 C C . LEU A 1 908 ? 61.078 -25.580 -24.575 1.00 83.88 908 LEU A C 1
ATOM 7204 O O . LEU A 1 908 ? 61.771 -25.306 -23.600 1.00 83.88 908 LEU A O 1
ATOM 7208 N N . LEU A 1 909 ? 61.141 -26.757 -25.205 1.00 85.75 909 LEU A N 1
ATOM 7209 C CA . LEU A 1 909 ? 62.027 -27.852 -24.785 1.00 85.75 909 LEU A CA 1
ATOM 7210 C C . LEU A 1 909 ? 63.511 -27.462 -24.845 1.00 85.75 909 LEU A C 1
ATOM 7212 O O . LEU A 1 909 ? 64.314 -27.986 -24.084 1.00 85.75 909 LEU A O 1
ATOM 7216 N N . SER A 1 910 ? 63.886 -26.499 -25.696 1.00 85.88 910 SER A N 1
ATOM 7217 C CA . SER A 1 910 ? 65.248 -25.941 -25.732 1.00 85.88 910 SER A CA 1
ATOM 7218 C C . SER A 1 910 ? 65.643 -25.209 -24.444 1.00 85.88 910 SER A C 1
ATOM 7220 O O . SER A 1 910 ? 66.828 -24.954 -24.246 1.00 85.88 910 SER A O 1
ATOM 7222 N N . PHE A 1 911 ? 64.669 -24.855 -23.598 1.00 81.31 911 PHE A N 1
ATOM 7223 C CA . PHE A 1 911 ? 64.881 -24.250 -22.281 1.00 81.31 911 PHE A CA 1
ATOM 7224 C C . PHE A 1 911 ? 64.814 -25.264 -21.128 1.00 81.31 911 PHE A C 1
ATOM 7226 O O . PHE A 1 911 ? 64.918 -24.841 -19.976 1.00 81.31 911 PHE A O 1
ATOM 7233 N N . ALA A 1 912 ? 64.625 -26.560 -21.404 1.00 79.88 912 ALA A N 1
ATOM 7234 C CA . ALA A 1 912 ? 64.685 -27.591 -20.372 1.00 79.88 912 ALA A CA 1
ATOM 7235 C C . ALA A 1 912 ? 66.115 -27.728 -19.809 1.00 79.88 912 ALA A C 1
ATOM 7237 O O . ALA A 1 912 ? 67.083 -27.570 -20.559 1.00 79.88 912 ALA A O 1
ATOM 7238 N N . PRO A 1 913 ? 66.292 -28.014 -18.505 1.00 72.06 913 PRO A N 1
ATOM 7239 C CA . PRO A 1 913 ? 67.615 -28.072 -17.878 1.00 72.06 913 PRO A CA 1
ATOM 7240 C C . PRO A 1 913 ? 68.529 -29.165 -18.461 1.00 72.06 913 PRO A C 1
ATOM 7242 O O . PRO A 1 913 ? 69.749 -29.035 -18.396 1.00 72.06 913 PRO A O 1
ATOM 7245 N N . ASP A 1 914 ? 67.957 -30.217 -19.051 1.00 71.75 914 ASP A N 1
ATOM 7246 C CA . ASP A 1 914 ? 68.635 -31.337 -19.713 1.00 71.75 914 ASP A CA 1
ATOM 7247 C C . ASP A 1 914 ? 68.503 -31.304 -21.253 1.00 71.75 914 ASP A C 1
ATOM 7249 O O . ASP A 1 914 ? 68.716 -32.315 -21.928 1.00 71.75 914 ASP A O 1
ATOM 7253 N N . ALA A 1 915 ? 68.172 -30.140 -21.831 1.00 76.00 915 ALA A N 1
ATOM 7254 C CA . ALA A 1 915 ? 67.971 -29.961 -23.267 1.00 76.00 915 ALA A CA 1
ATOM 7255 C C . ALA A 1 915 ? 69.220 -30.318 -24.093 1.00 76.00 915 ALA A C 1
ATOM 7257 O O . ALA A 1 915 ? 70.201 -29.575 -24.158 1.00 76.00 915 ALA A O 1
ATOM 7258 N N . ASN A 1 916 ? 69.158 -31.448 -24.795 1.00 83.50 916 ASN A N 1
ATOM 7259 C CA . ASN A 1 916 ? 70.191 -31.892 -25.724 1.00 83.50 916 ASN A CA 1
ATOM 7260 C C . ASN A 1 916 ? 69.775 -31.565 -27.169 1.00 83.50 916 ASN A C 1
ATOM 7262 O O . ASN A 1 916 ? 68.727 -32.005 -27.636 1.00 83.50 916 ASN A O 1
ATOM 7266 N N . LEU A 1 917 ? 70.597 -30.807 -27.901 1.00 83.06 917 LEU A N 1
ATOM 7267 C CA . LEU A 1 917 ? 70.271 -30.391 -29.270 1.00 83.06 917 LEU A CA 1
ATOM 7268 C C . LEU A 1 917 ? 70.066 -31.582 -30.221 1.00 83.06 917 LEU A C 1
ATOM 7270 O O . LEU A 1 917 ? 69.174 -31.516 -31.061 1.00 83.06 917 LEU A O 1
ATOM 7274 N N . ASP A 1 918 ? 70.819 -32.676 -30.070 1.00 86.56 918 ASP A N 1
ATOM 7275 C CA . ASP A 1 918 ? 70.672 -33.866 -30.924 1.00 86.56 918 ASP A CA 1
ATOM 7276 C C . ASP A 1 918 ? 69.281 -34.505 -30.744 1.00 86.56 918 ASP A C 1
ATOM 7278 O O . ASP A 1 918 ? 68.611 -34.857 -31.712 1.00 86.56 918 ASP A O 1
ATOM 7282 N N . VAL A 1 919 ? 68.800 -34.557 -29.499 1.00 87.56 919 VAL A N 1
ATOM 7283 C CA . VAL A 1 919 ? 67.468 -35.052 -29.101 1.00 87.56 919 VAL A CA 1
ATOM 7284 C C . VAL A 1 919 ? 66.361 -34.162 -29.675 1.00 87.56 919 VAL A C 1
ATOM 7286 O O . VAL A 1 919 ? 65.375 -34.652 -30.223 1.00 87.56 919 VAL A O 1
ATOM 7289 N N . LEU A 1 920 ? 66.536 -32.841 -29.613 1.00 87.94 920 LEU A N 1
ATOM 7290 C CA . LEU A 1 920 ? 65.580 -31.886 -30.181 1.00 87.94 920 LEU A CA 1
ATOM 7291 C C . LEU A 1 920 ? 65.537 -31.956 -31.713 1.00 87.94 920 LEU A C 1
ATOM 7293 O O . LEU A 1 920 ? 64.462 -31.870 -32.307 1.00 87.94 920 LEU A O 1
ATOM 7297 N N . MET A 1 921 ? 66.689 -32.159 -32.356 1.00 87.56 921 MET A N 1
ATOM 7298 C CA . MET A 1 921 ? 66.774 -32.380 -33.800 1.00 87.56 921 MET A CA 1
ATOM 7299 C C . MET A 1 921 ? 66.136 -33.715 -34.205 1.00 87.56 921 MET A C 1
ATOM 7301 O O . MET A 1 921 ? 65.471 -33.772 -35.238 1.00 87.56 921 MET A O 1
ATOM 7305 N N . PHE A 1 922 ? 66.240 -34.757 -33.375 1.00 89.69 922 PHE A N 1
ATOM 7306 C CA . PHE A 1 922 ? 65.497 -36.003 -33.571 1.00 89.69 922 PHE A CA 1
ATOM 7307 C C . PHE A 1 922 ? 63.977 -35.790 -33.497 1.00 89.69 922 PHE A C 1
ATOM 7309 O O . PHE A 1 922 ? 63.242 -36.293 -34.345 1.00 89.69 922 PHE A O 1
ATOM 7316 N N . PHE A 1 923 ? 63.472 -35.007 -32.542 1.00 89.62 923 PHE A N 1
ATOM 7317 C CA . PHE A 1 923 ? 62.041 -34.681 -32.492 1.00 89.62 923 PHE A CA 1
ATOM 7318 C C . PHE A 1 923 ? 61.580 -33.855 -33.701 1.00 89.62 923 PHE A C 1
ATOM 7320 O O . PHE A 1 923 ? 60.507 -34.108 -34.254 1.00 89.62 923 PHE A O 1
ATOM 7327 N N . ALA A 1 924 ? 62.407 -32.914 -34.167 1.00 87.06 924 ALA A N 1
ATOM 7328 C CA . ALA A 1 924 ? 62.169 -32.205 -35.424 1.00 87.06 924 ALA A CA 1
ATOM 7329 C C . ALA A 1 924 ? 62.096 -33.175 -36.622 1.00 87.06 924 ALA A C 1
ATOM 7331 O O . ALA A 1 924 ? 61.237 -33.013 -37.498 1.00 87.06 924 ALA A O 1
ATOM 7332 N N . ALA A 1 925 ? 62.945 -34.211 -36.624 1.00 87.00 925 ALA A N 1
ATOM 7333 C CA . ALA A 1 925 ? 62.908 -35.314 -37.581 1.00 87.00 925 ALA A CA 1
ATOM 7334 C C . ALA A 1 925 ? 61.589 -36.091 -37.509 1.00 87.00 925 ALA A C 1
ATOM 7336 O O . ALA A 1 925 ? 60.972 -36.323 -38.543 1.00 87.00 925 ALA A O 1
ATOM 7337 N N . CYS A 1 926 ? 61.135 -36.449 -36.302 1.00 88.50 926 CYS A N 1
ATOM 7338 C CA . CYS A 1 926 ? 59.886 -37.186 -36.079 1.00 88.50 926 CYS A CA 1
ATOM 7339 C C . CYS A 1 926 ? 58.669 -36.441 -36.626 1.00 88.50 926 CYS A C 1
ATOM 7341 O O . CYS A 1 926 ? 57.767 -37.063 -37.171 1.00 88.50 926 CYS A O 1
ATOM 7343 N N . TYR A 1 927 ? 58.647 -35.112 -36.515 1.00 86.88 927 TYR A N 1
ATOM 7344 C CA . TYR A 1 927 ? 57.582 -34.307 -37.107 1.00 86.88 927 TYR A CA 1
ATOM 7345 C C . TYR A 1 927 ? 57.664 -34.267 -38.640 1.00 86.88 927 TYR A C 1
ATOM 7347 O O . TYR A 1 927 ? 56.638 -34.379 -39.315 1.00 86.88 927 TYR A O 1
ATOM 7355 N N . SER A 1 928 ? 58.872 -34.103 -39.191 1.00 84.06 928 SER A N 1
ATOM 7356 C CA . SER A 1 928 ? 59.070 -33.700 -40.592 1.00 84.06 928 SER A CA 1
ATOM 7357 C C . SER A 1 928 ? 59.321 -34.850 -41.572 1.00 84.06 928 SER A C 1
ATOM 7359 O O . SER A 1 928 ? 58.990 -34.715 -42.748 1.00 84.06 928 SER A O 1
ATOM 7361 N N . LEU A 1 929 ? 59.933 -35.956 -41.135 1.00 86.19 929 LEU A N 1
ATOM 7362 C CA . LEU A 1 929 ? 60.308 -37.082 -41.994 1.00 86.19 929 LEU A CA 1
ATOM 7363 C C . LEU A 1 929 ? 59.218 -38.157 -41.975 1.00 86.19 929 LEU A C 1
ATOM 7365 O O . LEU A 1 929 ? 59.079 -38.907 -41.011 1.00 86.19 929 LEU A O 1
ATOM 7369 N N . GLU A 1 930 ? 58.483 -38.282 -43.078 1.00 81.94 930 GLU A N 1
ATOM 7370 C CA . GLU A 1 930 ? 57.373 -39.237 -43.215 1.00 81.94 930 GLU A CA 1
ATOM 7371 C C . GLU A 1 930 ? 57.819 -40.697 -43.018 1.00 81.94 930 GLU A C 1
ATOM 7373 O O . GLU A 1 930 ? 57.141 -41.469 -42.342 1.00 81.94 930 GLU A O 1
ATOM 7378 N N . LYS A 1 931 ? 59.027 -41.050 -43.487 1.00 84.56 931 LYS A N 1
ATOM 7379 C CA . LYS A 1 931 ? 59.638 -42.367 -43.231 1.00 84.56 931 LYS A CA 1
ATOM 7380 C C . LYS A 1 931 ? 59.834 -42.651 -41.741 1.00 84.56 931 LYS A C 1
ATOM 7382 O O . LYS A 1 931 ? 59.668 -43.791 -41.333 1.00 84.56 931 LYS A O 1
ATOM 7387 N N . LEU A 1 932 ? 60.176 -41.637 -40.942 1.00 86.12 932 LEU A N 1
ATOM 7388 C CA . LEU A 1 932 ? 60.375 -41.789 -39.499 1.00 86.12 932 LEU A CA 1
ATOM 7389 C C . LEU A 1 932 ? 59.028 -41.900 -38.763 1.00 86.12 932 LEU A C 1
ATOM 7391 O O . LEU A 1 932 ? 58.910 -42.673 -37.817 1.00 86.12 932 LEU A O 1
ATOM 7395 N N . ARG A 1 933 ? 58.000 -41.176 -39.235 1.00 85.12 933 ARG A N 1
ATOM 7396 C CA . ARG A 1 933 ? 56.617 -41.258 -38.721 1.00 85.12 933 ARG A CA 1
ATOM 7397 C C . ARG A 1 933 ? 56.002 -42.641 -38.927 1.00 85.12 933 ARG A C 1
ATOM 7399 O O . ARG A 1 933 ? 55.252 -43.098 -38.072 1.00 85.12 933 ARG A O 1
ATOM 7406 N N . ALA A 1 934 ? 56.333 -43.290 -40.045 1.00 83.75 934 ALA A N 1
ATOM 7407 C CA . ALA A 1 934 ? 55.838 -44.618 -40.398 1.00 83.75 934 ALA A CA 1
ATOM 7408 C C . ALA A 1 934 ? 56.531 -45.773 -39.645 1.00 83.75 934 ALA A C 1
ATOM 7410 O O . ALA A 1 934 ? 56.065 -46.907 -39.739 1.00 83.75 934 ALA A O 1
ATOM 7411 N N . LEU A 1 935 ? 57.626 -45.522 -38.910 1.00 85.69 935 LEU A N 1
ATOM 7412 C CA . LEU A 1 935 ? 58.301 -46.564 -38.130 1.00 85.69 935 LEU A CA 1
ATOM 7413 C C . LEU A 1 935 ? 57.423 -47.013 -36.958 1.00 85.69 935 LEU A C 1
ATOM 7415 O O . LEU A 1 935 ? 57.035 -46.200 -36.110 1.00 85.69 935 LEU A O 1
ATOM 7419 N N . GLU A 1 936 ? 57.153 -48.319 -36.893 1.00 82.50 936 GLU A N 1
ATOM 7420 C CA . GLU A 1 936 ? 56.408 -48.925 -35.791 1.00 82.50 936 GLU A CA 1
ATOM 7421 C C . GLU A 1 936 ? 57.208 -48.793 -34.487 1.00 82.50 936 GLU A C 1
ATOM 7423 O O . GLU A 1 936 ? 58.351 -49.249 -34.385 1.00 82.50 936 GLU A O 1
ATOM 7428 N N . THR A 1 937 ? 56.617 -48.141 -33.482 1.00 85.12 937 THR A N 1
ATOM 7429 C CA . THR A 1 937 ? 57.258 -47.948 -32.180 1.00 85.12 937 THR A CA 1
ATOM 7430 C C . THR A 1 937 ? 57.190 -49.201 -31.318 1.00 85.12 937 THR A C 1
ATOM 7432 O O . THR A 1 937 ? 56.201 -49.941 -31.339 1.00 85.12 937 THR A O 1
ATOM 7435 N N . PRO A 1 938 ? 58.217 -49.446 -30.492 1.00 83.31 938 PRO A N 1
ATOM 7436 C CA . PRO A 1 938 ? 58.167 -50.517 -29.514 1.00 83.31 938 PRO A CA 1
ATOM 7437 C C . PRO A 1 938 ? 57.120 -50.194 -28.435 1.00 83.31 938 PRO A C 1
ATOM 7439 O O . PRO A 1 938 ? 57.199 -49.173 -27.760 1.00 83.31 938 PRO A O 1
ATOM 7442 N N . LYS A 1 939 ? 56.140 -51.086 -28.252 1.00 81.12 939 LYS A N 1
ATOM 7443 C CA . LYS A 1 939 ? 54.959 -50.902 -27.381 1.00 81.12 939 LYS A CA 1
ATOM 7444 C C . LYS A 1 939 ? 55.258 -51.122 -25.889 1.00 81.12 939 LYS A C 1
ATOM 7446 O O . LYS A 1 939 ? 54.540 -51.851 -25.210 1.00 81.12 939 LYS A O 1
ATOM 7451 N N . TYR A 1 940 ? 56.342 -50.535 -25.385 1.00 83.75 940 TYR A N 1
ATOM 7452 C CA . TYR A 1 940 ? 56.731 -50.609 -23.975 1.00 83.75 940 TYR A CA 1
ATOM 7453 C C . TYR A 1 940 ? 56.754 -49.203 -23.364 1.00 83.75 940 TYR A C 1
ATOM 7455 O O . TYR A 1 940 ? 57.269 -48.290 -24.008 1.00 83.75 940 TYR A O 1
ATOM 7463 N N . PRO A 1 941 ? 56.236 -49.013 -22.135 1.00 79.25 941 PRO A N 1
ATOM 7464 C CA . PRO A 1 941 ? 56.107 -47.695 -21.509 1.00 79.25 941 PRO A CA 1
ATOM 7465 C C . PRO A 1 941 ? 57.410 -47.170 -20.894 1.00 79.25 941 PRO A C 1
ATOM 7467 O O . PRO A 1 941 ? 57.471 -46.007 -20.508 1.00 79.25 941 PRO A O 1
ATOM 7470 N N . LEU A 1 942 ? 58.442 -48.007 -20.760 1.00 84.19 942 LEU A N 1
ATOM 7471 C CA . LEU A 1 942 ? 59.690 -47.661 -20.082 1.00 84.19 942 LEU A CA 1
ATOM 7472 C C . LEU A 1 942 ? 60.824 -48.589 -20.531 1.00 84.19 942 LEU A C 1
ATOM 7474 O O . LEU A 1 942 ? 60.603 -49.790 -20.688 1.00 84.19 942 LEU A O 1
ATOM 7478 N N . PHE A 1 943 ? 62.040 -48.057 -20.655 1.00 86.25 943 PHE A N 1
ATOM 7479 C CA . PHE A 1 943 ? 63.264 -48.823 -20.895 1.00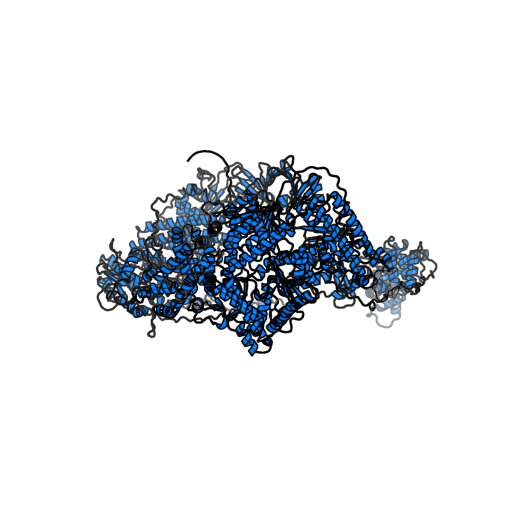 86.25 943 PHE A CA 1
ATOM 7480 C C . PHE A 1 943 ? 64.311 -48.479 -19.835 1.00 86.25 943 PHE A C 1
ATOM 7482 O O . PHE A 1 943 ? 64.527 -47.311 -19.507 1.00 86.25 943 PHE A O 1
ATOM 7489 N N . THR A 1 944 ? 64.962 -49.500 -19.272 1.00 84.62 944 THR A N 1
ATOM 7490 C CA . THR A 1 944 ? 65.901 -49.334 -18.151 1.00 84.62 944 THR A CA 1
ATOM 7491 C C . THR A 1 944 ? 67.266 -49.942 -18.464 1.00 84.62 944 THR A C 1
ATOM 7493 O O . THR A 1 944 ? 67.375 -51.047 -19.016 1.00 84.62 944 THR A O 1
ATOM 7496 N N . ASN A 1 945 ? 68.329 -49.218 -18.092 1.00 82.00 945 ASN A N 1
ATOM 7497 C CA . ASN A 1 945 ? 69.724 -49.597 -18.338 1.00 82.00 945 ASN A CA 1
ATOM 7498 C C . ASN A 1 945 ? 69.957 -50.023 -19.801 1.00 82.00 945 ASN A C 1
ATOM 7500 O O . ASN A 1 945 ? 70.430 -51.139 -20.070 1.00 82.00 945 ASN A O 1
ATOM 7504 N N . PHE A 1 946 ? 69.542 -49.163 -20.735 1.00 81.81 946 PHE A N 1
ATOM 7505 C CA . PHE A 1 946 ? 69.631 -49.419 -22.168 1.00 81.81 946 PHE A CA 1
ATOM 7506 C C . PHE A 1 946 ? 71.091 -49.601 -22.604 1.00 81.81 946 PHE A C 1
ATOM 7508 O O . PHE A 1 946 ? 71.972 -48.815 -22.265 1.00 81.81 946 PHE A O 1
ATOM 7515 N N . GLY A 1 947 ? 71.359 -50.672 -23.349 1.00 75.75 947 GLY A N 1
ATOM 7516 C CA . GLY A 1 947 ? 72.669 -50.961 -23.918 1.00 75.75 947 GLY A CA 1
ATOM 7517 C C . GLY A 1 947 ? 72.508 -51.651 -25.264 1.00 75.75 947 GLY A C 1
ATOM 7518 O O . GLY A 1 947 ? 71.974 -52.757 -25.316 1.00 75.75 947 GLY A O 1
ATOM 7519 N N . VAL A 1 948 ? 72.968 -50.993 -26.328 1.00 68.75 948 VAL A N 1
ATOM 7520 C CA . VAL A 1 948 ? 72.943 -51.483 -27.713 1.00 68.75 948 VAL A CA 1
ATOM 7521 C C . VAL A 1 948 ? 73.580 -52.873 -27.812 1.00 68.75 948 VAL A C 1
ATOM 7523 O O . VAL A 1 948 ? 74.694 -53.085 -27.332 1.00 68.75 948 VAL A O 1
ATOM 7526 N N . GLY A 1 949 ? 72.853 -53.819 -28.410 1.00 66.25 949 GLY A N 1
ATOM 7527 C CA . GLY A 1 949 ? 73.357 -55.158 -28.740 1.00 66.25 949 GLY A CA 1
ATOM 7528 C C . GLY A 1 949 ? 73.738 -56.062 -27.559 1.00 66.25 949 GLY A C 1
ATOM 7529 O O . GLY A 1 949 ? 74.453 -57.038 -27.766 1.00 66.25 949 GLY A O 1
ATOM 7530 N N . LYS A 1 950 ? 73.314 -55.772 -26.319 1.00 69.06 950 LYS A N 1
ATOM 7531 C CA . LYS A 1 950 ? 73.602 -56.667 -25.184 1.00 69.06 950 LYS A CA 1
ATOM 7532 C C . LYS A 1 950 ? 72.758 -57.939 -25.259 1.00 69.06 950 LYS A C 1
ATOM 7534 O O . LYS A 1 950 ? 71.538 -57.889 -25.137 1.00 69.06 950 LYS A O 1
ATOM 7539 N N . GLU A 1 951 ? 73.430 -59.074 -25.390 1.00 75.56 951 GLU A N 1
ATOM 7540 C CA . GLU A 1 951 ? 72.830 -60.408 -25.341 1.00 75.56 951 GLU A CA 1
ATOM 7541 C C . GLU A 1 951 ? 73.083 -61.079 -23.976 1.00 75.56 951 GLU A C 1
ATOM 7543 O O . GLU A 1 951 ? 74.048 -60.725 -23.284 1.00 75.56 951 GLU A O 1
ATOM 7548 N N . PRO A 1 952 ? 72.250 -62.052 -23.558 1.00 75.88 952 PRO A N 1
ATOM 7549 C CA . PRO A 1 952 ? 72.507 -62.839 -22.356 1.00 75.88 952 PRO A CA 1
ATOM 7550 C C . PRO A 1 952 ? 73.853 -63.576 -22.472 1.00 75.88 952 PRO A C 1
ATOM 7552 O O . PRO A 1 952 ? 74.017 -64.468 -23.301 1.00 75.88 952 PRO A O 1
ATOM 7555 N N . THR A 1 953 ? 74.840 -63.234 -21.639 1.00 73.94 953 THR A N 1
ATOM 7556 C CA . THR A 1 953 ? 76.150 -63.901 -21.682 1.00 73.94 953 THR A CA 1
ATOM 7557 C C . THR A 1 953 ? 76.095 -65.292 -21.058 1.00 73.94 953 THR A C 1
ATOM 7559 O O . THR A 1 953 ? 75.495 -65.517 -20.003 1.00 73.94 953 THR A O 1
ATOM 7562 N N . LEU A 1 954 ? 76.800 -66.232 -21.690 1.00 71.75 954 LEU A N 1
ATOM 7563 C CA . LEU A 1 954 ? 76.880 -67.628 -21.255 1.00 71.75 954 LEU A CA 1
ATOM 7564 C C . LEU A 1 954 ? 77.420 -67.747 -19.814 1.00 71.75 954 LEU A C 1
ATOM 7566 O O . LEU A 1 954 ? 76.937 -68.565 -19.031 1.00 71.75 954 LEU A O 1
ATOM 7570 N N . ASP A 1 955 ? 78.356 -66.876 -19.425 1.00 74.25 955 ASP A N 1
ATOM 7571 C CA . ASP A 1 955 ? 78.883 -66.801 -18.057 1.00 74.25 955 ASP A CA 1
ATOM 7572 C C . ASP A 1 955 ? 77.862 -66.295 -17.032 1.00 74.25 955 ASP A C 1
ATOM 7574 O O . ASP A 1 955 ? 77.784 -66.843 -15.928 1.00 74.25 955 ASP A O 1
ATOM 7578 N N . TRP A 1 956 ? 77.038 -65.304 -17.386 1.00 77.38 956 TRP A N 1
ATOM 7579 C CA . TRP A 1 956 ? 75.977 -64.819 -16.502 1.00 77.38 956 TRP A CA 1
ATOM 7580 C C . TRP A 1 956 ? 74.911 -65.892 -16.274 1.00 77.38 956 TRP A C 1
ATOM 7582 O O . TRP A 1 956 ? 74.532 -66.157 -15.128 1.00 77.38 956 TRP A O 1
ATOM 7592 N N . LEU A 1 957 ? 74.482 -66.571 -17.343 1.00 77.50 957 LEU A N 1
ATOM 7593 C CA . LEU A 1 957 ? 73.553 -67.696 -17.239 1.00 77.50 957 LEU A CA 1
ATOM 7594 C C . LEU A 1 957 ? 74.151 -68.819 -16.380 1.00 77.50 957 LEU A C 1
ATOM 7596 O O . LEU A 1 957 ? 73.480 -69.320 -15.476 1.00 77.50 957 LEU A O 1
ATOM 7600 N N . ARG A 1 958 ? 75.436 -69.157 -16.574 1.00 75.50 958 ARG A N 1
ATOM 7601 C CA . ARG A 1 958 ? 76.148 -70.153 -15.749 1.00 75.50 958 ARG A CA 1
ATOM 7602 C C . ARG A 1 958 ? 76.152 -69.787 -14.277 1.00 75.50 958 ARG A C 1
ATOM 7604 O O . ARG A 1 958 ? 75.853 -70.644 -13.445 1.00 75.50 958 ARG A O 1
ATOM 7611 N N . GLN A 1 959 ? 76.490 -68.547 -13.940 1.00 74.56 959 GLN A N 1
ATOM 7612 C CA . GLN A 1 959 ? 76.492 -68.095 -12.552 1.00 74.56 959 GLN A CA 1
ATOM 7613 C C . GLN A 1 959 ? 75.086 -68.126 -11.951 1.00 74.56 959 GLN A C 1
ATOM 7615 O O . GLN A 1 959 ? 74.915 -68.610 -10.832 1.00 74.56 959 GLN A O 1
ATOM 7620 N N . THR A 1 960 ? 74.080 -67.676 -12.694 1.00 74.62 960 THR A N 1
ATOM 7621 C CA . THR A 1 960 ? 72.683 -67.651 -12.245 1.00 74.62 960 THR A CA 1
ATOM 7622 C C . THR A 1 960 ? 72.159 -69.062 -11.987 1.00 74.62 960 THR A C 1
ATOM 7624 O O . THR A 1 960 ? 71.671 -69.345 -10.895 1.00 74.62 960 THR A O 1
ATOM 7627 N N . ILE A 1 961 ? 72.374 -69.993 -12.920 1.00 76.88 961 ILE A N 1
ATOM 7628 C CA . ILE A 1 961 ? 71.979 -71.399 -12.758 1.00 76.88 961 ILE A CA 1
ATOM 7629 C C . ILE A 1 961 ? 72.776 -72.072 -11.642 1.00 76.88 961 ILE A C 1
ATOM 7631 O O . ILE A 1 961 ? 72.212 -72.856 -10.879 1.00 76.88 961 ILE A O 1
ATOM 7635 N N . SER A 1 962 ? 74.056 -71.726 -11.456 1.00 72.44 962 SER A N 1
ATOM 7636 C CA . SER A 1 962 ? 74.867 -72.316 -10.385 1.00 72.44 962 SER A CA 1
ATOM 7637 C C . SER A 1 962 ? 74.328 -72.046 -8.976 1.00 72.44 962 SER A C 1
ATOM 7639 O O . SER A 1 962 ? 74.564 -72.834 -8.064 1.00 72.44 962 SER A O 1
ATOM 7641 N N . LYS A 1 963 ? 73.541 -70.981 -8.798 1.00 71.00 963 LYS A N 1
ATOM 7642 C CA . LYS A 1 963 ? 72.871 -70.662 -7.529 1.00 71.00 963 LYS A CA 1
ATOM 7643 C C . LYS A 1 963 ? 71.644 -71.542 -7.259 1.00 71.00 963 LYS A C 1
ATOM 7645 O O . LYS A 1 963 ? 71.098 -71.505 -6.163 1.00 71.00 963 LYS A O 1
ATOM 7650 N N . THR A 1 964 ? 71.205 -72.333 -8.237 1.00 74.69 964 THR A N 1
ATOM 7651 C CA . THR A 1 964 ? 69.955 -73.114 -8.184 1.00 74.69 964 THR A CA 1
ATOM 7652 C C . THR A 1 964 ? 70.166 -74.625 -8.072 1.00 74.69 964 THR A C 1
ATOM 7654 O O . THR A 1 964 ? 69.201 -75.391 -8.147 1.00 74.69 964 THR A O 1
ATOM 7657 N N . TYR A 1 965 ? 71.410 -75.077 -7.866 1.00 71.19 965 TYR A N 1
ATOM 7658 C CA . TYR A 1 965 ? 71.713 -76.488 -7.609 1.00 71.19 965 TYR A CA 1
ATOM 7659 C C . TYR A 1 965 ? 70.933 -77.011 -6.387 1.00 71.19 965 TYR A C 1
ATOM 7661 O O . TYR A 1 965 ? 70.883 -76.353 -5.347 1.00 71.19 965 TYR A O 1
ATOM 7669 N N . LYS A 1 966 ? 70.322 -78.201 -6.508 1.00 59.38 966 LYS A N 1
ATOM 7670 C CA . LYS A 1 966 ? 69.558 -78.844 -5.421 1.00 59.38 966 LYS A CA 1
ATOM 7671 C C . LYS A 1 966 ? 70.543 -79.323 -4.341 1.00 59.38 966 LYS A C 1
ATOM 7673 O O . LYS A 1 966 ? 71.391 -80.170 -4.613 1.00 59.38 966 LYS A O 1
ATOM 7678 N N . GLY A 1 967 ? 70.493 -78.735 -3.146 1.00 49.59 967 GLY A N 1
ATOM 7679 C CA . GLY A 1 967 ? 71.409 -79.029 -2.041 1.00 49.59 967 GLY A CA 1
ATOM 7680 C C . GLY A 1 967 ? 70.783 -79.927 -0.979 1.00 49.59 967 GLY A C 1
ATOM 7681 O O . GLY A 1 967 ? 70.237 -79.388 -0.032 1.00 49.59 967 GLY A O 1
ATOM 7682 N N . SER A 1 968 ? 70.881 -81.249 -1.152 1.00 46.41 968 SER A N 1
ATOM 7683 C CA . SER A 1 968 ? 70.782 -82.314 -0.126 1.00 46.41 968 SER A CA 1
ATOM 7684 C C . SER A 1 968 ? 70.538 -83.641 -0.860 1.00 46.41 968 SER A C 1
ATOM 7686 O O . SER A 1 968 ? 69.451 -83.794 -1.399 1.00 46.41 968 SER A O 1
ATOM 7688 N N . ASP A 1 969 ? 71.574 -84.489 -0.991 1.00 42.91 969 ASP A N 1
ATOM 7689 C CA . ASP A 1 969 ? 71.533 -85.957 -1.274 1.00 42.91 969 ASP A CA 1
ATOM 7690 C C . ASP A 1 969 ? 72.788 -86.506 -1.988 1.00 42.91 969 ASP A C 1
ATOM 7692 O O . ASP A 1 969 ? 72.853 -87.681 -2.335 1.00 42.91 969 ASP A O 1
ATOM 7696 N N . PHE A 1 970 ? 73.852 -85.711 -2.155 1.00 43.81 970 PHE A N 1
ATOM 7697 C CA . PHE A 1 970 ? 75.146 -86.245 -2.604 1.00 43.81 970 PHE A CA 1
ATOM 7698 C C . PHE A 1 970 ? 76.237 -86.018 -1.546 1.00 43.81 970 PHE A C 1
ATOM 7700 O O . PHE A 1 970 ? 76.605 -84.860 -1.318 1.00 43.81 970 PHE A O 1
ATOM 7707 N N . PRO A 1 971 ? 76.750 -87.089 -0.900 1.00 38.59 971 PRO A N 1
ATOM 7708 C CA . PRO A 1 971 ? 77.806 -87.004 0.102 1.00 38.59 971 PRO A CA 1
ATOM 7709 C C . PRO A 1 971 ? 79.159 -86.622 -0.521 1.00 38.59 971 PRO A C 1
ATOM 7711 O O . PRO A 1 971 ? 79.337 -86.581 -1.739 1.00 38.59 971 PRO A O 1
ATOM 7714 N N . ALA A 1 972 ? 80.086 -86.267 0.365 1.00 38.38 972 ALA A N 1
ATOM 7715 C CA . ALA A 1 972 ? 81.343 -85.567 0.129 1.00 38.38 972 ALA A CA 1
ATOM 7716 C C . ALA A 1 972 ? 82.245 -86.104 -1.005 1.00 38.38 972 ALA A C 1
ATOM 7718 O O . ALA A 1 972 ? 82.319 -87.294 -1.282 1.00 38.38 972 ALA A O 1
ATOM 7719 N N . ASN A 1 973 ? 83.039 -85.182 -1.562 1.00 46.31 973 ASN A N 1
ATOM 7720 C CA . ASN A 1 973 ? 84.360 -85.443 -2.141 1.00 46.31 973 ASN A CA 1
ATOM 7721 C C . ASN A 1 973 ? 84.447 -86.487 -3.269 1.00 46.31 973 ASN A C 1
ATOM 7723 O O . ASN A 1 973 ? 85.076 -87.530 -3.140 1.00 46.31 973 ASN A O 1
ATOM 7727 N N . GLY A 1 974 ? 83.951 -86.111 -4.451 1.00 40.69 974 GLY A N 1
ATOM 7728 C CA . GLY A 1 974 ? 84.359 -86.723 -5.717 1.00 40.69 974 GLY A CA 1
ATOM 7729 C C . GLY A 1 974 ? 84.380 -85.694 -6.848 1.00 40.69 974 GLY A C 1
ATOM 7730 O O . GLY A 1 974 ? 83.329 -85.200 -7.258 1.00 40.69 974 GLY A O 1
ATOM 7731 N N . GLN A 1 975 ? 85.562 -85.364 -7.392 1.00 49.38 975 GLN A N 1
ATOM 7732 C CA . GLN A 1 975 ? 85.739 -84.444 -8.538 1.00 49.38 975 GLN A CA 1
ATOM 7733 C C . GLN A 1 975 ? 84.876 -84.812 -9.768 1.00 49.38 975 GLN A C 1
ATOM 7735 O O . GLN A 1 975 ? 84.590 -83.957 -10.611 1.00 49.38 975 GLN A O 1
ATOM 7740 N N . ILE A 1 976 ? 84.398 -86.056 -9.846 1.00 49.75 976 ILE A N 1
ATOM 7741 C CA . ILE A 1 976 ? 83.535 -86.571 -10.913 1.00 49.75 976 ILE A CA 1
ATOM 7742 C C . ILE A 1 976 ? 82.139 -85.903 -10.890 1.00 49.75 976 ILE A C 1
ATOM 7744 O O . ILE A 1 976 ? 81.606 -85.561 -11.947 1.00 49.75 976 ILE A O 1
ATOM 7748 N N . GLY A 1 977 ? 81.590 -85.568 -9.713 1.00 52.81 977 GLY A N 1
ATOM 7749 C CA . GLY A 1 977 ? 80.273 -84.918 -9.591 1.00 52.81 977 GLY A CA 1
ATOM 7750 C C . GLY A 1 977 ? 80.232 -83.457 -10.075 1.00 52.81 977 GLY A C 1
ATOM 7751 O O . GLY A 1 977 ? 79.224 -83.004 -10.622 1.00 52.81 977 GLY A O 1
ATOM 7752 N N . ARG A 1 978 ? 81.342 -82.708 -9.948 1.00 50.97 978 ARG A N 1
ATOM 7753 C CA . ARG A 1 978 ? 81.445 -81.308 -10.424 1.00 50.97 978 ARG A CA 1
ATOM 7754 C C . ARG A 1 978 ? 81.462 -81.204 -11.955 1.00 50.97 978 ARG A C 1
ATOM 7756 O O . ARG A 1 978 ? 80.871 -80.268 -12.495 1.00 50.97 978 ARG A O 1
ATOM 7763 N N . LYS A 1 979 ? 82.098 -82.153 -12.660 1.00 56.47 979 LYS A N 1
ATOM 7764 C CA . LYS A 1 979 ? 82.079 -82.197 -14.137 1.00 56.47 979 LYS A CA 1
ATOM 7765 C C . LYS A 1 979 ? 80.679 -82.524 -14.676 1.00 56.47 979 LYS A C 1
ATOM 7767 O O . LYS A 1 979 ? 80.262 -81.896 -15.646 1.00 56.47 979 LYS A O 1
ATOM 7772 N N . GLY A 1 980 ? 79.939 -83.425 -14.021 1.00 63.22 980 GLY A N 1
ATOM 7773 C CA . GLY A 1 980 ? 78.548 -83.749 -14.374 1.00 63.22 980 GLY A CA 1
ATOM 7774 C C . GLY A 1 980 ? 77.596 -82.552 -14.246 1.00 63.22 980 GLY A C 1
ATOM 7775 O O . GLY A 1 980 ? 76.924 -82.205 -15.215 1.00 63.22 980 GLY A O 1
ATOM 7776 N N . ARG A 1 981 ? 77.628 -81.846 -13.101 1.00 63.00 981 ARG A N 1
ATOM 7777 C CA . ARG A 1 981 ? 76.839 -80.616 -12.856 1.00 63.00 981 ARG A CA 1
ATOM 7778 C C . ARG A 1 981 ? 77.052 -79.549 -13.934 1.00 63.00 981 ARG A C 1
ATOM 7780 O O . ARG A 1 981 ? 76.089 -78.982 -14.438 1.00 63.00 981 ARG A O 1
ATOM 7787 N N . ARG A 1 982 ? 78.311 -79.310 -14.329 1.00 61.16 982 ARG A N 1
ATOM 7788 C CA . ARG A 1 982 ? 78.657 -78.342 -15.388 1.00 61.16 982 ARG A CA 1
ATOM 7789 C C . ARG A 1 982 ? 78.164 -78.748 -16.778 1.00 61.16 982 ARG A C 1
ATOM 7791 O O . ARG A 1 982 ? 77.861 -77.856 -17.568 1.00 61.16 982 ARG A O 1
ATOM 7798 N N . ARG A 1 983 ? 78.095 -80.049 -17.090 1.00 71.94 983 ARG A N 1
ATOM 7799 C CA . ARG A 1 983 ? 77.581 -80.534 -18.384 1.00 71.94 983 ARG A CA 1
ATOM 7800 C C . ARG A 1 983 ? 76.072 -80.338 -18.498 1.00 71.94 983 ARG A C 1
ATOM 7802 O O . ARG A 1 983 ? 75.622 -79.828 -19.516 1.00 71.94 983 ARG A O 1
ATOM 7809 N N . GLU A 1 984 ? 75.307 -80.684 -17.462 1.00 75.81 984 GLU A N 1
ATOM 7810 C CA . GLU A 1 984 ? 73.846 -80.509 -17.489 1.00 75.81 984 GLU A CA 1
ATOM 7811 C C . GLU A 1 984 ? 73.449 -79.026 -17.457 1.00 75.81 984 GLU A C 1
ATOM 7813 O O . GLU A 1 984 ? 72.621 -78.601 -18.259 1.00 75.81 984 GLU A O 1
ATOM 7818 N N . ALA A 1 985 ? 74.110 -78.216 -16.618 1.00 70.25 985 ALA A N 1
ATOM 7819 C CA . ALA A 1 985 ? 73.909 -76.768 -16.614 1.00 70.25 985 ALA A CA 1
ATOM 7820 C C . ALA A 1 985 ? 74.252 -76.139 -17.975 1.00 70.25 985 ALA A C 1
ATOM 7822 O O . ALA A 1 985 ? 73.494 -75.310 -18.455 1.00 70.25 985 ALA A O 1
ATOM 7823 N N . SER A 1 986 ? 75.342 -76.558 -18.637 1.00 77.44 986 SER A N 1
ATOM 7824 C CA . SER A 1 986 ? 75.648 -76.082 -19.998 1.00 77.44 986 SER A CA 1
ATOM 7825 C C . SER A 1 986 ? 74.575 -76.494 -21.019 1.00 77.44 986 SER A C 1
ATOM 7827 O O . SER A 1 986 ? 74.180 -75.647 -21.805 1.00 77.44 986 SER A O 1
ATOM 7829 N N . ARG A 1 987 ? 74.024 -77.723 -20.963 1.00 82.44 987 ARG A N 1
ATOM 7830 C CA . ARG A 1 987 ? 72.915 -78.136 -21.856 1.00 82.44 987 ARG A CA 1
ATOM 7831 C C . ARG A 1 987 ? 71.671 -77.267 -21.682 1.00 82.44 987 ARG A C 1
ATOM 7833 O O . ARG A 1 987 ? 71.020 -76.950 -22.668 1.00 82.44 987 ARG A O 1
ATOM 7840 N N . PHE A 1 988 ? 71.338 -76.898 -20.447 1.00 81.81 988 PHE A N 1
ATOM 7841 C CA . PHE A 1 988 ? 70.190 -76.031 -20.184 1.00 81.81 988 PHE A CA 1
ATOM 7842 C C . PHE A 1 988 ? 70.432 -74.598 -20.635 1.00 81.81 988 PHE A C 1
ATOM 7844 O O . PHE A 1 988 ? 69.537 -73.961 -21.172 1.00 81.81 988 PHE A O 1
ATOM 7851 N N . ILE A 1 989 ? 71.654 -74.101 -20.455 1.00 79.94 989 ILE A N 1
ATOM 7852 C CA . ILE A 1 989 ? 72.050 -72.782 -20.949 1.00 79.94 989 ILE A CA 1
ATOM 7853 C C . ILE A 1 989 ? 71.961 -72.735 -22.463 1.00 79.94 989 ILE A C 1
ATOM 7855 O O . ILE A 1 989 ? 71.354 -71.805 -22.973 1.00 79.94 989 ILE A O 1
ATOM 7859 N N . ASP A 1 990 ? 72.486 -73.742 -23.161 1.00 81.75 990 ASP A N 1
ATOM 7860 C CA . ASP A 1 990 ? 72.361 -73.840 -24.616 1.00 81.75 990 ASP A CA 1
ATOM 7861 C C . ASP A 1 990 ? 70.882 -73.932 -25.031 1.00 81.75 990 ASP A C 1
ATOM 7863 O O . ASP A 1 990 ? 70.468 -73.251 -25.964 1.00 81.75 990 ASP A O 1
ATOM 7867 N N . PHE A 1 991 ? 70.056 -74.692 -24.299 1.00 83.62 991 PHE A N 1
ATOM 7868 C CA . PHE A 1 991 ? 68.614 -74.811 -24.553 1.00 83.62 991 PHE A CA 1
ATOM 7869 C C . PHE A 1 991 ? 67.850 -73.487 -24.374 1.00 83.62 991 PHE A C 1
ATOM 7871 O O . PHE A 1 991 ? 66.958 -73.161 -25.158 1.00 83.62 991 PHE A O 1
ATOM 7878 N N . VAL A 1 992 ? 68.190 -72.709 -23.345 1.00 81.50 992 VAL A N 1
ATOM 7879 C CA . VAL A 1 992 ? 67.599 -71.388 -23.105 1.00 81.50 992 VAL A CA 1
ATOM 7880 C C . VAL A 1 992 ? 68.134 -70.375 -24.121 1.00 81.50 992 VAL A C 1
ATOM 7882 O O . VAL A 1 992 ? 67.345 -69.642 -24.707 1.00 81.50 992 VAL A O 1
ATOM 7885 N N . LEU A 1 993 ? 69.443 -70.363 -24.396 1.00 80.50 993 LEU A N 1
ATOM 7886 C CA . LEU A 1 993 ? 70.069 -69.461 -25.370 1.00 80.50 993 LEU A CA 1
ATOM 7887 C C . LEU A 1 993 ? 69.553 -69.677 -26.795 1.00 80.50 993 LEU A C 1
ATOM 7889 O O . LEU A 1 993 ? 69.381 -68.697 -27.508 1.00 80.50 993 LEU A O 1
ATOM 7893 N N . GLN A 1 994 ? 69.224 -70.910 -27.196 1.00 81.88 994 GLN A N 1
ATOM 7894 C CA . GLN A 1 994 ? 68.598 -71.193 -28.498 1.00 81.88 994 GLN A CA 1
ATOM 7895 C C . GLN A 1 994 ? 67.253 -70.477 -28.700 1.00 81.88 994 GLN A C 1
ATOM 7897 O O . GLN A 1 994 ? 66.817 -70.301 -29.835 1.00 81.88 994 GLN A O 1
ATOM 7902 N N . GLN A 1 995 ? 66.587 -70.057 -27.621 1.00 81.94 995 GLN A N 1
ATOM 7903 C CA . GLN A 1 995 ? 65.328 -69.316 -27.697 1.00 81.94 995 GLN A CA 1
ATOM 7904 C C . GLN A 1 995 ? 65.539 -67.803 -27.831 1.00 81.94 995 GLN A C 1
ATOM 7906 O O . GLN A 1 995 ? 64.585 -67.087 -28.154 1.00 81.94 995 GLN A O 1
ATOM 7911 N N . TRP A 1 996 ? 66.760 -67.298 -27.621 1.00 79.19 996 TRP A N 1
ATOM 7912 C CA . TRP A 1 996 ? 67.107 -65.898 -27.858 1.00 79.19 996 TRP A CA 1
ATOM 7913 C C . TRP A 1 996 ? 67.369 -65.660 -29.354 1.00 79.19 996 TRP A C 1
ATOM 7915 O O . TRP A 1 996 ? 68.088 -66.446 -29.966 1.00 79.19 996 TRP A O 1
ATOM 7925 N N . PRO A 1 997 ? 66.840 -64.589 -29.975 1.00 70.38 997 PRO A N 1
ATOM 7926 C CA . PRO A 1 997 ? 65.932 -63.572 -29.438 1.00 70.38 997 PRO A CA 1
ATOM 7927 C C . PRO A 1 997 ? 64.446 -63.852 -29.752 1.00 70.38 997 PRO A C 1
ATOM 7929 O O . PRO A 1 997 ? 63.625 -62.943 -29.723 1.00 70.38 997 PRO A O 1
ATOM 7932 N N . THR A 1 998 ? 64.070 -65.076 -30.129 1.00 74.69 998 THR A N 1
ATOM 7933 C CA . THR A 1 998 ? 62.732 -65.376 -30.684 1.00 74.69 998 THR A CA 1
ATOM 7934 C C . THR A 1 998 ? 61.557 -65.263 -29.707 1.00 74.69 998 THR A C 1
ATOM 7936 O O . THR A 1 998 ? 60.436 -65.033 -30.161 1.00 74.69 998 THR A O 1
ATOM 7939 N N . ARG A 1 999 ? 61.764 -65.403 -28.388 1.00 70.25 999 ARG A N 1
ATOM 7940 C CA . ARG A 1 999 ? 60.679 -65.342 -27.387 1.00 70.25 999 ARG A CA 1
ATOM 7941 C C . ARG A 1 999 ? 60.903 -64.248 -26.328 1.00 70.25 999 ARG A C 1
ATOM 7943 O O . ARG A 1 999 ? 62.007 -64.166 -25.787 1.00 70.25 999 ARG A O 1
ATOM 7950 N N . PRO A 1 1000 ? 59.865 -63.453 -25.976 1.00 68.50 1000 PRO A N 1
ATOM 7951 C CA . PRO A 1 1000 ? 59.951 -62.429 -24.926 1.00 68.50 1000 PRO A CA 1
ATOM 7952 C C . PRO A 1 1000 ? 60.153 -63.022 -23.525 1.00 68.50 1000 PRO A C 1
ATOM 7954 O O . PRO A 1 1000 ? 60.766 -62.387 -22.673 1.00 68.50 1000 PRO A O 1
ATOM 7957 N N . GLU A 1 1001 ? 59.699 -64.256 -23.305 1.00 75.88 1001 GLU A N 1
ATOM 7958 C CA . GLU A 1 1001 ? 60.039 -65.067 -22.138 1.00 75.88 1001 GLU A CA 1
ATOM 7959 C C . GLU A 1 1001 ? 60.593 -66.416 -22.616 1.00 75.88 1001 GLU A C 1
ATOM 7961 O O . GLU A 1 1001 ? 59.941 -67.092 -23.421 1.00 75.88 1001 GLU A O 1
ATOM 7966 N N . PRO A 1 1002 ? 61.785 -66.833 -22.159 1.00 79.31 1002 PRO A N 1
ATOM 7967 C CA . PRO A 1 1002 ? 62.297 -68.157 -22.462 1.00 79.31 1002 PRO A CA 1
ATOM 7968 C C . PRO A 1 1002 ? 61.433 -69.195 -21.736 1.00 79.31 1002 PRO A C 1
ATOM 7970 O O . PRO A 1 1002 ? 61.022 -68.988 -20.596 1.00 79.31 1002 PRO A O 1
ATOM 7973 N N . SER A 1 1003 ? 61.161 -70.327 -22.379 1.00 76.44 1003 SER A N 1
ATOM 7974 C CA . SER A 1 1003 ? 60.407 -71.438 -21.795 1.00 76.44 1003 SER A CA 1
ATOM 7975 C C . SER A 1 1003 ? 61.349 -72.611 -21.527 1.00 76.44 1003 SER A C 1
ATOM 7977 O O . SER A 1 1003 ? 62.105 -72.984 -22.420 1.00 76.44 1003 SER A O 1
ATOM 7979 N N . PRO A 1 1004 ? 61.324 -73.239 -20.343 1.00 73.19 1004 PRO A N 1
ATOM 7980 C CA . PRO A 1 1004 ? 62.196 -74.375 -20.064 1.00 73.19 1004 PRO A CA 1
ATOM 7981 C C . PRO A 1 1004 ? 61.846 -75.646 -20.862 1.00 73.19 1004 PRO A C 1
ATOM 7983 O O . PRO A 1 1004 ? 62.668 -76.556 -20.889 1.00 73.19 1004 PRO A O 1
ATOM 7986 N N . GLY A 1 1005 ? 60.682 -75.720 -21.529 1.00 70.31 1005 GLY A N 1
ATOM 7987 C CA . GLY A 1 1005 ? 60.214 -76.938 -22.213 1.00 70.31 1005 GLY A CA 1
ATOM 7988 C C . GLY A 1 1005 ? 60.194 -78.171 -21.294 1.00 70.31 1005 GLY A C 1
ATOM 7989 O O . GLY A 1 1005 ? 60.169 -78.028 -20.072 1.00 70.31 1005 GLY A O 1
ATOM 7990 N N . ASP A 1 1006 ? 60.288 -79.372 -21.874 1.00 69.12 1006 ASP A N 1
ATOM 7991 C CA . ASP A 1 1006 ? 60.444 -80.639 -21.133 1.00 69.12 1006 ASP A CA 1
ATOM 7992 C C . ASP A 1 1006 ? 61.905 -80.889 -20.692 1.00 69.12 1006 ASP A C 1
ATOM 7994 O O . ASP A 1 1006 ? 62.358 -82.031 -20.595 1.00 69.12 1006 ASP A O 1
ATOM 7998 N N . PHE A 1 1007 ? 62.704 -79.833 -20.473 1.00 75.06 1007 PHE A N 1
ATOM 7999 C CA . PHE A 1 1007 ? 64.104 -79.995 -20.082 1.00 75.06 1007 PHE A CA 1
ATOM 8000 C C . PHE A 1 1007 ? 64.202 -80.567 -18.659 1.00 75.06 1007 PHE A C 1
ATOM 8002 O O . PHE A 1 1007 ? 64.154 -79.846 -17.660 1.00 75.06 1007 PHE A O 1
ATOM 8009 N N . GLU A 1 1008 ? 64.379 -81.881 -18.556 1.00 68.44 1008 GLU A N 1
ATOM 8010 C CA . GLU A 1 1008 ? 64.627 -82.551 -17.284 1.00 68.44 1008 GLU A CA 1
ATOM 8011 C C . GLU A 1 1008 ? 66.068 -82.309 -16.809 1.00 68.44 1008 GLU A C 1
ATOM 8013 O O . GLU A 1 1008 ? 67.018 -82.934 -17.286 1.00 68.44 1008 GLU A O 1
ATOM 8018 N N . ALA A 1 1009 ? 66.240 -81.420 -15.826 1.00 69.88 1009 ALA A N 1
ATOM 8019 C CA . ALA A 1 1009 ? 67.506 -81.263 -15.111 1.00 69.88 1009 ALA A CA 1
ATOM 8020 C C . ALA A 1 1009 ? 67.508 -82.081 -13.810 1.00 69.88 1009 ALA A C 1
ATOM 8022 O O . ALA A 1 1009 ? 66.726 -81.828 -12.884 1.00 69.88 1009 ALA A O 1
ATOM 8023 N N . LYS A 1 1010 ? 68.426 -83.043 -13.700 1.00 70.25 1010 LYS A N 1
ATOM 8024 C CA . LYS A 1 1010 ? 68.616 -83.846 -12.488 1.00 70.25 1010 LYS A CA 1
ATOM 8025 C C . LYS A 1 1010 ? 69.341 -83.067 -11.392 1.00 70.25 1010 LYS A C 1
ATOM 8027 O O . LYS A 1 1010 ? 69.065 -83.300 -10.216 1.00 70.25 1010 LYS A O 1
ATOM 8032 N N . VAL A 1 1011 ? 70.250 -82.145 -11.734 1.00 69.88 1011 VAL A N 1
ATOM 8033 C CA . VAL A 1 1011 ? 71.194 -81.557 -10.765 1.00 69.88 1011 VAL A CA 1
ATOM 8034 C C . VAL A 1 1011 ? 70.851 -80.141 -10.276 1.00 69.88 1011 VAL A C 1
ATOM 8036 O O . VAL A 1 1011 ? 71.348 -79.737 -9.222 1.00 69.88 1011 VAL A O 1
ATOM 8039 N N . PHE A 1 1012 ? 69.977 -79.388 -10.951 1.00 72.75 1012 PHE A N 1
ATOM 8040 C CA . PHE A 1 1012 ? 69.498 -78.069 -10.492 1.00 72.75 1012 PHE A CA 1
ATOM 8041 C C . PHE A 1 1012 ? 67.979 -77.916 -10.634 1.00 72.75 1012 PHE A C 1
ATOM 8043 O O . PHE A 1 1012 ? 67.314 -78.697 -11.308 1.00 72.75 1012 PHE A O 1
ATOM 8050 N N . ASN A 1 1013 ? 67.404 -76.942 -9.926 1.00 77.56 1013 ASN A N 1
ATOM 8051 C CA . ASN A 1 1013 ? 65.979 -76.637 -10.009 1.00 77.56 1013 ASN A CA 1
ATOM 8052 C C . ASN A 1 1013 ? 65.715 -75.686 -11.191 1.00 77.56 1013 ASN A C 1
ATOM 8054 O O . ASN A 1 1013 ? 66.023 -74.495 -11.109 1.00 77.56 1013 ASN A O 1
ATOM 8058 N N . VAL A 1 1014 ? 65.132 -76.227 -12.266 1.00 80.06 1014 VAL A N 1
ATOM 8059 C CA . VAL A 1 1014 ? 64.786 -75.497 -13.498 1.00 80.06 1014 VAL A CA 1
ATOM 8060 C C . VAL A 1 1014 ? 63.863 -74.315 -13.209 1.00 80.06 1014 VAL A C 1
ATOM 8062 O O . VAL A 1 1014 ? 64.127 -73.210 -13.669 1.00 80.06 1014 VAL A O 1
ATOM 8065 N N . GLU A 1 1015 ? 62.828 -74.504 -12.390 1.00 78.62 1015 GLU A N 1
ATOM 8066 C CA . GLU A 1 1015 ? 61.850 -73.455 -12.083 1.00 78.62 1015 GLU A CA 1
ATOM 8067 C C . GLU A 1 1015 ? 62.500 -72.257 -11.370 1.00 78.62 1015 GLU A C 1
ATOM 8069 O O . GLU A 1 1015 ? 62.257 -71.098 -11.713 1.00 78.62 1015 GLU A O 1
ATOM 8074 N N . ARG A 1 1016 ? 63.394 -72.521 -10.407 1.00 77.69 1016 ARG A N 1
ATOM 8075 C CA . ARG A 1 1016 ? 64.138 -71.468 -9.695 1.00 77.69 1016 ARG A CA 1
ATOM 8076 C C . ARG A 1 1016 ? 65.119 -70.743 -10.615 1.00 77.69 1016 ARG A C 1
ATOM 8078 O O . ARG A 1 1016 ? 65.266 -69.530 -10.492 1.00 77.69 1016 ARG A O 1
ATOM 8085 N N . ALA A 1 1017 ? 65.767 -71.469 -11.528 1.00 80.00 1017 ALA A N 1
ATOM 8086 C CA . ALA A 1 1017 ? 66.657 -70.880 -12.527 1.00 80.00 1017 ALA A CA 1
ATOM 8087 C C . ALA A 1 1017 ? 65.883 -69.958 -13.474 1.00 80.00 1017 ALA A C 1
ATOM 8089 O O . ALA A 1 1017 ? 66.286 -68.813 -13.673 1.00 80.00 1017 ALA A O 1
ATOM 8090 N N . MET A 1 1018 ? 64.730 -70.413 -13.971 1.00 84.19 1018 MET A N 1
ATOM 8091 C CA . MET A 1 1018 ? 63.857 -69.609 -14.825 1.00 84.19 1018 MET A CA 1
ATOM 8092 C C . MET A 1 1018 ? 63.386 -68.337 -14.117 1.00 84.19 1018 MET A C 1
ATOM 8094 O O . MET A 1 1018 ? 63.504 -67.256 -14.690 1.00 84.19 1018 MET A O 1
ATOM 8098 N N . LYS A 1 1019 ? 62.963 -68.423 -12.846 1.00 80.00 1019 LYS A N 1
ATOM 8099 C CA . LYS A 1 1019 ? 62.549 -67.244 -12.058 1.00 80.00 1019 LYS A CA 1
ATOM 8100 C C . LYS A 1 1019 ? 63.626 -66.157 -11.956 1.00 80.00 1019 LYS A C 1
ATOM 8102 O O . LYS A 1 1019 ? 63.280 -64.985 -11.865 1.00 80.00 1019 LYS A O 1
ATOM 8107 N N . SER A 1 1020 ? 64.913 -66.508 -11.974 1.00 78.31 1020 SER A N 1
ATOM 8108 C CA . SER A 1 1020 ? 66.006 -65.522 -11.970 1.00 78.31 1020 SER A CA 1
ATOM 8109 C C . SER A 1 1020 ? 66.407 -65.031 -13.364 1.00 78.31 1020 SER A C 1
ATOM 8111 O O . SER A 1 1020 ? 66.933 -63.928 -13.476 1.00 78.31 1020 SER A O 1
ATOM 8113 N N . ILE A 1 1021 ? 66.173 -65.823 -14.414 1.00 82.94 1021 ILE A N 1
ATOM 8114 C CA . ILE A 1 1021 ? 66.540 -65.473 -15.795 1.00 82.94 1021 ILE A CA 1
ATOM 8115 C C . ILE A 1 1021 ? 65.505 -64.531 -16.425 1.00 82.94 1021 ILE A C 1
ATOM 8117 O O . ILE A 1 1021 ? 65.888 -63.564 -17.081 1.00 82.94 1021 ILE A O 1
ATOM 8121 N N . VAL A 1 1022 ? 64.210 -64.794 -16.209 1.00 83.38 1022 VAL A N 1
ATOM 8122 C CA . VAL A 1 1022 ? 63.095 -64.100 -16.883 1.00 83.38 1022 VAL A CA 1
ATOM 8123 C C . VAL A 1 1022 ? 63.145 -62.567 -16.747 1.00 83.38 1022 VAL A C 1
ATOM 8125 O O . VAL A 1 1022 ? 63.030 -61.909 -17.780 1.00 83.38 1022 VAL A O 1
ATOM 8128 N N . PRO A 1 1023 ? 63.374 -61.960 -15.562 1.00 79.94 1023 PRO A N 1
ATOM 8129 C CA . PRO A 1 1023 ? 63.358 -60.497 -15.435 1.00 79.94 1023 PRO A CA 1
ATOM 8130 C C . PRO A 1 1023 ? 64.450 -59.796 -16.256 1.00 79.94 1023 PRO A C 1
ATOM 8132 O O . PRO A 1 1023 ? 64.192 -58.804 -16.935 1.00 79.94 1023 PRO A O 1
ATOM 8135 N N . GLU A 1 1024 ? 65.675 -60.328 -16.233 1.00 83.31 1024 GLU A N 1
ATOM 8136 C CA . GLU A 1 1024 ? 66.791 -59.758 -16.997 1.00 83.31 1024 GLU A CA 1
ATOM 8137 C C . GLU A 1 1024 ? 66.642 -60.054 -18.497 1.00 83.31 1024 GLU A C 1
ATOM 8139 O O . GLU A 1 1024 ? 66.961 -59.204 -19.326 1.00 83.31 1024 GLU A O 1
ATOM 8144 N N . TRP A 1 1025 ? 66.080 -61.213 -18.858 1.00 84.94 1025 TRP A N 1
ATOM 8145 C CA . TRP A 1 1025 ? 65.750 -61.557 -20.242 1.00 84.94 1025 TRP A CA 1
ATOM 8146 C C . TRP A 1 1025 ? 64.730 -60.594 -20.847 1.00 84.94 1025 TRP A C 1
ATOM 8148 O O . TRP A 1 1025 ? 64.959 -60.065 -21.932 1.00 84.94 1025 TRP A O 1
ATOM 8158 N N . GLN A 1 1026 ? 63.629 -60.324 -20.140 1.00 83.81 1026 GLN A N 1
ATOM 8159 C CA . GLN A 1 1026 ? 62.613 -59.369 -20.578 1.00 83.81 1026 GLN A CA 1
ATOM 8160 C C . GLN A 1 1026 ? 63.208 -57.965 -20.743 1.00 83.81 1026 GLN A C 1
ATOM 8162 O O . GLN A 1 1026 ? 62.961 -57.315 -21.758 1.00 83.81 1026 GLN A O 1
ATOM 8167 N N . ARG A 1 1027 ? 64.040 -57.510 -19.794 1.00 87.12 1027 ARG A N 1
ATOM 8168 C CA . ARG A 1 1027 ? 64.729 -56.212 -19.877 1.00 87.12 1027 ARG A CA 1
ATOM 8169 C C . ARG A 1 1027 ? 65.645 -56.128 -21.102 1.00 87.12 1027 ARG A C 1
ATOM 8171 O O . ARG A 1 1027 ? 65.610 -55.138 -21.832 1.00 87.12 1027 ARG A O 1
ATOM 8178 N N . LEU A 1 1028 ? 66.453 -57.163 -21.350 1.00 85.75 1028 LEU A N 1
ATOM 8179 C CA . LEU A 1 1028 ? 67.303 -57.241 -22.541 1.00 85.75 1028 LEU A CA 1
ATOM 8180 C C . LEU A 1 1028 ? 66.459 -57.285 -23.821 1.00 85.75 1028 LEU A C 1
ATOM 8182 O O . LEU A 1 1028 ? 66.815 -56.630 -24.795 1.00 85.75 1028 LEU A O 1
ATOM 8186 N N . TYR A 1 1029 ? 65.329 -58.000 -23.822 1.00 85.06 1029 TYR A N 1
ATOM 8187 C CA . TYR A 1 1029 ? 64.446 -58.124 -24.985 1.00 85.06 1029 TYR A CA 1
ATOM 8188 C C . TYR A 1 1029 ? 63.798 -56.782 -25.338 1.00 85.06 1029 TYR A C 1
ATOM 8190 O O . TYR A 1 1029 ? 63.795 -56.367 -26.497 1.00 85.06 1029 TYR A O 1
ATOM 8198 N N . GLN A 1 1030 ? 63.312 -56.058 -24.328 1.00 84.44 1030 GLN A N 1
ATOM 8199 C CA . GLN A 1 1030 ? 62.785 -54.700 -24.472 1.00 84.44 1030 GLN A CA 1
ATOM 8200 C C . GLN A 1 1030 ? 63.852 -53.751 -25.026 1.00 84.44 1030 GLN A C 1
ATOM 8202 O O . GLN A 1 1030 ? 63.595 -53.034 -25.993 1.00 84.44 1030 GLN A O 1
ATOM 8207 N N . ASN A 1 1031 ? 65.072 -53.801 -24.484 1.00 87.06 1031 ASN A N 1
ATOM 8208 C CA . ASN A 1 1031 ? 66.193 -53.012 -24.990 1.00 87.06 1031 ASN A CA 1
ATOM 8209 C C . ASN A 1 1031 ? 66.585 -53.412 -26.417 1.00 87.06 1031 ASN A C 1
ATOM 8211 O O . ASN A 1 1031 ? 66.910 -52.547 -27.217 1.00 87.06 1031 ASN A O 1
ATOM 8215 N N . GLN A 1 1032 ? 66.499 -54.687 -26.792 1.00 84.88 1032 GLN A N 1
ATOM 8216 C CA . GLN A 1 1032 ? 66.752 -55.118 -28.165 1.00 84.88 1032 GLN A CA 1
ATOM 8217 C C . GLN A 1 1032 ? 65.680 -54.594 -29.132 1.00 84.88 1032 GLN A C 1
ATOM 8219 O O . GLN A 1 1032 ? 66.011 -54.168 -30.236 1.00 84.88 1032 GLN A O 1
ATOM 8224 N N . ARG A 1 1033 ? 64.400 -54.588 -28.730 1.00 86.38 1033 ARG A N 1
ATOM 8225 C CA . ARG A 1 1033 ? 63.309 -53.985 -29.517 1.00 86.38 1033 ARG A CA 1
ATOM 8226 C C . ARG A 1 1033 ? 63.503 -52.477 -29.681 1.00 86.38 1033 ARG A C 1
ATOM 8228 O O . ARG A 1 1033 ? 63.317 -51.974 -30.785 1.00 86.38 1033 ARG A O 1
ATOM 8235 N N . LEU A 1 1034 ? 63.918 -51.779 -28.620 1.00 87.38 1034 LEU A N 1
ATOM 8236 C CA . LEU A 1 1034 ? 64.277 -50.363 -28.707 1.00 87.38 1034 LEU A CA 1
ATOM 8237 C C . LEU A 1 1034 ? 65.482 -50.153 -29.627 1.00 87.38 1034 LEU A C 1
ATOM 8239 O O . LEU A 1 1034 ? 65.413 -49.303 -30.501 1.00 87.38 1034 LEU A O 1
ATOM 8243 N N . SER A 1 1035 ? 66.541 -50.953 -29.487 1.00 85.38 1035 SER A N 1
ATOM 8244 C CA . SER A 1 1035 ? 67.729 -50.884 -30.347 1.00 85.38 1035 SER A CA 1
ATOM 8245 C C . SER A 1 1035 ? 67.354 -51.072 -31.814 1.00 85.38 1035 SER A C 1
ATOM 8247 O O . SER A 1 1035 ? 67.742 -50.257 -32.633 1.00 85.38 1035 SER A O 1
ATOM 8249 N N . ALA A 1 1036 ? 66.516 -52.061 -32.144 1.00 85.69 1036 ALA A N 1
ATOM 8250 C CA . ALA A 1 1036 ? 66.060 -52.287 -33.516 1.00 85.69 1036 ALA A CA 1
ATOM 8251 C C . ALA A 1 1036 ? 65.262 -51.096 -34.080 1.00 85.69 1036 ALA A C 1
ATOM 8253 O O . ALA A 1 1036 ? 65.450 -50.725 -35.237 1.00 85.69 1036 ALA A O 1
ATOM 8254 N N . TYR A 1 1037 ? 64.395 -50.479 -33.269 1.00 88.62 1037 TYR A N 1
ATOM 8255 C CA . TYR A 1 1037 ? 63.690 -49.252 -33.653 1.00 88.62 1037 TYR A CA 1
ATOM 8256 C C . TYR A 1 1037 ? 64.663 -48.091 -33.881 1.00 88.62 1037 TYR A C 1
ATOM 8258 O O . TYR A 1 1037 ? 64.554 -47.379 -34.876 1.00 88.62 1037 TYR A O 1
ATOM 8266 N N . LEU A 1 1038 ? 65.626 -47.905 -32.977 1.00 87.81 1038 LEU A N 1
ATOM 8267 C CA . LEU A 1 1038 ? 66.611 -46.836 -33.079 1.00 87.81 1038 LEU A CA 1
ATOM 8268 C C . LEU A 1 1038 ? 67.575 -47.051 -34.246 1.00 87.81 1038 LEU A C 1
ATOM 8270 O O . LEU A 1 1038 ? 67.942 -46.071 -34.873 1.00 87.81 1038 LEU A O 1
ATOM 8274 N N . ASP A 1 1039 ? 67.927 -48.289 -34.590 1.00 86.69 1039 ASP A N 1
ATOM 8275 C CA . ASP A 1 1039 ? 68.749 -48.614 -35.759 1.00 86.69 1039 ASP A CA 1
ATOM 8276 C C . ASP A 1 1039 ? 67.997 -48.290 -37.058 1.00 86.69 1039 ASP A C 1
ATOM 8278 O O . ASP A 1 1039 ? 68.554 -47.675 -37.966 1.00 86.69 1039 ASP A O 1
ATOM 8282 N N . GLN A 1 1040 ? 66.701 -48.621 -37.130 1.00 87.19 1040 GLN A N 1
ATOM 8283 C CA . GLN A 1 1040 ? 65.844 -48.223 -38.252 1.00 87.19 1040 GLN A CA 1
ATOM 8284 C C . GLN A 1 1040 ? 65.686 -46.700 -38.333 1.00 87.19 1040 GLN A C 1
ATOM 8286 O O . GLN A 1 1040 ? 65.789 -46.123 -39.416 1.00 87.19 1040 GLN A O 1
ATOM 8291 N N . ALA A 1 1041 ? 65.472 -46.036 -37.196 1.00 87.00 1041 ALA A N 1
ATOM 8292 C CA . ALA A 1 1041 ? 65.371 -44.584 -37.127 1.00 87.00 1041 ALA A CA 1
ATOM 8293 C C . ALA A 1 1041 ? 66.697 -43.911 -37.511 1.00 87.00 1041 ALA A C 1
ATOM 8295 O O . ALA A 1 1041 ? 66.692 -42.956 -38.283 1.00 87.00 1041 ALA A O 1
ATOM 8296 N N . GLN A 1 1042 ? 67.832 -44.434 -37.044 1.00 87.50 1042 GLN A N 1
ATOM 8297 C CA . GLN A 1 1042 ? 69.166 -43.936 -37.367 1.00 87.50 1042 GLN A CA 1
ATOM 8298 C C . GLN A 1 1042 ? 69.467 -44.117 -38.856 1.00 87.50 1042 GLN A C 1
ATOM 8300 O O . GLN A 1 1042 ? 69.909 -43.163 -39.479 1.00 87.50 1042 GLN A O 1
ATOM 8305 N N . ALA A 1 1043 ? 69.106 -45.249 -39.469 1.00 85.56 1043 ALA A N 1
ATOM 8306 C CA . ALA A 1 1043 ? 69.247 -45.445 -40.914 1.00 85.56 1043 ALA A CA 1
ATOM 8307 C C . ALA A 1 1043 ? 68.442 -44.418 -41.737 1.00 85.56 1043 ALA A C 1
ATOM 8309 O O . ALA A 1 1043 ? 68.894 -43.952 -42.785 1.00 85.56 1043 ALA A O 1
ATOM 8310 N N . VAL A 1 1044 ? 67.253 -44.026 -41.263 1.00 85.38 1044 VAL A N 1
ATOM 8311 C CA . VAL A 1 1044 ? 66.471 -42.946 -41.886 1.00 85.38 1044 VAL A CA 1
ATOM 8312 C C . VAL A 1 1044 ? 67.156 -41.587 -41.699 1.00 85.38 1044 VAL A C 1
ATOM 8314 O O . VAL A 1 1044 ? 67.169 -40.790 -42.639 1.00 85.38 1044 VAL A O 1
ATOM 8317 N N . LEU A 1 1045 ? 67.728 -41.316 -40.523 1.00 85.44 1045 LEU A N 1
ATOM 8318 C CA . LEU A 1 1045 ? 68.431 -40.063 -40.217 1.00 85.44 1045 LEU A CA 1
ATOM 8319 C C . LEU A 1 1045 ? 69.743 -39.920 -40.993 1.00 85.44 1045 LEU A C 1
ATOM 8321 O O . LEU A 1 1045 ? 70.010 -38.842 -41.519 1.00 85.44 1045 LEU A O 1
ATOM 8325 N N . ASP A 1 1046 ? 70.517 -40.996 -41.125 1.00 83.56 1046 ASP A N 1
ATOM 8326 C CA . ASP A 1 1046 ? 71.782 -41.028 -41.865 1.00 83.56 1046 ASP A CA 1
ATOM 8327 C C . ASP A 1 1046 ? 71.558 -40.689 -43.348 1.00 83.56 1046 ASP A C 1
ATOM 8329 O O . ASP A 1 1046 ? 72.351 -39.975 -43.958 1.00 83.56 1046 ASP A O 1
ATOM 8333 N N . GLY A 1 1047 ? 70.411 -41.091 -43.911 1.00 81.31 1047 GLY A N 1
ATOM 8334 C CA . GLY A 1 1047 ? 69.985 -40.692 -45.256 1.00 81.31 1047 GLY A CA 1
ATOM 8335 C C . GLY A 1 1047 ? 69.650 -39.199 -45.424 1.00 81.31 1047 GLY A C 1
ATOM 8336 O O . GLY A 1 1047 ? 69.451 -38.756 -46.554 1.00 81.31 1047 GLY A O 1
ATOM 8337 N N . HIS A 1 1048 ? 69.574 -38.425 -44.334 1.00 80.06 1048 HIS A N 1
ATOM 8338 C CA . HIS A 1 1048 ? 69.234 -36.991 -44.318 1.00 80.06 1048 HIS A CA 1
ATOM 8339 C C . HIS A 1 1048 ? 70.285 -36.128 -43.593 1.00 80.06 1048 HIS A C 1
ATOM 8341 O O . HIS A 1 1048 ? 70.002 -34.987 -43.203 1.00 80.06 1048 HIS A O 1
ATOM 8347 N N . GLN A 1 1049 ? 71.496 -36.657 -43.401 1.00 75.44 1049 GLN A N 1
ATOM 8348 C CA . GLN A 1 1049 ? 72.557 -35.962 -42.682 1.00 75.44 1049 GLN A CA 1
ATOM 8349 C C . GLN A 1 1049 ? 73.005 -34.692 -43.427 1.00 75.44 1049 GLN A C 1
ATOM 8351 O O . GLN A 1 1049 ? 73.215 -34.699 -44.640 1.00 75.44 1049 GLN A O 1
ATOM 8356 N N . CYS A 1 1050 ? 73.176 -33.582 -42.703 1.00 77.00 1050 CYS A N 1
ATOM 8357 C CA . CYS A 1 1050 ? 73.719 -32.330 -43.244 1.00 77.00 1050 CYS A CA 1
ATOM 8358 C C . CYS A 1 1050 ? 74.889 -31.807 -42.398 1.00 77.00 1050 CYS A C 1
ATOM 8360 O O . CYS A 1 1050 ? 75.104 -32.274 -41.285 1.00 77.00 1050 CYS A O 1
ATOM 8362 N N . GLY A 1 1051 ? 75.635 -30.811 -42.893 1.00 73.50 1051 GLY A N 1
ATOM 8363 C CA . GLY A 1 1051 ? 76.687 -30.138 -42.115 1.00 73.50 1051 GLY A CA 1
ATOM 8364 C C . GLY A 1 1051 ? 76.141 -29.298 -40.947 1.00 73.50 1051 GLY A C 1
ATOM 8365 O O . GLY A 1 1051 ? 75.004 -28.823 -40.999 1.00 73.50 1051 GLY A O 1
ATOM 8366 N N . ALA A 1 1052 ? 76.956 -29.099 -39.902 1.00 66.56 1052 ALA A N 1
ATOM 8367 C CA . ALA A 1 1052 ? 76.595 -28.331 -38.706 1.00 66.56 1052 ALA A CA 1
ATOM 8368 C C . ALA A 1 1052 ? 76.320 -26.849 -39.023 1.00 66.56 1052 ALA A C 1
ATOM 8370 O O . ALA A 1 1052 ? 77.152 -26.164 -39.621 1.00 66.56 1052 ALA A O 1
ATOM 8371 N N . ASP A 1 1053 ? 75.175 -26.321 -38.578 1.00 68.62 1053 ASP A N 1
ATOM 8372 C CA . ASP A 1 1053 ? 74.847 -24.901 -38.734 1.00 68.62 1053 ASP A CA 1
ATOM 8373 C C . ASP A 1 1053 ? 75.456 -24.061 -37.596 1.00 68.62 1053 ASP A C 1
ATOM 8375 O O . ASP A 1 1053 ? 74.977 -24.056 -36.459 1.00 68.62 1053 ASP A O 1
ATOM 8379 N N . VAL A 1 1054 ? 76.520 -23.320 -37.913 1.00 71.75 1054 VAL A N 1
ATOM 8380 C CA . VAL A 1 1054 ? 77.240 -22.446 -36.968 1.00 71.75 1054 VAL A CA 1
ATOM 8381 C C . VAL A 1 1054 ? 76.565 -21.086 -36.743 1.00 71.75 1054 VAL A C 1
ATOM 8383 O O . VAL A 1 1054 ? 77.074 -20.276 -35.972 1.00 71.75 1054 VAL A O 1
ATOM 8386 N N . SER A 1 1055 ? 75.426 -20.804 -37.382 1.00 71.06 1055 SER A N 1
ATOM 8387 C CA . SER A 1 1055 ? 74.770 -19.496 -37.259 1.00 71.06 1055 SER A CA 1
ATOM 8388 C C . SER A 1 1055 ? 74.126 -19.256 -35.884 1.00 71.06 1055 SER A C 1
ATOM 8390 O O . SER A 1 1055 ? 73.572 -20.161 -35.258 1.00 71.06 1055 SER A O 1
ATOM 8392 N N . ILE A 1 1056 ? 74.222 -18.006 -35.423 1.00 72.12 1056 ILE A N 1
ATOM 8393 C CA . ILE A 1 1056 ? 73.770 -17.499 -34.117 1.00 72.12 1056 ILE A CA 1
ATOM 8394 C C . ILE A 1 1056 ? 72.799 -16.331 -34.389 1.00 72.12 1056 ILE A C 1
ATOM 8396 O O . ILE A 1 1056 ? 73.017 -15.606 -35.367 1.00 72.12 1056 ILE A O 1
ATOM 8400 N N . PRO A 1 1057 ? 71.741 -16.121 -33.578 1.00 69.69 1057 PRO A N 1
ATOM 8401 C CA . PRO A 1 1057 ? 70.848 -14.975 -33.740 1.00 69.69 1057 PRO A CA 1
ATOM 8402 C C . PRO A 1 1057 ? 71.611 -13.647 -33.630 1.00 69.69 1057 PRO A C 1
ATOM 8404 O O . PRO A 1 1057 ? 72.490 -13.490 -32.779 1.00 69.69 1057 PRO A O 1
ATOM 8407 N N . ALA A 1 1058 ? 71.258 -12.673 -34.470 1.00 67.75 1058 ALA A N 1
ATOM 8408 C CA . ALA A 1 1058 ? 71.818 -11.327 -34.384 1.00 67.75 1058 ALA A CA 1
ATOM 8409 C C . ALA A 1 1058 ? 71.507 -10.685 -33.016 1.00 67.75 1058 ALA A C 1
ATOM 8411 O O . ALA A 1 1058 ? 70.418 -10.858 -32.468 1.00 67.75 1058 ALA A O 1
ATOM 8412 N N . LEU A 1 1059 ? 72.470 -9.938 -32.462 1.00 58.84 1059 LEU A N 1
ATOM 8413 C CA . LEU A 1 1059 ? 72.282 -9.186 -31.219 1.00 58.84 1059 LEU A CA 1
ATOM 8414 C C . LEU A 1 1059 ? 71.214 -8.103 -31.413 1.00 58.84 1059 LEU A C 1
ATOM 8416 O O . LEU A 1 1059 ? 71.277 -7.326 -32.365 1.00 58.84 1059 LEU A O 1
ATOM 8420 N N . TRP A 1 1060 ? 70.263 -8.028 -30.480 1.00 55.00 1060 TRP A N 1
ATOM 8421 C CA . TRP A 1 1060 ? 69.295 -6.936 -30.430 1.00 55.00 1060 TRP A CA 1
ATOM 8422 C C . TRP A 1 1060 ? 70.026 -5.615 -30.167 1.00 55.00 1060 TRP A C 1
ATOM 8424 O O . TRP A 1 1060 ? 70.726 -5.486 -29.160 1.00 55.00 1060 TRP A O 1
ATOM 8434 N N . ASN A 1 1061 ? 69.875 -4.633 -31.058 1.00 55.00 1061 ASN A N 1
ATOM 8435 C CA . ASN A 1 1061 ? 70.519 -3.332 -30.905 1.00 55.00 1061 ASN A CA 1
ATOM 8436 C C . ASN A 1 1061 ? 69.838 -2.551 -29.765 1.00 55.00 1061 ASN A C 1
ATOM 8438 O O . ASN A 1 1061 ? 68.691 -2.123 -29.891 1.00 55.00 1061 ASN A O 1
ATOM 8442 N N . SER A 1 1062 ? 70.516 -2.396 -28.625 1.00 51.53 1062 SER A N 1
ATOM 8443 C CA . SER A 1 1062 ? 69.970 -1.735 -27.430 1.00 51.53 1062 SER A CA 1
ATOM 8444 C C . SER A 1 1062 ? 69.914 -0.206 -27.535 1.00 51.53 1062 SER A C 1
ATOM 8446 O O . SER A 1 1062 ? 69.419 0.431 -26.612 1.00 51.53 1062 SER A O 1
ATOM 8448 N N . GLN A 1 1063 ? 70.395 0.385 -28.635 1.00 46.06 1063 GLN A N 1
ATOM 8449 C CA . GLN A 1 1063 ? 70.415 1.838 -28.860 1.00 46.06 1063 GLN A CA 1
ATOM 8450 C C . GLN A 1 1063 ? 69.113 2.420 -29.441 1.00 46.06 1063 GLN A C 1
ATOM 8452 O O . GLN A 1 1063 ? 69.109 3.545 -29.930 1.00 46.06 1063 GLN A O 1
ATOM 8457 N N . ILE A 1 1064 ? 67.990 1.700 -29.384 1.00 45.81 1064 ILE A N 1
ATOM 8458 C CA . ILE A 1 1064 ? 66.685 2.343 -29.577 1.00 45.81 1064 ILE A CA 1
ATOM 8459 C C . ILE A 1 1064 ? 66.333 2.996 -28.241 1.00 45.81 1064 ILE A C 1
ATOM 8461 O O . ILE A 1 1064 ? 65.776 2.340 -27.357 1.00 45.81 1064 ILE A O 1
ATOM 8465 N N . GLU A 1 1065 ? 66.705 4.268 -28.073 1.00 42.38 1065 GLU A N 1
ATOM 8466 C CA . GLU A 1 1065 ? 66.142 5.076 -26.994 1.00 42.38 1065 GLU A CA 1
ATOM 8467 C C . GLU A 1 1065 ? 64.610 4.997 -27.104 1.00 42.38 1065 GLU A C 1
ATOM 8469 O O . GLU A 1 1065 ? 64.058 5.253 -28.183 1.00 42.38 1065 GLU A O 1
ATOM 8474 N N . PRO A 1 1066 ? 63.894 4.595 -26.036 1.00 46.03 1066 PRO A N 1
ATOM 8475 C CA . PRO A 1 1066 ? 62.445 4.713 -26.004 1.00 46.03 1066 PRO A CA 1
ATOM 8476 C C . PRO A 1 1066 ? 62.079 6.153 -26.361 1.00 46.03 1066 PRO A C 1
ATOM 8478 O O . PRO A 1 1066 ? 62.797 7.070 -25.981 1.00 46.03 1066 PRO A O 1
ATOM 8481 N N . PHE A 1 1067 ? 60.970 6.368 -27.069 1.00 48.22 1067 PHE A N 1
ATOM 8482 C CA . PHE A 1 1067 ? 60.457 7.706 -27.369 1.00 48.22 1067 PHE A CA 1
ATOM 8483 C C . PHE A 1 1067 ? 60.058 8.417 -26.057 1.00 48.22 1067 PHE A C 1
ATOM 8485 O O . PHE A 1 1067 ? 58.888 8.479 -25.689 1.00 48.22 1067 PHE A O 1
ATOM 8492 N N . SER A 1 1068 ? 61.033 8.912 -25.293 1.00 40.50 1068 SER A N 1
ATOM 8493 C CA . SER A 1 1068 ? 60.855 9.566 -23.999 1.00 40.50 1068 SER A CA 1
ATOM 8494 C C . SER A 1 1068 ? 60.669 11.064 -24.194 1.00 40.50 1068 SER A C 1
ATOM 8496 O O . SER A 1 1068 ? 61.433 11.882 -23.696 1.00 40.50 1068 SER A O 1
ATOM 8498 N N . VAL A 1 1069 ? 59.586 11.445 -24.876 1.00 41.00 1069 VAL A N 1
ATOM 8499 C CA . VAL A 1 1069 ? 58.987 12.774 -24.679 1.00 41.00 1069 VAL A CA 1
ATOM 8500 C C . VAL A 1 1069 ? 57.996 12.667 -23.519 1.00 41.00 1069 VAL A C 1
ATOM 8502 O O . VAL A 1 1069 ? 56.796 12.888 -23.661 1.00 41.00 1069 VAL A O 1
ATOM 8505 N N . THR A 1 1070 ? 58.473 12.284 -22.334 1.00 44.00 1070 THR A N 1
ATOM 8506 C CA . THR A 1 1070 ? 57.705 12.525 -21.113 1.00 44.00 1070 THR A CA 1
ATOM 8507 C C . THR A 1 1070 ? 57.919 13.985 -20.748 1.00 44.00 1070 THR A C 1
ATOM 8509 O O . THR A 1 1070 ? 58.919 14.322 -20.115 1.00 44.00 1070 THR A O 1
ATOM 8512 N N . ARG A 1 1071 ? 56.980 14.874 -21.107 1.00 41.50 1071 ARG A N 1
ATOM 8513 C CA . ARG A 1 1071 ? 56.794 16.075 -20.277 1.00 41.50 1071 ARG A CA 1
ATOM 8514 C C . ARG A 1 1071 ? 56.637 15.562 -18.844 1.00 41.50 1071 ARG A C 1
ATOM 8516 O O . ARG A 1 1071 ? 55.803 14.690 -18.601 1.00 41.50 1071 ARG A O 1
ATOM 8523 N N . SER A 1 1072 ? 57.520 16.020 -17.966 1.00 42.28 1072 SER A N 1
ATOM 8524 C CA . SER A 1 1072 ? 57.681 15.605 -16.571 1.00 42.28 1072 SER A CA 1
ATOM 8525 C C . SER A 1 1072 ? 56.379 15.097 -15.919 1.00 42.28 1072 SER A C 1
ATOM 8527 O O . SER A 1 1072 ? 55.482 15.870 -15.592 1.00 42.28 1072 SER A O 1
ATOM 8529 N N . GLY A 1 1073 ? 56.270 13.774 -15.730 1.00 49.00 1073 GLY A N 1
ATOM 8530 C CA . GLY A 1 1073 ? 55.257 13.145 -14.867 1.00 49.00 1073 GLY A CA 1
ATOM 8531 C C . GLY A 1 1073 ? 53.821 13.014 -15.412 1.00 49.00 1073 GLY A C 1
ATOM 8532 O O . GLY A 1 1073 ? 52.869 13.179 -14.650 1.00 49.00 1073 GLY A O 1
ATOM 8533 N N . GLY A 1 1074 ? 53.608 12.746 -16.706 1.00 49.88 1074 GLY A N 1
ATOM 8534 C CA . GLY A 1 1074 ? 52.276 12.456 -17.277 1.00 49.88 1074 GLY A CA 1
ATOM 8535 C C . GLY A 1 1074 ? 52.030 10.985 -17.641 1.00 49.88 1074 GLY A C 1
ATOM 8536 O O . GLY A 1 1074 ? 52.966 10.283 -18.010 1.00 49.88 1074 GLY A O 1
ATOM 8537 N N . LEU A 1 1075 ? 50.764 10.543 -17.577 1.00 56.09 1075 LEU A N 1
ATOM 8538 C CA . LEU A 1 1075 ? 50.302 9.254 -18.117 1.00 56.09 1075 LEU A CA 1
ATOM 8539 C C . LEU A 1 1075 ? 50.518 9.183 -19.645 1.00 56.09 1075 LEU A C 1
ATOM 8541 O O . LEU A 1 1075 ? 50.435 10.200 -20.344 1.00 56.09 1075 LEU A O 1
ATOM 8545 N N . VAL A 1 1076 ? 50.784 7.975 -20.162 1.00 61.09 1076 VAL A N 1
ATOM 8546 C CA . VAL A 1 1076 ? 50.962 7.707 -21.605 1.00 61.09 1076 VAL A CA 1
ATOM 8547 C C . VAL A 1 1076 ? 49.663 7.969 -22.372 1.00 61.09 1076 VAL A C 1
ATOM 8549 O O . VAL A 1 1076 ? 49.691 8.652 -23.397 1.00 61.09 1076 VAL A O 1
ATOM 8552 N N . VAL A 1 1077 ? 48.537 7.481 -21.839 1.00 65.44 1077 VAL A N 1
ATOM 8553 C CA . VAL A 1 1077 ? 47.187 7.760 -22.338 1.00 65.44 1077 VAL A CA 1
ATOM 8554 C C . VAL A 1 1077 ? 46.645 9.009 -21.619 1.00 65.44 1077 VAL A C 1
ATOM 8556 O O . VAL A 1 1077 ? 46.567 9.007 -20.386 1.00 65.44 1077 VAL A O 1
ATOM 8559 N N . PRO A 1 1078 ? 46.321 10.088 -22.352 1.00 63.59 1078 PRO A N 1
ATOM 8560 C CA . PRO A 1 1078 ? 45.829 11.341 -21.788 1.00 63.59 1078 PRO A CA 1
ATOM 8561 C C . PRO A 1 1078 ? 44.457 11.172 -21.111 1.00 63.59 1078 PRO A C 1
ATOM 8563 O O . PRO A 1 1078 ? 43.688 10.269 -21.438 1.00 63.59 1078 PRO A O 1
ATOM 8566 N N . SER A 1 1079 ? 44.130 12.061 -20.170 1.00 65.31 1079 SER A N 1
ATOM 8567 C CA . SER A 1 1079 ? 42.822 12.122 -19.496 1.00 65.31 1079 SER A CA 1
ATOM 8568 C C . SER A 1 1079 ? 42.276 13.535 -19.619 1.00 65.31 1079 SER A C 1
ATOM 8570 O O . SER A 1 1079 ? 42.973 14.489 -19.282 1.00 65.31 1079 SER A O 1
ATOM 8572 N N . LEU A 1 1080 ? 41.023 13.684 -20.069 1.00 64.56 1080 LEU A N 1
ATOM 8573 C CA . LEU A 1 1080 ? 40.469 14.992 -20.450 1.00 64.56 1080 LEU A CA 1
ATOM 8574 C C . LEU A 1 1080 ? 40.532 15.955 -19.260 1.00 64.56 1080 LEU A C 1
ATOM 8576 O O . LEU A 1 1080 ? 40.941 17.104 -19.384 1.00 64.56 1080 LEU A O 1
ATOM 8580 N N . VAL A 1 1081 ? 40.236 15.428 -18.073 1.00 60.22 1081 VAL A N 1
ATOM 8581 C CA . VAL A 1 1081 ? 40.297 16.141 -16.797 1.00 60.22 1081 VAL A CA 1
ATOM 8582 C C . VAL A 1 1081 ? 41.724 16.570 -16.426 1.00 60.22 1081 VAL A C 1
ATOM 8584 O O . VAL A 1 1081 ? 41.921 17.664 -15.894 1.00 60.22 1081 VAL A O 1
ATOM 8587 N N . GLN A 1 1082 ? 42.733 15.733 -16.691 1.00 58.69 1082 GLN A N 1
ATOM 8588 C CA . GLN A 1 1082 ? 44.130 16.036 -16.358 1.00 58.69 1082 GLN A CA 1
ATOM 8589 C C . GLN A 1 1082 ? 44.801 16.957 -17.387 1.00 58.69 1082 GLN A C 1
ATOM 8591 O O . GLN A 1 1082 ? 45.617 17.796 -17.002 1.00 58.69 1082 GLN A O 1
ATOM 8596 N N . ASP A 1 1083 ? 44.459 16.843 -18.670 1.00 59.41 1083 ASP A N 1
ATOM 8597 C CA . ASP A 1 1083 ? 45.085 17.626 -19.740 1.00 59.41 1083 ASP A CA 1
ATOM 8598 C C . ASP A 1 1083 ? 44.474 19.020 -19.891 1.00 59.41 1083 ASP A C 1
ATOM 8600 O O . ASP A 1 1083 ? 45.214 19.974 -20.137 1.00 59.41 1083 ASP A O 1
ATOM 8604 N N . ILE A 1 1084 ? 43.173 19.186 -19.610 1.00 59.06 1084 ILE A N 1
ATOM 8605 C CA . ILE A 1 1084 ? 42.549 20.514 -19.474 1.00 59.06 1084 ILE A CA 1
ATOM 8606 C C . ILE A 1 1084 ? 43.245 21.340 -18.375 1.00 59.06 1084 ILE A C 1
ATOM 8608 O O . ILE A 1 1084 ? 43.394 22.549 -18.517 1.00 59.06 1084 ILE A O 1
ATOM 8612 N N . ARG A 1 1085 ? 43.756 20.706 -17.305 1.00 53.34 1085 ARG A N 1
ATOM 8613 C CA . ARG A 1 1085 ? 44.570 21.395 -16.281 1.00 53.34 1085 ARG A CA 1
ATOM 8614 C C . ARG A 1 1085 ? 45.935 21.876 -16.799 1.00 53.34 1085 ARG A C 1
ATOM 8616 O O . ARG A 1 1085 ? 46.509 22.779 -16.193 1.00 53.34 1085 ARG A O 1
ATOM 8623 N N . ARG A 1 1086 ? 46.496 21.252 -17.843 1.00 56.62 1086 ARG A N 1
ATOM 8624 C CA . ARG A 1 1086 ? 47.885 21.466 -18.304 1.00 56.62 1086 ARG A CA 1
ATOM 8625 C C . ARG A 1 1086 ? 47.990 22.355 -19.545 1.00 56.62 1086 ARG A C 1
ATOM 8627 O O . ARG A 1 1086 ? 48.960 23.105 -19.660 1.00 56.62 1086 ARG A O 1
ATOM 8634 N N . ASN A 1 1087 ? 47.030 22.280 -20.464 1.00 53.25 1087 ASN A N 1
ATOM 8635 C CA . ASN A 1 1087 ? 47.096 22.982 -21.744 1.00 53.25 1087 ASN A CA 1
ATOM 8636 C C . ASN A 1 1087 ? 46.451 24.373 -21.651 1.00 53.25 1087 ASN A C 1
ATOM 8638 O O . ASN A 1 1087 ? 45.234 24.500 -21.608 1.00 53.25 1087 ASN A O 1
ATOM 8642 N N . ARG A 1 1088 ? 47.272 25.434 -21.663 1.00 50.56 1088 ARG A N 1
ATOM 8643 C CA . ARG A 1 1088 ? 46.792 26.798 -21.943 1.00 50.56 1088 ARG A CA 1
ATOM 8644 C C . ARG A 1 1088 ? 46.474 26.902 -23.437 1.00 50.56 1088 ARG A C 1
ATOM 8646 O O . ARG A 1 1088 ? 47.346 26.596 -24.251 1.00 50.56 1088 ARG A O 1
ATOM 8653 N N . LEU A 1 1089 ? 45.266 27.347 -23.796 1.00 51.53 1089 LEU A N 1
ATOM 8654 C CA . LEU A 1 1089 ? 44.928 27.683 -25.185 1.00 51.53 1089 LEU A CA 1
ATOM 8655 C C . LEU A 1 1089 ? 45.966 28.659 -25.765 1.00 51.53 1089 LEU A C 1
ATOM 8657 O O . LEU A 1 1089 ? 46.316 29.639 -25.097 1.00 51.53 1089 LEU A O 1
ATOM 8661 N N . PRO A 1 1090 ? 46.425 28.457 -27.012 1.00 47.62 1090 PRO A N 1
ATOM 8662 C CA . PRO A 1 1090 ? 47.110 29.506 -27.749 1.00 47.62 1090 PRO A CA 1
ATOM 8663 C C . PRO A 1 1090 ? 46.195 30.733 -27.836 1.00 47.62 1090 PRO A C 1
ATOM 8665 O O . PRO A 1 1090 ? 45.043 30.627 -28.259 1.00 47.62 1090 PRO A O 1
ATOM 8668 N N . THR A 1 1091 ? 46.717 31.911 -27.496 1.00 46.69 1091 THR A N 1
ATOM 8669 C CA . THR A 1 1091 ? 46.018 33.213 -27.522 1.00 46.69 1091 THR A CA 1
ATOM 8670 C C . THR A 1 1091 ? 45.389 33.572 -28.880 1.00 46.69 1091 THR A C 1
ATOM 8672 O O . THR A 1 1091 ? 44.615 34.522 -28.959 1.00 46.69 1091 THR A O 1
ATOM 8675 N N . SER A 1 1092 ? 45.679 32.811 -29.941 1.00 41.69 1092 SER A N 1
ATOM 8676 C CA . SER A 1 1092 ? 45.118 32.965 -31.289 1.00 41.69 1092 SER A CA 1
ATOM 8677 C C . SER A 1 1092 ? 43.663 32.493 -31.439 1.00 41.69 1092 SER A C 1
ATOM 8679 O O . SER A 1 1092 ? 43.043 32.809 -32.451 1.00 41.69 1092 SER A O 1
ATOM 8681 N N . CYS A 1 1093 ? 43.092 31.762 -30.478 1.00 40.69 1093 CYS A N 1
ATOM 8682 C CA . CYS A 1 1093 ? 41.673 31.388 -30.508 1.00 40.69 1093 CYS A CA 1
ATOM 8683 C C . CYS A 1 1093 ? 40.823 32.477 -29.838 1.00 40.69 1093 CYS A C 1
ATOM 8685 O O . CYS A 1 1093 ? 40.283 32.273 -28.752 1.00 40.69 1093 CYS A O 1
ATOM 8687 N N . LYS A 1 1094 ? 40.723 33.663 -30.455 1.00 41.78 1094 LYS A N 1
ATOM 8688 C CA . LYS A 1 1094 ? 39.670 34.610 -30.067 1.00 41.78 1094 LYS A CA 1
ATOM 8689 C C . LYS A 1 1094 ? 38.330 34.011 -30.519 1.00 41.78 1094 LYS A C 1
ATOM 8691 O O . LYS A 1 1094 ? 38.221 33.689 -31.703 1.00 41.78 1094 LYS A O 1
ATOM 8696 N N . PRO A 1 1095 ? 37.333 33.826 -29.632 1.00 42.56 1095 PRO A N 1
ATOM 8697 C CA . PRO A 1 1095 ? 35.980 33.517 -30.082 1.00 42.56 1095 PRO A CA 1
ATOM 8698 C C . PRO A 1 1095 ? 35.567 34.608 -31.074 1.00 42.56 1095 PRO A C 1
ATOM 8700 O O . PRO A 1 1095 ? 35.866 35.781 -30.839 1.00 42.56 1095 PRO A O 1
ATOM 8703 N N . LEU A 1 1096 ? 34.975 34.216 -32.207 1.00 38.84 1096 LEU A N 1
ATOM 8704 C CA . LEU A 1 1096 ? 34.467 35.140 -33.221 1.00 38.84 1096 LEU A CA 1
ATOM 8705 C C . LEU A 1 1096 ? 33.686 36.248 -32.507 1.00 38.84 1096 LEU A C 1
ATOM 8707 O O . LEU A 1 1096 ? 32.652 35.983 -31.895 1.00 38.84 1096 LEU A O 1
ATOM 8711 N N . ALA A 1 1097 ? 34.214 37.472 -32.545 1.00 35.88 1097 ALA A N 1
ATOM 8712 C CA . ALA A 1 1097 ? 33.656 38.658 -31.899 1.00 35.88 1097 ALA A CA 1
ATOM 8713 C C . ALA A 1 1097 ? 32.397 39.160 -32.636 1.00 35.88 1097 ALA A C 1
ATOM 8715 O O . ALA A 1 1097 ? 32.285 40.334 -32.957 1.00 35.88 1097 ALA A O 1
ATOM 8716 N N . GLY A 1 1098 ? 31.481 38.246 -32.962 1.00 35.31 1098 GLY A N 1
ATOM 8717 C CA . GLY A 1 1098 ? 30.261 38.503 -33.722 1.00 35.31 1098 GLY A CA 1
ATOM 8718 C C . GLY A 1 1098 ? 28.971 38.301 -32.930 1.00 35.31 1098 GLY A C 1
ATOM 8719 O O . GLY A 1 1098 ? 27.907 38.396 -33.524 1.00 35.31 1098 GLY A O 1
ATOM 8720 N N . TYR A 1 1099 ? 29.026 38.014 -31.623 1.00 36.03 1099 TYR A N 1
ATOM 8721 C CA . TYR A 1 1099 ? 27.807 37.778 -30.832 1.00 36.03 1099 TYR A CA 1
ATOM 8722 C C . TYR A 1 1099 ? 27.353 38.951 -29.956 1.00 36.03 1099 TYR A C 1
ATOM 8724 O O . TYR A 1 1099 ? 26.172 38.986 -29.621 1.00 36.03 1099 TYR A O 1
ATOM 8732 N N . ASP A 1 1100 ? 28.197 39.953 -29.683 1.00 35.47 1100 ASP A N 1
ATOM 8733 C CA . ASP A 1 1100 ? 27.726 41.157 -28.976 1.00 35.47 1100 ASP A CA 1
ATOM 8734 C C . ASP A 1 1100 ? 26.902 42.094 -29.887 1.00 35.47 1100 ASP A C 1
ATOM 8736 O O . ASP A 1 1100 ? 26.033 42.807 -29.396 1.00 35.47 1100 ASP A O 1
ATOM 8740 N N . GLU A 1 1101 ? 27.054 42.034 -31.219 1.00 32.34 1101 GLU A N 1
ATOM 8741 C CA . GLU A 1 1101 ? 26.267 42.876 -32.145 1.00 32.34 1101 GLU A CA 1
ATOM 8742 C C . GLU A 1 1101 ? 25.024 42.196 -32.749 1.00 32.34 1101 GLU A C 1
ATOM 8744 O O . GLU A 1 1101 ? 24.138 42.884 -33.256 1.00 32.34 1101 GLU A O 1
ATOM 8749 N N . ILE A 1 1102 ? 24.847 40.875 -32.613 1.00 32.19 1102 ILE A N 1
ATOM 8750 C CA . ILE A 1 1102 ? 23.591 40.214 -33.039 1.00 32.19 1102 ILE A CA 1
ATOM 8751 C C . ILE A 1 1102 ? 22.473 40.395 -31.993 1.00 32.19 1102 ILE A C 1
ATOM 8753 O O . ILE A 1 1102 ? 21.298 40.238 -32.314 1.00 32.19 1102 ILE A O 1
ATOM 8757 N N . SER A 1 1103 ? 22.793 40.851 -30.775 1.00 34.78 1103 SER A N 1
ATOM 8758 C CA . SER A 1 1103 ? 21.769 41.340 -29.841 1.00 34.78 1103 SER A CA 1
ATOM 8759 C C . SER A 1 1103 ? 21.260 42.755 -30.176 1.00 34.78 1103 SER A C 1
ATOM 8761 O O . SER A 1 1103 ? 20.303 43.200 -29.542 1.00 34.78 1103 SER A O 1
ATOM 8763 N N . ALA A 1 1104 ? 21.859 43.462 -31.147 1.00 31.12 1104 ALA A N 1
ATOM 8764 C CA . ALA A 1 1104 ? 21.493 44.840 -31.499 1.00 31.12 1104 ALA A CA 1
ATOM 8765 C C . ALA A 1 1104 ? 21.205 45.083 -32.993 1.00 31.12 1104 ALA A C 1
ATOM 8767 O O . ALA A 1 1104 ? 20.786 46.183 -33.345 1.00 31.12 1104 ALA A O 1
ATOM 8768 N N . GLN A 1 1105 ? 21.298 44.076 -33.871 1.00 24.80 1105 GLN A N 1
ATOM 8769 C CA . GLN A 1 1105 ? 20.698 44.145 -35.212 1.00 24.80 1105 GLN A CA 1
ATOM 8770 C C . GLN A 1 1105 ? 19.178 43.925 -35.142 1.00 24.80 1105 GLN A C 1
ATOM 8772 O O . GLN A 1 1105 ? 18.604 43.042 -35.779 1.00 24.80 1105 GLN A O 1
ATOM 8777 N N . GLY A 1 1106 ? 18.513 44.794 -34.376 1.00 29.50 1106 GLY A N 1
ATOM 8778 C CA . GLY A 1 1106 ? 17.198 45.259 -34.769 1.00 29.50 1106 GLY A CA 1
ATOM 8779 C C . GLY A 1 1106 ? 17.362 45.840 -36.165 1.00 29.50 1106 GLY A C 1
ATOM 8780 O O . GLY A 1 1106 ? 18.114 46.788 -36.372 1.00 29.50 1106 GLY A O 1
ATOM 8781 N N . VAL A 1 1107 ? 16.740 45.183 -37.131 1.00 27.30 1107 VAL A N 1
ATOM 8782 C CA . VAL A 1 1107 ? 16.684 45.597 -38.524 1.00 27.30 1107 VAL A CA 1
ATOM 8783 C C . VAL A 1 1107 ? 16.313 47.086 -38.575 1.00 27.30 1107 VAL A C 1
ATOM 8785 O O . VAL A 1 1107 ? 15.158 47.453 -38.361 1.00 27.30 1107 VAL A O 1
ATOM 8788 N N . GLU A 1 1108 ? 17.286 47.957 -38.865 1.00 26.31 1108 GLU A N 1
ATOM 8789 C CA . GLU A 1 1108 ? 17.033 49.315 -39.346 1.00 26.31 1108 GLU A CA 1
ATOM 8790 C C . GLU A 1 1108 ? 16.414 49.193 -40.746 1.00 26.31 1108 GLU A C 1
ATOM 8792 O O . GLU A 1 1108 ? 17.066 49.356 -41.778 1.00 26.31 1108 GLU A O 1
ATOM 8797 N N . THR A 1 1109 ? 15.126 48.849 -40.812 1.00 29.20 1109 THR A N 1
ATOM 8798 C CA . THR A 1 1109 ? 14.362 48.924 -42.056 1.00 29.20 1109 THR A CA 1
ATOM 8799 C C . THR A 1 1109 ? 14.170 50.387 -42.410 1.00 29.20 1109 THR A C 1
ATOM 8801 O O . THR A 1 1109 ? 13.299 51.085 -41.889 1.00 29.20 1109 THR A O 1
ATOM 8804 N N . ALA A 1 1110 ? 15.054 50.822 -43.304 1.00 26.27 1110 ALA A N 1
ATOM 8805 C CA . ALA A 1 1110 ? 14.976 51.971 -44.181 1.00 26.27 1110 ALA A CA 1
ATOM 8806 C C . ALA A 1 1110 ? 13.576 52.601 -44.268 1.00 26.27 1110 ALA A C 1
ATOM 8808 O O . ALA A 1 1110 ? 12.632 52.055 -44.844 1.00 26.27 1110 ALA A O 1
ATOM 8809 N N . LYS A 1 1111 ? 13.498 53.837 -43.767 1.00 27.36 1111 LYS A N 1
ATOM 8810 C CA . LYS A 1 1111 ? 12.466 54.813 -44.108 1.00 27.36 1111 LYS A CA 1
ATOM 8811 C C . LYS A 1 1111 ? 12.385 54.949 -45.631 1.00 27.36 1111 LYS A C 1
ATOM 8813 O O . LYS A 1 1111 ? 13.184 55.668 -46.220 1.00 27.36 1111 LYS A O 1
ATOM 8818 N N . LYS A 1 1112 ? 11.400 54.310 -46.258 1.00 25.97 1112 LYS A N 1
ATOM 8819 C CA . LYS A 1 1112 ? 10.750 54.772 -47.494 1.00 25.97 1112 LYS A CA 1
ATOM 8820 C C . LYS A 1 1112 ? 9.418 54.045 -47.630 1.00 25.97 1112 LYS A C 1
ATOM 8822 O O . LYS A 1 1112 ? 9.338 52.938 -48.141 1.00 25.97 1112 LYS A O 1
ATOM 8827 N N . ALA A 1 1113 ? 8.376 54.697 -47.129 1.00 25.12 1113 ALA A N 1
ATOM 8828 C CA . ALA A 1 1113 ? 6.996 54.318 -47.365 1.00 25.12 1113 ALA A CA 1
ATOM 8829 C C . ALA A 1 1113 ? 6.571 54.752 -48.778 1.00 25.12 1113 ALA A C 1
ATOM 8831 O O . ALA A 1 1113 ? 6.629 55.949 -49.071 1.00 25.12 1113 ALA A O 1
ATOM 8832 N N . PRO A 1 1114 ? 6.053 53.848 -49.624 1.00 27.33 1114 PRO A N 1
ATOM 8833 C CA . PRO A 1 1114 ? 5.061 54.195 -50.617 1.00 27.33 1114 PRO A CA 1
ATOM 8834 C C . PRO A 1 1114 ? 3.684 53.780 -50.096 1.00 27.33 1114 PRO A C 1
ATOM 8836 O O . PRO A 1 1114 ? 3.396 52.621 -49.805 1.00 27.33 1114 PRO A O 1
ATOM 8839 N N . LYS A 1 1115 ? 2.844 54.801 -49.952 1.00 26.44 1115 LYS A N 1
ATOM 8840 C CA . LYS A 1 1115 ? 1.411 54.727 -49.681 1.00 26.44 1115 LYS A CA 1
ATOM 8841 C C . LYS A 1 1115 ? 0.718 53.860 -50.737 1.00 26.44 1115 LYS A C 1
ATOM 8843 O O . LYS A 1 1115 ? 0.932 54.117 -51.915 1.00 26.44 1115 LYS A O 1
ATOM 8848 N N . LEU A 1 1116 ? -0.169 52.954 -50.311 1.00 24.97 1116 LEU A N 1
ATOM 8849 C CA . LEU A 1 1116 ? -1.477 52.680 -50.937 1.00 24.97 1116 LEU A CA 1
ATOM 8850 C C . LEU A 1 1116 ? -2.312 51.699 -50.079 1.00 24.97 1116 LEU A C 1
ATOM 8852 O O . LEU A 1 1116 ? -2.210 50.486 -50.185 1.00 24.97 1116 LEU A O 1
ATOM 8856 N N . ILE A 1 1117 ? -3.075 52.293 -49.154 1.00 26.31 1117 ILE A N 1
ATOM 8857 C CA . ILE A 1 1117 ? -4.529 52.144 -48.935 1.00 26.31 1117 ILE A CA 1
ATOM 8858 C C . ILE A 1 1117 ? -5.139 50.728 -49.071 1.00 26.31 1117 ILE A C 1
ATOM 8860 O O . ILE A 1 1117 ? -5.355 50.253 -50.177 1.00 26.31 1117 ILE A O 1
ATOM 8864 N N . HIS A 1 1118 ? -5.632 50.171 -47.953 1.00 26.30 1118 HIS A N 1
ATOM 8865 C CA . HIS A 1 1118 ? -7.082 49.998 -47.754 1.00 26.30 1118 HIS A CA 1
ATOM 8866 C C . HIS A 1 1118 ? -7.463 49.806 -46.275 1.00 26.30 1118 HIS A C 1
ATOM 8868 O O . HIS A 1 1118 ? -7.017 48.899 -45.581 1.00 26.30 1118 HIS A O 1
ATOM 8874 N N . HIS A 1 1119 ? -8.315 50.717 -45.807 1.00 25.61 1119 HIS A N 1
ATOM 8875 C CA . HIS A 1 1119 ? -8.916 50.779 -44.481 1.00 25.61 1119 HIS A CA 1
ATOM 8876 C C . HIS A 1 1119 ? -9.890 49.624 -44.208 1.00 25.61 1119 HIS A C 1
ATOM 8878 O O . HIS A 1 1119 ? -10.875 49.498 -44.928 1.00 25.61 1119 HIS A O 1
ATOM 8884 N N . ARG A 1 1120 ? -9.722 48.930 -43.073 1.00 25.31 1120 ARG A N 1
ATOM 8885 C CA . ARG A 1 1120 ? -10.813 48.551 -42.148 1.00 25.31 1120 ARG A CA 1
ATOM 8886 C C . ARG A 1 1120 ? -10.276 48.549 -40.711 1.00 25.31 1120 ARG A C 1
ATOM 8888 O O . ARG A 1 1120 ? -9.930 47.515 -40.156 1.00 25.31 1120 ARG A O 1
ATOM 8895 N N . ARG A 1 1121 ? -10.186 49.746 -40.118 1.00 24.39 1121 ARG A N 1
ATOM 8896 C CA . ARG A 1 1121 ? -10.044 49.920 -38.665 1.00 24.39 1121 ARG A CA 1
ATOM 8897 C C . ARG A 1 1121 ? -11.386 49.555 -38.028 1.00 24.39 1121 ARG A C 1
ATOM 8899 O O . ARG A 1 1121 ? -12.281 50.394 -37.991 1.00 24.39 1121 ARG A O 1
ATOM 8906 N N . PHE A 1 1122 ? -11.533 48.319 -37.556 1.00 27.50 1122 PHE A N 1
ATOM 8907 C CA . PHE A 1 1122 ? -12.478 48.054 -36.476 1.00 27.50 1122 PHE A CA 1
ATOM 8908 C C . PHE A 1 1122 ? -11.882 48.686 -35.222 1.00 27.50 1122 PHE A C 1
ATOM 8910 O O . PHE A 1 1122 ? -10.815 48.286 -34.763 1.00 27.50 1122 PHE A O 1
ATOM 8917 N N . GLY A 1 1123 ? -12.529 49.743 -34.735 1.00 27.39 1123 GLY A N 1
ATOM 8918 C CA . GLY A 1 1123 ? -12.190 50.351 -33.459 1.00 27.39 1123 GLY A CA 1
ATOM 8919 C C . GLY A 1 1123 ? -12.501 49.373 -32.334 1.00 27.39 1123 GLY A C 1
ATOM 8920 O O . GLY A 1 1123 ? -13.609 49.374 -31.815 1.00 27.39 1123 GLY A O 1
ATOM 8921 N N . MET A 1 1124 ? -11.530 48.549 -31.951 1.00 28.59 1124 MET A N 1
ATOM 8922 C CA . MET A 1 1124 ? -11.466 48.031 -30.591 1.00 28.59 1124 MET A CA 1
ATOM 8923 C C . MET A 1 1124 ? -10.761 49.101 -29.765 1.00 28.59 1124 MET A C 1
ATOM 8925 O O . MET A 1 1124 ? -9.544 49.111 -29.616 1.00 28.59 1124 MET A O 1
ATOM 8929 N N . ALA A 1 1125 ? -11.549 50.058 -29.269 1.00 30.28 1125 ALA A N 1
ATOM 8930 C CA . ALA A 1 1125 ? -11.204 50.684 -28.003 1.00 30.28 1125 ALA A CA 1
ATOM 8931 C C . ALA A 1 1125 ? -10.969 49.539 -27.010 1.00 30.28 1125 ALA A C 1
ATOM 8933 O O . ALA A 1 1125 ? -11.738 48.574 -27.031 1.00 30.28 1125 ALA A O 1
ATOM 8934 N N . SER A 1 1126 ? -9.908 49.613 -26.207 1.00 37.81 1126 SER A N 1
ATOM 8935 C CA . SER A 1 1126 ? -9.621 48.647 -25.151 1.00 37.81 1126 SER A CA 1
ATOM 8936 C C . SER A 1 1126 ? -10.781 48.640 -24.153 1.00 37.81 1126 SER A C 1
ATOM 8938 O O . SER A 1 1126 ? -10.788 49.339 -23.143 1.00 37.81 1126 SER A O 1
ATOM 8940 N N . SER A 1 1127 ? -11.827 47.880 -24.473 1.00 39.12 1127 SER A N 1
ATOM 8941 C CA . SER A 1 1127 ? -12.845 47.498 -23.516 1.00 39.12 1127 SER A CA 1
ATOM 8942 C C . SER A 1 1127 ? -12.076 46.836 -22.393 1.00 39.12 1127 SER A C 1
ATOM 8944 O O . SER A 1 1127 ? -11.409 45.827 -22.630 1.00 39.12 1127 SER A O 1
ATOM 8946 N N . LYS A 1 1128 ? -12.144 47.406 -21.188 1.00 48.94 1128 LYS A N 1
ATOM 8947 C CA . LYS A 1 1128 ? -11.784 46.669 -19.980 1.00 48.94 1128 LYS A CA 1
ATOM 8948 C C . LYS A 1 1128 ? -12.383 45.266 -20.109 1.00 48.94 1128 LYS A C 1
ATOM 8950 O O . LYS A 1 1128 ? -13.537 45.128 -20.532 1.00 48.94 1128 LYS A O 1
ATOM 8955 N N . ALA A 1 1129 ? -11.567 44.236 -19.893 1.00 67.69 1129 ALA A N 1
ATOM 8956 C CA . ALA A 1 1129 ? -12.035 42.861 -19.981 1.00 67.69 1129 ALA A CA 1
ATOM 8957 C C . ALA A 1 1129 ? -13.199 42.711 -18.990 1.00 67.69 1129 ALA A C 1
ATOM 8959 O O . ALA A 1 1129 ? -13.044 43.037 -17.812 1.00 67.69 1129 ALA A O 1
ATOM 8960 N N . ARG A 1 1130 ? -14.373 42.288 -19.471 1.00 80.62 1130 ARG A N 1
ATOM 8961 C CA . ARG A 1 1130 ? -15.618 42.206 -18.685 1.00 80.62 1130 ARG A CA 1
ATOM 8962 C C . ARG A 1 1130 ? -15.421 41.417 -17.383 1.00 80.62 1130 ARG A C 1
ATOM 8964 O O . ARG A 1 1130 ? -16.055 41.710 -16.376 1.00 80.62 1130 ARG A O 1
ATOM 8971 N N . GLU A 1 1131 ? -14.519 40.442 -17.411 1.00 84.94 1131 GLU A N 1
ATOM 8972 C CA . GLU A 1 1131 ? -14.129 39.579 -16.301 1.00 84.94 1131 GLU A CA 1
ATOM 8973 C C . GLU A 1 1131 ? -13.430 40.343 -15.160 1.00 84.94 1131 GLU A C 1
ATOM 8975 O O . GLU A 1 1131 ? -13.620 39.996 -13.996 1.00 84.94 1131 GLU A O 1
ATOM 8980 N N . ILE A 1 1132 ? -12.649 41.390 -15.469 1.00 85.19 1132 ILE A N 1
ATOM 8981 C CA . ILE A 1 1132 ? -11.976 42.245 -14.472 1.00 85.19 1132 ILE A CA 1
ATOM 8982 C C . ILE A 1 1132 ? -13.015 43.084 -13.723 1.00 85.19 1132 ILE A C 1
ATOM 8984 O O . ILE A 1 1132 ? -13.000 43.118 -12.493 1.00 85.19 1132 ILE A O 1
ATOM 8988 N N . ASP A 1 1133 ? -13.943 43.712 -14.452 1.00 84.88 1133 ASP A N 1
ATOM 8989 C CA . ASP A 1 1133 ? -15.017 44.519 -13.858 1.00 84.88 1133 ASP A CA 1
ATOM 8990 C C . ASP A 1 1133 ? -15.956 43.654 -12.997 1.00 84.88 1133 ASP A C 1
ATOM 8992 O O . ASP A 1 1133 ? -16.387 44.061 -11.916 1.00 84.88 1133 ASP A O 1
ATOM 8996 N N . GLU A 1 1134 ? -16.244 42.429 -13.441 1.00 88.31 1134 GLU A N 1
ATOM 8997 C CA . GLU A 1 1134 ? -17.060 41.471 -12.694 1.00 88.31 1134 GLU A CA 1
ATOM 8998 C C . GLU A 1 1134 ? -16.367 40.986 -11.413 1.00 88.31 1134 GLU A C 1
ATOM 9000 O O . GLU A 1 1134 ? -16.987 40.968 -10.347 1.00 88.31 1134 GLU A O 1
ATOM 9005 N N . LEU A 1 1135 ? -15.066 40.677 -11.469 1.00 88.62 1135 LEU A N 1
ATOM 9006 C CA . LEU A 1 1135 ? -14.286 40.350 -10.274 1.00 88.62 1135 LEU A CA 1
ATOM 9007 C C . LEU A 1 1135 ? -14.203 41.548 -9.314 1.00 88.62 1135 LEU A C 1
ATOM 9009 O O . LEU A 1 1135 ? -14.360 41.374 -8.104 1.00 88.62 1135 LEU A O 1
ATOM 9013 N N . ALA A 1 1136 ? -14.039 42.772 -9.829 1.00 87.69 1136 ALA A N 1
ATOM 9014 C CA . ALA A 1 1136 ? -14.080 43.993 -9.023 1.00 87.69 1136 ALA A CA 1
ATOM 9015 C C . ALA A 1 1136 ? -15.430 44.154 -8.302 1.00 87.69 1136 ALA A C 1
ATOM 9017 O O . ALA A 1 1136 ? -15.464 44.505 -7.116 1.00 87.69 1136 ALA A O 1
ATOM 9018 N N . ALA A 1 1137 ? -16.541 43.851 -8.984 1.00 86.38 1137 ALA A N 1
ATOM 9019 C CA . ALA A 1 1137 ? -17.876 43.873 -8.398 1.00 86.38 1137 ALA A CA 1
ATOM 9020 C C . ALA A 1 1137 ? -18.023 42.838 -7.269 1.00 86.38 1137 ALA A C 1
ATOM 9022 O O . ALA A 1 1137 ? -18.503 43.198 -6.190 1.00 86.38 1137 ALA A O 1
ATOM 9023 N N . ILE A 1 1138 ? -17.539 41.602 -7.461 1.00 88.19 1138 ILE A N 1
ATOM 9024 C CA . ILE A 1 1138 ? -17.521 40.562 -6.416 1.00 88.19 1138 ILE A CA 1
ATOM 9025 C C . ILE A 1 1138 ? -16.707 41.036 -5.202 1.00 88.19 1138 ILE A C 1
ATOM 9027 O O . ILE A 1 1138 ? -17.208 40.998 -4.083 1.00 88.19 1138 ILE A O 1
ATOM 9031 N N . LEU A 1 1139 ? -15.491 41.556 -5.397 1.00 88.69 1139 LEU A N 1
ATOM 9032 C CA . LEU A 1 1139 ? -14.635 42.030 -4.296 1.00 88.69 1139 LEU A CA 1
ATOM 9033 C C . LEU A 1 1139 ? -15.228 43.236 -3.547 1.00 88.69 1139 LEU A C 1
ATOM 9035 O O . LEU A 1 1139 ? -14.976 43.426 -2.354 1.00 88.69 1139 LEU A O 1
ATOM 9039 N N . SER A 1 1140 ? -16.028 44.065 -4.223 1.00 84.81 1140 SER A N 1
ATOM 9040 C CA . SER A 1 1140 ? -16.653 45.242 -3.613 1.00 84.81 1140 SER A CA 1
ATOM 9041 C C . SER A 1 1140 ? -17.644 44.895 -2.495 1.00 84.81 1140 SER A C 1
ATOM 9043 O O . SER A 1 1140 ? -17.785 45.679 -1.554 1.00 84.81 1140 SER A O 1
ATOM 9045 N N . SER A 1 1141 ? -18.297 43.727 -2.557 1.00 80.06 1141 SER A N 1
ATOM 9046 C CA . SER A 1 1141 ? -19.250 43.285 -1.532 1.00 80.06 1141 SER A CA 1
ATOM 9047 C C . SER A 1 1141 ? -18.539 42.930 -0.222 1.00 80.06 1141 SER A C 1
ATOM 9049 O O . SER A 1 1141 ? -18.973 43.364 0.844 1.00 80.06 1141 SER A O 1
ATOM 9051 N N . PHE A 1 1142 ? -17.392 42.250 -0.297 1.00 80.81 1142 PHE A N 1
ATOM 9052 C CA . PHE A 1 1142 ? -16.586 41.896 0.871 1.00 80.81 1142 PHE A CA 1
ATOM 9053 C C . PHE A 1 1142 ? -15.865 43.102 1.488 1.00 80.81 1142 PHE A C 1
ATOM 9055 O O . PHE A 1 1142 ? -15.741 43.180 2.707 1.00 80.81 1142 PHE A O 1
ATOM 9062 N N . ALA A 1 1143 ? -15.444 44.085 0.682 1.00 77.94 1143 ALA A N 1
ATOM 9063 C CA . ALA A 1 1143 ? -14.827 45.314 1.195 1.00 77.94 1143 ALA A CA 1
ATOM 9064 C C . ALA A 1 1143 ? -15.774 46.161 2.066 1.00 77.94 1143 ALA A C 1
ATOM 9066 O O . ALA A 1 1143 ? -15.312 46.980 2.855 1.00 77.94 1143 ALA A O 1
ATOM 9067 N N . ARG A 1 1144 ? -17.094 45.969 1.928 1.00 79.19 1144 ARG A N 1
ATOM 9068 C CA . ARG A 1 1144 ? -18.119 46.599 2.779 1.00 79.19 1144 ARG A CA 1
ATOM 9069 C C . ARG A 1 1144 ? -18.351 45.845 4.095 1.00 79.19 1144 ARG A C 1
ATOM 9071 O O . ARG A 1 1144 ? -19.134 46.315 4.916 1.00 79.19 1144 ARG A O 1
ATOM 9078 N N . SER A 1 1145 ? -17.708 44.692 4.298 1.00 77.88 1145 SER A N 1
ATOM 9079 C CA . SER A 1 1145 ? -17.795 43.932 5.547 1.00 77.88 1145 SER A CA 1
ATOM 9080 C C . SER A 1 1145 ? -17.192 44.720 6.712 1.00 77.88 1145 SER A C 1
ATOM 9082 O O . SER A 1 1145 ? -16.177 45.399 6.553 1.00 77.88 1145 SER A O 1
ATOM 9084 N N . THR A 1 1146 ? -17.792 44.607 7.898 1.00 71.81 1146 THR A N 1
ATOM 9085 C CA . THR A 1 1146 ? -17.256 45.165 9.153 1.00 71.81 1146 THR A CA 1
ATOM 9086 C C . THR A 1 1146 ? -16.134 44.313 9.751 1.00 71.81 1146 THR A C 1
ATOM 9088 O O . THR A 1 1146 ? -15.496 44.727 10.716 1.00 71.81 1146 THR A O 1
ATOM 9091 N N . ASP A 1 1147 ? -15.906 43.116 9.212 1.00 74.25 1147 ASP A N 1
ATOM 9092 C CA . ASP A 1 1147 ? -14.874 42.196 9.673 1.00 74.25 1147 ASP A CA 1
ATOM 9093 C C . ASP A 1 1147 ? -13.502 42.567 9.097 1.00 74.25 1147 ASP A C 1
ATOM 9095 O O . ASP A 1 1147 ? -13.290 42.550 7.881 1.00 74.25 1147 ASP A O 1
ATOM 9099 N N . SER A 1 1148 ? -12.553 42.864 9.985 1.00 71.38 1148 SER A N 1
ATOM 9100 C CA . SER A 1 1148 ? -11.194 43.253 9.617 1.00 71.38 1148 SER A CA 1
ATOM 9101 C C . SER A 1 1148 ? -10.451 42.179 8.817 1.00 71.38 1148 SER A C 1
ATOM 9103 O O . SER A 1 1148 ? -9.642 42.526 7.965 1.00 71.38 1148 SER A O 1
ATOM 9105 N N . MET A 1 1149 ? -10.708 40.889 9.068 1.00 75.06 1149 MET A N 1
ATOM 9106 C CA . MET A 1 1149 ? -10.014 39.797 8.375 1.00 75.06 1149 MET A CA 1
ATOM 9107 C C . MET A 1 1149 ? -10.505 39.681 6.928 1.00 75.06 1149 MET A C 1
ATOM 9109 O O . MET A 1 1149 ? -9.698 39.625 6.000 1.00 75.06 1149 MET A O 1
ATOM 9113 N N . ARG A 1 1150 ? -11.826 39.785 6.717 1.00 82.62 1150 ARG A N 1
ATOM 9114 C CA . ARG A 1 1150 ? -12.418 39.885 5.372 1.00 82.62 1150 ARG A CA 1
ATOM 9115 C C . ARG A 1 1150 ? -11.900 41.120 4.626 1.00 82.62 1150 ARG A C 1
ATOM 9117 O O . ARG A 1 1150 ? -11.572 41.014 3.449 1.00 82.62 1150 ARG A O 1
ATOM 9124 N N . GLN A 1 1151 ? -11.755 42.269 5.293 1.00 79.88 1151 GLN A N 1
ATOM 9125 C CA . GLN A 1 1151 ? -11.149 43.463 4.684 1.00 79.88 1151 GLN A CA 1
ATOM 9126 C C . GLN A 1 1151 ? -9.679 43.248 4.296 1.00 79.88 1151 GLN A C 1
ATOM 9128 O O . GLN A 1 1151 ? -9.284 43.621 3.194 1.00 79.88 1151 GLN A O 1
ATOM 9133 N N . GLU A 1 1152 ? -8.871 42.640 5.167 1.00 78.06 1152 GLU A N 1
ATOM 9134 C CA . GLU A 1 1152 ? -7.451 42.367 4.912 1.00 78.06 1152 GLU A CA 1
ATOM 9135 C C . GLU A 1 1152 ? -7.261 41.412 3.723 1.00 78.06 1152 GLU A C 1
ATOM 9137 O O . GLU A 1 1152 ? -6.499 41.717 2.799 1.00 78.06 1152 GLU A O 1
ATOM 9142 N N . TYR A 1 1153 ? -8.033 40.319 3.684 1.00 84.50 1153 TYR A N 1
ATOM 9143 C CA . TYR A 1 1153 ? -8.043 39.366 2.571 1.00 84.50 1153 TYR A CA 1
ATOM 9144 C C . TYR A 1 1153 ? -8.426 40.036 1.240 1.00 84.50 1153 TYR A C 1
ATOM 9146 O O . TYR A 1 1153 ? -7.745 39.880 0.223 1.00 84.50 1153 TYR A O 1
ATOM 9154 N N . VAL A 1 1154 ? -9.479 40.858 1.247 1.00 84.38 1154 VAL A N 1
ATOM 9155 C CA . VAL A 1 1154 ? -9.973 41.553 0.047 1.00 84.38 1154 VAL A CA 1
ATOM 9156 C C . VAL A 1 1154 ? -9.025 42.638 -0.426 1.00 84.38 1154 VAL A C 1
ATOM 9158 O O . VAL A 1 1154 ? -8.853 42.799 -1.631 1.00 84.38 1154 VAL A O 1
ATOM 9161 N N . ASN A 1 1155 ? -8.400 43.383 0.484 1.00 83.12 1155 ASN A N 1
ATOM 9162 C CA . ASN A 1 1155 ? -7.430 44.411 0.117 1.00 83.12 1155 ASN A CA 1
ATOM 9163 C C . ASN A 1 1155 ? -6.216 43.791 -0.588 1.00 83.12 1155 ASN A C 1
ATOM 9165 O O . ASN A 1 1155 ? -5.734 44.354 -1.570 1.00 83.12 1155 ASN A O 1
ATOM 9169 N N . SER A 1 1156 ? -5.781 42.598 -0.163 1.00 81.50 1156 SER A N 1
ATOM 9170 C CA . SER A 1 1156 ? -4.740 41.841 -0.867 1.00 81.50 1156 SER A CA 1
ATOM 9171 C C . SER A 1 1156 ? -5.183 41.414 -2.276 1.00 81.50 1156 SER A C 1
ATOM 9173 O O . SER A 1 1156 ? -4.443 41.622 -3.239 1.00 81.50 1156 SER A O 1
ATOM 9175 N N . LEU A 1 1157 ? -6.405 40.889 -2.431 1.00 85.44 1157 LEU A N 1
ATOM 9176 C CA . LEU A 1 1157 ? -6.955 40.528 -3.747 1.00 85.44 1157 LEU A CA 1
ATOM 9177 C C . LEU A 1 1157 ? -7.179 41.744 -4.658 1.00 85.44 1157 LEU A C 1
ATOM 9179 O O . LEU A 1 1157 ? -6.937 41.653 -5.859 1.00 85.44 1157 LEU A O 1
ATOM 9183 N N . ARG A 1 1158 ? -7.587 42.893 -4.108 1.00 84.38 1158 ARG A N 1
ATOM 9184 C CA . ARG A 1 1158 ? -7.754 44.143 -4.860 1.00 84.38 1158 ARG A CA 1
ATOM 9185 C C . ARG A 1 1158 ? -6.413 44.676 -5.358 1.00 84.38 1158 ARG A C 1
ATOM 9187 O O . ARG A 1 1158 ? -6.325 45.029 -6.526 1.00 84.38 1158 ARG A O 1
ATOM 9194 N N . ALA A 1 1159 ? -5.368 44.652 -4.530 1.00 84.06 1159 ALA A N 1
ATOM 9195 C CA . ALA A 1 1159 ? -4.018 45.008 -4.970 1.00 84.06 1159 ALA A CA 1
ATOM 9196 C C . ALA A 1 1159 ? -3.533 44.096 -6.116 1.00 84.06 1159 ALA A C 1
ATOM 9198 O O . ALA A 1 1159 ? -2.902 44.565 -7.063 1.00 84.06 1159 ALA A O 1
ATOM 9199 N N . SER A 1 1160 ? -3.889 42.805 -6.069 1.00 85.88 1160 SER A N 1
ATOM 9200 C CA . SER A 1 1160 ? -3.636 41.861 -7.164 1.00 85.88 1160 SER A CA 1
ATOM 9201 C C . SER A 1 1160 ? -4.429 42.215 -8.431 1.00 85.88 1160 SER A C 1
ATOM 9203 O O . SER A 1 1160 ? -3.883 42.189 -9.532 1.00 85.88 1160 SER A O 1
ATOM 9205 N N . LEU A 1 1161 ? -5.692 42.627 -8.297 1.00 85.81 1161 LEU A N 1
ATOM 9206 C CA . LEU A 1 1161 ? -6.521 43.069 -9.422 1.00 85.81 1161 LEU A CA 1
ATOM 9207 C C . LEU A 1 1161 ? -5.992 44.364 -10.062 1.00 85.81 1161 LEU A C 1
ATOM 9209 O O . LEU A 1 1161 ? -5.912 44.456 -11.282 1.00 85.81 1161 LEU A O 1
ATOM 9213 N N . GLU A 1 1162 ? -5.551 45.332 -9.258 1.00 84.31 1162 GLU A N 1
ATOM 9214 C CA . GLU A 1 1162 ? -4.919 46.573 -9.732 1.00 84.31 1162 GLU A CA 1
ATOM 9215 C C . GLU A 1 1162 ? -3.581 46.302 -10.440 1.00 84.31 1162 GLU A C 1
ATOM 9217 O O . GLU A 1 1162 ? -3.226 46.965 -11.419 1.00 84.31 1162 GLU A O 1
ATOM 9222 N N . ALA A 1 1163 ? -2.813 45.316 -9.966 1.00 82.12 1163 ALA A N 1
ATOM 9223 C CA . ALA A 1 1163 ? -1.626 44.840 -10.668 1.00 82.12 1163 ALA A CA 1
ATOM 9224 C C . ALA A 1 1163 ? -1.977 44.187 -12.014 1.00 82.12 1163 ALA A C 1
ATOM 9226 O O . ALA A 1 1163 ? -1.284 44.434 -13.003 1.00 82.12 1163 ALA A O 1
ATOM 9227 N N . LEU A 1 1164 ? -3.071 43.417 -12.078 1.00 82.81 1164 LEU A N 1
ATOM 9228 C CA . LEU A 1 1164 ? -3.562 42.805 -13.315 1.00 82.81 1164 LEU A CA 1
ATOM 9229 C C . LEU A 1 1164 ? -3.992 43.860 -14.338 1.00 82.81 1164 LEU A C 1
ATOM 9231 O O . LEU A 1 1164 ? -3.611 43.761 -15.501 1.00 82.81 1164 LEU A O 1
ATOM 9235 N N . GLU A 1 1165 ? -4.718 44.897 -13.913 1.00 79.75 1165 GLU A N 1
ATOM 9236 C CA . GLU A 1 1165 ? -5.102 46.020 -14.780 1.00 79.75 1165 GLU A CA 1
ATOM 9237 C C . GLU A 1 1165 ? -3.868 46.733 -15.361 1.00 79.75 1165 GLU A C 1
ATOM 9239 O O . GLU A 1 1165 ? -3.806 47.005 -16.565 1.00 79.75 1165 GLU A O 1
ATOM 9244 N N . ARG A 1 1166 ? -2.841 46.977 -14.531 1.00 77.56 1166 ARG A N 1
ATOM 9245 C CA . ARG A 1 1166 ? -1.560 47.548 -14.985 1.00 77.56 1166 ARG A CA 1
ATOM 9246 C C . ARG A 1 1166 ? -0.845 46.631 -15.979 1.00 77.56 1166 ARG A C 1
ATOM 9248 O O . ARG A 1 1166 ? -0.340 47.119 -16.990 1.00 77.56 1166 ARG A O 1
ATOM 9255 N N . ALA A 1 1167 ? -0.804 45.324 -15.724 1.00 71.75 1167 ALA A N 1
ATOM 9256 C CA . ALA A 1 1167 ? -0.164 44.352 -16.609 1.00 71.75 1167 ALA A CA 1
ATOM 9257 C C . ALA A 1 1167 ? -0.891 44.218 -17.960 1.00 71.75 1167 ALA A C 1
ATOM 9259 O O . ALA A 1 1167 ? -0.239 44.253 -19.005 1.00 71.75 1167 ALA A O 1
ATOM 9260 N N . ALA A 1 1168 ? -2.227 44.152 -17.955 1.00 67.94 1168 ALA A N 1
ATOM 9261 C CA . ALA A 1 1168 ? -3.050 44.050 -19.162 1.00 67.94 1168 ALA A CA 1
ATOM 9262 C C . ALA A 1 1168 ? -2.851 45.244 -20.113 1.00 67.94 1168 ALA A C 1
ATOM 9264 O O . ALA A 1 1168 ? -2.880 45.075 -21.327 1.00 67.94 1168 ALA A O 1
ATOM 9265 N N . SER A 1 1169 ? -2.563 46.438 -19.581 1.00 60.91 1169 SER A N 1
ATOM 9266 C CA . SER A 1 1169 ? -2.285 47.636 -20.391 1.00 60.91 1169 SER A CA 1
ATOM 9267 C C . SER A 1 1169 ? -0.948 47.616 -21.157 1.00 60.91 1169 SER A C 1
ATOM 9269 O O . SER A 1 1169 ? -0.737 48.460 -22.026 1.00 60.91 1169 SER A O 1
ATOM 9271 N N . ARG A 1 1170 ? -0.033 46.680 -20.850 1.00 52.41 1170 ARG A N 1
ATOM 9272 C CA . ARG A 1 1170 ? 1.313 46.595 -21.455 1.00 52.41 1170 ARG A CA 1
ATOM 9273 C C . ARG A 1 1170 ? 1.431 45.574 -22.593 1.00 52.41 1170 ARG A C 1
ATOM 9275 O O . ARG A 1 1170 ? 2.454 45.564 -23.275 1.00 52.41 1170 ARG A O 1
ATOM 9282 N N . ALA A 1 1171 ? 0.442 44.702 -22.783 1.00 45.88 1171 ALA A N 1
ATOM 9283 C CA . ALA A 1 1171 ? 0.532 43.578 -23.710 1.00 45.88 1171 ALA A CA 1
ATOM 9284 C C . ALA A 1 1171 ? -0.022 43.941 -25.098 1.00 45.88 1171 ALA A C 1
ATOM 9286 O O . ALA A 1 1171 ? -1.213 43.783 -25.328 1.00 45.88 1171 ALA A O 1
ATOM 9287 N N . ASP A 1 1172 ? 0.830 44.408 -26.019 1.00 40.44 1172 ASP A N 1
ATOM 9288 C CA . ASP A 1 1172 ? 0.482 44.474 -27.450 1.00 40.44 1172 ASP A CA 1
ATOM 9289 C C . ASP A 1 1172 ? 1.741 44.525 -28.346 1.00 40.44 1172 ASP A C 1
ATOM 9291 O O . ASP A 1 1172 ? 2.174 45.579 -28.809 1.00 40.44 1172 ASP A O 1
ATOM 9295 N N . THR A 1 1173 ? 2.364 43.367 -28.593 1.00 48.44 1173 THR A N 1
ATOM 9296 C CA . THR A 1 1173 ? 3.249 43.157 -29.755 1.00 48.44 1173 THR A CA 1
ATOM 9297 C C . THR A 1 1173 ? 3.036 41.755 -30.329 1.00 48.44 1173 THR A C 1
ATOM 9299 O O . THR A 1 1173 ? 3.405 40.733 -29.745 1.00 48.44 1173 THR A O 1
ATOM 9302 N N . ASP A 1 1174 ? 2.398 41.706 -31.497 1.00 50.41 1174 ASP A N 1
ATOM 9303 C CA . ASP A 1 1174 ? 2.042 40.473 -32.197 1.00 50.41 1174 ASP A CA 1
ATOM 9304 C C . ASP A 1 1174 ? 3.206 40.009 -33.094 1.00 50.41 1174 ASP A C 1
ATOM 9306 O O . ASP A 1 1174 ? 3.272 40.309 -34.285 1.00 50.41 1174 ASP A O 1
ATOM 9310 N N . GLU A 1 1175 ? 4.176 39.293 -32.517 1.00 58.59 1175 GLU A N 1
ATOM 9311 C CA . GLU A 1 1175 ? 5.206 38.596 -33.300 1.00 58.59 1175 GLU A CA 1
ATOM 9312 C C . GLU A 1 1175 ? 4.826 37.129 -33.533 1.00 58.59 1175 GLU A C 1
ATOM 9314 O O . GLU A 1 1175 ? 4.740 36.331 -32.591 1.00 58.59 1175 GLU A O 1
ATOM 9319 N N . ASN A 1 1176 ? 4.628 36.781 -34.808 1.00 72.81 1176 ASN A N 1
ATOM 9320 C CA . ASN A 1 1176 ? 4.389 35.418 -35.277 1.00 72.81 1176 ASN A CA 1
ATOM 9321 C C . ASN A 1 1176 ? 5.710 34.724 -35.661 1.00 72.81 1176 ASN A C 1
ATOM 9323 O O . ASN A 1 1176 ? 6.590 35.369 -36.238 1.00 72.81 1176 ASN A O 1
ATOM 9327 N N . PRO A 1 1177 ? 5.857 33.409 -35.398 1.00 77.12 1177 PRO A N 1
ATOM 9328 C CA . PRO A 1 1177 ? 7.036 32.660 -35.808 1.00 77.12 1177 PRO A CA 1
ATOM 9329 C C . PRO A 1 1177 ? 7.170 32.634 -37.345 1.00 77.12 1177 PRO A C 1
ATOM 9331 O O . PRO A 1 1177 ? 6.156 32.543 -38.045 1.00 77.12 1177 PRO A O 1
ATOM 9334 N N . PRO A 1 1178 ? 8.401 32.655 -37.888 1.00 80.50 1178 PRO A N 1
ATOM 9335 C CA . PRO A 1 1178 ? 8.658 32.533 -39.321 1.00 80.50 1178 PRO A CA 1
ATOM 9336 C C . PRO A 1 1178 ? 8.055 31.264 -39.937 1.00 80.50 1178 PRO A C 1
ATOM 9338 O O . PRO A 1 1178 ? 7.831 30.259 -39.257 1.00 80.50 1178 PRO A O 1
ATOM 9341 N N . ALA A 1 1179 ? 7.857 31.275 -41.258 1.00 82.75 1179 ALA A N 1
ATOM 9342 C CA . ALA A 1 1179 ? 7.399 30.101 -41.999 1.00 82.75 1179 ALA A CA 1
ATOM 9343 C C . ALA A 1 1179 ? 8.352 28.897 -41.822 1.00 82.75 1179 ALA A C 1
ATOM 9345 O O . ALA A 1 1179 ? 9.569 29.066 -41.730 1.00 82.75 1179 ALA A O 1
ATOM 9346 N N . LEU A 1 1180 ? 7.805 27.673 -41.856 1.00 83.75 1180 LEU A N 1
ATOM 9347 C CA . LEU A 1 1180 ? 8.529 26.409 -41.625 1.00 83.75 1180 LEU A CA 1
ATOM 9348 C C . LEU A 1 1180 ? 9.829 26.282 -42.450 1.00 83.75 1180 LEU A C 1
ATOM 9350 O O . LEU A 1 1180 ? 10.832 25.774 -41.954 1.00 83.75 1180 LEU A O 1
ATOM 9354 N N . HIS A 1 1181 ? 9.835 26.771 -43.699 1.00 83.19 1181 HIS A N 1
ATOM 9355 C CA . HIS A 1 1181 ? 11.019 26.742 -44.565 1.00 83.19 1181 HIS A CA 1
ATOM 9356 C C . HIS A 1 1181 ? 12.170 27.608 -44.027 1.00 83.19 1181 HIS A C 1
ATOM 9358 O O . HIS A 1 1181 ? 13.316 27.170 -44.037 1.00 83.19 1181 HIS A O 1
ATOM 9364 N N . ALA A 1 1182 ? 11.871 28.793 -43.486 1.00 86.81 1182 ALA A N 1
ATOM 9365 C CA . ALA A 1 1182 ? 12.877 29.663 -42.880 1.00 86.81 1182 ALA A CA 1
ATOM 9366 C C . ALA A 1 1182 ? 13.475 29.028 -41.613 1.00 86.81 1182 ALA A C 1
ATOM 9368 O O . ALA A 1 1182 ? 14.692 29.040 -41.434 1.00 86.81 1182 ALA A O 1
ATOM 9369 N N . ILE A 1 1183 ? 12.637 28.387 -40.786 1.00 89.06 1183 ILE A N 1
ATOM 9370 C CA . ILE A 1 1183 ? 13.096 27.628 -39.612 1.00 89.06 1183 ILE A CA 1
ATOM 9371 C C . ILE A 1 1183 ? 14.022 26.478 -40.032 1.00 89.06 1183 ILE A C 1
ATOM 9373 O O . ILE A 1 1183 ? 15.038 26.241 -39.385 1.00 89.06 1183 ILE A O 1
ATOM 9377 N N . GLN A 1 1184 ? 13.728 25.789 -41.138 1.00 88.00 1184 GLN A N 1
ATOM 9378 C CA . GLN A 1 1184 ? 14.578 24.708 -41.640 1.00 88.00 1184 GLN A CA 1
ATOM 9379 C C . GLN A 1 1184 ? 15.958 25.199 -42.112 1.00 88.00 1184 GLN A C 1
ATOM 9381 O O . GLN A 1 1184 ? 16.973 24.541 -41.851 1.00 88.00 1184 GLN A O 1
ATOM 9386 N N . THR A 1 1185 ? 16.013 26.351 -42.781 1.00 87.19 1185 THR A N 1
ATOM 9387 C CA . THR A 1 1185 ? 17.279 26.982 -43.181 1.00 87.19 1185 THR A CA 1
ATOM 9388 C C . THR A 1 1185 ? 18.103 27.363 -41.950 1.00 87.19 1185 THR A C 1
ATOM 9390 O O . THR A 1 1185 ? 19.275 27.003 -41.864 1.00 87.19 1185 THR A O 1
ATOM 9393 N N . GLU A 1 1186 ? 17.475 27.972 -40.940 1.00 90.44 1186 GLU A N 1
ATOM 9394 C CA . GLU A 1 1186 ? 18.124 28.308 -39.666 1.00 90.44 1186 GLU A CA 1
ATOM 9395 C C . GLU A 1 1186 ? 18.627 27.074 -38.901 1.00 90.44 1186 GLU A C 1
ATOM 9397 O O . GLU A 1 1186 ? 19.725 27.107 -38.348 1.00 90.44 1186 GLU A O 1
ATOM 9402 N N . ILE A 1 1187 ? 17.881 25.959 -38.898 1.00 91.00 1187 ILE A N 1
ATOM 9403 C CA . ILE A 1 1187 ? 18.332 24.681 -38.310 1.00 91.00 1187 ILE A CA 1
ATOM 9404 C C . ILE A 1 1187 ? 19.629 24.209 -38.977 1.00 91.00 1187 ILE A C 1
ATOM 9406 O O . ILE A 1 1187 ? 20.548 23.751 -38.295 1.00 91.00 1187 ILE A O 1
ATOM 9410 N N . SER A 1 1188 ? 19.712 24.327 -40.304 1.00 89.81 1188 SER A N 1
ATOM 9411 C CA . SER A 1 1188 ? 20.878 23.897 -41.084 1.00 89.81 1188 SER A CA 1
ATOM 9412 C C . SER A 1 1188 ? 22.105 24.753 -40.751 1.00 89.81 1188 SER A C 1
ATOM 9414 O O . SER A 1 1188 ? 23.175 24.215 -40.459 1.00 89.81 1188 SER A O 1
ATOM 9416 N N . THR A 1 1189 ? 21.926 26.075 -40.688 1.00 90.75 1189 THR A N 1
ATOM 9417 C CA . THR A 1 1189 ? 22.967 27.030 -40.280 1.00 90.75 1189 THR A CA 1
ATOM 9418 C C . THR A 1 1189 ? 23.418 26.795 -38.837 1.00 90.75 1189 THR A C 1
ATOM 9420 O O . THR A 1 1189 ? 24.615 26.679 -38.576 1.00 90.75 1189 THR A O 1
ATOM 9423 N N . ALA A 1 1190 ? 22.479 26.654 -37.894 1.00 91.81 1190 ALA A N 1
ATOM 9424 C CA . ALA A 1 1190 ? 22.781 26.423 -36.481 1.00 91.81 1190 ALA A CA 1
ATOM 9425 C C . ALA A 1 1190 ? 23.561 25.117 -36.262 1.00 91.81 1190 ALA A C 1
ATOM 9427 O O . ALA A 1 1190 ? 24.483 25.077 -35.449 1.00 91.81 1190 ALA A O 1
ATOM 9428 N N . ARG A 1 1191 ? 23.241 24.060 -37.022 1.00 92.81 1191 ARG A N 1
ATOM 9429 C CA . ARG A 1 1191 ? 23.981 22.793 -36.985 1.00 92.81 1191 ARG A CA 1
ATOM 9430 C C . ARG A 1 1191 ? 25.414 22.943 -37.509 1.00 92.81 1191 ARG A C 1
ATOM 9432 O O . ARG A 1 1191 ? 26.319 22.383 -36.900 1.00 92.81 1191 ARG A O 1
ATOM 9439 N N . SER A 1 1192 ? 25.633 23.716 -38.578 1.00 91.12 1192 SER A N 1
ATOM 9440 C CA . SER A 1 1192 ? 26.988 24.016 -39.073 1.00 91.12 1192 SER A CA 1
ATOM 9441 C C . SER A 1 1192 ? 27.820 24.743 -38.015 1.00 91.12 1192 SER A C 1
ATOM 9443 O O . SER A 1 1192 ? 28.900 24.282 -37.667 1.00 91.12 1192 SER A O 1
ATOM 9445 N N . VAL A 1 1193 ? 27.273 25.812 -37.426 1.00 91.00 1193 VAL A N 1
ATOM 9446 C CA . VAL A 1 1193 ? 27.957 26.608 -36.390 1.00 91.00 1193 VAL A CA 1
ATOM 9447 C C . VAL A 1 1193 ? 28.293 25.766 -35.156 1.00 91.00 1193 VAL A C 1
ATOM 9449 O O . VAL A 1 1193 ? 29.382 25.876 -34.593 1.00 91.00 1193 VAL A O 1
ATOM 9452 N N . MET A 1 1194 ? 27.375 24.896 -34.730 1.00 92.44 1194 MET A N 1
ATOM 9453 C CA . MET A 1 1194 ? 27.620 23.983 -33.615 1.00 92.44 1194 MET A CA 1
ATOM 9454 C C . MET A 1 1194 ? 28.778 23.017 -33.911 1.00 92.44 1194 MET A C 1
ATOM 9456 O O . MET A 1 1194 ? 29.648 22.837 -33.056 1.00 92.44 1194 MET A O 1
ATOM 9460 N N . ASN A 1 1195 ? 28.826 22.451 -35.122 1.00 91.12 1195 ASN A N 1
ATOM 9461 C CA . ASN A 1 1195 ? 29.923 21.586 -35.560 1.00 91.12 1195 ASN A CA 1
ATOM 9462 C C . ASN A 1 1195 ? 31.258 22.343 -35.634 1.00 91.12 1195 ASN A C 1
ATOM 9464 O O . ASN A 1 1195 ? 32.286 21.799 -35.234 1.00 91.12 1195 ASN A O 1
ATOM 9468 N N . ASP A 1 1196 ? 31.257 23.600 -36.081 1.00 89.81 1196 ASP A N 1
ATOM 9469 C CA . ASP A 1 1196 ? 32.462 24.433 -36.125 1.00 89.81 1196 ASP A CA 1
ATOM 9470 C C . ASP A 1 1196 ? 33.017 24.681 -34.716 1.00 89.81 1196 ASP A C 1
ATOM 9472 O O . ASP A 1 1196 ? 34.198 24.435 -34.461 1.00 89.81 1196 ASP A O 1
ATOM 9476 N N . HIS A 1 1197 ? 32.165 25.064 -33.757 1.00 89.50 1197 HIS A N 1
ATOM 9477 C CA . HIS A 1 1197 ? 32.576 25.232 -32.359 1.00 89.50 1197 HIS A CA 1
ATOM 9478 C C . HIS A 1 1197 ? 33.056 23.923 -31.716 1.00 89.50 1197 HIS A C 1
ATOM 9480 O O . HIS A 1 1197 ? 34.039 23.925 -30.969 1.00 89.50 1197 HIS A O 1
ATOM 9486 N N . PHE A 1 1198 ? 32.410 22.798 -32.028 1.00 88.88 1198 PHE A N 1
ATOM 9487 C CA . PHE A 1 1198 ? 32.843 21.474 -31.586 1.00 88.88 1198 PHE A CA 1
ATOM 9488 C C . PHE A 1 1198 ? 34.237 21.113 -32.123 1.00 88.88 1198 PHE A C 1
ATOM 9490 O O . PHE A 1 1198 ? 35.110 20.667 -31.370 1.00 88.88 1198 PHE A O 1
ATOM 9497 N N . ASN A 1 1199 ? 34.476 21.356 -33.415 1.00 86.62 1199 ASN A N 1
ATOM 9498 C CA . ASN A 1 1199 ? 35.762 21.123 -34.067 1.00 86.62 1199 ASN A CA 1
ATOM 9499 C C . ASN A 1 1199 ? 36.854 22.037 -33.499 1.00 86.62 1199 ASN A C 1
ATOM 9501 O O . ASN A 1 1199 ? 37.969 21.574 -33.262 1.00 86.62 1199 ASN A O 1
ATOM 9505 N N . MET A 1 1200 ? 36.533 23.302 -33.208 1.00 84.31 1200 MET A N 1
ATOM 9506 C CA . MET A 1 1200 ? 37.446 24.236 -32.543 1.00 84.31 1200 MET A CA 1
ATOM 9507 C C . MET A 1 1200 ? 37.840 23.756 -31.141 1.00 84.31 1200 MET A C 1
ATOM 9509 O O . MET A 1 1200 ? 39.029 23.728 -30.821 1.00 84.31 1200 MET A O 1
ATOM 9513 N N . ALA A 1 1201 ? 36.874 23.334 -30.316 1.00 81.25 1201 ALA A N 1
ATOM 9514 C CA . ALA A 1 1201 ? 37.143 22.790 -28.982 1.00 81.25 1201 ALA A CA 1
ATOM 9515 C C . ALA A 1 1201 ? 38.010 21.519 -29.051 1.00 81.25 1201 ALA A C 1
ATOM 9517 O O . ALA A 1 1201 ? 39.003 21.386 -28.336 1.00 81.25 1201 ALA A O 1
ATOM 9518 N N . THR A 1 1202 ? 37.695 20.621 -29.984 1.00 81.62 1202 THR A N 1
ATOM 9519 C CA . THR A 1 1202 ? 38.444 19.378 -30.214 1.00 81.62 1202 THR A CA 1
ATOM 9520 C C . THR A 1 1202 ? 39.875 19.644 -30.694 1.00 81.62 1202 THR A C 1
ATOM 9522 O O . THR A 1 1202 ? 40.828 19.035 -30.196 1.00 81.62 1202 THR A O 1
ATOM 9525 N N . ALA A 1 1203 ? 40.057 20.580 -31.630 1.00 79.62 1203 ALA A N 1
ATOM 9526 C CA . ALA A 1 1203 ? 41.369 20.993 -32.117 1.00 79.62 1203 ALA A CA 1
ATOM 9527 C C . ALA A 1 1203 ? 42.210 21.609 -30.991 1.00 79.62 1203 ALA A C 1
ATOM 9529 O O . ALA A 1 1203 ? 43.379 21.242 -30.842 1.00 79.62 1203 ALA A O 1
ATOM 9530 N N . ALA A 1 1204 ? 41.601 22.456 -30.152 1.00 75.62 1204 ALA A N 1
ATOM 9531 C CA . ALA A 1 1204 ? 42.255 23.088 -29.010 1.00 75.62 1204 ALA A CA 1
ATOM 9532 C C . ALA A 1 1204 ? 42.836 22.067 -28.021 1.00 75.62 1204 ALA A C 1
ATOM 9534 O O . ALA A 1 1204 ? 43.985 22.218 -27.609 1.00 75.62 1204 ALA A O 1
ATOM 9535 N N . PHE A 1 1205 ? 42.110 20.987 -27.704 1.00 74.88 1205 PHE A N 1
ATOM 9536 C CA . PHE A 1 1205 ? 42.619 19.939 -26.807 1.00 74.88 1205 PHE A CA 1
ATOM 9537 C C . PHE A 1 1205 ? 43.821 19.176 -27.373 1.00 74.88 1205 PHE A C 1
ATOM 9539 O O . PHE A 1 1205 ? 44.638 18.665 -26.611 1.00 74.88 1205 PHE A O 1
ATOM 9546 N N . SER A 1 1206 ? 43.947 19.102 -28.700 1.00 73.75 1206 SER A N 1
ATOM 9547 C CA . SER A 1 1206 ? 45.058 18.416 -29.372 1.00 73.75 1206 SER A CA 1
ATOM 9548 C C . SER A 1 1206 ? 46.243 19.302 -29.751 1.00 73.75 1206 SER A C 1
ATOM 9550 O O . SER A 1 1206 ? 47.313 18.794 -30.094 1.00 73.75 1206 SER A O 1
ATOM 9552 N N . SER A 1 1207 ? 46.059 20.620 -29.700 1.00 71.12 1207 SER A N 1
ATOM 9553 C CA . SER A 1 1207 ? 47.062 21.599 -30.103 1.00 71.12 1207 SER A CA 1
ATOM 9554 C C . SER A 1 1207 ? 48.324 21.480 -29.243 1.00 71.12 1207 SER A C 1
ATOM 9556 O O . SER A 1 1207 ? 48.283 21.647 -28.026 1.00 71.12 1207 SER A O 1
ATOM 9558 N N . GLY A 1 1208 ? 49.466 21.221 -29.885 1.00 68.19 1208 GLY A N 1
ATOM 9559 C CA . GLY A 1 1208 ? 50.770 21.122 -29.223 1.00 68.19 1208 GLY A CA 1
ATOM 9560 C C . GLY A 1 1208 ? 51.107 19.754 -28.615 1.00 68.19 1208 GLY A C 1
ATOM 9561 O O . GLY A 1 1208 ? 52.190 19.624 -28.044 1.00 68.19 1208 GLY A O 1
ATOM 9562 N N . ASP A 1 1209 ? 50.243 18.736 -28.752 1.00 72.62 1209 ASP A N 1
ATOM 9563 C CA . ASP A 1 1209 ? 50.558 17.358 -28.354 1.00 72.62 1209 ASP A CA 1
ATOM 9564 C C . ASP A 1 1209 ? 50.882 16.483 -29.585 1.00 72.62 1209 ASP A C 1
ATOM 9566 O O . ASP A 1 1209 ? 49.964 16.048 -30.294 1.00 72.62 1209 ASP A O 1
ATOM 9570 N N . PRO A 1 1210 ? 52.169 16.176 -29.856 1.00 71.69 1210 PRO A N 1
ATOM 9571 C CA . PRO A 1 1210 ? 52.556 15.338 -30.991 1.00 71.69 1210 PRO A CA 1
ATOM 9572 C C . PRO A 1 1210 ? 52.048 13.892 -30.865 1.00 71.69 1210 PRO A C 1
ATOM 9574 O O . PRO A 1 1210 ? 51.928 13.198 -31.877 1.00 71.69 1210 PRO A O 1
ATOM 9577 N N . ARG A 1 1211 ? 51.689 13.432 -29.653 1.00 73.00 1211 ARG A N 1
ATOM 9578 C CA . ARG A 1 1211 ? 51.084 12.108 -29.428 1.00 73.00 1211 ARG A CA 1
ATOM 9579 C C . ARG A 1 1211 ? 49.667 12.038 -29.989 1.00 73.00 1211 ARG A C 1
ATOM 9581 O O . ARG A 1 1211 ? 49.209 10.953 -30.331 1.00 73.00 1211 ARG A O 1
ATOM 9588 N N . SER A 1 1212 ? 48.977 13.177 -30.112 1.00 77.50 1212 SER A N 1
ATOM 9589 C CA . SER A 1 1212 ? 47.551 13.228 -30.458 1.00 77.50 1212 SER A CA 1
ATOM 9590 C C . SER A 1 1212 ? 47.213 12.581 -31.797 1.00 77.50 1212 SER A C 1
ATOM 9592 O O . SER A 1 1212 ? 46.148 11.982 -31.927 1.00 77.50 1212 SER A O 1
ATOM 9594 N N . ARG A 1 1213 ? 48.114 12.658 -32.785 1.00 78.25 1213 ARG A N 1
ATOM 9595 C CA . ARG A 1 1213 ? 47.943 11.990 -34.081 1.00 78.25 1213 ARG A CA 1
ATOM 9596 C C . ARG A 1 1213 ? 47.938 10.470 -33.920 1.00 78.25 1213 ARG A C 1
ATOM 9598 O O . ARG A 1 1213 ? 47.046 9.809 -34.437 1.00 78.25 1213 ARG A O 1
ATOM 9605 N N . TRP A 1 1214 ? 48.911 9.932 -33.190 1.00 80.88 1214 TRP A N 1
ATOM 9606 C CA . TRP A 1 1214 ? 49.066 8.492 -32.977 1.00 80.88 1214 TRP A CA 1
ATOM 9607 C C . TRP A 1 1214 ? 47.978 7.925 -32.070 1.00 80.88 1214 TRP A C 1
ATOM 9609 O O . TRP A 1 1214 ? 47.401 6.890 -32.379 1.00 80.88 1214 TRP A O 1
ATOM 9619 N N . LEU A 1 1215 ? 47.641 8.638 -30.996 1.00 80.56 1215 LEU A N 1
ATOM 9620 C CA . LEU A 1 1215 ? 46.575 8.243 -30.082 1.00 80.56 1215 LEU A CA 1
ATOM 9621 C C . LEU A 1 1215 ? 45.197 8.289 -30.752 1.00 80.56 1215 LEU A C 1
ATOM 9623 O O . LEU A 1 1215 ? 44.379 7.427 -30.467 1.00 80.56 1215 LEU A O 1
ATOM 9627 N N . ARG A 1 1216 ? 44.937 9.237 -31.668 1.00 79.62 1216 ARG A N 1
ATOM 9628 C CA . ARG A 1 1216 ? 43.699 9.234 -32.468 1.00 79.62 1216 ARG A CA 1
ATOM 9629 C C . ARG A 1 1216 ? 43.642 8.059 -33.437 1.00 79.62 1216 ARG A C 1
ATOM 9631 O O . ARG A 1 1216 ? 42.605 7.427 -33.533 1.00 79.62 1216 ARG A O 1
ATOM 9638 N N . LEU A 1 1217 ? 44.749 7.743 -34.113 1.00 77.50 1217 LEU A N 1
ATOM 9639 C CA . LEU A 1 1217 ? 44.819 6.572 -34.998 1.00 77.50 1217 LEU A CA 1
ATOM 9640 C C . LEU A 1 1217 ? 44.638 5.244 -34.246 1.00 77.50 1217 LEU A C 1
ATOM 9642 O O . LEU A 1 1217 ? 44.214 4.266 -34.848 1.00 77.50 1217 LEU A O 1
ATOM 9646 N N . ALA A 1 1218 ? 44.971 5.216 -32.954 1.00 77.69 1218 ALA A N 1
ATOM 9647 C CA . ALA A 1 1218 ? 44.825 4.052 -32.086 1.00 77.69 1218 ALA A CA 1
ATOM 9648 C C . ALA A 1 1218 ? 43.521 4.041 -31.260 1.00 77.69 1218 ALA A C 1
ATOM 9650 O O . ALA A 1 1218 ? 43.384 3.175 -30.404 1.00 77.69 1218 ALA A O 1
ATOM 9651 N N . ASP A 1 1219 ? 42.611 5.009 -31.441 1.00 76.75 1219 ASP A N 1
ATOM 9652 C CA . ASP A 1 1219 ? 41.416 5.214 -30.594 1.00 76.75 1219 ASP A CA 1
ATOM 9653 C C . ASP A 1 1219 ? 41.699 5.394 -29.081 1.00 76.75 1219 ASP A C 1
ATOM 9655 O O . ASP A 1 1219 ? 40.816 5.271 -28.233 1.00 76.75 1219 ASP A O 1
ATOM 9659 N N . LEU A 1 1220 ? 42.924 5.791 -28.724 1.00 77.75 1220 LEU A N 1
ATOM 9660 C CA . LEU A 1 1220 ? 43.375 6.081 -27.354 1.00 77.75 1220 LEU A CA 1
ATOM 9661 C C . LEU A 1 1220 ? 43.384 7.578 -27.012 1.00 77.75 1220 LEU A C 1
ATOM 9663 O O . LEU A 1 1220 ? 43.811 7.970 -25.925 1.00 77.75 1220 LEU A O 1
ATOM 9667 N N . TRP A 1 1221 ? 42.953 8.443 -27.933 1.00 79.81 1221 TRP A N 1
ATOM 9668 C CA . TRP A 1 1221 ? 42.824 9.873 -27.655 1.00 79.81 1221 TRP A CA 1
ATOM 9669 C C . TRP A 1 1221 ? 41.628 10.176 -26.741 1.00 79.81 1221 TRP A C 1
ATOM 9671 O O . TRP A 1 1221 ? 40.675 9.403 -26.643 1.00 79.81 1221 TRP A O 1
ATOM 9681 N N . LEU A 1 1222 ? 41.691 11.340 -26.090 1.00 71.88 1222 LEU A N 1
ATOM 9682 C CA . LEU A 1 1222 ? 40.650 11.905 -25.232 1.00 71.88 1222 LEU A CA 1
ATOM 9683 C C . LEU A 1 1222 ? 39.257 11.823 -25.874 1.00 71.88 1222 LEU A C 1
ATOM 9685 O O . LEU A 1 1222 ? 39.097 12.175 -27.046 1.00 71.88 1222 LEU A O 1
ATOM 9689 N N . TRP A 1 1223 ? 38.237 11.441 -25.095 1.00 71.94 1223 TRP A N 1
ATOM 9690 C CA . TRP A 1 1223 ? 36.850 11.438 -25.569 1.00 71.94 1223 TRP A CA 1
ATOM 9691 C C . TRP A 1 1223 ? 36.416 12.863 -25.904 1.00 71.94 1223 TRP A C 1
ATOM 9693 O O . TRP A 1 1223 ? 36.245 13.703 -25.017 1.00 71.94 1223 TRP A O 1
ATOM 9703 N N . THR A 1 1224 ? 36.205 13.135 -27.183 1.00 76.88 1224 THR A N 1
ATOM 9704 C CA . THR A 1 1224 ? 35.699 14.418 -27.673 1.00 76.88 1224 THR A CA 1
ATOM 9705 C C . THR A 1 1224 ? 34.301 14.163 -28.210 1.00 76.88 1224 THR A C 1
ATOM 9707 O O . THR A 1 1224 ? 34.102 13.878 -29.377 1.00 76.88 1224 THR A O 1
ATOM 9710 N N . THR A 1 1225 ? 33.337 14.144 -27.290 1.00 85.94 1225 THR A N 1
ATOM 9711 C CA . THR A 1 1225 ? 31.895 13.970 -27.529 1.00 85.94 1225 THR A CA 1
ATOM 9712 C C . THR A 1 1225 ? 31.193 15.240 -27.050 1.00 85.94 1225 THR A C 1
ATOM 9714 O O . THR A 1 1225 ? 31.724 15.880 -26.137 1.00 85.94 1225 THR A O 1
ATOM 9717 N N . PRO A 1 1226 ? 30.022 15.627 -27.593 1.00 88.88 1226 PRO A N 1
ATOM 9718 C CA . PRO A 1 1226 ? 29.315 16.833 -27.148 1.00 88.88 1226 PRO A CA 1
ATOM 9719 C C . PRO A 1 1226 ? 29.190 16.900 -25.624 1.00 88.88 1226 PRO A C 1
ATOM 9721 O O . PRO A 1 1226 ? 29.524 17.901 -24.996 1.00 88.88 1226 PRO A O 1
ATOM 9724 N N . ILE A 1 1227 ? 28.827 15.771 -25.020 1.00 89.38 1227 ILE A N 1
ATOM 9725 C CA . ILE A 1 1227 ? 28.706 15.622 -23.577 1.00 89.38 1227 ILE A CA 1
ATOM 9726 C C . ILE A 1 1227 ? 30.060 15.811 -22.893 1.00 89.38 1227 ILE A C 1
ATOM 9728 O O . ILE A 1 1227 ? 30.153 16.677 -22.034 1.00 89.38 1227 ILE A O 1
ATOM 9732 N N . SER A 1 1228 ? 31.112 15.060 -23.254 1.00 83.12 1228 SER A N 1
ATOM 9733 C CA . SER A 1 1228 ? 32.408 15.154 -22.551 1.00 83.12 1228 SER A CA 1
ATOM 9734 C C . SER A 1 1228 ? 33.041 16.547 -22.620 1.00 83.12 1228 SER A C 1
ATOM 9736 O O . SER A 1 1228 ? 33.806 16.902 -21.728 1.00 83.12 1228 SER A O 1
ATOM 9738 N N . ILE A 1 1229 ? 32.705 17.347 -23.636 1.00 85.75 1229 ILE A N 1
ATOM 9739 C CA . ILE A 1 1229 ? 33.117 18.752 -23.744 1.00 85.75 1229 ILE A CA 1
ATOM 9740 C C . ILE A 1 1229 ? 32.315 19.655 -22.793 1.00 85.75 1229 ILE A C 1
ATOM 9742 O O . ILE A 1 1229 ? 32.871 20.613 -22.261 1.00 85.75 1229 ILE A O 1
ATOM 9746 N N . LEU A 1 1230 ? 31.039 19.346 -22.540 1.00 89.81 1230 LEU A N 1
ATOM 9747 C CA . LEU A 1 1230 ? 30.149 20.118 -21.664 1.00 89.81 1230 LEU A CA 1
ATOM 9748 C C . LEU A 1 1230 ? 30.310 19.781 -20.171 1.00 89.81 1230 LEU A C 1
ATOM 9750 O O . LEU A 1 1230 ? 30.224 20.683 -19.342 1.00 89.81 1230 LEU A O 1
ATOM 9754 N N . GLU A 1 1231 ? 30.575 18.523 -19.792 1.00 87.31 1231 GLU A N 1
ATOM 9755 C CA . GLU A 1 1231 ? 30.697 18.118 -18.374 1.00 87.31 1231 GLU A CA 1
ATOM 9756 C C . GLU A 1 1231 ? 31.714 18.940 -17.556 1.00 87.31 1231 GLU A C 1
ATOM 9758 O O . GLU A 1 1231 ? 31.424 19.215 -16.390 1.00 87.31 1231 GLU A O 1
ATOM 9763 N N . PRO A 1 1232 ? 32.869 19.382 -18.100 1.00 83.44 1232 PRO A N 1
ATOM 9764 C CA . PRO A 1 1232 ? 33.807 20.254 -17.394 1.00 83.44 1232 PRO A CA 1
ATOM 9765 C C . PRO A 1 1232 ? 33.214 21.580 -16.900 1.00 83.44 1232 PRO A C 1
ATOM 9767 O O . PRO A 1 1232 ? 33.753 22.140 -15.948 1.00 83.44 1232 PRO A O 1
ATOM 9770 N N . LEU A 1 1233 ? 32.119 22.073 -17.495 1.00 86.94 1233 LEU A N 1
ATOM 9771 C CA . LEU A 1 1233 ? 31.447 23.301 -17.053 1.00 86.94 1233 LEU A CA 1
ATOM 9772 C C . LEU A 1 1233 ? 30.719 23.155 -15.707 1.00 86.94 1233 LEU A C 1
ATOM 9774 O O . LEU A 1 1233 ? 30.452 24.176 -15.071 1.00 86.94 1233 LEU A O 1
ATOM 9778 N N . ARG A 1 1234 ? 30.409 21.923 -15.271 1.00 88.31 1234 ARG A N 1
ATOM 9779 C CA . ARG A 1 1234 ? 29.690 21.655 -14.015 1.00 88.31 1234 ARG A CA 1
ATOM 9780 C C . ARG A 1 1234 ? 30.412 22.295 -12.843 1.00 88.31 1234 ARG A C 1
ATOM 9782 O O . ARG A 1 1234 ? 31.581 21.991 -12.592 1.00 88.31 1234 ARG A O 1
ATOM 9789 N N . SER A 1 1235 ? 29.704 23.074 -12.038 1.00 83.94 1235 SER A N 1
ATOM 9790 C CA . SER A 1 1235 ? 30.296 23.651 -10.834 1.00 83.94 1235 SER A CA 1
ATOM 9791 C C . SER A 1 1235 ? 30.650 22.580 -9.796 1.00 83.94 1235 SER A C 1
ATOM 9793 O O . SER A 1 1235 ? 31.555 22.809 -8.996 1.00 83.94 1235 SER A O 1
ATOM 9795 N N . SER A 1 1236 ? 30.008 21.401 -9.821 1.00 81.19 1236 SER A N 1
ATOM 9796 C CA . SER A 1 1236 ? 30.315 20.258 -8.945 1.00 81.19 1236 SER A CA 1
ATOM 9797 C C . SER A 1 1236 ? 31.702 19.644 -9.173 1.00 81.19 1236 SER A C 1
ATOM 9799 O O . SER A 1 1236 ? 32.240 18.994 -8.271 1.00 81.19 1236 SER A O 1
ATOM 9801 N N . ASN A 1 1237 ? 32.334 19.909 -10.319 1.00 77.25 1237 ASN A N 1
ATOM 9802 C CA . ASN A 1 1237 ? 33.707 19.498 -10.583 1.00 77.25 1237 ASN A CA 1
ATOM 9803 C C . ASN A 1 1237 ? 34.716 20.327 -9.766 1.00 77.25 1237 ASN A C 1
ATOM 9805 O O . ASN A 1 1237 ? 34.589 21.539 -9.612 1.00 77.25 1237 ASN A O 1
ATOM 9809 N N . LYS A 1 1238 ? 35.792 19.692 -9.285 1.00 64.56 1238 LYS A N 1
ATOM 9810 C CA . LYS A 1 1238 ? 36.870 20.358 -8.517 1.00 64.56 1238 LYS A CA 1
ATOM 9811 C C . LYS A 1 1238 ? 37.970 20.987 -9.400 1.00 64.56 1238 LYS A C 1
ATOM 9813 O O . LYS A 1 1238 ? 39.077 21.236 -8.918 1.00 64.56 1238 LYS A O 1
ATOM 9818 N N . PHE A 1 1239 ? 37.732 21.186 -10.697 1.00 67.31 1239 PHE A N 1
ATOM 9819 C CA . PHE A 1 1239 ? 38.767 21.582 -11.665 1.00 67.31 1239 PHE A CA 1
ATOM 9820 C C . PHE A 1 1239 ? 38.544 23.023 -12.160 1.00 67.31 1239 PHE A C 1
ATOM 9822 O O . PHE A 1 1239 ? 37.439 23.370 -12.562 1.00 67.31 1239 PHE A O 1
ATOM 9829 N N . HIS A 1 1240 ? 39.587 23.865 -12.138 1.00 63.81 1240 HIS A N 1
ATOM 9830 C CA . HIS A 1 1240 ? 39.536 25.236 -12.662 1.00 63.81 1240 HIS A CA 1
ATOM 9831 C C . HIS A 1 1240 ? 39.794 25.247 -14.174 1.00 63.81 1240 HIS A C 1
ATOM 9833 O O . HIS A 1 1240 ? 40.896 24.921 -14.611 1.00 63.81 1240 HIS A O 1
ATOM 9839 N N . LEU A 1 1241 ? 38.788 25.652 -14.951 1.00 73.94 1241 LEU A N 1
ATOM 9840 C CA . LEU A 1 1241 ? 38.934 26.010 -16.364 1.00 73.94 1241 LEU A CA 1
ATOM 9841 C C . LEU A 1 1241 ? 39.496 27.431 -16.477 1.00 73.94 1241 LEU A C 1
ATOM 9843 O O . LEU A 1 1241 ? 39.033 28.332 -15.772 1.00 73.94 1241 LEU A O 1
ATOM 9847 N N . ASP A 1 1242 ? 40.456 27.658 -17.375 1.00 74.69 1242 ASP A N 1
ATOM 9848 C CA . ASP A 1 1242 ? 40.854 29.022 -17.720 1.00 74.69 1242 ASP A CA 1
ATOM 9849 C C . ASP A 1 1242 ? 39.713 29.755 -18.450 1.00 74.69 1242 ASP A C 1
ATOM 9851 O O . ASP A 1 1242 ? 38.812 29.145 -19.034 1.00 74.69 1242 ASP A O 1
ATOM 9855 N N . ARG A 1 1243 ? 39.747 31.092 -18.415 1.00 76.25 1243 ARG A N 1
ATOM 9856 C CA . ARG A 1 1243 ? 38.675 31.938 -18.961 1.00 76.25 1243 ARG A CA 1
ATOM 9857 C C . ARG A 1 1243 ? 38.457 31.720 -20.465 1.00 76.25 1243 ARG A C 1
ATOM 9859 O O . ARG A 1 1243 ? 37.315 31.798 -20.908 1.00 76.25 1243 ARG A O 1
ATOM 9866 N N . GLY A 1 1244 ? 39.516 31.435 -21.229 1.00 78.00 1244 GLY A N 1
ATOM 9867 C CA . GLY A 1 1244 ? 39.444 31.201 -22.673 1.00 78.00 1244 GLY A CA 1
ATOM 9868 C C . GLY A 1 1244 ? 38.771 29.871 -23.004 1.00 78.00 1244 GLY A C 1
ATOM 9869 O O . GLY A 1 1244 ? 37.807 29.852 -23.768 1.00 78.00 1244 GLY A O 1
ATOM 9870 N N . THR A 1 1245 ? 39.207 28.778 -22.365 1.00 79.19 1245 THR A N 1
ATOM 9871 C CA . THR A 1 1245 ? 38.580 27.452 -22.531 1.00 79.19 1245 THR A CA 1
ATOM 9872 C C . THR A 1 1245 ? 37.119 27.490 -22.105 1.00 79.19 1245 THR A C 1
ATOM 9874 O O . THR A 1 1245 ? 36.249 27.002 -22.825 1.00 79.19 1245 THR A O 1
ATOM 9877 N N . ARG A 1 1246 ? 36.823 28.127 -20.964 1.00 84.12 1246 ARG A N 1
ATOM 9878 C CA . ARG A 1 1246 ? 35.449 28.283 -20.476 1.00 84.12 1246 ARG A CA 1
ATOM 9879 C C . ARG A 1 1246 ? 34.575 29.030 -21.485 1.00 84.12 1246 ARG A C 1
ATOM 9881 O O . ARG A 1 1246 ? 33.481 28.563 -21.776 1.00 84.12 1246 ARG A O 1
ATOM 9888 N N . ALA A 1 1247 ? 35.056 30.140 -22.051 1.00 85.75 1247 ALA A N 1
ATOM 9889 C CA . ALA A 1 1247 ? 34.313 30.905 -23.054 1.00 85.75 1247 ALA A CA 1
ATOM 9890 C C . ALA A 1 1247 ? 34.051 30.104 -24.343 1.00 85.75 1247 ALA A C 1
ATOM 9892 O O . ALA A 1 1247 ? 32.951 30.174 -24.894 1.00 85.75 1247 ALA A O 1
ATOM 9893 N N . LEU A 1 1248 ? 35.022 29.304 -24.801 1.00 86.06 1248 LEU A N 1
ATOM 9894 C CA . LEU A 1 1248 ? 34.861 28.438 -25.973 1.00 86.06 1248 LEU A CA 1
ATOM 9895 C C . LEU A 1 1248 ? 33.802 27.350 -25.741 1.00 86.06 1248 LEU A C 1
ATOM 9897 O O . LEU A 1 1248 ? 32.911 27.179 -26.570 1.00 86.06 1248 LEU A O 1
ATOM 9901 N N . ILE A 1 1249 ? 33.860 26.650 -24.602 1.00 88.69 1249 ILE A N 1
ATOM 9902 C CA . ILE A 1 1249 ? 32.883 25.600 -24.269 1.00 88.69 1249 ILE A CA 1
ATOM 9903 C C . ILE A 1 1249 ? 31.482 26.202 -24.079 1.00 88.69 1249 ILE A C 1
ATOM 9905 O O . ILE A 1 1249 ? 30.501 25.624 -24.543 1.00 88.69 1249 ILE A O 1
ATOM 9909 N N . VAL A 1 1250 ? 31.372 27.385 -23.464 1.00 91.12 1250 VAL A N 1
ATOM 9910 C CA . VAL A 1 1250 ? 30.096 28.114 -23.358 1.00 91.12 1250 VAL A CA 1
ATOM 9911 C C . VAL A 1 1250 ? 29.553 28.486 -24.744 1.00 91.12 1250 VAL A C 1
ATOM 9913 O O . VAL A 1 1250 ? 28.367 28.297 -24.989 1.00 91.12 1250 VAL A O 1
ATOM 9916 N N . SER A 1 1251 ? 30.400 28.933 -25.679 1.00 90.62 1251 SER A N 1
ATOM 9917 C CA . SER A 1 1251 ? 29.987 29.254 -27.061 1.00 90.62 1251 SER A CA 1
ATOM 9918 C C . SER A 1 1251 ? 29.481 28.022 -27.824 1.00 90.62 1251 SER A C 1
ATOM 9920 O O . SER A 1 1251 ? 28.482 28.091 -28.548 1.00 90.62 1251 SER A O 1
ATOM 9922 N N . PHE A 1 1252 ? 30.125 26.867 -27.616 1.00 93.38 1252 PHE A N 1
ATOM 9923 C CA . PHE A 1 1252 ? 29.627 25.580 -28.102 1.00 93.38 1252 PHE A CA 1
ATOM 9924 C C . PHE A 1 1252 ? 28.253 25.252 -27.494 1.00 93.38 1252 PHE A C 1
ATOM 9926 O O . PHE A 1 1252 ? 27.309 24.982 -28.237 1.00 93.38 1252 PHE A O 1
ATOM 9933 N N . GLY A 1 1253 ? 28.102 25.371 -26.171 1.00 92.75 1253 GLY A N 1
ATOM 9934 C CA . GLY A 1 1253 ? 26.827 25.158 -25.478 1.00 92.75 1253 GLY A CA 1
ATOM 9935 C C . GLY A 1 1253 ? 25.698 26.073 -25.973 1.00 92.75 1253 GLY A C 1
ATOM 9936 O O . GLY A 1 1253 ? 24.593 25.600 -26.218 1.00 92.75 1253 GLY A O 1
ATOM 9937 N N . LEU A 1 1254 ? 25.983 27.352 -26.230 1.00 93.81 1254 LEU A N 1
ATOM 9938 C CA . LEU A 1 1254 ? 25.032 28.305 -26.824 1.00 93.81 1254 LEU A CA 1
ATOM 9939 C C . LEU A 1 1254 ? 24.578 27.901 -28.236 1.00 93.81 1254 LEU A C 1
ATOM 9941 O O . LEU A 1 1254 ? 23.434 28.126 -28.632 1.00 93.81 1254 LEU A O 1
ATOM 9945 N N . SER A 1 1255 ? 25.464 27.278 -29.013 1.00 93.12 1255 SER A N 1
ATOM 9946 C CA . SER A 1 1255 ? 25.111 26.773 -30.346 1.00 93.12 1255 SER A CA 1
ATOM 9947 C C . SER A 1 1255 ? 24.202 25.544 -30.260 1.00 93.12 1255 SER A C 1
ATOM 9949 O O . SER A 1 1255 ? 23.300 25.385 -31.086 1.00 93.12 1255 SER A O 1
ATOM 9951 N N . VAL A 1 1256 ? 24.392 24.709 -29.231 1.00 94.25 1256 VAL A N 1
ATOM 9952 C CA . VAL A 1 1256 ? 23.510 23.576 -28.917 1.00 94.25 1256 VAL A CA 1
ATOM 9953 C C . VAL A 1 1256 ? 22.112 24.062 -28.525 1.00 94.25 1256 VAL A C 1
ATOM 9955 O O . VAL A 1 1256 ? 21.132 23.598 -29.113 1.00 94.25 1256 VAL A O 1
ATOM 9958 N N . THR A 1 1257 ? 21.998 25.035 -27.611 1.00 93.56 1257 THR A N 1
ATOM 9959 C CA . THR A 1 1257 ? 20.688 25.567 -27.190 1.00 93.56 1257 THR A CA 1
ATOM 9960 C C . THR A 1 1257 ? 19.939 26.238 -28.345 1.00 93.56 1257 THR A C 1
ATOM 9962 O O . THR A 1 1257 ? 18.726 26.045 -28.481 1.00 93.56 1257 THR A O 1
ATOM 9965 N N . ARG A 1 1258 ? 20.646 26.947 -29.244 1.00 92.62 1258 ARG A N 1
ATOM 9966 C CA . ARG A 1 1258 ? 20.064 27.509 -30.479 1.00 92.62 1258 ARG A CA 1
ATOM 9967 C C . ARG A 1 1258 ? 19.475 26.424 -31.381 1.00 92.62 1258 ARG A C 1
ATOM 9969 O O . ARG A 1 1258 ? 18.338 26.574 -31.831 1.00 92.62 1258 ARG A O 1
ATOM 9976 N N . LEU A 1 1259 ? 20.210 25.338 -31.640 1.00 92.88 1259 LEU A N 1
ATOM 9977 C CA . LEU A 1 1259 ? 19.703 24.243 -32.473 1.00 92.88 1259 LEU A CA 1
ATOM 9978 C C . LEU A 1 1259 ? 18.472 23.580 -31.840 1.00 92.88 1259 LEU A C 1
ATOM 9980 O O . LEU A 1 1259 ? 17.452 23.414 -32.509 1.00 92.88 1259 LEU A O 1
ATOM 9984 N N . GLN A 1 1260 ? 18.560 23.240 -30.554 1.00 93.44 1260 GLN A N 1
ATOM 9985 C CA . GLN A 1 1260 ? 17.474 22.628 -29.791 1.00 93.44 1260 GLN A CA 1
ATOM 9986 C C . GLN A 1 1260 ? 16.195 23.479 -29.834 1.00 93.44 1260 GLN A C 1
ATOM 9988 O O . GLN A 1 1260 ? 15.114 22.971 -30.137 1.00 93.44 1260 GLN A O 1
ATOM 9993 N N . ARG A 1 1261 ? 16.312 24.798 -29.627 1.00 92.38 1261 ARG A N 1
ATOM 9994 C CA . ARG A 1 1261 ? 15.190 25.744 -29.723 1.00 92.38 1261 ARG A CA 1
ATOM 9995 C C . ARG A 1 1261 ? 14.518 25.716 -31.097 1.00 92.38 1261 ARG A C 1
ATOM 9997 O O . ARG A 1 1261 ? 13.295 25.608 -31.180 1.00 92.38 1261 ARG A O 1
ATOM 10004 N N . LEU A 1 1262 ? 15.300 25.779 -32.174 1.00 91.81 1262 LEU A N 1
ATOM 10005 C CA . LEU A 1 1262 ? 14.768 25.750 -33.540 1.00 91.81 1262 LEU A CA 1
ATOM 10006 C C . LEU A 1 1262 ? 14.066 24.418 -33.857 1.00 91.81 1262 LEU A C 1
ATOM 10008 O O . LEU A 1 1262 ? 13.009 24.412 -34.489 1.00 91.81 1262 LEU A O 1
ATOM 10012 N N . GLN A 1 1263 ? 14.599 23.293 -33.366 1.00 91.38 1263 GLN A N 1
ATOM 10013 C CA . GLN A 1 1263 ? 13.954 21.981 -33.488 1.00 91.38 1263 GLN A CA 1
ATOM 10014 C C . GLN A 1 1263 ? 12.611 21.925 -32.744 1.00 91.38 1263 GLN A C 1
ATOM 10016 O O . GLN A 1 1263 ? 11.639 21.401 -33.292 1.00 91.38 1263 GLN A O 1
ATOM 10021 N N . ARG A 1 1264 ? 12.515 22.513 -31.542 1.00 90.44 1264 ARG A N 1
ATOM 10022 C CA . ARG A 1 1264 ? 11.243 22.611 -30.800 1.00 90.44 1264 ARG A CA 1
ATOM 10023 C C . ARG A 1 1264 ? 10.199 23.440 -31.544 1.00 90.44 1264 ARG A C 1
ATOM 10025 O O . ARG A 1 1264 ? 9.050 23.009 -31.631 1.00 90.44 1264 ARG A O 1
ATOM 10032 N N . ILE A 1 1265 ? 10.593 24.579 -32.121 1.00 89.81 1265 ILE A N 1
ATOM 10033 C CA . ILE A 1 1265 ? 9.703 25.428 -32.933 1.00 89.81 1265 ILE A CA 1
ATOM 10034 C C . ILE A 1 1265 ? 9.187 24.650 -34.148 1.00 89.81 1265 ILE A C 1
ATOM 10036 O O . ILE A 1 1265 ? 7.982 24.629 -34.396 1.00 89.81 1265 ILE A O 1
ATOM 10040 N N . ARG A 1 1266 ? 10.074 23.948 -34.867 1.00 90.44 1266 ARG A N 1
ATOM 10041 C CA . ARG A 1 1266 ? 9.688 23.110 -36.010 1.00 90.44 1266 ARG A CA 1
ATOM 10042 C C . ARG A 1 1266 ? 8.730 21.988 -35.608 1.00 90.44 1266 ARG A C 1
ATOM 10044 O O . ARG A 1 1266 ? 7.725 21.792 -36.285 1.00 90.44 1266 ARG A O 1
ATOM 10051 N N . SER A 1 1267 ? 9.011 21.268 -34.519 1.00 87.00 1267 SER A N 1
ATOM 10052 C CA . SER A 1 1267 ? 8.129 20.198 -34.026 1.00 87.00 1267 SER A CA 1
ATOM 10053 C C . SER A 1 1267 ? 6.741 20.745 -33.658 1.00 87.00 1267 SER A C 1
ATOM 10055 O O . SER A 1 1267 ? 5.729 20.181 -34.074 1.00 87.00 1267 SER A O 1
ATOM 10057 N N . ALA A 1 1268 ? 6.672 21.900 -32.983 1.00 84.56 1268 ALA A N 1
ATOM 10058 C CA . ALA A 1 1268 ? 5.409 22.573 -32.674 1.00 84.56 1268 ALA A CA 1
ATOM 10059 C C . ALA A 1 1268 ? 4.632 22.984 -33.942 1.00 84.56 1268 ALA A C 1
ATOM 10061 O O . ALA A 1 1268 ? 3.437 22.704 -34.040 1.00 84.56 1268 ALA A O 1
ATOM 10062 N N . GLN A 1 1269 ? 5.306 23.558 -34.949 1.00 85.44 1269 GLN A N 1
ATOM 10063 C CA . GLN A 1 1269 ? 4.687 23.901 -36.237 1.00 85.44 1269 GLN A CA 1
ATOM 10064 C C . GLN A 1 1269 ? 4.162 22.664 -36.985 1.00 85.44 1269 GLN A C 1
ATOM 10066 O O . GLN A 1 1269 ? 3.029 22.679 -37.453 1.00 85.44 1269 GLN A O 1
ATOM 10071 N N . LEU A 1 1270 ? 4.927 21.566 -37.047 1.00 84.06 1270 LEU A N 1
ATOM 10072 C CA . LEU A 1 1270 ? 4.500 20.311 -37.691 1.00 84.06 1270 LEU A CA 1
ATOM 10073 C C . LEU A 1 1270 ? 3.328 19.627 -36.969 1.00 84.06 1270 LEU A C 1
ATOM 10075 O O . LEU A 1 1270 ? 2.546 18.895 -37.581 1.00 84.06 1270 LEU A O 1
ATOM 10079 N N . ARG A 1 1271 ? 3.191 19.849 -35.658 1.00 77.19 1271 ARG A N 1
ATOM 10080 C CA . ARG A 1 1271 ? 2.058 19.364 -34.859 1.00 77.19 1271 ARG A CA 1
ATOM 10081 C C . ARG A 1 1271 ? 0.840 20.301 -34.915 1.00 77.19 1271 ARG A C 1
ATOM 10083 O O . ARG A 1 1271 ? -0.205 19.912 -34.402 1.00 77.19 1271 ARG A O 1
ATOM 10090 N N . ASN A 1 1272 ? 0.937 21.450 -35.594 1.00 75.44 1272 ASN A N 1
ATOM 10091 C CA . ASN A 1 1272 ? -0.049 22.541 -35.603 1.00 75.44 1272 ASN A CA 1
ATOM 10092 C C . ASN A 1 1272 ? -0.316 23.147 -34.207 1.00 75.44 1272 ASN A C 1
ATOM 10094 O O . ASN A 1 1272 ? -1.397 23.672 -33.956 1.00 75.44 1272 ASN A O 1
ATOM 10098 N N . ASP A 1 1273 ? 0.665 23.097 -33.300 1.00 75.81 1273 ASP A N 1
ATOM 10099 C CA . ASP A 1 1273 ? 0.608 23.741 -31.982 1.00 75.81 1273 ASP A CA 1
ATOM 10100 C C . ASP A 1 1273 ? 1.194 25.160 -32.073 1.00 75.81 1273 ASP A C 1
ATOM 10102 O O . ASP A 1 1273 ? 2.348 25.430 -31.720 1.00 75.81 1273 ASP A O 1
ATOM 10106 N N . THR A 1 1274 ? 0.395 26.078 -32.624 1.00 73.69 1274 THR A N 1
ATOM 10107 C CA . THR A 1 1274 ? 0.780 27.484 -32.834 1.00 73.69 1274 THR A CA 1
ATOM 10108 C C . THR A 1 1274 ? 1.138 28.182 -31.525 1.00 73.69 1274 THR A C 1
ATOM 10110 O O . THR A 1 1274 ? 2.104 28.942 -31.486 1.00 73.69 1274 THR A O 1
ATOM 10113 N N . SER A 1 1275 ? 0.431 27.872 -30.434 1.00 69.88 1275 SER A N 1
ATOM 10114 C CA . SER A 1 1275 ? 0.675 28.451 -29.108 1.00 69.88 1275 SER A CA 1
ATOM 10115 C C . SER A 1 1275 ? 2.086 28.147 -28.589 1.00 69.88 1275 SER A C 1
ATOM 10117 O O . SER A 1 1275 ? 2.770 29.019 -28.044 1.00 69.88 1275 SER A O 1
ATOM 10119 N N . LYS A 1 1276 ? 2.549 26.905 -28.769 1.00 77.00 1276 LYS A N 1
ATOM 10120 C CA . LYS A 1 1276 ? 3.872 26.458 -28.338 1.00 77.00 1276 LYS A CA 1
ATOM 10121 C C . LYS A 1 1276 ? 4.959 27.001 -29.256 1.00 77.00 1276 LYS A C 1
ATOM 10123 O O . LYS A 1 1276 ? 6.001 27.427 -28.763 1.00 77.00 1276 LYS A O 1
ATOM 10128 N N . ALA A 1 1277 ? 4.695 27.064 -30.563 1.00 80.31 1277 ALA A N 1
ATOM 10129 C CA . ALA A 1 1277 ? 5.611 27.666 -31.530 1.00 80.31 1277 ALA A CA 1
ATOM 10130 C C . ALA A 1 1277 ? 5.860 29.157 -31.235 1.00 80.31 1277 ALA A C 1
ATOM 10132 O O . ALA A 1 1277 ? 7.013 29.583 -31.200 1.00 80.31 1277 ALA A O 1
ATOM 10133 N N . VAL A 1 1278 ? 4.804 29.933 -30.952 1.00 80.69 1278 VAL A N 1
ATOM 10134 C CA . VAL A 1 1278 ? 4.906 31.357 -30.579 1.00 80.69 1278 VAL A CA 1
ATOM 10135 C C . VAL A 1 1278 ? 5.654 31.526 -29.253 1.00 80.69 1278 VAL A C 1
ATOM 10137 O O . VAL A 1 1278 ? 6.545 32.369 -29.161 1.00 80.69 1278 VAL A O 1
ATOM 10140 N N . ARG A 1 1279 ? 5.357 30.707 -28.231 1.00 78.94 1279 ARG A N 1
ATOM 10141 C CA . ARG A 1 1279 ? 6.060 30.762 -26.933 1.00 78.94 1279 ARG A CA 1
ATOM 10142 C C . ARG A 1 1279 ? 7.563 30.507 -27.065 1.00 78.94 1279 ARG A C 1
ATOM 10144 O O . ARG A 1 1279 ? 8.357 31.268 -26.516 1.00 78.94 1279 ARG A O 1
ATOM 10151 N N . GLU A 1 1280 ? 7.967 29.475 -27.804 1.00 86.56 1280 GLU A N 1
ATOM 10152 C CA . GLU A 1 1280 ? 9.390 29.180 -28.044 1.00 86.56 1280 GLU A CA 1
ATOM 10153 C C . GLU A 1 1280 ? 10.066 30.251 -28.920 1.00 86.56 1280 GLU A C 1
ATOM 10155 O O . GLU A 1 1280 ? 11.244 30.568 -28.729 1.00 86.56 1280 GLU A O 1
ATOM 10160 N N . TRP A 1 1281 ? 9.324 30.856 -29.853 1.00 85.88 1281 TRP A N 1
ATOM 10161 C CA . TRP A 1 1281 ? 9.817 31.957 -30.683 1.00 85.88 1281 TRP A CA 1
ATOM 10162 C C . TRP A 1 1281 ? 10.023 33.263 -29.903 1.00 85.88 1281 TRP A C 1
ATOM 10164 O O . TRP A 1 1281 ? 11.014 33.952 -30.124 1.00 85.88 1281 TRP A O 1
ATOM 10174 N N . ARG A 1 1282 ? 9.160 33.582 -28.934 1.00 82.31 1282 ARG A N 1
ATOM 10175 C CA . ARG A 1 1282 ? 9.332 34.765 -28.070 1.00 82.31 1282 ARG A CA 1
ATOM 10176 C C . ARG A 1 1282 ? 10.435 34.575 -27.024 1.00 82.31 1282 ARG A C 1
ATOM 10178 O O . ARG A 1 1282 ? 11.096 35.534 -26.639 1.00 82.31 1282 ARG A O 1
ATOM 10185 N N . ASN A 1 1283 ? 10.671 33.342 -26.572 1.00 84.44 1283 ASN A N 1
ATOM 10186 C CA . ASN A 1 1283 ? 11.719 33.053 -25.595 1.00 84.44 1283 ASN A CA 1
ATOM 10187 C C . ASN A 1 1283 ? 13.101 32.925 -26.260 1.00 84.44 1283 ASN A C 1
ATOM 10189 O O . ASN A 1 1283 ? 13.508 31.831 -26.651 1.00 84.44 1283 ASN A O 1
ATOM 10193 N N . VAL A 1 1284 ? 13.831 34.038 -26.379 1.00 76.38 1284 VAL A N 1
ATOM 10194 C CA . VAL A 1 1284 ? 15.204 34.054 -26.925 1.00 76.38 1284 VAL A CA 1
ATOM 10195 C C . VAL A 1 1284 ? 16.241 33.348 -26.037 1.00 76.38 1284 VAL A C 1
ATOM 10197 O O . VAL A 1 1284 ? 17.290 32.955 -26.545 1.00 76.38 1284 VAL A O 1
ATOM 10200 N N . GLY A 1 1285 ? 15.923 33.106 -24.757 1.00 83.94 1285 GLY A N 1
ATOM 10201 C CA . GLY A 1 1285 ? 16.832 32.514 -23.768 1.00 83.94 1285 GLY A CA 1
ATOM 10202 C C . GLY A 1 1285 ? 17.912 33.488 -23.283 1.00 83.94 1285 GLY A C 1
ATOM 10203 O O . GLY A 1 1285 ? 18.120 34.546 -23.871 1.00 83.94 1285 GLY A O 1
ATOM 10204 N N . HIS A 1 1286 ? 18.587 33.137 -22.184 1.00 86.38 1286 HIS A N 1
ATOM 10205 C CA . HIS A 1 1286 ? 19.725 33.884 -21.610 1.00 86.38 1286 HIS A CA 1
ATOM 10206 C C . HIS A 1 1286 ? 19.474 35.384 -21.320 1.00 86.38 1286 HIS A C 1
ATOM 10208 O O . HIS A 1 1286 ? 20.407 36.174 -21.200 1.00 86.38 1286 HIS A O 1
ATOM 10214 N N . ALA A 1 1287 ? 18.215 35.803 -21.190 1.00 79.88 1287 ALA A N 1
ATOM 10215 C CA . ALA A 1 1287 ? 17.855 37.173 -20.845 1.00 79.88 1287 ALA A CA 1
ATOM 10216 C C . ALA A 1 1287 ? 17.846 37.350 -19.318 1.00 79.88 1287 ALA A C 1
ATOM 10218 O O . ALA A 1 1287 ? 17.217 36.586 -18.585 1.00 79.88 1287 ALA A O 1
ATOM 10219 N N . GLY A 1 1288 ? 18.577 38.356 -18.832 1.00 80.00 1288 GLY A N 1
ATOM 10220 C CA . GLY A 1 1288 ? 18.722 38.652 -17.405 1.00 80.00 1288 GLY A CA 1
ATOM 10221 C C . GLY A 1 1288 ? 19.847 37.894 -16.692 1.00 80.00 1288 GLY A C 1
ATOM 10222 O O . GLY A 1 1288 ? 20.125 38.214 -15.540 1.00 80.00 1288 GLY A O 1
ATOM 10223 N N . TRP A 1 1289 ? 20.542 36.946 -17.329 1.00 90.62 1289 TRP A N 1
ATOM 10224 C CA . TRP A 1 1289 ? 21.677 36.203 -16.755 1.00 90.62 1289 TRP A CA 1
ATOM 10225 C C . TRP A 1 1289 ? 22.717 35.843 -17.823 1.00 90.62 1289 TRP A C 1
ATOM 10227 O O . TRP A 1 1289 ? 22.410 35.831 -19.007 1.00 90.62 1289 TRP A O 1
ATOM 10237 N N . SER A 1 1290 ? 23.950 35.547 -17.404 1.00 88.38 1290 SER A N 1
ATOM 10238 C CA . SER A 1 1290 ? 25.050 35.191 -18.306 1.00 88.38 1290 SER A CA 1
ATOM 10239 C C . SER A 1 1290 ? 25.423 33.709 -18.160 1.00 88.38 1290 SER A C 1
ATOM 10241 O O . SER A 1 1290 ? 25.766 33.277 -17.052 1.00 88.38 1290 SER A O 1
ATOM 10243 N N . PRO A 1 1291 ? 25.439 32.928 -19.256 1.00 90.00 1291 PRO A N 1
ATOM 10244 C CA . PRO A 1 1291 ? 25.902 31.536 -19.256 1.00 90.00 1291 PRO A CA 1
ATOM 10245 C C . PRO A 1 1291 ? 27.360 31.354 -18.820 1.00 90.00 1291 PRO A C 1
ATOM 10247 O O . PRO A 1 1291 ? 27.735 30.296 -18.316 1.00 90.00 1291 PRO A O 1
ATOM 10250 N N . LEU A 1 1292 ? 28.191 32.391 -18.977 1.00 86.56 1292 LEU A N 1
ATOM 10251 C CA . LEU A 1 1292 ? 29.564 32.399 -18.470 1.00 86.56 1292 LEU A CA 1
ATOM 10252 C C . LEU A 1 1292 ? 29.608 32.421 -16.938 1.00 86.56 1292 LEU A C 1
ATOM 10254 O O . LEU A 1 1292 ? 30.471 31.755 -16.360 1.00 86.56 1292 LEU A O 1
ATOM 10258 N N . ASP A 1 1293 ? 28.677 33.129 -16.294 1.00 86.12 1293 ASP A N 1
ATOM 10259 C CA . ASP A 1 1293 ? 28.620 33.285 -14.837 1.00 86.12 1293 ASP A CA 1
ATOM 10260 C C . ASP A 1 1293 ? 27.934 32.086 -14.165 1.00 86.12 1293 ASP A C 1
ATOM 10262 O O . ASP A 1 1293 ? 28.415 31.595 -13.142 1.00 86.12 1293 ASP A O 1
ATOM 10266 N N . LEU A 1 1294 ? 26.860 31.564 -14.775 1.00 90.19 1294 LEU A N 1
ATOM 10267 C CA . LEU A 1 1294 ? 26.052 30.445 -14.268 1.00 90.19 1294 LEU A CA 1
ATOM 10268 C C . LEU A 1 1294 ? 26.024 29.258 -15.257 1.00 90.19 1294 LEU A C 1
ATOM 10270 O O . LEU A 1 1294 ? 24.977 28.947 -15.825 1.00 90.19 1294 LEU A O 1
ATOM 10274 N N . PRO A 1 1295 ? 27.150 28.548 -15.462 1.00 91.31 1295 PRO A N 1
ATOM 10275 C CA . PRO A 1 1295 ? 27.229 27.459 -16.437 1.00 91.31 1295 PRO A CA 1
ATOM 10276 C C . PRO A 1 1295 ? 26.311 26.273 -16.111 1.00 91.31 1295 PRO A C 1
ATOM 10278 O O . PRO A 1 1295 ? 25.832 25.612 -17.025 1.00 91.31 1295 PRO A O 1
ATOM 10281 N N . ASP A 1 1296 ? 26.011 26.014 -14.833 1.00 93.25 1296 ASP A N 1
ATOM 10282 C CA . ASP A 1 1296 ? 25.084 24.943 -14.437 1.00 93.25 1296 ASP A CA 1
ATOM 10283 C C . ASP A 1 1296 ? 23.673 25.160 -15.012 1.00 93.25 1296 ASP A C 1
ATOM 10285 O O . ASP A 1 1296 ? 22.993 24.190 -15.336 1.00 93.25 1296 ASP A O 1
ATOM 10289 N N . TRP A 1 1297 ? 23.244 26.415 -15.187 1.00 95.00 1297 TRP A N 1
ATOM 10290 C CA . TRP A 1 1297 ? 21.961 26.739 -15.818 1.00 95.00 1297 TRP A CA 1
ATOM 10291 C C . TRP A 1 1297 ? 21.989 26.499 -17.330 1.00 95.00 1297 TRP A C 1
ATOM 10293 O O . TRP A 1 1297 ? 21.019 25.984 -17.875 1.00 95.00 1297 TRP A O 1
ATOM 10303 N N . LEU A 1 1298 ? 23.116 26.769 -17.995 1.00 94.75 1298 LEU A N 1
ATOM 10304 C CA . LEU A 1 1298 ? 23.303 26.400 -19.403 1.00 94.75 1298 LEU A CA 1
ATOM 10305 C C . LEU A 1 1298 ? 23.264 24.872 -19.583 1.00 94.75 1298 LEU A C 1
ATOM 10307 O O . LEU A 1 1298 ? 22.631 24.363 -20.502 1.00 94.75 1298 LEU A O 1
ATOM 10311 N N . LEU A 1 1299 ? 23.910 24.119 -18.687 1.00 94.44 1299 LEU A N 1
ATOM 10312 C CA . LEU A 1 1299 ? 23.866 22.653 -18.706 1.00 94.44 1299 LEU A CA 1
ATOM 10313 C C . LEU A 1 1299 ? 22.452 22.121 -18.444 1.00 94.44 1299 LEU A C 1
ATOM 10315 O O . LEU A 1 1299 ? 22.047 21.142 -19.071 1.00 94.44 1299 LEU A O 1
ATOM 10319 N N . LEU A 1 1300 ? 21.702 22.778 -17.553 1.00 92.94 1300 LEU A N 1
ATOM 10320 C CA . LEU A 1 1300 ? 20.290 22.496 -17.308 1.00 92.94 1300 LEU A CA 1
ATOM 10321 C C . LEU A 1 1300 ? 19.455 22.711 -18.579 1.00 92.94 1300 LEU A C 1
ATOM 10323 O O . LEU A 1 1300 ? 18.664 21.832 -18.909 1.00 92.94 1300 LEU A O 1
ATOM 10327 N N . GLU A 1 1301 ? 19.630 23.822 -19.301 1.00 93.94 1301 GLU A N 1
ATOM 10328 C CA . GLU A 1 1301 ? 18.936 24.091 -20.574 1.00 93.94 1301 GLU A CA 1
ATOM 10329 C C . GLU A 1 1301 ? 19.218 23.009 -21.622 1.00 93.94 1301 GLU A C 1
ATOM 10331 O O . GLU A 1 1301 ? 18.287 22.449 -22.206 1.00 93.94 1301 GLU A O 1
ATOM 10336 N N . ILE A 1 1302 ? 20.499 22.672 -21.804 1.00 93.81 1302 ILE A N 1
ATOM 10337 C CA . ILE A 1 1302 ? 20.964 21.720 -22.818 1.00 93.81 1302 ILE A CA 1
ATOM 10338 C C . ILE A 1 1302 ? 20.446 20.301 -22.549 1.00 93.81 1302 ILE A C 1
ATOM 10340 O O . ILE A 1 1302 ? 19.857 19.679 -23.431 1.00 93.81 1302 ILE A O 1
ATOM 10344 N N . ASP A 1 1303 ? 20.652 19.774 -21.340 1.00 91.19 1303 ASP A N 1
ATOM 10345 C CA . ASP A 1 1303 ? 20.290 18.388 -20.991 1.00 91.19 1303 ASP A CA 1
ATOM 10346 C C . ASP A 1 1303 ? 18.776 18.157 -21.011 1.00 91.19 1303 ASP A C 1
ATOM 10348 O O . ASP A 1 1303 ? 18.300 17.050 -21.247 1.00 91.19 1303 ASP A O 1
ATOM 10352 N N . ASN A 1 1304 ? 18.009 19.218 -20.759 1.00 89.31 1304 ASN A N 1
ATOM 10353 C CA . ASN A 1 1304 ? 16.556 19.164 -20.683 1.00 89.31 1304 ASN A CA 1
ATOM 10354 C C . ASN A 1 1304 ? 15.855 19.663 -21.945 1.00 89.31 1304 ASN A C 1
ATOM 10356 O O . ASN A 1 1304 ? 14.622 19.702 -21.951 1.00 89.31 1304 ASN A O 1
ATOM 10360 N N . ASN A 1 1305 ? 16.617 20.031 -22.983 1.00 91.56 1305 ASN A N 1
ATOM 10361 C CA . ASN A 1 1305 ? 16.115 20.585 -24.237 1.00 91.56 1305 ASN A CA 1
ATOM 10362 C C . ASN A 1 1305 ? 15.068 21.690 -23.983 1.00 91.56 1305 ASN A C 1
ATOM 10364 O O . ASN A 1 1305 ? 13.938 21.618 -24.464 1.00 91.56 1305 ASN A O 1
ATOM 10368 N N . LEU A 1 1306 ? 15.427 22.706 -23.193 1.00 90.38 1306 LEU A N 1
ATOM 10369 C CA . LEU A 1 1306 ? 14.572 23.859 -22.876 1.00 90.38 1306 LEU A CA 1
ATOM 10370 C C . LEU A 1 1306 ? 15.387 25.155 -22.839 1.00 90.38 1306 LEU A C 1
ATOM 10372 O O . LEU A 1 1306 ? 16.610 25.114 -22.812 1.00 90.38 1306 LEU A O 1
ATOM 10376 N N . LEU A 1 1307 ? 14.711 26.305 -22.845 1.00 91.19 1307 LEU A N 1
ATOM 10377 C CA . LEU A 1 1307 ? 15.325 27.600 -22.539 1.00 91.19 1307 LEU A CA 1
ATOM 10378 C C . LEU A 1 1307 ? 14.647 28.214 -21.317 1.00 91.19 1307 LEU A C 1
ATOM 10380 O O . LEU A 1 1307 ? 13.415 28.256 -21.245 1.00 91.19 1307 LEU A O 1
ATOM 10384 N N . ILE A 1 1308 ? 15.453 28.710 -20.386 1.00 90.69 1308 ILE A N 1
ATOM 10385 C CA . ILE A 1 1308 ? 15.016 29.392 -19.173 1.00 90.69 1308 ILE A CA 1
ATOM 10386 C C . ILE A 1 1308 ? 14.425 30.749 -19.564 1.00 90.69 1308 ILE A C 1
ATOM 10388 O O . ILE A 1 1308 ? 15.030 31.527 -20.305 1.00 90.69 1308 ILE A O 1
ATOM 10392 N N . ARG A 1 1309 ? 13.228 31.041 -19.053 1.00 87.19 1309 ARG A N 1
ATOM 10393 C CA . ARG A 1 1309 ? 12.508 32.293 -19.321 1.00 87.19 1309 ARG A CA 1
ATOM 10394 C C . ARG A 1 1309 ? 12.964 33.415 -18.377 1.00 87.19 1309 ARG A C 1
ATOM 10396 O O . ARG A 1 1309 ? 13.318 33.119 -17.235 1.00 87.19 1309 ARG A O 1
ATOM 10403 N N . PRO A 1 1310 ? 12.868 34.698 -18.777 1.00 82.19 1310 PRO A N 1
ATOM 10404 C CA . PRO A 1 1310 ? 13.249 35.834 -17.925 1.00 82.19 1310 PRO A CA 1
ATOM 10405 C C . PRO A 1 1310 ? 12.554 35.843 -16.553 1.00 82.19 1310 PRO A C 1
ATOM 10407 O O . PRO A 1 1310 ? 13.204 36.044 -15.532 1.00 82.19 1310 PRO A O 1
ATOM 10410 N N . GLU A 1 1311 ? 11.255 35.535 -16.521 1.00 80.12 1311 GLU A N 1
ATOM 10411 C CA . GLU A 1 1311 ? 10.458 35.432 -15.287 1.00 80.12 1311 GLU A CA 1
ATOM 10412 C C . GLU A 1 1311 ? 11.012 34.368 -14.317 1.00 80.12 1311 GLU A C 1
ATOM 10414 O O . GLU A 1 1311 ? 11.077 34.576 -13.109 1.00 80.12 1311 GLU A O 1
ATOM 10419 N N . GLN A 1 1312 ? 11.494 33.236 -14.846 1.00 87.50 1312 GLN A N 1
ATOM 10420 C CA . GLN A 1 1312 ? 12.036 32.134 -14.046 1.00 87.50 1312 GLN A CA 1
ATOM 10421 C C . GLN A 1 1312 ? 13.377 32.518 -13.412 1.00 87.50 1312 GLN A C 1
ATOM 10423 O O . GLN A 1 1312 ? 13.690 32.076 -12.308 1.00 87.50 1312 GLN A O 1
ATOM 10428 N N . VAL A 1 1313 ? 14.158 33.367 -14.087 1.00 88.75 1313 VAL A N 1
ATOM 10429 C CA . VAL A 1 1313 ? 15.434 33.901 -13.588 1.00 88.75 1313 VAL A CA 1
ATOM 10430 C C . VAL A 1 1313 ? 15.206 34.851 -12.422 1.00 88.75 1313 VAL A C 1
ATOM 10432 O O . VAL A 1 1313 ? 15.923 34.766 -11.426 1.00 88.75 1313 VAL A O 1
ATOM 10435 N N . GLU A 1 1314 ? 14.222 35.743 -12.538 1.00 85.81 1314 GLU A N 1
ATOM 10436 C CA . GLU A 1 1314 ? 13.870 36.700 -11.488 1.00 85.81 1314 GLU A CA 1
ATOM 10437 C C . GLU A 1 1314 ? 13.470 35.969 -10.197 1.00 85.81 1314 GLU A C 1
ATOM 10439 O O . GLU A 1 1314 ? 14.063 36.208 -9.142 1.00 85.81 1314 GLU A O 1
ATOM 10444 N N . VAL A 1 1315 ? 12.568 34.985 -10.305 1.00 86.25 1315 VAL A N 1
ATOM 10445 C CA . VAL A 1 1315 ? 12.128 34.158 -9.170 1.00 86.25 1315 VAL A CA 1
ATOM 10446 C C . VAL A 1 1315 ? 13.274 33.323 -8.607 1.00 86.25 1315 VAL A C 1
ATOM 10448 O O . VAL A 1 1315 ? 13.481 33.298 -7.394 1.00 86.25 1315 VAL A O 1
ATOM 10451 N N . ALA A 1 1316 ? 14.062 32.660 -9.460 1.00 89.38 1316 ALA A N 1
ATOM 10452 C CA . ALA A 1 1316 ? 15.196 31.865 -8.999 1.00 89.38 1316 ALA A CA 1
ATOM 10453 C C . ALA A 1 1316 ? 16.222 32.727 -8.250 1.00 89.38 1316 ALA A C 1
ATOM 10455 O O . ALA A 1 1316 ? 16.748 32.288 -7.231 1.00 89.38 1316 ALA A O 1
ATOM 10456 N N . ARG A 1 1317 ? 16.487 33.961 -8.697 1.00 89.06 1317 ARG A N 1
ATOM 10457 C CA . ARG A 1 1317 ? 17.375 34.897 -7.990 1.00 89.06 1317 ARG A CA 1
ATOM 10458 C C . ARG A 1 1317 ? 16.805 35.343 -6.655 1.00 89.06 1317 ARG A C 1
ATOM 10460 O O . ARG A 1 1317 ? 17.538 35.295 -5.670 1.00 89.06 1317 ARG A O 1
ATOM 10467 N N . ALA A 1 1318 ? 15.529 35.720 -6.619 1.00 86.25 1318 ALA A N 1
ATOM 10468 C CA . ALA A 1 1318 ? 14.842 36.078 -5.383 1.00 86.25 1318 ALA A CA 1
ATOM 10469 C C . ALA A 1 1318 ? 14.850 34.914 -4.377 1.00 86.25 1318 ALA A C 1
ATOM 10471 O O . ALA A 1 1318 ? 15.012 35.132 -3.182 1.00 86.25 1318 ALA A O 1
ATOM 10472 N N . MET A 1 1319 ? 14.775 33.671 -4.862 1.00 87.88 1319 MET A N 1
ATOM 10473 C CA . MET A 1 1319 ? 14.883 32.483 -4.023 1.00 87.88 1319 MET A CA 1
ATOM 10474 C C . MET A 1 1319 ? 16.326 32.188 -3.601 1.00 87.88 1319 MET A C 1
ATOM 10476 O O . MET A 1 1319 ? 16.552 31.879 -2.442 1.00 87.88 1319 MET A O 1
ATOM 10480 N N . ILE A 1 1320 ? 17.325 32.288 -4.484 1.00 89.38 1320 ILE A N 1
ATOM 10481 C CA . ILE A 1 1320 ? 18.739 32.027 -4.151 1.00 89.38 1320 ILE A CA 1
ATOM 10482 C C . ILE A 1 1320 ? 19.265 33.063 -3.149 1.00 89.38 1320 ILE A C 1
ATOM 10484 O O . ILE A 1 1320 ? 19.901 32.694 -2.159 1.00 89.38 1320 ILE A O 1
ATOM 10488 N N . SER A 1 1321 ? 18.999 34.344 -3.408 1.00 87.56 1321 SER A N 1
ATOM 10489 C CA . SER A 1 1321 ? 19.474 35.490 -2.634 1.00 87.56 1321 SER A CA 1
ATOM 10490 C C . SER A 1 1321 ? 18.327 36.494 -2.436 1.00 87.56 1321 SER A C 1
ATOM 10492 O O . SER A 1 1321 ? 18.217 37.461 -3.192 1.00 87.56 1321 SER A O 1
ATOM 10494 N N . PRO A 1 1322 ? 17.449 36.269 -1.440 1.00 86.25 1322 PRO A N 1
ATOM 10495 C CA . PRO A 1 1322 ? 16.326 37.163 -1.179 1.00 86.25 1322 PRO A CA 1
ATOM 10496 C C . PRO A 1 1322 ? 16.814 38.551 -0.754 1.00 86.25 1322 PRO A C 1
ATOM 10498 O O . PRO A 1 1322 ? 17.747 38.673 0.045 1.00 86.25 1322 PRO A O 1
ATOM 10501 N N . VAL A 1 1323 ? 16.152 39.604 -1.247 1.00 77.19 1323 VAL A N 1
ATOM 10502 C CA . VAL A 1 1323 ? 16.500 41.011 -0.956 1.00 77.19 1323 VAL A CA 1
ATOM 10503 C C . VAL A 1 1323 ? 16.444 41.296 0.546 1.00 77.19 1323 VAL A C 1
ATOM 10505 O O . VAL A 1 1323 ? 17.318 41.980 1.077 1.00 77.19 1323 VAL A O 1
ATOM 10508 N N . SER A 1 1324 ? 15.471 40.705 1.248 1.00 77.19 1324 SER A N 1
ATOM 10509 C CA . SER A 1 1324 ? 15.315 40.837 2.700 1.00 77.19 1324 SER A CA 1
ATOM 10510 C C . SER A 1 1324 ? 16.421 40.143 3.504 1.00 77.19 1324 SER A C 1
ATOM 10512 O O . SER A 1 1324 ? 16.525 40.375 4.708 1.00 77.19 1324 SER A O 1
ATOM 10514 N N . ARG A 1 1325 ? 17.249 39.290 2.870 1.00 81.12 1325 ARG A N 1
ATOM 10515 C CA . ARG A 1 1325 ? 18.247 38.418 3.524 1.00 81.12 1325 ARG A CA 1
ATOM 10516 C C . ARG A 1 1325 ? 17.663 37.632 4.706 1.00 81.12 1325 ARG A C 1
ATOM 10518 O O . ARG A 1 1325 ? 18.352 37.351 5.684 1.00 81.12 1325 ARG A O 1
ATOM 10525 N N . SER A 1 1326 ? 16.377 37.304 4.620 1.00 83.44 1326 SER A N 1
ATOM 10526 C CA . SER A 1 1326 ? 15.610 36.639 5.666 1.00 83.44 1326 SER A CA 1
ATOM 10527 C C . SER A 1 1326 ? 14.753 35.522 5.077 1.00 83.44 1326 SER A C 1
ATOM 10529 O O . SER A 1 1326 ? 14.642 35.393 3.852 1.00 83.44 1326 SER A O 1
ATOM 10531 N N . ASN A 1 1327 ? 14.168 34.697 5.945 1.00 89.75 1327 ASN A N 1
ATOM 10532 C CA . ASN A 1 1327 ? 13.274 33.634 5.509 1.00 89.75 1327 ASN A CA 1
ATOM 10533 C C . ASN A 1 1327 ? 12.072 34.232 4.765 1.00 89.75 1327 ASN A C 1
ATOM 10535 O O . ASN A 1 1327 ? 11.346 35.051 5.335 1.00 89.75 1327 ASN A O 1
ATOM 10539 N N . SER A 1 1328 ? 11.851 33.810 3.519 1.00 89.50 1328 SER A N 1
ATOM 10540 C CA . SER A 1 1328 ? 10.844 34.413 2.636 1.00 89.50 1328 SER A CA 1
ATOM 10541 C C . SER A 1 1328 ? 10.156 33.406 1.710 1.00 89.50 1328 SER A C 1
ATOM 10543 O O . SER A 1 1328 ? 10.776 32.469 1.212 1.00 89.50 1328 SER A O 1
ATOM 10545 N N . VAL A 1 1329 ? 8.866 33.607 1.455 1.00 88.38 1329 VAL A N 1
ATOM 10546 C CA . VAL A 1 1329 ? 8.057 32.845 0.492 1.00 88.38 1329 VAL A CA 1
ATOM 10547 C C . VAL A 1 1329 ? 7.595 33.774 -0.627 1.00 88.38 1329 VAL A C 1
ATOM 10549 O O . VAL A 1 1329 ? 7.203 34.908 -0.357 1.00 88.38 1329 VAL A O 1
ATOM 10552 N N . LEU A 1 1330 ? 7.622 33.283 -1.866 1.00 85.62 1330 LEU A N 1
ATOM 10553 C CA . LEU A 1 1330 ? 7.158 33.986 -3.064 1.00 85.62 1330 LEU A CA 1
ATOM 10554 C C . LEU A 1 1330 ? 5.844 33.379 -3.586 1.00 85.62 1330 LEU A C 1
ATOM 10556 O O . LEU A 1 1330 ? 5.688 32.160 -3.621 1.00 85.62 1330 LEU A O 1
ATOM 10560 N N . GLN A 1 1331 ? 4.915 34.192 -4.077 1.00 79.62 1331 GLN A N 1
ATOM 10561 C CA . GLN A 1 1331 ? 3.796 33.704 -4.880 1.00 79.62 1331 GLN A CA 1
ATOM 10562 C C . GLN A 1 1331 ? 4.244 33.447 -6.316 1.00 79.62 1331 GLN A C 1
ATOM 10564 O O . GLN A 1 1331 ? 4.884 34.297 -6.934 1.00 79.62 1331 GLN A O 1
ATOM 10569 N N . MET A 1 1332 ? 3.848 32.309 -6.890 1.00 75.25 1332 MET A N 1
ATOM 10570 C CA . MET A 1 1332 ? 4.054 32.071 -8.316 1.00 75.25 1332 MET A CA 1
ATOM 10571 C C . MET A 1 1332 ? 2.929 31.247 -8.953 1.00 75.25 1332 MET A C 1
ATOM 10573 O O . MET A 1 1332 ? 2.509 30.211 -8.421 1.00 75.25 1332 MET A O 1
ATOM 10577 N N . ASN A 1 1333 ? 2.480 31.680 -10.140 1.00 71.12 1333 ASN A N 1
ATOM 10578 C CA . ASN A 1 1333 ? 1.386 31.040 -10.871 1.00 71.12 1333 ASN A CA 1
ATOM 10579 C C . ASN A 1 1333 ? 1.687 29.563 -11.181 1.00 71.12 1333 ASN A C 1
ATOM 10581 O O . ASN A 1 1333 ? 2.827 29.165 -11.436 1.00 71.12 1333 ASN A O 1
ATOM 10585 N N . MET A 1 1334 ? 0.662 28.722 -11.151 1.00 71.75 1334 MET A N 1
ATOM 10586 C CA . MET A 1 1334 ? 0.776 27.292 -11.414 1.00 71.75 1334 MET A CA 1
ATOM 10587 C C . MET A 1 1334 ? 0.977 27.024 -12.910 1.00 71.75 1334 MET A C 1
ATOM 10589 O O . MET A 1 1334 ? 0.309 27.617 -13.745 1.00 71.75 1334 MET A O 1
ATOM 10593 N N . GLY A 1 1335 ? 1.909 26.129 -13.258 1.00 66.75 1335 GLY A N 1
ATOM 10594 C CA . GLY A 1 1335 ? 2.284 25.855 -14.657 1.00 66.75 1335 GLY A CA 1
ATOM 10595 C C . GLY A 1 1335 ? 3.439 26.701 -15.208 1.00 66.75 1335 GLY A C 1
ATOM 10596 O O . GLY A 1 1335 ? 3.912 26.451 -16.313 1.00 66.75 1335 GLY A O 1
ATOM 10597 N N . SER A 1 1336 ? 3.969 27.643 -14.427 1.00 71.62 1336 SER A N 1
ATOM 10598 C CA . SER A 1 1336 ? 5.118 28.495 -14.788 1.00 71.62 1336 SER A CA 1
ATOM 10599 C C . SER A 1 1336 ? 6.492 27.798 -14.680 1.00 71.62 1336 SER A C 1
ATOM 10601 O O . SER A 1 1336 ? 7.536 28.390 -14.962 1.00 71.62 1336 SER A O 1
ATOM 10603 N N . GLY A 1 1337 ? 6.514 26.512 -14.309 1.00 74.56 1337 GLY A N 1
ATOM 10604 C CA . GLY A 1 1337 ? 7.736 25.708 -14.203 1.00 74.56 1337 GLY A CA 1
ATOM 10605 C C . GLY A 1 1337 ? 8.433 25.777 -12.840 1.00 74.56 1337 GLY A C 1
ATOM 10606 O O . GLY A 1 1337 ? 9.657 25.665 -12.774 1.00 74.56 1337 GLY A O 1
ATOM 10607 N N . LYS A 1 1338 ? 7.662 25.941 -11.759 1.00 81.50 1338 LYS A N 1
ATOM 10608 C CA . LYS A 1 1338 ? 8.142 26.062 -10.370 1.00 81.50 1338 LYS A CA 1
ATOM 10609 C C . LYS A 1 1338 ? 9.058 24.904 -9.958 1.00 81.50 1338 LYS A C 1
ATOM 10611 O O . LYS A 1 1338 ? 10.272 25.074 -9.868 1.00 81.50 1338 LYS A O 1
ATOM 10616 N N . THR A 1 1339 ? 8.503 23.701 -9.838 1.00 80.38 1339 THR A N 1
ATOM 10617 C CA . THR A 1 1339 ? 9.246 22.482 -9.475 1.00 80.38 1339 THR A CA 1
ATOM 10618 C C . THR A 1 1339 ? 10.097 21.945 -10.634 1.00 80.38 1339 THR A C 1
ATOM 10620 O O . THR A 1 1339 ? 11.127 21.316 -10.415 1.00 80.38 1339 THR A O 1
ATOM 10623 N N . SER A 1 1340 ? 9.710 22.196 -11.891 1.00 81.62 1340 SER A N 1
ATOM 10624 C CA . SER A 1 1340 ? 10.366 21.602 -13.067 1.00 81.62 1340 SER A CA 1
ATOM 10625 C C . SER A 1 1340 ? 11.552 22.393 -13.627 1.00 81.62 1340 SER A C 1
ATOM 10627 O O . SER A 1 1340 ? 12.313 21.822 -14.410 1.00 81.62 1340 SER A O 1
ATOM 10629 N N . CYS A 1 1341 ? 11.687 23.682 -13.287 1.00 87.69 1341 CYS A N 1
ATOM 10630 C CA . CYS A 1 1341 ? 12.727 24.582 -13.803 1.00 87.69 1341 CYS A CA 1
ATOM 10631 C C . CYS A 1 1341 ? 13.349 25.455 -12.701 1.00 87.69 1341 CYS A C 1
ATOM 10633 O O . CYS A 1 1341 ? 14.558 25.393 -12.499 1.00 87.69 1341 CYS A O 1
ATOM 10635 N N . ILE A 1 1342 ? 12.545 26.191 -11.926 1.00 89.31 1342 ILE A N 1
ATOM 10636 C CA . ILE A 1 1342 ? 13.049 27.167 -10.937 1.00 89.31 1342 ILE A CA 1
ATOM 10637 C C . ILE A 1 1342 ? 13.701 26.494 -9.734 1.00 89.31 1342 ILE A C 1
ATOM 10639 O O . ILE A 1 1342 ? 14.809 26.870 -9.350 1.00 89.31 1342 ILE A O 1
ATOM 10643 N N . VAL A 1 1343 ? 13.055 25.482 -9.149 1.00 91.38 1343 VAL A N 1
ATOM 10644 C CA . VAL A 1 1343 ? 13.663 24.700 -8.064 1.00 91.38 1343 VAL A CA 1
ATOM 10645 C C . VAL A 1 1343 ? 14.974 24.059 -8.538 1.00 91.38 1343 VAL A C 1
ATOM 10647 O O . VAL A 1 1343 ? 15.980 24.268 -7.864 1.00 91.38 1343 VAL A O 1
ATOM 10650 N N . PRO A 1 1344 ? 15.053 23.388 -9.707 1.00 93.12 1344 PRO A N 1
ATOM 10651 C CA . PRO A 1 1344 ? 16.324 22.908 -10.242 1.00 93.12 1344 PRO A CA 1
ATOM 10652 C C . PRO A 1 1344 ? 17.394 24.001 -10.375 1.00 93.12 1344 PRO A C 1
ATOM 10654 O O . PRO A 1 1344 ? 18.527 23.784 -9.947 1.00 93.12 1344 PRO A O 1
ATOM 10657 N N . MET A 1 1345 ? 17.040 25.180 -10.903 1.00 93.88 1345 MET A N 1
ATOM 10658 C CA . MET A 1 1345 ? 17.954 26.326 -11.034 1.00 93.88 1345 MET A CA 1
ATOM 10659 C C . MET A 1 1345 ? 18.484 26.810 -9.681 1.00 93.88 1345 MET A C 1
ATOM 10661 O O . MET A 1 1345 ? 19.672 27.103 -9.542 1.00 93.88 1345 MET A O 1
ATOM 10665 N N . ALA A 1 1346 ? 17.616 26.915 -8.678 1.00 93.12 1346 ALA A N 1
ATOM 10666 C CA . ALA A 1 1346 ? 18.021 27.331 -7.345 1.00 93.12 1346 ALA A CA 1
ATOM 10667 C C . ALA A 1 1346 ? 18.874 26.260 -6.670 1.00 93.12 1346 ALA A C 1
ATOM 10669 O O . ALA A 1 1346 ? 19.969 26.553 -6.198 1.00 93.12 1346 ALA A O 1
ATOM 10670 N N . MET A 1 1347 ? 18.431 25.004 -6.685 1.00 94.25 1347 MET A N 1
ATOM 10671 C CA . MET A 1 1347 ? 19.143 23.902 -6.044 1.00 94.25 1347 MET A CA 1
ATOM 10672 C C . MET A 1 1347 ? 20.515 23.648 -6.676 1.00 94.25 1347 MET A C 1
ATOM 10674 O O . MET A 1 1347 ? 21.454 23.331 -5.947 1.00 94.25 1347 MET A O 1
ATOM 10678 N N . SER A 1 1348 ? 20.686 23.862 -7.989 1.00 92.62 1348 SER A N 1
ATOM 10679 C CA . SER A 1 1348 ? 22.005 23.769 -8.631 1.00 92.62 1348 SER A CA 1
ATOM 10680 C C . SER A 1 1348 ? 22.997 24.807 -8.097 1.00 92.62 1348 SER A C 1
ATOM 10682 O O . SER A 1 1348 ? 24.192 24.533 -8.048 1.00 92.62 1348 SER A O 1
ATOM 10684 N N . VAL A 1 1349 ? 22.522 25.984 -7.676 1.00 91.94 1349 VAL A N 1
ATOM 10685 C CA . VAL A 1 1349 ? 23.360 27.050 -7.101 1.00 91.94 1349 VAL A CA 1
ATOM 10686 C C . VAL A 1 1349 ? 23.551 26.863 -5.593 1.00 91.94 1349 VAL A C 1
ATOM 10688 O O . VAL A 1 1349 ? 24.666 27.002 -5.090 1.00 91.94 1349 VAL A O 1
ATOM 10691 N N . LEU A 1 1350 ? 22.480 26.526 -4.868 1.00 92.19 1350 LEU A N 1
ATOM 10692 C CA . LEU A 1 1350 ? 22.489 26.382 -3.409 1.00 92.19 1350 LEU A CA 1
ATOM 10693 C C . LEU A 1 1350 ? 23.278 25.149 -2.946 1.00 92.19 1350 LEU A C 1
ATOM 10695 O O . LEU A 1 1350 ? 23.890 25.183 -1.878 1.00 92.19 1350 LEU A O 1
ATOM 10699 N N . ALA A 1 1351 ? 23.336 24.085 -3.753 1.00 92.62 1351 ALA A N 1
ATOM 10700 C CA . ALA A 1 1351 ? 24.204 22.935 -3.513 1.00 92.62 1351 ALA A CA 1
ATOM 10701 C C . ALA A 1 1351 ? 25.670 23.288 -3.845 1.00 92.62 1351 ALA A C 1
ATOM 10703 O O . ALA A 1 1351 ? 26.266 22.802 -4.804 1.00 92.62 1351 ALA A O 1
ATOM 10704 N N . ASN A 1 1352 ? 26.277 24.182 -3.069 1.00 90.00 1352 ASN A N 1
ATOM 10705 C CA . ASN A 1 1352 ? 27.619 24.720 -3.325 1.00 90.00 1352 ASN A CA 1
ATOM 10706 C C . ASN A 1 1352 ? 28.747 23.945 -2.611 1.00 90.00 1352 ASN A C 1
ATOM 10708 O O . ASN A 1 1352 ? 29.924 24.164 -2.896 1.00 90.00 1352 ASN A O 1
ATOM 10712 N N . GLY A 1 1353 ? 28.405 23.023 -1.706 1.00 87.94 1353 GLY A N 1
ATOM 10713 C CA . GLY A 1 1353 ? 29.347 22.243 -0.894 1.00 87.94 1353 GLY A CA 1
ATOM 10714 C C . GLY A 1 1353 ? 29.797 22.918 0.403 1.00 87.94 1353 GLY A C 1
ATOM 10715 O O . GLY A 1 1353 ? 30.355 22.255 1.275 1.00 87.94 1353 GLY A O 1
ATOM 10716 N N . VAL A 1 1354 ? 29.523 24.215 0.558 1.00 87.31 1354 VAL A N 1
ATOM 10717 C CA . VAL A 1 1354 ? 29.656 24.931 1.834 1.00 87.31 1354 VAL A CA 1
ATOM 10718 C C . VAL A 1 1354 ? 28.439 24.611 2.700 1.00 87.31 1354 VAL A C 1
ATOM 10720 O O . VAL A 1 1354 ? 28.592 24.171 3.839 1.00 87.31 1354 VAL A O 1
ATOM 10723 N N . GLN A 1 1355 ? 27.247 24.730 2.115 1.00 90.00 1355 GLN A N 1
ATOM 10724 C CA . GLN A 1 1355 ? 25.955 24.468 2.743 1.00 90.00 1355 GLN A CA 1
ATOM 10725 C C . GLN A 1 1355 ? 25.311 23.192 2.201 1.00 90.00 1355 GLN A C 1
ATOM 10727 O O . GLN A 1 1355 ? 25.592 22.770 1.076 1.00 90.00 1355 GLN A O 1
ATOM 10732 N N . LEU A 1 1356 ? 24.430 22.584 2.998 1.00 92.75 1356 LEU A N 1
ATOM 10733 C CA . LEU A 1 1356 ? 23.592 21.470 2.554 1.00 92.75 1356 LEU A CA 1
ATOM 10734 C C . LEU A 1 1356 ? 22.266 22.014 2.012 1.00 92.75 1356 LEU A C 1
ATOM 10736 O O . LEU A 1 1356 ? 21.452 22.525 2.778 1.00 92.75 1356 LEU A O 1
ATOM 10740 N N . ALA A 1 1357 ? 22.036 21.891 0.706 1.00 94.50 1357 ALA A N 1
ATOM 10741 C CA . ALA A 1 1357 ? 20.774 22.298 0.099 1.00 94.50 1357 ALA A CA 1
ATOM 10742 C C . ALA A 1 1357 ? 19.691 21.244 0.377 1.00 94.50 1357 ALA A C 1
ATOM 10744 O O . ALA A 1 1357 ? 19.842 20.080 -0.014 1.00 94.50 1357 ALA A O 1
ATOM 10745 N N . ARG A 1 1358 ? 18.603 21.647 1.042 1.00 94.75 1358 ARG A N 1
ATOM 10746 C CA . ARG A 1 1358 ? 17.457 20.779 1.336 1.00 94.75 1358 ARG A CA 1
ATOM 10747 C C . ARG A 1 1358 ? 16.217 21.270 0.601 1.00 94.75 1358 ARG A C 1
ATOM 10749 O O . ARG A 1 1358 ? 15.859 22.437 0.712 1.00 94.75 1358 ARG A O 1
ATOM 10756 N N . LEU A 1 1359 ? 15.570 20.377 -0.136 1.00 94.88 1359 LEU A N 1
ATOM 10757 C CA . LEU A 1 1359 ? 14.275 20.615 -0.761 1.00 94.88 1359 LEU A CA 1
ATOM 10758 C C . LEU A 1 1359 ? 13.202 19.938 0.096 1.00 94.88 1359 LEU A C 1
ATOM 10760 O O . LEU A 1 1359 ? 13.223 18.717 0.258 1.00 94.88 1359 LEU A O 1
ATOM 10764 N N . ILE A 1 1360 ? 12.312 20.743 0.668 1.00 93.50 1360 ILE A N 1
ATOM 10765 C CA . ILE A 1 1360 ? 11.232 20.305 1.550 1.00 93.50 1360 ILE A CA 1
ATOM 10766 C C . ILE A 1 1360 ? 9.941 20.306 0.736 1.00 93.50 1360 ILE A C 1
ATOM 10768 O O . ILE A 1 1360 ? 9.539 21.356 0.235 1.00 93.50 1360 ILE A O 1
ATOM 10772 N N . VAL A 1 1361 ? 9.317 19.136 0.595 1.00 89.12 1361 VAL A N 1
ATOM 10773 C CA . VAL A 1 1361 ? 8.073 18.955 -0.169 1.00 89.12 1361 VAL A CA 1
ATOM 10774 C C . VAL A 1 1361 ? 7.054 18.138 0.623 1.00 89.12 1361 VAL A C 1
ATOM 10776 O O . VAL A 1 1361 ? 7.464 17.281 1.406 1.00 89.12 1361 VAL A O 1
ATOM 10779 N N . PRO A 1 1362 ? 5.742 18.323 0.399 1.00 82.31 1362 PRO A N 1
ATOM 10780 C CA . PRO A 1 1362 ? 4.722 17.428 0.941 1.00 82.31 1362 PRO A CA 1
ATOM 10781 C C . PRO A 1 1362 ? 4.994 15.960 0.575 1.00 82.31 1362 PRO A C 1
ATOM 10783 O O . PRO A 1 1362 ? 5.419 15.666 -0.546 1.00 82.31 1362 PRO A O 1
ATOM 10786 N N . LYS A 1 1363 ? 4.696 15.025 1.486 1.00 75.44 1363 LYS A N 1
ATOM 10787 C CA . LYS A 1 1363 ? 4.949 13.581 1.314 1.00 75.44 1363 LYS A CA 1
ATOM 10788 C C . LYS A 1 1363 ? 4.402 13.014 -0.001 1.00 75.44 1363 LYS A C 1
ATOM 10790 O O . LYS A 1 1363 ? 5.103 12.271 -0.688 1.00 75.44 1363 LYS A O 1
ATOM 10795 N N . ALA A 1 1364 ? 3.191 13.419 -0.393 1.00 69.00 1364 ALA A N 1
ATOM 10796 C CA . ALA A 1 1364 ? 2.539 12.988 -1.632 1.00 69.00 1364 ALA A CA 1
ATOM 10797 C C . ALA A 1 1364 ? 3.332 13.353 -2.906 1.00 69.00 1364 ALA A C 1
ATOM 10799 O O . ALA A 1 1364 ? 3.254 12.644 -3.906 1.00 69.00 1364 ALA A O 1
ATOM 10800 N N . LEU A 1 1365 ? 4.141 14.419 -2.868 1.00 77.31 1365 LEU A N 1
ATOM 10801 C CA . LEU A 1 1365 ? 4.914 14.917 -4.013 1.00 77.31 1365 LEU A CA 1
ATOM 10802 C C . LEU A 1 1365 ? 6.360 14.415 -4.037 1.00 77.31 1365 LEU A C 1
ATOM 10804 O O . LEU A 1 1365 ? 7.107 14.731 -4.967 1.00 77.31 1365 LEU A O 1
ATOM 10808 N N . LEU A 1 1366 ? 6.783 13.644 -3.033 1.00 81.62 1366 LEU A N 1
ATOM 10809 C CA . LEU A 1 1366 ? 8.180 13.266 -2.839 1.00 81.62 1366 LEU A CA 1
ATOM 10810 C C . LEU A 1 1366 ? 8.725 12.432 -4.006 1.00 81.62 1366 LEU A C 1
ATOM 10812 O O . LEU A 1 1366 ? 9.788 12.744 -4.543 1.00 81.62 1366 LEU A O 1
ATOM 10816 N N . SER A 1 1367 ? 7.979 11.420 -4.457 1.00 77.00 1367 SER A N 1
ATOM 10817 C CA . SER A 1 1367 ? 8.388 10.530 -5.555 1.00 77.00 1367 SER A CA 1
ATOM 10818 C C . SER A 1 1367 ? 8.509 11.274 -6.892 1.00 77.00 1367 SER A C 1
ATOM 10820 O O . SER A 1 1367 ? 9.527 11.158 -7.581 1.00 77.00 1367 SER A O 1
ATOM 10822 N N . GLN A 1 1368 ? 7.509 12.089 -7.236 1.00 76.19 1368 GLN A N 1
ATOM 10823 C CA . GLN A 1 1368 ? 7.488 12.891 -8.459 1.00 76.19 1368 GLN A CA 1
ATOM 10824 C C . GLN A 1 1368 ? 8.589 13.959 -8.442 1.00 76.19 1368 GLN A C 1
ATOM 10826 O O . GLN A 1 1368 ? 9.313 14.121 -9.426 1.00 76.19 1368 GLN A O 1
ATOM 10831 N N . THR A 1 1369 ? 8.771 14.653 -7.314 1.00 85.88 1369 THR A N 1
ATOM 10832 C CA . THR A 1 1369 ? 9.824 15.666 -7.159 1.00 85.88 1369 THR A CA 1
ATOM 10833 C C . THR A 1 1369 ? 11.207 15.038 -7.282 1.00 85.88 1369 THR A C 1
ATOM 10835 O O . THR A 1 1369 ? 12.058 15.583 -7.983 1.00 85.88 1369 THR A O 1
ATOM 10838 N N . ALA A 1 1370 ? 11.436 13.869 -6.674 1.00 86.88 1370 ALA A N 1
ATOM 10839 C CA . ALA A 1 1370 ? 12.698 13.147 -6.802 1.00 86.88 1370 ALA A CA 1
ATOM 10840 C C . ALA A 1 1370 ? 13.012 12.809 -8.264 1.00 86.88 1370 ALA A C 1
ATOM 10842 O O . ALA A 1 1370 ? 14.115 13.092 -8.732 1.00 86.88 1370 ALA A O 1
ATOM 10843 N N . GLN A 1 1371 ? 12.036 12.273 -9.004 1.00 81.88 1371 GLN A N 1
ATOM 10844 C CA . GLN A 1 1371 ? 12.190 11.966 -10.427 1.00 81.88 1371 GLN A CA 1
ATOM 10845 C C . GLN A 1 1371 ? 12.480 13.227 -11.248 1.00 81.88 1371 GLN A C 1
ATOM 10847 O O . GLN A 1 1371 ? 13.398 13.223 -12.066 1.00 81.88 1371 GLN A O 1
ATOM 10852 N N . ILE A 1 1372 ? 11.765 14.329 -11.005 1.00 85.12 1372 ILE A N 1
ATOM 10853 C CA . ILE A 1 1372 ? 12.021 15.604 -11.687 1.00 85.12 1372 ILE A CA 1
ATOM 10854 C C . ILE A 1 1372 ? 13.440 16.095 -11.381 1.00 85.12 1372 ILE A C 1
ATOM 10856 O O . ILE A 1 1372 ? 14.200 16.355 -12.311 1.00 85.12 1372 ILE A O 1
ATOM 10860 N N . MET A 1 1373 ? 13.846 16.175 -10.111 1.00 90.56 1373 MET A N 1
ATOM 10861 C CA . MET A 1 1373 ? 15.192 16.631 -9.739 1.00 90.56 1373 MET A CA 1
ATOM 10862 C C . MET A 1 1373 ? 16.284 15.730 -10.320 1.00 90.56 1373 MET A C 1
ATOM 10864 O O . MET A 1 1373 ? 17.291 16.229 -10.821 1.00 90.56 1373 MET A O 1
ATOM 10868 N N . GLN A 1 1374 ? 16.079 14.413 -10.324 1.00 89.00 1374 GLN A N 1
ATOM 10869 C CA . GLN A 1 1374 ? 17.019 13.448 -10.889 1.00 89.00 1374 GLN A CA 1
ATOM 10870 C C . GLN A 1 1374 ? 17.115 13.569 -12.418 1.00 89.00 1374 GLN A C 1
ATOM 10872 O O . GLN A 1 1374 ? 18.223 13.576 -12.957 1.00 89.00 1374 GLN A O 1
ATOM 10877 N N . ALA A 1 1375 ? 15.991 13.748 -13.122 1.00 85.44 1375 ALA A N 1
ATOM 10878 C CA . ALA A 1 1375 ? 15.981 14.034 -14.559 1.00 85.44 1375 ALA A CA 1
ATOM 10879 C C . ALA A 1 1375 ? 16.713 15.342 -14.878 1.00 85.44 1375 ALA A C 1
ATOM 10881 O O . ALA A 1 1375 ? 17.588 15.354 -15.748 1.00 85.44 1375 ALA A O 1
ATOM 10882 N N . ARG A 1 1376 ? 16.368 16.420 -14.156 1.00 89.75 1376 ARG A N 1
ATOM 10883 C CA . ARG A 1 1376 ? 16.835 17.785 -14.422 1.00 89.75 1376 ARG A CA 1
ATOM 10884 C C . ARG A 1 1376 ? 18.295 18.007 -14.038 1.00 89.75 1376 ARG A C 1
ATOM 10886 O O . ARG A 1 1376 ? 19.013 18.657 -14.790 1.00 89.75 1376 ARG A O 1
ATOM 10893 N N . LEU A 1 1377 ? 18.733 17.481 -12.894 1.00 93.12 1377 LEU A N 1
ATOM 10894 C CA . LEU A 1 1377 ? 20.042 17.782 -12.305 1.00 93.12 1377 LEU A CA 1
ATOM 10895 C C . LEU A 1 1377 ? 21.020 16.600 -12.310 1.00 93.12 1377 LEU A C 1
ATOM 10897 O O . LEU A 1 1377 ? 22.228 16.808 -12.203 1.00 93.12 1377 LEU A O 1
ATOM 10901 N N . GLY A 1 1378 ? 20.540 15.363 -12.452 1.00 90.56 1378 GLY A N 1
ATOM 10902 C CA . GLY A 1 1378 ? 21.392 14.172 -12.387 1.00 90.56 1378 GLY A CA 1
ATOM 10903 C C . GLY A 1 1378 ? 22.226 13.899 -13.644 1.00 90.56 1378 GLY A C 1
ATOM 10904 O O . GLY A 1 1378 ? 23.151 13.088 -13.588 1.00 90.56 1378 GLY A O 1
ATOM 10905 N N . GLY A 1 1379 ? 21.893 14.528 -14.776 1.00 89.62 1379 GLY A N 1
ATOM 10906 C CA . GLY A 1 1379 ? 22.578 14.350 -16.060 1.00 89.62 1379 GLY A CA 1
ATOM 10907 C C . GLY A 1 1379 ? 23.771 15.295 -16.220 1.00 89.62 1379 GLY A C 1
ATOM 10908 O O . GLY A 1 1379 ? 24.785 15.141 -15.539 1.00 89.62 1379 GLY A O 1
ATOM 10909 N N . LEU A 1 1380 ? 23.678 16.284 -17.117 1.00 89.50 1380 LEU A N 1
ATOM 10910 C CA . LEU A 1 1380 ? 24.776 17.224 -17.380 1.00 89.50 1380 LEU A CA 1
ATOM 10911 C C . LEU A 1 1380 ? 25.097 18.154 -16.214 1.00 89.50 1380 LEU A C 1
ATOM 10913 O O . LEU A 1 1380 ? 26.216 18.634 -16.192 1.00 89.50 1380 LEU A O 1
ATOM 10917 N N . VAL A 1 1381 ? 24.211 18.395 -15.246 1.00 92.00 1381 VAL A N 1
ATOM 10918 C CA . VAL A 1 1381 ? 24.547 19.213 -14.058 1.00 92.00 1381 VAL A CA 1
ATOM 10919 C C . VAL A 1 1381 ? 25.307 18.390 -13.003 1.00 92.00 1381 VAL A C 1
ATOM 10921 O O . VAL A 1 1381 ? 26.110 18.926 -12.239 1.00 92.00 1381 VAL A O 1
ATOM 10924 N N . GLY A 1 1382 ? 25.115 17.066 -12.991 1.00 89.50 1382 GLY A N 1
ATOM 10925 C CA . GLY A 1 1382 ? 25.857 16.130 -12.146 1.00 89.50 1382 GLY A CA 1
ATOM 10926 C C . GLY A 1 1382 ? 25.590 16.276 -10.644 1.00 89.50 1382 GLY A C 1
ATOM 10927 O O . GLY A 1 1382 ? 26.542 16.247 -9.865 1.00 89.50 1382 GLY A O 1
ATOM 10928 N N . ARG A 1 1383 ? 24.327 16.462 -10.233 1.00 90.88 1383 ARG A N 1
ATOM 10929 C CA . ARG A 1 1383 ? 23.900 16.469 -8.819 1.00 90.88 1383 ARG A CA 1
ATOM 10930 C C . ARG A 1 1383 ? 23.279 15.135 -8.431 1.00 90.88 1383 ARG A C 1
ATOM 10932 O O . ARG A 1 1383 ? 22.476 14.593 -9.187 1.00 90.88 1383 ARG A O 1
ATOM 10939 N N . ASP A 1 1384 ? 23.614 14.621 -7.254 1.00 89.31 1384 ASP A N 1
ATOM 10940 C CA . ASP A 1 1384 ? 22.926 13.478 -6.662 1.00 89.31 1384 ASP A CA 1
ATOM 10941 C C . ASP A 1 1384 ? 21.786 13.935 -5.743 1.00 89.31 1384 ASP A C 1
ATOM 10943 O O . ASP A 1 1384 ? 21.898 14.915 -5.005 1.00 89.31 1384 ASP A O 1
ATOM 10947 N N . ILE A 1 1385 ? 20.669 13.208 -5.799 1.00 92.56 1385 ILE A N 1
ATOM 10948 C CA . ILE A 1 1385 ? 19.524 13.392 -4.903 1.00 92.56 1385 ILE A CA 1
ATOM 10949 C C . ILE A 1 1385 ? 19.594 12.300 -3.836 1.00 92.56 1385 ILE A C 1
ATOM 10951 O O . ILE A 1 1385 ? 19.939 11.153 -4.132 1.00 92.56 1385 ILE A O 1
ATOM 10955 N N . THR A 1 1386 ? 19.315 12.646 -2.584 1.00 92.69 1386 THR A N 1
ATOM 10956 C CA . THR A 1 1386 ? 19.269 11.690 -1.472 1.00 92.69 1386 THR A CA 1
ATOM 10957 C C . THR A 1 1386 ? 18.053 11.997 -0.606 1.00 92.69 1386 THR A C 1
ATOM 10959 O O . THR A 1 1386 ? 17.806 13.161 -0.304 1.00 92.69 1386 THR A O 1
ATOM 10962 N N . HIS A 1 1387 ? 17.294 10.971 -0.224 1.00 93.00 1387 HIS A N 1
ATOM 10963 C CA . HIS A 1 1387 ? 16.184 11.081 0.715 1.00 93.00 1387 HIS A CA 1
ATOM 10964 C C . HIS A 1 1387 ? 16.454 10.165 1.910 1.00 93.00 1387 HIS A C 1
ATOM 10966 O O . HIS A 1 1387 ? 16.667 8.968 1.739 1.00 93.00 1387 HIS A O 1
ATOM 10972 N N . VAL A 1 1388 ? 16.481 10.732 3.115 1.00 92.38 1388 VAL A N 1
ATOM 10973 C CA . VAL A 1 1388 ? 16.742 9.998 4.360 1.00 92.38 1388 VAL A CA 1
ATOM 10974 C C . VAL A 1 1388 ? 15.528 10.186 5.272 1.00 92.38 1388 VAL A C 1
ATOM 10976 O O . VAL A 1 1388 ? 15.508 11.147 6.045 1.00 92.38 1388 VAL A O 1
ATOM 10979 N N . PRO A 1 1389 ? 14.482 9.346 5.146 1.00 89.00 1389 PRO A N 1
ATOM 10980 C CA . PRO A 1 1389 ? 13.292 9.484 5.972 1.00 89.00 1389 PRO A CA 1
ATOM 10981 C C . PRO A 1 1389 ? 13.646 9.229 7.437 1.00 89.00 1389 PRO A C 1
ATOM 10983 O O . PRO A 1 1389 ? 14.440 8.349 7.759 1.00 89.00 1389 PRO A O 1
ATOM 10986 N N . PHE A 1 1390 ? 13.055 10.004 8.338 1.00 88.44 1390 PHE A N 1
ATOM 10987 C CA . PHE A 1 1390 ? 13.209 9.811 9.775 1.00 88.44 1390 PHE A CA 1
ATOM 10988 C C . PHE A 1 1390 ? 11.838 9.901 10.437 1.00 88.44 1390 PHE A C 1
ATOM 10990 O O . PHE A 1 1390 ? 11.010 10.728 10.073 1.00 88.44 1390 PHE A O 1
ATOM 10997 N N . SER A 1 1391 ? 11.596 9.017 11.387 1.00 85.38 1391 SER A N 1
ATOM 10998 C CA . SER A 1 1391 ? 10.348 8.877 12.146 1.00 85.38 1391 SER A CA 1
ATOM 10999 C C . SER A 1 1391 ? 10.692 8.481 13.584 1.00 85.38 1391 SER A C 1
ATOM 11001 O O . SER A 1 1391 ? 11.784 7.943 13.812 1.00 85.38 1391 SER A O 1
ATOM 11003 N N . ARG A 1 1392 ? 9.798 8.649 14.561 1.00 81.44 1392 ARG A N 1
ATOM 11004 C CA . ARG A 1 1392 ? 9.996 8.161 15.945 1.00 81.44 1392 ARG A CA 1
ATOM 11005 C C . ARG A 1 1392 ? 10.266 6.662 15.996 1.00 81.44 1392 ARG A C 1
ATOM 11007 O O . ARG A 1 1392 ? 10.931 6.199 16.917 1.00 81.44 1392 ARG A O 1
ATOM 11014 N N . ARG A 1 1393 ? 9.754 5.905 15.016 1.00 76.69 1393 ARG A N 1
ATOM 11015 C CA . ARG A 1 1393 ? 9.942 4.448 14.890 1.00 76.69 1393 ARG A CA 1
ATOM 11016 C C . ARG A 1 1393 ? 11.312 4.047 14.340 1.00 76.69 1393 ARG A C 1
ATOM 11018 O O . ARG A 1 1393 ? 11.629 2.859 14.353 1.00 76.69 1393 ARG A O 1
ATOM 11025 N N . THR A 1 1394 ? 12.118 4.998 13.864 1.00 82.69 1394 THR A N 1
ATOM 11026 C CA . THR A 1 1394 ? 13.481 4.724 13.385 1.00 82.69 1394 THR A CA 1
ATOM 11027 C C . THR A 1 1394 ? 14.297 4.145 14.545 1.00 82.69 1394 THR A C 1
ATOM 11029 O O . THR A 1 1394 ? 14.422 4.807 15.576 1.00 82.69 1394 THR A O 1
ATOM 11032 N N . PRO A 1 1395 ? 14.827 2.915 14.435 1.00 78.06 1395 PRO A N 1
ATOM 11033 C CA . PRO A 1 1395 ? 15.500 2.264 15.553 1.00 78.06 1395 PRO A CA 1
ATOM 11034 C C . PRO A 1 1395 ? 16.772 3.031 15.942 1.00 78.06 1395 PRO A C 1
ATOM 11036 O O . PRO A 1 1395 ? 17.619 3.297 15.098 1.00 78.06 1395 PRO A O 1
ATOM 11039 N N . THR A 1 1396 ? 16.924 3.366 17.225 1.00 79.56 1396 THR A N 1
ATOM 11040 C CA . THR A 1 1396 ? 18.145 3.963 17.800 1.00 79.56 1396 THR A CA 1
ATOM 11041 C C . THR A 1 1396 ? 18.649 3.134 18.986 1.00 79.56 1396 THR A C 1
ATOM 11043 O O . THR A 1 1396 ? 18.033 2.135 19.380 1.00 79.56 1396 THR A O 1
ATOM 11046 N N . GLY A 1 1397 ? 19.796 3.517 19.551 1.00 76.62 1397 GLY A N 1
ATOM 11047 C CA . GLY A 1 1397 ? 20.350 2.884 20.748 1.00 76.62 1397 GLY A CA 1
ATOM 11048 C C . GLY A 1 1397 ? 20.806 1.446 20.504 1.00 76.62 1397 GLY A C 1
ATOM 11049 O O . GLY A 1 1397 ? 21.365 1.131 19.458 1.00 76.62 1397 GLY A O 1
ATOM 11050 N N . GLN A 1 1398 ? 20.553 0.542 21.455 1.00 69.88 1398 GLN A N 1
ATOM 11051 C CA . GLN A 1 1398 ? 21.046 -0.845 21.395 1.00 69.88 1398 GLN A CA 1
ATOM 11052 C C . GLN A 1 1398 ? 20.546 -1.641 20.178 1.00 69.88 1398 GLN A C 1
ATOM 11054 O O . GLN A 1 1398 ? 21.237 -2.548 19.722 1.00 69.88 1398 GLN A O 1
ATOM 11059 N N . ARG A 1 1399 ? 19.359 -1.314 19.641 1.00 69.81 1399 ARG A N 1
ATOM 11060 C CA . ARG A 1 1399 ? 18.799 -1.995 18.458 1.00 69.81 1399 ARG A CA 1
ATOM 11061 C C . ARG A 1 1399 ? 19.515 -1.613 17.160 1.00 69.81 1399 ARG A C 1
ATOM 11063 O O . ARG A 1 1399 ? 19.516 -2.414 16.231 1.00 69.81 1399 ARG A O 1
ATOM 11070 N N . ALA A 1 1400 ? 20.094 -0.413 17.094 1.00 78.06 1400 ALA A N 1
ATOM 11071 C CA . ALA A 1 1400 ? 20.831 0.090 15.936 1.00 78.06 1400 ALA A CA 1
ATOM 11072 C C . ALA A 1 1400 ? 21.847 1.169 16.382 1.00 78.06 1400 ALA A C 1
ATOM 11074 O O . ALA A 1 1400 ? 21.588 2.367 16.223 1.00 78.06 1400 ALA A O 1
ATOM 11075 N N . PRO A 1 1401 ? 22.996 0.769 16.965 1.00 77.88 1401 PRO A N 1
ATOM 11076 C CA . PRO A 1 1401 ? 23.940 1.698 17.597 1.00 77.88 1401 PRO A CA 1
ATOM 11077 C C . PRO A 1 1401 ? 24.530 2.719 16.616 1.00 77.88 1401 PRO A C 1
ATOM 11079 O O . PRO A 1 1401 ? 24.782 3.863 16.986 1.00 77.88 1401 PRO A O 1
ATOM 11082 N N . ASP A 1 1402 ? 24.664 2.344 15.344 1.00 84.81 1402 ASP A N 1
ATOM 11083 C CA . ASP A 1 1402 ? 25.248 3.197 14.308 1.00 84.81 1402 ASP A CA 1
ATOM 11084 C C . ASP A 1 1402 ? 24.225 4.115 13.618 1.00 84.81 1402 ASP A C 1
ATOM 11086 O O . ASP A 1 1402 ? 24.587 4.866 12.715 1.00 84.81 1402 ASP A O 1
ATOM 11090 N N . MET A 1 1403 ? 22.947 4.100 14.016 1.00 89.00 1403 MET A N 1
ATOM 11091 C CA . MET A 1 1403 ? 21.885 4.757 13.245 1.00 89.00 1403 MET A CA 1
ATOM 11092 C C . MET A 1 1403 ? 22.007 6.288 13.209 1.00 89.00 1403 MET A C 1
ATOM 11094 O O . MET A 1 1403 ? 21.905 6.911 12.150 1.00 89.00 1403 MET A O 1
ATOM 11098 N N . ILE A 1 1404 ? 22.287 6.901 14.364 1.00 90.31 1404 ILE A N 1
ATOM 11099 C CA . ILE A 1 1404 ? 22.500 8.355 14.493 1.00 90.31 1404 ILE A CA 1
ATOM 11100 C C . ILE A 1 1404 ? 23.774 8.772 13.736 1.00 90.31 1404 ILE A C 1
ATOM 11102 O O . ILE A 1 1404 ? 23.813 9.816 13.072 1.00 90.31 1404 ILE A O 1
ATOM 11106 N N . LEU A 1 1405 ? 24.810 7.927 13.790 1.00 91.12 1405 LEU A N 1
ATOM 11107 C CA . LEU A 1 1405 ? 26.059 8.133 13.065 1.00 91.12 1405 LEU A CA 1
ATOM 11108 C C . LEU A 1 1405 ? 25.833 8.061 11.548 1.00 91.12 1405 LEU A C 1
ATOM 11110 O O . LEU A 1 1405 ? 26.295 8.945 10.827 1.00 91.12 1405 LEU A O 1
ATOM 11114 N N . LEU A 1 1406 ? 25.085 7.066 11.067 1.00 92.25 1406 LEU A N 1
ATOM 11115 C CA . LEU A 1 1406 ? 24.750 6.889 9.655 1.00 92.25 1406 LEU A CA 1
ATOM 11116 C C . LEU A 1 1406 ? 23.919 8.064 9.124 1.00 92.25 1406 LEU A C 1
ATOM 11118 O O . LEU A 1 1406 ? 24.246 8.608 8.069 1.00 92.25 1406 LEU A O 1
ATOM 11122 N N . TYR A 1 1407 ? 22.908 8.519 9.875 1.00 93.69 1407 TYR A N 1
ATOM 11123 C CA . TYR A 1 1407 ? 22.124 9.713 9.525 1.00 93.69 1407 TYR A CA 1
ATOM 11124 C C . TYR A 1 1407 ? 23.025 10.938 9.333 1.00 93.69 1407 TYR A C 1
ATOM 11126 O O . TYR A 1 1407 ? 22.928 11.643 8.323 1.00 93.69 1407 TYR A O 1
ATOM 11134 N N . SER A 1 1408 ? 23.963 11.140 10.263 1.00 93.50 1408 SER A N 1
ATOM 11135 C CA . SER A 1 1408 ? 24.925 12.243 10.217 1.00 93.50 1408 SER A CA 1
ATOM 11136 C C . SER A 1 1408 ? 25.889 12.128 9.029 1.00 93.50 1408 SER A C 1
ATOM 11138 O O . SER A 1 1408 ? 26.146 13.109 8.327 1.00 93.50 1408 SER A O 1
ATOM 11140 N N . GLN A 1 1409 ? 26.404 10.923 8.766 1.00 93.88 1409 GLN A N 1
ATOM 11141 C CA . GLN A 1 1409 ? 27.319 10.651 7.657 1.00 93.88 1409 GLN A CA 1
ATOM 11142 C C . GLN A 1 1409 ? 26.658 10.881 6.297 1.00 93.88 1409 GLN A C 1
ATOM 11144 O O . GLN A 1 1409 ? 27.282 11.497 5.437 1.00 93.88 1409 GLN A O 1
ATOM 11149 N N . LEU A 1 1410 ? 25.412 10.443 6.093 1.00 93.38 1410 LEU A N 1
ATOM 11150 C CA . LEU A 1 1410 ? 24.701 10.629 4.823 1.00 93.38 1410 LEU A CA 1
ATOM 11151 C C . LEU A 1 1410 ? 24.454 12.111 4.511 1.00 93.38 1410 LEU A C 1
ATOM 11153 O O . LEU A 1 1410 ? 24.682 12.549 3.382 1.00 93.38 1410 LEU A O 1
ATOM 11157 N N . HIS A 1 1411 ? 24.068 12.904 5.515 1.00 94.81 1411 HIS A N 1
ATOM 11158 C CA . HIS A 1 1411 ? 23.895 14.354 5.374 1.00 94.81 1411 HIS A CA 1
ATOM 11159 C C . HIS A 1 1411 ? 25.213 15.060 5.034 1.00 94.81 1411 HIS A C 1
ATOM 11161 O O . HIS A 1 1411 ? 25.264 15.892 4.125 1.00 94.81 1411 HIS A O 1
ATOM 11167 N N . GLU A 1 1412 ? 26.306 14.706 5.713 1.00 93.75 1412 GLU A N 1
ATOM 11168 C CA . GLU A 1 1412 ? 27.619 15.268 5.396 1.00 93.75 1412 GLU A CA 1
ATOM 11169 C C . GLU A 1 1412 ? 28.127 14.811 4.030 1.00 93.75 1412 GLU A C 1
ATOM 11171 O O . GLU A 1 1412 ? 28.683 15.621 3.293 1.00 93.75 1412 GLU A O 1
ATOM 11176 N N . GLN A 1 1413 ? 27.923 13.554 3.641 1.00 91.00 1413 GLN A N 1
ATOM 11177 C CA . GLN A 1 1413 ? 28.298 13.073 2.312 1.00 91.00 1413 GLN A CA 1
ATOM 11178 C C . GLN A 1 1413 ? 27.543 13.824 1.212 1.00 91.00 1413 GLN A C 1
ATOM 11180 O O . GLN A 1 1413 ? 28.183 14.263 0.254 1.00 91.00 1413 GLN A O 1
ATOM 11185 N N . ALA A 1 1414 ? 26.232 14.040 1.373 1.00 91.81 1414 ALA A N 1
ATOM 11186 C CA . ALA A 1 1414 ? 25.438 14.853 0.454 1.00 91.81 1414 ALA A CA 1
ATOM 11187 C C . ALA A 1 1414 ? 26.002 16.280 0.353 1.00 91.81 1414 ALA A C 1
ATOM 11189 O O . ALA A 1 1414 ? 26.226 16.777 -0.750 1.00 91.81 1414 ALA A O 1
ATOM 11190 N N . ARG A 1 1415 ? 26.358 16.909 1.483 1.00 92.56 1415 ARG A N 1
ATOM 11191 C CA . ARG A 1 1415 ? 26.988 18.239 1.495 1.00 92.56 1415 ARG A CA 1
ATOM 11192 C C . ARG A 1 1415 ? 28.325 18.250 0.746 1.00 92.56 1415 ARG A C 1
ATOM 11194 O O . ARG A 1 1415 ? 28.511 19.048 -0.166 1.00 92.56 1415 ARG A O 1
ATOM 11201 N N . HIS A 1 1416 ? 29.244 17.337 1.065 1.00 89.12 1416 HIS A N 1
ATOM 11202 C CA . HIS A 1 1416 ? 30.578 17.283 0.446 1.00 89.12 1416 HIS A CA 1
ATOM 11203 C C . HIS A 1 1416 ? 30.534 16.964 -1.056 1.00 89.12 1416 HIS A C 1
ATOM 11205 O O . HIS A 1 1416 ? 31.372 17.461 -1.812 1.00 89.12 1416 HIS A O 1
ATOM 11211 N N . ARG A 1 1417 ? 29.566 16.150 -1.495 1.00 87.62 1417 ARG A N 1
ATOM 11212 C CA . ARG A 1 1417 ? 29.327 15.832 -2.914 1.00 87.62 1417 ARG A CA 1
ATOM 11213 C C . ARG A 1 1417 ? 28.555 16.918 -3.653 1.00 87.62 1417 ARG A C 1
ATOM 11215 O O . ARG A 1 1417 ? 28.409 16.827 -4.867 1.00 87.62 1417 ARG A O 1
ATOM 11222 N N . ARG A 1 1418 ? 28.130 17.969 -2.944 1.00 91.94 1418 ARG A N 1
ATOM 11223 C CA . ARG A 1 1418 ? 27.274 19.032 -3.474 1.00 91.94 1418 ARG A CA 1
ATOM 11224 C C . ARG A 1 1418 ? 25.953 18.487 -4.031 1.00 91.94 1418 ARG A C 1
ATOM 11226 O O . ARG A 1 1418 ? 25.481 18.945 -5.075 1.00 91.94 1418 ARG A O 1
ATOM 11233 N N . GLY A 1 1419 ? 25.416 17.489 -3.339 1.00 92.06 1419 GLY A N 1
ATOM 11234 C CA . GLY A 1 1419 ? 24.122 16.875 -3.580 1.00 92.06 1419 GLY A CA 1
ATOM 11235 C C . GLY A 1 1419 ? 22.977 17.634 -2.926 1.00 92.06 1419 GLY A C 1
ATOM 11236 O O . GLY A 1 1419 ? 23.171 18.643 -2.244 1.00 92.06 1419 GLY A O 1
ATOM 11237 N N . ILE A 1 1420 ? 21.772 17.118 -3.145 1.00 95.06 1420 ILE A N 1
ATOM 11238 C CA . ILE A 1 1420 ? 20.514 17.693 -2.671 1.00 95.06 1420 ILE A CA 1
ATOM 11239 C C . ILE A 1 1420 ? 19.831 16.697 -1.738 1.00 95.06 1420 ILE A C 1
ATOM 11241 O O . ILE A 1 1420 ? 19.645 15.531 -2.096 1.00 95.06 1420 ILE A O 1
ATOM 11245 N N . MET A 1 1421 ? 19.434 17.166 -0.556 1.00 94.56 1421 MET A N 1
ATOM 11246 C CA . MET A 1 1421 ? 18.609 16.386 0.362 1.00 94.56 1421 MET A CA 1
ATOM 11247 C C . MET A 1 1421 ? 17.132 16.666 0.075 1.00 94.56 1421 MET A C 1
ATOM 11249 O O . MET A 1 1421 ? 16.680 17.796 0.245 1.00 94.56 1421 MET A O 1
ATOM 11253 N N . LEU A 1 1422 ? 16.384 15.659 -0.362 1.00 94.31 1422 LEU A N 1
ATOM 11254 C CA . LEU A 1 1422 ? 14.932 15.739 -0.513 1.00 94.31 1422 LEU A CA 1
ATOM 11255 C C . LEU A 1 1422 ? 14.276 15.197 0.758 1.00 94.31 1422 LEU A C 1
ATOM 11257 O O . LEU A 1 1422 ? 14.609 14.098 1.200 1.00 94.31 1422 LEU A O 1
ATOM 11261 N N . THR A 1 1423 ? 13.352 15.939 1.359 1.00 92.06 1423 THR A N 1
ATOM 11262 C CA . THR A 1 1423 ? 12.719 15.538 2.623 1.00 92.06 1423 THR A CA 1
ATOM 11263 C C . THR A 1 1423 ? 11.285 16.035 2.726 1.00 92.06 1423 THR A C 1
ATOM 11265 O O . THR A 1 1423 ? 10.929 17.046 2.128 1.00 92.06 1423 THR A O 1
ATOM 11268 N N . ALA A 1 1424 ? 10.480 15.331 3.517 1.00 89.50 1424 ALA A N 1
ATOM 11269 C CA . ALA A 1 1424 ? 9.173 15.797 3.954 1.00 89.50 1424 ALA A CA 1
ATOM 11270 C C . ALA A 1 1424 ? 9.290 16.597 5.270 1.00 89.50 1424 ALA A C 1
ATOM 11272 O O . ALA A 1 1424 ? 10.279 16.413 6.002 1.00 89.50 1424 ALA A O 1
ATOM 11273 N N . PRO A 1 1425 ? 8.324 17.481 5.577 1.00 87.88 1425 PRO A N 1
ATOM 11274 C CA . PRO A 1 1425 ? 8.283 18.251 6.818 1.00 87.88 1425 PRO A CA 1
ATOM 11275 C C . PRO A 1 1425 ? 8.311 17.362 8.063 1.00 87.88 1425 PRO A C 1
ATOM 11277 O O . PRO A 1 1425 ? 9.108 17.610 8.973 1.00 87.88 1425 PRO A O 1
ATOM 11280 N N . GLU A 1 1426 ? 7.522 16.283 8.072 1.00 84.75 1426 GLU A N 1
ATOM 11281 C CA . GLU A 1 1426 ? 7.415 15.378 9.215 1.00 84.75 1426 GLU A CA 1
ATOM 11282 C C . GLU A 1 1426 ? 8.751 14.713 9.570 1.00 84.75 1426 GLU A C 1
ATOM 11284 O O . GLU A 1 1426 ? 9.043 14.538 10.749 1.00 84.75 1426 GLU A O 1
ATOM 11289 N N . HIS A 1 1427 ? 9.634 14.436 8.602 1.00 89.19 1427 HIS A N 1
ATOM 11290 C CA . HIS A 1 1427 ? 10.942 13.831 8.884 1.00 89.19 1427 HIS A CA 1
ATOM 11291 C C . HIS A 1 1427 ? 11.901 14.787 9.597 1.00 89.19 1427 HIS A C 1
ATOM 11293 O O . HIS A 1 1427 ? 12.639 14.381 10.499 1.00 89.19 1427 HIS A O 1
ATOM 11299 N N . ILE A 1 1428 ? 11.870 16.072 9.228 1.00 91.06 1428 ILE A N 1
ATOM 11300 C CA . ILE A 1 1428 ? 12.667 17.107 9.896 1.00 91.06 1428 ILE A CA 1
ATOM 11301 C C . ILE A 1 1428 ? 12.164 17.293 11.328 1.00 91.06 1428 ILE A C 1
ATOM 11303 O O . ILE A 1 1428 ? 12.966 17.330 12.266 1.00 91.06 1428 ILE A O 1
ATOM 11307 N N . LEU A 1 1429 ? 10.845 17.420 11.495 1.00 91.06 1429 LEU A N 1
ATOM 11308 C CA . LEU A 1 1429 ? 10.225 17.605 12.805 1.00 91.06 1429 LEU A CA 1
ATOM 11309 C C . LEU A 1 1429 ? 10.432 16.375 13.697 1.00 91.06 1429 LEU A C 1
ATOM 11311 O O . LEU A 1 1429 ? 10.770 16.533 14.870 1.00 91.06 1429 LEU A O 1
ATOM 11315 N N . SER A 1 1430 ? 10.346 15.168 13.136 1.00 89.88 1430 SER A N 1
ATOM 11316 C CA . SER A 1 1430 ? 10.574 13.910 13.853 1.00 89.88 1430 SER A CA 1
ATOM 11317 C C . SER A 1 1430 ? 11.997 13.811 14.387 1.00 89.88 1430 SER A C 1
ATOM 11319 O O . SER A 1 1430 ? 12.191 13.500 15.560 1.00 89.88 1430 SER A O 1
ATOM 11321 N N . TYR A 1 1431 ? 13.015 14.137 13.579 1.00 92.31 1431 TYR A N 1
ATOM 11322 C CA . TYR A 1 1431 ? 14.406 14.129 14.048 1.00 92.31 1431 TYR A CA 1
ATOM 11323 C C . TYR A 1 1431 ? 14.635 15.146 15.182 1.00 92.31 1431 TYR A C 1
ATOM 11325 O O . TYR A 1 1431 ? 15.281 14.825 16.186 1.00 92.31 1431 TYR A O 1
ATOM 11333 N N . LYS A 1 1432 ? 14.049 16.351 15.066 1.00 90.25 1432 LYS A N 1
ATOM 11334 C CA . LYS A 1 1432 ? 14.076 17.379 16.124 1.00 90.25 1432 LYS A CA 1
ATOM 11335 C C . LYS A 1 1432 ? 13.434 16.874 17.419 1.00 90.25 1432 LYS A C 1
ATOM 11337 O O . LYS A 1 1432 ? 14.055 16.955 18.481 1.00 90.25 1432 LYS A O 1
ATOM 11342 N N . LEU A 1 1433 ? 12.215 16.338 17.334 1.00 89.50 1433 LEU A N 1
ATOM 11343 C CA . LEU A 1 1433 ? 11.465 15.842 18.487 1.00 89.50 1433 LEU A CA 1
ATOM 11344 C C . LEU A 1 1433 ? 12.116 14.622 19.124 1.00 89.50 1433 LEU A C 1
ATOM 11346 O O . LEU A 1 1433 ? 12.169 14.550 20.347 1.00 89.50 1433 LEU A O 1
ATOM 11350 N N . SER A 1 1434 ? 12.677 13.704 18.338 1.00 89.69 1434 SER A N 1
ATOM 11351 C CA . SER A 1 1434 ? 13.384 12.540 18.867 1.00 89.69 1434 SER A CA 1
ATOM 11352 C C . SER A 1 1434 ? 14.573 12.953 19.733 1.00 89.69 1434 SER A C 1
ATOM 11354 O O . SER A 1 1434 ? 14.725 12.404 20.817 1.00 89.69 1434 SER A O 1
ATOM 11356 N N . GLY A 1 1435 ? 15.355 13.972 19.355 1.00 89.88 1435 GLY A N 1
ATOM 11357 C CA . GLY A 1 1435 ? 16.432 14.482 20.216 1.00 89.88 1435 GLY A CA 1
ATOM 11358 C C . GLY A 1 1435 ? 15.931 14.988 21.579 1.00 89.88 1435 GLY A C 1
ATOM 11359 O O . GLY A 1 1435 ? 16.514 14.671 22.619 1.00 89.88 1435 GLY A O 1
ATOM 11360 N N . LEU A 1 1436 ? 14.808 15.717 21.590 1.00 89.06 1436 LEU A N 1
ATOM 11361 C CA . LEU A 1 1436 ? 14.158 16.198 22.818 1.00 89.06 1436 LEU A CA 1
ATOM 11362 C C . LEU A 1 1436 ? 13.520 15.062 23.630 1.00 89.06 1436 LEU A C 1
ATOM 11364 O O . LEU A 1 1436 ? 13.582 15.068 24.859 1.00 89.06 1436 LEU A O 1
ATOM 11368 N N . GLN A 1 1437 ? 12.947 14.064 22.959 1.00 87.00 1437 GLN A N 1
ATOM 11369 C CA . GLN A 1 1437 ? 12.380 12.882 23.593 1.00 87.00 1437 GLN A CA 1
ATOM 11370 C C . GLN A 1 1437 ? 13.473 12.068 24.287 1.00 87.00 1437 GLN A C 1
ATOM 11372 O O . GLN A 1 1437 ? 13.321 11.741 25.455 1.00 87.00 1437 GLN A O 1
ATOM 11377 N N . ARG A 1 1438 ? 14.621 11.824 23.639 1.00 87.56 1438 ARG A N 1
ATOM 11378 C CA . ARG A 1 1438 ? 15.752 11.121 24.273 1.00 87.56 1438 ARG A CA 1
ATOM 11379 C C . ARG A 1 1438 ? 16.267 11.865 25.504 1.00 87.56 1438 ARG A C 1
ATOM 11381 O O . ARG A 1 1438 ? 16.621 11.233 26.499 1.00 87.56 1438 ARG A O 1
ATOM 11388 N N . LEU A 1 1439 ? 16.241 13.202 25.484 1.00 87.81 1439 LEU A N 1
ATOM 11389 C CA . LEU A 1 1439 ? 16.557 14.015 26.660 1.00 87.81 1439 LEU A CA 1
ATOM 11390 C C . LEU A 1 1439 ? 15.537 13.790 27.789 1.00 87.81 1439 LEU A C 1
ATOM 11392 O O . LEU A 1 1439 ? 15.924 13.658 28.952 1.00 87.81 1439 LEU A O 1
ATOM 11396 N N . ALA A 1 1440 ? 14.247 13.726 27.450 1.00 85.00 1440 ALA A N 1
ATOM 11397 C CA . ALA A 1 1440 ? 13.169 13.445 28.391 1.00 85.00 1440 ALA A CA 1
ATOM 11398 C C . ALA A 1 1440 ? 13.231 12.005 28.945 1.00 85.00 1440 ALA A C 1
ATOM 11400 O O . ALA A 1 1440 ? 13.042 11.812 30.146 1.00 85.00 1440 ALA A O 1
ATOM 11401 N N . ASP A 1 1441 ? 13.572 11.023 28.117 1.00 83.44 1441 ASP A N 1
ATOM 11402 C CA . ASP A 1 1441 ? 13.652 9.600 28.468 1.00 83.44 1441 ASP A CA 1
ATOM 11403 C C . ASP A 1 1441 ? 14.955 9.251 29.221 1.00 83.44 1441 ASP A C 1
ATOM 11405 O O . ASP A 1 1441 ? 15.229 8.089 29.510 1.00 83.44 1441 ASP A O 1
ATOM 11409 N N . LYS A 1 1442 ? 15.759 10.265 29.586 1.00 84.88 1442 LYS A N 1
ATOM 11410 C CA . LYS A 1 1442 ? 17.052 10.148 30.289 1.00 84.88 1442 LYS A CA 1
ATOM 11411 C C . LYS A 1 1442 ? 18.138 9.399 29.493 1.00 84.88 1442 LYS A C 1
ATOM 11413 O O . LYS A 1 1442 ? 19.131 8.964 30.073 1.00 84.88 1442 LYS A O 1
ATOM 11418 N N . LEU A 1 1443 ? 17.998 9.311 28.169 1.00 86.69 1443 LEU A N 1
ATOM 11419 C CA . LEU A 1 1443 ? 18.976 8.738 27.235 1.00 86.69 1443 LEU A CA 1
ATOM 11420 C C . LEU A 1 1443 ? 19.956 9.823 26.763 1.00 86.69 1443 LEU A C 1
ATOM 11422 O O . LEU A 1 1443 ? 19.915 10.293 25.625 1.00 86.69 1443 LEU A O 1
ATOM 11426 N N . TYR A 1 1444 ? 20.817 10.276 27.678 1.00 85.56 1444 TYR A N 1
ATOM 11427 C CA . TYR A 1 1444 ? 21.592 11.509 27.500 1.00 85.56 1444 TYR A CA 1
ATOM 11428 C C . TYR A 1 1444 ? 22.629 11.465 26.374 1.00 85.56 1444 TYR A C 1
ATOM 11430 O O . TYR A 1 1444 ? 22.832 12.492 25.731 1.00 85.56 1444 TYR A O 1
ATOM 11438 N N . ASP A 1 1445 ? 23.277 10.324 26.126 1.00 85.75 1445 ASP A N 1
ATOM 11439 C CA . ASP A 1 1445 ? 24.272 10.215 25.052 1.00 85.75 1445 ASP A CA 1
ATOM 11440 C C . ASP A 1 1445 ? 23.619 10.345 23.670 1.00 85.75 1445 ASP A C 1
ATOM 11442 O O . ASP A 1 1445 ? 24.041 11.180 22.870 1.00 85.75 1445 ASP A O 1
ATOM 11446 N N . GLU A 1 1446 ? 22.518 9.622 23.434 1.00 87.94 1446 GLU A N 1
ATOM 11447 C CA . GLU A 1 1446 ? 21.719 9.740 22.206 1.00 87.94 1446 GLU A CA 1
ATOM 11448 C C . GLU A 1 1446 ? 21.171 11.165 22.041 1.00 87.94 1446 GLU A C 1
ATOM 11450 O O . GLU A 1 1446 ? 21.312 11.774 20.980 1.00 87.94 1446 GLU A O 1
ATOM 11455 N N . ALA A 1 1447 ? 20.605 11.737 23.111 1.00 88.88 1447 ALA A N 1
ATOM 11456 C CA . ALA A 1 1447 ? 20.078 13.099 23.103 1.00 88.88 1447 ALA A CA 1
ATOM 11457 C C . ALA A 1 1447 ? 21.155 14.139 22.765 1.00 88.88 1447 ALA A C 1
ATOM 11459 O O . ALA A 1 1447 ? 20.920 15.034 21.954 1.00 88.88 1447 ALA A O 1
ATOM 11460 N N . ARG A 1 1448 ? 22.349 14.016 23.362 1.00 89.25 1448 ARG A N 1
ATOM 11461 C CA . ARG A 1 1448 ? 23.490 14.902 23.101 1.00 89.25 1448 ARG A CA 1
ATOM 11462 C C . ARG A 1 1448 ? 23.877 14.858 21.630 1.00 89.25 1448 ARG A C 1
ATOM 11464 O O . ARG A 1 1448 ? 24.044 15.917 21.025 1.00 89.25 1448 ARG A O 1
ATOM 11471 N N . ASP A 1 1449 ? 24.018 13.666 21.065 1.00 89.69 1449 ASP A N 1
ATOM 11472 C CA . ASP A 1 1449 ? 24.496 13.496 19.695 1.00 89.69 1449 ASP A CA 1
ATOM 11473 C C . ASP A 1 1449 ? 23.449 13.989 18.680 1.00 89.69 1449 ASP A C 1
ATOM 11475 O O . ASP A 1 1449 ? 23.789 14.728 17.749 1.00 89.69 1449 ASP A O 1
ATOM 11479 N N . MET A 1 1450 ? 22.162 13.706 18.919 1.00 92.19 1450 MET A N 1
ATOM 11480 C CA . MET A 1 1450 ? 21.058 14.195 18.085 1.00 92.19 1450 MET A CA 1
ATOM 11481 C C . MET A 1 1450 ? 20.893 15.717 18.152 1.00 92.19 1450 MET A C 1
ATOM 11483 O O . MET A 1 1450 ? 20.840 16.365 17.106 1.00 92.19 1450 MET A O 1
ATOM 11487 N N . ILE A 1 1451 ? 20.854 16.306 19.356 1.00 90.25 1451 ILE A N 1
ATOM 11488 C CA . ILE A 1 1451 ? 20.688 17.759 19.546 1.00 90.25 1451 ILE A CA 1
ATOM 11489 C C . ILE A 1 1451 ? 21.887 18.513 18.959 1.00 90.25 1451 ILE A C 1
ATOM 11491 O O . ILE A 1 1451 ? 21.702 19.494 18.241 1.00 90.25 1451 ILE A O 1
ATOM 11495 N N . LYS A 1 1452 ? 23.119 18.030 19.181 1.00 89.12 1452 LYS A N 1
ATOM 11496 C CA . LYS A 1 1452 ? 24.330 18.630 18.598 1.00 89.12 1452 LYS A CA 1
ATOM 11497 C C . LYS A 1 1452 ? 24.291 18.610 17.070 1.00 89.12 1452 LYS A C 1
ATOM 11499 O O . LYS A 1 1452 ? 24.628 19.612 16.436 1.00 89.12 1452 LYS A O 1
ATOM 11504 N N . PHE A 1 1453 ? 23.884 17.492 16.466 1.00 92.00 1453 PHE A N 1
ATOM 11505 C CA . PHE A 1 1453 ? 23.760 17.411 15.012 1.00 92.00 1453 PHE A CA 1
ATOM 11506 C C . PHE A 1 1453 ? 22.605 18.274 14.482 1.00 92.00 1453 PHE A C 1
ATOM 11508 O O . PHE A 1 1453 ? 22.752 18.910 13.442 1.00 92.00 1453 PHE A O 1
ATOM 11515 N N . GLN A 1 1454 ? 21.496 18.394 15.217 1.00 90.94 1454 GLN A N 1
ATOM 11516 C CA . GLN A 1 1454 ? 20.397 19.294 14.864 1.00 90.94 1454 GLN A CA 1
ATOM 11517 C C . GLN A 1 1454 ? 20.826 20.770 14.861 1.00 90.94 1454 GLN A C 1
ATOM 11519 O O . GLN A 1 1454 ? 20.443 21.516 13.954 1.00 90.94 1454 GLN A O 1
ATOM 11524 N N . THR A 1 1455 ? 21.646 21.204 15.823 1.00 87.12 1455 THR A N 1
ATOM 11525 C CA . THR A 1 1455 ? 22.245 22.550 15.811 1.00 87.12 1455 THR A CA 1
ATOM 11526 C C . THR A 1 1455 ? 23.098 22.745 14.560 1.00 87.12 1455 THR A C 1
ATOM 11528 O O . THR A 1 1455 ? 22.893 23.706 13.822 1.00 87.12 1455 THR A O 1
ATOM 11531 N N . ARG A 1 1456 ? 23.957 21.768 14.235 1.00 87.94 1456 ARG A N 1
ATOM 11532 C CA . ARG A 1 1456 ? 24.772 21.790 13.011 1.00 87.94 1456 ARG A CA 1
ATOM 11533 C C . ARG A 1 1456 ? 23.921 21.885 11.744 1.00 87.94 1456 ARG A C 1
ATOM 11535 O O . ARG A 1 1456 ? 24.249 22.672 10.861 1.00 87.94 1456 ARG A O 1
ATOM 11542 N N . LEU A 1 1457 ? 22.826 21.130 11.637 1.00 89.81 1457 LEU A N 1
ATOM 11543 C CA . LEU A 1 1457 ? 21.897 21.240 10.506 1.00 89.81 1457 LEU A CA 1
ATOM 11544 C C . LEU A 1 1457 ? 21.286 22.644 10.426 1.00 89.81 1457 LEU A C 1
ATOM 11546 O O . LEU A 1 1457 ? 21.211 23.209 9.341 1.00 89.81 1457 LEU A O 1
ATOM 11550 N N . SER A 1 1458 ? 20.915 23.229 11.565 1.00 86.69 1458 SER A N 1
ATOM 11551 C CA . SER A 1 1458 ? 20.300 24.562 11.619 1.00 86.69 1458 SER A CA 1
ATOM 11552 C C . SER A 1 1458 ? 21.258 25.686 11.194 1.00 86.69 1458 SER A C 1
ATOM 11554 O O . SER A 1 1458 ? 20.807 26.718 10.710 1.00 86.69 1458 SER A O 1
ATOM 11556 N N . GLU A 1 1459 ? 22.570 25.478 11.334 1.00 84.69 1459 GLU A N 1
ATOM 11557 C CA . GLU A 1 1459 ? 23.621 26.433 10.946 1.00 84.69 1459 GLU A CA 1
ATOM 11558 C C . GLU A 1 1459 ? 24.155 26.221 9.519 1.00 84.69 1459 GLU A C 1
ATOM 11560 O O . GLU A 1 1459 ? 24.686 27.149 8.909 1.00 84.69 1459 GLU A O 1
ATOM 11565 N N . THR A 1 1460 ? 24.048 25.003 8.978 1.00 87.94 1460 THR A N 1
ATOM 11566 C CA . THR A 1 1460 ? 24.685 24.625 7.699 1.00 87.94 1460 THR A CA 1
ATOM 11567 C C . THR A 1 1460 ? 23.706 24.371 6.557 1.00 87.94 1460 THR A C 1
ATOM 11569 O O . THR A 1 1460 ? 24.127 24.372 5.396 1.00 87.94 1460 THR A O 1
ATOM 11572 N N . CYS A 1 1461 ? 22.421 24.144 6.841 1.00 91.81 1461 CYS A N 1
ATOM 11573 C CA . CYS A 1 1461 ? 21.425 23.873 5.807 1.00 91.81 1461 CYS A CA 1
ATOM 11574 C C . CYS A 1 1461 ? 20.955 25.146 5.100 1.00 91.81 1461 CYS A C 1
ATOM 11576 O O . CYS A 1 1461 ? 20.999 26.250 5.641 1.00 91.81 1461 CYS A O 1
ATOM 11578 N N . ARG A 1 1462 ? 20.480 24.966 3.871 1.00 92.62 1462 ARG A N 1
ATOM 11579 C CA . ARG A 1 1462 ? 19.810 25.976 3.061 1.00 92.62 1462 ARG A CA 1
ATOM 11580 C C . ARG A 1 1462 ? 18.535 25.358 2.504 1.00 92.62 1462 ARG A C 1
ATOM 11582 O O . ARG A 1 1462 ? 18.616 24.466 1.660 1.00 92.62 1462 ARG A O 1
ATOM 11589 N N . ASP A 1 1463 ? 17.387 25.840 2.966 1.00 93.44 1463 ASP A N 1
ATOM 11590 C CA . ASP A 1 1463 ? 16.110 25.170 2.710 1.00 93.44 1463 ASP A CA 1
ATOM 11591 C C . ASP A 1 1463 ? 15.311 25.862 1.605 1.00 93.44 1463 ASP A C 1
ATOM 11593 O O . ASP A 1 1463 ? 15.178 27.090 1.597 1.00 93.44 1463 ASP A O 1
ATOM 11597 N N . VAL A 1 1464 ? 14.753 25.061 0.699 1.00 93.38 1464 VAL A N 1
ATOM 11598 C CA . VAL A 1 1464 ? 13.755 25.468 -0.293 1.00 93.38 1464 VAL A CA 1
ATOM 11599 C C . VAL A 1 1464 ? 12.454 24.719 -0.008 1.00 93.38 1464 VAL A C 1
ATOM 11601 O O . VAL A 1 1464 ? 12.449 23.492 -0.019 1.00 93.38 1464 VAL A O 1
ATOM 11604 N N . LEU A 1 1465 ? 11.376 25.448 0.271 1.00 90.62 1465 LEU A N 1
ATOM 11605 C CA . LEU A 1 1465 ? 10.034 24.922 0.530 1.00 90.62 1465 LEU A CA 1
ATOM 11606 C C . LEU A 1 1465 ? 9.213 24.985 -0.767 1.00 90.62 1465 LEU A C 1
ATOM 11608 O O . LEU A 1 1465 ? 8.988 26.078 -1.293 1.00 90.62 1465 LEU A O 1
ATOM 11612 N N . ASP A 1 1466 ? 8.779 23.832 -1.270 1.00 87.38 1466 ASP A N 1
ATOM 11613 C CA . ASP A 1 1466 ? 7.756 23.738 -2.321 1.00 87.38 1466 ASP A CA 1
ATOM 11614 C C . ASP A 1 1466 ? 6.370 23.596 -1.664 1.00 87.38 1466 ASP A C 1
ATOM 11616 O O . ASP A 1 1466 ? 6.257 22.991 -0.595 1.00 87.38 1466 ASP A O 1
ATOM 11620 N N . GLU A 1 1467 ? 5.333 24.174 -2.276 1.00 83.25 1467 GLU A N 1
ATOM 11621 C CA . GLU A 1 1467 ? 3.964 24.265 -1.732 1.00 83.25 1467 GLU A CA 1
ATOM 11622 C C . GLU A 1 1467 ? 3.956 24.667 -0.237 1.00 83.25 1467 GLU A C 1
ATOM 11624 O O . GLU A 1 1467 ? 3.509 23.943 0.663 1.00 83.25 1467 GLU A O 1
ATOM 11629 N N . SER A 1 1468 ? 4.555 25.829 0.054 1.00 84.12 1468 SER A N 1
ATOM 11630 C CA . SER A 1 1468 ? 4.777 26.309 1.426 1.00 84.12 1468 SER A CA 1
ATOM 11631 C C . SER A 1 1468 ? 3.487 26.580 2.213 1.00 84.12 1468 SER A C 1
ATOM 11633 O O . SER A 1 1468 ? 3.502 26.534 3.437 1.00 84.12 1468 SER A O 1
ATOM 11635 N N . ASP A 1 1469 ? 2.381 26.853 1.519 1.00 75.75 1469 ASP A N 1
ATOM 11636 C CA . ASP A 1 1469 ? 1.031 26.991 2.076 1.00 75.75 1469 ASP A CA 1
ATOM 11637 C C . ASP A 1 1469 ? 0.541 25.701 2.741 1.00 75.75 1469 ASP A C 1
ATOM 11639 O O . ASP A 1 1469 ? -0.101 25.765 3.789 1.00 75.75 1469 ASP A O 1
ATOM 11643 N N . PHE A 1 1470 ? 0.878 24.544 2.162 1.00 77.00 1470 PHE A N 1
ATOM 11644 C CA . PHE A 1 1470 ? 0.626 23.235 2.757 1.00 77.00 1470 PHE A CA 1
ATOM 11645 C C . PHE A 1 1470 ? 1.668 22.906 3.830 1.00 77.00 1470 PHE A C 1
ATOM 11647 O O . PHE A 1 1470 ? 1.312 22.526 4.942 1.00 77.00 1470 PHE A O 1
ATOM 11654 N N . THR A 1 1471 ? 2.956 23.087 3.518 1.00 80.88 1471 THR A N 1
ATOM 11655 C CA . THR A 1 1471 ? 4.073 22.717 4.407 1.00 80.88 1471 THR A CA 1
ATOM 11656 C C . THR A 1 1471 ? 4.078 23.494 5.732 1.00 80.88 1471 THR A C 1
ATOM 11658 O O . THR A 1 1471 ? 4.528 22.979 6.755 1.00 80.88 1471 THR A O 1
ATOM 11661 N N . LEU A 1 1472 ? 3.593 24.737 5.727 1.00 86.12 1472 LEU A N 1
ATOM 11662 C CA . LEU A 1 1472 ? 3.542 25.619 6.896 1.00 86.12 1472 LEU A CA 1
ATOM 11663 C C . LEU A 1 1472 ? 2.110 25.822 7.415 1.00 86.12 1472 LEU A C 1
ATOM 11665 O O . LEU A 1 1472 ? 1.864 26.764 8.169 1.00 86.12 1472 LEU A O 1
ATOM 11669 N N . ALA A 1 1473 ? 1.161 24.975 7.003 1.00 80.94 1473 ALA A N 1
ATOM 11670 C CA . ALA A 1 1473 ? -0.232 25.097 7.407 1.00 80.94 1473 ALA A CA 1
ATOM 11671 C C . ALA A 1 1473 ? -0.384 24.951 8.930 1.00 80.94 1473 ALA A C 1
ATOM 11673 O O . ALA A 1 1473 ? 0.111 23.998 9.532 1.00 80.94 1473 ALA A O 1
ATOM 11674 N N . ALA A 1 1474 ? -1.156 25.847 9.552 1.00 77.25 1474 ALA A N 1
ATOM 11675 C CA . ALA A 1 1474 ? -1.422 25.790 10.991 1.00 77.25 1474 ALA A CA 1
ATOM 11676 C C . ALA A 1 1474 ? -2.118 24.481 11.419 1.00 77.25 1474 ALA A C 1
ATOM 11678 O O . ALA A 1 1474 ? -1.986 24.072 12.565 1.00 77.25 1474 ALA A O 1
ATOM 11679 N N . ARG A 1 1475 ? -2.825 23.791 10.512 1.00 70.38 1475 ARG A N 1
ATOM 11680 C CA . ARG A 1 1475 ? -3.559 22.546 10.814 1.00 70.38 1475 ARG A CA 1
ATOM 11681 C C . ARG A 1 1475 ? -2.672 21.347 11.173 1.00 70.38 1475 ARG A C 1
ATOM 11683 O O . ARG A 1 1475 ? -3.158 20.425 11.816 1.00 70.38 1475 ARG A O 1
ATOM 11690 N N . THR A 1 1476 ? -1.406 21.340 10.748 1.00 68.62 1476 THR A N 1
ATOM 11691 C CA . THR A 1 1476 ? -0.497 20.197 10.925 1.00 68.62 1476 THR A CA 1
ATOM 11692 C C . THR A 1 1476 ? 0.455 20.425 12.096 1.00 68.62 1476 THR A C 1
ATOM 11694 O O . THR A 1 1476 ? 1.222 21.393 12.097 1.00 68.62 1476 THR A O 1
ATOM 11697 N N . GLN A 1 1477 ? 0.452 19.513 13.073 1.00 76.62 1477 GLN A N 1
ATOM 11698 C CA . GLN A 1 1477 ? 1.451 19.474 14.145 1.00 76.62 1477 GLN A CA 1
ATOM 11699 C C . GLN A 1 1477 ? 1.865 18.033 14.468 1.00 76.62 1477 GLN A C 1
ATOM 11701 O O . GLN A 1 1477 ? 1.039 17.121 14.458 1.00 76.62 1477 GLN A O 1
ATOM 11706 N N . LEU A 1 1478 ? 3.140 17.842 14.803 1.00 82.88 1478 LEU A N 1
ATOM 11707 C CA . LEU A 1 1478 ? 3.709 16.552 15.186 1.00 82.88 1478 LEU A CA 1
ATOM 11708 C C . LEU A 1 1478 ? 3.808 16.475 16.715 1.00 82.88 1478 LEU A C 1
ATOM 11710 O O . LEU A 1 1478 ? 4.409 17.352 17.344 1.00 82.88 1478 LEU A O 1
ATOM 11714 N N . ILE A 1 1479 ? 3.225 15.436 17.320 1.00 81.19 1479 ILE A N 1
ATOM 11715 C CA . ILE A 1 1479 ? 3.178 15.247 18.776 1.00 81.19 1479 ILE A CA 1
ATOM 11716 C C . ILE A 1 1479 ? 3.781 13.904 19.172 1.00 81.19 1479 ILE A C 1
ATOM 11718 O O . ILE A 1 1479 ? 3.353 12.839 18.731 1.00 81.19 1479 ILE A O 1
ATOM 11722 N N . TYR A 1 1480 ? 4.740 13.947 20.092 1.00 82.81 1480 TYR A N 1
ATOM 11723 C CA . TYR A 1 1480 ? 5.295 12.775 20.754 1.00 82.81 1480 TYR A CA 1
ATOM 11724 C C . TYR A 1 1480 ? 4.726 12.668 22.172 1.00 82.81 1480 TYR A C 1
ATOM 11726 O O . TYR A 1 1480 ? 5.223 13.330 23.091 1.00 82.81 1480 TYR A O 1
ATOM 11734 N N . PRO A 1 1481 ? 3.694 11.835 22.387 1.00 77.12 1481 PRO A N 1
ATOM 11735 C CA . PRO A 1 1481 ? 3.210 11.553 23.729 1.00 77.12 1481 PRO A CA 1
ATOM 11736 C C . PRO A 1 1481 ? 4.240 10.745 24.543 1.00 77.12 1481 PRO A C 1
ATOM 11738 O O . PRO A 1 1481 ? 4.964 9.907 23.992 1.00 77.12 1481 PRO A O 1
ATOM 11741 N N . SER A 1 1482 ? 4.328 11.005 25.848 1.00 71.75 1482 SER A N 1
ATOM 11742 C CA . SER A 1 1482 ? 5.271 10.379 26.787 1.00 71.75 1482 SER A CA 1
ATOM 11743 C C . SER A 1 1482 ? 4.653 10.241 28.193 1.00 71.75 1482 SER A C 1
ATOM 11745 O O . SER A 1 1482 ? 3.625 10.841 28.503 1.00 71.75 1482 SER A O 1
ATOM 11747 N N . GLY A 1 1483 ? 5.265 9.432 29.059 1.00 71.19 1483 GLY A N 1
ATOM 11748 C CA . GLY A 1 1483 ? 4.718 9.074 30.374 1.00 71.19 1483 GLY A CA 1
ATOM 11749 C C . GLY A 1 1483 ? 3.808 7.832 30.348 1.00 71.19 1483 GLY A C 1
ATOM 11750 O O . GLY A 1 1483 ? 3.724 7.148 29.328 1.00 71.19 1483 GLY A O 1
ATOM 11751 N N . PRO A 1 1484 ? 3.160 7.487 31.476 1.00 73.00 1484 PRO A N 1
ATOM 11752 C CA . PRO A 1 1484 ? 2.288 6.317 31.560 1.00 73.00 1484 PRO A CA 1
ATOM 11753 C C . PRO A 1 1484 ? 1.014 6.497 30.721 1.00 73.00 1484 PRO A C 1
ATOM 11755 O O . PRO A 1 1484 ? 0.427 7.578 30.685 1.00 73.00 1484 PRO A O 1
ATOM 11758 N N . LEU A 1 1485 ? 0.571 5.415 30.071 1.00 76.31 1485 LEU A N 1
ATOM 11759 C CA . LEU A 1 1485 ? -0.684 5.369 29.321 1.00 76.31 1485 LEU A CA 1
ATOM 11760 C C . LEU A 1 1485 ? -1.852 5.113 30.287 1.00 76.31 1485 LEU A C 1
ATOM 11762 O O . LEU A 1 1485 ? -2.038 3.993 30.768 1.00 76.31 1485 LEU A O 1
ATOM 11766 N N . LEU A 1 1486 ? -2.638 6.149 30.567 1.00 79.62 1486 LEU A N 1
ATOM 11767 C CA . LEU A 1 1486 ? -3.727 6.130 31.543 1.00 79.62 1486 LEU A CA 1
ATOM 11768 C C . LEU A 1 1486 ? -5.093 6.063 30.839 1.00 79.62 1486 LEU A C 1
ATOM 11770 O O . LEU A 1 1486 ? -5.247 6.601 29.740 1.00 79.62 1486 LEU A O 1
ATOM 11774 N N . PRO A 1 1487 ? -6.109 5.415 31.434 1.00 82.69 1487 PRO A N 1
ATOM 11775 C CA . PRO A 1 1487 ? -7.465 5.464 30.897 1.00 82.69 1487 PRO A CA 1
ATOM 11776 C C . PRO A 1 1487 ? -7.999 6.901 30.910 1.00 82.69 1487 PRO A C 1
ATOM 11778 O O . PRO A 1 1487 ? -7.642 7.695 31.786 1.00 82.69 1487 PRO A O 1
ATOM 11781 N N . LEU A 1 1488 ? -8.863 7.231 29.942 1.00 85.31 1488 LEU A N 1
ATOM 11782 C CA . LEU A 1 1488 ? -9.504 8.546 29.887 1.00 85.31 1488 LEU A CA 1
ATOM 11783 C C . LEU A 1 1488 ? -10.205 8.890 31.209 1.00 85.31 1488 LEU A C 1
ATOM 11785 O O . LEU A 1 1488 ? -10.793 8.036 31.883 1.00 85.31 1488 LEU A O 1
ATOM 11789 N N . ASP A 1 1489 ? -10.163 10.173 31.558 1.00 83.81 1489 ASP A N 1
ATOM 11790 C CA . ASP A 1 1489 ? -10.922 10.699 32.688 1.00 83.81 1489 ASP A CA 1
ATOM 11791 C C . ASP A 1 1489 ? -12.426 10.463 32.472 1.00 83.81 1489 ASP A C 1
ATOM 11793 O O . ASP A 1 1489 ? -12.902 10.610 31.345 1.00 83.81 1489 ASP A O 1
ATOM 11797 N N . GLY A 1 1490 ? -13.149 10.029 33.508 1.00 81.19 1490 GLY A N 1
ATOM 11798 C CA . GLY A 1 1490 ? -14.564 9.635 33.420 1.00 81.19 1490 GLY A CA 1
ATOM 11799 C C . GLY A 1 1490 ? -14.855 8.244 32.820 1.00 81.19 1490 GLY A C 1
ATOM 11800 O O . GLY A 1 1490 ? -16.015 7.927 32.551 1.00 81.19 1490 GLY A O 1
ATOM 11801 N N . HIS A 1 1491 ? -13.854 7.388 32.571 1.00 79.69 1491 HIS A N 1
ATOM 11802 C CA . HIS A 1 1491 ? -14.100 6.018 32.091 1.00 79.69 1491 HIS A CA 1
ATOM 11803 C C . HIS A 1 1491 ? -14.876 5.151 33.112 1.00 79.69 1491 HIS A C 1
ATOM 11805 O O . HIS A 1 1491 ? -14.750 5.360 34.317 1.00 79.69 1491 HIS A O 1
ATOM 11811 N N . PRO A 1 1492 ? -15.648 4.141 32.665 1.00 81.50 1492 PRO A N 1
ATOM 11812 C CA . PRO A 1 1492 ? -16.099 3.889 31.291 1.00 81.50 1492 PRO A CA 1
ATOM 11813 C C . PRO A 1 1492 ? -17.310 4.751 30.884 1.00 81.50 1492 PRO A C 1
ATOM 11815 O O . PRO A 1 1492 ? -17.825 4.629 29.773 1.00 81.50 1492 PRO A O 1
ATOM 11818 N N . HIS A 1 1493 ? -17.803 5.608 31.779 1.00 83.25 1493 HIS A N 1
ATOM 11819 C CA . HIS A 1 1493 ? -19.035 6.367 31.577 1.00 83.25 1493 HIS A CA 1
ATOM 11820 C C . HIS A 1 1493 ? -18.912 7.434 30.487 1.00 83.25 1493 HIS A C 1
ATOM 11822 O O . HIS A 1 1493 ? -19.888 7.674 29.789 1.00 83.25 1493 HIS A O 1
ATOM 11828 N N . ARG A 1 1494 ? -17.717 7.985 30.251 1.00 89.56 1494 ARG A N 1
ATOM 11829 C CA . ARG A 1 1494 ? -17.463 8.988 29.204 1.00 89.56 1494 ARG A CA 1
ATOM 11830 C C . ARG A 1 1494 ? -17.951 8.559 27.815 1.00 89.56 1494 ARG A C 1
ATOM 11832 O O . ARG A 1 1494 ? -18.760 9.255 27.206 1.00 89.56 1494 ARG A O 1
ATOM 11839 N N . TRP A 1 1495 ? -17.539 7.388 27.323 1.00 90.94 1495 TRP A N 1
ATOM 11840 C CA . TRP A 1 1495 ? -17.979 6.904 26.005 1.00 90.94 1495 TRP A CA 1
ATOM 11841 C C . TRP A 1 1495 ? -19.400 6.324 26.011 1.00 90.94 1495 TRP A C 1
ATOM 11843 O O . TRP A 1 1495 ? -20.093 6.418 25.001 1.00 90.94 1495 TRP A O 1
ATOM 11853 N N . ARG A 1 1496 ? -19.888 5.792 27.142 1.00 86.81 1496 ARG A N 1
ATOM 11854 C CA . ARG A 1 1496 ? -21.298 5.370 27.277 1.00 86.81 1496 ARG A CA 1
ATOM 11855 C C . ARG A 1 1496 ? -22.259 6.562 27.223 1.00 86.81 1496 ARG A C 1
ATOM 11857 O O . ARG A 1 1496 ? -23.310 6.481 26.587 1.00 86.81 1496 ARG A O 1
ATOM 11864 N N . THR A 1 1497 ? -21.884 7.683 27.836 1.00 87.00 1497 THR A N 1
ATOM 11865 C CA . THR A 1 1497 ? -22.613 8.952 27.750 1.00 87.00 1497 THR A CA 1
ATOM 11866 C C . THR A 1 1497 ? -22.642 9.443 26.304 1.00 87.00 1497 THR A C 1
ATOM 11868 O O . THR A 1 1497 ? -23.717 9.751 25.801 1.00 87.00 1497 THR A O 1
ATOM 11871 N N . ILE A 1 1498 ? -21.515 9.400 25.584 1.00 91.75 1498 ILE A N 1
ATOM 11872 C CA . ILE A 1 1498 ? -21.460 9.720 24.145 1.00 91.75 1498 ILE A CA 1
ATOM 11873 C C . ILE A 1 1498 ? -22.387 8.815 23.312 1.00 91.75 1498 ILE A C 1
ATOM 11875 O O . ILE A 1 1498 ? -23.176 9.318 22.514 1.00 91.75 1498 ILE A O 1
ATOM 11879 N N . GLN A 1 1499 ? -22.359 7.494 23.523 1.00 91.62 1499 GLN A N 1
ATOM 11880 C CA . GLN A 1 1499 ? -23.265 6.550 22.846 1.00 91.62 1499 GLN A CA 1
ATOM 11881 C C . GLN A 1 1499 ? -24.745 6.846 23.147 1.00 91.62 1499 GLN A C 1
ATOM 11883 O O . GLN A 1 1499 ? -25.604 6.685 22.278 1.00 91.62 1499 GLN A O 1
ATOM 11888 N N . THR A 1 1500 ? -25.049 7.307 24.364 1.00 85.88 1500 THR A N 1
ATOM 11889 C CA . THR A 1 1500 ? -26.402 7.720 24.769 1.00 85.88 1500 THR A CA 1
ATOM 11890 C C . THR A 1 1500 ? -26.819 9.013 24.069 1.00 85.88 1500 THR A C 1
ATOM 11892 O O . THR A 1 1500 ? -27.933 9.090 23.560 1.00 85.88 1500 THR A O 1
ATOM 11895 N N . MET A 1 1501 ? -25.921 9.998 23.964 1.00 89.19 1501 MET A N 1
ATOM 11896 C CA . MET A 1 1501 ? -26.165 11.235 23.211 1.00 89.19 1501 MET A CA 1
ATOM 11897 C C . MET A 1 1501 ? -26.447 10.946 21.733 1.00 89.19 1501 MET A C 1
ATOM 11899 O O . MET A 1 1501 ? -27.401 11.485 21.181 1.00 89.19 1501 MET A O 1
ATOM 11903 N N . LEU A 1 1502 ? -25.684 10.043 21.106 1.00 91.25 1502 LEU A N 1
ATOM 11904 C CA . LEU A 1 1502 ? -25.940 9.607 19.728 1.00 91.25 1502 LEU A CA 1
ATOM 11905 C C . LEU A 1 1502 ? -27.287 8.878 19.581 1.00 91.25 1502 LEU A C 1
ATOM 11907 O O . LEU A 1 1502 ? -27.932 9.019 18.548 1.00 91.25 1502 LEU A O 1
ATOM 11911 N N . SER A 1 1503 ? -27.751 8.157 20.610 1.00 85.50 1503 SER A N 1
ATOM 11912 C CA . SER A 1 1503 ? -29.109 7.587 20.626 1.00 85.50 1503 SER A CA 1
ATOM 11913 C C . SER A 1 1503 ? -30.179 8.666 20.506 1.00 85.50 1503 SER A C 1
ATOM 11915 O O . SER A 1 1503 ? -31.077 8.538 19.687 1.00 85.50 1503 SER A O 1
ATOM 11917 N N . LEU A 1 1504 ? -30.061 9.735 21.299 1.00 85.75 1504 LEU A N 1
ATOM 11918 C CA . LEU A 1 1504 ? -31.016 10.845 21.271 1.00 85.75 1504 LEU A CA 1
ATOM 11919 C C . LEU A 1 1504 ? -30.990 11.566 19.918 1.00 85.75 1504 LEU A C 1
ATOM 11921 O O . LEU A 1 1504 ? -32.024 12.029 19.450 1.00 85.75 1504 LEU A O 1
ATOM 11925 N N . VAL A 1 1505 ? -29.820 11.644 19.273 1.00 89.81 1505 VAL A N 1
ATOM 11926 C CA . VAL A 1 1505 ? -29.710 12.176 17.908 1.00 89.81 1505 VAL A CA 1
ATOM 11927 C C . VAL A 1 1505 ? -30.537 11.330 16.939 1.00 89.81 1505 VAL A C 1
ATOM 11929 O O . VAL A 1 1505 ? -31.388 11.885 16.254 1.00 89.81 1505 VAL A O 1
ATOM 11932 N N . GLU A 1 1506 ? -30.341 10.008 16.910 1.00 86.19 1506 GLU A N 1
ATOM 11933 C CA . GLU A 1 1506 ? -31.117 9.086 16.060 1.00 86.19 1506 GLU A CA 1
ATOM 11934 C C . GLU A 1 1506 ? -32.634 9.243 16.267 1.00 86.19 1506 GLU A C 1
ATOM 11936 O O . GLU A 1 1506 ? -33.372 9.333 15.286 1.00 86.19 1506 GLU A O 1
ATOM 11941 N N . ASP A 1 1507 ? -33.076 9.366 17.522 1.00 81.38 1507 ASP A N 1
ATOM 11942 C CA . ASP A 1 1507 ? -34.492 9.505 17.881 1.00 81.38 1507 ASP A CA 1
ATOM 11943 C C . ASP A 1 1507 ? -35.105 10.842 17.405 1.00 81.38 1507 ASP A C 1
ATOM 11945 O O . ASP A 1 1507 ? -36.259 10.884 16.972 1.00 81.38 1507 ASP A O 1
ATOM 11949 N N . HIS A 1 1508 ? -34.349 11.949 17.461 1.00 86.62 1508 HIS A N 1
ATOM 11950 C CA . HIS A 1 1508 ? -34.850 13.290 17.110 1.00 86.62 1508 HIS A CA 1
ATOM 11951 C C . HIS A 1 1508 ? -34.708 13.652 15.632 1.00 86.62 1508 HIS A C 1
ATOM 11953 O O . HIS A 1 1508 ? -35.451 14.514 15.154 1.00 86.62 1508 HIS A O 1
ATOM 11959 N N . LEU A 1 1509 ? -33.786 13.016 14.904 1.00 87.19 1509 LEU A N 1
ATOM 11960 C CA . LEU A 1 1509 ? -33.483 13.326 13.505 1.00 87.19 1509 LEU A CA 1
ATOM 11961 C C . LEU A 1 1509 ? -34.740 13.347 12.599 1.00 87.19 1509 LEU A C 1
ATOM 11963 O O . LEU A 1 1509 ? -34.943 14.371 11.940 1.00 87.19 1509 LEU A O 1
ATOM 11967 N N . PRO A 1 1510 ? -35.631 12.327 12.588 1.00 82.06 1510 PRO A N 1
ATOM 11968 C CA . PRO A 1 1510 ? -36.836 12.347 11.746 1.00 82.06 1510 PRO A CA 1
ATOM 11969 C C . PRO A 1 1510 ? -37.767 13.528 12.049 1.00 82.06 1510 PRO A C 1
ATOM 11971 O O . PRO A 1 1510 ? -38.314 14.151 11.140 1.00 82.06 1510 PRO A O 1
ATOM 11974 N N . GLY A 1 1511 ? -37.910 13.879 13.331 1.00 79.50 1511 GLY A N 1
ATOM 11975 C CA . GLY A 1 1511 ? -38.717 15.022 13.752 1.00 79.50 1511 GLY A CA 1
ATOM 11976 C C . GLY A 1 1511 ? -38.115 16.354 13.305 1.00 79.50 1511 GLY A C 1
ATOM 11977 O O . GLY A 1 1511 ? -38.840 17.223 12.836 1.00 79.50 1511 GLY A O 1
ATOM 11978 N N . VAL A 1 1512 ? -36.791 16.511 13.402 1.00 86.44 1512 VAL A N 1
ATOM 11979 C CA . VAL A 1 1512 ? -36.101 17.725 12.933 1.00 86.44 1512 VAL A CA 1
ATOM 11980 C C . VAL A 1 1512 ? -36.180 17.843 11.407 1.00 86.44 1512 VAL A C 1
ATOM 11982 O O . VAL A 1 1512 ? -36.371 18.942 10.898 1.00 86.44 1512 VAL A O 1
ATOM 11985 N N . GLN A 1 1513 ? -36.100 16.732 10.665 1.00 84.44 1513 GLN A N 1
ATOM 11986 C CA . GLN A 1 1513 ? -36.276 16.740 9.209 1.00 84.44 1513 GLN A CA 1
ATOM 11987 C C . GLN A 1 1513 ? -37.708 17.122 8.810 1.00 84.44 1513 GLN A C 1
ATOM 11989 O O . GLN A 1 1513 ? -37.887 17.839 7.830 1.00 84.44 1513 GLN A O 1
ATOM 11994 N N . SER A 1 1514 ? -38.723 16.672 9.556 1.00 82.69 1514 SER A N 1
ATOM 11995 C CA . SER A 1 1514 ? -40.121 17.052 9.309 1.00 82.69 1514 SER A CA 1
ATOM 11996 C C . SER A 1 1514 ? -40.353 18.554 9.492 1.00 82.69 1514 SER A C 1
ATOM 11998 O O . SER A 1 1514 ? -41.048 19.167 8.684 1.00 82.69 1514 SER A O 1
ATOM 12000 N N . ASP A 1 1515 ? -39.765 19.148 10.531 1.00 82.81 1515 ASP A N 1
ATOM 12001 C CA . ASP A 1 1515 ? -39.944 20.573 10.835 1.00 82.81 1515 ASP A CA 1
ATOM 12002 C C . ASP A 1 1515 ? -39.072 21.472 9.944 1.00 82.81 1515 ASP A C 1
ATOM 12004 O O . ASP A 1 1515 ? -39.465 22.588 9.601 1.00 82.81 1515 ASP A O 1
ATOM 12008 N N . TYR A 1 1516 ? -37.913 20.962 9.514 1.00 83.06 1516 TYR A N 1
ATOM 12009 C CA . TYR A 1 1516 ? -36.957 21.653 8.649 1.00 83.06 1516 TYR A CA 1
ATOM 12010 C C . TYR A 1 1516 ? -36.603 20.801 7.414 1.00 83.06 1516 TYR A C 1
ATOM 12012 O O . TYR A 1 1516 ? -35.449 20.383 7.262 1.00 83.06 1516 TYR A O 1
ATOM 12020 N N . PRO A 1 1517 ? -37.542 20.575 6.472 1.00 75.12 1517 PRO A N 1
ATOM 12021 C CA . PRO A 1 1517 ? -37.333 19.673 5.331 1.00 75.12 1517 PRO A CA 1
ATOM 12022 C C . PRO A 1 1517 ? -36.242 20.149 4.362 1.00 75.12 1517 PRO A C 1
ATOM 12024 O O . PRO A 1 1517 ? -35.640 19.338 3.658 1.00 75.12 1517 PRO A O 1
ATOM 12027 N N . GLN A 1 1518 ? -35.969 21.458 4.330 1.00 70.31 1518 GLN A N 1
ATOM 12028 C CA . GLN A 1 1518 ? -34.836 22.042 3.602 1.00 70.31 1518 GLN A CA 1
ATOM 12029 C C . GLN A 1 1518 ? -33.574 22.190 4.468 1.00 70.31 1518 GLN A C 1
ATOM 12031 O O . GLN A 1 1518 ? -32.487 22.362 3.926 1.00 70.31 1518 GLN A O 1
ATOM 12036 N N . GLY A 1 1519 ? -33.704 22.127 5.796 1.00 71.75 1519 GLY A N 1
ATOM 12037 C CA . GLY A 1 1519 ? -32.618 22.377 6.744 1.00 71.75 1519 GLY A CA 1
ATOM 12038 C C . GLY A 1 1519 ? -31.862 21.127 7.191 1.00 71.75 1519 GLY A C 1
ATOM 12039 O O . GLY A 1 1519 ? -30.692 21.228 7.559 1.00 71.75 1519 GLY A O 1
ATOM 12040 N N . LEU A 1 1520 ? -32.487 19.950 7.125 1.00 79.88 1520 LEU A N 1
ATOM 12041 C CA . LEU A 1 1520 ? -31.880 18.669 7.480 1.00 79.88 1520 LEU A CA 1
ATOM 12042 C C . LEU A 1 1520 ? -32.275 17.595 6.466 1.00 79.88 1520 LEU A C 1
ATOM 12044 O O . LEU A 1 1520 ? -33.454 17.332 6.242 1.00 79.88 1520 LEU A O 1
ATOM 12048 N N . LYS A 1 1521 ? -31.280 16.925 5.885 1.00 73.56 1521 LYS A N 1
ATOM 12049 C CA . LYS A 1 1521 ? -31.498 15.799 4.975 1.00 73.56 1521 LYS A CA 1
ATOM 12050 C C . LYS A 1 1521 ? -30.903 14.529 5.561 1.00 73.56 1521 LYS A C 1
ATOM 12052 O O . LYS A 1 1521 ? -29.708 14.475 5.842 1.00 73.56 1521 LYS A O 1
ATOM 12057 N N . ILE A 1 1522 ? -31.738 13.510 5.726 1.00 75.88 1522 ILE A N 1
ATOM 12058 C CA . ILE A 1 1522 ? -31.342 12.228 6.305 1.00 75.88 1522 ILE A CA 1
ATOM 12059 C C . ILE A 1 1522 ? -31.174 11.202 5.189 1.00 75.88 1522 ILE A C 1
ATOM 12061 O O . ILE A 1 1522 ? -32.076 11.005 4.376 1.00 75.88 1522 ILE A O 1
ATOM 12065 N N . SER A 1 1523 ? -30.014 10.552 5.151 1.00 72.19 1523 SER A N 1
ATOM 12066 C CA . SER A 1 1523 ? -29.807 9.351 4.343 1.00 72.19 1523 SER A CA 1
ATOM 12067 C C . SER A 1 1523 ? -30.056 8.134 5.229 1.00 72.19 1523 SER A C 1
ATOM 12069 O O . SER A 1 1523 ? -29.220 7.779 6.065 1.00 72.19 1523 SER A O 1
ATOM 12071 N N . GLU A 1 1524 ? -31.229 7.522 5.075 1.00 68.50 1524 GLU A N 1
ATOM 12072 C CA . GLU A 1 1524 ? -31.604 6.326 5.826 1.00 68.50 1524 GLU A CA 1
ATOM 12073 C C . GLU A 1 1524 ? -30.770 5.118 5.387 1.00 68.50 1524 GLU A C 1
ATOM 12075 O O . GLU A 1 1524 ? -30.553 4.882 4.196 1.00 68.50 1524 GLU A O 1
ATOM 12080 N N . ARG A 1 1525 ? -30.301 4.330 6.359 1.00 67.56 1525 ARG A N 1
ATOM 12081 C CA . ARG A 1 1525 ? -29.618 3.056 6.116 1.00 67.56 1525 ARG A CA 1
ATOM 12082 C C . ARG A 1 1525 ? -30.431 1.956 6.792 1.00 67.56 1525 ARG A C 1
ATOM 12084 O O . ARG A 1 1525 ? -30.510 1.960 8.019 1.00 67.56 1525 ARG A O 1
ATOM 12091 N N . PRO A 1 1526 ? -31.042 1.021 6.043 1.00 62.62 1526 PRO A N 1
ATOM 12092 C CA . PRO A 1 1526 ? -31.882 -0.021 6.625 1.00 62.62 1526 PRO A CA 1
ATOM 12093 C C . PRO A 1 1526 ? -31.143 -0.793 7.731 1.00 62.62 1526 PRO A C 1
ATOM 12095 O O . PRO A 1 1526 ? -30.177 -1.505 7.464 1.00 62.62 1526 PRO A O 1
ATOM 12098 N N . GLY A 1 1527 ? -31.583 -0.629 8.983 1.00 64.19 1527 GLY A N 1
ATOM 12099 C CA . GLY A 1 1527 ? -30.999 -1.290 10.157 1.00 64.19 1527 GLY A CA 1
ATOM 12100 C C . GLY A 1 1527 ? -29.702 -0.683 10.715 1.00 64.19 1527 GLY A C 1
ATOM 12101 O O . GLY A 1 1527 ? -29.120 -1.289 11.614 1.00 64.19 1527 GLY A O 1
ATOM 12102 N N . GLY A 1 1528 ? -29.248 0.471 10.215 1.00 75.81 1528 GLY A N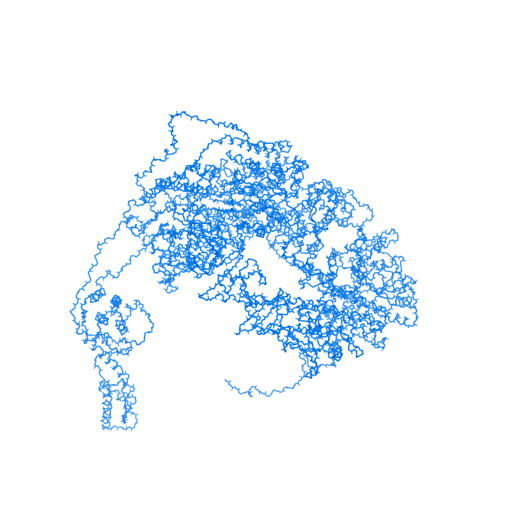 1
ATOM 12103 C CA . GLY A 1 1528 ? -28.052 1.176 10.689 1.00 75.81 1528 GLY A CA 1
ATOM 12104 C C . GLY A 1 1528 ? -28.326 2.631 11.074 1.00 75.81 1528 GLY A C 1
ATOM 12105 O O . GLY A 1 1528 ? -29.403 3.160 10.813 1.00 75.81 1528 GLY A O 1
ATOM 12106 N N . PHE A 1 1529 ? -27.328 3.281 11.676 1.00 85.12 1529 PHE A N 1
ATOM 12107 C CA . PHE A 1 1529 ? -27.433 4.682 12.089 1.00 85.12 1529 PHE A CA 1
ATOM 12108 C C . PHE A 1 1529 ? -27.598 5.603 10.862 1.00 85.12 1529 PHE A C 1
ATOM 12110 O O . PHE A 1 1529 ? -26.839 5.460 9.891 1.00 85.12 1529 PHE A O 1
ATOM 12117 N N . PRO A 1 1530 ? -28.556 6.546 10.879 1.00 82.19 1530 PRO A N 1
ATOM 12118 C CA . PRO A 1 1530 ? -28.790 7.458 9.765 1.00 82.19 1530 PRO A CA 1
ATOM 12119 C C . PRO A 1 1530 ? -27.625 8.437 9.576 1.00 82.19 1530 PRO A C 1
ATOM 12121 O O . PRO A 1 1530 ? -27.039 8.920 10.544 1.00 82.19 1530 PRO A O 1
ATOM 12124 N N . VAL A 1 1531 ? -27.311 8.782 8.325 1.00 80.94 1531 VAL A N 1
ATOM 12125 C CA . VAL A 1 1531 ? -26.337 9.847 8.031 1.00 80.94 1531 VAL A CA 1
ATOM 12126 C C . VAL A 1 1531 ? -27.094 11.166 7.900 1.00 80.94 1531 VAL A C 1
ATOM 12128 O O . VAL A 1 1531 ? -27.919 11.325 6.997 1.00 80.94 1531 VAL A O 1
ATOM 12131 N N . ALA A 1 1532 ? -26.827 12.103 8.807 1.00 80.06 1532 ALA A N 1
ATOM 12132 C CA . ALA A 1 1532 ? -27.480 13.407 8.855 1.00 80.06 1532 ALA A CA 1
ATOM 12133 C C . ALA A 1 1532 ? -26.660 14.479 8.119 1.00 80.06 1532 ALA A C 1
ATOM 12135 O O . ALA A 1 1532 ? -25.483 14.679 8.411 1.00 80.06 1532 ALA A O 1
ATOM 12136 N N . HIS A 1 1533 ? -27.295 15.209 7.202 1.00 76.25 1533 HIS A N 1
ATOM 12137 C CA . HIS A 1 1533 ? -26.706 16.361 6.521 1.00 76.25 1533 HIS A CA 1
ATOM 12138 C C . HIS A 1 1533 ? -27.444 17.640 6.927 1.00 76.25 1533 HIS A C 1
ATOM 12140 O O . HIS A 1 1533 ? -28.559 17.894 6.467 1.00 76.25 1533 HIS A O 1
ATOM 12146 N N . PHE A 1 1534 ? -26.817 18.439 7.793 1.00 77.50 1534 PHE A N 1
ATOM 12147 C CA . PHE A 1 1534 ? -27.330 19.744 8.216 1.00 77.50 1534 PHE A CA 1
ATOM 12148 C C . PHE A 1 1534 ? -27.022 20.799 7.148 1.00 77.50 1534 PHE A C 1
ATOM 12150 O O . PHE A 1 1534 ? -25.859 21.026 6.814 1.00 77.50 1534 PHE A O 1
ATOM 12157 N N . LEU A 1 1535 ? -28.072 21.417 6.609 1.00 72.25 1535 LEU A N 1
ATOM 12158 C CA . LEU A 1 1535 ? -28.017 22.447 5.566 1.00 72.25 1535 LEU A CA 1
ATOM 12159 C C . LEU A 1 1535 ? -28.266 23.852 6.133 1.00 72.25 1535 LEU A C 1
ATOM 12161 O O . LEU A 1 1535 ? -27.715 24.819 5.618 1.00 72.25 1535 LEU A O 1
ATOM 12165 N N . GLN A 1 1536 ? -29.053 23.961 7.207 1.00 74.38 1536 GLN A N 1
ATOM 12166 C CA . GLN A 1 1536 ? -29.427 25.224 7.854 1.00 74.38 1536 GLN A CA 1
ATOM 12167 C C . GLN A 1 1536 ? -29.128 25.191 9.360 1.00 74.38 1536 GLN A C 1
ATOM 12169 O O . GLN A 1 1536 ? -29.209 24.136 9.994 1.00 74.38 1536 GLN A O 1
ATOM 12174 N N . LYS A 1 1537 ? -28.796 26.351 9.946 1.00 74.81 1537 LYS A N 1
ATOM 12175 C CA . LYS A 1 1537 ? -28.401 26.474 11.364 1.00 74.81 1537 LYS A CA 1
ATOM 12176 C C . LYS A 1 1537 ? -29.579 26.225 12.311 1.00 74.81 1537 LYS A C 1
ATOM 12178 O O . LYS A 1 1537 ? -29.396 25.695 13.401 1.00 74.81 1537 LYS A O 1
ATOM 12183 N N . GLU A 1 1538 ? -30.790 26.545 11.876 1.00 82.38 1538 GLU A N 1
ATOM 12184 C CA . GLU A 1 1538 ? -32.031 26.379 12.629 1.00 82.38 1538 GLU A CA 1
ATOM 12185 C C . GLU A 1 1538 ? -32.293 24.901 12.960 1.00 82.38 1538 GLU A C 1
ATOM 12187 O O . GLU A 1 1538 ? -32.693 24.579 14.076 1.00 82.38 1538 GLU A O 1
ATOM 12192 N N . ALA A 1 1539 ? -31.975 23.990 12.032 1.00 84.25 1539 ALA A N 1
ATOM 12193 C CA . ALA A 1 1539 ? -32.077 22.550 12.262 1.00 84.25 1539 ALA A CA 1
ATOM 12194 C C . ALA A 1 1539 ? -31.036 22.039 13.279 1.00 84.25 1539 ALA A C 1
ATOM 12196 O O . ALA A 1 1539 ? -31.323 21.131 14.061 1.00 84.25 1539 ALA A O 1
ATOM 12197 N N . GLU A 1 1540 ? -29.832 22.625 13.292 1.00 85.94 1540 GLU A N 1
ATOM 12198 C CA . GLU A 1 1540 ? -28.795 22.315 14.288 1.00 85.94 1540 GLU A CA 1
ATOM 12199 C C . GLU A 1 1540 ? -29.228 22.753 15.694 1.00 85.94 1540 GLU A C 1
ATOM 12201 O O . GLU A 1 1540 ? -29.125 21.991 16.660 1.00 85.94 1540 GLU A O 1
ATOM 12206 N N . ASP A 1 1541 ? -29.726 23.987 15.802 1.00 87.06 1541 ASP A N 1
ATOM 12207 C CA . ASP A 1 1541 ? -30.146 24.582 17.066 1.00 87.06 1541 ASP A CA 1
ATOM 12208 C C . ASP A 1 1541 ? -31.395 23.872 17.623 1.00 87.06 1541 ASP A C 1
ATOM 12210 O O . ASP A 1 1541 ? -31.458 23.614 18.827 1.00 87.06 1541 ASP A O 1
ATOM 12214 N N . GLU A 1 1542 ? -32.341 23.467 16.767 1.00 90.56 1542 GLU A N 1
ATOM 12215 C CA . GLU A 1 1542 ? -33.503 22.663 17.166 1.00 90.56 1542 GLU A CA 1
ATOM 12216 C C . GLU A 1 1542 ? -33.090 21.291 17.718 1.00 90.56 1542 GLU A C 1
ATOM 12218 O O . GLU A 1 1542 ? -33.584 20.875 18.770 1.00 90.56 1542 GLU A O 1
ATOM 12223 N N . LEU A 1 1543 ? -32.160 20.590 17.054 1.00 90.00 1543 LEU A N 1
ATOM 12224 C CA . LEU A 1 1543 ? -31.660 19.303 17.544 1.00 90.00 1543 LEU A CA 1
ATOM 12225 C C . LEU A 1 1543 ? -31.039 19.450 18.940 1.00 90.00 1543 LEU A C 1
ATOM 12227 O O . LEU A 1 1543 ? -31.374 18.691 19.853 1.00 90.00 1543 LEU A O 1
ATOM 12231 N N . ASN A 1 1544 ? -30.181 20.456 19.133 1.00 89.44 1544 ASN A N 1
ATOM 12232 C CA . ASN A 1 1544 ? -29.591 20.744 20.439 1.00 89.44 1544 ASN A CA 1
ATOM 12233 C C . ASN A 1 1544 ? -30.664 21.050 21.495 1.00 89.44 1544 ASN A C 1
ATOM 12235 O O . ASN A 1 1544 ? -30.598 20.514 22.602 1.00 89.44 1544 ASN A O 1
ATOM 12239 N N . GLN A 1 1545 ? -31.673 21.865 21.168 1.00 87.81 1545 GLN A N 1
ATOM 12240 C CA . GLN A 1 1545 ? -32.758 22.195 22.096 1.00 87.81 1545 GLN A CA 1
ATOM 12241 C C . GLN A 1 1545 ? -33.580 20.966 22.506 1.00 87.81 1545 GLN A C 1
ATOM 12243 O O . GLN A 1 1545 ? -33.943 20.846 23.680 1.00 87.81 1545 GLN A O 1
ATOM 12248 N N . ARG A 1 1546 ? -33.851 20.034 21.584 1.00 88.00 1546 ARG A N 1
ATOM 12249 C CA . ARG A 1 1546 ? -34.544 18.769 21.892 1.00 88.00 1546 ARG A CA 1
ATOM 12250 C C . ARG A 1 1546 ? -33.741 17.898 22.846 1.00 88.00 1546 ARG A C 1
ATOM 12252 O O . ARG A 1 1546 ? -34.287 17.434 23.846 1.00 88.00 1546 ARG A O 1
ATOM 12259 N N . ILE A 1 1547 ? -32.441 17.757 22.593 1.00 88.75 1547 ILE A N 1
ATOM 12260 C CA . ILE A 1 1547 ? -31.541 16.991 23.462 1.00 88.75 1547 ILE A CA 1
ATOM 12261 C C . ILE A 1 1547 ? -31.454 17.633 24.855 1.00 88.75 1547 ILE A C 1
ATOM 12263 O O . ILE A 1 1547 ? -31.602 16.937 25.861 1.00 88.75 1547 ILE A O 1
ATOM 12267 N N . VAL A 1 1548 ? -31.290 18.961 24.940 1.00 87.19 1548 VAL A N 1
ATOM 12268 C CA . VAL A 1 1548 ? -31.295 19.690 26.222 1.00 87.19 1548 VAL A CA 1
ATOM 12269 C C . VAL A 1 1548 ? -32.598 19.450 26.980 1.00 87.19 1548 VAL A C 1
ATOM 12271 O O . VAL A 1 1548 ? -32.553 19.204 28.182 1.00 87.19 1548 VAL A O 1
ATOM 12274 N N . ARG A 1 1549 ? -33.750 19.497 26.298 1.00 82.88 1549 ARG A N 1
ATOM 12275 C CA . ARG A 1 1549 ? -35.075 19.295 26.902 1.00 82.88 1549 ARG A CA 1
ATOM 12276 C C . ARG A 1 1549 ? -35.256 17.879 27.454 1.00 82.88 1549 ARG A C 1
ATOM 12278 O O . ARG A 1 1549 ? -35.848 17.709 28.520 1.00 82.88 1549 ARG A O 1
ATOM 12285 N N . ASP A 1 1550 ? -34.741 16.861 26.773 1.00 79.06 1550 ASP A N 1
ATOM 12286 C CA . ASP A 1 1550 ? -34.815 15.479 27.257 1.00 79.06 1550 ASP A CA 1
ATOM 12287 C C . ASP A 1 1550 ? -33.911 15.236 28.470 1.00 79.06 1550 ASP A C 1
ATOM 12289 O O . ASP A 1 1550 ? -34.322 14.582 29.431 1.00 79.06 1550 ASP A O 1
ATOM 12293 N N . ILE A 1 1551 ? -32.710 15.818 28.484 1.00 81.56 1551 ILE A N 1
ATOM 12294 C CA . ILE A 1 1551 ? -31.799 15.713 29.630 1.00 81.56 1551 ILE A CA 1
ATOM 12295 C C . ILE A 1 1551 ? -32.329 16.529 30.815 1.00 81.56 1551 ILE A C 1
ATOM 12297 O O . ILE A 1 1551 ? -32.367 16.031 31.940 1.00 81.56 1551 ILE A O 1
ATOM 12301 N N . SER A 1 1552 ? -32.802 17.757 30.576 1.00 76.62 1552 SER A N 1
ATOM 12302 C CA . SER A 1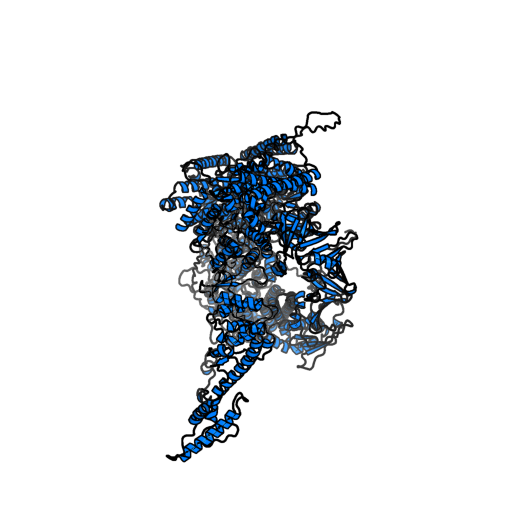 1552 ? -33.333 18.630 31.627 1.00 76.62 1552 SER A CA 1
ATOM 12303 C C . SER A 1 1552 ? -34.648 18.128 32.207 1.00 76.62 1552 SER A C 1
ATOM 12305 O O . SER A 1 1552 ? -34.944 18.449 33.350 1.00 76.62 1552 SER A O 1
ATOM 12307 N N . SER A 1 1553 ? -35.423 17.321 31.477 1.00 68.31 1553 SER A N 1
ATOM 12308 C CA . SER A 1 1553 ? -36.622 16.654 32.000 1.00 68.31 1553 SER A CA 1
ATOM 12309 C C . SER A 1 1553 ? -36.339 15.327 32.715 1.00 68.31 1553 SER A C 1
ATOM 12311 O O . SER A 1 1553 ? -37.274 14.716 33.225 1.00 68.31 1553 SER A O 1
ATOM 12313 N N . GLY A 1 1554 ? -35.076 14.889 32.778 1.00 64.25 1554 GLY A N 1
ATOM 12314 C CA . GLY A 1 1554 ? -34.682 13.624 33.403 1.00 64.25 1554 GLY A CA 1
ATOM 12315 C C . GLY A 1 1554 ? -35.017 12.378 32.571 1.00 64.25 1554 GLY A C 1
ATOM 12316 O O . GLY A 1 1554 ? -34.977 11.272 33.099 1.00 64.25 1554 GLY A O 1
ATOM 12317 N N . ARG A 1 1555 ? -35.348 12.526 31.277 1.00 57.62 1555 ARG A N 1
ATOM 12318 C CA . ARG A 1 1555 ? -35.708 11.403 30.385 1.00 57.62 1555 ARG A CA 1
ATOM 12319 C C . ARG A 1 1555 ? -34.496 10.618 29.878 1.00 57.62 1555 ARG A C 1
ATOM 12321 O O . ARG A 1 1555 ? -34.643 9.474 29.451 1.00 57.62 1555 ARG A O 1
ATOM 12328 N N . ALA A 1 1556 ? -33.305 11.218 29.906 1.00 61.75 1556 ALA A N 1
ATOM 12329 C CA . ALA A 1 1556 ? -32.069 10.608 29.423 1.00 61.75 1556 ALA A CA 1
ATOM 12330 C C . ALA A 1 1556 ? -31.292 9.905 30.552 1.00 61.75 1556 ALA A C 1
ATOM 12332 O O . ALA A 1 1556 ? -31.037 10.494 31.599 1.00 61.75 1556 ALA A O 1
ATOM 12333 N N . ALA A 1 1557 ? -30.806 8.682 30.308 1.00 60.56 1557 ALA A N 1
ATOM 12334 C CA . ALA A 1 1557 ? -30.024 7.898 31.282 1.00 60.56 1557 ALA A CA 1
ATOM 12335 C C . ALA A 1 1557 ? -28.626 8.455 31.614 1.00 60.56 1557 ALA A C 1
ATOM 12337 O O . ALA A 1 1557 ? -27.879 7.833 32.365 1.00 60.56 1557 ALA A O 1
ATOM 12338 N N . VAL A 1 1558 ? -28.261 9.616 31.068 1.00 64.12 1558 VAL A N 1
ATOM 12339 C CA . VAL A 1 1558 ? -26.968 10.262 31.326 1.00 64.12 1558 VAL A CA 1
ATOM 12340 C C . VAL A 1 1558 ? -26.825 10.678 32.798 1.00 64.12 1558 VAL A C 1
ATOM 12342 O O . VAL A 1 1558 ? -25.730 10.621 33.360 1.00 64.12 1558 VAL A O 1
ATOM 12345 N N . LEU A 1 1559 ? -27.940 11.036 33.443 1.00 61.00 1559 LEU A N 1
ATOM 12346 C CA . LEU A 1 1559 ? -28.024 11.360 34.866 1.00 61.00 1559 LEU A CA 1
ATOM 12347 C C . LEU A 1 1559 ? -28.873 10.287 35.556 1.00 61.00 1559 LEU A C 1
ATOM 12349 O O . LEU A 1 1559 ? -30.090 10.420 35.653 1.00 61.00 1559 LEU A O 1
ATOM 12353 N N . LEU A 1 1560 ? -28.246 9.192 35.998 1.00 54.06 1560 LEU A N 1
ATOM 12354 C CA . LEU A 1 1560 ? -28.930 8.159 36.781 1.00 54.06 1560 LEU A CA 1
ATOM 12355 C C . LEU A 1 1560 ? -29.385 8.764 38.113 1.00 54.06 1560 LEU A C 1
ATOM 12357 O O . LEU A 1 1560 ? -28.594 8.914 39.044 1.00 54.06 1560 LEU A O 1
ATOM 12361 N N . LEU A 1 1561 ? -30.661 9.134 38.197 1.00 45.62 1561 LEU A N 1
ATOM 12362 C CA . LEU A 1 1561 ? -31.282 9.565 39.439 1.00 45.62 1561 LEU A CA 1
ATOM 12363 C C . LEU A 1 1561 ? -31.232 8.413 40.444 1.00 45.62 1561 LEU A C 1
ATOM 12365 O O . LEU A 1 1561 ? -31.960 7.431 40.320 1.00 45.62 1561 LEU A O 1
ATOM 12369 N N . GLY A 1 1562 ? -30.420 8.562 41.490 1.00 46.28 1562 GLY A N 1
ATOM 12370 C CA . GLY A 1 1562 ? -30.783 7.955 42.761 1.00 46.28 1562 GLY A CA 1
ATOM 12371 C C . GLY A 1 1562 ? -32.026 8.692 43.226 1.00 46.28 1562 GLY A C 1
ATOM 12372 O O . GLY A 1 1562 ? -31.915 9.834 43.656 1.00 46.28 1562 GLY A O 1
ATOM 12373 N N . MET A 1 1563 ? -33.207 8.105 43.032 1.00 44.12 1563 MET A N 1
ATOM 12374 C CA . MET A 1 1563 ? -34.478 8.724 43.404 1.00 44.12 1563 MET A CA 1
ATOM 12375 C C . MET A 1 1563 ? -34.497 8.997 44.915 1.00 44.12 1563 MET A C 1
ATOM 12377 O O . MET A 1 1563 ? -34.877 8.134 45.701 1.00 44.12 1563 MET A O 1
ATOM 12381 N N . ASN A 1 1564 ? -34.072 10.192 45.324 1.00 40.69 1564 ASN A N 1
ATOM 12382 C CA . ASN A 1 1564 ? -34.464 10.795 46.588 1.00 40.69 1564 ASN A CA 1
ATOM 12383 C C . ASN A 1 1564 ? -35.832 11.452 46.335 1.00 40.69 1564 ASN A C 1
ATOM 12385 O O . ASN A 1 1564 ? -35.878 12.471 45.647 1.00 40.69 1564 ASN A O 1
ATOM 12389 N N . PRO A 1 1565 ? -36.954 10.908 46.847 1.00 45.97 1565 PRO A N 1
ATOM 12390 C CA . PRO A 1 1565 ? -38.291 11.458 46.596 1.00 45.97 1565 PRO A CA 1
ATOM 12391 C C . PRO A 1 1565 ? -38.542 12.825 47.261 1.00 45.97 1565 PRO A C 1
ATOM 12393 O O . PRO A 1 1565 ? -39.621 13.390 47.115 1.00 45.97 1565 PRO A O 1
ATOM 12396 N N . SER A 1 1566 ? -37.570 13.384 47.984 1.00 46.50 1566 SER A N 1
ATOM 12397 C CA . SER A 1 1566 ? -37.771 14.583 48.801 1.00 46.50 1566 SER A CA 1
ATOM 12398 C C . SER A 1 1566 ? -37.699 15.916 48.039 1.00 46.50 1566 SER A C 1
ATOM 12400 O O . SER A 1 1566 ? -37.863 16.960 48.667 1.00 46.50 1566 SER A O 1
ATOM 12402 N N . GLY A 1 1567 ? -37.472 15.939 46.718 1.00 53.88 1567 GLY A N 1
ATOM 12403 C CA . GLY A 1 1567 ? -37.463 17.197 45.962 1.00 53.88 1567 GLY A CA 1
ATOM 12404 C C . GLY A 1 1567 ? -37.710 17.043 44.455 1.00 53.88 1567 GLY A C 1
ATOM 12405 O O . GLY A 1 1567 ? -37.291 16.045 43.870 1.00 53.88 1567 GLY A O 1
ATOM 12406 N N . PRO A 1 1568 ? -38.385 18.015 43.806 1.00 58.22 1568 PRO A N 1
ATOM 12407 C CA . PRO A 1 1568 ? -38.548 18.029 42.354 1.00 58.22 1568 PRO A CA 1
ATOM 12408 C C . PRO A 1 1568 ? -37.183 18.128 41.660 1.00 58.22 1568 PRO A C 1
ATOM 12410 O O . PRO A 1 1568 ? -36.312 18.878 42.107 1.00 58.22 1568 PRO A O 1
ATOM 12413 N N . PHE A 1 1569 ? -37.009 17.396 40.551 1.00 61.88 1569 PHE A N 1
ATOM 12414 C CA . PHE A 1 1569 ? -35.806 17.490 39.720 1.00 61.88 1569 PHE A CA 1
ATOM 12415 C C . PHE A 1 1569 ? -35.582 18.959 39.342 1.00 61.88 1569 PHE A C 1
ATOM 12417 O O . PHE A 1 1569 ? -36.519 19.608 38.865 1.00 61.88 1569 PHE A O 1
ATOM 12424 N N . PRO A 1 1570 ? -34.385 19.528 39.558 1.00 70.69 1570 PRO A N 1
ATOM 12425 C CA . PRO A 1 1570 ? -34.161 20.949 39.345 1.00 70.69 1570 PRO A CA 1
ATOM 12426 C C . PRO A 1 1570 ? -33.985 21.235 37.844 1.00 70.69 1570 PRO A C 1
ATOM 12428 O O . PRO A 1 1570 ? -32.903 21.599 37.387 1.00 70.69 1570 PRO A O 1
ATOM 12431 N N . HIS A 1 1571 ? -35.071 21.084 37.076 1.00 74.06 1571 HIS A N 1
ATOM 12432 C CA . HIS A 1 1571 ? -35.137 21.230 35.619 1.00 74.06 1571 HIS A CA 1
ATOM 12433 C C . HIS A 1 1571 ? -34.451 22.517 35.143 1.00 74.06 1571 HIS A C 1
ATOM 12435 O O . HIS A 1 1571 ? -33.603 22.489 34.252 1.00 74.06 1571 HIS A O 1
ATOM 12441 N N . ALA A 1 1572 ? -34.767 23.638 35.803 1.00 76.50 1572 ALA A N 1
ATOM 12442 C CA . ALA A 1 1572 ? -34.199 24.946 35.495 1.00 76.50 1572 ALA A CA 1
ATOM 12443 C C . ALA A 1 1572 ? -32.685 25.018 35.764 1.00 76.50 1572 ALA A C 1
ATOM 12445 O O . ALA A 1 1572 ? -31.964 25.646 34.994 1.00 76.50 1572 ALA A O 1
ATOM 12446 N N . LEU A 1 1573 ? -32.189 24.353 36.815 1.00 79.62 1573 LEU A N 1
ATOM 12447 C CA . LEU A 1 1573 ? -30.762 24.331 37.151 1.00 79.62 1573 LEU A CA 1
ATOM 12448 C C . LEU A 1 1573 ? -29.969 23.488 36.148 1.00 79.62 1573 LEU A C 1
ATOM 12450 O O . LEU A 1 1573 ? -28.916 23.922 35.694 1.00 79.62 1573 LEU A O 1
ATOM 12454 N N . VAL A 1 1574 ? -30.491 22.318 35.762 1.00 81.62 1574 VAL A N 1
ATOM 12455 C CA . VAL A 1 1574 ? -29.867 21.462 34.739 1.00 81.62 1574 VAL A CA 1
ATOM 12456 C C . VAL A 1 1574 ? -29.825 22.187 33.399 1.00 81.62 1574 VAL A C 1
ATOM 12458 O O . VAL A 1 1574 ? -28.773 22.257 32.773 1.00 81.62 1574 VAL A O 1
ATOM 12461 N N . GLN A 1 1575 ? -30.940 22.790 32.980 1.00 81.25 1575 GLN A N 1
ATOM 12462 C CA . GLN A 1 1575 ? -30.987 23.558 31.738 1.00 81.25 1575 GLN A CA 1
ATOM 12463 C C . GLN A 1 1575 ? -30.020 24.753 31.768 1.00 81.25 1575 GLN A C 1
ATOM 12465 O O . GLN A 1 1575 ? -29.303 24.965 30.793 1.00 81.25 1575 GLN A O 1
ATOM 12470 N N . ALA A 1 1576 ? -29.933 25.479 32.889 1.00 80.38 1576 ALA A N 1
ATOM 12471 C CA . ALA A 1 1576 ? -28.967 26.563 33.070 1.00 80.38 1576 ALA A CA 1
ATOM 12472 C C . ALA A 1 1576 ? -27.511 26.069 32.983 1.00 80.38 1576 ALA A C 1
ATOM 12474 O O . ALA A 1 1576 ? -26.703 26.682 32.291 1.00 80.38 1576 ALA A O 1
ATOM 12475 N N . ILE A 1 1577 ? -27.178 24.937 33.615 1.00 82.81 1577 ILE A N 1
ATOM 12476 C CA . ILE A 1 1577 ? -25.838 24.326 33.541 1.00 82.81 1577 ILE A CA 1
ATOM 12477 C C . ILE A 1 1577 ? -25.510 23.859 32.120 1.00 82.81 1577 ILE A C 1
ATOM 12479 O O . ILE A 1 1577 ? -24.355 23.925 31.718 1.00 82.81 1577 ILE A O 1
ATOM 12483 N N . LEU A 1 1578 ? -26.480 23.406 31.328 1.00 85.62 1578 LEU A N 1
ATOM 12484 C CA . LEU A 1 1578 ? -26.218 22.978 29.950 1.00 85.62 1578 LEU A CA 1
ATOM 12485 C C . LEU A 1 1578 ? -26.144 24.148 28.954 1.00 85.62 1578 LEU A C 1
ATOM 12487 O O . LEU A 1 1578 ? -25.422 24.034 27.967 1.00 85.62 1578 LEU A O 1
ATOM 12491 N N . CYS A 1 1579 ? -26.851 25.258 29.206 1.00 81.62 1579 CYS A N 1
ATOM 12492 C CA . CYS A 1 1579 ? -27.030 26.341 28.226 1.00 81.62 1579 CYS A CA 1
ATOM 12493 C C . CYS A 1 1579 ? -26.267 27.645 28.526 1.00 81.62 1579 CYS A C 1
ATOM 12495 O O . CYS A 1 1579 ? -25.981 28.383 27.591 1.00 81.62 1579 CYS A O 1
ATOM 12497 N N . ASN A 1 1580 ? -25.963 27.979 29.786 1.00 77.31 1580 ASN A N 1
ATOM 12498 C CA . ASN A 1 1580 ? -25.366 29.282 30.127 1.00 77.31 1580 ASN A CA 1
ATOM 12499 C C . ASN A 1 1580 ? -23.859 29.304 29.859 1.00 77.31 1580 ASN A C 1
ATOM 12501 O O . ASN A 1 1580 ? -23.178 28.378 30.275 1.00 77.31 1580 ASN A O 1
ATOM 12505 N N . ASP A 1 1581 ? -23.292 30.368 29.285 1.00 68.69 1581 ASP A N 1
ATOM 12506 C CA . ASP A 1 1581 ? -21.842 30.448 29.014 1.00 68.69 1581 ASP A CA 1
ATOM 12507 C C . ASP A 1 1581 ? -20.966 30.449 30.279 1.00 68.69 1581 ASP A C 1
ATOM 12509 O O . ASP A 1 1581 ? -19.920 29.796 30.311 1.00 68.69 1581 ASP A O 1
ATOM 12513 N N . SER A 1 1582 ? -21.402 31.129 31.345 1.00 69.69 1582 SER A N 1
ATOM 12514 C CA . SER A 1 1582 ? -20.751 31.124 32.658 1.00 69.69 1582 SER A CA 1
ATOM 12515 C C . SER A 1 1582 ? -21.555 30.301 33.667 1.00 69.69 1582 SER A C 1
ATOM 12517 O O . SER A 1 1582 ? -22.771 30.450 33.789 1.00 69.69 1582 SER A O 1
ATOM 12519 N N . ILE A 1 1583 ? -20.865 29.426 34.403 1.00 71.38 1583 ILE A N 1
ATOM 12520 C CA . ILE A 1 1583 ? -21.436 28.657 35.515 1.00 71.38 1583 ILE A CA 1
ATOM 12521 C C . ILE A 1 1583 ? -20.758 29.091 36.813 1.00 71.38 1583 ILE A C 1
ATOM 12523 O O . ILE A 1 1583 ? -19.573 29.411 36.826 1.00 71.38 1583 ILE A O 1
ATOM 12527 N N . ASP A 1 1584 ? -21.515 29.094 37.902 1.00 73.81 1584 ASP A N 1
ATOM 12528 C CA . ASP A 1 1584 ? -20.977 29.109 39.258 1.00 73.81 1584 ASP A CA 1
ATOM 12529 C C . ASP A 1 1584 ? -20.594 27.664 39.651 1.00 73.81 1584 ASP A C 1
ATOM 12531 O O . ASP A 1 1584 ? -21.476 26.800 39.623 1.00 73.81 1584 ASP A O 1
ATOM 12535 N N . PRO A 1 1585 ? -19.331 27.355 40.008 1.00 73.31 1585 PRO A N 1
ATOM 12536 C CA . PRO A 1 1585 ? -18.931 25.990 40.363 1.00 73.31 1585 PRO A CA 1
ATOM 12537 C C . PRO A 1 1585 ? -19.777 25.413 41.509 1.00 73.31 1585 PRO A C 1
ATOM 12539 O O . PRO A 1 1585 ? -20.088 24.220 41.516 1.00 73.31 1585 PRO A O 1
ATOM 12542 N N . SER A 1 1586 ? -20.260 26.272 42.415 1.00 75.38 1586 SER A N 1
ATOM 12543 C CA . SER A 1 1586 ? -21.150 25.863 43.503 1.00 75.38 1586 SER A CA 1
ATOM 12544 C C . SER A 1 1586 ? -22.498 25.326 43.003 1.00 75.38 1586 SER A C 1
ATOM 12546 O O . SER A 1 1586 ? -23.102 24.477 43.656 1.00 75.38 1586 SER A O 1
ATOM 12548 N N . ALA A 1 1587 ? -22.969 25.752 41.824 1.00 78.38 1587 ALA A N 1
ATOM 12549 C CA . ALA A 1 1587 ? -24.200 25.254 41.214 1.00 78.38 1587 ALA A CA 1
ATOM 12550 C C . ALA A 1 1587 ? -24.050 23.811 40.706 1.00 78.38 1587 ALA A C 1
ATOM 12552 O O . ALA A 1 1587 ? -24.981 23.014 40.854 1.00 78.38 1587 ALA A O 1
ATOM 12553 N N . VAL A 1 1588 ? -22.880 23.466 40.152 1.00 78.56 1588 VAL A N 1
ATOM 12554 C CA . VAL A 1 1588 ? -22.562 22.097 39.711 1.00 78.56 1588 VAL A CA 1
ATOM 12555 C C . VAL A 1 1588 ? -22.423 21.183 40.922 1.00 78.56 1588 VAL A C 1
ATOM 12557 O O . VAL A 1 1588 ? -23.074 20.144 40.960 1.00 78.56 1588 VAL A O 1
ATOM 12560 N N . GLU A 1 1589 ? -21.679 21.595 41.953 1.00 76.81 1589 GLU A N 1
ATOM 12561 C CA . GLU A 1 1589 ? -21.534 20.830 43.202 1.00 76.81 1589 GLU A CA 1
ATOM 12562 C C . GLU A 1 1589 ? -22.878 20.638 43.928 1.00 76.81 1589 GLU A C 1
ATOM 12564 O O . GLU A 1 1589 ? -23.205 19.542 44.398 1.00 76.81 1589 GLU A O 1
ATOM 12569 N N . LYS A 1 1590 ? -23.715 21.682 43.971 1.00 76.69 1590 LYS A N 1
ATOM 12570 C CA . LYS A 1 1590 ? -25.056 21.627 44.570 1.00 76.69 1590 LYS A CA 1
ATOM 12571 C C . LYS A 1 1590 ? -25.989 20.669 43.833 1.00 76.69 1590 LYS A C 1
ATOM 12573 O O . LYS A 1 1590 ? -26.832 20.041 44.468 1.00 76.69 1590 LYS A O 1
ATOM 12578 N N . LEU A 1 1591 ? -25.867 20.560 42.511 1.00 76.19 1591 LEU A N 1
ATOM 12579 C CA . LEU A 1 1591 ? -26.625 19.584 41.734 1.00 76.19 1591 LEU A CA 1
ATOM 12580 C C . LEU A 1 1591 ? -26.046 18.175 41.910 1.00 76.19 1591 LEU A C 1
ATOM 12582 O O . LEU A 1 1591 ? -26.787 17.238 42.188 1.00 76.19 1591 LEU A O 1
ATOM 12586 N N . ALA A 1 1592 ? -24.726 18.034 41.805 1.00 76.75 1592 ALA A N 1
ATOM 12587 C CA . ALA A 1 1592 ? -24.005 16.775 41.941 1.00 76.75 1592 ALA A CA 1
ATOM 12588 C C . ALA A 1 1592 ? -24.240 16.100 43.304 1.00 76.75 1592 ALA A C 1
ATOM 12590 O O . ALA A 1 1592 ? -24.454 14.892 43.354 1.00 76.75 1592 ALA A O 1
ATOM 12591 N N . SER A 1 1593 ? -24.284 16.868 44.398 1.00 73.69 1593 SER A N 1
ATOM 12592 C CA . SER A 1 1593 ? -24.555 16.358 45.756 1.00 73.69 1593 SER A CA 1
ATOM 12593 C C . SER A 1 1593 ? -25.945 15.729 45.938 1.00 73.69 1593 SER A C 1
ATOM 12595 O O . SER A 1 1593 ? -26.172 15.035 46.927 1.00 73.69 1593 SER A O 1
ATOM 12597 N N . GLN A 1 1594 ? -26.864 15.915 44.984 1.00 70.19 1594 GLN A N 1
ATOM 12598 C CA . GLN A 1 1594 ? -28.173 15.252 44.979 1.00 70.19 1594 GLN A CA 1
ATOM 12599 C C . GLN A 1 1594 ? -28.118 13.823 44.416 1.00 70.19 1594 GLN A C 1
ATOM 12601 O O . GLN A 1 1594 ? -29.088 13.080 44.561 1.00 70.19 1594 GLN A O 1
ATOM 12606 N N . PHE A 1 1595 ? -27.005 13.421 43.789 1.00 69.12 1595 PHE A N 1
ATOM 12607 C CA . PHE A 1 1595 ? -26.828 12.095 43.199 1.00 69.12 1595 PHE A CA 1
ATOM 12608 C C . PHE A 1 1595 ? -25.992 11.177 44.110 1.00 69.12 1595 PHE A C 1
ATOM 12610 O O . PHE A 1 1595 ? -25.074 11.650 44.779 1.00 69.12 1595 PHE A O 1
ATOM 12617 N N . PRO A 1 1596 ? -26.228 9.846 44.093 1.00 61.78 1596 PRO A N 1
ATOM 12618 C CA . PRO A 1 1596 ? -25.484 8.887 44.922 1.00 61.78 1596 PRO A CA 1
ATOM 12619 C C . PRO A 1 1596 ? -23.968 8.931 44.703 1.00 61.78 1596 PRO A C 1
ATOM 12621 O O . PRO A 1 1596 ? -23.192 8.688 45.622 1.00 61.78 1596 PRO A O 1
ATOM 12624 N N . ASN A 1 1597 ? -23.548 9.243 43.474 1.00 71.12 1597 ASN A N 1
ATOM 12625 C CA . ASN A 1 1597 ? -22.155 9.446 43.107 1.00 71.12 1597 ASN A CA 1
ATOM 12626 C C . ASN A 1 1597 ? -21.992 10.861 42.546 1.00 71.12 1597 ASN A C 1
ATOM 12628 O O . ASN A 1 1597 ? -22.079 11.076 41.335 1.00 71.12 1597 ASN A O 1
ATOM 12632 N N . ALA A 1 1598 ? -21.773 11.821 43.447 1.00 74.56 1598 ALA A N 1
ATOM 12633 C CA . ALA A 1 1598 ? -21.644 13.232 43.099 1.00 74.56 1598 ALA A CA 1
ATOM 12634 C C . ALA A 1 1598 ? -20.555 13.480 42.045 1.00 74.56 1598 ALA A C 1
ATOM 12636 O O . ALA A 1 1598 ? -20.766 14.252 41.113 1.00 74.56 1598 ALA A O 1
ATOM 12637 N N . LYS A 1 1599 ? -19.424 12.767 42.123 1.00 78.62 1599 LYS A N 1
ATOM 12638 C CA . LYS A 1 1599 ? -18.348 12.894 41.136 1.00 78.62 1599 LYS A CA 1
ATOM 12639 C C . LYS A 1 1599 ? -18.800 12.449 39.743 1.00 78.62 1599 LYS A C 1
ATOM 12641 O O . LYS A 1 1599 ? -18.670 13.212 38.797 1.00 78.62 1599 LYS A O 1
ATOM 12646 N N . LEU A 1 1600 ? -19.395 11.259 39.625 1.00 77.00 1600 LEU A N 1
ATOM 12647 C CA . LEU A 1 1600 ? -19.894 10.751 38.341 1.00 77.00 1600 LEU A CA 1
ATOM 12648 C C . LEU A 1 1600 ? -20.969 11.665 37.735 1.00 77.00 1600 LEU A C 1
ATOM 12650 O O . LEU A 1 1600 ? -20.981 11.892 36.527 1.00 77.00 1600 LEU A O 1
ATOM 12654 N N . ALA A 1 1601 ? -21.868 12.194 38.570 1.00 78.44 1601 ALA A N 1
ATOM 12655 C CA . ALA A 1 1601 ? -22.891 13.134 38.127 1.00 78.44 1601 ALA A CA 1
ATOM 12656 C C . ALA A 1 1601 ? -22.272 14.444 37.617 1.00 78.44 1601 ALA A C 1
ATOM 12658 O O . ALA A 1 1601 ? -22.660 14.920 36.552 1.00 78.44 1601 ALA A O 1
ATOM 12659 N N . SER A 1 1602 ? -21.287 14.988 38.338 1.00 82.12 1602 SER A N 1
ATOM 12660 C CA . SER A 1 1602 ? -20.529 16.174 37.926 1.00 82.12 1602 SER A CA 1
ATOM 12661 C C . SER A 1 1602 ? -19.812 15.950 36.591 1.00 82.12 1602 SER A C 1
ATOM 12663 O O . SER A 1 1602 ? -19.988 16.736 35.662 1.00 82.12 1602 SER A O 1
ATOM 12665 N N . ASP A 1 1603 ? -19.083 14.840 36.458 1.00 84.12 1603 ASP A N 1
ATOM 12666 C CA . ASP A 1 1603 ? -18.343 14.487 35.242 1.00 84.12 1603 ASP A CA 1
ATOM 12667 C C . ASP A 1 1603 ? -19.290 14.340 34.035 1.00 84.12 1603 ASP A C 1
ATOM 12669 O O . ASP A 1 1603 ? -19.039 14.902 32.968 1.00 84.12 1603 ASP A O 1
ATOM 12673 N N . ASN A 1 1604 ? -20.426 13.650 34.197 1.00 85.75 1604 ASN A N 1
ATOM 12674 C CA . ASN A 1 1604 ? -21.416 13.504 33.127 1.00 85.75 1604 ASN A CA 1
ATOM 12675 C C . ASN A 1 1604 ? -22.084 14.841 32.754 1.00 85.75 1604 ASN A C 1
ATOM 12677 O O . ASN A 1 1604 ? -22.294 15.096 31.567 1.00 85.75 1604 ASN A O 1
ATOM 12681 N N . LEU A 1 1605 ? -22.405 15.702 33.729 1.00 85.38 1605 LEU A N 1
ATOM 12682 C CA . LEU A 1 1605 ? -22.985 17.031 33.481 1.00 85.38 1605 LEU A CA 1
ATOM 12683 C C . LEU A 1 1605 ? -22.036 17.915 32.672 1.00 85.38 1605 LEU A C 1
ATOM 12685 O O . LEU A 1 1605 ? -22.447 18.513 31.676 1.00 85.38 1605 LEU A O 1
ATOM 12689 N N . LEU A 1 1606 ? -20.768 17.974 33.083 1.00 86.62 1606 LEU A N 1
ATOM 12690 C CA . LEU A 1 1606 ? -19.736 18.757 32.411 1.00 86.62 1606 LEU A CA 1
ATOM 12691 C C . LEU A 1 1606 ? -19.433 18.205 31.013 1.00 86.62 1606 LEU A C 1
ATOM 12693 O O . LEU A 1 1606 ? -19.321 18.985 30.069 1.00 86.62 1606 LEU A O 1
ATOM 12697 N N . LEU A 1 1607 ? -19.397 16.879 30.845 1.00 88.94 1607 LEU A N 1
ATOM 12698 C CA . LEU A 1 1607 ? -19.237 16.239 29.538 1.00 88.94 1607 LEU A CA 1
ATOM 12699 C C . LEU A 1 1607 ? -20.379 16.605 28.579 1.00 88.94 1607 LEU A C 1
ATOM 12701 O O . LEU A 1 1607 ? -20.120 17.051 27.465 1.00 88.94 1607 LEU A O 1
ATOM 12705 N N . VAL A 1 1608 ? -21.642 16.462 28.998 1.00 89.25 1608 VAL A N 1
ATOM 12706 C CA . VAL A 1 1608 ? -22.806 16.818 28.160 1.00 89.25 1608 VAL A CA 1
ATOM 12707 C C . VAL A 1 1608 ? -22.802 18.299 27.813 1.00 89.25 1608 VAL A C 1
ATOM 12709 O O . VAL A 1 1608 ? -23.031 18.660 26.657 1.00 89.25 1608 VAL A O 1
ATOM 12712 N N . ARG A 1 1609 ? -22.524 19.161 28.797 1.00 87.88 1609 ARG A N 1
ATOM 12713 C CA . ARG A 1 1609 ? -22.372 20.597 28.572 1.00 87.88 1609 ARG A CA 1
ATOM 12714 C C . ARG A 1 1609 ? -21.319 20.863 27.501 1.00 87.88 1609 ARG A C 1
ATOM 12716 O O . ARG A 1 1609 ? -21.593 21.622 26.579 1.00 87.88 1609 ARG A O 1
ATOM 12723 N N . GLY A 1 1610 ? -20.151 20.230 27.598 1.00 85.75 1610 GLY A N 1
ATOM 12724 C CA . GLY A 1 1610 ? -19.101 20.315 26.589 1.00 85.75 1610 GLY A CA 1
ATOM 12725 C C . GLY A 1 1610 ? -19.599 19.913 25.203 1.00 85.75 1610 GLY A C 1
ATOM 12726 O O . GLY A 1 1610 ? -19.482 20.680 24.253 1.00 85.75 1610 GLY A O 1
ATOM 12727 N N . LEU A 1 1611 ? -20.244 18.752 25.092 1.00 88.75 1611 LEU A N 1
ATOM 12728 C CA . LEU A 1 1611 ? -20.743 18.233 23.817 1.00 88.75 1611 LEU A CA 1
ATOM 12729 C C . LEU A 1 1611 ? -21.775 19.146 23.132 1.00 88.75 1611 LEU A C 1
ATOM 12731 O O . LEU A 1 1611 ? -21.764 19.247 21.902 1.00 88.75 1611 LEU A O 1
ATOM 12735 N N . LEU A 1 1612 ? -22.646 19.799 23.910 1.00 88.00 1612 LEU A N 1
ATOM 12736 C CA . LEU A 1 1612 ? -23.736 20.643 23.408 1.00 88.00 1612 LEU A CA 1
ATOM 12737 C C . LEU A 1 1612 ? -23.329 22.113 23.259 1.00 88.00 1612 LEU A C 1
ATOM 12739 O O . LEU A 1 1612 ? -23.406 22.658 22.158 1.00 88.00 1612 LEU A O 1
ATOM 12743 N N . LEU A 1 1613 ? -22.869 22.749 24.343 1.00 81.69 1613 LEU A N 1
ATOM 12744 C CA . LEU A 1 1613 ? -22.534 24.175 24.370 1.00 81.69 1613 LEU A CA 1
ATOM 12745 C C . LEU A 1 1613 ? -21.342 24.479 23.461 1.00 81.69 1613 LEU A C 1
ATOM 12747 O O . LEU A 1 1613 ? -21.378 25.442 22.702 1.00 81.69 1613 LEU A O 1
ATOM 12751 N N . LYS A 1 1614 ? -20.314 23.617 23.482 1.00 75.50 1614 LYS A N 1
ATOM 12752 C CA . LYS A 1 1614 ? -19.143 23.726 22.593 1.00 75.50 1614 LYS A CA 1
ATOM 12753 C C . LYS A 1 1614 ? -19.397 23.114 21.210 1.00 75.50 1614 LYS A C 1
ATOM 12755 O O . LYS A 1 1614 ? -18.469 22.984 20.421 1.00 75.50 1614 LYS A O 1
ATOM 12760 N N . ARG A 1 1615 ? -20.645 22.708 20.922 1.00 83.56 1615 ARG A N 1
ATOM 12761 C CA . ARG A 1 1615 ? -21.125 22.127 19.654 1.00 83.56 1615 ARG A CA 1
ATOM 12762 C C . ARG A 1 1615 ? -20.296 20.945 19.115 1.00 83.56 1615 ARG A C 1
ATOM 12764 O O . ARG A 1 1615 ? -20.372 20.648 17.926 1.00 83.56 1615 ARG A O 1
ATOM 12771 N N . ILE A 1 1616 ? -19.558 20.222 19.963 1.00 85.81 1616 ILE A N 1
ATOM 12772 C CA . ILE A 1 1616 ? -18.694 19.088 19.565 1.00 85.81 1616 ILE A CA 1
ATOM 12773 C C . ILE A 1 1616 ? -19.514 17.965 18.923 1.00 85.81 1616 ILE A C 1
ATOM 12775 O O . ILE A 1 1616 ? -19.081 17.348 17.949 1.00 85.81 1616 ILE A O 1
ATOM 12779 N N . LEU A 1 1617 ? -20.721 17.719 19.441 1.00 88.69 1617 LEU A N 1
ATOM 12780 C CA . LEU A 1 1617 ? -21.634 16.729 18.877 1.00 88.69 1617 LEU A CA 1
ATOM 12781 C C . LEU A 1 1617 ? -22.022 17.087 17.434 1.00 88.69 1617 LEU A C 1
ATOM 12783 O O . LEU A 1 1617 ? -21.874 16.261 16.536 1.00 88.69 1617 LEU A O 1
ATOM 12787 N N . LEU A 1 1618 ? -22.458 18.330 17.203 1.00 86.12 1618 LEU A N 1
ATOM 12788 C CA . LEU A 1 1618 ? -22.829 18.827 15.873 1.00 86.12 1618 LEU A CA 1
ATOM 12789 C C . LEU A 1 1618 ? -21.630 18.844 14.920 1.00 86.12 1618 LEU A C 1
ATOM 12791 O O . LEU A 1 1618 ? -21.761 18.447 13.766 1.00 86.12 1618 LEU A O 1
ATOM 12795 N N . LEU A 1 1619 ? -20.456 19.247 15.410 1.00 82.19 1619 LEU A N 1
ATOM 12796 C CA . LEU A 1 1619 ? -19.202 19.217 14.662 1.00 82.19 1619 LEU A CA 1
ATOM 12797 C C . LEU A 1 1619 ? -18.912 17.810 14.118 1.00 82.19 1619 LEU A C 1
ATOM 12799 O O . LEU A 1 1619 ? -18.682 17.650 12.920 1.00 82.19 1619 LEU A O 1
ATOM 12803 N N . CYS A 1 1620 ? -18.994 16.784 14.971 1.00 88.00 1620 CYS A N 1
ATOM 12804 C CA . CYS A 1 1620 ? -18.746 15.399 14.568 1.00 88.00 1620 CYS A CA 1
ATOM 12805 C C . CYS A 1 1620 ? -19.818 14.861 13.609 1.00 88.00 1620 CYS A C 1
ATOM 12807 O O . CYS A 1 1620 ? -19.482 14.154 12.661 1.00 88.00 1620 CYS A O 1
ATOM 12809 N N . LEU A 1 1621 ? -21.093 15.213 13.819 1.00 85.44 1621 LEU A N 1
ATOM 12810 C CA . LEU A 1 1621 ? -22.194 14.810 12.933 1.00 85.44 1621 LEU A CA 1
ATOM 12811 C C . LEU A 1 1621 ? -22.087 15.436 11.536 1.00 85.44 1621 LEU A C 1
ATOM 12813 O O . LEU A 1 1621 ? -22.494 14.813 10.560 1.00 85.44 1621 LEU A O 1
ATOM 12817 N N . LYS A 1 1622 ? -21.525 16.645 11.428 1.00 79.50 1622 LYS A N 1
ATOM 12818 C CA . LYS A 1 1622 ? -21.315 17.339 10.149 1.00 79.50 1622 LYS A CA 1
ATOM 12819 C C . LYS A 1 1622 ? -20.124 16.802 9.353 1.00 79.50 1622 LYS A C 1
ATOM 12821 O O . LYS A 1 1622 ? -20.052 17.064 8.151 1.00 79.50 1622 LYS A O 1
ATOM 12826 N N . LYS A 1 1623 ? -19.198 16.064 9.979 1.00 78.75 1623 LYS A N 1
ATOM 12827 C CA . LYS A 1 1623 ? -18.057 15.476 9.265 1.00 78.75 1623 LYS A CA 1
ATOM 12828 C C . LYS A 1 1623 ? -18.500 14.349 8.335 1.00 78.75 1623 LYS A C 1
ATOM 12830 O O . LYS A 1 1623 ? -19.312 13.494 8.687 1.00 78.75 1623 LYS A O 1
ATOM 12835 N N . ARG A 1 1624 ? -17.890 14.297 7.153 1.00 73.81 1624 ARG A N 1
ATOM 12836 C CA . ARG A 1 1624 ? -18.105 13.247 6.153 1.00 73.81 1624 ARG A CA 1
ATOM 12837 C C . ARG A 1 1624 ? -17.265 12.012 6.482 1.00 73.81 1624 ARG A C 1
ATOM 12839 O O . ARG A 1 1624 ? -16.036 12.038 6.409 1.00 73.81 1624 ARG A O 1
ATOM 12846 N N . TRP A 1 1625 ? -17.945 10.926 6.834 1.00 78.62 1625 TRP A N 1
ATOM 12847 C CA . TRP A 1 1625 ? -17.336 9.611 7.037 1.00 78.62 1625 TRP A CA 1
ATOM 12848 C C . TRP A 1 1625 ? -16.681 9.085 5.752 1.00 78.62 1625 TRP A C 1
ATOM 12850 O O . TRP A 1 1625 ? -17.188 9.316 4.655 1.00 78.62 1625 TRP A O 1
ATOM 12860 N N . ASN A 1 1626 ? -15.551 8.393 5.904 1.00 73.69 1626 ASN A N 1
ATOM 12861 C CA . ASN A 1 1626 ? -14.671 7.875 4.851 1.00 73.69 1626 ASN A CA 1
ATOM 12862 C C . ASN A 1 1626 ? -14.028 8.946 3.943 1.00 73.69 1626 ASN A C 1
ATOM 12864 O O . ASN A 1 1626 ? -13.377 8.590 2.966 1.00 73.69 1626 ASN A O 1
ATOM 12868 N N . VAL A 1 1627 ? -14.202 10.236 4.267 1.00 67.06 1627 VAL A N 1
ATOM 12869 C CA . VAL A 1 1627 ? -13.597 11.394 3.575 1.00 67.06 1627 VAL A CA 1
ATOM 12870 C C . VAL A 1 1627 ? -12.733 12.202 4.528 1.00 67.06 1627 VAL A C 1
ATOM 12872 O O . VAL A 1 1627 ? -11.575 12.450 4.243 1.00 67.06 1627 VAL A O 1
ATOM 12875 N N . GLN A 1 1628 ? -13.299 12.598 5.669 1.00 75.19 1628 GLN A N 1
ATOM 12876 C CA . GLN A 1 1628 ? -12.605 13.381 6.695 1.00 75.19 1628 GLN A CA 1
ATOM 12877 C C . GLN A 1 1628 ? -12.169 12.511 7.877 1.00 75.19 1628 GLN A C 1
ATOM 12879 O O . GLN A 1 1628 ? -11.284 12.895 8.637 1.00 75.19 1628 GLN A O 1
ATOM 12884 N N . TYR A 1 1629 ? -12.810 11.354 8.070 1.00 87.00 1629 TYR A N 1
ATOM 12885 C CA . TYR A 1 1629 ? -12.475 10.412 9.133 1.00 87.00 1629 TYR A CA 1
ATOM 12886 C C . TYR A 1 1629 ? -12.948 8.990 8.822 1.00 87.00 1629 TYR A C 1
ATOM 12888 O O . TYR A 1 1629 ? -13.919 8.794 8.090 1.00 87.00 1629 TYR A O 1
ATOM 12896 N N . GLY A 1 1630 ? -12.315 7.998 9.441 1.00 87.56 1630 GLY A N 1
ATOM 12897 C CA . GLY A 1 1630 ? -12.691 6.589 9.324 1.00 87.56 1630 GLY A CA 1
ATOM 12898 C C . GLY A 1 1630 ? -11.660 5.672 9.978 1.00 87.56 1630 GLY A C 1
ATOM 12899 O O . GLY A 1 1630 ? -10.812 6.135 10.739 1.00 87.56 1630 GLY A O 1
ATOM 12900 N N . PHE A 1 1631 ? -11.700 4.376 9.670 1.00 87.62 1631 PHE A N 1
ATOM 12901 C CA . PHE A 1 1631 ? -10.702 3.419 10.161 1.00 87.62 1631 PHE A CA 1
ATOM 12902 C C . PHE A 1 1631 ? -9.553 3.229 9.173 1.00 87.62 1631 PHE A C 1
ATOM 12904 O O . PHE A 1 1631 ? -9.777 3.079 7.974 1.00 87.62 1631 PHE A O 1
ATOM 12911 N N . HIS A 1 1632 ? -8.326 3.150 9.691 1.00 82.44 1632 HIS A N 1
ATOM 12912 C CA . HIS A 1 1632 ? -7.163 2.715 8.923 1.00 82.44 1632 HIS A CA 1
ATOM 12913 C C . HIS A 1 1632 ? -7.000 1.187 9.041 1.00 82.44 1632 HIS A C 1
ATOM 12915 O O . HIS A 1 1632 ? -6.853 0.692 10.160 1.00 82.44 1632 HIS A O 1
ATOM 12921 N N . PRO A 1 1633 ? -6.946 0.416 7.936 1.00 73.44 1633 PRO A N 1
ATOM 12922 C CA . PRO A 1 1633 ? -6.953 -1.053 7.979 1.00 73.44 1633 PRO A CA 1
ATOM 12923 C C . PRO A 1 1633 ? -5.738 -1.662 8.701 1.00 73.44 1633 PRO A C 1
ATOM 12925 O O . PRO A 1 1633 ? -5.841 -2.733 9.289 1.00 73.44 1633 PRO A O 1
ATOM 12928 N N . GLY A 1 1634 ? -4.593 -0.972 8.685 1.00 71.75 1634 GLY A N 1
ATOM 12929 C CA . GLY A 1 1634 ? -3.376 -1.360 9.414 1.00 71.75 1634 GLY A CA 1
ATOM 12930 C C . GLY A 1 1634 ? -3.199 -0.797 10.838 1.00 71.75 1634 GLY A C 1
ATOM 12931 O O . GLY A 1 1634 ? -2.154 -1.050 11.435 1.00 71.75 1634 GLY A O 1
ATOM 12932 N N . ARG A 1 1635 ? -4.145 -0.013 11.390 1.00 78.00 1635 ARG A N 1
ATOM 12933 C CA . ARG A 1 1635 ? -4.036 0.583 12.747 1.00 78.00 1635 ARG A CA 1
ATOM 12934 C C . ARG A 1 1635 ? -5.094 0.009 13.696 1.00 78.00 1635 ARG A C 1
ATOM 12936 O O . ARG A 1 1635 ? -5.946 -0.783 13.306 1.00 78.00 1635 ARG A O 1
ATOM 12943 N N . HIS A 1 1636 ? -5.027 0.403 14.969 1.00 79.81 1636 HIS A N 1
ATOM 12944 C CA . HIS A 1 1636 ? -6.076 0.111 15.950 1.00 79.81 1636 HIS A CA 1
ATOM 12945 C C . HIS A 1 1636 ? -7.441 0.663 15.489 1.00 79.81 1636 HIS A C 1
ATOM 12947 O O . HIS A 1 1636 ? -7.467 1.674 14.786 1.00 79.81 1636 HIS A O 1
ATOM 12953 N N . PRO A 1 1637 ? -8.570 0.044 15.887 1.00 85.44 1637 PRO A N 1
ATOM 12954 C CA . PRO A 1 1637 ? -9.915 0.397 15.422 1.00 85.44 1637 PRO A CA 1
ATOM 12955 C C . PRO A 1 1637 ? -10.457 1.680 16.085 1.00 85.44 1637 PRO A C 1
ATOM 12957 O O . PRO A 1 1637 ? -11.488 1.674 16.755 1.00 85.44 1637 PRO A O 1
ATOM 12960 N N . VAL A 1 1638 ? -9.738 2.787 15.907 1.00 87.75 1638 VAL A N 1
ATOM 12961 C CA . VAL A 1 1638 ? -10.081 4.146 16.344 1.00 87.75 1638 VAL A CA 1
ATOM 12962 C C . VAL A 1 1638 ? -10.171 5.023 15.099 1.00 87.75 1638 VAL A C 1
ATOM 12964 O O . VAL A 1 1638 ? -9.430 4.808 14.138 1.00 87.75 1638 VAL A O 1
ATOM 12967 N N . ALA A 1 1639 ? -11.090 5.988 15.089 1.00 88.25 1639 ALA A N 1
ATOM 12968 C CA . ALA A 1 1639 ? -11.210 6.905 13.964 1.00 88.25 1639 ALA A CA 1
ATOM 12969 C C . ALA A 1 1639 ? -9.948 7.767 13.821 1.00 88.25 1639 ALA A C 1
ATOM 12971 O O . ALA A 1 1639 ? -9.510 8.407 14.779 1.00 88.25 1639 ALA A O 1
ATOM 12972 N N . VAL A 1 1640 ? -9.403 7.809 12.610 1.00 84.69 1640 VAL A N 1
ATOM 12973 C CA . VAL A 1 1640 ? -8.279 8.668 12.227 1.00 84.69 1640 VAL A CA 1
ATOM 12974 C C . VAL A 1 1640 ? -8.737 9.685 11.183 1.00 84.69 1640 VAL A C 1
ATOM 12976 O O . VAL A 1 1640 ? -9.709 9.408 10.472 1.00 84.69 1640 VAL A O 1
ATOM 12979 N N . PRO A 1 1641 ? -8.069 10.844 11.069 1.00 80.88 1641 PRO A N 1
ATOM 12980 C CA . PRO A 1 1641 ? -8.257 11.756 9.949 1.00 80.88 1641 PRO A CA 1
ATOM 12981 C C . PRO A 1 1641 ? -7.949 11.060 8.627 1.00 80.88 1641 PRO A C 1
ATOM 12983 O O . PRO A 1 1641 ? -7.081 10.185 8.564 1.00 80.88 1641 PRO A O 1
ATOM 12986 N N . PHE A 1 1642 ? -8.664 11.431 7.577 1.00 72.44 1642 PHE A N 1
ATOM 12987 C CA . PHE A 1 1642 ? -8.416 10.953 6.220 1.00 72.44 1642 PHE A CA 1
ATOM 12988 C C . PHE A 1 1642 ? -7.798 12.101 5.420 1.00 72.44 1642 PHE A C 1
ATOM 12990 O O . PHE A 1 1642 ? -8.276 13.228 5.500 1.00 72.44 1642 PHE A O 1
ATOM 12997 N N . GLU A 1 1643 ? -6.714 11.821 4.693 1.00 59.59 1643 GLU A N 1
ATOM 12998 C CA . GLU A 1 1643 ? -6.046 12.813 3.832 1.00 59.59 1643 GLU A CA 1
ATOM 12999 C C . GLU A 1 1643 ? -6.853 13.068 2.553 1.00 59.59 1643 GLU A C 1
ATOM 13001 O O . GLU A 1 1643 ? -6.818 14.160 1.988 1.00 59.59 1643 GLU A O 1
ATOM 13006 N N . ALA A 1 1644 ? -7.572 12.037 2.118 1.00 56.31 1644 ALA A N 1
ATOM 13007 C CA . ALA A 1 1644 ? -8.574 12.048 1.068 1.00 56.31 1644 ALA A CA 1
ATOM 13008 C C . ALA A 1 1644 ? -9.516 10.858 1.281 1.00 56.31 1644 ALA A C 1
ATOM 13010 O O . ALA A 1 1644 ? -9.281 9.982 2.122 1.00 56.31 1644 ALA A O 1
ATOM 13011 N N . LYS A 1 1645 ? -10.583 10.779 0.488 1.00 59.69 1645 LYS A N 1
ATOM 13012 C CA . LYS A 1 1645 ? -11.530 9.668 0.577 1.00 59.69 1645 LYS A CA 1
ATOM 13013 C C . LYS A 1 1645 ? -10.865 8.294 0.430 1.00 59.69 1645 LYS A C 1
ATOM 13015 O O . LYS A 1 1645 ? -10.175 8.020 -0.544 1.00 59.69 1645 LYS A O 1
ATOM 13020 N N . GLY A 1 1646 ? -11.121 7.408 1.395 1.00 63.38 1646 GLY A N 1
ATOM 13021 C CA . GLY A 1 1646 ? -10.542 6.061 1.436 1.00 63.38 1646 GLY A CA 1
ATOM 13022 C C . GLY A 1 1646 ? -9.042 6.016 1.751 1.00 63.38 1646 GLY A C 1
ATOM 13023 O O . GLY A 1 1646 ? -8.495 4.920 1.861 1.00 63.38 1646 GLY A O 1
ATOM 13024 N N . VAL A 1 1647 ? -8.388 7.172 1.915 1.00 63.00 1647 VAL A N 1
ATOM 13025 C CA . VAL A 1 1647 ? -6.959 7.304 2.214 1.00 63.00 1647 VAL A CA 1
ATOM 13026 C C . VAL A 1 1647 ? -6.818 7.800 3.657 1.00 63.00 1647 VAL A C 1
ATOM 13028 O O . VAL A 1 1647 ? -6.769 9.008 3.909 1.00 63.00 1647 VAL A O 1
ATOM 13031 N N . PRO A 1 1648 ? -6.818 6.882 4.640 1.00 72.19 1648 PRO A N 1
ATOM 13032 C CA . PRO A 1 1648 ? -6.595 7.242 6.030 1.00 72.19 1648 PRO A CA 1
ATOM 13033 C C . PRO A 1 1648 ? -5.192 7.820 6.210 1.00 72.19 1648 PRO A C 1
ATOM 13035 O O . PRO A 1 1648 ? -4.230 7.323 5.629 1.00 72.19 1648 PRO A O 1
ATOM 13038 N N . SER A 1 1649 ? -5.058 8.816 7.080 1.00 68.50 1649 SER A N 1
ATOM 13039 C CA . SER A 1 1649 ? -3.738 9.279 7.504 1.00 68.50 1649 SER A CA 1
ATOM 13040 C C . SER A 1 1649 ? -2.964 8.145 8.195 1.00 68.50 1649 SER A C 1
ATOM 13042 O O . SER A 1 1649 ? -3.456 7.459 9.103 1.00 68.50 1649 SER A O 1
ATOM 13044 N N . GLU A 1 1650 ? -1.716 7.952 7.772 1.00 65.69 1650 GLU A N 1
ATOM 13045 C CA . GLU A 1 1650 ? -0.847 6.880 8.277 1.00 65.69 1650 GLU A CA 1
ATOM 13046 C C . GLU A 1 1650 ? -0.535 7.046 9.775 1.00 65.69 1650 GLU A C 1
ATOM 13048 O O . GLU A 1 1650 ? -0.407 6.062 10.507 1.00 65.69 1650 GLU A O 1
ATOM 13053 N N . GLN A 1 1651 ? -0.424 8.293 10.251 1.00 67.25 1651 GLN A N 1
ATOM 13054 C CA . GLN A 1 1651 ? 0.008 8.604 11.620 1.00 67.25 1651 GLN A CA 1
ATOM 13055 C C . GLN A 1 1651 ? -0.867 9.633 12.351 1.00 67.25 1651 GLN A C 1
ATOM 13057 O O . GLN A 1 1651 ? -0.786 9.720 13.579 1.00 67.25 1651 GLN A O 1
ATOM 13062 N N . SER A 1 1652 ? -1.731 10.377 11.654 1.00 70.31 1652 SER A N 1
ATOM 13063 C CA . SER A 1 1652 ? -2.553 11.409 12.294 1.00 70.31 1652 SER A CA 1
ATOM 13064 C C . SER A 1 1652 ? -3.676 10.814 13.145 1.00 70.31 1652 SER A C 1
ATOM 13066 O O . SER A 1 1652 ? -4.198 9.732 12.871 1.00 70.31 1652 SER A O 1
ATOM 13068 N N . GLU A 1 1653 ? -4.030 11.508 14.222 1.00 75.06 1653 GLU A N 1
ATOM 13069 C CA . GLU A 1 1653 ? -5.142 11.210 15.126 1.00 75.06 1653 GLU A CA 1
ATOM 13070 C C . GLU A 1 1653 ? -5.875 12.507 15.486 1.00 75.06 1653 GLU A C 1
ATOM 13072 O O . GLU A 1 1653 ? -5.320 13.606 15.392 1.00 75.06 1653 GLU A O 1
ATOM 13077 N N . PHE A 1 1654 ? -7.123 12.385 15.940 1.00 76.31 1654 PHE A N 1
ATOM 13078 C CA . PHE A 1 1654 ? -7.862 13.519 16.491 1.00 76.31 1654 PHE A CA 1
ATOM 13079 C C . PHE A 1 1654 ? -7.322 13.876 17.879 1.00 76.31 1654 PHE A C 1
ATOM 13081 O O . PHE A 1 1654 ? -7.342 13.050 18.794 1.00 76.31 1654 PHE A O 1
ATOM 13088 N N . GLY A 1 1655 ? -6.863 15.119 18.045 1.00 69.00 1655 GLY A N 1
ATOM 13089 C CA . GLY A 1 1655 ? -6.291 15.583 19.310 1.00 69.00 1655 GLY A CA 1
ATOM 13090 C C . GLY A 1 1655 ? -7.284 15.618 20.476 1.00 69.00 1655 GLY A C 1
ATOM 13091 O O . GLY A 1 1655 ? -6.933 15.249 21.596 1.00 69.00 1655 GLY A O 1
ATOM 13092 N N . HIS A 1 1656 ? -8.531 16.029 20.221 1.00 78.31 1656 HIS A N 1
ATOM 13093 C CA . HIS A 1 1656 ? -9.550 16.158 21.261 1.00 78.31 1656 HIS A CA 1
ATOM 13094 C C . HIS A 1 1656 ? -10.190 14.789 21.590 1.00 78.31 1656 HIS A C 1
ATOM 13096 O O . HIS A 1 1656 ? -10.774 14.165 20.697 1.00 78.31 1656 HIS A O 1
ATOM 13102 N N . PRO A 1 1657 ? -10.174 14.326 22.859 1.00 84.69 1657 PRO A N 1
ATOM 13103 C CA . PRO A 1 1657 ? -10.653 12.990 23.235 1.00 84.69 1657 PRO A CA 1
ATOM 13104 C C . PRO A 1 1657 ? -12.105 12.725 22.835 1.00 84.69 1657 PRO A C 1
ATOM 13106 O O . PRO A 1 1657 ? -12.404 11.681 22.266 1.00 84.69 1657 PRO A O 1
ATOM 13109 N N . ASP A 1 1658 ? -13.012 13.671 23.085 1.00 88.69 1658 ASP A N 1
ATOM 13110 C CA . ASP A 1 1658 ? -14.437 13.451 22.805 1.00 88.69 1658 ASP A CA 1
ATOM 13111 C C . ASP A 1 1658 ? -14.771 13.465 21.306 1.00 88.69 1658 ASP A C 1
ATOM 13113 O O . ASP A 1 1658 ? -15.666 12.736 20.884 1.00 88.69 1658 ASP A O 1
ATOM 13117 N N . VAL A 1 1659 ? -14.000 14.197 20.487 1.00 87.12 1659 VAL A N 1
ATOM 13118 C CA . VAL A 1 1659 ? -14.081 14.125 19.018 1.00 87.12 1659 VAL A CA 1
ATOM 13119 C C . VAL A 1 1659 ? -13.624 12.744 18.555 1.00 87.12 1659 VAL A C 1
ATOM 13121 O O . VAL A 1 1659 ? -14.338 12.085 17.804 1.00 87.12 1659 VAL A O 1
ATOM 13124 N N . ALA A 1 1660 ? -12.487 12.252 19.061 1.00 89.31 1660 ALA A N 1
ATOM 13125 C CA . ALA A 1 1660 ? -11.995 10.914 18.737 1.00 89.31 1660 ALA A CA 1
ATOM 13126 C C . ALA A 1 1660 ? -13.010 9.817 19.114 1.00 89.31 1660 ALA A C 1
ATOM 13128 O O . ALA A 1 1660 ? -13.260 8.907 18.322 1.00 89.31 1660 ALA A O 1
ATOM 13129 N N . LEU A 1 1661 ? -13.643 9.913 20.291 1.00 91.62 1661 LEU A N 1
ATOM 13130 C CA . LEU A 1 1661 ? -14.672 8.970 20.741 1.00 91.62 1661 LEU A CA 1
ATOM 13131 C C . LEU A 1 1661 ? -15.940 9.029 19.873 1.00 91.62 1661 LEU A C 1
ATOM 13133 O O . LEU A 1 1661 ? -16.426 7.978 19.446 1.00 91.62 1661 LEU A O 1
ATOM 13137 N N . LEU A 1 1662 ? -16.459 10.229 19.585 1.00 93.38 1662 LEU A N 1
ATOM 13138 C CA . LEU A 1 1662 ? -17.636 10.430 18.730 1.00 93.38 1662 LEU A CA 1
ATOM 13139 C C . LEU A 1 1662 ? -17.398 9.905 17.314 1.00 93.38 1662 LEU A C 1
ATOM 13141 O O . LEU A 1 1662 ? -18.198 9.117 16.813 1.00 93.38 1662 LEU A O 1
ATOM 13145 N N . LEU A 1 1663 ? -16.282 10.284 16.688 1.00 93.31 1663 LEU A N 1
ATOM 13146 C CA . LEU A 1 1663 ? -15.936 9.846 15.337 1.00 93.31 1663 LEU A CA 1
ATOM 13147 C C . LEU A 1 1663 ? -15.641 8.344 15.277 1.00 93.31 1663 LEU A C 1
ATOM 13149 O O . LEU A 1 1663 ? -15.954 7.708 14.273 1.00 93.31 1663 LEU A O 1
ATOM 13153 N N . THR A 1 1664 ? -15.116 7.744 16.350 1.00 94.38 1664 THR A N 1
ATOM 13154 C CA . THR A 1 1664 ? -14.969 6.281 16.453 1.00 94.38 1664 THR A CA 1
ATOM 13155 C C . THR A 1 1664 ? -16.332 5.595 16.511 1.00 94.38 1664 THR A C 1
ATOM 13157 O O . THR A 1 1664 ? -16.559 4.645 15.760 1.00 94.38 1664 THR A O 1
ATOM 13160 N N . CYS A 1 1665 ? -17.267 6.103 17.325 1.00 94.88 1665 CYS A N 1
ATOM 13161 C CA . CYS A 1 1665 ? -18.639 5.586 17.372 1.00 94.88 1665 CYS A CA 1
ATOM 13162 C C . CYS A 1 1665 ? -19.319 5.684 16.002 1.00 94.88 1665 CYS A C 1
ATOM 13164 O O . CYS A 1 1665 ? -19.820 4.683 15.496 1.00 94.88 1665 CYS A O 1
ATOM 13166 N N . LEU A 1 1666 ? -19.274 6.864 15.375 1.00 92.88 1666 LEU A N 1
ATOM 13167 C CA . LEU A 1 1666 ? -19.852 7.094 14.051 1.00 92.88 1666 LEU A CA 1
ATOM 13168 C C . LEU A 1 1666 ? -19.198 6.205 12.982 1.00 92.88 1666 LEU A C 1
ATOM 13170 O O . LEU A 1 1666 ? -19.899 5.608 12.171 1.00 92.88 1666 LEU A O 1
ATOM 13174 N N . SER A 1 1667 ? -17.874 6.018 13.019 1.00 92.44 1667 SER A N 1
ATOM 13175 C CA . SER A 1 1667 ? -17.173 5.124 12.085 1.00 92.44 1667 SER A CA 1
ATOM 13176 C C . SER A 1 1667 ? -17.648 3.677 12.205 1.00 92.44 1667 SER A C 1
ATOM 13178 O O . SER A 1 1667 ? -17.868 3.031 11.180 1.00 92.44 1667 SER A O 1
ATOM 13180 N N . PHE A 1 1668 ? -17.861 3.165 13.423 1.00 92.81 1668 PHE A N 1
ATOM 13181 C CA . PHE A 1 1668 ? -18.452 1.837 13.630 1.00 92.81 1668 PHE A CA 1
ATOM 13182 C C . PHE A 1 1668 ? -19.909 1.781 13.172 1.00 92.81 1668 PHE A C 1
ATOM 13184 O O . PHE A 1 1668 ? -20.298 0.825 12.506 1.00 92.81 1668 PHE A O 1
ATOM 13191 N N . TYR A 1 1669 ? -20.702 2.807 13.477 1.00 91.69 1669 TYR A N 1
ATOM 13192 C CA . TYR A 1 1669 ? -22.103 2.899 13.060 1.00 91.69 1669 TYR A CA 1
ATOM 13193 C C . TYR A 1 1669 ? -22.275 2.910 11.538 1.00 91.69 1669 TYR A C 1
ATOM 13195 O O . TYR A 1 1669 ? -23.240 2.344 11.026 1.00 91.69 1669 TYR A O 1
ATOM 13203 N N . TYR A 1 1670 ? -21.324 3.496 10.809 1.00 86.81 1670 TYR A N 1
ATOM 13204 C CA . TYR A 1 1670 ? -21.367 3.561 9.352 1.00 86.81 1670 TYR A CA 1
ATOM 13205 C C . TYR A 1 1670 ? -20.681 2.384 8.652 1.00 86.81 1670 TYR A C 1
ATOM 13207 O O . TYR A 1 1670 ? -21.162 1.939 7.609 1.00 86.81 1670 TYR A O 1
ATOM 13215 N N . THR A 1 1671 ? -19.588 1.855 9.199 1.00 85.44 1671 THR A N 1
ATOM 13216 C CA . THR A 1 1671 ? -18.846 0.737 8.582 1.00 85.44 1671 THR A CA 1
ATOM 13217 C C . THR A 1 1671 ? -19.466 -0.619 8.933 1.00 85.44 1671 THR A C 1
ATOM 13219 O O . THR A 1 1671 ? -19.464 -1.540 8.118 1.00 85.44 1671 THR A O 1
ATOM 13222 N N . GLY A 1 1672 ? -20.025 -0.741 10.138 1.00 88.81 1672 GLY A N 1
ATOM 13223 C CA . GLY A 1 1672 ? -20.389 -2.018 10.740 1.00 88.81 1672 GLY A CA 1
ATOM 13224 C C . GLY A 1 1672 ? -19.174 -2.814 11.220 1.00 88.81 1672 GLY A C 1
ATOM 13225 O O . GLY A 1 1672 ? -18.035 -2.348 11.174 1.00 88.81 1672 GLY A O 1
ATOM 13226 N N . LEU A 1 1673 ? -19.416 -4.041 11.682 1.00 90.00 1673 LEU A N 1
ATOM 13227 C CA . LEU A 1 1673 ? -18.346 -4.987 12.016 1.00 90.00 1673 LEU A CA 1
ATOM 13228 C C . LEU A 1 1673 ? -17.891 -5.757 10.775 1.00 90.00 1673 LEU A C 1
ATOM 13230 O O . LEU A 1 1673 ? -18.711 -6.141 9.943 1.00 90.00 1673 LEU A O 1
ATOM 13234 N N . THR A 1 1674 ? -16.597 -6.056 10.672 1.00 88.25 1674 THR A N 1
ATOM 13235 C CA . THR A 1 1674 ? -16.100 -7.071 9.723 1.00 88.25 1674 THR A CA 1
ATOM 13236 C C . THR A 1 1674 ? -16.519 -8.483 10.171 1.00 88.25 1674 THR A C 1
ATOM 13238 O O . THR A 1 1674 ? -16.815 -8.673 11.354 1.00 88.25 1674 THR A O 1
ATOM 13241 N N . PRO A 1 1675 ? -16.525 -9.501 9.287 1.00 82.75 1675 PRO A N 1
ATOM 13242 C CA . PRO A 1 1675 ? -16.879 -10.872 9.675 1.00 82.75 1675 PRO A CA 1
ATOM 13243 C C . PRO A 1 1675 ? -16.033 -11.419 10.837 1.00 82.75 1675 PRO A C 1
ATOM 13245 O O . PRO A 1 1675 ? -16.560 -12.093 11.719 1.00 82.75 1675 PRO A O 1
ATOM 13248 N N . ALA A 1 1676 ? -14.740 -11.074 10.886 1.00 82.88 1676 ALA A N 1
ATOM 13249 C CA . ALA A 1 1676 ? -13.843 -11.458 11.977 1.00 82.88 1676 ALA A CA 1
ATOM 13250 C C . ALA A 1 1676 ? -14.227 -10.785 13.307 1.00 82.88 1676 ALA A C 1
ATOM 13252 O O . ALA A 1 1676 ? -14.436 -11.471 14.303 1.00 82.88 1676 ALA A O 1
ATOM 13253 N N . GLN A 1 1677 ? -14.423 -9.462 13.303 1.00 88.69 1677 GLN A N 1
ATOM 13254 C CA . GLN A 1 1677 ? -14.840 -8.708 14.494 1.00 88.69 1677 GLN A CA 1
ATOM 13255 C C . GLN A 1 1677 ? -16.218 -9.158 15.007 1.00 88.69 1677 GLN A C 1
ATOM 13257 O O . GLN A 1 1677 ? -16.425 -9.285 16.212 1.00 88.69 1677 GLN A O 1
ATOM 13262 N N . PHE A 1 1678 ? -17.161 -9.440 14.099 1.00 90.44 1678 PHE A N 1
ATOM 13263 C CA . PHE A 1 1678 ? -18.481 -9.965 14.454 1.00 90.44 1678 PHE A CA 1
ATOM 13264 C C . PHE A 1 1678 ? -18.383 -11.354 15.090 1.00 90.44 1678 PHE A C 1
ATOM 13266 O O . PHE A 1 1678 ? -19.044 -11.604 16.094 1.00 90.44 1678 PHE A O 1
ATOM 13273 N N . ARG A 1 1679 ? -17.527 -12.237 14.557 1.00 86.44 1679 ARG A N 1
ATOM 13274 C CA . ARG A 1 1679 ? -17.273 -13.563 15.136 1.00 86.44 1679 ARG A CA 1
ATOM 13275 C C . ARG A 1 1679 ? -16.685 -13.472 16.541 1.00 86.44 1679 ARG A C 1
ATOM 13277 O O . ARG A 1 1679 ? -17.144 -14.195 17.419 1.00 86.44 1679 ARG A O 1
ATOM 13284 N N . ASP A 1 1680 ? -15.716 -12.588 16.765 1.00 83.06 1680 ASP A N 1
ATOM 13285 C CA . ASP A 1 1680 ? -15.095 -12.403 18.082 1.00 83.06 1680 ASP A CA 1
ATOM 13286 C C . ASP A 1 1680 ? -16.084 -11.818 19.099 1.00 83.06 1680 ASP A C 1
ATOM 13288 O O . ASP A 1 1680 ? -16.183 -12.311 20.225 1.00 83.06 1680 ASP A O 1
ATOM 13292 N N . GLY A 1 1681 ? -16.895 -10.840 18.679 1.00 85.38 1681 GLY A N 1
ATOM 13293 C CA . GLY A 1 1681 ? -17.991 -10.313 19.492 1.00 85.38 1681 GLY A CA 1
ATOM 13294 C C . GLY A 1 1681 ? -19.037 -11.376 19.831 1.00 85.38 1681 GLY A C 1
ATOM 13295 O O . GLY A 1 1681 ? -19.433 -11.501 20.987 1.00 85.38 1681 GLY A O 1
ATOM 13296 N N . LEU A 1 1682 ? -19.446 -12.179 18.844 1.00 84.50 1682 LEU A N 1
ATOM 13297 C CA . LEU A 1 1682 ? -20.445 -13.230 19.024 1.00 84.50 1682 LEU A CA 1
ATOM 13298 C C . LEU A 1 1682 ? -19.924 -14.342 19.938 1.00 84.50 1682 LEU A C 1
ATOM 13300 O O . LEU A 1 1682 ? -20.656 -14.807 20.803 1.00 84.50 1682 LEU A O 1
ATOM 13304 N N . ARG A 1 1683 ? -18.651 -14.734 19.810 1.00 81.94 1683 ARG A N 1
ATOM 13305 C CA . ARG A 1 1683 ? -18.017 -15.688 20.731 1.00 81.94 1683 ARG A CA 1
ATOM 13306 C C . ARG A 1 1683 ? -18.033 -15.184 22.167 1.00 81.94 1683 ARG A C 1
ATOM 13308 O O . ARG A 1 1683 ? -18.367 -15.961 23.049 1.00 81.94 1683 ARG A O 1
ATOM 13315 N N . GLN A 1 1684 ? -17.721 -13.907 22.394 1.00 80.56 1684 GLN A N 1
ATOM 13316 C CA . GLN A 1 1684 ? -17.736 -13.331 23.740 1.00 80.56 1684 GLN A CA 1
ATOM 13317 C C . GLN A 1 1684 ? -19.150 -13.256 24.333 1.00 80.56 1684 GLN A C 1
ATOM 13319 O O . GLN A 1 1684 ? -19.311 -13.499 25.527 1.00 80.56 1684 GLN A O 1
ATOM 13324 N N . VAL A 1 1685 ? -20.172 -12.983 23.513 1.00 80.31 1685 VAL A N 1
ATOM 13325 C CA . VAL A 1 1685 ? -21.584 -13.045 23.929 1.00 80.31 1685 VAL A CA 1
ATOM 13326 C C . VAL A 1 1685 ? -21.986 -14.473 24.289 1.00 80.31 1685 VAL A C 1
ATOM 13328 O O . VAL A 1 1685 ? -22.566 -14.698 25.349 1.00 80.31 1685 VAL A O 1
ATOM 13331 N N . LEU A 1 1686 ? -21.638 -15.445 23.443 1.00 74.44 1686 LEU A N 1
ATOM 13332 C CA . LEU A 1 1686 ? -21.960 -16.856 23.666 1.00 74.44 1686 LEU A CA 1
ATOM 13333 C C . LEU A 1 1686 ? -21.176 -17.473 24.835 1.00 74.44 1686 LEU A C 1
ATOM 13335 O O . LEU A 1 1686 ? -21.637 -18.447 25.417 1.00 74.44 1686 LEU A O 1
ATOM 13339 N N . SER A 1 1687 ? -20.029 -16.896 25.203 1.00 68.38 1687 SER A N 1
ATOM 13340 C CA . SER A 1 1687 ? -19.241 -17.275 26.382 1.00 68.38 1687 SER A CA 1
ATOM 13341 C C . SER A 1 1687 ? -19.506 -16.393 27.609 1.00 68.38 1687 SER A C 1
ATOM 13343 O O . SER A 1 1687 ? -18.718 -16.418 28.554 1.00 68.38 1687 SER A O 1
ATOM 13345 N N . SER A 1 1688 ? -20.528 -15.534 27.575 1.00 67.94 1688 SER A N 1
ATOM 13346 C CA . SER A 1 1688 ? -20.882 -14.684 28.717 1.00 67.94 1688 SER A CA 1
ATOM 13347 C C . SER A 1 1688 ? -21.564 -15.497 29.827 1.00 67.94 1688 SER A C 1
ATOM 13349 O O . SER A 1 1688 ? -21.964 -16.640 29.619 1.00 67.94 1688 SER A O 1
ATOM 13351 N N . GLU A 1 1689 ? -21.708 -14.921 31.025 1.00 58.19 1689 GLU A N 1
ATOM 13352 C CA . GLU A 1 1689 ? -22.389 -15.598 32.143 1.00 58.19 1689 GLU A CA 1
ATOM 13353 C C . GLU A 1 1689 ? -23.893 -15.826 31.887 1.00 58.19 1689 GLU A C 1
ATOM 13355 O O . GLU A 1 1689 ? -24.486 -16.717 32.493 1.00 58.19 1689 GLU A O 1
ATOM 13360 N N . ASP A 1 1690 ? -24.502 -15.050 30.982 1.00 62.06 1690 ASP A N 1
ATOM 13361 C CA . ASP A 1 1690 ? -25.870 -15.243 30.485 1.00 62.06 1690 ASP A CA 1
ATOM 13362 C C . ASP A 1 1690 ? -25.941 -14.944 28.977 1.00 62.06 1690 ASP A C 1
ATOM 13364 O O . ASP A 1 1690 ? -26.335 -13.846 28.558 1.00 62.06 1690 ASP A O 1
ATOM 13368 N N . PRO A 1 1691 ? -25.569 -15.936 28.145 1.00 69.38 1691 PRO A N 1
ATOM 13369 C CA . PRO A 1 1691 ? -25.608 -15.817 26.694 1.00 69.38 1691 PRO A CA 1
ATOM 13370 C C . PRO A 1 1691 ? -26.993 -15.461 26.163 1.00 69.38 1691 PRO A C 1
ATOM 13372 O O . PRO A 1 1691 ? -27.096 -14.779 25.147 1.00 69.38 1691 PRO A O 1
ATOM 13375 N N . ALA A 1 1692 ? -28.056 -15.891 26.850 1.00 63.88 1692 ALA A N 1
ATOM 13376 C CA . ALA A 1 1692 ? -29.424 -15.629 26.435 1.00 63.88 1692 ALA A CA 1
ATOM 13377 C C . ALA A 1 1692 ? -29.744 -14.135 26.521 1.00 63.88 1692 ALA A C 1
ATOM 13379 O O . ALA A 1 1692 ? -30.188 -13.551 25.536 1.00 63.88 1692 ALA A O 1
ATOM 13380 N N . ALA A 1 1693 ? -29.465 -13.499 27.662 1.00 63.78 1693 ALA A N 1
ATOM 13381 C CA . ALA A 1 1693 ? -29.722 -12.072 27.835 1.00 63.78 1693 ALA A CA 1
ATOM 13382 C C . ALA A 1 1693 ? -28.841 -11.200 26.924 1.00 63.78 1693 ALA A C 1
ATOM 13384 O O . ALA A 1 1693 ? -29.341 -10.245 26.326 1.00 63.78 1693 ALA A O 1
ATOM 13385 N N . GLU A 1 1694 ? -27.547 -11.513 26.786 1.00 70.81 1694 GLU A N 1
ATOM 13386 C CA . GLU A 1 1694 ? -26.639 -10.743 25.922 1.00 70.81 1694 GLU A CA 1
ATOM 13387 C C . GLU A 1 1694 ? -26.984 -10.899 24.431 1.00 70.81 1694 GLU A C 1
ATOM 13389 O O . GLU A 1 1694 ? -26.966 -9.923 23.675 1.00 70.81 1694 GLU A O 1
ATOM 13394 N N . TYR A 1 1695 ? -27.373 -12.101 23.999 1.00 79.81 1695 TYR A N 1
ATOM 13395 C CA . TYR A 1 1695 ? -27.805 -12.339 22.624 1.00 79.81 1695 TYR A CA 1
ATOM 13396 C C . TYR A 1 1695 ? -29.186 -11.736 22.328 1.00 79.81 1695 TYR A C 1
ATOM 13398 O O . TYR A 1 1695 ? -29.392 -11.155 21.260 1.00 79.81 1695 TYR A O 1
ATOM 13406 N N . ASP A 1 1696 ? -30.116 -11.768 23.285 1.00 70.56 1696 ASP A N 1
ATOM 13407 C CA . ASP A 1 1696 ? -31.396 -11.060 23.174 1.00 70.56 1696 ASP A CA 1
ATOM 13408 C C . ASP A 1 1696 ? -31.174 -9.546 23.012 1.00 70.56 1696 ASP A C 1
ATOM 13410 O O . ASP A 1 1696 ? -31.843 -8.908 22.197 1.00 70.56 1696 ASP A O 1
ATOM 13414 N N . ARG A 1 1697 ? -30.174 -8.950 23.683 1.00 71.88 1697 ARG A N 1
ATOM 13415 C CA . ARG A 1 1697 ? -29.804 -7.534 23.461 1.00 71.88 1697 ARG A CA 1
ATOM 13416 C C . ARG A 1 1697 ? -29.325 -7.265 22.033 1.00 71.88 1697 ARG A C 1
ATOM 13418 O O . ARG A 1 1697 ? -29.578 -6.176 21.510 1.00 71.88 1697 ARG A O 1
ATOM 13425 N N . TRP A 1 1698 ? -28.655 -8.226 21.394 1.00 80.38 1698 TRP A N 1
ATOM 13426 C CA . TRP A 1 1698 ? -28.241 -8.127 19.990 1.00 80.38 1698 TRP A CA 1
ATOM 13427 C C . TRP A 1 1698 ? -29.440 -8.229 19.035 1.00 80.38 1698 TRP A C 1
ATOM 13429 O O . TRP A 1 1698 ? -29.517 -7.484 18.052 1.00 80.38 1698 TRP A O 1
ATOM 13439 N N . THR A 1 1699 ? -30.400 -9.114 19.323 1.00 76.81 1699 THR A N 1
ATOM 13440 C CA . THR A 1 1699 ? -31.508 -9.440 18.409 1.00 76.81 1699 THR A CA 1
ATOM 13441 C C . THR A 1 1699 ? -32.788 -8.626 18.630 1.00 76.81 1699 THR A C 1
ATOM 13443 O O . THR A 1 1699 ? -33.559 -8.483 17.678 1.00 76.81 1699 THR A O 1
ATOM 13446 N N . GLN A 1 1700 ? -33.001 -8.007 19.805 1.00 66.25 1700 GLN A N 1
ATOM 13447 C CA . GLN A 1 1700 ? -34.239 -7.283 20.169 1.00 66.25 1700 GLN A CA 1
ATOM 13448 C C . GLN A 1 1700 ? -34.669 -6.225 19.140 1.00 66.25 1700 GLN A C 1
ATOM 13450 O O . GLN A 1 1700 ? -35.858 -5.954 18.962 1.00 66.25 1700 GLN A O 1
ATOM 13455 N N . ASN A 1 1701 ? -33.693 -5.638 18.437 1.00 62.12 1701 ASN A N 1
ATOM 13456 C CA . ASN A 1 1701 ? -33.908 -4.565 17.475 1.00 62.12 1701 ASN A CA 1
ATOM 13457 C C . ASN A 1 1701 ? -34.025 -5.032 16.012 1.00 62.12 1701 ASN A C 1
ATOM 13459 O O . ASN A 1 1701 ? -34.112 -4.190 15.117 1.00 62.12 1701 ASN A O 1
ATOM 13463 N N . SER A 1 1702 ? -34.058 -6.341 15.749 1.00 66.94 1702 SER A N 1
ATOM 13464 C CA . SER A 1 1702 ? -34.152 -6.901 14.398 1.00 66.94 1702 SER A CA 1
ATOM 13465 C C . SER A 1 1702 ? -35.500 -7.592 14.159 1.00 66.94 1702 SER A C 1
ATOM 13467 O O . SER A 1 1702 ? -35.811 -8.641 14.726 1.00 66.94 1702 SER A O 1
ATOM 13469 N N . SER A 1 1703 ? -36.334 -7.012 13.291 1.00 61.25 1703 SER A N 1
ATOM 13470 C CA . SER A 1 1703 ? -37.584 -7.640 12.834 1.00 61.25 1703 SER A CA 1
ATOM 13471 C C . SER A 1 1703 ? -37.350 -8.707 11.761 1.00 61.25 1703 SER A C 1
ATOM 13473 O O . SER A 1 1703 ? -38.138 -9.648 11.677 1.00 61.25 1703 SER A O 1
ATOM 13475 N N . SER A 1 1704 ? -36.262 -8.576 10.993 1.00 64.62 1704 SER A N 1
ATOM 13476 C CA . SER A 1 1704 ? -35.946 -9.359 9.791 1.00 64.62 1704 SER A CA 1
ATOM 13477 C C . SER A 1 1704 ? -35.182 -10.660 10.052 1.00 64.62 1704 SER A C 1
ATOM 13479 O O . SER A 1 1704 ? -35.006 -11.452 9.129 1.00 64.62 1704 SER A O 1
ATOM 13481 N N . LEU A 1 1705 ? -34.719 -10.901 11.285 1.00 70.50 1705 LEU A N 1
ATOM 13482 C CA . LEU A 1 1705 ? -34.074 -12.163 11.658 1.00 70.50 1705 LEU A CA 1
ATOM 13483 C C . LEU A 1 1705 ? -35.090 -13.318 11.626 1.00 70.50 1705 LEU A C 1
ATOM 13485 O O . LEU A 1 1705 ? -36.098 -13.214 12.326 1.00 70.50 1705 LEU A O 1
ATOM 13489 N N . PRO A 1 1706 ? -34.846 -14.417 10.893 1.00 64.56 1706 PRO A N 1
ATOM 13490 C CA . PRO A 1 1706 ? -35.654 -15.634 10.977 1.00 64.56 1706 PRO A CA 1
ATOM 13491 C C . PRO A 1 1706 ? -35.712 -16.190 12.405 1.00 64.56 1706 PRO A C 1
ATOM 13493 O O . PRO A 1 1706 ? -34.768 -16.020 13.173 1.00 64.56 1706 PRO A O 1
ATOM 13496 N N . GLU A 1 1707 ? -36.795 -16.885 12.761 1.00 60.06 1707 GLU A N 1
ATOM 13497 C CA . GLU A 1 1707 ? -37.013 -17.403 14.123 1.00 60.06 1707 GLU A CA 1
ATOM 13498 C C . GLU A 1 1707 ? -35.863 -18.299 14.620 1.00 60.06 1707 GLU A C 1
ATOM 13500 O O . GLU A 1 1707 ? -35.395 -18.132 15.746 1.00 60.06 1707 GLU A O 1
ATOM 13505 N N . HIS A 1 1708 ? -35.315 -19.161 13.758 1.00 63.28 1708 HIS A N 1
ATOM 13506 C CA . HIS A 1 1708 ? -34.194 -20.047 14.098 1.00 63.28 1708 HIS A CA 1
ATOM 13507 C C . HIS A 1 1708 ? -32.876 -19.306 14.410 1.00 63.28 1708 HIS A C 1
ATOM 13509 O O . HIS A 1 1708 ? -32.028 -19.856 15.103 1.00 63.28 1708 HIS A O 1
ATOM 13515 N N . LEU A 1 1709 ? -32.696 -18.061 13.944 1.00 71.56 1709 LEU A N 1
ATOM 13516 C CA . LEU A 1 1709 ? -31.515 -17.228 14.233 1.00 71.56 1709 LEU A CA 1
ATOM 13517 C C . LEU A 1 1709 ? -31.710 -16.281 15.420 1.00 71.56 1709 LEU A C 1
ATOM 13519 O O . LEU A 1 1709 ? -30.844 -15.462 15.696 1.00 71.56 1709 LEU A O 1
ATOM 13523 N N . ARG A 1 1710 ? -32.852 -16.333 16.107 1.00 67.38 1710 ARG A N 1
ATOM 13524 C CA . ARG A 1 1710 ? -33.084 -15.519 17.314 1.00 67.38 1710 ARG A CA 1
ATOM 13525 C C . ARG A 1 1710 ? -32.693 -16.228 18.598 1.00 67.38 1710 ARG A C 1
ATOM 13527 O O . ARG A 1 1710 ? -32.580 -15.593 19.635 1.00 67.38 1710 ARG A O 1
ATOM 13534 N N . HIS A 1 1711 ? -32.477 -17.531 18.516 1.00 65.50 1711 HIS A N 1
ATOM 13535 C CA . HIS A 1 1711 ? -32.211 -18.385 19.655 1.00 65.50 1711 HIS A CA 1
ATOM 13536 C C . HIS A 1 1711 ? -30.705 -18.573 19.806 1.00 65.50 1711 HIS A C 1
ATOM 13538 O O . HIS A 1 1711 ? -30.090 -19.197 18.947 1.00 65.50 1711 HIS A O 1
ATOM 13544 N N . TRP A 1 1712 ? -30.116 -18.044 20.883 1.00 70.94 1712 TRP A N 1
ATOM 13545 C CA . TRP A 1 1712 ? -28.664 -18.076 21.117 1.00 70.94 1712 TRP A CA 1
ATOM 13546 C C . TRP A 1 1712 ? -28.079 -19.495 21.050 1.00 70.94 1712 TRP A C 1
ATOM 13548 O O . TRP A 1 1712 ? -26.991 -19.693 20.517 1.00 70.94 1712 TRP A O 1
ATOM 13558 N N . ASN A 1 1713 ? -28.826 -20.487 21.545 1.00 63.56 1713 ASN A N 1
ATOM 13559 C CA . ASN A 1 1713 ? -28.431 -21.893 21.578 1.00 63.56 1713 ASN A CA 1
ATOM 13560 C C . ASN A 1 1713 ? -28.440 -22.549 20.190 1.00 63.56 1713 ASN A C 1
ATOM 13562 O O . ASN A 1 1713 ? -27.710 -23.508 19.982 1.00 63.56 1713 ASN A O 1
ATOM 13566 N N . ALA A 1 1714 ? -29.193 -22.001 19.231 1.00 63.03 1714 ALA A N 1
ATOM 13567 C CA . ALA A 1 1714 ? -29.185 -22.462 17.846 1.00 63.03 1714 ALA A CA 1
ATOM 13568 C C . ALA A 1 1714 ? -28.025 -21.871 17.016 1.00 63.03 1714 ALA A C 1
ATOM 13570 O O . ALA A 1 1714 ? -27.907 -22.170 15.824 1.00 63.03 1714 ALA A O 1
ATOM 13571 N N . ILE A 1 1715 ? -27.203 -20.982 17.598 1.00 67.31 1715 ILE A N 1
ATOM 13572 C CA . ILE A 1 1715 ? -26.134 -20.257 16.899 1.00 67.31 1715 ILE A CA 1
ATOM 13573 C C . ILE A 1 1715 ? -24.795 -20.979 17.034 1.00 67.31 1715 ILE A C 1
ATOM 13575 O O . ILE A 1 1715 ? -24.240 -21.098 18.123 1.00 67.31 1715 ILE A O 1
ATOM 13579 N N . ASN A 1 1716 ? -24.208 -21.371 15.901 1.00 61.94 1716 ASN A N 1
ATOM 13580 C CA . ASN A 1 1716 ? -22.877 -21.964 15.842 1.00 61.94 1716 ASN A CA 1
ATOM 13581 C C . ASN A 1 1716 ? -21.887 -21.031 15.120 1.00 61.94 1716 ASN A C 1
ATOM 13583 O O . ASN A 1 1716 ? -21.996 -20.794 13.916 1.00 61.94 1716 ASN A O 1
ATOM 13587 N N . THR A 1 1717 ? -20.866 -20.547 15.838 1.00 65.31 1717 THR A N 1
ATOM 13588 C CA . THR A 1 1717 ? -19.853 -19.620 15.284 1.00 65.31 1717 THR A CA 1
ATOM 13589 C C . THR A 1 1717 ? -18.937 -20.228 14.214 1.00 65.31 1717 THR A C 1
ATOM 13591 O O . THR A 1 1717 ? -18.224 -19.483 13.541 1.00 65.31 1717 THR A O 1
ATOM 13594 N N . ASP A 1 1718 ? -18.960 -21.551 14.027 1.00 58.19 1718 ASP A N 1
ATOM 13595 C CA . ASP A 1 1718 ? -18.209 -22.263 12.985 1.00 58.19 1718 ASP A CA 1
ATOM 13596 C C . ASP A 1 1718 ? -19.054 -22.525 11.721 1.00 58.19 1718 ASP A C 1
ATOM 13598 O O . ASP A 1 1718 ? -18.572 -23.082 10.732 1.00 58.19 1718 ASP A O 1
ATOM 13602 N N . HIS A 1 1719 ? -20.332 -22.128 11.714 1.00 58.34 1719 HIS A N 1
ATOM 13603 C CA . HIS A 1 1719 ? -21.174 -22.154 10.522 1.00 58.34 1719 HIS A CA 1
ATOM 13604 C C . HIS A 1 1719 ? -21.038 -20.849 9.743 1.00 58.34 1719 HIS A C 1
ATOM 13606 O O . HIS A 1 1719 ? -21.755 -19.894 10.018 1.00 58.34 1719 HIS A O 1
ATOM 13612 N N . GLN A 1 1720 ? -20.177 -20.831 8.720 1.00 64.69 1720 GLN A N 1
ATOM 13613 C CA . GLN A 1 1720 ? -19.932 -19.622 7.927 1.00 64.69 1720 GLN A CA 1
ATOM 13614 C C . GLN A 1 1720 ? -21.229 -19.018 7.362 1.00 64.69 1720 GLN A C 1
ATOM 13616 O O . GLN A 1 1720 ? -21.458 -17.840 7.555 1.00 64.69 1720 GLN A O 1
ATOM 13621 N N . GLU A 1 1721 ? -22.142 -19.813 6.790 1.00 63.06 1721 GLU A N 1
ATOM 13622 C CA . GLU A 1 1721 ? -23.414 -19.281 6.262 1.00 63.06 1721 GLU A CA 1
ATOM 13623 C C . GLU A 1 1721 ? -24.345 -18.691 7.343 1.00 63.06 1721 GLU A C 1
ATOM 13625 O O . GLU A 1 1721 ? -24.942 -17.640 7.132 1.00 63.06 1721 GLU A O 1
ATOM 13630 N N . GLN A 1 1722 ? -24.453 -19.324 8.519 1.00 67.00 1722 GLN A N 1
ATOM 13631 C CA . GLN A 1 1722 ? -25.230 -18.791 9.643 1.00 67.00 1722 GLN A CA 1
ATOM 13632 C C . GLN A 1 1722 ? -24.599 -17.504 10.180 1.00 67.00 1722 GLN A C 1
ATOM 13634 O O . GLN A 1 1722 ? -25.301 -16.522 10.422 1.00 67.00 1722 GLN A O 1
ATOM 13639 N N . LEU A 1 1723 ? -23.271 -17.501 10.329 1.00 77.31 1723 LEU A N 1
ATOM 13640 C CA . LEU A 1 1723 ? -22.486 -16.333 10.706 1.00 77.31 1723 LEU A CA 1
ATOM 13641 C C . LEU A 1 1723 ? -22.662 -15.215 9.675 1.00 77.31 1723 LEU A C 1
ATOM 13643 O O . LEU A 1 1723 ? -22.861 -14.077 10.075 1.00 77.31 1723 LEU A O 1
ATOM 13647 N N . ASP A 1 1724 ? -22.671 -15.532 8.380 1.00 77.00 1724 ASP A N 1
ATOM 13648 C CA . ASP A 1 1724 ? -22.867 -14.586 7.284 1.00 77.00 1724 ASP A CA 1
ATOM 13649 C C . ASP A 1 1724 ? -24.302 -14.047 7.267 1.00 77.00 1724 ASP A C 1
ATOM 13651 O O . ASP A 1 1724 ? -24.493 -12.855 7.047 1.00 77.00 1724 ASP A O 1
ATOM 13655 N N . GLN A 1 1725 ? -25.324 -14.867 7.542 1.00 76.88 1725 GLN A N 1
ATOM 13656 C CA . GLN A 1 1725 ? -26.709 -14.401 7.676 1.00 76.88 1725 GLN A CA 1
ATOM 13657 C C . GLN A 1 1725 ? -26.881 -13.488 8.895 1.00 76.88 1725 GLN A C 1
ATOM 13659 O O . GLN A 1 1725 ? -27.447 -12.399 8.771 1.00 76.88 1725 GLN A O 1
ATOM 13664 N N . LEU A 1 1726 ? -26.359 -13.893 10.057 1.00 83.25 1726 LEU A N 1
ATOM 13665 C CA . LEU A 1 1726 ? -26.340 -13.062 11.259 1.00 83.25 1726 LEU A CA 1
ATOM 13666 C C . LEU A 1 1726 ? -25.591 -11.758 11.002 1.00 83.25 1726 LEU A C 1
ATOM 13668 O O . LEU A 1 1726 ? -26.120 -10.688 11.279 1.00 83.25 1726 LEU A O 1
ATOM 13672 N N . TRP A 1 1727 ? -24.404 -11.831 10.407 1.00 87.44 1727 TRP A N 1
ATOM 13673 C CA . TRP A 1 1727 ? -23.585 -10.681 10.056 1.00 87.44 1727 TRP A CA 1
ATOM 13674 C C . TRP A 1 1727 ? -24.317 -9.753 9.079 1.00 87.44 1727 TRP A C 1
ATOM 13676 O O . TRP A 1 1727 ? -24.458 -8.568 9.365 1.00 87.44 1727 TRP A O 1
ATOM 13686 N N . ARG A 1 1728 ? -24.888 -10.263 7.979 1.00 81.56 1728 ARG A N 1
ATOM 13687 C CA . ARG A 1 1728 ? -25.665 -9.456 7.017 1.00 81.56 1728 ARG A CA 1
ATOM 13688 C C . ARG A 1 1728 ? -26.814 -8.702 7.692 1.00 81.56 1728 ARG A C 1
ATOM 13690 O O . ARG A 1 1728 ? -27.078 -7.562 7.320 1.00 81.56 1728 ARG A O 1
ATOM 13697 N N . ARG A 1 1729 ? -27.487 -9.312 8.678 1.00 82.31 1729 ARG A N 1
ATOM 13698 C CA . ARG A 1 1729 ? -28.653 -8.728 9.370 1.00 82.31 1729 ARG A CA 1
ATOM 13699 C C . ARG A 1 1729 ? -28.298 -7.876 10.597 1.00 82.31 1729 ARG A C 1
ATOM 13701 O O . ARG A 1 1729 ? -29.078 -6.995 10.945 1.00 82.31 1729 ARG A O 1
ATOM 13708 N N . LEU A 1 1730 ? -27.168 -8.129 11.263 1.00 87.25 1730 LEU A N 1
ATOM 13709 C CA . LEU A 1 1730 ? -26.798 -7.517 12.548 1.00 87.25 1730 LEU A CA 1
ATOM 13710 C C . LEU A 1 1730 ? -25.538 -6.641 12.505 1.00 87.25 1730 LEU A C 1
ATOM 13712 O O . LEU A 1 1730 ? -25.322 -5.890 13.452 1.00 87.25 1730 LEU A O 1
ATOM 13716 N N . ARG A 1 1731 ? -24.718 -6.666 11.441 1.00 88.50 1731 ARG A N 1
ATOM 13717 C CA . ARG A 1 1731 ? -23.440 -5.916 11.391 1.00 88.50 1731 ARG A CA 1
ATOM 13718 C C . ARG A 1 1731 ? -23.583 -4.406 11.586 1.00 88.50 1731 ARG A C 1
ATOM 13720 O O . ARG A 1 1731 ? -22.614 -3.775 11.988 1.00 88.50 1731 ARG A O 1
ATOM 13727 N N . LEU A 1 1732 ? -24.753 -3.842 11.271 1.00 85.56 1732 LEU A N 1
ATOM 13728 C CA . LEU A 1 1732 ? -25.071 -2.415 11.421 1.00 85.56 1732 LEU A CA 1
ATOM 13729 C C . LEU A 1 1732 ? -25.902 -2.112 12.680 1.00 85.56 1732 LEU A C 1
ATOM 13731 O O . LEU A 1 1732 ? -26.176 -0.950 12.971 1.00 85.56 1732 LEU A O 1
ATOM 13735 N N . ASN A 1 1733 ? -26.300 -3.136 13.441 1.00 85.38 1733 ASN A N 1
ATOM 13736 C CA . ASN A 1 1733 ? -27.126 -2.958 14.627 1.00 85.38 1733 ASN A CA 1
ATOM 13737 C C . ASN A 1 1733 ? -26.333 -2.213 15.713 1.00 85.38 1733 ASN A C 1
ATOM 13739 O O . ASN A 1 1733 ? -25.310 -2.693 16.203 1.00 85.38 1733 ASN A O 1
ATOM 13743 N N . ARG A 1 1734 ? -26.833 -1.045 16.130 1.00 85.81 1734 ARG A N 1
ATOM 13744 C CA . ARG A 1 1734 ? -26.176 -0.178 17.120 1.00 85.81 1734 ARG A CA 1
ATOM 13745 C C . ARG A 1 1734 ? -25.915 -0.863 18.463 1.00 85.81 1734 ARG A C 1
ATOM 13747 O O . ARG A 1 1734 ? -24.886 -0.596 19.076 1.00 85.81 1734 ARG A O 1
ATOM 13754 N N . GLY A 1 1735 ? -26.804 -1.752 18.914 1.00 80.50 1735 GLY A N 1
ATOM 13755 C CA . GLY A 1 1735 ? -26.614 -2.524 20.146 1.00 80.50 1735 GLY A CA 1
ATOM 13756 C C . GLY A 1 1735 ? -25.390 -3.437 20.062 1.00 80.50 1735 GLY A C 1
ATOM 13757 O O . GLY A 1 1735 ? -24.540 -3.410 20.949 1.00 80.50 1735 GLY A O 1
ATOM 13758 N N . VAL A 1 1736 ? -25.250 -4.149 18.941 1.00 88.62 1736 VAL A N 1
ATOM 13759 C CA . VAL A 1 1736 ? -24.092 -5.007 18.630 1.00 88.62 1736 VAL A CA 1
ATOM 13760 C C . VAL A 1 1736 ? -22.805 -4.184 18.540 1.00 88.62 1736 VAL A C 1
ATOM 13762 O O . VAL A 1 1736 ? -21.781 -4.546 19.117 1.00 88.62 1736 VAL A O 1
ATOM 13765 N N . LEU A 1 1737 ? -22.858 -3.040 17.855 1.00 90.56 1737 LEU A N 1
ATOM 13766 C CA . LEU A 1 1737 ? -21.707 -2.151 17.683 1.00 90.56 1737 LEU A CA 1
ATOM 13767 C C . LEU A 1 1737 ? -21.254 -1.524 19.006 1.00 90.56 1737 LEU A C 1
ATOM 13769 O O . LEU A 1 1737 ? -20.060 -1.499 19.294 1.00 90.56 1737 LEU A O 1
ATOM 13773 N N . ASN A 1 1738 ? -22.192 -1.068 19.839 1.00 90.50 1738 ASN A N 1
ATOM 13774 C CA . ASN A 1 1738 ? -21.894 -0.546 21.173 1.00 90.50 1738 ASN A CA 1
ATOM 13775 C C . ASN A 1 1738 ? -21.290 -1.617 22.075 1.00 90.50 1738 ASN A C 1
ATOM 13777 O O . ASN A 1 1738 ? -20.313 -1.338 22.768 1.00 90.50 1738 ASN A O 1
ATOM 13781 N N . HIS A 1 1739 ? -21.831 -2.838 22.039 1.00 86.38 1739 HIS A N 1
ATOM 13782 C CA . HIS A 1 1739 ? -21.271 -3.977 22.765 1.00 86.38 1739 HIS A CA 1
ATOM 13783 C C . HIS A 1 1739 ? -19.821 -4.242 22.359 1.00 86.38 1739 HIS A C 1
ATOM 13785 O O . HIS A 1 1739 ? -18.934 -4.309 23.213 1.00 86.38 1739 HIS A O 1
ATOM 13791 N N . TYR A 1 1740 ? -19.561 -4.308 21.051 1.00 91.69 1740 TYR A N 1
ATOM 13792 C CA . TYR A 1 1740 ? -18.220 -4.528 20.521 1.00 91.69 1740 TYR A CA 1
ATOM 13793 C C . TYR A 1 1740 ? -17.254 -3.404 20.927 1.00 91.69 1740 TYR A C 1
ATOM 13795 O O . TYR A 1 1740 ? -16.174 -3.674 21.452 1.00 91.69 1740 TYR A O 1
ATOM 13803 N N . MET A 1 1741 ? -17.654 -2.138 20.770 1.00 93.06 1741 MET A N 1
ATOM 13804 C CA . MET A 1 1741 ? -16.824 -0.988 21.146 1.00 93.06 1741 MET A CA 1
ATOM 13805 C C . MET A 1 1741 ? -16.512 -0.942 22.646 1.00 93.06 1741 MET A C 1
ATOM 13807 O O . MET A 1 1741 ? -15.373 -0.679 23.035 1.00 93.06 1741 MET A O 1
ATOM 13811 N N . ASN A 1 1742 ? -17.504 -1.224 23.492 1.00 89.75 1742 ASN A N 1
ATOM 13812 C CA . ASN A 1 1742 ? -17.363 -1.186 24.947 1.00 89.75 1742 ASN A CA 1
ATOM 13813 C C . ASN A 1 1742 ? -16.535 -2.350 25.505 1.00 89.75 1742 ASN A C 1
ATOM 13815 O O . ASN A 1 1742 ? -16.026 -2.229 26.617 1.00 89.75 1742 ASN A O 1
ATOM 13819 N N . THR A 1 1743 ? -16.386 -3.435 24.742 1.00 84.19 1743 THR A N 1
ATOM 13820 C CA . THR A 1 1743 ? -15.669 -4.648 25.164 1.00 84.19 1743 THR A CA 1
ATOM 13821 C C . THR A 1 1743 ? -14.262 -4.716 24.569 1.00 84.19 1743 THR A C 1
ATOM 13823 O O . THR A 1 1743 ? -13.301 -4.958 25.296 1.00 84.19 1743 THR A O 1
ATOM 13826 N N . PHE A 1 1744 ? -14.117 -4.455 23.266 1.00 87.88 1744 PHE A N 1
ATOM 13827 C CA . PHE A 1 1744 ? -12.871 -4.690 22.524 1.00 87.88 1744 PHE A CA 1
ATOM 13828 C C . PHE A 1 1744 ? -12.126 -3.416 22.114 1.00 87.88 1744 PHE A C 1
ATOM 13830 O O . PHE A 1 1744 ? -10.930 -3.483 21.844 1.00 87.88 1744 PHE A O 1
ATOM 13837 N N . VAL A 1 1745 ? -12.798 -2.259 22.054 1.00 90.75 1745 VAL A N 1
ATOM 13838 C CA . VAL A 1 1745 ? -12.206 -1.034 21.487 1.00 90.75 1745 VAL A CA 1
ATOM 13839 C C . VAL A 1 1745 ? -11.800 -0.049 22.576 1.00 90.75 1745 VAL A C 1
ATOM 13841 O O . VAL A 1 1745 ? -10.612 0.171 22.799 1.00 90.75 1745 VAL A O 1
ATOM 13844 N N . PHE A 1 1746 ? -12.759 0.547 23.286 1.00 91.94 1746 PHE A N 1
ATOM 13845 C CA . PHE A 1 1746 ? -12.468 1.634 24.224 1.00 91.94 1746 PHE A CA 1
ATOM 13846 C C . PHE A 1 1746 ? -11.627 1.208 25.440 1.00 91.94 1746 PHE A C 1
ATOM 13848 O O . PHE A 1 1746 ? -10.678 1.924 25.752 1.00 91.94 1746 PHE A O 1
ATOM 13855 N N . PRO A 1 1747 ? -11.842 0.046 26.090 1.00 86.00 1747 PRO A N 1
ATOM 13856 C CA . PRO A 1 1747 ? -10.977 -0.376 27.200 1.00 86.00 1747 PRO A CA 1
ATOM 13857 C C . PRO A 1 1747 ? -9.493 -0.526 26.810 1.00 86.00 1747 PRO A C 1
ATOM 13859 O O . PRO A 1 1747 ? -8.587 -0.252 27.611 1.00 86.00 1747 PRO A O 1
ATOM 13862 N N . ALA A 1 1748 ? -9.246 -0.952 25.568 1.00 82.31 1748 ALA A N 1
ATOM 13863 C CA . ALA A 1 1748 ? -7.909 -1.142 25.022 1.00 82.31 1748 ALA A CA 1
ATOM 13864 C C . ALA A 1 1748 ? -7.294 0.172 24.513 1.00 82.31 1748 ALA A C 1
ATOM 13866 O O . ALA A 1 1748 ? -6.117 0.429 24.764 1.00 82.31 1748 ALA A O 1
ATOM 13867 N N . HIS A 1 1749 ? -8.081 1.010 23.829 1.00 84.62 1749 HIS A N 1
ATOM 13868 C CA . HIS A 1 1749 ? -7.559 2.109 23.010 1.00 84.62 1749 HIS A CA 1
ATOM 13869 C C . HIS A 1 1749 ? -7.975 3.519 23.459 1.00 84.62 1749 HIS A C 1
ATOM 13871 O O . HIS A 1 1749 ? -7.294 4.475 23.102 1.00 84.62 1749 HIS A O 1
ATOM 13877 N N . ALA A 1 1750 ? -9.030 3.689 24.266 1.00 86.94 1750 ALA A N 1
ATOM 13878 C CA . ALA A 1 1750 ? -9.438 4.993 24.807 1.00 86.94 1750 ALA A CA 1
ATOM 13879 C C . ALA A 1 1750 ? -8.572 5.388 26.014 1.00 86.94 1750 ALA A C 1
ATOM 13881 O O . ALA A 1 1750 ? -9.024 5.441 27.164 1.00 86.94 1750 ALA A O 1
ATOM 13882 N N . ARG A 1 1751 ? -7.289 5.622 25.744 1.00 83.38 1751 ARG A N 1
ATOM 13883 C CA . ARG A 1 1751 ? -6.265 5.963 26.730 1.00 83.38 1751 ARG A CA 1
ATOM 13884 C C . ARG A 1 1751 ? -5.480 7.191 26.280 1.00 83.38 1751 ARG A C 1
ATOM 13886 O O . ARG A 1 1751 ? -5.355 7.449 25.087 1.00 83.38 1751 ARG A O 1
ATOM 13893 N N . GLN A 1 1752 ? -4.951 7.941 27.237 1.00 78.94 1752 GLN A N 1
ATOM 13894 C CA . GLN A 1 1752 ? -4.142 9.134 27.005 1.00 78.94 1752 GLN A CA 1
ATOM 13895 C C . GLN A 1 1752 ? -2.838 9.052 27.786 1.00 78.94 1752 GLN A C 1
ATOM 13897 O O . GLN A 1 1752 ? -2.763 8.448 28.857 1.00 78.94 1752 GLN A O 1
ATOM 13902 N N . PHE A 1 1753 ? -1.808 9.675 27.234 1.00 79.88 1753 PHE A N 1
ATOM 13903 C CA . PHE A 1 1753 ? -0.538 9.859 27.915 1.00 79.88 1753 PHE A CA 1
ATOM 13904 C C . PHE A 1 1753 ? -0.608 11.070 28.847 1.00 79.88 1753 PHE A C 1
ATOM 13906 O O . PHE A 1 1753 ? -1.381 11.996 28.614 1.00 79.88 1753 PHE A O 1
ATOM 13913 N N . ASP A 1 1754 ? 0.191 11.050 29.911 1.00 75.50 1754 ASP A N 1
ATOM 13914 C CA . ASP A 1 1754 ? 0.217 12.125 30.908 1.00 75.50 1754 ASP A CA 1
ATOM 13915 C C . ASP A 1 1754 ? 0.822 13.424 30.342 1.00 75.50 1754 ASP A C 1
ATOM 13917 O O . ASP A 1 1754 ? 0.285 14.517 30.532 1.00 75.50 1754 ASP A O 1
ATOM 13921 N N . VAL A 1 1755 ? 1.905 13.309 29.562 1.00 80.56 1755 VAL A N 1
ATOM 13922 C CA . VAL A 1 1755 ? 2.631 14.451 28.989 1.00 80.56 1755 VAL A CA 1
ATOM 13923 C C . VAL A 1 1755 ? 2.883 14.293 27.489 1.00 80.56 1755 VAL A C 1
ATOM 13925 O O . VAL A 1 1755 ? 2.921 13.188 26.950 1.00 80.56 1755 VAL A O 1
ATOM 13928 N N . LYS A 1 1756 ? 3.117 15.409 26.800 1.00 83.69 1756 LYS A N 1
ATOM 13929 C CA . LYS A 1 1756 ? 3.534 15.453 25.393 1.00 83.69 1756 LYS A CA 1
ATOM 13930 C C . LYS A 1 1756 ? 4.701 16.405 25.161 1.00 83.69 1756 LYS A C 1
ATOM 13932 O O . LYS A 1 1756 ? 4.926 17.344 25.927 1.00 83.69 1756 LYS A O 1
ATOM 13937 N N . ILE A 1 1757 ? 5.398 16.180 24.052 1.00 85.94 1757 ILE A N 1
ATOM 13938 C CA . ILE A 1 1757 ? 6.327 17.123 23.420 1.00 85.94 1757 ILE A CA 1
ATOM 13939 C C . ILE A 1 1757 ? 5.839 17.323 21.981 1.00 85.94 1757 ILE A C 1
ATOM 13941 O O . ILE A 1 1757 ? 5.404 16.360 21.353 1.00 85.94 1757 ILE A O 1
ATOM 13945 N N . GLN A 1 1758 ? 5.873 18.547 21.459 1.00 86.06 1758 GLN A N 1
ATOM 13946 C CA . GLN A 1 1758 ? 5.264 18.877 20.166 1.00 86.06 1758 GLN A CA 1
ATOM 13947 C C . GLN A 1 1758 ? 6.129 19.825 19.328 1.00 86.06 1758 GLN A C 1
ATOM 13949 O O . GLN A 1 1758 ? 6.919 20.602 19.871 1.00 86.06 1758 GLN A O 1
ATOM 13954 N N . ALA A 1 1759 ? 5.967 19.750 18.008 1.00 87.81 1759 ALA A N 1
ATOM 13955 C CA . ALA A 1 1759 ? 6.548 20.658 17.022 1.00 87.81 1759 ALA A CA 1
ATOM 13956 C C . ALA A 1 1759 ? 5.536 20.924 15.893 1.00 87.81 1759 ALA A C 1
ATOM 13958 O O . ALA A 1 1759 ? 4.663 20.101 15.628 1.00 87.81 1759 ALA A O 1
ATOM 13959 N N . SER A 1 1760 ? 5.636 22.074 15.229 1.00 86.69 1760 SER A N 1
ATOM 13960 C CA . SER A 1 1760 ? 4.679 22.516 14.199 1.00 86.69 1760 SER A CA 1
ATOM 13961 C C . SER A 1 1760 ? 5.386 23.141 12.992 1.00 86.69 1760 SER A C 1
ATOM 13963 O O . SER A 1 1760 ? 6.616 23.212 12.952 1.00 86.69 1760 SER A O 1
ATOM 13965 N N . GLY A 1 1761 ? 4.619 23.666 12.029 1.00 85.75 1761 GLY A N 1
ATOM 13966 C CA . GLY A 1 1761 ? 5.156 24.442 10.904 1.00 85.75 1761 GLY A CA 1
ATOM 13967 C C . GLY A 1 1761 ? 6.032 25.634 11.326 1.00 85.75 1761 GLY A C 1
ATOM 13968 O O . GLY A 1 1761 ? 6.941 26.015 10.591 1.00 85.75 1761 GLY A O 1
ATOM 13969 N N . TRP A 1 1762 ? 5.849 26.168 12.541 1.00 89.75 1762 TRP A N 1
ATOM 13970 C CA . TRP A 1 1762 ? 6.711 27.213 13.114 1.00 89.75 1762 TRP A CA 1
ATOM 13971 C C . TRP A 1 1762 ? 8.160 26.766 13.319 1.00 89.75 1762 TRP A C 1
ATOM 13973 O O . TRP A 1 1762 ? 9.072 27.592 13.269 1.00 89.75 1762 TRP A O 1
ATOM 13983 N N . ASP A 1 1763 ? 8.376 25.465 13.521 1.00 89.81 1763 ASP A N 1
ATOM 13984 C CA . ASP A 1 1763 ? 9.685 24.872 13.763 1.00 89.81 1763 ASP A CA 1
ATOM 13985 C C . ASP A 1 1763 ? 10.434 24.531 12.461 1.00 89.81 1763 ASP A C 1
ATOM 13987 O O . ASP A 1 1763 ? 11.593 24.121 12.534 1.00 89.81 1763 ASP A O 1
ATOM 13991 N N . LEU A 1 1764 ? 9.828 24.663 11.273 1.00 89.56 1764 LEU A N 1
ATOM 13992 C CA . LEU A 1 1764 ? 10.482 24.324 9.999 1.00 89.56 1764 LEU A CA 1
ATOM 13993 C C . LEU A 1 1764 ? 11.463 25.401 9.507 1.00 89.56 1764 LEU A C 1
ATOM 13995 O O . LEU A 1 1764 ? 12.609 25.030 9.233 1.00 89.56 1764 LEU A O 1
ATOM 13999 N N . PRO A 1 1765 ? 11.088 26.699 9.403 1.00 90.19 1765 PRO A N 1
ATOM 14000 C CA . PRO A 1 1765 ? 12.011 27.729 8.944 1.00 90.19 1765 PRO A CA 1
ATOM 14001 C C . PRO A 1 1765 ? 13.263 27.808 9.821 1.00 90.19 1765 PRO A C 1
ATOM 14003 O O . PRO A 1 1765 ? 13.195 27.806 11.052 1.00 90.19 1765 PRO A O 1
ATOM 14006 N N . LEU A 1 1766 ? 14.426 27.896 9.180 1.00 86.94 1766 LEU A N 1
ATOM 14007 C CA . LEU A 1 1766 ? 15.712 28.012 9.853 1.00 86.94 1766 LEU A CA 1
ATOM 14008 C C . LEU A 1 1766 ? 15.779 29.347 10.602 1.00 86.94 1766 LEU A C 1
ATOM 14010 O O . LEU A 1 1766 ? 15.773 30.416 9.996 1.00 86.94 1766 LEU A O 1
ATOM 14014 N N . LEU A 1 1767 ? 15.843 29.290 11.931 1.00 78.69 1767 LEU A N 1
ATOM 14015 C CA . LEU A 1 1767 ? 16.000 30.460 12.789 1.00 78.69 1767 LEU A CA 1
ATOM 14016 C C . LEU A 1 1767 ? 17.233 30.262 13.685 1.00 78.69 1767 LEU A C 1
ATOM 14018 O O . LEU A 1 1767 ? 17.132 29.575 14.704 1.00 78.69 1767 LEU A O 1
ATOM 14022 N N . PRO A 1 1768 ? 18.404 30.833 13.339 1.00 65.62 1768 PRO A N 1
ATOM 14023 C CA . PRO A 1 1768 ? 19.557 30.800 14.228 1.00 65.62 1768 PRO A CA 1
ATOM 14024 C C . PRO A 1 1768 ? 19.245 31.632 15.476 1.00 65.62 1768 PRO A C 1
ATOM 14026 O O . PRO A 1 1768 ? 19.123 32.854 15.414 1.00 65.62 1768 PRO A O 1
ATOM 14029 N N . LEU A 1 1769 ? 19.071 30.953 16.611 1.00 62.25 1769 LEU A N 1
ATOM 14030 C CA . LEU A 1 1769 ? 18.769 31.591 17.895 1.00 62.25 1769 LEU A CA 1
ATOM 14031 C C . LEU A 1 1769 ? 20.022 32.220 18.543 1.00 62.25 1769 LEU A C 1
ATOM 14033 O O . LEU A 1 1769 ? 19.890 33.104 19.385 1.00 62.25 1769 LEU A O 1
ATOM 14037 N N . SER A 1 1770 ? 21.230 31.791 18.155 1.00 57.00 1770 SER A N 1
ATOM 14038 C CA . SER A 1 1770 ? 22.488 32.248 18.760 1.00 57.00 1770 SER A CA 1
ATOM 14039 C C . SER A 1 1770 ? 22.746 33.736 18.481 1.00 57.00 1770 SER A C 1
ATOM 14041 O O . SER A 1 1770 ? 22.769 34.164 17.331 1.00 57.00 1770 SER A O 1
ATOM 14043 N N . SER A 1 1771 ? 22.951 34.521 19.541 1.00 45.94 1771 SER A N 1
ATOM 14044 C CA . SER A 1 1771 ? 23.074 35.988 19.552 1.00 45.94 1771 SER A CA 1
ATOM 14045 C C . SER A 1 1771 ? 24.437 36.534 19.099 1.00 45.94 1771 SER A C 1
ATOM 14047 O O . SER A 1 1771 ? 24.706 37.723 19.275 1.00 45.94 1771 SER A O 1
ATOM 14049 N N . ALA A 1 1772 ? 25.294 35.705 18.495 1.00 46.28 1772 ALA A N 1
ATOM 14050 C CA . ALA A 1 1772 ? 26.466 36.212 17.791 1.00 46.28 1772 ALA A CA 1
ATOM 14051 C C . ALA A 1 1772 ? 25.983 37.035 16.589 1.00 46.28 1772 ALA A C 1
ATOM 14053 O O . ALA A 1 1772 ? 25.078 36.602 15.876 1.00 46.28 1772 ALA A O 1
ATOM 14054 N N . GLU A 1 1773 ? 26.532 38.240 16.428 1.00 44.25 1773 GLU A N 1
ATOM 14055 C CA . GLU A 1 1773 ? 26.106 39.241 15.449 1.00 44.25 1773 GLU A CA 1
ATOM 14056 C C . GLU A 1 1773 ? 25.688 38.616 14.105 1.00 44.25 1773 GLU A C 1
ATOM 14058 O O . GLU A 1 1773 ? 26.391 37.725 13.616 1.00 44.25 1773 GLU A O 1
ATOM 14063 N N . PRO A 1 1774 ? 24.604 39.097 13.456 1.00 44.84 1774 PRO A N 1
ATOM 14064 C CA . PRO A 1 1774 ? 24.051 38.529 12.218 1.00 44.84 1774 PRO A CA 1
ATOM 14065 C C . PRO A 1 1774 ? 24.976 38.646 10.989 1.00 44.84 1774 PRO A C 1
ATOM 14067 O O . PRO A 1 1774 ? 24.522 38.564 9.849 1.00 44.84 1774 PRO A O 1
ATOM 14070 N N . SER A 1 1775 ? 26.281 38.817 11.199 1.00 43.72 1775 SER A N 1
ATOM 14071 C CA . SER A 1 1775 ? 27.326 38.688 10.199 1.00 43.72 1775 SER A CA 1
ATOM 14072 C C . SER A 1 1775 ? 27.215 37.336 9.470 1.00 43.72 1775 SER A C 1
ATOM 14074 O O . SER A 1 1775 ? 27.557 36.275 9.978 1.00 43.72 1775 SER A O 1
ATOM 14076 N N . ASN A 1 1776 ? 26.688 37.390 8.246 1.00 52.09 1776 ASN A N 1
ATOM 14077 C CA . ASN A 1 1776 ? 26.768 36.352 7.216 1.00 52.09 1776 ASN A CA 1
ATOM 14078 C C . ASN A 1 1776 ? 26.302 34.930 7.597 1.00 52.09 1776 ASN A C 1
ATOM 14080 O O . ASN A 1 1776 ? 26.882 33.950 7.123 1.00 52.09 1776 ASN A O 1
ATOM 14084 N N . THR A 1 1777 ? 25.232 34.764 8.384 1.00 58.38 1777 THR A N 1
ATOM 14085 C CA . THR A 1 1777 ? 24.598 33.437 8.476 1.00 58.38 1777 THR A CA 1
ATOM 14086 C C . THR A 1 1777 ? 23.921 33.104 7.143 1.00 58.38 1777 THR A C 1
ATOM 14088 O O . THR A 1 1777 ? 22.955 33.737 6.731 1.00 58.38 1777 THR A O 1
ATOM 14091 N N . HIS A 1 1778 ? 24.455 32.112 6.428 1.00 67.69 1778 HIS A N 1
ATOM 14092 C CA . HIS A 1 1778 ? 23.907 31.675 5.141 1.00 67.69 1778 HIS A CA 1
ATOM 14093 C C . HIS A 1 1778 ? 22.693 30.728 5.289 1.00 67.69 1778 HIS A C 1
ATOM 14095 O O . HIS A 1 1778 ? 22.061 30.379 4.288 1.00 67.69 1778 HIS A O 1
ATOM 14101 N N . ALA A 1 1779 ? 22.376 30.283 6.510 1.00 82.44 1779 ALA A N 1
ATOM 14102 C CA . ALA A 1 1779 ? 21.272 29.372 6.805 1.00 82.44 1779 ALA A CA 1
ATOM 14103 C C . ALA A 1 1779 ? 19.923 30.104 6.804 1.00 82.44 1779 ALA A C 1
ATOM 14105 O O . ALA A 1 1779 ? 19.526 30.711 7.796 1.00 82.44 1779 ALA A O 1
ATOM 14106 N N . ILE A 1 1780 ? 19.237 30.049 5.665 1.00 88.50 1780 ILE A N 1
ATOM 14107 C CA . ILE A 1 1780 ? 17.933 30.677 5.434 1.00 88.50 1780 ILE A CA 1
ATOM 14108 C C . ILE A 1 1780 ? 16.977 29.678 4.766 1.00 88.50 1780 ILE A C 1
ATOM 14110 O O . ILE A 1 1780 ? 17.403 28.781 4.024 1.00 88.50 1780 ILE A O 1
ATOM 14114 N N . SER A 1 1781 ? 15.681 29.851 5.003 1.00 92.00 1781 SER A N 1
ATOM 14115 C CA . SER A 1 1781 ? 14.600 29.094 4.370 1.00 92.00 1781 SER A CA 1
ATOM 14116 C C . SER A 1 1781 ? 13.851 29.987 3.393 1.00 92.00 1781 SER A C 1
ATOM 14118 O O . SER A 1 1781 ? 13.337 31.036 3.771 1.00 92.00 1781 SER A O 1
ATOM 14120 N N . THR A 1 1782 ? 13.778 29.573 2.135 1.00 92.25 1782 THR A N 1
ATOM 14121 C CA . THR A 1 1782 ? 12.992 30.266 1.109 1.00 92.25 1782 THR A CA 1
ATOM 14122 C C . THR A 1 1782 ? 11.997 29.310 0.483 1.00 92.25 1782 THR A C 1
ATOM 14124 O O . THR A 1 1782 ? 12.185 28.106 0.581 1.00 92.25 1782 THR A O 1
ATOM 14127 N N . GLY A 1 1783 ? 10.971 29.791 -0.198 1.00 87.94 1783 GLY A N 1
ATOM 14128 C CA . GLY A 1 1783 ? 10.041 28.895 -0.874 1.00 87.94 1783 GLY A CA 1
ATOM 14129 C C . GLY A 1 1783 ? 9.048 29.626 -1.741 1.00 87.94 1783 GLY A C 1
ATOM 14130 O O . GLY A 1 1783 ? 9.173 30.832 -1.962 1.00 87.94 1783 GLY A O 1
ATOM 14131 N N . PHE A 1 1784 ? 8.048 28.898 -2.212 1.00 82.25 1784 PHE A N 1
ATOM 14132 C CA . PHE A 1 1784 ? 6.926 29.499 -2.908 1.00 82.25 1784 PHE A CA 1
ATOM 14133 C C . PHE A 1 1784 ? 5.616 28.774 -2.624 1.00 82.25 1784 PHE A C 1
ATOM 14135 O O . PHE A 1 1784 ? 5.585 27.608 -2.232 1.00 82.25 1784 PHE A O 1
ATOM 14142 N N . SER A 1 1785 ? 4.531 29.498 -2.870 1.00 75.44 1785 SER A N 1
ATOM 14143 C CA . SER A 1 1785 ? 3.162 29.004 -2.807 1.00 75.44 1785 SER A CA 1
ATOM 14144 C C . SER A 1 1785 ? 2.470 29.197 -4.157 1.00 75.44 1785 SER A C 1
ATOM 14146 O O . SER A 1 1785 ? 2.788 30.119 -4.920 1.00 75.44 1785 SER A O 1
ATOM 14148 N N . GLY A 1 1786 ? 1.512 28.325 -4.477 1.00 68.38 1786 GLY A N 1
ATOM 14149 C CA . GLY A 1 1786 ? 0.577 28.554 -5.579 1.00 68.38 1786 GLY A CA 1
ATOM 14150 C C . GLY A 1 1786 ? -0.360 29.741 -5.355 1.00 68.38 1786 GLY A C 1
ATOM 14151 O O . GLY A 1 1786 ? -0.764 30.379 -6.330 1.00 68.38 1786 GLY A O 1
ATOM 14152 N N . THR A 1 1787 ? -0.683 30.070 -4.103 1.00 71.00 1787 THR A N 1
ATOM 14153 C CA . THR A 1 1787 ? -1.653 31.120 -3.754 1.00 71.00 1787 THR A CA 1
ATOM 14154 C C . THR A 1 1787 ? -1.267 31.892 -2.487 1.00 71.00 1787 THR A C 1
ATOM 14156 O O . THR A 1 1787 ? -0.375 31.498 -1.737 1.00 71.00 1787 THR A O 1
ATOM 14159 N N . ASN A 1 1788 ? -1.967 33.001 -2.233 1.00 76.56 1788 ASN A N 1
ATOM 14160 C CA . ASN A 1 1788 ? -1.731 33.884 -1.082 1.00 76.56 1788 ASN A CA 1
ATOM 14161 C C . ASN A 1 1788 ? -2.828 33.795 -0.020 1.00 76.56 1788 ASN A C 1
ATOM 14163 O O . ASN A 1 1788 ? -2.951 34.686 0.818 1.00 76.56 1788 ASN A O 1
ATOM 14167 N N . ASP A 1 1789 ? -3.653 32.748 -0.059 1.00 77.00 1789 ASP A N 1
ATOM 14168 C CA . ASP A 1 1789 ? -4.859 32.695 0.772 1.00 77.00 1789 ASP A CA 1
ATOM 14169 C C . ASP A 1 1789 ? -4.554 32.544 2.264 1.00 77.00 1789 ASP A C 1
ATOM 14171 O O . ASP A 1 1789 ? -5.275 33.090 3.097 1.00 77.00 1789 ASP A O 1
ATOM 14175 N N . ASN A 1 1790 ? -3.431 31.903 2.594 1.00 74.81 1790 ASN A N 1
ATOM 14176 C CA . ASN A 1 1790 ? -2.987 31.675 3.969 1.00 74.81 1790 ASN A CA 1
ATOM 14177 C C . ASN A 1 1790 ? -1.931 32.698 4.432 1.00 74.81 1790 ASN A C 1
ATOM 14179 O O . ASN A 1 1790 ? -1.289 32.485 5.458 1.00 74.81 1790 ASN A O 1
ATOM 14183 N N . ARG A 1 1791 ? -1.728 33.809 3.700 1.00 78.31 1791 ARG A N 1
ATOM 14184 C CA . ARG A 1 1791 ? -0.677 34.813 3.976 1.00 78.31 1791 ARG A CA 1
ATOM 14185 C C . ARG A 1 1791 ? -0.664 35.293 5.430 1.00 78.31 1791 ARG A C 1
ATOM 14187 O O . ARG A 1 1791 ? 0.403 35.458 6.014 1.00 78.31 1791 ARG A O 1
ATOM 14194 N N . THR A 1 1792 ? -1.840 35.512 6.014 1.00 76.12 1792 THR A N 1
ATOM 14195 C CA . THR A 1 1792 ? -2.009 35.992 7.397 1.00 76.12 1792 THR A CA 1
ATOM 14196 C C . THR A 1 1792 ? -1.788 34.907 8.456 1.00 76.12 1792 THR A C 1
ATOM 14198 O O . THR A 1 1792 ? -1.698 35.231 9.634 1.00 76.12 1792 THR A O 1
ATOM 14201 N N . LEU A 1 1793 ? -1.716 33.635 8.051 1.00 81.94 1793 LEU A N 1
ATOM 14202 C CA . LEU A 1 1793 ? -1.541 32.464 8.918 1.00 81.94 1793 LEU A CA 1
ATOM 14203 C C . LEU A 1 1793 ? -0.156 31.810 8.767 1.00 81.94 1793 LEU A C 1
ATOM 14205 O O . LEU A 1 1793 ? 0.083 30.744 9.333 1.00 81.94 1793 LEU A O 1
ATOM 14209 N N . LEU A 1 1794 ? 0.771 32.430 8.026 1.00 86.75 1794 LEU A N 1
ATOM 14210 C CA . LEU A 1 1794 ? 2.161 31.977 7.969 1.00 86.75 1794 LEU A CA 1
ATOM 14211 C C . LEU A 1 1794 ? 2.862 32.199 9.325 1.00 86.75 1794 LEU A C 1
ATOM 14213 O O . LEU A 1 1794 ? 2.660 33.246 9.957 1.00 86.75 1794 LEU A O 1
ATOM 14217 N N . PRO A 1 1795 ? 3.712 31.257 9.783 1.00 89.69 1795 PRO A N 1
ATOM 14218 C CA . PRO A 1 1795 ? 4.531 31.451 10.977 1.00 89.69 1795 PRO A CA 1
ATOM 14219 C C . PRO A 1 1795 ? 5.343 32.744 10.899 1.00 89.69 1795 PRO A C 1
ATOM 14221 O O . PRO A 1 1795 ? 5.969 33.008 9.878 1.00 89.69 1795 PRO A O 1
ATOM 14224 N N . LEU A 1 1796 ? 5.436 33.518 11.987 1.00 88.44 1796 LEU A N 1
ATOM 14225 C CA . LEU A 1 1796 ? 6.193 34.787 11.983 1.00 88.44 1796 LEU A CA 1
ATOM 14226 C C . LEU A 1 1796 ? 7.708 34.602 11.745 1.00 88.44 1796 LEU A C 1
ATOM 14228 O O . LEU A 1 1796 ? 8.432 35.569 11.498 1.00 88.44 1796 LEU A O 1
ATOM 14232 N N . THR A 1 1797 ? 8.192 33.357 11.790 1.00 88.25 1797 THR A N 1
ATOM 14233 C CA . THR A 1 1797 ? 9.561 32.956 11.441 1.00 88.25 1797 THR A CA 1
ATOM 14234 C C . THR A 1 1797 ? 9.865 33.037 9.939 1.00 88.25 1797 THR A C 1
ATOM 14236 O O . THR A 1 1797 ? 11.038 32.936 9.564 1.00 88.25 1797 THR A O 1
ATOM 14239 N N . ILE A 1 1798 ? 8.854 33.247 9.088 1.00 88.94 1798 ILE A N 1
ATOM 14240 C CA . ILE A 1 1798 ? 8.967 33.407 7.634 1.00 88.94 1798 ILE A CA 1
ATOM 14241 C C . ILE A 1 1798 ? 7.944 34.433 7.122 1.00 88.94 1798 ILE A C 1
ATOM 14243 O O . ILE A 1 1798 ? 6.862 34.575 7.680 1.00 88.94 1798 ILE A O 1
ATOM 14247 N N . LYS A 1 1799 ? 8.283 35.193 6.076 1.00 85.75 1799 LYS A N 1
ATOM 14248 C CA . LYS A 1 1799 ? 7.406 36.251 5.540 1.00 85.75 1799 LYS A CA 1
ATOM 14249 C C . LYS A 1 1799 ? 7.088 36.035 4.071 1.00 85.75 1799 LYS A C 1
ATOM 14251 O O . LYS A 1 1799 ? 7.875 35.438 3.346 1.00 85.75 1799 LYS A O 1
ATOM 14256 N N . GLN A 1 1800 ? 5.943 36.538 3.631 1.00 83.81 1800 GLN A N 1
ATOM 14257 C CA . GLN A 1 1800 ? 5.586 36.537 2.221 1.00 83.81 1800 GLN A CA 1
ATOM 14258 C C . GLN A 1 1800 ? 6.082 37.814 1.525 1.00 83.81 1800 GLN A C 1
ATOM 14260 O O . GLN A 1 1800 ? 5.541 38.895 1.771 1.00 83.81 1800 GLN A O 1
ATOM 14265 N N . ASP A 1 1801 ? 7.074 37.662 0.644 1.00 83.12 1801 ASP A N 1
ATOM 14266 C CA . ASP A 1 1801 ? 7.805 38.743 -0.039 1.00 83.12 1801 ASP A CA 1
ATOM 14267 C C . ASP A 1 1801 ? 7.599 38.658 -1.571 1.00 83.12 1801 ASP A C 1
ATOM 14269 O O . ASP A 1 1801 ? 8.546 38.479 -2.333 1.00 83.12 1801 ASP A O 1
ATOM 14273 N N . ASP A 1 1802 ? 6.348 38.743 -2.036 1.00 81.12 1802 ASP A N 1
ATOM 14274 C CA . ASP A 1 1802 ? 6.002 38.582 -3.460 1.00 81.12 1802 ASP A CA 1
ATOM 14275 C C . ASP A 1 1802 ? 6.684 39.621 -4.373 1.00 81.12 1802 ASP A C 1
ATOM 14277 O O . ASP A 1 1802 ? 6.758 40.808 -4.051 1.00 81.12 1802 ASP A O 1
ATOM 14281 N N . LEU A 1 1803 ? 7.135 39.181 -5.553 1.00 80.38 1803 LEU A N 1
ATOM 14282 C CA . LEU A 1 1803 ? 7.711 40.063 -6.573 1.00 80.38 1803 LEU A CA 1
ATOM 14283 C C . LEU A 1 1803 ? 6.629 40.941 -7.217 1.00 80.38 1803 LEU A C 1
ATOM 14285 O O . LEU A 1 1803 ? 5.532 40.468 -7.520 1.00 80.38 1803 LEU A O 1
ATOM 14289 N N . GLU A 1 1804 ? 6.951 42.207 -7.506 1.00 74.50 1804 GLU A N 1
ATOM 14290 C CA . GLU A 1 1804 ? 6.003 43.144 -8.130 1.00 74.50 1804 GLU A CA 1
ATOM 14291 C C . GLU A 1 1804 ? 5.508 42.633 -9.497 1.00 74.50 1804 GLU A C 1
ATOM 14293 O O . GLU A 1 1804 ? 4.329 42.783 -9.820 1.00 74.50 1804 GLU A O 1
ATOM 14298 N N . SER A 1 1805 ? 6.374 41.940 -10.246 1.00 71.38 1805 SER A N 1
ATOM 14299 C CA . SER A 1 1805 ? 6.080 41.300 -11.537 1.00 71.38 1805 SER A CA 1
ATOM 14300 C C . SER A 1 1805 ? 5.079 40.139 -11.464 1.00 71.38 1805 SER A C 1
ATOM 14302 O O . SER A 1 1805 ? 4.518 39.757 -12.492 1.00 71.38 1805 SER A O 1
ATOM 14304 N N . LEU A 1 1806 ? 4.838 39.585 -10.271 1.00 75.88 1806 LEU A N 1
ATOM 14305 C CA . LEU A 1 1806 ? 3.930 38.457 -10.027 1.00 75.88 1806 LEU A CA 1
ATOM 14306 C C . LEU A 1 1806 ? 2.709 38.840 -9.180 1.00 75.88 1806 LEU A C 1
ATOM 14308 O O . LEU A 1 1806 ? 1.844 37.994 -8.934 1.00 75.88 1806 LEU A O 1
ATOM 14312 N N . SER A 1 1807 ? 2.607 40.105 -8.761 1.00 77.50 1807 SER A N 1
ATOM 14313 C CA . SER A 1 1807 ? 1.564 40.595 -7.851 1.00 77.50 1807 SER A CA 1
ATOM 14314 C C . SER A 1 1807 ? 0.132 40.411 -8.383 1.00 77.50 1807 SER A C 1
ATOM 14316 O O . SER A 1 1807 ? -0.804 40.270 -7.597 1.00 77.50 1807 SER A O 1
ATOM 14318 N N . GLN A 1 1808 ? -0.054 40.313 -9.702 1.00 77.75 1808 GLN A N 1
ATOM 14319 C CA . GLN A 1 1808 ? -1.342 40.089 -10.372 1.00 77.75 1808 GLN A CA 1
ATOM 14320 C C . GLN A 1 1808 ? -1.886 38.652 -10.313 1.00 77.75 1808 GLN A C 1
ATOM 14322 O O . GLN A 1 1808 ? -3.060 38.428 -10.607 1.00 77.75 1808 GLN A O 1
ATOM 14327 N N . THR A 1 1809 ? -1.053 37.674 -9.940 1.00 77.50 1809 THR A N 1
ATOM 14328 C CA . THR A 1 1809 ? -1.338 36.236 -10.117 1.00 77.50 1809 THR A CA 1
ATOM 14329 C C . THR A 1 1809 ? -2.663 35.790 -9.486 1.00 77.50 1809 THR A C 1
ATOM 14331 O O . THR A 1 1809 ? -3.408 35.015 -10.082 1.00 77.50 1809 THR A O 1
ATOM 14334 N N . ASN A 1 1810 ? -2.974 36.260 -8.272 1.00 80.19 1810 ASN A N 1
ATOM 14335 C CA . ASN A 1 1810 ? -4.144 35.786 -7.527 1.00 80.19 1810 ASN A CA 1
ATOM 14336 C C . ASN A 1 1810 ? -5.464 36.246 -8.178 1.00 80.19 1810 ASN A C 1
ATOM 14338 O O . ASN A 1 1810 ? -6.432 35.487 -8.216 1.00 80.19 1810 ASN A O 1
ATOM 14342 N N . ALA A 1 1811 ? -5.489 37.468 -8.722 1.00 82.81 1811 ALA A N 1
ATOM 14343 C CA . ALA A 1 1811 ? -6.621 37.982 -9.487 1.00 82.81 1811 ALA A CA 1
ATOM 14344 C C . ALA A 1 1811 ? -6.703 37.350 -10.883 1.00 82.81 1811 ALA A C 1
ATOM 14346 O O . ALA A 1 1811 ? -7.789 36.972 -11.319 1.00 82.81 1811 ALA A O 1
ATOM 14347 N N . GLU A 1 1812 ? -5.563 37.175 -11.559 1.00 84.25 1812 GLU A N 1
ATOM 14348 C CA . GLU A 1 1812 ? -5.496 36.618 -12.913 1.00 84.25 1812 GLU A CA 1
ATOM 14349 C C . GLU A 1 1812 ? -6.177 35.246 -13.004 1.00 84.25 1812 GLU A C 1
ATOM 14351 O O . GLU A 1 1812 ? -7.061 35.042 -13.836 1.00 84.25 1812 GLU A O 1
ATOM 14356 N N . VAL A 1 1813 ? -5.852 34.325 -12.094 1.00 82.69 1813 VAL A N 1
ATOM 14357 C CA . VAL A 1 1813 ? -6.408 32.964 -12.136 1.00 82.69 1813 VAL A CA 1
ATOM 14358 C C . VAL A 1 1813 ? -7.922 32.945 -11.883 1.00 82.69 1813 VAL A C 1
ATOM 14360 O O . VAL A 1 1813 ? -8.639 32.147 -12.488 1.00 82.69 1813 VAL A O 1
ATOM 14363 N N . LEU A 1 1814 ? -8.442 33.856 -11.053 1.00 87.38 1814 LEU A N 1
ATOM 14364 C CA . LEU A 1 1814 ? -9.888 34.015 -10.861 1.00 87.38 1814 LEU A CA 1
ATOM 14365 C C . LEU A 1 1814 ? -10.583 34.519 -12.131 1.00 87.38 1814 LEU A C 1
ATOM 14367 O O . LEU A 1 1814 ? -11.684 34.061 -12.438 1.00 87.38 1814 LEU A O 1
ATOM 14371 N N . THR A 1 1815 ? -9.941 35.401 -12.907 1.00 87.81 1815 THR A N 1
ATOM 14372 C CA . THR A 1 1815 ? -10.518 35.853 -14.183 1.00 87.81 1815 THR A CA 1
ATOM 14373 C C . THR A 1 1815 ? -10.656 34.716 -15.190 1.00 87.81 1815 THR A C 1
ATOM 14375 O O . THR A 1 1815 ? -11.623 34.711 -15.946 1.00 87.81 1815 THR A O 1
ATOM 14378 N N . TYR A 1 1816 ? -9.780 33.700 -15.164 1.00 87.94 1816 TYR A N 1
ATOM 14379 C CA . TYR A 1 1816 ? -9.922 32.529 -16.037 1.00 87.94 1816 TYR A CA 1
ATOM 14380 C C . TYR A 1 1816 ? -11.244 31.804 -15.777 1.00 87.94 1816 TYR A C 1
ATOM 14382 O O . TYR A 1 1816 ? -11.951 31.464 -16.722 1.00 87.94 1816 TYR A O 1
ATOM 14390 N N . LEU A 1 1817 ? -11.630 31.632 -14.510 1.00 89.75 1817 LEU A N 1
ATOM 14391 C CA . LEU A 1 1817 ? -12.894 30.995 -14.122 1.00 89.75 1817 LEU A CA 1
ATOM 14392 C C . LEU A 1 1817 ? -14.133 31.834 -14.498 1.00 89.75 1817 LEU A C 1
ATOM 14394 O O . LEU A 1 1817 ? -15.229 31.288 -14.623 1.00 89.75 1817 LEU A O 1
ATOM 14398 N N . LEU A 1 1818 ? -13.960 33.138 -14.740 1.00 90.94 1818 LEU A N 1
ATOM 14399 C CA . LEU A 1 1818 ? -14.996 34.046 -15.246 1.00 90.94 1818 LEU A CA 1
ATOM 14400 C C . LEU A 1 1818 ? -15.043 34.122 -16.782 1.00 90.94 1818 LEU A C 1
ATOM 14402 O O . LEU A 1 1818 ? -15.962 34.721 -17.339 1.00 90.94 1818 LEU A O 1
ATOM 14406 N N . GLN A 1 1819 ? -14.113 33.516 -17.517 1.00 89.12 1819 GLN A N 1
ATOM 14407 C CA . GLN A 1 1819 ? -14.184 33.559 -18.980 1.00 89.12 1819 GLN A CA 1
ATOM 14408 C C . GLN A 1 1819 ? -15.416 32.792 -19.503 1.00 89.12 1819 GLN A C 1
ATOM 14410 O O . GLN A 1 1819 ? -15.822 31.799 -18.892 1.00 89.12 1819 GLN A O 1
ATOM 14415 N N . PRO A 1 1820 ? -16.008 33.186 -20.652 1.00 85.69 1820 PRO A N 1
ATOM 14416 C CA . PRO A 1 1820 ? -17.253 32.600 -21.164 1.00 85.69 1820 PRO A CA 1
ATOM 14417 C C . PRO A 1 1820 ? -17.275 31.064 -21.246 1.00 85.69 1820 PRO A C 1
ATOM 14419 O O . PRO A 1 1820 ? -18.314 30.452 -21.009 1.00 85.69 1820 PRO A O 1
ATOM 14422 N N . ARG A 1 1821 ? -16.129 30.424 -21.524 1.00 88.94 1821 ARG A N 1
ATOM 14423 C CA . ARG A 1 1821 ? -16.007 28.957 -21.607 1.00 88.94 1821 ARG A CA 1
ATOM 14424 C C . ARG A 1 1821 ? -16.108 28.222 -20.263 1.00 88.94 1821 ARG A C 1
ATOM 14426 O O . ARG A 1 1821 ? -16.418 27.039 -20.262 1.00 88.94 1821 ARG A O 1
ATOM 14433 N N . ASN A 1 1822 ? -15.890 28.915 -19.144 1.00 92.44 1822 ASN A N 1
ATOM 14434 C CA . ASN A 1 1822 ? -15.850 28.347 -17.789 1.00 92.44 1822 ASN A CA 1
ATOM 14435 C C . ASN A 1 1822 ? -17.120 28.648 -16.974 1.00 92.44 1822 ASN A C 1
ATOM 14437 O O . ASN A 1 1822 ? -17.156 28.424 -15.768 1.00 92.44 1822 ASN A O 1
ATOM 14441 N N . ARG A 1 1823 ? -18.180 29.159 -17.621 1.00 92.62 1823 ARG A N 1
ATOM 14442 C CA . ARG A 1 1823 ? -19.423 29.594 -16.957 1.00 92.62 1823 ARG A CA 1
ATOM 14443 C C . ARG A 1 1823 ? -20.333 28.456 -16.508 1.00 92.62 1823 ARG A C 1
ATOM 14445 O O . ARG A 1 1823 ? -21.205 28.665 -15.670 1.00 92.62 1823 ARG A O 1
ATOM 14452 N N . ARG A 1 1824 ? -20.174 27.270 -17.094 1.00 91.81 1824 ARG A N 1
ATOM 14453 C CA . ARG A 1 1824 ? -21.123 26.167 -16.949 1.00 91.81 1824 ARG A CA 1
ATOM 14454 C C . ARG A 1 1824 ? -21.047 25.541 -15.552 1.00 91.81 1824 ARG A C 1
ATOM 14456 O O . ARG A 1 1824 ? -19.983 25.130 -15.097 1.00 91.81 1824 ARG A O 1
ATOM 14463 N N . TYR A 1 1825 ? -22.210 25.403 -14.927 1.00 92.81 1825 TYR A N 1
ATOM 14464 C CA . TYR A 1 1825 ? -22.418 24.763 -13.633 1.00 92.81 1825 TYR A CA 1
ATOM 14465 C C . TYR A 1 1825 ? -23.495 23.682 -13.774 1.00 92.81 1825 TYR A C 1
ATOM 14467 O O . TYR A 1 1825 ? -24.519 23.908 -14.421 1.00 92.81 1825 TYR A O 1
ATOM 14475 N N . CYS A 1 1826 ? -23.262 22.509 -13.193 1.00 89.88 1826 CYS A N 1
ATOM 14476 C CA . CYS A 1 1826 ? -24.177 21.375 -13.207 1.00 89.88 1826 CYS A CA 1
ATOM 14477 C C . CYS A 1 1826 ? -24.443 20.906 -11.773 1.00 89.88 1826 CYS A C 1
ATOM 14479 O O . CYS A 1 1826 ? -23.520 20.725 -10.975 1.00 89.88 1826 CYS A O 1
ATOM 14481 N N . LEU A 1 1827 ? -25.715 20.671 -11.455 1.00 84.00 1827 LEU A N 1
ATOM 14482 C CA . LEU A 1 1827 ? -26.082 19.964 -10.236 1.00 84.00 1827 LEU A CA 1
ATOM 14483 C C . LEU A 1 1827 ? -25.737 18.483 -10.432 1.00 84.00 1827 LEU A C 1
ATOM 14485 O O . LEU A 1 1827 ? -26.262 17.846 -11.346 1.00 84.00 1827 LEU A O 1
ATOM 14489 N N . ALA A 1 1828 ? -24.832 17.950 -9.616 1.00 81.12 1828 ALA A N 1
ATOM 14490 C CA . ALA A 1 1828 ? -24.432 16.554 -9.710 1.00 81.12 1828 ALA A CA 1
ATOM 14491 C C . ALA A 1 1828 ? -25.605 15.627 -9.320 1.00 81.12 1828 ALA A C 1
ATOM 14493 O O . ALA A 1 1828 ? -26.434 16.003 -8.480 1.00 81.12 1828 ALA A O 1
ATOM 14494 N N . PRO A 1 1829 ? -25.684 14.404 -9.881 1.00 71.38 1829 PRO A N 1
ATOM 14495 C CA . PRO A 1 1829 ? -26.640 13.388 -9.436 1.00 71.38 1829 PRO A CA 1
ATOM 14496 C C . PRO A 1 1829 ? -26.546 13.157 -7.911 1.00 71.38 1829 PRO A C 1
ATOM 14498 O O . PRO A 1 1829 ? -25.534 13.447 -7.289 1.00 71.38 1829 PRO A O 1
ATOM 14501 N N . TRP A 1 1830 ? -27.587 12.665 -7.241 1.00 64.81 1830 TRP A N 1
ATOM 14502 C CA . TRP A 1 1830 ? -27.509 12.429 -5.778 1.00 64.81 1830 TRP A CA 1
ATOM 14503 C C . TRP A 1 1830 ? -28.226 11.162 -5.303 1.00 64.81 1830 TRP A C 1
ATOM 14505 O O . TRP A 1 1830 ? -27.942 10.650 -4.226 1.00 64.81 1830 TRP A O 1
ATOM 14515 N N . ARG A 1 1831 ? -29.176 10.648 -6.087 1.00 60.62 1831 ARG A N 1
ATOM 14516 C CA . ARG A 1 1831 ? -29.920 9.420 -5.761 1.00 60.62 1831 ARG A CA 1
ATOM 14517 C C . ARG A 1 1831 ? -29.111 8.184 -6.192 1.00 60.62 1831 ARG A C 1
ATOM 14519 O O . ARG A 1 1831 ? -28.122 8.361 -6.894 1.00 60.62 1831 ARG A O 1
ATOM 14526 N N . ALA A 1 1832 ? -29.526 6.990 -5.753 1.00 58.84 1832 ALA A N 1
ATOM 14527 C CA . ALA A 1 1832 ? -28.839 5.704 -5.959 1.00 58.84 1832 ALA A CA 1
ATOM 14528 C C . ALA A 1 1832 ? -28.121 5.580 -7.322 1.00 58.84 1832 ALA A C 1
ATOM 14530 O O . ALA A 1 1832 ? -28.649 6.025 -8.346 1.00 58.84 1832 ALA A O 1
ATOM 14531 N N . ASN A 1 1833 ? -26.919 4.994 -7.299 1.00 66.50 1833 ASN A N 1
ATOM 14532 C CA . ASN A 1 1833 ? -25.961 4.919 -8.412 1.00 66.50 1833 ASN A CA 1
ATOM 14533 C C . ASN A 1 1833 ? -25.475 6.304 -8.882 1.00 66.50 1833 ASN A C 1
ATOM 14535 O O . ASN A 1 1833 ? -25.312 6.562 -10.073 1.00 66.50 1833 ASN A O 1
ATOM 14539 N N . LYS A 1 1834 ? -25.253 7.234 -7.942 1.00 75.94 1834 LYS A N 1
ATOM 14540 C CA . LYS A 1 1834 ? -24.865 8.625 -8.241 1.00 75.94 1834 LYS A CA 1
ATOM 14541 C C . LYS A 1 1834 ? -23.534 8.734 -8.998 1.00 75.94 1834 LYS A C 1
ATOM 14543 O O . LYS A 1 1834 ? -23.409 9.595 -9.860 1.00 75.94 1834 LYS A O 1
ATOM 14548 N N . GLU A 1 1835 ? -22.568 7.864 -8.696 1.00 82.00 1835 GLU A N 1
ATOM 14549 C CA . GLU A 1 1835 ? -21.255 7.831 -9.357 1.00 82.00 1835 GLU A CA 1
ATOM 14550 C C . GLU A 1 1835 ? -21.393 7.352 -10.790 1.00 82.00 1835 GLU A C 1
ATOM 14552 O O . GLU A 1 1835 ? -20.936 8.024 -11.705 1.00 82.00 1835 GLU A O 1
ATOM 14557 N N . GLU A 1 1836 ? -22.114 6.254 -10.997 1.00 83.50 1836 GLU A N 1
ATOM 14558 C CA . GLU A 1 1836 ? -22.405 5.732 -12.326 1.00 83.50 1836 GLU A CA 1
ATOM 14559 C C . GLU A 1 1836 ? -23.172 6.750 -13.180 1.00 83.50 1836 GLU A C 1
ATOM 14561 O O . GLU A 1 1836 ? -22.775 7.028 -14.309 1.00 83.50 1836 GLU A O 1
ATOM 14566 N N . ARG A 1 1837 ? -24.192 7.406 -12.610 1.00 83.06 1837 ARG A N 1
ATOM 14567 C CA . ARG A 1 1837 ? -24.927 8.495 -13.272 1.00 83.06 1837 ARG A CA 1
ATOM 14568 C C . ARG A 1 1837 ? -24.058 9.715 -13.553 1.00 83.06 1837 ARG A C 1
ATOM 14570 O O . ARG A 1 1837 ? -24.267 10.385 -14.560 1.00 83.06 1837 ARG A O 1
ATOM 14577 N N . LEU A 1 1838 ? -23.093 10.030 -12.683 1.00 88.56 1838 LEU A N 1
ATOM 14578 C CA . LEU A 1 1838 ? -22.109 11.072 -12.966 1.00 88.56 1838 LEU A CA 1
ATOM 14579 C C . LEU A 1 1838 ? -21.261 10.658 -14.173 1.00 88.56 1838 LEU A C 1
ATOM 14581 O O . LEU A 1 1838 ? -21.114 11.459 -15.085 1.00 88.56 1838 LEU A O 1
ATOM 14585 N N . LEU A 1 1839 ? -20.755 9.422 -14.225 1.00 90.56 1839 LEU A N 1
ATOM 14586 C CA . LEU A 1 1839 ? -19.966 8.924 -15.359 1.00 90.56 1839 LEU A CA 1
ATOM 14587 C C . LEU A 1 1839 ? -20.771 8.904 -16.671 1.00 90.56 1839 LEU A C 1
ATOM 14589 O O . LEU A 1 1839 ? -20.232 9.245 -17.727 1.00 90.56 1839 LEU A O 1
ATOM 14593 N N . GLU A 1 1840 ? -22.059 8.560 -16.616 1.00 87.31 1840 GLU A N 1
ATOM 14594 C CA . GLU A 1 1840 ? -22.989 8.653 -17.750 1.00 87.31 1840 GLU A CA 1
ATOM 14595 C C . GLU A 1 1840 ? -23.157 10.099 -18.219 1.00 87.31 1840 GLU A C 1
ATOM 14597 O O . GLU A 1 1840 ? -23.055 10.382 -19.413 1.00 87.31 1840 GLU A O 1
ATOM 14602 N N . GLU A 1 1841 ? -23.335 11.032 -17.284 1.00 88.00 1841 GLU A N 1
ATOM 14603 C CA . GLU A 1 1841 ? -23.455 12.456 -17.582 1.00 88.00 1841 GLU A CA 1
ATOM 14604 C C . GLU A 1 1841 ? -22.149 13.029 -18.158 1.00 88.00 1841 GLU A C 1
ATOM 14606 O O . GLU A 1 1841 ? -22.182 13.763 -19.145 1.00 88.00 1841 GLU A O 1
ATOM 14611 N N . LEU A 1 1842 ? -20.982 12.650 -17.625 1.00 92.06 1842 LEU A N 1
ATOM 14612 C CA . LEU A 1 1842 ? -19.675 13.027 -18.179 1.00 92.06 1842 LEU A CA 1
ATOM 14613 C C . LEU A 1 1842 ? -19.504 12.505 -19.608 1.00 92.06 1842 LEU A C 1
ATOM 14615 O O . LEU A 1 1842 ? -19.102 13.263 -20.494 1.00 92.06 1842 LEU A O 1
ATOM 14619 N N . SER A 1 1843 ? -19.883 11.246 -19.847 1.00 88.44 1843 SER A N 1
ATOM 14620 C CA . SER A 1 1843 ? -19.847 10.620 -21.174 1.00 88.44 1843 SER A CA 1
ATOM 14621 C C . SER A 1 1843 ? -20.787 11.337 -22.151 1.00 88.44 1843 SER A C 1
ATOM 14623 O O . SER A 1 1843 ? -20.398 11.641 -23.279 1.00 88.44 1843 SER A O 1
ATOM 14625 N N . ARG A 1 1844 ? -21.996 11.705 -21.703 1.00 87.94 1844 ARG A N 1
ATOM 14626 C CA . ARG A 1 1844 ? -22.982 12.477 -22.479 1.00 87.94 1844 ARG A CA 1
ATOM 14627 C C . ARG A 1 1844 ? -22.482 13.879 -22.835 1.00 87.94 1844 ARG A C 1
ATOM 14629 O O . ARG A 1 1844 ? -22.800 14.393 -23.906 1.00 87.94 1844 ARG A O 1
ATOM 14636 N N . LEU A 1 1845 ? -21.714 14.504 -21.944 1.00 89.50 1845 LEU A N 1
ATOM 14637 C CA . LEU A 1 1845 ? -21.118 15.826 -22.148 1.00 89.50 1845 LEU A CA 1
ATOM 14638 C C . LEU A 1 1845 ? -19.780 15.793 -22.899 1.00 89.50 1845 LEU A C 1
ATOM 14640 O O . LEU A 1 1845 ? -19.245 16.858 -23.205 1.00 89.50 1845 LEU A O 1
ATOM 14644 N N . GLY A 1 1846 ? -19.241 14.606 -23.198 1.00 88.56 1846 GLY A N 1
ATOM 14645 C CA . GLY A 1 1846 ? -17.926 14.444 -23.821 1.00 88.56 1846 GLY A CA 1
ATOM 14646 C C . GLY A 1 1846 ? -16.763 14.898 -22.930 1.00 88.56 1846 GLY A C 1
ATOM 14647 O O . GLY A 1 1846 ? -15.703 15.259 -23.441 1.00 88.56 1846 GLY A O 1
ATOM 14648 N N . ILE A 1 1847 ? -16.953 14.923 -21.606 1.00 93.25 1847 ILE A N 1
ATOM 14649 C CA . ILE A 1 1847 ? -15.926 15.300 -20.630 1.00 93.25 1847 ILE A CA 1
ATOM 14650 C C . ILE A 1 1847 ? -15.114 14.054 -20.275 1.00 93.25 1847 ILE A C 1
ATOM 14652 O O . ILE A 1 1847 ? -15.653 13.104 -19.717 1.00 93.25 1847 ILE A O 1
ATOM 14656 N N . ARG A 1 1848 ? -13.806 14.072 -20.559 1.00 93.44 1848 ARG A N 1
ATOM 14657 C CA . ARG A 1 1848 ? -12.883 12.949 -20.293 1.00 93.44 1848 ARG A CA 1
ATOM 14658 C C . ARG A 1 1848 ? -11.924 13.174 -19.127 1.00 93.44 1848 ARG A C 1
ATOM 14660 O O . ARG A 1 1848 ? -11.139 12.292 -18.803 1.00 93.44 1848 ARG A O 1
ATOM 14667 N N . VAL A 1 1849 ? -11.970 14.345 -18.494 1.00 94.81 1849 VAL A N 1
ATOM 14668 C CA . VAL A 1 1849 ? -11.132 14.674 -17.334 1.00 94.81 1849 VAL A CA 1
ATOM 14669 C C . VAL A 1 1849 ? -12.043 14.940 -16.140 1.00 94.81 1849 VAL A C 1
ATOM 14671 O O . VAL A 1 1849 ? -12.831 15.884 -16.172 1.00 94.81 1849 VAL A O 1
ATOM 14674 N N . LEU A 1 1850 ? -11.939 14.121 -15.096 1.00 94.44 1850 LEU A N 1
ATOM 14675 C CA . LEU A 1 1850 ? -12.651 14.292 -13.830 1.00 94.44 1850 LEU A CA 1
ATOM 14676 C C . LEU A 1 1850 ? -11.650 14.713 -12.750 1.00 94.44 1850 LEU A C 1
ATOM 14678 O O . LEU A 1 1850 ? -10.744 13.957 -12.404 1.00 94.44 1850 LEU A O 1
ATOM 14682 N N . ILE A 1 1851 ? -11.813 15.936 -12.251 1.00 93.62 1851 ILE A N 1
ATOM 14683 C CA . ILE A 1 1851 ? -11.011 16.554 -11.195 1.00 93.62 1851 ILE A CA 1
ATOM 14684 C C . ILE A 1 1851 ? -11.858 16.543 -9.922 1.00 93.62 1851 ILE A C 1
ATOM 14686 O O . ILE A 1 1851 ? -12.668 17.448 -9.696 1.00 93.62 1851 ILE A O 1
ATOM 14690 N N . ASP A 1 1852 ? -11.700 15.505 -9.103 1.00 89.94 1852 ASP A N 1
ATOM 14691 C CA . ASP A 1 1852 ? -12.547 15.275 -7.933 1.00 89.94 1852 ASP A CA 1
ATOM 14692 C C . ASP A 1 1852 ? -12.097 16.067 -6.693 1.00 89.94 1852 ASP A C 1
ATOM 14694 O O . ASP A 1 1852 ? -11.817 15.519 -5.631 1.00 89.94 1852 ASP A O 1
ATOM 14698 N N . ALA A 1 1853 ? -12.024 17.392 -6.835 1.00 86.00 1853 ALA A N 1
ATOM 14699 C CA . ALA A 1 1853 ? -11.614 18.314 -5.774 1.00 86.00 1853 ALA A CA 1
ATOM 14700 C C . ALA A 1 1853 ? -12.613 18.392 -4.600 1.00 86.00 1853 ALA A C 1
ATOM 14702 O O . ALA A 1 1853 ? -12.271 18.847 -3.515 1.00 86.00 1853 ALA A O 1
ATOM 14703 N N . GLY A 1 1854 ? -13.863 17.979 -4.816 1.00 82.56 1854 GLY A N 1
ATOM 14704 C CA . GLY A 1 1854 ? -14.916 17.917 -3.806 1.00 82.56 1854 GLY A CA 1
ATOM 14705 C C . GLY A 1 1854 ? -15.164 16.516 -3.233 1.00 82.56 1854 GLY A C 1
ATOM 14706 O O . GLY A 1 1854 ? -16.172 16.323 -2.543 1.00 82.56 1854 GLY A O 1
ATOM 14707 N N . ALA A 1 1855 ? -14.314 15.532 -3.551 1.00 77.56 1855 ALA A N 1
ATOM 14708 C CA . ALA A 1 1855 ? -14.462 14.139 -3.118 1.00 77.56 1855 ALA A CA 1
ATOM 14709 C C . ALA A 1 1855 ? -15.902 13.611 -3.301 1.00 77.56 1855 ALA A C 1
ATOM 14711 O O . ALA A 1 1855 ? -16.557 13.148 -2.363 1.00 77.56 1855 ALA A O 1
ATOM 14712 N N . TYR A 1 1856 ? -16.460 13.787 -4.497 1.00 80.94 1856 TYR A N 1
ATOM 14713 C CA . TYR A 1 1856 ? -17.816 13.374 -4.836 1.00 80.94 1856 TYR A CA 1
ATOM 14714 C C . TYR A 1 1856 ? -17.893 11.872 -5.140 1.00 80.94 1856 TYR A C 1
ATOM 14716 O O . TYR A 1 1856 ? -18.909 11.241 -4.826 1.00 80.94 1856 TYR A O 1
ATOM 14724 N N . ILE A 1 1857 ? -16.833 11.294 -5.715 1.00 79.38 1857 ILE A N 1
ATOM 14725 C CA . ILE A 1 1857 ? -16.717 9.849 -5.905 1.00 79.38 1857 ILE A CA 1
ATOM 14726 C C . ILE A 1 1857 ? -16.429 9.231 -4.533 1.00 79.38 1857 ILE A C 1
ATOM 14728 O O . ILE A 1 1857 ? -15.328 9.368 -4.020 1.00 79.38 1857 ILE A O 1
ATOM 14732 N N . LEU A 1 1858 ? -17.379 8.522 -3.915 1.00 65.25 1858 LEU A N 1
ATOM 14733 C CA . LEU A 1 1858 ? -17.329 8.030 -2.525 1.00 65.25 1858 LEU A CA 1
ATOM 14734 C C . LEU A 1 1858 ? -17.409 6.496 -2.363 1.00 65.25 1858 LEU A C 1
ATOM 14736 O O . LEU A 1 1858 ? -16.980 5.974 -1.336 1.00 65.25 1858 LEU A O 1
ATOM 14740 N N . GLU A 1 1859 ? -17.838 5.761 -3.380 1.00 66.19 1859 GLU A N 1
ATOM 14741 C CA . GLU A 1 1859 ? -18.138 4.326 -3.322 1.00 66.19 1859 GLU A CA 1
ATOM 14742 C C . GLU A 1 1859 ? -17.069 3.499 -4.052 1.00 66.19 1859 GLU A C 1
ATOM 14744 O O . GLU A 1 1859 ? -16.670 2.452 -3.547 1.00 66.19 1859 GLU A O 1
ATOM 14749 N N . GLN A 1 1860 ? -16.527 3.993 -5.172 1.00 69.69 1860 GLN A N 1
ATOM 14750 C CA . GLN A 1 1860 ? -15.501 3.282 -5.956 1.00 69.69 1860 GLN A CA 1
ATOM 14751 C C . GLN A 1 1860 ? -14.059 3.706 -5.610 1.00 69.69 1860 GLN A C 1
ATOM 14753 O O . GLN A 1 1860 ? -13.799 4.884 -5.349 1.00 69.69 1860 GLN A O 1
ATOM 14758 N N . ASP A 1 1861 ? -13.102 2.768 -5.623 1.00 77.12 1861 ASP A N 1
ATOM 14759 C CA . ASP A 1 1861 ? -11.666 3.091 -5.635 1.00 77.12 1861 ASP A CA 1
ATOM 14760 C C . ASP A 1 1861 ? -11.220 3.602 -7.017 1.00 77.12 1861 ASP A C 1
ATOM 14762 O O . ASP A 1 1861 ? -11.924 3.421 -8.012 1.00 77.12 1861 ASP A O 1
ATOM 14766 N N . ASN A 1 1862 ? -10.040 4.228 -7.091 1.00 84.88 1862 ASN A N 1
ATOM 14767 C CA . ASN A 1 1862 ? -9.551 4.856 -8.319 1.00 84.88 1862 ASN A CA 1
ATOM 14768 C C . ASN A 1 1862 ? -9.470 3.884 -9.515 1.00 84.88 1862 ASN A C 1
ATOM 14770 O O . ASN A 1 1862 ? -9.737 4.309 -10.637 1.00 84.88 1862 ASN A O 1
ATOM 14774 N N . GLU A 1 1863 ? -9.124 2.605 -9.301 1.00 84.75 1863 GLU A N 1
ATOM 14775 C CA . GLU A 1 1863 ? -9.025 1.599 -10.369 1.00 84.75 1863 GLU A CA 1
ATOM 14776 C C . GLU A 1 1863 ? -10.415 1.092 -10.788 1.00 84.75 1863 GLU A C 1
ATOM 14778 O O . GLU A 1 1863 ? -10.702 0.967 -11.982 1.00 84.75 1863 GLU A O 1
ATOM 14783 N N . SER A 1 1864 ? -11.296 0.818 -9.824 1.00 83.62 1864 SER A N 1
ATOM 14784 C CA . SER A 1 1864 ? -12.675 0.396 -10.105 1.00 83.62 1864 SER A CA 1
ATOM 14785 C C . SER A 1 1864 ? -13.468 1.484 -10.830 1.00 83.62 1864 SER A C 1
ATOM 14787 O O . SER A 1 1864 ? -14.119 1.187 -11.836 1.00 83.62 1864 SER A O 1
ATOM 14789 N N . LEU A 1 1865 ? -13.322 2.749 -10.415 1.00 88.88 1865 LEU A N 1
ATOM 14790 C CA . LEU A 1 1865 ? -13.993 3.883 -11.049 1.00 88.88 1865 LEU A CA 1
ATOM 14791 C C . LEU A 1 1865 ? -13.623 3.985 -12.528 1.00 88.88 1865 LEU A C 1
ATOM 14793 O O . LEU A 1 1865 ? -14.502 4.116 -13.378 1.00 88.88 1865 LEU A O 1
ATOM 14797 N N . VAL A 1 1866 ? -12.329 3.905 -12.858 1.00 91.00 1866 VAL A N 1
ATOM 14798 C CA . VAL A 1 1866 ? -11.906 4.001 -14.258 1.00 91.00 1866 VAL A CA 1
ATOM 14799 C C . VAL A 1 1866 ? -12.306 2.781 -15.085 1.00 91.00 1866 VAL A C 1
ATOM 14801 O O . VAL A 1 1866 ? -12.575 2.934 -16.275 1.00 91.00 1866 VAL A O 1
ATOM 14804 N N . LYS A 1 1867 ? -12.421 1.585 -14.486 1.00 88.12 1867 LYS A N 1
ATOM 14805 C CA . LYS A 1 1867 ? -12.990 0.402 -15.162 1.00 88.12 1867 LYS A CA 1
ATOM 14806 C C . LYS A 1 1867 ? -14.462 0.609 -15.503 1.00 88.12 1867 LYS A C 1
ATOM 14808 O O . LYS A 1 1867 ? -14.853 0.353 -16.642 1.00 88.12 1867 LYS A O 1
ATOM 14813 N N . LEU A 1 1868 ? -15.255 1.104 -14.551 1.00 87.50 1868 LEU A N 1
ATOM 14814 C CA . LEU A 1 1868 ? -16.662 1.431 -14.782 1.00 87.50 1868 LEU A CA 1
ATOM 14815 C C . LEU A 1 1868 ? -16.798 2.546 -15.827 1.00 87.50 1868 LEU A C 1
ATOM 14817 O O . LEU A 1 1868 ? -17.603 2.445 -16.751 1.00 87.50 1868 LEU A O 1
ATOM 14821 N N . TRP A 1 1869 ? -15.953 3.574 -15.751 1.00 93.12 1869 TRP A N 1
ATOM 14822 C CA . TRP A 1 1869 ? -15.964 4.674 -16.709 1.00 93.12 1869 TRP A CA 1
ATOM 14823 C C . TRP A 1 1869 ? -15.585 4.216 -18.124 1.00 93.12 1869 TRP A C 1
ATOM 14825 O O . TRP A 1 1869 ? -16.257 4.602 -19.075 1.00 93.12 1869 TRP A O 1
ATOM 14835 N N . LEU A 1 1870 ? -14.608 3.314 -18.282 1.00 88.06 1870 LEU A N 1
ATOM 14836 C CA . LEU A 1 1870 ? -14.270 2.681 -19.571 1.00 88.06 1870 LEU A CA 1
ATOM 14837 C C . LEU A 1 1870 ? -15.378 1.765 -20.123 1.00 88.06 1870 LEU A C 1
ATOM 14839 O O . LEU A 1 1870 ? -15.408 1.487 -21.331 1.00 88.06 1870 LEU A O 1
ATOM 14843 N N . ALA A 1 1871 ? -16.260 1.253 -19.261 1.00 85.38 1871 ALA A N 1
ATOM 14844 C CA . ALA A 1 1871 ? -17.445 0.513 -19.682 1.00 85.38 1871 ALA A CA 1
ATOM 14845 C C . ALA A 1 1871 ? -18.536 1.458 -20.222 1.00 85.38 1871 ALA A C 1
ATOM 14847 O O . ALA A 1 1871 ? -19.198 1.110 -21.200 1.00 85.38 1871 ALA A O 1
ATOM 14848 N N . LYS A 1 1872 ? -18.675 2.663 -19.644 1.00 84.88 1872 LYS A N 1
ATOM 14849 C CA . LYS A 1 1872 ? -19.660 3.684 -20.049 1.00 84.88 1872 LYS A CA 1
ATOM 14850 C C . LYS A 1 1872 ? -19.198 4.540 -21.242 1.00 84.88 1872 LYS A C 1
ATOM 14852 O O . LYS A 1 1872 ? -19.926 4.636 -22.230 1.00 84.88 1872 LYS A O 1
ATOM 14857 N N . ASP A 1 1873 ? -17.986 5.107 -21.217 1.00 85.81 1873 ASP A N 1
ATOM 14858 C CA . ASP A 1 1873 ? -17.386 5.783 -22.381 1.00 85.81 1873 ASP A CA 1
ATOM 14859 C C . ASP A 1 1873 ? -16.724 4.747 -23.294 1.00 85.81 1873 ASP A C 1
ATOM 14861 O O . ASP A 1 1873 ? -15.551 4.383 -23.166 1.00 85.81 1873 ASP A O 1
ATOM 14865 N N . THR A 1 1874 ? -17.496 4.279 -24.273 1.00 78.25 1874 THR A N 1
ATOM 14866 C CA . THR A 1 1874 ? -17.020 3.284 -25.234 1.00 78.25 1874 THR A CA 1
ATOM 14867 C C . THR A 1 1874 ? -16.021 3.817 -26.263 1.00 78.25 1874 THR A C 1
ATOM 14869 O O . THR A 1 1874 ? -15.481 3.013 -27.025 1.00 78.25 1874 THR A O 1
ATOM 14872 N N . GLN A 1 1875 ? -15.742 5.122 -26.291 1.00 76.25 1875 GLN A N 1
ATOM 14873 C CA . GLN A 1 1875 ? -14.829 5.754 -27.245 1.00 76.25 1875 GLN A CA 1
ATOM 14874 C C . GLN A 1 1875 ? -13.423 5.990 -26.675 1.00 76.25 1875 GLN A C 1
ATOM 14876 O O . GLN A 1 1875 ? -12.498 6.221 -27.453 1.00 76.25 1875 GLN A O 1
ATOM 14881 N N . ALA A 1 1876 ? -13.239 5.958 -25.352 1.00 82.94 1876 ALA A N 1
ATOM 14882 C CA . ALA A 1 1876 ? -11.915 6.063 -24.739 1.00 82.94 1876 ALA A CA 1
ATOM 14883 C C . ALA A 1 1876 ? -11.097 4.771 -24.924 1.00 82.94 1876 ALA A C 1
ATOM 14885 O O . ALA A 1 1876 ? -11.650 3.665 -24.919 1.00 82.94 1876 ALA A O 1
ATOM 14886 N N . THR A 1 1877 ? -9.777 4.890 -25.099 1.00 77.81 1877 THR A N 1
ATOM 14887 C CA . THR A 1 1877 ? -8.876 3.742 -25.338 1.00 77.81 1877 THR A CA 1
ATOM 14888 C C . THR A 1 1877 ? -8.244 3.205 -24.057 1.00 77.81 1877 THR A C 1
ATOM 14890 O O . THR A 1 1877 ? -8.033 1.995 -23.933 1.00 77.81 1877 THR A O 1
ATOM 14893 N N . ALA A 1 1878 ? -7.991 4.084 -23.090 1.00 85.19 1878 ALA A N 1
ATOM 14894 C CA . ALA A 1 1878 ? -7.460 3.761 -21.775 1.00 85.19 1878 ALA A CA 1
ATOM 14895 C C . ALA A 1 1878 ? -7.899 4.810 -20.743 1.00 85.19 1878 ALA A C 1
ATOM 14897 O O . ALA A 1 1878 ? -8.499 5.832 -21.085 1.00 85.19 1878 ALA A O 1
ATOM 14898 N N . ALA A 1 1879 ? -7.603 4.559 -19.472 1.00 90.81 1879 ALA A N 1
ATOM 14899 C CA . ALA A 1 1879 ? -7.873 5.499 -18.398 1.00 90.81 1879 ALA A CA 1
ATOM 14900 C C . ALA A 1 1879 ? -6.652 5.690 -17.499 1.00 90.81 1879 ALA A C 1
ATOM 14902 O O . ALA A 1 1879 ? -5.999 4.724 -17.116 1.00 90.81 1879 ALA A O 1
ATOM 14903 N N . VAL A 1 1880 ? -6.350 6.939 -17.161 1.00 90.69 1880 VAL A N 1
ATOM 14904 C CA . VAL A 1 1880 ? -5.267 7.334 -16.266 1.00 90.69 1880 VAL A CA 1
ATOM 14905 C C . VAL A 1 1880 ? -5.838 7.616 -14.886 1.00 90.69 1880 VAL A C 1
ATOM 14907 O O . VAL A 1 1880 ? -6.762 8.415 -14.746 1.00 90.69 1880 VAL A O 1
ATOM 14910 N N . TYR A 1 1881 ? -5.262 6.975 -13.877 1.00 90.56 1881 TYR A N 1
ATOM 14911 C CA . TYR A 1 1881 ? -5.596 7.156 -12.468 1.00 90.56 1881 TYR A CA 1
ATOM 14912 C C . TYR A 1 1881 ? -4.322 7.112 -11.625 1.00 90.56 1881 TYR A C 1
ATOM 14914 O O . TYR A 1 1881 ? -3.247 6.781 -12.129 1.00 90.56 1881 TYR A O 1
ATOM 14922 N N . LEU A 1 1882 ? -4.420 7.438 -10.340 1.00 81.88 1882 LEU A N 1
ATOM 14923 C CA . LEU A 1 1882 ? -3.291 7.343 -9.416 1.00 81.88 1882 LEU A CA 1
ATOM 14924 C C . LEU A 1 1882 ? -3.452 6.153 -8.488 1.00 81.88 1882 LEU A C 1
ATOM 14926 O O . LEU A 1 1882 ? -4.509 5.958 -7.886 1.00 81.88 1882 LEU A O 1
ATOM 14930 N N . GLY A 1 1883 ? -2.404 5.333 -8.447 1.00 73.44 1883 GLY A N 1
ATOM 14931 C CA . GLY A 1 1883 ? -2.342 4.148 -7.604 1.00 73.44 1883 GLY A CA 1
ATOM 14932 C C . GLY A 1 1883 ? -1.959 4.486 -6.159 1.00 73.44 1883 GLY A C 1
ATOM 14933 O O . GLY A 1 1883 ? -1.528 5.603 -5.878 1.00 73.44 1883 GLY A O 1
ATOM 14934 N N . PRO A 1 1884 ? -2.037 3.505 -5.242 1.00 63.97 1884 PRO A N 1
ATOM 14935 C CA . PRO A 1 1884 ? -1.670 3.680 -3.832 1.00 63.97 1884 PRO A CA 1
ATOM 14936 C C . PRO A 1 1884 ? -0.176 3.985 -3.601 1.00 63.97 1884 PRO A C 1
ATOM 14938 O O . PRO A 1 1884 ? 0.223 4.319 -2.492 1.00 63.97 1884 PRO A O 1
ATOM 14941 N N . ASP A 1 1885 ? 0.670 3.878 -4.631 1.00 63.50 1885 ASP A N 1
ATOM 14942 C CA . ASP A 1 1885 ? 2.076 4.299 -4.619 1.00 63.50 1885 ASP A CA 1
ATOM 14943 C C . ASP A 1 1885 ? 2.281 5.773 -5.038 1.00 63.50 1885 ASP A C 1
ATOM 14945 O O . ASP A 1 1885 ? 3.420 6.194 -5.269 1.00 63.50 1885 ASP A O 1
ATOM 14949 N N . ASN A 1 1886 ? 1.190 6.545 -5.158 1.00 69.38 1886 ASN A N 1
ATOM 14950 C CA . ASN A 1 1886 ? 1.129 7.927 -5.655 1.00 69.38 1886 ASN A CA 1
ATOM 14951 C C . ASN A 1 1886 ? 1.759 8.098 -7.050 1.00 69.38 1886 ASN A C 1
ATOM 14953 O O . ASN A 1 1886 ? 2.270 9.166 -7.397 1.00 69.38 1886 ASN A O 1
ATOM 14957 N N . ARG A 1 1887 ? 1.768 7.031 -7.866 1.00 71.12 1887 ARG A N 1
ATOM 14958 C CA . ARG A 1 1887 ? 2.234 7.069 -9.260 1.00 71.12 1887 ARG A CA 1
ATOM 14959 C C . ARG A 1 1887 ? 1.046 7.036 -10.219 1.00 71.12 1887 ARG A C 1
ATOM 14961 O O . ARG A 1 1887 ? 0.072 6.333 -9.955 1.00 71.12 1887 ARG A O 1
ATOM 14968 N N . PRO A 1 1888 ? 1.103 7.771 -11.341 1.00 80.62 1888 PRO A N 1
ATOM 14969 C CA . PRO A 1 1888 ? 0.072 7.687 -12.364 1.00 80.62 1888 PRO A CA 1
ATOM 14970 C C . PRO A 1 1888 ? 0.174 6.346 -13.103 1.00 80.62 1888 PRO A C 1
ATOM 14972 O O . PRO A 1 1888 ? 1.238 5.993 -13.616 1.00 80.62 1888 PRO A O 1
ATOM 14975 N N . TRP A 1 1889 ? -0.938 5.620 -13.179 1.00 84.88 1889 TRP A N 1
ATOM 14976 C CA . TRP A 1 1889 ? -1.109 4.348 -13.877 1.00 84.88 1889 TRP A CA 1
ATOM 14977 C C . TRP A 1 1889 ? -2.114 4.499 -15.016 1.00 84.88 1889 TRP A C 1
ATOM 14979 O O . TRP A 1 1889 ? -3.057 5.279 -14.935 1.00 84.88 1889 TRP A O 1
ATOM 14989 N N . VAL A 1 1890 ? -1.913 3.727 -16.077 1.00 82.75 1890 VAL A N 1
ATOM 14990 C CA . VAL A 1 1890 ? -2.839 3.584 -17.200 1.00 82.75 1890 VAL A CA 1
ATOM 14991 C C . VAL A 1 1890 ? -3.510 2.225 -17.091 1.00 82.75 1890 VAL A C 1
ATOM 14993 O O . VAL A 1 1890 ? -2.809 1.215 -17.081 1.00 82.75 1890 VAL A O 1
ATOM 14996 N N . HIS A 1 1891 ? -4.841 2.199 -17.049 1.00 86.06 1891 HIS A N 1
ATOM 14997 C CA . HIS A 1 1891 ? -5.668 1.002 -17.185 1.00 86.06 1891 HIS A CA 1
ATOM 14998 C C . HIS A 1 1891 ? -6.197 0.900 -18.616 1.00 86.06 1891 HIS A C 1
ATOM 15000 O O . HIS A 1 1891 ? -6.930 1.772 -19.088 1.00 86.06 1891 HIS A O 1
ATOM 15006 N N . TYR A 1 1892 ? -5.821 -0.160 -19.319 1.00 79.31 1892 TYR A N 1
ATOM 15007 C CA . TYR A 1 1892 ? -6.274 -0.448 -20.676 1.00 79.31 1892 TYR A CA 1
ATOM 15008 C C . TYR A 1 1892 ? -7.588 -1.243 -20.647 1.00 79.31 1892 TYR A C 1
ATOM 15010 O O . TYR A 1 1892 ? -7.883 -1.967 -19.693 1.00 79.31 1892 TYR A O 1
ATOM 15018 N N . ARG A 1 1893 ? -8.382 -1.177 -21.724 1.00 71.19 1893 ARG A N 1
ATOM 15019 C CA . ARG A 1 1893 ? -9.673 -1.899 -21.816 1.00 71.19 1893 ARG A CA 1
ATOM 15020 C C . ARG A 1 1893 ? -9.557 -3.422 -21.787 1.00 71.19 1893 ARG A C 1
ATOM 15022 O O . ARG A 1 1893 ? -10.545 -4.104 -21.538 1.00 71.19 1893 ARG A O 1
ATOM 15029 N N . ASP A 1 1894 ? -8.373 -3.970 -22.042 1.00 64.88 1894 ASP A N 1
ATOM 15030 C CA . ASP A 1 1894 ? -8.090 -5.404 -21.948 1.00 64.88 1894 ASP A CA 1
ATOM 15031 C C . ASP A 1 1894 ? -7.680 -5.854 -20.529 1.00 64.88 1894 ASP A C 1
ATOM 15033 O O . ASP A 1 1894 ? -7.211 -6.981 -20.362 1.00 64.88 1894 ASP A O 1
ATOM 15037 N N . ASN A 1 1895 ? -7.896 -5.001 -19.516 1.00 66.94 1895 ASN A N 1
ATOM 15038 C CA . ASN A 1 1895 ? -7.542 -5.199 -18.106 1.00 66.94 1895 ASN A CA 1
ATOM 15039 C C . ASN A 1 1895 ? -6.036 -5.255 -17.808 1.00 66.94 1895 ASN A C 1
ATOM 15041 O O . ASN A 1 1895 ? -5.631 -5.760 -16.758 1.00 66.94 1895 ASN A O 1
ATOM 15045 N N . LYS A 1 1896 ? -5.194 -4.700 -18.686 1.00 65.06 1896 LYS A N 1
ATOM 15046 C CA . LYS A 1 1896 ? -3.778 -4.462 -18.382 1.00 65.06 1896 LYS A CA 1
ATOM 15047 C C . LYS A 1 1896 ? -3.552 -3.111 -17.721 1.00 65.06 1896 LYS A C 1
ATOM 15049 O O . LYS A 1 1896 ? -4.246 -2.146 -18.023 1.00 65.06 1896 LYS A O 1
ATOM 15054 N N . LYS A 1 1897 ? -2.524 -3.038 -16.872 1.00 70.19 1897 LYS A N 1
ATOM 15055 C CA . LYS A 1 1897 ? -2.075 -1.797 -16.236 1.00 70.19 1897 LYS A CA 1
ATOM 15056 C C . LYS A 1 1897 ? -0.585 -1.555 -16.441 1.00 70.19 1897 LYS A C 1
ATOM 15058 O O . LYS A 1 1897 ? 0.195 -2.503 -16.398 1.00 70.19 1897 LYS A O 1
ATOM 15063 N N . ALA A 1 1898 ? -0.192 -0.301 -16.641 1.00 64.06 1898 ALA A N 1
ATOM 15064 C CA . ALA A 1 1898 ? 1.212 0.106 -16.738 1.00 64.06 1898 ALA A CA 1
ATOM 15065 C C . ALA A 1 1898 ? 1.421 1.522 -16.164 1.00 64.06 1898 ALA A C 1
ATOM 15067 O O . ALA A 1 1898 ? 0.508 2.342 -16.264 1.00 64.06 1898 ALA A O 1
ATOM 15068 N N . PRO A 1 1899 ? 2.592 1.856 -15.588 1.00 68.19 1899 PRO A N 1
ATOM 15069 C CA . PRO A 1 1899 ? 2.877 3.217 -15.130 1.00 68.19 1899 PRO A CA 1
ATOM 15070 C C . PRO A 1 1899 ? 2.849 4.204 -16.302 1.00 68.19 1899 PRO A C 1
ATOM 15072 O O . PRO A 1 1899 ? 3.488 3.943 -17.319 1.00 68.19 1899 PRO A O 1
ATOM 15075 N N . LEU A 1 1900 ? 2.190 5.359 -16.159 1.00 74.31 1900 LEU A N 1
ATOM 15076 C CA . LEU A 1 1900 ? 1.998 6.343 -17.234 1.00 74.31 1900 LEU A CA 1
ATOM 15077 C C . LEU A 1 1900 ? 3.307 6.711 -17.933 1.00 74.31 1900 LEU A C 1
ATOM 15079 O O . LEU A 1 1900 ? 3.339 6.744 -19.156 1.00 74.31 1900 LEU A O 1
ATOM 15083 N N . ILE A 1 1901 ? 4.395 6.906 -17.183 1.00 64.19 1901 ILE A N 1
ATOM 15084 C CA . ILE A 1 1901 ? 5.715 7.277 -17.721 1.00 64.19 1901 ILE A CA 1
ATOM 15085 C C . ILE A 1 1901 ? 6.333 6.216 -18.651 1.00 64.19 1901 ILE A C 1
ATOM 15087 O O . ILE A 1 1901 ? 7.204 6.535 -19.455 1.00 64.19 1901 ILE A O 1
ATOM 15091 N N . ALA A 1 1902 ? 5.882 4.962 -18.542 1.00 57.75 1902 ALA A N 1
ATOM 15092 C CA . ALA A 1 1902 ? 6.261 3.851 -19.413 1.00 57.75 1902 ALA A CA 1
ATOM 15093 C C . ALA A 1 1902 ? 5.270 3.648 -20.575 1.00 57.75 1902 ALA A C 1
ATOM 15095 O O . ALA A 1 1902 ? 5.503 2.824 -21.458 1.00 57.75 1902 ALA A O 1
ATOM 15096 N N . THR A 1 1903 ? 4.168 4.397 -20.586 1.00 60.59 1903 THR A N 1
ATOM 15097 C CA . THR A 1 1903 ? 3.161 4.372 -21.645 1.00 60.59 1903 THR A CA 1
ATOM 15098 C C . THR A 1 1903 ? 3.312 5.591 -22.548 1.00 60.59 1903 THR A C 1
ATOM 15100 O O . THR A 1 1903 ? 3.827 6.634 -22.141 1.00 60.59 1903 THR A O 1
ATOM 15103 N N . PRO A 1 1904 ? 2.828 5.508 -23.783 1.00 54.97 1904 PRO A N 1
ATOM 15104 C CA . PRO A 1 1904 ? 2.891 6.651 -24.685 1.00 54.97 1904 PRO A CA 1
ATOM 15105 C C . PRO A 1 1904 ? 1.926 7.779 -24.359 1.00 54.97 1904 PRO A C 1
ATOM 15107 O O . PRO A 1 1904 ? 2.160 8.924 -24.750 1.00 54.97 1904 PRO A O 1
ATOM 15110 N N . PHE A 1 1905 ? 0.902 7.474 -23.570 1.00 69.12 1905 PHE A N 1
ATOM 15111 C CA . PHE A 1 1905 ? -0.035 8.453 -23.052 1.00 69.12 1905 PHE A CA 1
ATOM 15112 C C . PHE A 1 1905 ? 0.635 9.513 -22.160 1.00 69.12 1905 PHE A C 1
ATOM 15114 O O . PHE A 1 1905 ? 0.047 10.558 -21.906 1.00 69.12 1905 PHE A O 1
ATOM 15121 N N . ALA A 1 1906 ? 1.891 9.311 -21.729 1.00 64.25 1906 ALA A N 1
ATOM 15122 C CA . ALA A 1 1906 ? 2.672 10.332 -21.026 1.00 64.25 1906 ALA A CA 1
ATOM 15123 C C . ALA A 1 1906 ? 2.831 11.647 -21.816 1.00 64.25 1906 ALA A C 1
ATOM 15125 O O . ALA A 1 1906 ? 3.017 12.708 -21.215 1.00 64.25 1906 ALA A O 1
ATOM 15126 N N . GLU A 1 1907 ? 2.795 11.592 -23.154 1.00 61.62 1907 GLU A N 1
ATOM 15127 C CA . GLU A 1 1907 ? 2.933 12.778 -24.008 1.00 61.62 1907 GLU A CA 1
ATOM 15128 C C . GLU A 1 1907 ? 1.610 13.301 -24.581 1.00 61.62 1907 GLU A C 1
ATOM 15130 O O . GLU A 1 1907 ? 1.544 14.489 -24.906 1.00 61.62 1907 GLU A O 1
ATOM 15135 N N . ALA A 1 1908 ? 0.588 12.449 -24.705 1.00 67.31 1908 ALA A N 1
ATOM 15136 C CA . ALA A 1 1908 ? -0.710 12.778 -25.292 1.00 67.31 1908 ALA A CA 1
ATOM 15137 C C . ALA A 1 1908 ? -1.839 11.985 -24.605 1.00 67.31 1908 ALA A C 1
ATOM 15139 O O . ALA A 1 1908 ? -1.861 10.759 -24.652 1.00 67.31 1908 ALA A O 1
ATOM 15140 N N . LEU A 1 1909 ? -2.762 12.696 -23.950 1.00 82.31 1909 LEU A N 1
ATOM 15141 C CA . LEU A 1 1909 ? -3.877 12.125 -23.177 1.00 82.31 1909 LEU A CA 1
ATOM 15142 C C . LEU A 1 1909 ? -5.248 12.312 -23.851 1.00 82.31 1909 LEU A C 1
ATOM 15144 O O . LEU A 1 1909 ? -6.277 12.207 -23.195 1.00 82.31 1909 LEU A O 1
ATOM 15148 N N . ASP A 1 1910 ? -5.289 12.624 -25.145 1.00 79.25 1910 ASP A N 1
ATOM 15149 C CA . ASP A 1 1910 ? -6.514 12.946 -25.889 1.00 79.25 1910 ASP A CA 1
ATOM 15150 C C . ASP A 1 1910 ? -7.504 11.783 -26.041 1.00 79.25 1910 ASP A C 1
ATOM 15152 O O . ASP A 1 1910 ? -8.723 11.991 -26.053 1.00 79.25 1910 ASP A O 1
ATOM 15156 N N . GLU A 1 1911 ? -7.000 10.554 -26.101 1.00 80.81 1911 GLU A N 1
ATOM 15157 C CA . GLU A 1 1911 ? -7.825 9.343 -26.176 1.00 80.81 1911 GLU A CA 1
ATOM 15158 C C . GLU A 1 1911 ? -8.113 8.704 -24.805 1.00 80.81 1911 GLU A C 1
ATOM 15160 O O . GLU A 1 1911 ? -8.842 7.710 -24.727 1.00 80.81 1911 GLU A O 1
ATOM 15165 N N . CYS A 1 1912 ? -7.576 9.280 -23.725 1.00 89.12 1912 CYS A N 1
ATOM 15166 C CA . CYS A 1 1912 ? -7.673 8.730 -22.378 1.00 89.12 1912 CYS A CA 1
ATOM 15167 C C . CYS A 1 1912 ? -8.757 9.406 -21.540 1.00 89.12 1912 CYS A C 1
ATOM 15169 O O . CYS A 1 1912 ? -8.966 10.617 -21.613 1.00 89.12 1912 CYS A O 1
ATOM 15171 N N . LEU A 1 1913 ? -9.379 8.621 -20.663 1.00 92.62 1913 LEU A N 1
ATOM 15172 C CA . LEU A 1 1913 ? -10.048 9.153 -19.478 1.00 92.62 1913 LEU A CA 1
ATOM 15173 C C . LEU A 1 1913 ? -8.977 9.520 -18.449 1.00 92.62 1913 LEU A C 1
ATOM 15175 O O . LEU A 1 1913 ? -7.990 8.803 -18.317 1.00 92.62 1913 LEU A O 1
ATOM 15179 N N . VAL A 1 1914 ? -9.140 10.615 -17.717 1.00 94.06 1914 VAL A N 1
ATOM 15180 C CA . VAL A 1 1914 ? -8.207 11.020 -16.659 1.00 94.06 1914 VAL A CA 1
ATOM 15181 C C . VAL A 1 1914 ? -8.998 11.295 -15.396 1.00 94.06 1914 VAL A C 1
ATOM 15183 O O . VAL A 1 1914 ? -9.835 12.197 -15.371 1.00 94.06 1914 VAL A O 1
ATOM 15186 N N . TYR A 1 1915 ? -8.714 10.528 -14.350 1.00 93.62 1915 TYR A N 1
ATOM 15187 C CA . TYR A 1 1915 ? -9.299 10.707 -13.032 1.00 93.62 1915 TYR A CA 1
ATOM 15188 C C . TYR A 1 1915 ? -8.234 11.177 -12.039 1.00 93.62 1915 TYR A C 1
ATOM 15190 O O . TYR A 1 1915 ? -7.209 10.518 -11.849 1.00 93.62 1915 TYR A O 1
ATOM 15198 N N . LEU A 1 1916 ? -8.483 12.332 -11.423 1.00 88.00 1916 LEU A N 1
ATOM 15199 C CA . LEU A 1 1916 ? -7.691 12.880 -10.327 1.00 88.00 1916 LEU A CA 1
ATOM 15200 C C . LEU A 1 1916 ? -8.566 12.895 -9.076 1.00 88.00 1916 LEU A C 1
ATOM 15202 O O . LEU A 1 1916 ? -9.558 13.624 -9.042 1.00 88.00 1916 LEU A O 1
ATOM 15206 N N . ASP A 1 1917 ? -8.198 12.098 -8.076 1.00 84.88 1917 ASP A N 1
ATOM 15207 C CA . ASP A 1 1917 ? -8.822 12.157 -6.754 1.00 84.88 1917 ASP A CA 1
ATOM 15208 C C . ASP A 1 1917 ? -8.428 13.447 -6.006 1.00 84.88 1917 ASP A C 1
ATOM 15210 O O . ASP A 1 1917 ? -7.568 14.212 -6.455 1.00 84.88 1917 ASP A O 1
ATOM 15214 N N . GLU A 1 1918 ? -9.053 13.679 -4.850 1.00 78.56 1918 GLU A N 1
ATOM 15215 C CA . GLU A 1 1918 ? -8.845 14.869 -4.020 1.00 78.56 1918 GLU A CA 1
ATOM 15216 C C . GLU A 1 1918 ? -7.363 15.113 -3.670 1.00 78.56 1918 GLU A C 1
ATOM 15218 O O . GLU A 1 1918 ? -6.852 16.211 -3.923 1.00 78.56 1918 GLU A O 1
ATOM 15223 N N . ALA A 1 1919 ? -6.657 14.099 -3.145 1.00 69.12 1919 ALA A N 1
ATOM 15224 C CA . ALA A 1 1919 ? -5.253 14.202 -2.720 1.00 69.12 1919 ALA A CA 1
ATOM 15225 C C . ALA A 1 1919 ? -4.329 14.590 -3.880 1.00 69.12 1919 ALA A C 1
ATOM 15227 O O . ALA A 1 1919 ? -3.341 15.310 -3.711 1.00 69.12 1919 ALA A O 1
ATOM 15228 N N . HIS A 1 1920 ? -4.679 14.138 -5.077 1.00 77.62 1920 HIS A N 1
ATOM 15229 C CA . HIS A 1 1920 ? -3.879 14.275 -6.274 1.00 77.62 1920 HIS A CA 1
ATOM 15230 C C . HIS A 1 1920 ? -4.319 15.408 -7.214 1.00 77.62 1920 HIS A C 1
ATOM 15232 O O . HIS A 1 1920 ? -3.731 15.612 -8.284 1.00 77.62 1920 HIS A O 1
ATOM 15238 N N . THR A 1 1921 ? -5.307 16.210 -6.813 1.00 75.19 1921 THR A N 1
ATOM 15239 C CA . THR A 1 1921 ? -5.633 17.472 -7.496 1.00 75.19 1921 THR A CA 1
ATOM 15240 C C . THR A 1 1921 ? -4.523 18.526 -7.358 1.00 75.19 1921 THR A C 1
ATOM 15242 O O . THR A 1 1921 ? -4.474 19.491 -8.129 1.00 75.19 1921 THR A O 1
ATOM 15245 N N . ARG A 1 1922 ? -3.585 18.330 -6.418 1.00 70.50 1922 ARG A N 1
ATOM 15246 C CA . ARG A 1 1922 ? -2.427 19.199 -6.158 1.00 70.50 1922 ARG A CA 1
ATOM 15247 C C . ARG A 1 1922 ? -1.117 18.543 -6.618 1.00 70.50 1922 ARG A C 1
ATOM 15249 O O . ARG A 1 1922 ? -0.962 17.330 -6.599 1.00 70.50 1922 ARG A O 1
ATOM 15256 N N . GLY A 1 1923 ? -0.163 19.356 -7.083 1.00 63.38 1923 GLY A N 1
ATOM 15257 C CA . GLY A 1 1923 ? 1.201 18.936 -7.468 1.00 63.38 1923 GLY A CA 1
ATOM 15258 C C . GLY A 1 1923 ? 1.382 18.057 -8.726 1.00 63.38 1923 GLY A C 1
ATOM 15259 O O . GLY A 1 1923 ? 2.392 18.207 -9.411 1.00 63.38 1923 GLY A O 1
ATOM 15260 N N . ILE A 1 1924 ? 0.396 17.257 -9.143 1.00 72.94 1924 ILE A N 1
ATOM 15261 C CA . ILE A 1 1924 ? 0.533 16.386 -10.328 1.00 72.94 1924 ILE A CA 1
ATOM 15262 C C . ILE A 1 1924 ? 0.468 17.167 -11.638 1.00 72.94 1924 ILE A C 1
ATOM 15264 O O . ILE A 1 1924 ? -0.433 17.979 -11.845 1.00 72.94 1924 ILE A O 1
ATOM 15268 N N . ASP A 1 1925 ? 1.405 16.905 -12.548 1.00 71.81 1925 ASP A N 1
ATOM 15269 C CA . ASP A 1 1925 ? 1.499 17.593 -13.837 1.00 71.81 1925 ASP A CA 1
ATOM 15270 C C . ASP A 1 1925 ? 1.281 16.606 -14.993 1.00 71.81 1925 ASP A C 1
ATOM 15272 O O . ASP A 1 1925 ? 2.200 15.900 -15.407 1.00 71.81 1925 ASP A O 1
ATOM 15276 N N . LEU A 1 1926 ? 0.041 16.535 -15.491 1.00 79.56 1926 LEU A N 1
ATOM 15277 C CA . LEU A 1 1926 ? -0.338 15.728 -16.655 1.00 79.56 1926 LEU A CA 1
ATOM 15278 C C . LEU A 1 1926 ? -0.477 16.621 -17.894 1.00 79.56 1926 LEU A C 1
ATOM 15280 O O . LEU A 1 1926 ? -1.094 17.685 -17.841 1.00 79.56 1926 LEU A O 1
ATOM 15284 N N . LYS A 1 1927 ? 0.059 16.174 -19.034 1.00 76.50 1927 LYS A N 1
ATOM 15285 C CA . LYS A 1 1927 ? -0.060 16.881 -20.320 1.00 76.50 1927 LYS A CA 1
ATOM 15286 C C . LYS A 1 1927 ? -1.438 16.637 -20.951 1.00 76.50 1927 LYS A C 1
ATOM 15288 O O . LYS A 1 1927 ? -1.584 15.822 -21.859 1.00 76.50 1927 LYS A O 1
ATOM 15293 N N . LEU A 1 1928 ? -2.454 17.329 -20.443 1.00 85.62 1928 LEU A N 1
ATOM 15294 C CA . LEU A 1 1928 ? -3.820 17.285 -20.976 1.00 85.62 1928 LEU A CA 1
ATOM 15295 C C . LEU A 1 1928 ? -3.915 18.015 -22.334 1.00 85.62 1928 LEU A C 1
ATOM 15297 O O . LEU A 1 1928 ? -3.204 19.002 -22.539 1.00 85.62 1928 LEU A O 1
ATOM 15301 N N . PRO A 1 1929 ? -4.786 17.578 -23.263 1.00 82.12 1929 PRO A N 1
ATOM 15302 C CA . PRO A 1 1929 ? -4.916 18.204 -24.580 1.00 82.12 1929 PRO A CA 1
ATOM 15303 C C . PRO A 1 1929 ? -5.438 19.644 -24.481 1.00 82.12 1929 PRO A C 1
ATOM 15305 O O . PRO A 1 1929 ? -6.230 19.967 -23.597 1.00 82.12 1929 PRO A O 1
ATOM 15308 N N . GLY A 1 1930 ? -5.037 20.519 -25.409 1.00 77.25 1930 GLY A N 1
ATOM 15309 C CA . GLY A 1 1930 ? -5.401 21.947 -25.374 1.00 77.25 1930 GLY A CA 1
ATOM 15310 C C . GLY A 1 1930 ? -6.911 22.220 -25.459 1.00 77.25 1930 GLY A C 1
ATOM 15311 O O . GLY A 1 1930 ? -7.379 23.245 -24.991 1.00 77.25 1930 GLY A O 1
ATOM 15312 N N . TYR A 1 1931 ? -7.702 21.291 -25.994 1.00 83.06 1931 TYR A N 1
ATOM 15313 C CA . TYR A 1 1931 ? -9.168 21.382 -26.042 1.00 83.06 1931 TYR A CA 1
ATOM 15314 C C . TYR A 1 1931 ? -9.866 20.614 -24.902 1.00 83.06 1931 TYR A C 1
ATOM 15316 O O . TYR A 1 1931 ? -11.073 20.388 -24.967 1.00 83.06 1931 TYR A O 1
ATOM 15324 N N . ALA A 1 1932 ? -9.130 20.170 -23.875 1.00 88.38 1932 ALA A N 1
ATOM 15325 C CA . ALA A 1 1932 ? -9.704 19.440 -22.748 1.00 88.38 1932 ALA A CA 1
ATOM 15326 C C . ALA A 1 1932 ? -10.747 20.284 -22.001 1.00 88.38 1932 ALA A C 1
ATOM 15328 O O . ALA A 1 1932 ? -10.496 21.438 -21.644 1.00 88.38 1932 ALA A O 1
ATOM 15329 N N . SER A 1 1933 ? -11.885 19.658 -21.700 1.00 91.50 1933 SER A N 1
ATOM 15330 C CA . SER A 1 1933 ? -12.840 20.141 -20.707 1.00 91.50 1933 SER A CA 1
ATOM 15331 C C . SER A 1 1933 ? -12.746 19.244 -19.478 1.00 91.50 1933 SER A C 1
ATOM 15333 O O . SER A 1 1933 ? -12.845 18.025 -19.617 1.00 91.50 1933 SER A O 1
ATOM 15335 N N . GLY A 1 1934 ? -12.550 19.825 -18.294 1.00 93.31 1934 GLY A N 1
ATOM 15336 C CA . GLY A 1 1934 ? -12.537 19.095 -17.024 1.00 93.31 1934 GLY A CA 1
ATOM 15337 C C . GLY A 1 1934 ? -13.822 19.291 -16.225 1.00 93.31 1934 GLY A C 1
ATOM 15338 O O . GLY A 1 1934 ? -14.313 20.412 -16.116 1.00 93.31 1934 GLY A O 1
ATOM 15339 N N . ALA A 1 1935 ? -14.361 18.220 -15.646 1.00 95.06 1935 ALA A N 1
ATOM 15340 C CA . ALA A 1 1935 ? -15.387 18.303 -14.612 1.00 95.06 1935 ALA A CA 1
ATOM 15341 C C . ALA A 1 1935 ? -14.711 18.505 -13.256 1.00 95.06 1935 ALA A C 1
ATOM 15343 O O . ALA A 1 1935 ? -13.939 17.651 -12.832 1.00 95.06 1935 ALA A O 1
ATOM 15344 N N . LEU A 1 1936 ? -14.993 19.623 -12.589 1.00 95.06 1936 LEU A N 1
ATOM 15345 C CA . LEU A 1 1936 ? -14.466 19.935 -11.262 1.00 95.06 1936 LEU A CA 1
ATOM 15346 C C . LEU A 1 1936 ? -15.579 19.798 -10.231 1.00 95.06 1936 LEU A C 1
ATOM 15348 O O . LEU A 1 1936 ? -16.578 20.518 -10.302 1.00 95.06 1936 LEU A O 1
ATOM 15352 N N . THR A 1 1937 ? -15.413 18.884 -9.280 1.00 93.19 1937 THR A N 1
ATOM 15353 C CA . THR A 1 1937 ? -16.405 18.661 -8.223 1.00 93.19 1937 THR A CA 1
ATOM 15354 C C . THR A 1 1937 ? -16.223 19.658 -7.077 1.00 93.19 1937 THR A C 1
ATOM 15356 O O . THR A 1 1937 ? -15.101 20.048 -6.746 1.00 93.19 1937 THR A O 1
ATOM 15359 N N . LEU A 1 1938 ? -17.340 20.103 -6.496 1.00 90.56 1938 LEU A N 1
ATOM 15360 C CA . LEU A 1 1938 ? -17.371 21.040 -5.374 1.00 90.56 1938 LEU A CA 1
ATOM 15361 C C . LEU A 1 1938 ? -17.821 20.361 -4.070 1.00 90.56 1938 LEU A C 1
ATOM 15363 O O . LEU A 1 1938 ? -18.738 19.538 -4.089 1.00 90.56 1938 LEU A O 1
ATOM 15367 N N . ALA A 1 1939 ? -17.238 20.750 -2.934 1.00 85.06 1939 ALA A N 1
ATOM 15368 C CA . ALA A 1 1939 ? -17.610 20.298 -1.587 1.00 85.06 1939 ALA A CA 1
ATOM 15369 C C . ALA A 1 1939 ? -17.796 21.452 -0.599 1.00 85.06 1939 ALA A C 1
ATOM 15371 O O . ALA A 1 1939 ? -17.167 22.498 -0.714 1.00 85.06 1939 ALA A O 1
ATOM 15372 N N . LEU A 1 1940 ? -18.623 21.252 0.430 1.00 77.06 1940 LEU A N 1
ATOM 15373 C CA . LEU A 1 1940 ? -18.765 22.225 1.516 1.00 77.06 1940 LEU A CA 1
ATOM 15374 C C . LEU A 1 1940 ? -17.415 22.460 2.215 1.00 77.06 1940 LEU A C 1
ATOM 15376 O O . LEU A 1 1940 ? -16.713 21.506 2.537 1.00 77.06 1940 LEU A O 1
ATOM 15380 N N . GLY A 1 1941 ? -17.067 23.726 2.463 1.00 73.88 1941 GLY A N 1
ATOM 15381 C CA . GLY A 1 1941 ? -15.793 24.115 3.083 1.00 73.88 1941 GLY A CA 1
ATOM 15382 C C . GLY A 1 1941 ? -14.596 24.171 2.126 1.00 73.88 1941 GLY A C 1
ATOM 15383 O O . GLY A 1 1941 ? -13.505 24.551 2.547 1.00 73.88 1941 GLY A O 1
ATOM 15384 N N . GLN A 1 1942 ? -14.774 23.835 0.844 1.00 84.62 1942 GLN A N 1
ATOM 15385 C CA . GLN A 1 1942 ? -13.711 23.943 -0.151 1.00 84.62 1942 GLN A CA 1
ATOM 15386 C C . GLN A 1 1942 ? -13.305 25.408 -0.347 1.00 84.62 1942 GLN A C 1
ATOM 15388 O O . GLN A 1 1942 ? -14.134 26.282 -0.602 1.00 84.62 1942 GLN A O 1
ATOM 15393 N N . THR A 1 1943 ? -12.009 25.682 -0.219 1.00 85.62 1943 THR A N 1
ATOM 15394 C CA . THR A 1 1943 ? -11.460 27.038 -0.312 1.00 85.62 1943 THR A CA 1
ATOM 15395 C C . THR A 1 1943 ? -11.161 27.428 -1.757 1.00 85.62 1943 THR A C 1
ATOM 15397 O O . THR A 1 1943 ? -11.041 26.574 -2.651 1.00 85.62 1943 THR A O 1
ATOM 15400 N N . LYS A 1 1944 ? -10.992 28.737 -1.997 1.00 87.94 1944 LYS A N 1
ATOM 15401 C CA . LYS A 1 1944 ? -10.486 29.248 -3.281 1.00 87.94 1944 LYS A CA 1
ATOM 15402 C C . LYS A 1 1944 ? -9.186 28.545 -3.659 1.00 87.94 1944 LYS A C 1
ATOM 15404 O O . LYS A 1 1944 ? -9.092 28.052 -4.778 1.00 87.94 1944 LYS A O 1
ATOM 15409 N N . ASP A 1 1945 ? -8.215 28.497 -2.746 1.00 81.44 1945 ASP A N 1
ATOM 15410 C CA . ASP A 1 1945 ? -6.919 27.856 -2.970 1.00 81.44 1945 ASP A CA 1
ATOM 15411 C C . ASP A 1 1945 ? -7.074 26.429 -3.505 1.00 81.44 1945 ASP A C 1
ATOM 15413 O O . ASP A 1 1945 ? -6.602 26.125 -4.598 1.00 81.44 1945 ASP A O 1
ATOM 15417 N N . HIS A 1 1946 ? -7.818 25.579 -2.792 1.00 81.44 1946 HIS A N 1
ATOM 15418 C CA . HIS A 1 1946 ? -8.008 24.186 -3.190 1.00 81.44 1946 HIS A CA 1
ATOM 15419 C C . HIS A 1 1946 ? -8.647 24.061 -4.578 1.00 81.44 1946 HIS A C 1
ATOM 15421 O O . HIS A 1 1946 ? -8.152 23.323 -5.430 1.00 81.44 1946 HIS A O 1
ATOM 15427 N N . THR A 1 1947 ? -9.700 24.835 -4.841 1.00 88.19 1947 THR A N 1
ATOM 15428 C CA . THR A 1 1947 ? -10.402 24.810 -6.132 1.00 88.19 1947 THR A CA 1
ATOM 15429 C C . THR A 1 1947 ? -9.522 25.293 -7.278 1.00 88.19 1947 THR A C 1
ATOM 15431 O O . THR A 1 1947 ? -9.501 24.692 -8.349 1.00 88.19 1947 THR A O 1
ATOM 15434 N N . VAL A 1 1948 ? -8.772 26.372 -7.063 1.00 86.81 1948 VAL A N 1
ATOM 15435 C CA . VAL A 1 1948 ? -7.886 26.955 -8.070 1.00 86.81 1948 VAL A CA 1
ATOM 15436 C C . VAL A 1 1948 ? -6.707 26.023 -8.360 1.00 86.81 1948 VAL A C 1
ATOM 15438 O O . VAL A 1 1948 ? -6.371 25.822 -9.528 1.00 86.81 1948 VAL A O 1
ATOM 15441 N N . GLN A 1 1949 ? -6.117 25.396 -7.336 1.00 82.94 1949 GLN A N 1
ATOM 15442 C CA . GLN A 1 1949 ? -5.032 24.427 -7.520 1.00 82.94 1949 GLN A CA 1
ATOM 15443 C C . GLN A 1 1949 ? -5.462 23.201 -8.337 1.00 82.94 1949 GLN A C 1
ATOM 15445 O O . GLN A 1 1949 ? -4.703 22.750 -9.211 1.00 82.94 1949 GLN A O 1
ATOM 15450 N N . ALA A 1 1950 ? -6.689 22.732 -8.093 1.00 86.44 1950 ALA A N 1
ATOM 15451 C CA . ALA A 1 1950 ? -7.329 21.651 -8.827 1.00 86.44 1950 ALA A CA 1
ATOM 15452 C C . ALA A 1 1950 ? -7.682 22.054 -10.269 1.00 86.44 1950 ALA A C 1
ATOM 15454 O O . ALA A 1 1950 ? -7.294 21.374 -11.217 1.00 86.44 1950 ALA A O 1
ATOM 15455 N N . ALA A 1 1951 ? -8.341 23.200 -10.470 1.00 89.00 1951 ALA A N 1
ATOM 15456 C CA . ALA A 1 1951 ? -8.705 23.692 -11.800 1.00 89.00 1951 ALA A CA 1
ATOM 15457 C C . ALA A 1 1951 ? -7.469 23.888 -12.690 1.00 89.00 1951 ALA A C 1
ATOM 15459 O O . ALA A 1 1951 ? -7.461 23.493 -13.853 1.00 89.00 1951 ALA A O 1
ATOM 15460 N N . MET A 1 1952 ? -6.380 24.412 -12.122 1.00 85.94 1952 MET A N 1
ATOM 15461 C CA . MET A 1 1952 ? -5.118 24.643 -12.827 1.00 85.94 1952 MET A CA 1
ATOM 15462 C C . MET A 1 1952 ? -4.328 23.363 -13.139 1.00 85.94 1952 MET A C 1
ATOM 15464 O O . MET A 1 1952 ? -3.212 23.463 -13.653 1.00 85.94 1952 MET A O 1
ATOM 15468 N N . ARG A 1 1953 ? -4.866 22.158 -12.882 1.00 85.12 1953 ARG A N 1
ATOM 15469 C CA . ARG A 1 1953 ? -4.388 20.937 -13.563 1.00 85.12 1953 ARG A CA 1
ATOM 15470 C C . ARG A 1 1953 ? -4.614 21.031 -15.074 1.00 85.12 1953 ARG A C 1
ATOM 15472 O O . ARG A 1 1953 ? -3.800 20.535 -15.849 1.00 85.12 1953 ARG A O 1
ATOM 15479 N N . LEU A 1 1954 ? -5.645 21.769 -15.488 1.00 86.69 1954 LEU A N 1
ATOM 15480 C CA . LEU A 1 1954 ? -5.802 22.282 -16.844 1.00 86.69 1954 LEU A CA 1
ATOM 15481 C C . LEU A 1 1954 ? -4.871 23.491 -17.026 1.00 86.69 1954 LEU A C 1
ATOM 15483 O O . LEU A 1 1954 ? -5.262 24.644 -16.868 1.00 86.69 1954 LEU A O 1
ATOM 15487 N N . ARG A 1 1955 ? -3.593 23.236 -17.317 1.00 82.38 1955 ARG A N 1
ATOM 15488 C CA . ARG A 1 1955 ? -2.548 24.274 -17.415 1.00 82.38 1955 ARG A CA 1
ATOM 15489 C C . ARG A 1 1955 ? -2.835 25.370 -18.447 1.00 82.38 1955 ARG A C 1
ATOM 15491 O O . ARG A 1 1955 ? -2.261 26.450 -18.347 1.00 82.38 1955 ARG A O 1
ATOM 15498 N N . GLU A 1 1956 ? -3.712 25.112 -19.415 1.00 81.56 1956 GLU A N 1
ATOM 15499 C CA . GLU A 1 1956 ? -4.137 26.065 -20.444 1.00 81.56 1956 GLU A CA 1
ATOM 15500 C C . GLU A 1 1956 ? -5.541 26.646 -20.179 1.00 81.56 1956 GLU A C 1
ATOM 15502 O O . GLU A 1 1956 ? -6.155 27.199 -21.093 1.00 81.56 1956 GLU A O 1
ATOM 15507 N N . LEU A 1 1957 ? -6.039 26.587 -18.932 1.00 83.62 1957 LEU A N 1
ATOM 15508 C CA . LEU A 1 1957 ? -7.357 27.098 -18.514 1.00 83.62 1957 LEU A CA 1
ATOM 15509 C C . LEU A 1 1957 ? -7.566 28.590 -18.800 1.00 83.62 1957 LEU A C 1
ATOM 15511 O O . LEU A 1 1957 ? -8.707 29.011 -18.971 1.00 83.62 1957 LEU A O 1
ATOM 15515 N N . GLY A 1 1958 ? -6.491 29.383 -18.880 1.00 77.00 1958 GLY A N 1
ATOM 15516 C CA . GLY A 1 1958 ? -6.518 30.801 -19.262 1.00 77.00 1958 GLY A CA 1
ATOM 15517 C C . GLY A 1 1958 ? -6.573 31.063 -20.774 1.00 77.00 1958 GLY A C 1
ATOM 15518 O O . GLY A 1 1958 ? -6.847 32.191 -21.177 1.00 77.00 1958 GLY A O 1
ATOM 15519 N N . SER A 1 1959 ? -6.397 30.032 -21.614 1.00 75.88 1959 SER A N 1
ATOM 15520 C CA . SER A 1 1959 ? -6.407 30.155 -23.082 1.00 75.88 1959 SER A CA 1
ATOM 15521 C C . SER A 1 1959 ? -7.417 29.248 -23.805 1.00 75.88 1959 SER A C 1
ATOM 15523 O O . SER A 1 1959 ? -8.354 29.760 -24.411 1.00 75.88 1959 SER A O 1
ATOM 15525 N N . THR A 1 1960 ? -7.255 27.925 -23.762 1.00 80.56 1960 THR A N 1
ATOM 15526 C CA . THR A 1 1960 ? -7.951 26.963 -24.641 1.00 80.56 1960 THR A CA 1
ATOM 15527 C C . THR A 1 1960 ? -8.774 25.932 -23.867 1.00 80.56 1960 THR A C 1
ATOM 15529 O O . THR A 1 1960 ? -9.889 25.612 -24.281 1.00 80.56 1960 THR A O 1
ATOM 15532 N N . GLN A 1 1961 ? -8.272 25.460 -22.723 1.00 90.31 1961 GLN A N 1
ATOM 15533 C CA . GLN A 1 1961 ? -8.950 24.470 -21.883 1.00 90.31 1961 GLN A CA 1
ATOM 15534 C C . GLN A 1 1961 ? -10.110 25.094 -21.099 1.00 90.31 1961 GLN A C 1
ATOM 15536 O O . GLN A 1 1961 ? -10.114 26.298 -20.815 1.00 90.31 1961 GLN A O 1
ATOM 15541 N N . ALA A 1 1962 ? -11.087 24.266 -20.731 1.00 92.62 1962 ALA A N 1
ATOM 15542 C CA . ALA A 1 1962 ? -12.288 24.695 -20.023 1.00 92.62 1962 ALA A CA 1
ATOM 15543 C C . ALA A 1 1962 ? -12.583 23.835 -18.786 1.00 92.62 1962 ALA A C 1
ATOM 15545 O O . ALA A 1 1962 ? -12.188 22.672 -18.712 1.00 92.62 1962 ALA A O 1
ATOM 15546 N N . VAL A 1 1963 ? -13.318 24.394 -17.828 1.00 93.69 1963 VAL A N 1
ATOM 15547 C CA . VAL A 1 1963 ? -13.815 23.686 -16.647 1.00 93.69 1963 VAL A CA 1
ATOM 15548 C C . VAL A 1 1963 ? -15.336 23.792 -16.556 1.00 93.69 1963 VAL A C 1
ATOM 15550 O O . VAL A 1 1963 ? -15.926 24.819 -16.897 1.00 93.69 1963 VAL A O 1
ATOM 15553 N N . VAL A 1 1964 ? -15.972 22.724 -16.082 1.00 95.00 1964 VAL A N 1
ATOM 15554 C CA . VAL A 1 1964 ? -17.401 22.663 -15.761 1.00 95.00 1964 VAL A CA 1
ATOM 15555 C C . VAL A 1 1964 ? -17.535 22.285 -14.292 1.00 95.00 1964 VAL A C 1
ATOM 15557 O O . VAL A 1 1964 ? -16.998 21.263 -13.867 1.00 95.00 1964 VAL A O 1
ATOM 15560 N N . PHE A 1 1965 ? -18.246 23.098 -13.514 1.00 94.88 1965 PHE A N 1
ATOM 15561 C CA . PHE A 1 1965 ? -18.428 22.850 -12.084 1.00 94.88 1965 PHE A CA 1
ATOM 15562 C C . PHE A 1 1965 ? -19.555 21.847 -11.842 1.00 94.88 1965 PHE A C 1
ATOM 15564 O O . PHE A 1 1965 ? -20.656 22.026 -12.361 1.00 94.88 1965 PHE A O 1
ATOM 15571 N N . PHE A 1 1966 ? -19.298 20.831 -11.023 1.00 93.62 1966 PHE A N 1
ATOM 15572 C CA . PHE A 1 1966 ? -20.284 19.860 -10.558 1.00 93.62 1966 PHE A CA 1
ATOM 15573 C C . PHE A 1 1966 ? -20.442 19.990 -9.049 1.00 93.62 1966 PHE A C 1
ATOM 15575 O O . PHE A 1 1966 ? -19.491 19.787 -8.302 1.00 93.62 1966 PHE A O 1
ATOM 15582 N N . ALA A 1 1967 ? -21.641 20.321 -8.587 1.00 88.44 1967 ALA A N 1
ATOM 15583 C CA . ALA A 1 1967 ? -21.901 20.506 -7.164 1.00 88.44 1967 ALA A CA 1
ATOM 15584 C C . ALA A 1 1967 ? -23.013 19.570 -6.686 1.00 88.44 1967 ALA A C 1
ATOM 15586 O O . ALA A 1 1967 ? -24.052 19.483 -7.348 1.00 88.44 1967 ALA A O 1
ATOM 15587 N N . PRO A 1 1968 ? -22.849 18.899 -5.536 1.00 85.00 1968 PRO A N 1
ATOM 15588 C CA . PRO A 1 1968 ? -23.949 18.191 -4.907 1.00 85.00 1968 PRO A CA 1
ATOM 15589 C C . PRO A 1 1968 ? -24.982 19.193 -4.340 1.00 85.00 1968 PRO A C 1
ATOM 15591 O O . PRO A 1 1968 ? -24.661 20.374 -4.150 1.00 85.00 1968 PRO A O 1
ATOM 15594 N N . PRO A 1 1969 ? -26.226 18.756 -4.062 1.00 76.44 1969 PRO A N 1
ATOM 15595 C CA . PRO A 1 1969 ? -27.312 19.639 -3.624 1.00 76.44 1969 PRO A CA 1
ATOM 15596 C C . PRO A 1 1969 ? -26.990 20.507 -2.403 1.00 76.44 1969 PRO A C 1
ATOM 15598 O O . PRO A 1 1969 ? -27.399 21.662 -2.352 1.00 76.44 1969 PRO A O 1
ATOM 15601 N N . GLU A 1 1970 ? -26.224 19.989 -1.445 1.00 74.25 1970 GLU A N 1
ATOM 15602 C CA . GLU A 1 1970 ? -25.818 20.728 -0.250 1.00 74.25 1970 GLU A CA 1
ATOM 15603 C C . GLU A 1 1970 ? -24.907 21.929 -0.562 1.00 74.25 1970 GLU A C 1
ATOM 15605 O O . GLU A 1 1970 ? -25.046 22.999 0.032 1.00 74.25 1970 GLU A O 1
ATOM 15610 N N . VAL A 1 1971 ? -24.017 21.793 -1.549 1.00 83.12 1971 VAL A N 1
ATOM 15611 C CA . VAL A 1 1971 ? -23.155 22.889 -2.011 1.00 83.12 1971 VAL A CA 1
ATOM 15612 C C . VAL A 1 1971 ? -23.959 23.876 -2.844 1.00 83.12 1971 VAL A C 1
ATOM 15614 O O . VAL A 1 1971 ? -23.779 25.082 -2.700 1.00 83.12 1971 VAL A O 1
ATOM 15617 N N . HIS A 1 1972 ? -24.875 23.378 -3.681 1.00 85.44 1972 HIS A N 1
ATOM 15618 C CA . HIS A 1 1972 ? -25.789 24.229 -4.439 1.00 85.44 1972 HIS A CA 1
ATOM 15619 C C . HIS A 1 1972 ? -26.584 25.157 -3.520 1.00 85.44 1972 HIS A C 1
ATOM 15621 O O . HIS A 1 1972 ? -26.589 26.368 -3.739 1.00 85.44 1972 HIS A O 1
ATOM 15627 N N . GLN A 1 1973 ? -27.170 24.608 -2.452 1.00 80.62 1973 GLN A N 1
ATOM 15628 C CA . GLN A 1 1973 ? -27.905 25.400 -1.471 1.00 80.62 1973 GLN A CA 1
ATOM 15629 C C . GLN A 1 1973 ? -26.993 26.414 -0.769 1.00 80.62 1973 GLN A C 1
ATOM 15631 O O . GLN A 1 1973 ? -27.329 27.590 -0.693 1.00 80.62 1973 GLN A O 1
ATOM 15636 N N . SER A 1 1974 ? -25.785 26.008 -0.361 1.00 83.19 1974 SER A N 1
ATOM 15637 C CA . SER A 1 1974 ? -24.822 26.926 0.260 1.00 83.19 1974 SER A CA 1
ATOM 15638 C C . SER A 1 1974 ? -24.424 28.098 -0.652 1.00 83.19 1974 SER A C 1
ATOM 15640 O O . SER A 1 1974 ? -24.265 29.221 -0.170 1.00 83.19 1974 SER A O 1
ATOM 15642 N N . ILE A 1 1975 ? -24.283 27.867 -1.963 1.00 87.38 1975 ILE A N 1
ATOM 15643 C CA . ILE A 1 1975 ? -24.023 28.930 -2.945 1.00 87.38 1975 ILE A CA 1
ATOM 15644 C C . ILE A 1 1975 ? -25.227 29.875 -3.032 1.00 87.38 1975 ILE A C 1
ATOM 15646 O O . ILE A 1 1975 ? -25.048 31.091 -2.977 1.00 87.38 1975 ILE A O 1
ATOM 15650 N N . VAL A 1 1976 ? -26.444 29.331 -3.131 1.00 84.81 1976 VAL A N 1
ATOM 15651 C CA . VAL A 1 1976 ? -27.691 30.114 -3.172 1.00 84.81 1976 VAL A CA 1
ATOM 15652 C C . VAL A 1 1976 ? -27.824 31.003 -1.932 1.00 84.81 1976 VAL A C 1
ATOM 15654 O O . VAL A 1 1976 ? -28.106 32.195 -2.076 1.00 84.81 1976 VAL A O 1
ATOM 15657 N N . ASP A 1 1977 ? -27.534 30.467 -0.746 1.00 81.75 1977 ASP A N 1
ATOM 15658 C CA . ASP A 1 1977 ? -27.646 31.177 0.530 1.00 81.75 1977 ASP A CA 1
ATOM 15659 C C . ASP A 1 1977 ? -26.610 32.307 0.659 1.00 81.75 1977 ASP A C 1
ATOM 15661 O O . ASP A 1 1977 ? -26.953 33.441 1.004 1.00 81.75 1977 ASP A O 1
ATOM 15665 N N . VAL A 1 1978 ? -25.336 32.031 0.345 1.00 84.06 1978 VAL A N 1
ATOM 15666 C CA . VAL A 1 1978 ? -24.251 33.029 0.421 1.00 84.06 1978 VAL A CA 1
ATOM 15667 C C . VAL A 1 1978 ? -24.453 34.143 -0.608 1.00 84.06 1978 VAL A C 1
ATOM 15669 O O . VAL A 1 1978 ? -24.282 35.322 -0.288 1.00 84.06 1978 VAL A O 1
ATOM 15672 N N . CYS A 1 1979 ? -24.850 33.789 -1.832 1.00 87.31 1979 CYS A N 1
ATOM 15673 C CA . CYS A 1 1979 ? -25.085 34.747 -2.910 1.00 87.31 1979 CYS A CA 1
ATOM 15674 C C . CYS A 1 1979 ? -26.470 35.415 -2.851 1.00 87.31 1979 CYS A C 1
ATOM 15676 O O . CYS A 1 1979 ? -26.720 36.334 -3.630 1.00 87.31 1979 CYS A O 1
ATOM 15678 N N . LYS A 1 1980 ? -27.355 34.993 -1.933 1.00 84.19 1980 LYS A N 1
ATOM 15679 C CA . LYS A 1 1980 ? -28.735 35.490 -1.780 1.00 84.19 1980 LYS A CA 1
ATOM 15680 C C . LYS A 1 1980 ? -29.532 35.435 -3.091 1.00 84.19 1980 LYS A C 1
ATOM 15682 O O . LYS A 1 1980 ? -30.202 36.403 -3.465 1.00 84.19 1980 LYS A O 1
ATOM 15687 N N . LEU A 1 1981 ? -29.418 34.320 -3.813 1.00 84.25 1981 LEU A N 1
ATOM 15688 C CA . LEU A 1 1981 ? -30.095 34.123 -5.097 1.00 84.25 1981 LEU A CA 1
ATOM 15689 C C . LEU A 1 1981 ? -31.587 33.857 -4.891 1.00 84.25 1981 LEU A C 1
ATOM 15691 O O . LEU A 1 1981 ? -31.994 33.242 -3.910 1.00 84.25 1981 LEU A O 1
ATOM 15695 N N . ARG A 1 1982 ? -32.418 34.333 -5.824 1.00 76.75 1982 ARG A N 1
ATOM 15696 C CA . ARG A 1 1982 ? -33.860 34.036 -5.817 1.00 76.75 1982 ARG A CA 1
ATOM 15697 C C . ARG A 1 1982 ? -34.096 32.616 -6.329 1.00 76.75 1982 ARG A C 1
ATOM 15699 O O . ARG A 1 1982 ? -33.368 32.161 -7.214 1.00 76.75 1982 ARG A O 1
ATOM 15706 N N . ASP A 1 1983 ? -35.153 31.963 -5.846 1.00 65.25 1983 ASP A N 1
ATOM 15707 C CA . ASP A 1 1983 ? -35.585 30.660 -6.361 1.00 65.25 1983 ASP A CA 1
ATOM 15708 C C . ASP A 1 1983 ? -35.663 30.684 -7.898 1.00 65.25 1983 ASP A C 1
ATOM 15710 O O . ASP A 1 1983 ? -36.356 31.522 -8.481 1.00 65.25 1983 ASP A O 1
ATOM 15714 N N . ARG A 1 1984 ? -34.962 29.739 -8.545 1.00 68.31 1984 ARG A N 1
ATOM 15715 C CA . ARG A 1 1984 ? -34.813 29.553 -10.011 1.00 68.31 1984 ARG A CA 1
ATOM 15716 C C . ARG A 1 1984 ? -33.801 30.444 -10.741 1.00 68.31 1984 ARG A C 1
ATOM 15718 O O . ARG A 1 1984 ? -33.706 30.340 -11.965 1.00 68.31 1984 ARG A O 1
ATOM 15725 N N . GLN A 1 1985 ? -33.030 31.290 -10.060 1.00 77.94 1985 GLN A N 1
ATOM 15726 C CA . GLN A 1 1985 ? -31.926 31.989 -10.723 1.00 77.94 1985 GLN A CA 1
ATOM 15727 C C . GLN A 1 1985 ? -30.812 30.983 -11.089 1.00 77.94 1985 GLN A C 1
ATOM 15729 O O . GLN A 1 1985 ? -30.379 30.227 -10.218 1.00 77.94 1985 GLN A O 1
ATOM 15734 N N . PRO A 1 1986 ? -30.350 30.923 -12.354 1.00 83.31 1986 PRO A N 1
ATOM 15735 C CA . PRO A 1 1986 ? -29.309 29.978 -12.745 1.00 83.31 1986 PRO A CA 1
ATOM 15736 C C . PRO A 1 1986 ? -27.982 30.325 -12.062 1.00 83.31 1986 PRO A C 1
ATOM 15738 O O . PRO A 1 1986 ? -27.525 31.467 -12.117 1.00 83.31 1986 PRO A O 1
ATOM 15741 N N . VAL A 1 1987 ? -27.369 29.321 -11.434 1.00 90.19 1987 VAL A N 1
ATOM 15742 C CA . VAL A 1 1987 ? -26.025 29.410 -10.852 1.00 90.19 1987 VAL A CA 1
ATOM 15743 C C . VAL A 1 1987 ? -24.993 29.271 -11.972 1.00 90.19 1987 VAL A C 1
ATOM 15745 O O . VAL A 1 1987 ? -25.135 28.431 -12.859 1.00 90.19 1987 VAL A O 1
ATOM 15748 N N . ASP A 1 1988 ? -23.950 30.092 -11.924 1.00 92.94 1988 ASP A N 1
ATOM 15749 C CA . ASP A 1 1988 ? -22.815 30.075 -12.851 1.00 92.94 1988 ASP A CA 1
ATOM 15750 C C . ASP A 1 1988 ? -21.495 30.243 -12.074 1.00 92.94 1988 ASP A C 1
ATOM 15752 O O . ASP A 1 1988 ? -21.492 30.333 -10.841 1.00 92.94 1988 ASP A O 1
ATOM 15756 N N . SER A 1 1989 ? -20.361 30.300 -12.775 1.00 92.56 1989 SER A N 1
ATOM 15757 C CA . SER A 1 1989 ? -19.046 30.399 -12.130 1.00 92.56 1989 SER A CA 1
ATOM 15758 C C . SER A 1 1989 ? -18.818 31.675 -11.304 1.00 92.56 1989 SER A C 1
ATOM 15760 O O . SER A 1 1989 ? -18.023 31.636 -10.365 1.00 92.56 1989 SER A O 1
ATOM 15762 N N . SER A 1 1990 ? -19.525 32.781 -11.568 1.00 91.62 1990 SER A N 1
ATOM 15763 C CA . SER A 1 1990 ? -19.386 34.019 -10.778 1.00 91.62 1990 SER A CA 1
ATOM 15764 C C . SER A 1 1990 ? -19.881 33.840 -9.340 1.00 91.62 1990 SER A C 1
ATOM 15766 O O . SER A 1 1990 ? -19.230 34.268 -8.382 1.00 91.62 1990 SER A O 1
ATOM 15768 N N . HIS A 1 1991 ? -20.984 33.107 -9.187 1.00 93.56 1991 HIS A N 1
ATOM 15769 C CA . HIS A 1 1991 ? -21.561 32.734 -7.901 1.00 93.56 1991 HIS A CA 1
ATOM 15770 C C . HIS A 1 1991 ? -20.650 31.761 -7.146 1.00 93.56 1991 HIS A C 1
ATOM 15772 O O . HIS A 1 1991 ? -20.426 31.924 -5.947 1.00 93.56 1991 HIS A O 1
ATOM 15778 N N . VAL A 1 1992 ? -20.063 30.788 -7.857 1.00 92.56 1992 VAL A N 1
ATOM 15779 C CA . VAL A 1 1992 ? -19.084 29.851 -7.284 1.00 92.56 1992 VAL A CA 1
ATOM 15780 C C . VAL A 1 1992 ? -17.878 30.610 -6.727 1.00 92.56 1992 VAL A C 1
ATOM 15782 O O . VAL A 1 1992 ? -17.472 30.349 -5.601 1.00 92.56 1992 VAL A O 1
ATOM 15785 N N . ILE A 1 1993 ? -17.332 31.588 -7.459 1.00 91.94 1993 ILE A N 1
ATOM 15786 C CA . ILE A 1 1993 ? -16.189 32.390 -6.990 1.00 91.94 1993 ILE A CA 1
ATOM 15787 C C . ILE A 1 1993 ? -16.549 33.198 -5.741 1.00 91.94 1993 ILE A C 1
ATOM 15789 O O . ILE A 1 1993 ? -15.795 33.165 -4.770 1.00 91.94 1993 ILE A O 1
ATOM 15793 N N . ALA A 1 1994 ? -17.694 33.888 -5.731 1.00 90.75 1994 ALA A N 1
ATOM 15794 C CA . ALA A 1 1994 ? -18.144 34.626 -4.551 1.00 90.75 1994 ALA A CA 1
ATOM 15795 C C . ALA A 1 1994 ? -18.278 33.707 -3.323 1.00 90.75 1994 ALA A C 1
ATOM 15797 O O . ALA A 1 1994 ? -17.827 34.059 -2.234 1.00 90.75 1994 ALA A O 1
ATOM 15798 N N . TRP A 1 1995 ? -18.823 32.502 -3.507 1.00 92.88 1995 TRP A N 1
ATOM 15799 C CA . TRP A 1 1995 ? -18.922 31.499 -2.451 1.00 92.88 1995 TRP A CA 1
ATOM 15800 C C . TRP A 1 1995 ? -17.546 30.985 -1.987 1.00 92.88 1995 TRP A C 1
ATOM 15802 O O . TRP A 1 1995 ? -17.301 30.940 -0.784 1.00 92.88 1995 TRP A O 1
ATOM 15812 N N . LEU A 1 1996 ? -16.612 30.688 -2.900 1.00 91.44 1996 LEU A N 1
ATOM 15813 C CA . LEU A 1 1996 ? -15.253 30.231 -2.567 1.00 91.44 1996 LEU A CA 1
ATOM 15814 C C . LEU A 1 1996 ? -14.462 31.254 -1.742 1.00 91.44 1996 LEU A C 1
ATOM 15816 O O . LEU A 1 1996 ? -13.733 30.866 -0.830 1.00 91.44 1996 LEU A O 1
ATOM 15820 N N . LEU A 1 1997 ? -14.596 32.551 -2.043 1.00 89.75 1997 LEU A N 1
ATOM 15821 C CA . LEU A 1 1997 ? -13.949 33.616 -1.267 1.00 89.75 1997 LEU A CA 1
ATOM 15822 C C . LEU A 1 1997 ? -14.469 33.653 0.177 1.00 89.75 1997 LEU A C 1
ATOM 15824 O O . LEU A 1 1997 ? -13.677 33.760 1.112 1.00 89.75 1997 LEU A O 1
ATOM 15828 N N . GLU A 1 1998 ? -15.781 33.499 0.369 1.00 88.19 1998 GLU A N 1
ATOM 15829 C CA . GLU A 1 1998 ? -16.386 33.433 1.703 1.00 88.19 1998 GLU A CA 1
ATOM 15830 C C . GLU A 1 1998 ? -15.968 32.161 2.460 1.00 88.19 1998 GLU A C 1
ATOM 15832 O O . GLU A 1 1998 ? -15.678 32.235 3.655 1.00 88.19 1998 GLU A O 1
ATOM 15837 N N . GLN A 1 1999 ? -15.863 31.009 1.782 1.00 87.25 1999 GLN A N 1
ATOM 15838 C CA . GLN A 1 1999 ? -15.344 29.777 2.395 1.00 87.25 1999 GLN A CA 1
ATOM 15839 C C . GLN A 1 1999 ? -13.885 29.929 2.844 1.00 87.25 1999 GLN A C 1
ATOM 15841 O O . GLN A 1 1999 ? -13.550 29.524 3.956 1.00 87.25 1999 GLN A O 1
ATOM 15846 N N . THR A 1 2000 ? -13.024 30.565 2.039 1.00 87.31 2000 THR A N 1
ATOM 15847 C CA . THR A 1 2000 ? -11.630 30.849 2.425 1.00 87.31 2000 THR A CA 1
ATOM 15848 C C . THR A 1 2000 ? -11.556 31.716 3.682 1.00 87.31 2000 THR A C 1
ATOM 15850 O O . THR A 1 2000 ? -10.798 31.401 4.598 1.00 87.31 2000 THR A O 1
ATOM 15853 N N . CYS A 1 2001 ? -12.365 32.778 3.772 1.00 85.62 2001 CYS A N 1
ATOM 15854 C CA . CYS A 1 2001 ? -12.411 33.613 4.972 1.00 85.62 2001 CYS A CA 1
ATOM 15855 C C . CYS A 1 2001 ? -12.830 32.805 6.212 1.00 85.62 2001 CYS A C 1
ATOM 15857 O O . CYS A 1 2001 ? -12.150 32.855 7.235 1.00 85.62 2001 CYS A O 1
ATOM 15859 N N . ARG A 1 2002 ? -13.888 31.992 6.108 1.00 79.94 2002 ARG A N 1
ATOM 15860 C CA . ARG A 1 2002 ? -14.347 31.141 7.220 1.00 79.94 2002 ARG A CA 1
ATOM 15861 C C . ARG A 1 2002 ? -13.291 30.127 7.660 1.00 79.94 2002 ARG A C 1
ATOM 15863 O O . ARG A 1 2002 ? -13.095 29.943 8.858 1.00 79.94 2002 ARG A O 1
ATOM 15870 N N . ALA A 1 2003 ? -12.585 29.508 6.714 1.00 78.25 2003 ALA A N 1
ATOM 15871 C CA . ALA A 1 2003 ? -11.501 28.575 7.015 1.00 78.25 2003 ALA A CA 1
ATOM 15872 C C . ALA A 1 2003 ? -10.346 29.268 7.763 1.00 78.25 2003 ALA A C 1
ATOM 15874 O O . ALA A 1 2003 ? -9.853 28.754 8.768 1.00 78.25 2003 ALA A O 1
ATOM 15875 N N . ASN A 1 2004 ? -9.958 30.471 7.330 1.00 80.88 2004 ASN A N 1
ATOM 15876 C CA . ASN A 1 2004 ? -8.912 31.249 7.995 1.00 80.88 2004 ASN A CA 1
ATOM 15877 C C . ASN A 1 2004 ? -9.321 31.709 9.405 1.00 80.88 2004 ASN A C 1
ATOM 15879 O O . ASN A 1 2004 ? -8.497 31.706 10.319 1.00 80.88 2004 ASN A O 1
ATOM 15883 N N . GLU A 1 2005 ? -10.590 32.080 9.597 1.00 74.12 2005 GLU A N 1
ATOM 15884 C CA . GLU A 1 2005 ? -11.165 32.391 10.912 1.00 74.12 2005 GLU A CA 1
ATOM 15885 C C . GLU A 1 2005 ? -11.062 31.207 11.877 1.00 74.12 2005 GLU A C 1
ATOM 15887 O O . GLU A 1 2005 ? -10.633 31.387 13.018 1.00 74.12 2005 GLU A O 1
ATOM 15892 N N . GLN A 1 2006 ? -11.395 30.001 11.410 1.00 72.00 2006 GLN A N 1
ATOM 15893 C CA . GLN A 1 2006 ? -11.340 28.774 12.210 1.00 72.00 2006 GLN A CA 1
ATOM 15894 C C . GLN A 1 2006 ? -9.903 28.403 12.609 1.00 72.00 2006 GLN A C 1
ATOM 15896 O O . GLN A 1 2006 ? -9.652 28.050 13.759 1.00 72.00 2006 GLN A O 1
ATOM 15901 N N . LEU A 1 2007 ? -8.933 28.543 11.699 1.00 75.94 2007 LEU A N 1
ATOM 15902 C CA . LEU A 1 2007 ? -7.527 28.191 11.955 1.00 75.94 2007 LEU A CA 1
ATOM 15903 C C . LEU A 1 2007 ? -6.771 29.207 12.827 1.00 75.94 2007 LEU A C 1
ATOM 15905 O O . LEU A 1 2007 ? -5.674 28.917 13.315 1.00 75.94 2007 LEU A O 1
ATOM 15909 N N . ARG A 1 2008 ? -7.333 30.400 13.050 1.00 76.38 2008 ARG A N 1
ATOM 15910 C CA . ARG A 1 2008 ? -6.644 31.496 13.745 1.00 76.38 2008 ARG A CA 1
ATOM 15911 C C . ARG A 1 2008 ? -6.305 31.179 15.203 1.00 76.38 2008 ARG A C 1
ATOM 15913 O O . ARG A 1 2008 ? -5.235 31.569 15.666 1.00 76.38 2008 ARG A O 1
ATOM 15920 N N . GLY A 1 2009 ? -7.184 30.483 15.927 1.00 70.75 2009 GLY A N 1
ATOM 15921 C CA . GLY A 1 2009 ? -6.931 30.088 17.321 1.00 70.75 2009 GLY A CA 1
ATOM 15922 C C . GLY A 1 2009 ? -5.707 29.178 17.441 1.00 70.75 2009 GLY A C 1
ATOM 15923 O O . GLY A 1 2009 ? -4.783 29.460 18.206 1.00 70.75 2009 GLY A O 1
ATOM 15924 N N . LEU A 1 2010 ? -5.650 28.160 16.580 1.00 74.25 2010 LEU A N 1
ATOM 15925 C CA . LEU A 1 2010 ? -4.542 27.213 16.499 1.00 74.25 2010 LEU A CA 1
ATOM 15926 C C . LEU A 1 2010 ? -3.217 27.888 16.116 1.00 74.25 2010 LEU A C 1
ATOM 15928 O O . LEU A 1 2010 ? -2.187 27.629 16.738 1.00 74.25 2010 LEU A O 1
ATOM 15932 N N . TYR A 1 2011 ? -3.250 28.796 15.137 1.00 82.81 2011 TYR A N 1
ATOM 15933 C CA . TYR A 1 2011 ? -2.091 29.600 14.747 1.00 82.81 2011 TYR A CA 1
ATOM 15934 C C . TYR A 1 2011 ? -1.480 30.359 15.938 1.00 82.81 2011 TYR A C 1
ATOM 15936 O O . TYR A 1 2011 ? -0.263 30.319 16.142 1.00 82.81 2011 TYR A O 1
ATOM 15944 N N . LEU A 1 2012 ? -2.321 31.005 16.758 1.00 80.00 2012 LEU A N 1
ATOM 15945 C CA . LEU A 1 2012 ? -1.873 31.725 17.952 1.00 80.00 2012 LEU A CA 1
ATOM 15946 C C . LEU A 1 2012 ? -1.267 30.767 18.985 1.00 80.00 2012 LEU A C 1
ATOM 15948 O O . LEU A 1 2012 ? -0.171 31.021 19.483 1.00 80.00 2012 LEU A O 1
ATOM 15952 N N . ALA A 1 2013 ? -1.940 29.649 19.277 1.00 76.75 2013 ALA A N 1
ATOM 15953 C CA . ALA A 1 2013 ? -1.468 28.654 20.241 1.00 76.75 2013 ALA A CA 1
ATOM 15954 C C . ALA A 1 2013 ? -0.083 28.089 19.869 1.00 76.75 2013 ALA A C 1
ATOM 15956 O O . ALA A 1 2013 ? 0.803 28.001 20.726 1.00 76.75 2013 ALA A O 1
ATOM 15957 N N . GLN A 1 2014 ? 0.130 27.772 18.588 1.00 84.12 2014 GLN A N 1
ATOM 15958 C CA . GLN A 1 2014 ? 1.423 27.319 18.067 1.00 84.12 2014 GLN A CA 1
ATOM 15959 C C . GLN A 1 2014 ? 2.506 28.395 18.189 1.00 84.12 2014 GLN A C 1
ATOM 15961 O O . GLN A 1 2014 ? 3.622 28.090 18.613 1.00 84.12 2014 GLN A O 1
ATOM 15966 N N . GLY A 1 2015 ? 2.178 29.654 17.879 1.00 86.69 2015 GLY A N 1
ATOM 15967 C CA . GLY A 1 2015 ? 3.103 30.781 18.004 1.00 86.69 2015 GLY A CA 1
ATOM 15968 C C . GLY A 1 2015 ? 3.567 31.020 19.445 1.00 86.69 2015 GLY A C 1
ATOM 15969 O O . GLY A 1 2015 ? 4.770 31.157 19.691 1.00 86.69 2015 GLY A O 1
ATOM 15970 N N . TYR A 1 2016 ? 2.639 31.001 20.410 1.00 84.19 2016 TYR A N 1
ATOM 15971 C CA . TYR A 1 2016 ? 2.965 31.115 21.837 1.00 84.19 2016 TYR A CA 1
ATOM 15972 C C . TYR A 1 2016 ? 3.847 29.953 22.311 1.00 84.19 2016 TYR A C 1
ATOM 15974 O O . TYR A 1 2016 ? 4.838 30.168 23.015 1.00 84.19 2016 TYR A O 1
ATOM 15982 N N . ASP A 1 2017 ? 3.519 28.719 21.920 1.00 83.75 2017 ASP A N 1
ATOM 15983 C CA . ASP A 1 2017 ? 4.299 27.540 22.294 1.00 83.75 2017 ASP A CA 1
ATOM 15984 C C . ASP A 1 2017 ? 5.716 27.560 21.705 1.00 83.75 2017 ASP A C 1
ATOM 15986 O O . ASP A 1 2017 ? 6.687 27.324 22.428 1.00 83.75 2017 ASP A O 1
ATOM 15990 N N . PHE A 1 2018 ? 5.849 27.921 20.426 1.00 88.25 2018 PHE A N 1
ATOM 15991 C CA . PHE A 1 2018 ? 7.142 28.097 19.770 1.00 88.25 2018 PHE A CA 1
ATOM 15992 C C . PHE A 1 2018 ? 8.008 29.124 20.506 1.00 88.25 2018 PHE A C 1
ATOM 15994 O O . PHE A 1 2018 ? 9.149 28.820 20.864 1.00 88.25 2018 PHE A O 1
ATOM 16001 N N . CYS A 1 2019 ? 7.468 30.317 20.788 1.00 87.56 2019 CYS A N 1
ATOM 16002 C CA . CYS A 1 2019 ? 8.220 31.378 21.461 1.00 87.56 2019 CYS A CA 1
ATOM 16003 C C . CYS A 1 2019 ? 8.694 30.945 22.854 1.00 87.56 2019 CYS A C 1
ATOM 16005 O O . CYS A 1 2019 ? 9.843 31.203 23.213 1.00 87.56 2019 CYS A O 1
ATOM 16007 N N . ARG A 1 2020 ? 7.854 30.228 23.612 1.00 83.75 2020 ARG A N 1
ATOM 16008 C CA . ARG A 1 2020 ? 8.215 29.687 24.931 1.00 83.75 2020 ARG A CA 1
ATOM 16009 C C . ARG A 1 2020 ? 9.320 28.636 24.854 1.00 83.75 2020 ARG A C 1
ATOM 16011 O O . ARG A 1 2020 ? 10.304 28.737 25.586 1.00 83.75 2020 ARG A O 1
ATOM 16018 N N . ARG A 1 2021 ? 9.197 27.648 23.958 1.00 87.56 2021 ARG A N 1
ATOM 16019 C CA . ARG A 1 2021 ? 10.210 26.589 23.778 1.00 87.56 2021 ARG A CA 1
ATOM 16020 C C . ARG A 1 2021 ? 11.550 27.166 23.319 1.00 87.56 2021 ARG A C 1
ATOM 16022 O O . ARG A 1 2021 ? 12.587 26.825 23.887 1.00 87.56 2021 ARG A O 1
ATOM 16029 N N . ALA A 1 2022 ? 11.524 28.065 22.335 1.00 85.50 2022 ALA A N 1
ATOM 16030 C CA . ALA A 1 2022 ? 12.716 28.736 21.823 1.00 85.50 2022 ALA A CA 1
ATOM 16031 C C . ALA A 1 2022 ? 13.388 29.609 22.896 1.00 85.50 2022 ALA A C 1
ATOM 16033 O O . ALA A 1 2022 ? 14.613 29.579 23.035 1.00 85.50 2022 ALA A O 1
ATOM 16034 N N . ASN A 1 2023 ? 12.601 30.340 23.693 1.00 85.69 2023 ASN A N 1
ATOM 16035 C CA . ASN A 1 2023 ? 13.115 31.116 24.818 1.00 85.69 2023 ASN A CA 1
ATOM 16036 C C . ASN A 1 2023 ? 13.771 30.215 25.871 1.00 85.69 2023 ASN A C 1
ATOM 16038 O O . ASN A 1 2023 ? 14.911 30.457 26.250 1.00 85.69 2023 ASN A O 1
ATOM 16042 N N . ALA A 1 2024 ? 13.114 29.127 26.278 1.00 85.75 2024 ALA A N 1
ATOM 16043 C CA . ALA A 1 2024 ? 13.675 28.194 27.253 1.00 85.75 2024 ALA A CA 1
ATOM 16044 C C . ALA A 1 2024 ? 14.986 27.552 26.770 1.00 85.75 2024 ALA A C 1
ATOM 16046 O O . ALA A 1 2024 ? 15.926 27.412 27.552 1.00 85.75 2024 ALA A O 1
ATOM 16047 N N . GLN A 1 2025 ? 15.089 27.211 25.480 1.00 83.81 2025 GLN A N 1
ATOM 16048 C CA . GLN A 1 2025 ? 16.328 26.690 24.896 1.00 83.81 2025 GLN A CA 1
ATOM 16049 C C . GLN A 1 2025 ? 17.472 27.720 24.948 1.00 83.81 2025 GLN A C 1
ATOM 16051 O O . GLN A 1 2025 ? 18.622 27.348 25.185 1.00 83.81 2025 GLN A O 1
ATOM 16056 N N . LEU A 1 2026 ? 17.163 29.009 24.767 1.00 79.88 2026 LEU A N 1
ATOM 16057 C CA . LEU A 1 2026 ? 18.122 30.111 24.878 1.00 79.88 2026 LEU A CA 1
ATOM 16058 C C . LEU A 1 2026 ? 18.544 30.393 26.324 1.00 79.88 2026 LEU A C 1
ATOM 16060 O O . LEU A 1 2026 ? 19.732 30.553 26.608 1.00 79.88 2026 LEU A O 1
ATOM 16064 N N . THR A 1 2027 ? 17.585 30.433 27.248 1.00 82.56 2027 THR A N 1
ATOM 16065 C CA . THR A 1 2027 ? 17.838 30.670 28.674 1.00 82.56 2027 THR A CA 1
ATOM 16066 C C . THR A 1 2027 ? 18.675 29.542 29.287 1.00 82.56 2027 THR A C 1
ATOM 16068 O O . THR A 1 2027 ? 19.550 29.797 30.116 1.00 82.56 2027 THR A O 1
ATOM 16071 N N . HIS A 1 2028 ? 18.464 28.298 28.849 1.00 84.69 2028 HIS A N 1
ATOM 16072 C CA . HIS A 1 2028 ? 19.088 27.093 29.404 1.00 84.69 2028 HIS A CA 1
ATOM 16073 C C . HIS A 1 2028 ? 20.137 26.465 28.467 1.00 84.69 2028 HIS A C 1
ATOM 16075 O O . HIS A 1 2028 ? 20.149 25.254 28.247 1.00 84.69 2028 HIS A O 1
ATOM 16081 N N . HIS A 1 2029 ? 21.052 27.275 27.925 1.00 76.50 2029 HIS A N 1
ATOM 16082 C CA . HIS A 1 2029 ? 22.052 26.846 26.932 1.00 76.50 2029 HIS A CA 1
ATOM 16083 C C . HIS A 1 2029 ? 22.949 25.663 27.366 1.00 76.50 2029 HIS A C 1
ATOM 16085 O O . HIS A 1 2029 ? 23.405 24.904 26.512 1.00 76.50 2029 HIS A O 1
ATOM 16091 N N . ASN A 1 2030 ? 23.172 25.450 28.671 1.00 80.94 2030 ASN A N 1
ATOM 16092 C CA . ASN A 1 2030 ? 23.964 24.329 29.197 1.00 80.94 2030 ASN A CA 1
ATOM 16093 C C . ASN A 1 2030 ? 23.109 23.101 29.574 1.00 80.94 2030 ASN A C 1
ATOM 16095 O O . ASN A 1 2030 ? 23.561 22.269 30.355 1.00 80.94 2030 ASN A O 1
ATOM 16099 N N . LEU A 1 2031 ? 21.897 22.928 29.028 1.00 81.94 2031 LEU A N 1
ATOM 16100 C CA . LEU A 1 2031 ? 20.993 21.802 29.349 1.00 81.94 2031 LEU A CA 1
ATOM 16101 C C . LEU A 1 2031 ? 21.606 20.395 29.161 1.00 81.94 2031 LEU A C 1
ATOM 16103 O O . LEU A 1 2031 ? 21.188 19.428 29.804 1.00 81.94 2031 LEU A O 1
ATOM 16107 N N . LEU A 1 2032 ? 22.601 20.247 28.280 1.00 81.38 2032 LEU A N 1
ATOM 16108 C CA . LEU A 1 2032 ? 23.262 18.958 28.047 1.00 81.38 2032 LEU A CA 1
ATOM 16109 C C . LEU A 1 2032 ? 24.250 18.597 29.165 1.00 81.38 2032 LEU A C 1
ATOM 16111 O O . LEU A 1 2032 ? 24.427 17.414 29.443 1.00 81.38 2032 LEU A O 1
ATOM 16115 N N . THR A 1 2033 ? 24.840 19.578 29.847 1.00 82.31 2033 THR A N 1
ATOM 16116 C CA . THR A 1 2033 ? 25.856 19.372 30.896 1.00 82.31 2033 THR A CA 1
ATOM 16117 C C . THR A 1 2033 ? 25.327 19.671 32.299 1.00 82.31 2033 THR A C 1
ATOM 16119 O O . THR A 1 2033 ? 25.659 18.961 33.246 1.00 82.31 2033 THR A O 1
ATOM 16122 N N . ASN A 1 2034 ? 24.470 20.680 32.445 1.00 86.50 2034 ASN A N 1
ATOM 16123 C CA . ASN A 1 2034 ? 23.928 21.145 33.713 1.00 86.50 2034 ASN A CA 1
ATOM 16124 C C . ASN A 1 2034 ? 22.529 20.563 33.980 1.00 86.50 2034 ASN A C 1
ATOM 16126 O O . ASN A 1 2034 ? 21.560 20.870 33.283 1.00 86.50 2034 ASN A O 1
ATOM 16130 N N . ARG A 1 2035 ? 22.418 19.756 35.042 1.00 85.00 2035 ARG A N 1
ATOM 16131 C CA . ARG A 1 2035 ? 21.172 19.098 35.456 1.00 85.00 2035 ARG A CA 1
ATOM 16132 C C . ARG A 1 2035 ? 20.052 20.078 35.822 1.00 85.00 2035 ARG A C 1
ATOM 16134 O O . ARG A 1 2035 ? 18.917 19.819 35.439 1.00 85.00 2035 ARG A O 1
ATOM 16141 N N . SER A 1 2036 ? 20.337 21.181 36.519 1.00 86.19 2036 SER A N 1
ATOM 16142 C CA . SER A 1 2036 ? 19.282 22.120 36.938 1.00 86.19 2036 SER A CA 1
ATOM 16143 C C . SER A 1 2036 ? 18.678 22.857 35.743 1.00 86.19 2036 SER A C 1
ATOM 16145 O O . SER A 1 2036 ? 17.461 22.967 35.631 1.00 86.19 2036 SER A O 1
ATOM 16147 N N . GLN A 1 2037 ? 19.519 23.272 34.792 1.00 88.62 2037 GLN A N 1
ATOM 16148 C CA . GLN A 1 2037 ? 19.062 23.847 33.523 1.00 88.62 2037 GLN A CA 1
ATOM 16149 C C . GLN A 1 2037 ? 18.283 22.831 32.681 1.00 88.62 2037 GLN A C 1
ATOM 16151 O O . GLN A 1 2037 ? 17.295 23.190 32.047 1.00 88.62 2037 GLN A O 1
ATOM 16156 N N . ARG A 1 2038 ? 18.692 21.555 32.698 1.00 90.19 2038 ARG A N 1
ATOM 16157 C CA . ARG A 1 2038 ? 17.962 20.475 32.026 1.00 90.19 2038 ARG A CA 1
ATOM 16158 C C . ARG A 1 2038 ? 16.567 20.281 32.608 1.00 90.19 2038 ARG A C 1
ATOM 16160 O O . ARG A 1 2038 ? 15.617 20.178 31.845 1.00 90.19 2038 ARG A O 1
ATOM 16167 N N . GLU A 1 2039 ? 16.443 20.213 33.931 1.00 86.75 2039 GLU A N 1
ATOM 16168 C CA . GLU A 1 2039 ? 15.152 20.043 34.607 1.00 86.75 2039 GLU A CA 1
ATOM 16169 C C . GLU A 1 2039 ? 14.226 21.241 34.338 1.00 86.75 2039 GLU A C 1
ATOM 16171 O O . GLU A 1 2039 ? 13.068 21.030 33.982 1.00 86.75 2039 GLU A O 1
ATOM 16176 N N . ALA A 1 2040 ? 14.749 22.473 34.379 1.00 85.88 2040 ALA A N 1
ATOM 16177 C CA . ALA A 1 2040 ? 13.997 23.679 34.018 1.00 85.88 2040 ALA A CA 1
ATOM 16178 C C . ALA A 1 2040 ? 13.532 23.670 32.547 1.00 85.88 2040 ALA A C 1
ATOM 16180 O O . ALA A 1 2040 ? 12.369 23.936 32.256 1.00 85.88 2040 ALA A O 1
ATOM 16181 N N . PHE A 1 2041 ? 14.401 23.277 31.610 1.00 89.00 2041 PHE A N 1
ATOM 16182 C CA . PHE A 1 2041 ? 14.031 23.129 30.199 1.00 89.00 2041 PHE A CA 1
ATOM 16183 C C . PHE A 1 2041 ? 12.974 22.032 29.986 1.00 89.00 2041 PHE A C 1
ATOM 16185 O O . PHE A 1 2041 ? 12.000 22.244 29.261 1.00 89.00 2041 PHE A O 1
ATOM 16192 N N . LEU A 1 2042 ? 13.123 20.878 30.651 1.00 87.50 2042 LEU A N 1
ATOM 16193 C CA . LEU A 1 2042 ? 12.160 19.774 30.592 1.00 87.50 2042 LEU A CA 1
ATOM 16194 C C . LEU A 1 2042 ? 10.775 20.179 31.117 1.00 87.50 2042 LEU A C 1
ATOM 16196 O O . LEU A 1 2042 ? 9.783 19.717 30.559 1.00 87.50 2042 LEU A O 1
ATOM 16200 N N . GLN A 1 2043 ? 10.696 21.049 32.131 1.00 83.75 2043 GLN A N 1
ATOM 16201 C CA . GLN A 1 2043 ? 9.425 21.596 32.625 1.00 83.75 2043 GLN A CA 1
ATOM 16202 C C . GLN A 1 2043 ? 8.708 22.474 31.589 1.00 83.75 2043 GLN A C 1
ATOM 16204 O O . GLN A 1 2043 ? 7.482 22.500 31.572 1.00 83.75 2043 GLN A O 1
ATOM 16209 N N . VAL A 1 2044 ? 9.443 23.167 30.710 1.00 85.25 2044 VAL A N 1
ATOM 16210 C CA . VAL A 1 2044 ? 8.837 24.003 29.661 1.00 85.25 2044 VAL A CA 1
ATOM 16211 C C . VAL A 1 2044 ? 8.401 23.174 28.452 1.00 85.25 2044 VAL A C 1
ATOM 16213 O O . VAL A 1 2044 ? 7.318 23.407 27.917 1.00 85.25 2044 VAL A O 1
ATOM 16216 N N . ILE A 1 2045 ? 9.221 22.214 28.003 1.00 86.75 2045 ILE A N 1
ATOM 16217 C CA . ILE A 1 2045 ? 8.915 21.440 26.786 1.00 86.75 2045 ILE A CA 1
ATOM 16218 C C . ILE A 1 2045 ? 7.901 20.309 27.008 1.00 86.75 2045 ILE A C 1
ATOM 16220 O O . ILE A 1 2045 ? 7.269 19.880 26.045 1.00 86.75 2045 ILE A O 1
ATOM 16224 N N . ARG A 1 2046 ? 7.761 19.797 28.242 1.00 84.06 2046 ARG A N 1
ATOM 16225 C CA . ARG A 1 2046 ? 6.753 18.786 28.589 1.00 84.06 2046 ARG A CA 1
ATOM 16226 C C . ARG A 1 2046 ? 5.446 19.488 28.924 1.00 84.06 2046 ARG A C 1
ATOM 16228 O O . ARG A 1 2046 ? 5.310 20.080 29.990 1.00 84.06 2046 ARG A O 1
ATOM 16235 N N . ARG A 1 2047 ? 4.475 19.402 28.021 1.00 76.94 2047 ARG A N 1
ATOM 16236 C CA . ARG A 1 2047 ? 3.115 19.892 28.271 1.00 76.94 2047 ARG A CA 1
ATOM 16237 C C . ARG A 1 2047 ? 2.256 18.760 28.833 1.00 76.94 2047 ARG A C 1
ATOM 16239 O O . ARG A 1 2047 ? 2.446 17.623 28.403 1.00 76.94 2047 ARG A O 1
ATOM 16246 N N . PRO A 1 2048 ? 1.304 19.043 29.736 1.00 72.31 2048 PRO A N 1
ATOM 16247 C CA . PRO A 1 2048 ? 0.260 18.077 30.054 1.00 72.31 2048 PRO A CA 1
ATOM 16248 C C . PRO A 1 2048 ? -0.523 17.746 28.772 1.00 72.31 2048 PRO A C 1
ATOM 16250 O O . PRO A 1 2048 ? -0.943 18.649 28.047 1.00 72.31 2048 PRO A O 1
ATOM 16253 N N . GLU A 1 2049 ? -0.641 16.455 28.458 1.00 76.31 2049 GLU A N 1
ATOM 16254 C CA . GLU A 1 2049 ? -1.459 15.954 27.338 1.00 76.31 2049 GLU A CA 1
ATOM 16255 C C . GLU A 1 2049 ? -2.853 15.566 27.828 1.00 76.31 2049 GLU A C 1
ATOM 16257 O O . GLU A 1 2049 ? -3.854 15.849 27.170 1.00 76.31 2049 GLU A O 1
ATOM 16262 N N . ARG A 1 2050 ? -2.920 14.948 29.011 1.00 73.12 2050 ARG A N 1
ATOM 16263 C CA . ARG A 1 2050 ? -4.176 14.604 29.664 1.00 73.12 2050 ARG A CA 1
ATOM 16264 C C . ARG A 1 2050 ? -4.853 15.869 30.187 1.00 73.12 2050 ARG A C 1
ATOM 16266 O O . ARG A 1 2050 ? -4.252 16.632 30.936 1.00 73.12 2050 ARG A O 1
ATOM 16273 N N . GLN A 1 2051 ? -6.123 16.033 29.837 1.00 74.38 2051 GLN A N 1
ATOM 16274 C CA . GLN A 1 2051 ? -7.009 17.053 30.394 1.00 74.38 2051 GLN A CA 1
ATOM 16275 C C . GLN A 1 2051 ? -8.203 16.357 31.054 1.00 74.38 2051 GLN A C 1
ATOM 16277 O O . GLN A 1 2051 ? -8.799 15.435 30.483 1.00 74.38 2051 GLN A O 1
ATOM 16282 N N . THR A 1 2052 ? -8.527 16.761 32.278 1.00 79.12 2052 THR A N 1
ATOM 16283 C CA . THR A 1 2052 ? -9.713 16.283 33.003 1.00 79.12 2052 THR A CA 1
ATOM 16284 C C . THR A 1 2052 ? -10.990 16.889 32.420 1.00 79.12 2052 THR A C 1
ATOM 16286 O O . THR A 1 2052 ? -10.954 17.913 31.736 1.00 79.12 2052 THR A O 1
ATOM 16289 N N . ILE A 1 2053 ? -12.141 16.259 32.672 1.00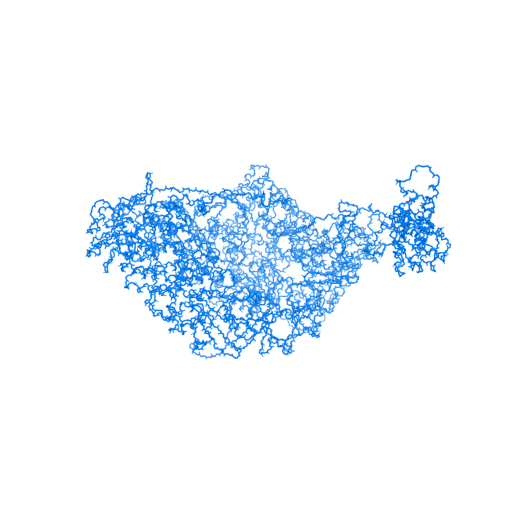 82.50 2053 ILE A N 1
ATOM 16290 C CA . ILE A 1 2053 ? -13.435 16.784 32.201 1.00 82.50 2053 ILE A CA 1
ATOM 16291 C C . ILE A 1 2053 ? -13.704 18.184 32.790 1.00 82.50 2053 ILE A C 1
ATOM 16293 O O . ILE A 1 2053 ? -14.224 19.056 32.091 1.00 82.50 2053 ILE A O 1
ATOM 16297 N N . ASP A 1 2054 ? -13.296 18.421 34.039 1.00 77.94 2054 ASP A N 1
ATOM 16298 C CA . ASP A 1 2054 ? -13.414 19.724 34.703 1.00 77.94 2054 ASP A CA 1
ATOM 16299 C C . ASP A 1 2054 ? -12.510 20.798 34.073 1.00 77.94 2054 ASP A C 1
ATOM 16301 O O . ASP A 1 2054 ? -12.961 21.912 33.821 1.00 77.94 2054 ASP A O 1
ATOM 16305 N N . GLU A 1 2055 ? -11.268 20.464 33.707 1.00 74.44 2055 GLU A N 1
ATOM 16306 C CA . GLU A 1 2055 ? -10.379 21.394 32.987 1.00 74.44 2055 GLU A CA 1
ATOM 16307 C C . GLU A 1 2055 ? -10.909 21.760 31.591 1.00 74.44 2055 GLU A C 1
ATOM 16309 O O . GLU A 1 2055 ? -10.711 22.888 31.136 1.00 74.44 2055 GLU A O 1
ATOM 16314 N N . LEU A 1 2056 ? -11.586 20.823 30.918 1.00 76.31 2056 LEU A N 1
ATOM 16315 C CA . LEU A 1 2056 ? -12.158 21.025 29.583 1.00 76.31 2056 LEU A CA 1
ATOM 16316 C C . LEU A 1 2056 ? -13.444 21.863 29.606 1.00 76.31 2056 LEU A C 1
ATOM 16318 O O . LEU A 1 2056 ? -13.613 22.756 28.771 1.00 76.31 2056 LEU A O 1
ATOM 16322 N N . TYR A 1 2057 ? -14.369 21.561 30.524 1.00 82.25 2057 TYR A N 1
ATOM 16323 C CA . TYR A 1 2057 ? -15.751 22.062 30.469 1.00 82.25 2057 TYR A CA 1
ATOM 16324 C C . TYR A 1 2057 ? -16.243 22.763 31.745 1.00 82.25 2057 TYR A C 1
ATOM 16326 O O . TYR A 1 2057 ? -17.371 23.269 31.757 1.00 82.25 2057 TYR A O 1
ATOM 16334 N N . GLY A 1 2058 ? -15.421 22.814 32.797 1.00 72.06 2058 GLY A N 1
ATOM 16335 C CA . GLY A 1 2058 ? -15.695 23.504 34.057 1.00 72.06 2058 GLY A CA 1
ATOM 16336 C C . GLY A 1 2058 ? -15.486 25.024 33.996 1.00 72.06 2058 GLY A C 1
ATOM 16337 O O . GLY A 1 2058 ? -15.439 25.653 32.935 1.00 72.06 2058 GLY A O 1
ATOM 16338 N N . THR A 1 2059 ? -15.391 25.662 35.165 1.00 60.91 2059 THR A N 1
ATOM 16339 C CA . THR A 1 2059 ? -15.242 27.122 35.283 1.00 60.91 2059 THR A CA 1
ATOM 16340 C C . THR A 1 2059 ? -13.788 27.558 35.104 1.00 60.91 2059 THR A C 1
ATOM 16342 O O . THR A 1 2059 ? -12.921 27.149 35.870 1.00 60.91 2059 THR A O 1
ATOM 16345 N N . ARG A 1 2060 ? -13.526 28.438 34.124 1.00 51.69 2060 ARG A N 1
ATOM 16346 C CA . ARG A 1 2060 ? -12.200 28.941 33.683 1.00 51.69 2060 ARG A CA 1
ATOM 16347 C C . ARG A 1 2060 ? -11.331 29.666 34.741 1.00 51.69 2060 ARG A C 1
ATOM 16349 O O . ARG A 1 2060 ? -10.354 30.313 34.376 1.00 51.69 2060 ARG A O 1
ATOM 16356 N N . THR A 1 2061 ? -11.602 29.564 36.041 1.00 44.72 2061 THR A N 1
ATOM 16357 C CA . THR A 1 2061 ? -10.844 30.248 37.109 1.00 44.72 2061 THR A CA 1
ATOM 16358 C C . THR A 1 2061 ? -9.398 29.762 37.285 1.00 44.72 2061 THR A C 1
ATOM 16360 O O . THR A 1 2061 ? -8.642 30.421 37.992 1.00 44.72 2061 THR A O 1
ATOM 16363 N N . LYS A 1 2062 ? -8.973 28.663 36.641 1.00 36.97 2062 LYS A N 1
ATOM 16364 C CA . LYS A 1 2062 ? -7.602 28.117 36.757 1.00 36.97 2062 LYS A CA 1
ATOM 16365 C C . LYS A 1 2062 ? -6.794 28.036 35.452 1.00 36.97 2062 LYS A C 1
ATOM 16367 O O . LYS A 1 2062 ? -5.723 27.433 35.450 1.00 36.97 2062 LYS A O 1
ATOM 16372 N N . CYS A 1 2063 ? -7.220 28.667 34.355 1.00 36.19 2063 CYS A N 1
ATOM 16373 C CA . CYS A 1 2063 ? -6.300 28.859 33.228 1.00 36.19 2063 CYS A CA 1
ATOM 16374 C C . CYS A 1 2063 ? -5.298 29.964 33.586 1.00 36.19 2063 CYS A C 1
ATOM 16376 O O . CYS A 1 2063 ? -5.654 31.139 33.596 1.00 36.19 2063 CYS A O 1
ATOM 16378 N N . HIS A 1 2064 ? -4.060 29.562 33.897 1.00 37.06 2064 HIS A N 1
ATOM 16379 C CA . HIS A 1 2064 ? -2.901 30.433 34.106 1.00 37.06 2064 HIS A CA 1
ATOM 16380 C C . HIS A 1 2064 ? -2.907 31.631 33.131 1.00 37.06 2064 HIS A C 1
ATOM 16382 O O . HIS A 1 2064 ? -2.725 31.432 31.926 1.00 37.06 2064 HIS A O 1
ATOM 16388 N N . PRO A 1 2065 ? -3.026 32.878 33.625 1.00 37.00 2065 PRO A N 1
ATOM 16389 C CA . PRO A 1 2065 ? -2.747 34.080 32.838 1.00 37.00 2065 PRO A CA 1
ATOM 16390 C C . PRO A 1 2065 ? -1.280 34.177 32.375 1.00 37.00 2065 PRO A C 1
ATOM 16392 O O . PRO A 1 2065 ? -0.934 35.100 31.642 1.00 37.00 2065 PRO A O 1
ATOM 16395 N N . ASP A 1 2066 ? -0.418 33.226 32.756 1.00 43.12 2066 ASP A N 1
ATOM 16396 C CA . ASP A 1 2066 ? 1.014 33.220 32.425 1.00 43.12 2066 ASP A CA 1
ATOM 16397 C C . ASP A 1 2066 ? 1.320 33.098 30.927 1.00 43.12 2066 ASP A C 1
ATOM 16399 O O . ASP A 1 2066 ? 2.464 33.299 30.526 1.00 43.12 2066 ASP A O 1
ATOM 16403 N N . LEU A 1 2067 ? 0.334 32.824 30.062 1.00 48.12 2067 LEU A N 1
ATOM 16404 C CA . LEU A 1 2067 ? 0.569 32.873 28.613 1.00 48.12 2067 LEU A CA 1
ATOM 16405 C C . LEU A 1 2067 ? 0.901 34.288 28.102 1.00 48.12 2067 LEU A C 1
ATOM 16407 O O . LEU A 1 2067 ? 1.523 34.391 27.051 1.00 48.12 2067 LEU A O 1
ATOM 16411 N N . ALA A 1 2068 ? 0.547 35.355 28.832 1.00 45.38 2068 ALA A N 1
ATOM 16412 C CA . ALA A 1 2068 ? 0.653 36.736 28.346 1.00 45.38 2068 ALA A CA 1
ATOM 16413 C C . ALA A 1 2068 ? 1.714 37.616 29.051 1.00 45.38 2068 ALA A C 1
ATOM 16415 O O . ALA A 1 2068 ? 1.745 38.820 28.805 1.00 45.38 2068 ALA A O 1
ATOM 16416 N N . ALA A 1 2069 ? 2.572 37.081 29.936 1.00 46.03 2069 ALA A N 1
ATOM 16417 C CA . ALA A 1 2069 ? 3.419 37.937 30.789 1.00 46.03 2069 ALA A CA 1
ATOM 16418 C C . ALA A 1 2069 ? 4.880 37.496 31.020 1.00 46.03 2069 ALA A C 1
ATOM 16420 O O . ALA A 1 2069 ? 5.555 38.094 31.859 1.00 46.03 2069 ALA A O 1
ATOM 16421 N N . GLU A 1 2070 ? 5.425 36.514 30.291 1.00 52.97 2070 GLU A N 1
ATOM 16422 C CA . GLU A 1 2070 ? 6.874 36.264 30.365 1.00 52.97 2070 GLU A CA 1
ATOM 16423 C C . GLU A 1 2070 ? 7.647 37.376 29.635 1.00 52.97 2070 GLU A C 1
ATOM 16425 O O . GLU A 1 2070 ? 7.546 37.555 28.419 1.00 52.97 2070 GLU A O 1
ATOM 16430 N N . SER A 1 2071 ? 8.451 38.140 30.380 1.00 55.75 2071 SER A N 1
ATOM 16431 C CA . SER A 1 2071 ? 9.354 39.145 29.823 1.00 55.75 2071 SER A CA 1
ATOM 16432 C C . SER A 1 2071 ? 10.493 38.466 29.050 1.00 55.75 2071 SER A C 1
ATOM 16434 O O . SER A 1 2071 ? 11.534 38.112 29.597 1.00 55.75 2071 SER A O 1
ATOM 16436 N N . LEU A 1 2072 ? 10.301 38.280 27.742 1.00 63.81 2072 LEU A N 1
ATOM 16437 C CA . LEU A 1 2072 ? 11.310 37.699 26.851 1.00 63.81 2072 LEU A CA 1
ATOM 16438 C C . LEU A 1 2072 ? 12.571 38.598 26.777 1.00 63.81 2072 LEU A C 1
ATOM 16440 O O . LEU A 1 2072 ? 12.470 39.761 26.350 1.00 63.81 2072 LEU A O 1
ATOM 16444 N N . PRO A 1 2073 ? 13.776 38.100 27.139 1.00 57.84 2073 PRO A N 1
ATOM 16445 C CA . PRO A 1 2073 ? 15.016 38.881 27.066 1.00 57.84 2073 PRO A CA 1
ATOM 16446 C C . PRO A 1 2073 ? 15.459 39.192 25.625 1.00 57.84 2073 PRO A C 1
ATOM 16448 O O . PRO A 1 2073 ? 16.048 40.243 25.376 1.00 57.84 2073 PRO A O 1
ATOM 16451 N N . THR A 1 2074 ? 15.176 38.300 24.671 1.00 57.97 2074 THR A N 1
ATOM 16452 C CA . THR A 1 2074 ? 15.685 38.331 23.287 1.00 57.97 2074 THR A CA 1
ATOM 16453 C C . THR A 1 2074 ? 14.757 39.062 22.306 1.00 57.97 2074 THR A C 1
ATOM 16455 O O . THR A 1 2074 ? 13.554 38.817 22.265 1.00 57.97 2074 THR A O 1
ATOM 16458 N N . GLY A 1 2075 ? 15.335 39.937 21.469 1.00 68.00 2075 GLY A N 1
ATOM 16459 C CA . GLY A 1 2075 ? 14.613 40.886 20.601 1.00 68.00 2075 GLY A CA 1
ATOM 16460 C C . GLY A 1 2075 ? 13.580 40.267 19.647 1.00 68.00 2075 GLY A C 1
ATOM 16461 O O . GLY A 1 2075 ? 12.395 40.528 19.801 1.00 68.00 2075 GLY A O 1
ATOM 16462 N N . LYS A 1 2076 ? 13.985 39.393 18.708 1.00 76.88 2076 LYS A N 1
ATOM 16463 C CA . LYS A 1 2076 ? 13.057 38.843 17.690 1.00 76.88 2076 LYS A CA 1
ATOM 16464 C C . LYS A 1 2076 ? 11.874 38.060 18.279 1.00 76.88 2076 LYS A C 1
ATOM 16466 O O . LYS A 1 2076 ? 10.770 38.148 17.755 1.00 76.88 2076 LYS A O 1
ATOM 16471 N N . LEU A 1 2077 ? 12.092 37.296 19.356 1.00 83.12 2077 LEU A N 1
ATOM 16472 C CA . LEU A 1 2077 ? 11.010 36.559 20.026 1.00 83.12 2077 LEU A CA 1
ATOM 16473 C C . LEU A 1 2077 ? 10.025 37.515 20.712 1.00 83.12 2077 LEU A C 1
ATOM 16475 O O . LEU A 1 2077 ? 8.827 37.249 20.723 1.00 83.12 2077 LEU A O 1
ATOM 16479 N N . ARG A 1 2078 ? 10.513 38.646 21.241 1.00 80.88 2078 ARG A N 1
ATOM 16480 C CA . ARG A 1 2078 ? 9.662 39.711 21.785 1.00 80.88 2078 ARG A CA 1
ATOM 16481 C C . ARG A 1 2078 ? 8.783 40.331 20.701 1.00 80.88 2078 ARG A C 1
ATOM 16483 O O . ARG A 1 2078 ? 7.598 40.526 20.948 1.00 80.88 2078 ARG A O 1
ATOM 16490 N N . ASP A 1 2079 ? 9.334 40.587 19.516 1.00 84.06 2079 ASP A N 1
ATOM 16491 C CA . ASP A 1 2079 ? 8.568 41.121 18.383 1.00 84.06 2079 ASP A CA 1
ATOM 16492 C C . ASP A 1 2079 ? 7.464 40.141 17.950 1.00 84.06 2079 ASP A C 1
ATOM 16494 O O . ASP A 1 2079 ? 6.328 40.549 17.708 1.00 84.06 2079 ASP A O 1
ATOM 16498 N N . PHE A 1 2080 ? 7.767 38.835 17.919 1.00 88.00 2080 PHE A N 1
ATOM 16499 C CA . PHE A 1 2080 ? 6.764 37.800 17.646 1.00 88.00 2080 PHE A CA 1
ATOM 16500 C C . PHE A 1 2080 ? 5.662 37.779 18.704 1.00 88.00 2080 PHE A C 1
ATOM 16502 O O . PHE A 1 2080 ? 4.488 37.758 18.350 1.00 88.00 2080 PHE A O 1
ATOM 16509 N N . MET A 1 2081 ? 6.025 37.841 19.986 1.00 84.50 2081 MET A N 1
ATOM 16510 C CA . MET A 1 2081 ? 5.060 37.855 21.087 1.00 84.50 2081 MET A CA 1
ATOM 16511 C C . MET A 1 2081 ? 4.137 39.081 21.028 1.00 84.50 2081 MET A C 1
ATOM 16513 O O . MET A 1 2081 ? 2.926 38.949 21.167 1.00 84.50 2081 MET A O 1
ATOM 16517 N N . GLN A 1 2082 ? 4.681 40.267 20.736 1.00 84.19 2082 GLN A N 1
ATOM 16518 C CA . GLN A 1 2082 ? 3.887 41.492 20.588 1.00 84.19 2082 GLN A CA 1
ATOM 16519 C C . GLN A 1 2082 ? 2.893 41.412 19.424 1.00 84.19 2082 GLN A C 1
ATOM 16521 O O . GLN A 1 2082 ? 1.759 41.882 19.546 1.00 84.19 2082 GLN A O 1
ATOM 16526 N N . GLU A 1 2083 ? 3.300 40.820 18.300 1.00 84.75 2083 GLU A N 1
ATOM 16527 C CA . GLU A 1 2083 ? 2.413 40.613 17.156 1.00 84.75 2083 GLU A CA 1
ATOM 16528 C C . GLU A 1 2083 ? 1.326 39.573 17.465 1.00 84.75 2083 GLU A C 1
ATOM 16530 O O . GLU A 1 2083 ? 0.158 39.811 17.155 1.00 84.75 2083 GLU A O 1
ATOM 16535 N N . LEU A 1 2084 ? 1.668 38.475 18.149 1.00 85.56 2084 LEU A N 1
ATOM 16536 C CA . LEU A 1 2084 ? 0.696 37.483 18.627 1.00 85.56 2084 LEU A CA 1
ATOM 16537 C C . LEU A 1 2084 ? -0.335 38.124 19.568 1.00 85.56 2084 LEU A C 1
ATOM 16539 O O . LEU A 1 2084 ? -1.537 37.969 19.348 1.00 85.56 2084 LEU A O 1
ATOM 16543 N N . ASP A 1 2085 ? 0.103 38.942 20.528 1.00 81.62 2085 ASP A N 1
ATOM 16544 C CA . ASP A 1 2085 ? -0.783 39.669 21.445 1.00 81.62 2085 ASP A CA 1
ATOM 16545 C C . ASP A 1 2085 ? -1.680 40.678 20.713 1.00 81.62 2085 ASP A C 1
ATOM 16547 O O . ASP A 1 2085 ? -2.858 40.852 21.051 1.00 81.62 2085 ASP A O 1
ATOM 16551 N N . ARG A 1 2086 ? -1.149 41.366 19.692 1.00 80.56 2086 ARG A N 1
ATOM 16552 C CA . ARG A 1 2086 ? -1.927 42.278 18.839 1.00 80.56 2086 ARG A CA 1
ATOM 16553 C C . ARG A 1 2086 ? -3.019 41.512 18.098 1.00 80.56 2086 ARG A C 1
ATOM 16555 O O . ARG A 1 2086 ? -4.172 41.954 18.084 1.00 80.56 2086 ARG A O 1
ATOM 16562 N N . GLN A 1 2087 ? -2.679 40.368 17.509 1.00 78.38 2087 GLN A N 1
ATOM 16563 C CA . GLN A 1 2087 ? -3.636 39.525 16.802 1.00 78.38 2087 GLN A CA 1
ATOM 16564 C C . GLN A 1 2087 ? -4.671 38.906 17.741 1.00 78.38 2087 GLN A C 1
ATOM 16566 O O . GLN A 1 2087 ? -5.850 38.893 17.390 1.00 78.38 2087 GLN A O 1
ATOM 16571 N N . GLN A 1 2088 ? -4.278 38.484 18.944 1.00 74.56 2088 GLN A N 1
ATOM 16572 C CA . GLN A 1 2088 ? -5.199 37.984 19.962 1.00 74.56 2088 GLN A CA 1
ATOM 16573 C C . GLN A 1 2088 ? -6.194 39.072 20.399 1.00 74.56 2088 GLN A C 1
ATOM 16575 O O . GLN A 1 2088 ? -7.395 38.817 20.476 1.00 74.56 2088 GLN A O 1
ATOM 16580 N N . LYS A 1 2089 ? -5.738 40.316 20.613 1.00 71.44 2089 LYS A N 1
ATOM 16581 C CA . LYS A 1 2089 ? -6.616 41.460 20.940 1.00 71.44 2089 LYS A CA 1
ATOM 16582 C C . LYS A 1 2089 ? -7.604 41.788 19.819 1.00 71.44 2089 LYS A C 1
ATOM 16584 O O . LYS A 1 2089 ? -8.743 42.157 20.104 1.00 71.44 2089 LYS A O 1
ATOM 16589 N N . LEU A 1 2090 ? -7.182 41.678 18.558 1.00 66.06 2090 LEU A N 1
ATOM 16590 C CA . LEU A 1 2090 ? -8.065 41.851 17.400 1.00 66.06 2090 LEU A CA 1
ATOM 16591 C C . LEU A 1 2090 ? -9.089 40.718 17.305 1.00 66.06 2090 LEU A C 1
ATOM 16593 O O . LEU A 1 2090 ? -10.270 40.979 17.094 1.00 66.06 2090 LEU A O 1
ATOM 16597 N N . ALA A 1 2091 ? -8.648 39.481 17.525 1.00 63.19 2091 ALA A N 1
ATOM 16598 C CA . ALA A 1 2091 ? -9.500 38.305 17.524 1.00 63.19 2091 ALA A CA 1
ATOM 16599 C C . ALA A 1 2091 ? -10.580 38.394 18.620 1.00 63.19 2091 ALA A C 1
ATOM 16601 O O . ALA A 1 2091 ? -11.762 38.244 18.324 1.00 63.19 2091 ALA A O 1
ATOM 16602 N N . ALA A 1 2092 ? -10.213 38.794 19.843 1.00 60.09 2092 ALA A N 1
ATOM 16603 C CA . ALA A 1 2092 ? -11.135 38.964 20.971 1.00 60.09 2092 ALA A CA 1
ATOM 16604 C C . ALA A 1 2092 ? -12.262 39.998 20.741 1.00 60.09 2092 ALA A C 1
ATOM 16606 O O . ALA A 1 2092 ? -13.273 39.961 21.445 1.00 60.09 2092 ALA A O 1
ATOM 16607 N N . ARG A 1 2093 ? -12.110 40.920 19.775 1.00 53.38 2093 ARG A N 1
ATOM 16608 C CA . ARG A 1 2093 ? -13.152 41.893 19.384 1.00 53.38 2093 ARG A CA 1
ATOM 16609 C C . ARG A 1 2093 ? -14.179 41.322 18.405 1.00 53.38 2093 ARG A C 1
ATOM 16611 O O . ARG A 1 2093 ? -15.268 41.879 18.295 1.00 53.38 2093 ARG A O 1
ATOM 16618 N N . SER A 1 2094 ? -13.854 40.242 17.700 1.00 49.56 2094 SER A N 1
ATOM 16619 C CA . SER A 1 2094 ? -14.787 39.567 16.797 1.00 49.56 2094 SER A CA 1
ATOM 16620 C C . SER A 1 2094 ? -15.629 38.552 17.577 1.00 49.56 2094 SER A C 1
ATOM 16622 O O . SER A 1 2094 ? -15.090 37.705 18.292 1.00 49.56 2094 SER A O 1
ATOM 16624 N N . SER A 1 2095 ? -16.961 38.626 17.468 1.00 43.59 2095 SER A N 1
ATOM 16625 C CA . SER A 1 2095 ? -17.853 37.680 18.160 1.00 43.59 2095 SER A CA 1
ATOM 16626 C C . SER A 1 2095 ? -17.628 36.235 17.702 1.00 43.59 2095 SER A C 1
ATOM 16628 O O . SER A 1 2095 ? -17.774 35.324 18.507 1.00 43.59 2095 SER A O 1
ATOM 16630 N N . ALA A 1 2096 ? -17.193 36.033 16.453 1.00 42.09 2096 ALA A N 1
ATOM 16631 C CA . ALA A 1 2096 ? -16.887 34.722 15.882 1.00 42.09 2096 ALA A CA 1
ATOM 16632 C C . ALA A 1 2096 ? -15.677 34.033 16.546 1.00 42.09 2096 ALA A C 1
ATOM 16634 O O . ALA A 1 2096 ? -15.666 32.817 16.700 1.00 42.09 2096 ALA A O 1
ATOM 16635 N N . VAL A 1 2097 ? -14.671 34.784 17.016 1.00 38.00 2097 VAL A N 1
ATOM 16636 C CA . VAL A 1 2097 ? -13.503 34.175 17.683 1.00 38.00 2097 VAL A CA 1
ATOM 16637 C C . VAL A 1 2097 ? -13.762 33.900 19.169 1.00 38.00 2097 VAL A C 1
ATOM 16639 O O . VAL A 1 2097 ? -13.106 33.046 19.760 1.00 38.00 2097 VAL A O 1
ATOM 16642 N N . ARG A 1 2098 ? -14.779 34.523 19.785 1.00 40.16 2098 ARG A N 1
ATOM 16643 C CA . ARG A 1 2098 ? -15.274 34.045 21.090 1.00 40.16 2098 ARG A CA 1
ATOM 16644 C C . ARG A 1 2098 ? -15.812 32.616 21.005 1.00 40.16 2098 ARG A C 1
ATOM 16646 O O . ARG A 1 2098 ? -15.616 31.876 21.961 1.00 40.16 2098 ARG A O 1
ATOM 16653 N N . GLU A 1 2099 ? -16.407 32.237 19.872 1.00 40.75 2099 GLU A N 1
ATOM 16654 C CA . GLU A 1 2099 ? -16.806 30.852 19.596 1.00 40.75 2099 GLU A CA 1
ATOM 16655 C C . GLU A 1 2099 ? -15.576 29.975 19.272 1.00 40.75 2099 GLU A C 1
ATOM 16657 O O . GLU A 1 2099 ? -15.476 28.872 19.791 1.00 40.75 2099 GLU A O 1
ATOM 16662 N N . ALA A 1 2100 ? -14.586 30.471 18.512 1.00 37.06 2100 ALA A N 1
ATOM 16663 C CA . ALA A 1 2100 ? -13.396 29.696 18.111 1.00 37.06 2100 ALA A CA 1
ATOM 16664 C C . ALA A 1 2100 ? -12.316 29.492 19.203 1.00 37.06 2100 ALA A C 1
ATOM 16666 O O . ALA A 1 2100 ? -11.524 28.561 19.102 1.00 37.06 2100 ALA A O 1
ATOM 16667 N N . HIS A 1 2101 ? -12.269 30.321 20.256 1.00 36.06 2101 HIS A N 1
ATOM 16668 C CA . HIS A 1 2101 ? -11.348 30.162 21.402 1.00 36.06 2101 HIS A CA 1
ATOM 16669 C C . HIS A 1 2101 ? -11.716 29.005 22.350 1.00 36.06 2101 HIS A C 1
ATOM 16671 O O . HIS A 1 2101 ? -11.150 28.869 23.444 1.00 36.06 2101 HIS A O 1
ATOM 16677 N N . ASP A 1 2102 ? -12.690 28.188 21.972 1.00 43.34 2102 ASP A N 1
ATOM 16678 C CA . ASP A 1 2102 ? -12.995 26.950 22.653 1.00 43.34 2102 ASP A CA 1
ATOM 16679 C C . ASP A 1 2102 ? -12.072 25.850 22.130 1.00 43.34 2102 ASP A C 1
ATOM 16681 O O . ASP A 1 2102 ? -12.153 25.461 20.972 1.00 43.34 2102 ASP A O 1
ATOM 16685 N N . SER A 1 2103 ? -11.207 25.336 23.011 1.00 47.06 2103 SER A N 1
ATOM 16686 C CA . SER A 1 2103 ? -10.192 24.294 22.755 1.00 47.06 2103 SER A CA 1
ATOM 16687 C C . SER A 1 2103 ? -10.695 23.069 21.968 1.00 47.06 2103 SER A C 1
ATOM 16689 O O . SER A 1 2103 ? -9.895 22.330 21.406 1.00 47.06 2103 SER A O 1
ATOM 16691 N N . ALA A 1 2104 ? -12.009 22.849 21.890 1.00 40.44 2104 ALA A N 1
ATOM 16692 C CA . ALA A 1 2104 ? -12.607 21.783 21.096 1.00 40.44 2104 ALA A CA 1
ATOM 16693 C C . ALA A 1 2104 ? -12.724 22.083 19.589 1.00 40.44 2104 ALA A C 1
ATOM 16695 O O . ALA A 1 2104 ? -12.762 21.140 18.803 1.00 40.44 2104 ALA A O 1
ATOM 16696 N N . LEU A 1 2105 ? -12.764 23.359 19.183 1.00 39.97 2105 LEU A N 1
ATOM 16697 C CA . LEU A 1 2105 ? -12.718 23.783 17.775 1.00 39.97 2105 LEU A CA 1
ATOM 16698 C C . LEU A 1 2105 ? -11.283 23.935 17.254 1.00 39.97 2105 LEU A C 1
ATOM 16700 O O . LEU A 1 2105 ? -11.086 24.073 16.048 1.00 39.97 2105 LEU A O 1
ATOM 16704 N N . GLU A 1 2106 ? -10.278 23.836 18.131 1.00 47.22 2106 GLU A N 1
ATOM 16705 C CA . GLU A 1 2106 ? -8.875 23.614 17.765 1.00 47.22 2106 GLU A CA 1
ATOM 16706 C C . GLU A 1 2106 ? -8.695 22.161 17.280 1.00 47.22 2106 GLU A C 1
ATOM 16708 O O . GLU A 1 2106 ? -7.936 21.377 17.853 1.00 47.22 2106 GLU A O 1
ATOM 16713 N N . GLU A 1 2107 ? -9.444 21.769 16.243 1.00 49.94 2107 GLU A N 1
ATOM 16714 C CA . GLU A 1 2107 ? -9.274 20.500 15.541 1.00 49.94 2107 GLU A CA 1
ATOM 16715 C C . GLU A 1 2107 ? -7.869 20.456 14.943 1.00 49.94 2107 GLU A C 1
ATOM 16717 O O . GLU A 1 2107 ? -7.632 20.917 13.827 1.00 49.94 2107 GLU A O 1
ATOM 16722 N N . VAL A 1 2108 ? -6.916 19.922 15.702 1.00 51.41 2108 VAL A N 1
ATOM 16723 C CA . VAL A 1 2108 ? -5.585 19.652 15.178 1.00 51.41 2108 VAL A CA 1
ATOM 16724 C C . VAL A 1 2108 ? -5.497 18.195 14.781 1.00 51.41 2108 VAL A C 1
ATOM 16726 O O . VAL A 1 2108 ? -5.696 17.302 15.611 1.00 51.41 2108 VAL A O 1
ATOM 16729 N N . GLU A 1 2109 ? -5.170 17.967 13.515 1.00 50.72 2109 GLU A N 1
ATOM 16730 C CA . GLU A 1 2109 ? -4.664 16.682 13.060 1.00 50.72 2109 GLU A CA 1
ATOM 16731 C C . GLU A 1 2109 ? -3.265 16.535 13.652 1.00 50.72 2109 GLU A C 1
ATOM 16733 O O . GLU A 1 2109 ? -2.320 17.240 13.291 1.00 50.72 2109 GLU A O 1
ATOM 16738 N N . GLN A 1 2110 ? -3.170 15.683 14.668 1.00 56.06 2110 GLN A N 1
ATOM 16739 C CA . GLN A 1 2110 ? -1.926 15.433 15.373 1.00 56.06 2110 GLN A CA 1
ATOM 16740 C C . GLN A 1 2110 ? -1.304 14.185 14.783 1.00 56.06 2110 GLN A C 1
ATOM 16742 O O . GLN A 1 2110 ? -1.823 13.092 15.003 1.00 56.06 2110 GLN A O 1
ATOM 16747 N N . GLU A 1 2111 ? -0.188 14.318 14.077 1.00 49.56 2111 GLU A N 1
ATOM 16748 C CA . GLU A 1 2111 ? 0.641 13.151 13.791 1.00 49.56 2111 GLU A CA 1
ATOM 16749 C C . GLU A 1 2111 ? 1.222 12.654 15.116 1.00 49.56 2111 GLU A C 1
ATOM 16751 O O . GLU A 1 2111 ? 1.984 13.359 15.785 1.00 49.56 2111 GLU A O 1
ATOM 16756 N N . ARG A 1 2112 ? 0.782 11.466 15.545 1.00 61.03 2112 ARG A N 1
ATOM 16757 C CA . ARG A 1 2112 ? 1.203 10.833 16.795 1.00 61.03 2112 ARG A CA 1
ATOM 16758 C C . ARG A 1 2112 ? 2.000 9.589 16.476 1.00 61.03 2112 ARG A C 1
ATOM 16760 O O . ARG A 1 2112 ? 1.497 8.616 15.920 1.00 61.03 2112 ARG A O 1
ATOM 16767 N N . GLU A 1 2113 ? 3.239 9.571 16.928 1.00 53.31 2113 GLU A N 1
ATOM 16768 C CA . GLU A 1 2113 ? 4.049 8.364 16.890 1.00 53.31 2113 GLU A CA 1
ATOM 16769 C C . GLU A 1 2113 ? 4.140 7.816 18.311 1.00 53.31 2113 GLU A C 1
ATOM 16771 O O . GLU A 1 2113 ? 4.466 8.576 19.207 1.00 53.31 2113 GLU A O 1
ATOM 16776 N N . VAL A 1 2114 ? 3.827 6.542 18.564 1.00 54.97 2114 VAL A N 1
ATOM 16777 C CA . VAL A 1 2114 ? 3.731 5.958 19.922 1.00 54.97 2114 VAL A CA 1
ATOM 16778 C C . VAL A 1 2114 ? 4.720 4.797 20.079 1.00 54.97 2114 VAL A C 1
ATOM 16780 O O . VAL A 1 2114 ? 4.875 3.993 19.159 1.00 54.97 2114 VAL A O 1
ATOM 16783 N N . GLU A 1 2115 ? 5.382 4.697 21.238 1.00 46.59 2115 GLU A N 1
ATOM 16784 C CA . GLU A 1 2115 ? 6.282 3.593 21.609 1.00 46.59 2115 GLU A CA 1
ATOM 16785 C C . GLU A 1 2115 ? 5.582 2.659 22.616 1.00 46.59 2115 GLU A C 1
ATOM 16787 O O . GLU A 1 2115 ? 5.060 3.113 23.633 1.00 46.59 2115 GLU A O 1
ATOM 16792 N N . PHE A 1 2116 ? 5.521 1.358 22.311 1.00 44.09 2116 PHE A N 1
ATOM 16793 C CA . PHE A 1 2116 ? 4.727 0.374 23.059 1.00 44.09 2116 PHE A CA 1
ATOM 16794 C C . PHE A 1 2116 ? 5.560 -0.353 24.126 1.00 44.09 2116 PHE A C 1
ATOM 16796 O O . PHE A 1 2116 ? 6.564 -0.990 23.803 1.00 44.09 2116 PHE A O 1
ATOM 16803 N N . GLN A 1 2117 ? 5.095 -0.338 25.378 1.00 33.94 2117 GLN A N 1
ATOM 16804 C CA . GLN A 1 2117 ? 5.573 -1.202 26.464 1.00 33.94 2117 GLN A CA 1
ATOM 16805 C C . GLN A 1 2117 ? 4.361 -1.860 27.136 1.00 33.94 2117 GLN A C 1
ATOM 16807 O O . GLN A 1 2117 ? 3.400 -1.176 27.486 1.00 33.94 2117 GLN A O 1
ATOM 16812 N N . ALA A 1 2118 ? 4.381 -3.188 27.261 1.00 33.06 2118 ALA A N 1
ATOM 16813 C CA . ALA A 1 2118 ? 3.277 -3.977 27.800 1.00 33.06 2118 ALA A CA 1
ATOM 16814 C C . ALA A 1 2118 ? 3.736 -4.730 29.055 1.00 33.06 2118 ALA A C 1
ATOM 16816 O O . ALA A 1 2118 ? 4.528 -5.664 28.960 1.00 33.06 2118 ALA A O 1
ATOM 16817 N N . GLU A 1 2119 ? 3.212 -4.343 30.217 1.00 28.48 2119 GLU A N 1
ATOM 16818 C CA . GLU A 1 2119 ? 3.307 -5.115 31.460 1.00 28.48 2119 GLU A CA 1
ATOM 16819 C C . GLU A 1 2119 ? 1.924 -5.667 31.820 1.00 28.48 2119 GLU A C 1
ATOM 16821 O O . GLU A 1 2119 ? 0.914 -4.965 31.746 1.00 28.48 2119 GLU A O 1
ATOM 16826 N N . HIS A 1 2120 ? 1.878 -6.951 32.176 1.00 28.08 2120 HIS A N 1
ATOM 16827 C CA . HIS A 1 2120 ? 0.649 -7.695 32.440 1.00 28.08 2120 HIS A CA 1
ATOM 16828 C C . HIS A 1 2120 ? 0.632 -8.108 33.917 1.00 28.08 2120 HIS A C 1
ATOM 16830 O O . HIS A 1 2120 ? 1.374 -9.000 34.322 1.00 28.08 2120 HIS A O 1
ATOM 16836 N N . VAL A 1 2121 ? -0.202 -7.458 34.731 1.00 27.38 2121 VAL A N 1
ATOM 16837 C CA . VAL A 1 2121 ? -0.393 -7.811 36.147 1.00 27.38 2121 VAL A CA 1
ATOM 16838 C C . VAL A 1 2121 ? -1.758 -8.475 36.298 1.00 27.38 2121 VAL A C 1
ATOM 16840 O O . VAL A 1 2121 ? -2.790 -7.820 36.183 1.00 27.38 2121 VAL A O 1
ATOM 16843 N N . GLN A 1 2122 ? -1.767 -9.788 36.540 1.00 26.84 2122 GLN A N 1
ATOM 16844 C CA . GLN A 1 2122 ? -2.976 -10.547 36.871 1.00 26.84 2122 GLN A CA 1
ATOM 16845 C C . GLN A 1 2122 ? -3.095 -10.701 38.390 1.00 26.84 2122 GLN A C 1
ATOM 16847 O O . GLN A 1 2122 ? -2.299 -11.406 39.009 1.00 26.84 2122 GLN A O 1
ATOM 16852 N N . GLN A 1 2123 ? -4.119 -10.097 38.994 1.00 30.64 2123 GLN A N 1
ATOM 16853 C CA . GLN A 1 2123 ? -4.562 -10.462 40.341 1.00 30.64 2123 GLN A CA 1
ATOM 16854 C C . GLN A 1 2123 ? -5.589 -11.595 40.236 1.00 30.64 2123 GLN A C 1
ATOM 16856 O O . GLN A 1 2123 ? -6.717 -11.389 39.794 1.00 30.64 2123 GLN A O 1
ATOM 16861 N N . LYS A 1 2124 ? -5.192 -12.809 40.633 1.00 29.91 2124 LYS A N 1
ATOM 16862 C CA . LYS A 1 2124 ? -6.106 -13.945 40.816 1.00 29.91 2124 LYS A CA 1
ATOM 16863 C C . LYS A 1 2124 ? -6.730 -13.864 42.206 1.00 29.91 2124 LYS A C 1
ATOM 16865 O O . LYS A 1 2124 ? -6.062 -14.149 43.195 1.00 29.91 2124 LYS A O 1
ATOM 16870 N N . GLN A 1 2125 ? -8.007 -13.511 42.278 1.00 34.12 2125 GLN A N 1
ATOM 16871 C CA . GLN A 1 2125 ? -8.790 -13.636 43.504 1.00 34.12 2125 GLN A CA 1
ATOM 16872 C C . GLN A 1 2125 ? -9.322 -15.076 43.599 1.00 34.12 2125 GLN A C 1
ATOM 16874 O O . GLN A 1 2125 ? -10.031 -15.537 42.704 1.00 34.12 2125 GLN A O 1
ATOM 16879 N N . GLN A 1 2126 ? -8.931 -15.818 44.639 1.00 36.84 2126 GLN A N 1
ATOM 16880 C CA . GLN A 1 2126 ? -9.478 -17.153 44.912 1.00 36.84 2126 GLN A CA 1
ATOM 16881 C C . GLN A 1 2126 ? -10.893 -17.009 45.491 1.00 36.84 2126 GLN A C 1
ATOM 16883 O O . GLN A 1 2126 ? -11.101 -16.227 46.417 1.00 36.84 2126 GLN A O 1
ATOM 16888 N N . ARG A 1 2127 ? -11.868 -17.731 44.922 1.00 49.38 2127 ARG A N 1
ATOM 16889 C CA . ARG A 1 2127 ? -13.263 -17.733 45.393 1.00 49.38 2127 ARG A CA 1
ATOM 16890 C C . ARG A 1 2127 ? -13.372 -18.587 46.675 1.00 49.38 2127 ARG A C 1
ATOM 16892 O O . ARG A 1 2127 ? -12.821 -19.686 46.678 1.00 49.38 2127 ARG A O 1
ATOM 16899 N N . PRO A 1 2128 ? -14.032 -18.113 47.747 1.00 59.75 2128 PRO A N 1
ATOM 16900 C CA . PRO A 1 2128 ? -14.266 -18.901 48.960 1.00 59.75 2128 PRO A CA 1
ATOM 16901 C C . PRO A 1 2128 ? -15.265 -20.043 48.703 1.00 59.75 2128 PRO A C 1
ATOM 16903 O O . PRO A 1 2128 ? -16.209 -19.864 47.939 1.00 59.75 2128 PRO A O 1
ATOM 16906 N N . ASP A 1 2129 ? -15.061 -21.197 49.345 1.00 62.91 2129 ASP A N 1
ATOM 16907 C CA . ASP A 1 2129 ? -15.957 -22.363 49.276 1.00 62.91 2129 ASP A CA 1
ATOM 16908 C C . ASP A 1 2129 ? -16.924 -22.388 50.472 1.00 62.91 2129 ASP A C 1
ATOM 16910 O O . ASP A 1 2129 ? -16.508 -22.197 51.616 1.00 62.91 2129 ASP A O 1
ATOM 16914 N N . TYR A 1 2130 ? -18.211 -22.654 50.216 1.00 78.06 2130 TYR A N 1
ATOM 16915 C CA . TYR A 1 2130 ? -19.270 -22.692 51.234 1.00 78.06 2130 TYR A CA 1
ATOM 16916 C C . TYR A 1 2130 ? -19.828 -24.110 51.433 1.00 78.06 2130 TYR A C 1
ATOM 16918 O O . TYR A 1 2130 ? -20.008 -24.867 50.479 1.00 78.06 2130 TYR A O 1
ATOM 16926 N N . ASN A 1 2131 ? -20.163 -24.460 52.680 1.00 80.00 2131 ASN A N 1
ATOM 16927 C CA . ASN A 1 2131 ? -20.787 -25.743 53.021 1.00 80.00 2131 ASN A CA 1
ATOM 16928 C C . ASN A 1 2131 ? -22.318 -25.677 52.867 1.00 80.00 2131 ASN A C 1
ATOM 16930 O O . ASN A 1 2131 ? -22.953 -24.739 53.347 1.00 80.00 2131 ASN A O 1
ATOM 16934 N N . ALA A 1 2132 ? -22.929 -26.692 52.250 1.00 84.94 2132 ALA A N 1
ATOM 16935 C CA . ALA A 1 2132 ? -24.386 -26.810 52.124 1.00 84.94 2132 ALA A CA 1
ATOM 16936 C C . ALA A 1 2132 ? -25.065 -27.221 53.446 1.00 84.94 2132 ALA A C 1
ATOM 16938 O O . ALA A 1 2132 ? -24.550 -28.058 54.193 1.00 84.94 2132 ALA A O 1
ATOM 16939 N N . LEU A 1 2133 ? -26.258 -26.678 53.717 1.00 87.81 2133 LEU A N 1
ATOM 16940 C CA . LEU A 1 2133 ? -27.131 -27.170 54.792 1.00 87.81 2133 LEU A CA 1
ATOM 16941 C C . LEU A 1 2133 ? -27.809 -28.496 54.395 1.00 87.81 2133 LEU A C 1
ATOM 16943 O O . LEU A 1 2133 ? -27.827 -28.883 53.230 1.00 87.81 2133 LEU A O 1
ATOM 16947 N N . ARG A 1 2134 ? -28.384 -29.207 55.373 1.00 84.50 2134 ARG A N 1
ATOM 16948 C CA . ARG A 1 2134 ? -29.114 -30.468 55.150 1.00 84.50 2134 ARG A CA 1
ATOM 16949 C C . ARG A 1 2134 ? -30.617 -30.269 55.315 1.00 84.50 2134 ARG A C 1
ATOM 16951 O O . ARG A 1 2134 ? -31.046 -29.618 56.265 1.00 84.50 2134 ARG A O 1
ATOM 16958 N N . PHE A 1 2135 ? -31.401 -30.889 54.434 1.00 89.25 2135 PHE A N 1
ATOM 16959 C CA . PHE A 1 2135 ? -32.862 -30.865 54.492 1.00 89.25 2135 PHE A CA 1
ATOM 16960 C C . PHE A 1 2135 ? -33.390 -31.566 55.763 1.00 89.25 2135 PHE A C 1
ATOM 16962 O O . PHE A 1 2135 ? -33.098 -32.750 55.957 1.00 89.25 2135 PHE A O 1
ATOM 16969 N N . PRO A 1 2136 ? -34.178 -30.889 56.622 1.00 88.19 2136 PRO A N 1
ATOM 16970 C CA . PRO A 1 2136 ? -34.656 -31.463 57.884 1.00 88.19 2136 PRO A CA 1
ATOM 16971 C C . PRO A 1 2136 ? -35.906 -32.356 57.747 1.00 88.19 2136 PRO A C 1
ATOM 16973 O O . PRO A 1 2136 ? -36.295 -32.999 58.721 1.00 88.19 2136 PRO A O 1
ATOM 16976 N N . GLY A 1 2137 ? -36.542 -32.414 56.570 1.00 88.44 2137 GLY A N 1
ATOM 16977 C CA . GLY A 1 2137 ? -37.808 -33.123 56.338 1.00 88.44 2137 GLY A CA 1
ATOM 16978 C C . GLY A 1 2137 ? -39.008 -32.184 56.142 1.00 88.44 2137 GLY A C 1
ATOM 16979 O O . GLY A 1 2137 ? -38.937 -30.992 56.425 1.00 88.44 2137 GLY A O 1
ATOM 16980 N N . LEU A 1 2138 ? -40.129 -32.723 55.640 1.00 89.69 2138 LEU A N 1
ATOM 16981 C CA . LEU A 1 2138 ? -41.339 -31.940 55.346 1.00 89.69 2138 LEU A CA 1
ATOM 16982 C C . LEU A 1 2138 ? -42.001 -31.421 56.632 1.00 89.69 2138 LEU A C 1
ATOM 16984 O O . LEU A 1 2138 ? -42.430 -32.208 57.481 1.00 89.69 2138 LEU A O 1
ATOM 16988 N N . HIS A 1 2139 ? -42.157 -30.101 56.744 1.00 91.88 2139 HIS A N 1
ATOM 16989 C CA . HIS A 1 2139 ? -42.751 -29.483 57.927 1.00 91.88 2139 HIS A CA 1
ATOM 16990 C C . HIS A 1 2139 ? -44.243 -29.862 58.102 1.00 91.88 2139 HIS A C 1
ATOM 16992 O O . HIS A 1 2139 ? -45.008 -29.814 57.129 1.00 91.88 2139 HIS A O 1
ATOM 16998 N N . PRO A 1 2140 ? -44.720 -30.158 59.333 1.00 88.44 2140 PRO A N 1
ATOM 16999 C CA . PRO A 1 2140 ? -46.103 -30.579 59.586 1.00 88.44 2140 PRO A CA 1
ATOM 17000 C C . PRO A 1 2140 ? -47.181 -29.619 59.064 1.00 88.44 2140 PRO A C 1
ATOM 17002 O O . PRO A 1 2140 ? -48.218 -30.071 58.591 1.00 88.44 2140 PRO A O 1
ATOM 17005 N N . ASN A 1 2141 ? -46.945 -28.303 59.104 1.00 91.12 2141 ASN A N 1
ATOM 17006 C CA . ASN A 1 2141 ? -47.917 -27.311 58.614 1.00 91.12 2141 ASN A CA 1
ATOM 17007 C C . ASN A 1 2141 ? -48.037 -27.286 57.084 1.00 91.12 2141 ASN A C 1
ATOM 17009 O O . ASN A 1 2141 ? -49.130 -27.069 56.572 1.00 91.12 2141 ASN A O 1
ATOM 17013 N N . ILE A 1 2142 ? -46.952 -27.564 56.352 1.00 92.31 2142 ILE A N 1
ATOM 17014 C CA . ILE A 1 2142 ? -46.985 -27.681 54.885 1.00 92.31 2142 ILE A CA 1
ATOM 17015 C C . ILE A 1 2142 ? -47.733 -28.958 54.502 1.00 92.31 2142 ILE A C 1
ATOM 17017 O O . ILE A 1 2142 ? -48.610 -28.941 53.639 1.00 92.31 2142 ILE A O 1
ATOM 17021 N N . ARG A 1 2143 ? -47.458 -30.055 55.221 1.00 89.75 2143 ARG A N 1
ATOM 17022 C CA . ARG A 1 2143 ? -48.219 -31.303 55.101 1.00 89.75 2143 ARG A CA 1
ATOM 17023 C C . ARG A 1 2143 ? -49.711 -31.064 55.337 1.00 89.75 2143 ARG A C 1
ATOM 17025 O O . ARG A 1 2143 ? -50.529 -31.427 54.498 1.00 89.75 2143 ARG A O 1
ATOM 17032 N N . ARG A 1 2144 ? -50.051 -30.379 56.435 1.00 87.69 2144 ARG A N 1
ATOM 17033 C CA . ARG A 1 2144 ? -51.426 -30.014 56.793 1.00 87.69 2144 ARG A CA 1
ATOM 17034 C C . ARG A 1 2144 ? -52.076 -29.133 55.733 1.00 87.69 2144 ARG A C 1
ATOM 17036 O O . ARG A 1 2144 ? -53.241 -29.347 55.437 1.00 87.69 2144 ARG A O 1
ATOM 17043 N N . PHE A 1 2145 ? -51.345 -28.190 55.142 1.00 91.06 2145 PHE A N 1
ATOM 17044 C CA . PHE A 1 2145 ? -51.863 -27.328 54.081 1.00 91.06 2145 PHE A CA 1
ATOM 17045 C C . PHE A 1 2145 ? -52.306 -28.137 52.862 1.00 91.06 2145 PHE A C 1
ATOM 17047 O O . PHE A 1 2145 ? -53.435 -27.977 52.408 1.00 91.06 2145 PHE A O 1
ATOM 17054 N N . VAL A 1 2146 ? -51.475 -29.070 52.391 1.00 88.12 2146 VAL A N 1
ATOM 17055 C CA . VAL A 1 2146 ? -51.855 -30.000 51.313 1.00 88.12 2146 VAL A CA 1
ATOM 17056 C C . VAL A 1 2146 ? -52.991 -30.928 51.753 1.00 88.12 2146 VAL A C 1
ATOM 17058 O O . VAL A 1 2146 ? -53.837 -31.319 50.945 1.00 88.12 2146 VAL A O 1
ATOM 17061 N N . GLU A 1 2147 ? -53.053 -31.259 53.045 1.00 85.75 2147 GLU A N 1
ATOM 17062 C CA . GLU A 1 2147 ? -54.073 -32.147 53.586 1.00 85.75 2147 GLU A CA 1
ATOM 17063 C C . GLU A 1 2147 ? -55.461 -31.506 53.781 1.00 85.75 2147 GLU A C 1
ATOM 17065 O O . GLU A 1 2147 ? -56.473 -32.182 53.576 1.00 85.75 2147 GLU A O 1
ATOM 17070 N N . THR A 1 2148 ? -55.537 -30.231 54.157 1.00 85.50 2148 THR A N 1
ATOM 17071 C CA . THR A 1 2148 ? -56.787 -29.544 54.536 1.00 85.50 2148 THR A CA 1
ATOM 17072 C C . THR A 1 2148 ? -57.163 -28.398 53.601 1.00 85.50 2148 THR A C 1
ATOM 17074 O O . THR A 1 2148 ? -58.304 -27.946 53.622 1.00 85.50 2148 THR A O 1
ATOM 17077 N N . GLY A 1 2149 ? -56.220 -27.901 52.798 1.00 84.75 2149 GLY A N 1
ATOM 17078 C CA . GLY A 1 2149 ? -56.357 -26.663 52.033 1.00 84.75 2149 GLY A CA 1
ATOM 17079 C C . GLY A 1 2149 ? -56.114 -25.388 52.846 1.00 84.75 2149 GLY A C 1
ATOM 17080 O O . GLY A 1 2149 ? -56.007 -24.316 52.256 1.00 84.75 2149 GLY A O 1
ATOM 17081 N N . THR A 1 2150 ? -55.979 -25.462 54.170 1.00 85.38 2150 THR A N 1
ATOM 17082 C CA . THR A 1 2150 ? -55.831 -24.278 55.027 1.00 85.38 2150 THR A CA 1
ATOM 17083 C C . THR A 1 2150 ? -54.425 -24.215 55.607 1.00 85.38 2150 THR A C 1
ATOM 17085 O O . THR A 1 2150 ? -54.004 -25.114 56.338 1.00 85.38 2150 THR A O 1
ATOM 17088 N N . LEU A 1 2151 ? -53.696 -23.141 55.296 1.00 85.69 2151 LEU A N 1
ATOM 17089 C CA . LEU A 1 2151 ? -52.377 -22.876 55.866 1.00 85.69 2151 LEU A CA 1
ATOM 17090 C C . LEU A 1 2151 ? -52.563 -22.268 57.266 1.00 85.69 2151 LEU A C 1
ATOM 17092 O O . LEU A 1 2151 ? -52.864 -21.086 57.406 1.00 85.69 2151 LEU A O 1
ATOM 17096 N N . SER A 1 2152 ? -52.466 -23.105 58.302 1.00 79.56 2152 SER A N 1
ATOM 17097 C CA . SER A 1 2152 ? -52.661 -22.720 59.706 1.00 79.56 2152 SER A CA 1
ATOM 17098 C C . SER A 1 2152 ? -51.392 -22.957 60.526 1.00 79.56 2152 SER A C 1
ATOM 17100 O O . SER A 1 2152 ? -50.863 -24.070 60.511 1.00 79.56 2152 SER A O 1
ATOM 17102 N N . GLY A 1 2153 ? -50.947 -21.954 61.285 1.00 76.62 2153 GLY A N 1
ATOM 17103 C CA . GLY A 1 2153 ? -49.772 -22.028 62.158 1.00 76.62 2153 GLY A CA 1
ATOM 17104 C C . GLY A 1 2153 ? -48.951 -20.737 62.142 1.00 76.62 2153 GLY A C 1
ATOM 17105 O O . GLY A 1 2153 ? -49.264 -19.805 61.410 1.00 76.62 2153 GLY A O 1
ATOM 17106 N N . VAL A 1 2154 ? -47.907 -20.678 62.972 1.00 75.00 2154 VAL A N 1
ATOM 17107 C CA . VAL A 1 2154 ? -46.936 -19.558 63.001 1.00 75.00 2154 VAL A CA 1
ATOM 17108 C C . VAL A 1 2154 ? -45.522 -20.017 62.618 1.00 75.00 2154 VAL A C 1
ATOM 17110 O O . VAL A 1 2154 ? -44.606 -19.212 62.539 1.00 75.00 2154 VAL A O 1
ATOM 17113 N N . THR A 1 2155 ? -45.329 -21.324 62.407 1.00 85.88 2155 THR A N 1
ATOM 17114 C CA . THR A 1 2155 ? -44.025 -21.954 62.163 1.00 85.88 2155 THR A CA 1
ATOM 17115 C C . THR A 1 2155 ? -44.024 -22.765 60.868 1.00 85.88 2155 THR A C 1
ATOM 17117 O O . THR A 1 2155 ? -45.055 -23.290 60.435 1.00 85.88 2155 THR A O 1
ATOM 17120 N N . GLY A 1 2156 ? -42.848 -22.892 60.253 1.00 85.62 2156 GLY A N 1
ATOM 17121 C CA . GLY A 1 2156 ? -42.630 -23.672 59.028 1.00 85.62 2156 GLY A CA 1
ATOM 17122 C C . GLY A 1 2156 ? -42.822 -22.908 57.719 1.00 85.62 2156 GLY A C 1
ATOM 17123 O O . GLY A 1 2156 ? -42.508 -23.445 56.661 1.00 85.62 2156 GLY A O 1
ATOM 17124 N N . TYR A 1 2157 ? -43.302 -21.670 57.778 1.00 91.50 2157 TYR A N 1
ATOM 17125 C CA . TYR A 1 2157 ? -43.386 -20.746 56.651 1.00 91.50 2157 TYR A CA 1
ATOM 17126 C C . TYR A 1 2157 ? -43.336 -19.304 57.163 1.00 91.50 2157 TYR A C 1
ATOM 17128 O O . TYR A 1 2157 ? -43.626 -19.049 58.332 1.00 91.50 2157 TYR A O 1
ATOM 17136 N N . GLU A 1 2158 ? -43.000 -18.366 56.286 1.00 91.94 2158 GLU A N 1
ATOM 17137 C CA . GLU A 1 2158 ? -43.020 -16.927 56.555 1.00 91.94 2158 GLU A CA 1
ATOM 17138 C C . GLU A 1 2158 ? -43.555 -16.147 55.345 1.00 91.94 2158 GLU A C 1
ATOM 17140 O O . GLU A 1 2158 ? -43.690 -16.691 54.249 1.00 91.94 2158 GLU A O 1
ATOM 17145 N N . HIS A 1 2159 ? -43.911 -14.874 55.531 1.00 93.44 2159 HIS A N 1
ATOM 17146 C CA . HIS A 1 2159 ? -44.373 -14.020 54.432 1.00 93.44 2159 HIS A CA 1
ATOM 17147 C C . HIS A 1 2159 ? -43.217 -13.722 53.462 1.00 93.44 2159 HIS A C 1
ATOM 17149 O O . HIS A 1 2159 ? -42.123 -13.379 53.908 1.00 93.44 2159 HIS A O 1
ATOM 17155 N N . ALA A 1 2160 ? -43.442 -13.777 52.145 1.00 91.31 2160 ALA A N 1
ATOM 17156 C CA . ALA A 1 2160 ? -42.362 -13.649 51.154 1.00 91.31 2160 ALA A CA 1
ATOM 17157 C C . ALA A 1 2160 ? -41.592 -12.316 51.245 1.00 91.31 2160 ALA A C 1
ATOM 17159 O O . ALA A 1 2160 ? -40.375 -12.275 51.088 1.00 91.31 2160 ALA A O 1
ATOM 17160 N N . PHE A 1 2161 ? -42.278 -11.217 51.570 1.00 91.81 2161 PHE A N 1
ATOM 17161 C CA . PHE A 1 2161 ? -41.623 -9.919 51.782 1.00 91.81 2161 PHE A CA 1
ATOM 17162 C C . PHE A 1 2161 ? -40.874 -9.825 53.119 1.00 91.81 2161 PHE A C 1
ATOM 17164 O O . PHE A 1 2161 ? -39.908 -9.076 53.196 1.00 91.81 2161 PHE A O 1
ATOM 17171 N N . ASN A 1 2162 ? -41.241 -10.610 54.142 1.00 89.69 2162 ASN A N 1
ATOM 17172 C CA . ASN A 1 2162 ? -40.427 -10.716 55.362 1.00 89.69 2162 ASN A CA 1
ATOM 17173 C C . ASN A 1 2162 ? -39.136 -11.488 55.081 1.00 89.69 2162 ASN A C 1
ATOM 17175 O O . ASN A 1 2162 ? -38.067 -11.069 55.518 1.00 89.69 2162 ASN A O 1
ATOM 17179 N N . ALA A 1 2163 ? -39.225 -12.540 54.264 1.00 87.94 2163 ALA A N 1
ATOM 17180 C CA . ALA A 1 2163 ? -38.050 -13.233 53.757 1.00 87.94 2163 ALA A CA 1
ATOM 17181 C C . ALA A 1 2163 ? -37.136 -12.273 52.971 1.00 87.94 2163 ALA A C 1
ATOM 17183 O O . ALA A 1 2163 ? -35.944 -12.191 53.263 1.00 87.94 2163 ALA A O 1
ATOM 17184 N N . MET A 1 2164 ? -37.677 -11.458 52.055 1.00 88.75 2164 MET A N 1
ATOM 17185 C CA . MET A 1 2164 ? -36.882 -10.418 51.377 1.00 88.75 2164 MET A CA 1
ATOM 17186 C C . MET A 1 2164 ? -36.299 -9.394 52.355 1.00 88.75 2164 MET A C 1
ATOM 17188 O O . MET A 1 2164 ? -35.131 -9.045 52.224 1.00 88.75 2164 MET A O 1
ATOM 17192 N N . ALA A 1 2165 ? -37.056 -8.945 53.358 1.00 87.00 2165 ALA A N 1
ATOM 17193 C CA . ALA A 1 2165 ? -36.590 -7.981 54.357 1.00 87.00 2165 ALA A CA 1
ATOM 17194 C C . ALA A 1 2165 ? -35.384 -8.474 55.183 1.00 87.00 2165 ALA A C 1
ATOM 17196 O O . ALA A 1 2165 ? -34.642 -7.657 55.724 1.00 87.00 2165 ALA A O 1
ATOM 17197 N N . SER A 1 2166 ? -35.169 -9.794 55.265 1.00 84.38 2166 SER A N 1
ATOM 17198 C CA . SER A 1 2166 ? -34.017 -10.402 55.946 1.00 84.38 2166 SER A CA 1
ATOM 17199 C C . SER A 1 2166 ? -32.694 -10.282 55.168 1.00 84.38 2166 SER A C 1
ATOM 17201 O O . SER A 1 2166 ? -31.625 -10.365 55.778 1.00 84.38 2166 SER A O 1
ATOM 17203 N N . THR A 1 2167 ? -32.760 -10.033 53.854 1.00 86.50 2167 THR A N 1
ATOM 17204 C CA . THR A 1 2167 ? -31.594 -9.855 52.964 1.00 86.50 2167 THR A CA 1
ATOM 17205 C C . THR A 1 2167 ? -30.929 -8.491 53.162 1.00 86.50 2167 THR A C 1
ATOM 17207 O O . THR A 1 2167 ? -31.578 -7.547 53.624 1.00 86.50 2167 THR A O 1
ATOM 17210 N N . GLY A 1 2168 ? -29.653 -8.353 52.800 1.00 82.38 2168 GLY A N 1
ATOM 17211 C CA . GLY A 1 2168 ? -28.933 -7.075 52.861 1.00 82.38 2168 GLY A CA 1
ATOM 17212 C C . GLY A 1 2168 ? -29.621 -5.983 52.035 1.00 82.38 2168 GLY A C 1
ATOM 17213 O O . GLY A 1 2168 ? -29.900 -4.889 52.541 1.00 82.38 2168 GLY A O 1
ATOM 17214 N N . THR A 1 2169 ? -30.024 -6.301 50.797 1.00 83.81 2169 THR A N 1
ATOM 17215 C CA . THR A 1 2169 ? -30.823 -5.387 49.957 1.00 83.81 2169 THR A CA 1
ATOM 17216 C C . THR A 1 2169 ? -32.178 -5.054 50.596 1.00 83.81 2169 THR A C 1
ATOM 17218 O O . THR A 1 2169 ? -32.600 -3.897 50.597 1.00 83.81 2169 THR A O 1
ATOM 17221 N N . GLY A 1 2170 ? -32.867 -6.029 51.192 1.00 86.12 2170 GLY A N 1
ATOM 17222 C CA . GLY A 1 2170 ? -34.146 -5.801 51.870 1.00 86.12 2170 GLY A CA 1
ATOM 17223 C C . GLY A 1 2170 ? -34.042 -4.866 53.077 1.00 86.12 2170 GLY A C 1
ATOM 17224 O O . GLY A 1 2170 ? -34.863 -3.954 53.218 1.00 86.12 2170 GLY A O 1
ATOM 17225 N N . LYS A 1 2171 ? -33.003 -5.032 53.908 1.00 84.31 2171 LYS A N 1
ATOM 17226 C CA . LYS A 1 2171 ? -32.714 -4.144 55.047 1.00 84.31 2171 LYS A CA 1
ATOM 17227 C C . LYS A 1 2171 ? -32.402 -2.724 54.589 1.00 84.31 2171 LYS A C 1
ATOM 17229 O O . LYS A 1 2171 ? -32.939 -1.774 55.158 1.00 84.31 2171 LYS A O 1
ATOM 17234 N N . LYS A 1 2172 ? -31.591 -2.576 53.534 1.00 82.38 2172 LYS A N 1
ATOM 17235 C CA . LYS A 1 2172 ? -31.221 -1.278 52.940 1.00 82.38 2172 LYS A CA 1
ATOM 17236 C C . LYS A 1 2172 ? -32.446 -0.448 52.542 1.00 82.38 2172 LYS A C 1
ATOM 17238 O O . LYS A 1 2172 ? -32.453 0.763 52.749 1.00 82.38 2172 LYS A O 1
ATOM 17243 N N . TYR A 1 2173 ? -33.486 -1.095 52.014 1.00 84.19 2173 TYR A N 1
ATOM 17244 C CA . TYR A 1 2173 ? -34.715 -0.440 51.550 1.00 84.19 2173 TYR A CA 1
ATOM 17245 C C . TYR A 1 2173 ? -35.905 -0.545 52.522 1.00 84.19 2173 TYR A C 1
ATOM 17247 O O . TYR A 1 2173 ? -37.017 -0.145 52.177 1.00 84.19 2173 TYR A O 1
ATOM 17255 N N . ASN A 1 2174 ? -35.683 -1.040 53.746 1.00 84.94 2174 ASN A N 1
ATOM 17256 C CA . ASN A 1 2174 ? -36.701 -1.193 54.793 1.00 84.94 2174 ASN A CA 1
ATOM 17257 C C . ASN A 1 2174 ? -37.970 -1.909 54.291 1.00 84.94 2174 ASN A C 1
ATOM 17259 O O . ASN A 1 2174 ? -39.088 -1.414 54.466 1.00 84.94 2174 ASN A O 1
ATOM 17263 N N . VAL A 1 2175 ? -37.774 -3.044 53.613 1.00 87.25 2175 VAL A N 1
ATOM 17264 C CA . VAL A 1 2175 ? -38.857 -3.869 53.063 1.00 87.25 2175 VAL A CA 1
ATOM 17265 C C . VAL A 1 2175 ? -39.757 -4.396 54.188 1.00 87.25 2175 VAL A C 1
ATOM 17267 O O . VAL A 1 2175 ? -39.276 -4.795 55.246 1.00 87.25 2175 VAL A O 1
ATOM 17270 N N . ARG A 1 2176 ? -41.075 -4.408 53.969 1.00 86.62 2176 ARG A N 1
ATOM 17271 C CA . ARG A 1 2176 ? -42.096 -4.848 54.932 1.00 86.62 2176 ARG A CA 1
ATOM 17272 C C . ARG A 1 2176 ? -43.076 -5.819 54.284 1.00 86.62 2176 ARG A C 1
ATOM 17274 O O . ARG A 1 2176 ? -43.307 -5.763 53.077 1.00 86.62 2176 ARG A O 1
ATOM 17281 N N . ALA A 1 2177 ? -43.684 -6.684 55.098 1.00 83.69 2177 ALA A N 1
ATOM 17282 C CA . ALA A 1 2177 ? -44.791 -7.526 54.656 1.00 83.69 2177 ALA A CA 1
ATOM 17283 C C . ALA A 1 2177 ? -45.938 -6.692 54.072 1.00 83.69 2177 ALA A C 1
ATOM 17285 O O . ALA A 1 2177 ? -46.342 -5.675 54.637 1.00 83.69 2177 ALA A O 1
ATOM 17286 N N . THR A 1 2178 ? -46.479 -7.168 52.955 1.00 85.44 2178 THR A N 1
ATOM 17287 C CA . THR A 1 2178 ? -47.727 -6.676 52.374 1.00 85.44 2178 THR A CA 1
ATOM 17288 C C . THR A 1 2178 ? -48.916 -7.378 53.044 1.00 85.44 2178 THR A C 1
ATOM 17290 O O . THR A 1 2178 ? -48.753 -8.304 53.836 1.00 85.44 2178 THR A O 1
ATOM 17293 N N . GLY A 1 2179 ? -50.144 -6.949 52.737 1.00 81.00 2179 GLY A N 1
ATOM 17294 C CA . GLY A 1 2179 ? -51.363 -7.644 53.177 1.00 81.00 2179 GLY A CA 1
ATOM 17295 C C . GLY A 1 2179 ? -51.688 -8.909 52.371 1.00 81.00 2179 GLY A C 1
ATOM 17296 O O . GLY A 1 2179 ? -52.817 -9.398 52.441 1.00 81.00 2179 GLY A O 1
ATOM 17297 N N . SER A 1 2180 ? -50.757 -9.393 51.545 1.00 86.75 2180 SER A N 1
ATOM 17298 C CA . SER A 1 2180 ? -50.992 -10.515 50.647 1.00 86.75 2180 SER A CA 1
ATOM 17299 C C . SER A 1 2180 ? -50.852 -11.859 51.362 1.00 86.75 2180 SER A C 1
ATOM 17301 O O . SER A 1 2180 ? -50.429 -11.961 52.514 1.00 86.75 2180 SER A O 1
ATOM 17303 N N . ARG A 1 2181 ? -51.270 -12.927 50.680 1.00 90.19 2181 ARG A N 1
ATOM 17304 C CA . ARG A 1 2181 ? -51.145 -14.305 51.173 1.00 90.19 2181 ARG A CA 1
ATOM 17305 C C . ARG A 1 2181 ? -50.079 -15.075 50.389 1.00 90.19 2181 ARG A C 1
ATOM 17307 O O . ARG A 1 2181 ? -50.285 -16.246 50.064 1.00 90.19 2181 ARG A O 1
ATOM 17314 N N . LEU A 1 2182 ? -48.973 -14.404 50.054 1.00 93.81 2182 LEU A N 1
ATOM 17315 C CA . LEU A 1 2182 ? -47.786 -15.016 49.457 1.00 93.81 2182 LEU A CA 1
ATOM 17316 C C . LEU A 1 2182 ? -46.766 -15.366 50.545 1.00 93.81 2182 LEU A C 1
ATOM 17318 O O . LEU A 1 2182 ? -46.129 -14.501 51.149 1.00 93.81 2182 LEU A O 1
ATOM 17322 N N . PHE A 1 2183 ? -46.589 -16.661 50.764 1.00 94.94 2183 PHE A N 1
ATOM 17323 C CA . PHE A 1 2183 ? -45.691 -17.217 51.765 1.00 94.94 2183 PHE A CA 1
ATOM 17324 C C . PHE A 1 2183 ? -44.559 -18.011 51.111 1.00 94.94 2183 PHE A C 1
ATOM 17326 O O . PHE A 1 2183 ? -44.660 -18.458 49.967 1.00 94.94 2183 PHE A O 1
ATOM 17333 N N . VAL A 1 2184 ? -43.484 -18.222 51.861 1.00 93.44 2184 VAL A N 1
ATOM 17334 C CA . VAL A 1 2184 ? -42.352 -19.088 51.509 1.00 93.44 2184 VAL A CA 1
ATOM 17335 C C . VAL A 1 2184 ? -42.143 -20.100 52.632 1.00 93.44 2184 VAL A C 1
ATOM 17337 O O . VAL A 1 2184 ? -42.390 -19.787 53.800 1.00 93.44 2184 VAL A O 1
ATOM 17340 N N . SER A 1 2185 ? -41.726 -21.325 52.312 1.00 94.12 2185 SER A N 1
ATOM 17341 C CA . SER A 1 2185 ? -41.372 -22.306 53.339 1.00 94.12 2185 SER A CA 1
ATOM 17342 C C . SER A 1 2185 ? -40.147 -21.839 54.125 1.00 94.12 2185 SER A C 1
ATOM 17344 O O . SER A 1 2185 ? -39.267 -21.164 53.588 1.00 94.12 2185 SER A O 1
ATOM 17346 N N . ALA A 1 2186 ? -40.068 -22.212 55.405 1.00 88.69 2186 ALA A N 1
ATOM 17347 C CA . ALA A 1 2186 ? -38.948 -21.819 56.268 1.00 88.69 2186 ALA A CA 1
ATOM 17348 C C . ALA A 1 2186 ? -37.581 -22.302 55.736 1.00 88.69 2186 ALA A C 1
ATOM 17350 O O . ALA A 1 2186 ? -36.542 -21.728 56.055 1.00 88.69 2186 ALA A O 1
ATOM 17351 N N . GLU A 1 2187 ? -37.574 -23.345 54.904 1.00 90.75 2187 GLU A N 1
ATOM 17352 C CA . GLU A 1 2187 ? -36.362 -23.876 54.285 1.00 90.75 2187 GLU A CA 1
ATOM 17353 C C . GLU A 1 2187 ? -35.918 -23.097 53.042 1.00 90.75 2187 GLU A C 1
ATOM 17355 O O . GLU A 1 2187 ? -34.757 -23.208 52.650 1.00 90.75 2187 GLU A O 1
ATOM 17360 N N . TYR A 1 2188 ? -36.778 -22.267 52.439 1.00 90.56 2188 TYR A N 1
ATOM 17361 C CA . TYR A 1 2188 ? -36.492 -21.591 51.171 1.00 90.56 2188 TYR A CA 1
ATOM 17362 C C . TYR A 1 2188 ? -35.259 -20.678 51.227 1.00 90.56 2188 TYR A C 1
ATOM 17364 O O . TYR A 1 2188 ? -34.398 -20.766 50.347 1.00 90.56 2188 TYR A O 1
ATOM 17372 N N . MET A 1 2189 ? -35.132 -19.863 52.280 1.00 86.44 2189 MET A N 1
ATOM 17373 C CA . MET A 1 2189 ? -34.003 -18.937 52.468 1.00 86.44 2189 MET A CA 1
ATOM 17374 C C . MET A 1 2189 ? -32.740 -19.622 53.025 1.00 86.44 2189 MET A C 1
ATOM 17376 O O . MET A 1 2189 ? -31.687 -19.000 53.113 1.00 86.44 2189 MET A O 1
ATOM 17380 N N . ARG A 1 2190 ? -32.816 -20.907 53.404 1.00 87.81 2190 ARG A N 1
ATOM 17381 C CA . ARG A 1 2190 ? -31.728 -21.648 54.062 1.00 87.81 2190 ARG A CA 1
ATOM 17382 C C . ARG A 1 2190 ? -30.984 -22.535 53.065 1.00 87.81 2190 ARG A C 1
ATOM 17384 O O . ARG A 1 2190 ? -31.450 -23.629 52.752 1.00 87.81 2190 ARG A O 1
ATOM 17391 N N . THR A 1 2191 ? -29.832 -22.094 52.567 1.00 87.25 2191 THR A N 1
ATOM 17392 C CA . THR A 1 2191 ? -29.039 -22.824 51.551 1.00 87.25 2191 THR A CA 1
ATOM 17393 C C . THR A 1 2191 ? -27.659 -23.244 52.056 1.00 87.25 2191 THR A C 1
ATOM 17395 O O . THR A 1 2191 ? -27.348 -24.436 52.049 1.00 87.25 2191 THR A O 1
ATOM 17398 N N . ILE A 1 2192 ? -26.861 -22.291 52.540 1.00 86.44 2192 ILE A N 1
ATOM 17399 C CA . ILE A 1 2192 ? -25.470 -22.487 52.978 1.00 86.44 2192 ILE A CA 1
ATOM 17400 C C . ILE A 1 2192 ? -25.297 -22.283 54.490 1.00 86.44 2192 ILE A C 1
ATOM 17402 O O . ILE A 1 2192 ? -26.064 -21.563 55.131 1.00 86.44 2192 ILE A O 1
ATOM 17406 N N . ALA A 1 2193 ? -24.291 -22.936 55.071 1.00 78.25 2193 ALA A N 1
ATOM 17407 C CA . ALA A 1 2193 ? -23.868 -22.723 56.450 1.00 78.25 2193 ALA A CA 1
ATOM 17408 C C . ALA A 1 2193 ? -22.899 -21.531 56.511 1.00 78.25 2193 ALA A C 1
ATOM 17410 O O . ALA A 1 2193 ? -21.813 -21.586 55.937 1.00 78.25 2193 ALA A O 1
ATOM 17411 N N . LEU A 1 2194 ? -23.298 -20.459 57.199 1.00 69.88 2194 LEU A N 1
ATOM 17412 C CA . LEU A 1 2194 ? -22.494 -19.246 57.366 1.00 69.88 2194 LEU A CA 1
ATOM 17413 C C . LEU A 1 2194 ? -21.815 -19.229 58.739 1.00 69.88 2194 LEU A C 1
ATOM 17415 O O . LEU A 1 2194 ? -22.483 -19.350 59.767 1.00 69.88 2194 LEU A O 1
ATOM 17419 N N . GLU A 1 2195 ? -20.499 -19.020 58.760 1.00 58.06 2195 GLU A N 1
ATOM 17420 C CA . GLU A 1 2195 ? -19.740 -18.712 59.977 1.00 58.06 2195 GLU A CA 1
ATOM 17421 C C . GLU A 1 2195 ? -19.686 -17.182 60.170 1.00 58.06 2195 GLU A C 1
ATOM 17423 O O . GLU A 1 2195 ? -18.775 -16.508 59.697 1.00 58.06 2195 GLU A O 1
ATOM 17428 N N . GLY A 1 2196 ? -20.693 -16.609 60.841 1.00 54.88 2196 GLY A N 1
ATOM 17429 C CA . GLY A 1 2196 ? -20.752 -15.177 61.186 1.00 54.88 2196 GLY A CA 1
ATOM 17430 C C . GLY A 1 2196 ? -21.683 -14.312 60.317 1.00 54.88 2196 GLY A C 1
ATOM 17431 O O . GLY A 1 2196 ? -22.267 -14.771 59.339 1.00 54.88 2196 GLY A O 1
ATOM 17432 N N . CYS A 1 2197 ? -21.849 -13.037 60.703 1.00 46.78 2197 CYS A N 1
ATOM 17433 C CA . CYS A 1 2197 ? -22.771 -12.069 60.080 1.00 46.78 2197 CYS A CA 1
ATOM 17434 C C . CYS A 1 2197 ? -22.242 -11.487 58.752 1.00 46.78 2197 CYS A C 1
ATOM 17436 O O . CYS A 1 2197 ? -22.083 -10.273 58.632 1.00 46.78 2197 CYS A O 1
ATOM 17438 N N . SER A 1 2198 ? -21.962 -12.329 57.757 1.00 50.47 2198 SER A N 1
ATOM 17439 C CA . SER A 1 2198 ? -21.776 -11.861 56.375 1.00 50.47 2198 SER A CA 1
ATOM 17440 C C . SER A 1 2198 ? -23.104 -11.957 55.617 1.00 50.47 2198 SER A C 1
ATOM 17442 O O . SER A 1 2198 ? -23.736 -13.013 55.582 1.00 50.47 2198 SER A O 1
ATOM 17444 N N . GLU A 1 2199 ? -23.567 -10.839 55.056 1.00 56.19 2199 GLU A N 1
ATOM 17445 C CA . GLU A 1 2199 ? -24.773 -10.795 54.221 1.00 56.19 2199 GLU A CA 1
ATOM 17446 C C . GLU A 1 2199 ? -24.444 -11.439 52.865 1.00 56.19 2199 GLU A C 1
ATOM 17448 O O . GLU A 1 2199 ? -23.670 -10.893 52.084 1.00 56.19 2199 GLU A O 1
ATOM 17453 N N . THR A 1 2200 ? -24.961 -12.645 52.615 1.00 63.25 2200 THR A N 1
ATOM 17454 C CA . THR A 1 2200 ? -24.660 -13.464 51.422 1.00 63.25 2200 THR A CA 1
ATOM 17455 C C . THR A 1 2200 ? -25.906 -13.645 50.558 1.00 63.25 2200 THR A C 1
ATOM 17457 O O . THR A 1 2200 ? -26.373 -14.752 50.282 1.00 63.25 2200 THR A O 1
ATOM 17460 N N . ASP A 1 2201 ? -26.444 -12.515 50.105 1.00 74.38 2201 ASP A N 1
ATOM 17461 C CA . ASP A 1 2201 ? -27.649 -12.423 49.272 1.00 74.38 2201 ASP A CA 1
ATOM 17462 C C . ASP A 1 2201 ? -27.520 -13.177 47.920 1.00 74.38 2201 ASP A C 1
ATOM 17464 O O . ASP A 1 2201 ? -28.517 -13.507 47.272 1.00 74.38 2201 ASP A O 1
ATOM 17468 N N . ASP A 1 2202 ? -26.297 -13.538 47.518 1.00 75.31 2202 ASP A N 1
ATOM 17469 C CA . ASP A 1 2202 ? -26.004 -14.325 46.319 1.00 75.31 2202 ASP A CA 1
ATOM 17470 C C . ASP A 1 2202 ? -26.371 -15.817 46.428 1.00 75.31 2202 ASP A C 1
ATOM 17472 O O . ASP A 1 2202 ? -26.377 -16.505 45.415 1.00 75.31 2202 ASP A O 1
ATOM 17476 N N . PHE A 1 2203 ? -26.724 -16.373 47.587 1.00 82.69 2203 PHE A N 1
ATOM 17477 C CA . PHE A 1 2203 ? -27.006 -17.819 47.710 1.00 82.69 2203 PHE A CA 1
ATOM 17478 C C . PHE A 1 2203 ? -28.500 -18.144 47.845 1.00 82.69 2203 PHE A C 1
ATOM 17480 O O . PHE A 1 2203 ? -28.882 -19.141 48.457 1.00 82.69 2203 PHE A O 1
ATOM 17487 N N . LEU A 1 2204 ? -29.373 -17.322 47.260 1.00 84.25 2204 LEU A N 1
ATOM 17488 C CA . LEU A 1 2204 ? -30.823 -17.537 47.266 1.00 84.25 2204 LEU A CA 1
ATOM 17489 C C . LEU A 1 2204 ? -31.273 -18.545 46.190 1.00 84.25 2204 LEU A C 1
ATOM 17491 O O . LEU A 1 2204 ? -30.809 -18.505 45.049 1.00 84.25 2204 LEU A O 1
ATOM 17495 N N . ARG A 1 2205 ? -32.246 -19.409 46.521 1.00 87.56 2205 ARG A N 1
ATOM 17496 C CA . ARG A 1 2205 ? -32.852 -20.352 45.559 1.00 87.56 2205 ARG A CA 1
ATOM 17497 C C . ARG A 1 2205 ? -33.669 -19.629 44.471 1.00 87.56 2205 ARG A C 1
ATOM 17499 O O . ARG A 1 2205 ? -34.175 -18.526 44.711 1.00 87.56 2205 ARG A O 1
ATOM 17506 N N . PRO A 1 2206 ? -33.819 -20.218 43.271 1.00 87.44 2206 PRO A N 1
ATOM 17507 C CA . PRO A 1 2206 ? -34.838 -19.808 42.309 1.00 87.44 2206 PRO A CA 1
ATOM 17508 C C . PRO A 1 2206 ? -36.242 -20.238 42.772 1.00 87.44 2206 PRO A C 1
ATOM 17510 O O . PRO A 1 2206 ? -36.399 -21.239 43.471 1.00 87.44 2206 PRO A O 1
ATOM 17513 N N . VAL A 1 2207 ? -37.268 -19.483 42.370 1.00 89.19 2207 VAL A N 1
ATOM 17514 C CA . VAL A 1 2207 ? -38.674 -19.852 42.606 1.00 89.19 2207 VAL A CA 1
ATOM 17515 C C . VAL A 1 2207 ? -39.114 -20.787 41.490 1.00 89.19 2207 VAL A C 1
ATOM 17517 O O . VAL A 1 2207 ? -39.215 -20.357 40.343 1.00 89.19 2207 VAL A O 1
ATOM 17520 N N . GLU A 1 2208 ? -39.384 -22.042 41.837 1.00 88.00 2208 GLU A N 1
ATOM 17521 C CA . GLU A 1 2208 ? -39.734 -23.084 40.860 1.00 88.00 2208 GLU A CA 1
ATOM 17522 C C . GLU A 1 2208 ? -41.085 -23.754 41.134 1.00 88.00 2208 GLU A C 1
ATOM 17524 O O . GLU A 1 2208 ? -41.800 -24.168 40.222 1.00 88.00 2208 GLU A O 1
ATOM 17529 N N . TRP A 1 2209 ? -41.436 -23.878 42.413 1.00 93.12 2209 TRP A N 1
ATOM 17530 C CA . TRP A 1 2209 ? -42.528 -24.728 42.864 1.00 93.12 2209 TRP A CA 1
ATOM 17531 C C . TRP A 1 2209 ? -43.427 -23.959 43.817 1.00 93.12 2209 TRP A C 1
ATOM 17533 O O . TRP A 1 2209 ? -42.978 -23.462 44.854 1.00 93.12 2209 TRP A O 1
ATOM 17543 N N . ILE A 1 2210 ? -44.704 -23.861 43.458 1.00 94.44 2210 ILE A N 1
ATOM 17544 C CA . ILE A 1 2210 ? -45.670 -23.042 44.187 1.00 94.44 2210 ILE A CA 1
ATOM 17545 C C . ILE A 1 2210 ? -46.886 -23.898 44.508 1.00 94.44 2210 ILE A C 1
ATOM 17547 O O . ILE A 1 2210 ? -47.538 -24.430 43.614 1.00 94.44 2210 ILE A O 1
ATOM 17551 N N . LEU A 1 2211 ? -47.215 -24.017 45.789 1.00 93.81 2211 LEU A N 1
ATOM 17552 C CA . LEU A 1 2211 ? -48.494 -24.557 46.225 1.00 93.81 2211 LEU A CA 1
ATOM 17553 C C . LEU A 1 2211 ? -49.519 -23.425 46.235 1.00 93.81 2211 LEU A C 1
ATOM 17555 O O . LEU A 1 2211 ? -49.397 -22.474 47.005 1.00 93.81 2211 LEU A O 1
ATOM 17559 N N . TRP A 1 2212 ? -50.534 -23.531 45.389 1.00 93.25 2212 TRP A N 1
ATOM 17560 C CA . TRP A 1 2212 ? -51.580 -22.534 45.226 1.00 93.25 2212 TRP A CA 1
ATOM 17561 C C . TRP A 1 2212 ? -52.937 -23.100 45.635 1.00 93.25 2212 TRP A C 1
ATOM 17563 O O . TRP A 1 2212 ? -53.362 -24.141 45.133 1.00 93.25 2212 TRP A O 1
ATOM 17573 N N . ASN A 1 2213 ? -53.639 -22.403 46.528 1.00 91.94 2213 ASN A N 1
ATOM 17574 C CA . ASN A 1 2213 ? -55.046 -22.666 46.817 1.00 91.94 2213 ASN A CA 1
ATOM 17575 C C . ASN A 1 2213 ? -55.918 -21.501 46.310 1.00 91.94 2213 ASN A C 1
ATOM 17577 O O . ASN A 1 2213 ? -55.969 -20.459 46.976 1.00 91.94 2213 ASN A O 1
ATOM 17581 N N . PRO A 1 2214 ? -56.661 -21.683 45.199 1.00 87.12 2214 PRO A N 1
ATOM 17582 C CA . PRO A 1 2214 ? -57.589 -20.688 44.665 1.00 87.12 2214 PRO A CA 1
ATOM 17583 C C . PRO A 1 2214 ? -58.666 -20.226 45.655 1.00 87.12 2214 PRO A C 1
ATOM 17585 O O . PRO A 1 2214 ? -59.005 -19.044 45.682 1.00 87.12 2214 PRO A O 1
ATOM 17588 N N . ALA A 1 2215 ? -59.196 -21.138 46.479 1.00 84.81 2215 ALA A N 1
ATOM 17589 C CA . ALA A 1 2215 ? -60.298 -20.856 47.400 1.00 84.81 2215 ALA A CA 1
ATOM 17590 C C . ALA A 1 2215 ? -59.853 -20.002 48.595 1.00 84.81 2215 ALA A C 1
ATOM 17592 O O . ALA A 1 2215 ? -60.597 -19.143 49.057 1.00 84.81 2215 ALA A O 1
ATOM 17593 N N . GLN A 1 2216 ? -58.631 -20.224 49.085 1.00 86.12 2216 GLN A N 1
ATOM 17594 C CA . GLN A 1 2216 ? -58.039 -19.439 50.176 1.00 86.12 2216 GLN A CA 1
ATOM 17595 C C . GLN A 1 2216 ? -57.188 -18.267 49.679 1.00 86.12 2216 GLN A C 1
ATOM 17597 O O . GLN A 1 2216 ? -56.638 -17.531 50.505 1.00 86.12 2216 GLN A O 1
ATOM 17602 N N . GLN A 1 2217 ? -57.037 -18.123 48.356 1.00 89.50 2217 GLN A N 1
ATOM 17603 C CA . GLN A 1 2217 ? -56.158 -17.141 47.719 1.00 89.50 2217 GLN A CA 1
ATOM 17604 C C . GLN A 1 2217 ? -54.747 -17.161 48.328 1.00 89.50 2217 GLN A C 1
ATOM 17606 O O . GLN A 1 2217 ? -54.151 -16.118 48.560 1.00 89.50 2217 GLN A O 1
ATOM 17611 N N . THR A 1 2218 ? -54.248 -18.351 48.680 1.00 92.50 2218 THR A N 1
ATOM 17612 C CA . THR A 1 2218 ? -53.000 -18.530 49.439 1.00 92.50 2218 THR A CA 1
ATOM 17613 C C . THR A 1 2218 ? -51.966 -19.248 48.587 1.00 92.50 2218 THR A C 1
ATOM 17615 O O . THR A 1 2218 ? -52.231 -20.350 48.100 1.00 92.50 2218 THR A O 1
ATOM 17618 N N . ALA A 1 2219 ? -50.798 -18.625 48.432 1.00 93.62 2219 ALA A N 1
ATOM 17619 C CA . ALA A 1 2219 ? -49.648 -19.158 47.713 1.00 93.62 2219 ALA A CA 1
ATOM 17620 C C . ALA A 1 2219 ? -48.514 -19.463 48.695 1.00 93.62 2219 ALA A C 1
ATOM 17622 O O . ALA A 1 2219 ? -48.210 -18.645 49.561 1.00 93.62 2219 ALA A O 1
ATOM 17623 N N . LEU A 1 2220 ? -47.874 -20.619 48.545 1.00 95.12 2220 LEU A N 1
ATOM 17624 C CA . LEU A 1 2220 ? -46.706 -21.016 49.324 1.00 95.12 2220 LEU A CA 1
ATOM 17625 C C . LEU A 1 2220 ? -45.603 -21.522 48.386 1.00 95.12 2220 LEU A C 1
ATOM 17627 O O . LEU A 1 2220 ? -45.769 -22.554 47.737 1.00 95.12 2220 LEU A O 1
ATOM 17631 N N . VAL A 1 2221 ? -44.479 -20.809 48.327 1.00 94.69 2221 VAL A N 1
ATOM 17632 C CA . VAL A 1 2221 ? -43.267 -21.250 47.620 1.00 94.69 2221 VAL A CA 1
ATOM 17633 C C . VAL A 1 2221 ? -42.552 -22.304 48.464 1.00 94.69 2221 VAL A C 1
ATOM 17635 O O . VAL A 1 2221 ? -42.319 -22.084 49.652 1.00 94.69 2221 VAL A O 1
ATOM 17638 N N . VAL A 1 2222 ? -42.198 -23.435 47.859 1.00 94.38 2222 VAL A N 1
ATOM 17639 C CA . VAL A 1 2222 ? -41.574 -24.586 48.538 1.00 94.38 2222 VAL A CA 1
ATOM 17640 C C . VAL A 1 2222 ? -40.255 -24.981 47.874 1.00 94.38 2222 VAL A C 1
ATOM 17642 O O . VAL A 1 2222 ? -40.020 -24.666 46.706 1.00 94.38 2222 VAL A O 1
ATOM 17645 N N . VAL A 1 2223 ? -39.377 -25.671 48.609 1.00 93.75 2223 VAL A N 1
ATOM 17646 C CA . VAL A 1 2223 ? -38.090 -26.144 48.069 1.00 93.75 2223 VAL A CA 1
ATOM 17647 C C . VAL A 1 2223 ? -38.241 -27.480 47.330 1.00 93.75 2223 VAL A C 1
ATOM 17649 O O . VAL A 1 2223 ? -39.171 -28.241 47.615 1.00 93.75 2223 VAL A O 1
ATOM 17652 N N . PRO A 1 2224 ? -37.327 -27.825 46.404 1.00 92.38 2224 PRO A N 1
ATOM 17653 C CA . PRO A 1 2224 ? -37.441 -29.053 45.623 1.00 92.38 2224 PRO A CA 1
ATOM 17654 C C . PRO A 1 2224 ? -37.594 -30.324 46.483 1.00 92.38 2224 PRO A C 1
ATOM 17656 O O . PRO A 1 2224 ? -38.348 -31.231 46.122 1.00 92.38 2224 PRO A O 1
ATOM 17659 N N . GLU A 1 2225 ? -36.871 -30.439 47.600 1.00 91.88 2225 GLU A N 1
ATOM 17660 C CA . GLU A 1 2225 ? -36.937 -31.593 48.513 1.00 91.88 2225 GLU A CA 1
ATOM 17661 C C . GLU A 1 2225 ? -38.325 -31.758 49.149 1.00 91.88 2225 GLU A C 1
ATOM 17663 O O . GLU A 1 2225 ? -38.805 -32.881 49.298 1.00 91.88 2225 GLU A O 1
ATOM 17668 N N . GLU A 1 2226 ? -39.003 -30.651 49.473 1.00 94.06 2226 GLU A N 1
ATOM 17669 C CA . GLU A 1 2226 ? -40.389 -30.675 49.951 1.00 94.06 2226 GLU A CA 1
ATOM 17670 C C . GLU A 1 2226 ? -41.313 -31.193 48.843 1.00 94.06 2226 GLU A C 1
ATOM 17672 O O . GLU A 1 2226 ? -42.146 -32.065 49.082 1.00 94.06 2226 GLU A O 1
ATOM 17677 N N . VAL A 1 2227 ? -41.118 -30.726 47.608 1.00 92.31 2227 VAL A N 1
ATOM 17678 C CA . VAL A 1 2227 ? -41.920 -31.113 46.435 1.00 92.31 2227 VAL A CA 1
ATOM 17679 C C . VAL A 1 2227 ? -41.811 -32.603 46.120 1.00 92.31 2227 VAL A C 1
ATOM 17681 O O . VAL A 1 2227 ? -42.826 -33.243 45.849 1.00 92.31 2227 VAL A O 1
ATOM 17684 N N . GLU A 1 2228 ? -40.611 -33.179 46.207 1.00 90.81 2228 GLU A N 1
ATOM 17685 C CA . GLU A 1 2228 ? -40.385 -34.615 45.986 1.00 90.81 2228 GLU A CA 1
ATOM 17686 C C . GLU A 1 2228 ? -41.234 -35.483 46.937 1.00 90.81 2228 GLU A C 1
ATOM 17688 O O . GLU A 1 2228 ? -41.722 -36.544 46.546 1.00 90.81 2228 GLU A O 1
ATOM 17693 N N . LEU A 1 2229 ? -41.475 -35.004 48.164 1.00 90.56 2229 LEU A N 1
ATOM 17694 C CA . LEU A 1 2229 ? -42.342 -35.661 49.148 1.00 90.56 2229 LEU A CA 1
ATOM 17695 C C . LEU A 1 2229 ? -43.834 -35.353 48.938 1.00 90.56 2229 LEU A C 1
ATOM 17697 O O . LEU A 1 2229 ? -44.686 -36.168 49.299 1.00 90.56 2229 LEU A O 1
ATOM 17701 N N . LEU A 1 2230 ? -44.164 -34.198 48.355 1.00 91.81 2230 LEU A N 1
ATOM 17702 C CA . LEU A 1 2230 ? -45.539 -33.739 48.144 1.00 91.81 2230 LEU A CA 1
ATOM 17703 C C . LEU A 1 2230 ? -46.195 -34.300 46.874 1.00 91.81 2230 LEU A C 1
ATOM 17705 O O . LEU A 1 2230 ? -47.395 -34.576 46.901 1.00 91.81 2230 LEU A O 1
ATOM 17709 N N . ILE A 1 2231 ? -45.452 -34.516 45.780 1.00 90.38 2231 ILE A N 1
ATOM 17710 C CA . ILE A 1 2231 ? -45.998 -35.040 44.508 1.00 90.38 2231 ILE A CA 1
ATOM 17711 C C . ILE A 1 2231 ? -46.826 -36.326 44.709 1.00 90.38 2231 ILE A C 1
ATOM 17713 O O . ILE A 1 2231 ? -47.963 -36.376 44.230 1.00 90.38 2231 ILE A O 1
ATOM 17717 N N . PRO A 1 2232 ? -46.340 -37.355 45.433 1.00 86.62 2232 PRO A N 1
ATOM 17718 C CA . PRO A 1 2232 ? -47.097 -38.589 45.639 1.00 86.62 2232 PRO A CA 1
ATOM 17719 C C . PRO A 1 2232 ? -48.350 -38.360 46.488 1.00 86.62 2232 PRO A C 1
ATOM 17721 O O . PRO A 1 2232 ? -49.387 -38.965 46.229 1.00 86.62 2232 PRO A O 1
ATOM 17724 N N . MET A 1 2233 ? -48.284 -37.459 47.475 1.00 87.31 2233 MET A N 1
ATOM 17725 C CA . MET A 1 2233 ? -49.431 -37.109 48.320 1.00 87.31 2233 MET A CA 1
ATOM 17726 C C . MET A 1 2233 ? -50.545 -36.439 47.511 1.00 87.31 2233 MET A C 1
ATOM 17728 O O . MET A 1 2233 ? -51.711 -36.817 47.635 1.00 87.31 2233 MET A O 1
ATOM 17732 N N . ILE A 1 2234 ? -50.180 -35.469 46.669 1.00 88.19 2234 ILE A N 1
ATOM 17733 C CA . ILE A 1 2234 ? -51.114 -34.747 45.800 1.00 88.19 2234 ILE A CA 1
ATOM 17734 C C . ILE A 1 2234 ? -51.720 -35.708 44.773 1.00 88.19 2234 ILE A C 1
ATOM 17736 O O . ILE A 1 2234 ? -52.941 -35.747 44.610 1.00 88.19 2234 ILE A O 1
ATOM 17740 N N . ARG A 1 2235 ? -50.885 -36.537 44.131 1.00 84.44 2235 ARG A N 1
ATOM 17741 C CA . ARG A 1 2235 ? -51.329 -37.505 43.120 1.00 84.44 2235 ARG A CA 1
ATOM 17742 C C . ARG A 1 2235 ? -52.277 -38.547 43.718 1.00 84.44 2235 ARG A C 1
ATOM 17744 O O . ARG A 1 2235 ? -53.360 -38.730 43.176 1.00 84.44 2235 ARG A O 1
ATOM 17751 N N . ASN A 1 2236 ? -51.933 -39.148 44.863 1.00 80.25 2236 ASN A N 1
ATOM 17752 C CA . ASN A 1 2236 ? -52.775 -40.145 45.537 1.00 80.25 2236 ASN A CA 1
ATOM 17753 C C . ASN A 1 2236 ? -54.158 -39.585 45.899 1.00 80.25 2236 ASN A C 1
ATOM 17755 O O . ASN A 1 2236 ? -55.168 -40.266 45.709 1.00 80.25 2236 ASN A O 1
ATOM 17759 N N . ARG A 1 2237 ? -54.218 -38.331 46.363 1.00 76.69 2237 ARG A N 1
ATOM 17760 C CA . ARG A 1 2237 ? -55.480 -37.640 46.658 1.00 76.69 2237 ARG A CA 1
ATOM 17761 C C . ARG A 1 2237 ? -56.311 -37.402 45.408 1.00 76.69 2237 ARG A C 1
ATOM 17763 O O . ARG A 1 2237 ? -57.486 -37.769 45.408 1.00 76.69 2237 ARG A O 1
ATOM 17770 N N . ALA A 1 2238 ? -55.691 -36.891 44.344 1.00 68.31 2238 ALA A N 1
ATOM 17771 C CA . ALA A 1 2238 ? -56.351 -36.709 43.056 1.00 68.31 2238 ALA A CA 1
ATOM 17772 C C . ALA A 1 2238 ? -56.934 -38.034 42.523 1.00 68.31 2238 ALA A C 1
ATOM 17774 O O . ALA A 1 2238 ? -58.091 -38.065 42.111 1.00 68.31 2238 ALA A O 1
ATOM 17775 N N . SER A 1 2239 ? -56.196 -39.148 42.624 1.00 68.38 2239 SER A N 1
ATOM 17776 C CA . SER A 1 2239 ? -56.686 -40.478 42.222 1.00 68.38 2239 SER A CA 1
ATOM 17777 C C . SER A 1 2239 ? -57.743 -41.084 43.158 1.00 68.38 2239 SER A C 1
ATOM 17779 O O . SER A 1 2239 ? -58.534 -41.908 42.713 1.00 68.38 2239 SER A O 1
ATOM 17781 N N . SER A 1 2240 ? -57.808 -40.678 44.432 1.00 69.12 2240 SER A N 1
ATOM 17782 C CA . SER A 1 2240 ? -58.837 -41.136 45.388 1.00 69.12 2240 SER A CA 1
ATOM 17783 C C . SER A 1 2240 ? -60.200 -40.440 45.231 1.00 69.12 2240 SER A C 1
ATOM 17785 O O . SER A 1 2240 ? -61.125 -40.717 45.991 1.00 69.12 2240 SER A O 1
ATOM 17787 N N . GLY A 1 2241 ? -60.330 -39.501 44.286 1.00 61.91 2241 GLY A N 1
ATOM 17788 C CA . GLY A 1 2241 ? -61.535 -38.685 44.106 1.00 61.91 2241 GLY A CA 1
ATOM 17789 C C . GLY A 1 2241 ? -61.709 -37.567 45.145 1.00 61.91 2241 GLY A C 1
ATOM 17790 O O . GLY A 1 2241 ? -62.662 -36.792 45.057 1.00 61.91 2241 GLY A O 1
ATOM 17791 N N . GLN A 1 2242 ? -60.792 -37.428 46.111 1.00 61.16 2242 GLN A N 1
ATOM 17792 C CA . GLN A 1 2242 ? -60.764 -36.278 47.013 1.00 61.16 2242 GLN A CA 1
ATOM 17793 C C . GLN A 1 2242 ? -60.304 -35.034 46.245 1.00 61.16 2242 GLN A C 1
ATOM 17795 O O . GLN A 1 2242 ? -59.154 -34.949 45.812 1.00 61.16 2242 GLN A O 1
ATOM 17800 N N . LYS A 1 2243 ? -61.194 -34.041 46.099 1.00 60.69 2243 LYS A N 1
ATOM 17801 C CA . LYS A 1 2243 ? -60.844 -32.722 45.552 1.00 60.69 2243 LYS A CA 1
ATOM 17802 C C . LYS A 1 2243 ? -59.783 -32.070 46.445 1.00 60.69 2243 LYS A C 1
ATOM 17804 O O . LYS A 1 2243 ? -60.107 -31.508 47.489 1.00 60.69 2243 LYS A O 1
ATOM 17809 N N . SER A 1 2244 ? -58.516 -32.154 46.043 1.00 66.12 2244 SER A N 1
ATOM 17810 C CA . SER A 1 2244 ? -57.446 -31.357 46.642 1.00 66.12 2244 SER A CA 1
ATOM 17811 C C . SER A 1 2244 ? -57.703 -29.891 46.306 1.00 66.12 2244 SER A C 1
ATOM 17813 O O . SER A 1 2244 ? -57.713 -29.529 45.135 1.00 66.12 2244 SER A O 1
ATOM 17815 N N . GLY A 1 2245 ? -57.920 -29.050 47.319 1.00 79.56 2245 GLY A N 1
ATOM 17816 C CA . GLY A 1 2245 ? -58.009 -27.598 47.128 1.00 79.56 2245 GLY A CA 1
ATOM 17817 C C . GLY A 1 2245 ? -56.654 -26.932 46.854 1.00 79.56 2245 GLY A C 1
ATOM 17818 O O . GLY A 1 2245 ? -56.613 -25.742 46.562 1.00 79.56 2245 GLY A O 1
ATOM 17819 N N . VAL A 1 2246 ? -55.549 -27.680 46.975 1.00 90.19 2246 VAL A N 1
ATOM 17820 C CA . VAL A 1 2246 ? -54.180 -27.199 46.747 1.00 90.19 2246 VAL A CA 1
ATOM 17821 C C . VAL A 1 2246 ? -53.634 -27.785 45.452 1.00 90.19 2246 VAL A C 1
ATOM 17823 O O . VAL A 1 2246 ? -53.711 -28.998 45.231 1.00 90.19 2246 VAL A O 1
ATOM 17826 N N . HIS A 1 2247 ? -53.052 -26.910 44.640 1.00 92.06 2247 HIS A N 1
ATOM 17827 C CA . HIS A 1 2247 ? -52.474 -27.183 43.333 1.00 92.06 2247 HIS A CA 1
ATOM 17828 C C . HIS A 1 2247 ? -50.971 -26.898 43.361 1.00 92.06 2247 HIS A C 1
ATOM 17830 O O . HIS A 1 2247 ? -50.558 -25.836 43.819 1.00 92.06 2247 HIS A O 1
ATOM 17836 N N . LEU A 1 2248 ? -50.148 -27.824 42.874 1.00 93.75 2248 LEU A N 1
ATOM 17837 C CA . LEU A 1 2248 ? -48.715 -27.615 42.680 1.00 93.75 2248 LEU A CA 1
ATOM 17838 C C . LEU A 1 2248 ? -48.475 -27.037 41.284 1.00 93.75 2248 LEU A C 1
ATOM 17840 O O . LEU A 1 2248 ? -48.665 -27.735 40.291 1.00 93.75 2248 LEU A O 1
ATOM 17844 N N . VAL A 1 2249 ? -48.052 -25.781 41.219 1.00 92.25 2249 VAL A N 1
ATOM 17845 C CA . VAL A 1 2249 ? -47.713 -25.065 39.987 1.00 92.25 2249 VAL A CA 1
ATOM 17846 C C . VAL A 1 2249 ? -46.212 -25.175 39.736 1.00 92.25 2249 VAL A C 1
ATOM 17848 O O . VAL A 1 2249 ? -45.406 -24.836 40.609 1.00 92.25 2249 VAL A O 1
ATOM 17851 N N . THR A 1 2250 ? -45.844 -25.619 38.535 1.00 91.56 2250 THR A N 1
ATOM 17852 C CA . THR A 1 2250 ? -44.477 -25.520 38.014 1.00 91.56 2250 THR A CA 1
ATOM 17853 C C . THR A 1 2250 ? -44.281 -24.145 37.393 1.00 91.56 2250 THR A C 1
ATOM 17855 O O . THR A 1 2250 ? -44.986 -23.772 36.456 1.00 91.56 2250 THR A O 1
ATOM 17858 N N . TYR A 1 2251 ? -43.323 -23.389 37.917 1.00 90.88 2251 TYR A N 1
ATOM 17859 C CA . TYR A 1 2251 ? -43.062 -22.011 37.528 1.00 90.88 2251 TYR A CA 1
ATOM 17860 C C . TYR A 1 2251 ? -41.576 -21.806 37.249 1.00 90.88 2251 TYR A C 1
ATOM 17862 O O . TYR A 1 2251 ? -40.728 -22.411 37.889 1.00 90.88 2251 TYR A O 1
ATOM 17870 N N . ILE A 1 2252 ? -41.253 -20.925 36.311 1.00 88.94 2252 ILE A N 1
ATOM 17871 C CA . ILE A 1 2252 ? -39.926 -20.331 36.180 1.00 88.94 2252 ILE A CA 1
ATOM 17872 C C . ILE A 1 2252 ? -40.165 -18.854 35.888 1.00 88.94 2252 ILE A C 1
ATOM 17874 O O . ILE A 1 2252 ? -40.986 -18.521 35.036 1.00 88.94 2252 ILE A O 1
ATOM 17878 N N . ALA A 1 2253 ? -39.464 -17.960 36.585 1.00 87.50 2253 ALA A N 1
ATOM 17879 C CA . ALA A 1 2253 ? -39.581 -16.531 36.317 1.00 87.50 2253 ALA A CA 1
ATOM 17880 C C . ALA A 1 2253 ? -39.213 -16.229 34.849 1.00 87.50 2253 ALA A C 1
ATOM 17882 O O . ALA A 1 2253 ? -38.149 -16.656 34.405 1.00 87.50 2253 ALA A O 1
ATOM 17883 N N . PRO A 1 2254 ? -40.044 -15.495 34.088 1.00 86.62 2254 PRO A N 1
ATOM 17884 C CA . PRO A 1 2254 ? -39.690 -15.048 32.746 1.00 86.62 2254 PRO A CA 1
ATOM 17885 C C . PRO A 1 2254 ? -38.483 -14.099 32.759 1.00 86.62 2254 PRO A C 1
ATOM 17887 O O . PRO A 1 2254 ? -38.565 -12.935 33.169 1.00 86.62 2254 PRO A O 1
ATOM 17890 N N . LEU A 1 2255 ? -37.342 -14.630 32.326 1.00 79.44 2255 LEU A N 1
ATOM 17891 C CA . LEU A 1 2255 ? -36.060 -13.924 32.249 1.00 79.44 2255 LEU A CA 1
ATOM 17892 C C . LEU A 1 2255 ? -35.738 -13.459 30.833 1.00 79.44 2255 LEU A C 1
ATOM 17894 O O . LEU A 1 2255 ? -35.072 -12.444 30.658 1.00 79.44 2255 LEU A O 1
ATOM 17898 N N . THR A 1 2256 ? -36.251 -14.186 29.845 1.00 75.44 2256 THR A N 1
ATOM 17899 C CA . THR A 1 2256 ? -36.268 -13.816 28.434 1.00 75.44 2256 THR A CA 1
ATOM 17900 C C . THR A 1 2256 ? -37.712 -13.713 27.965 1.00 75.44 2256 THR A C 1
ATOM 17902 O O . THR A 1 2256 ? -38.647 -14.204 28.609 1.00 75.44 2256 THR A O 1
ATOM 17905 N N . ARG A 1 2257 ? -37.909 -13.083 26.811 1.00 72.12 2257 ARG A N 1
ATOM 17906 C CA . ARG A 1 2257 ? -39.238 -12.904 26.228 1.00 72.12 2257 ARG A CA 1
ATOM 17907 C C . ARG A 1 2257 ? -39.938 -14.232 25.904 1.00 72.12 2257 ARG A C 1
ATOM 17909 O O . ARG A 1 2257 ? -41.148 -14.341 26.077 1.00 72.12 2257 ARG A O 1
ATOM 17916 N N . GLU A 1 2258 ? -39.195 -15.252 25.484 1.00 71.44 2258 GLU A N 1
ATOM 17917 C CA . GLU A 1 2258 ? -39.768 -16.556 25.112 1.00 71.44 2258 GLU A CA 1
ATOM 17918 C C . GLU A 1 2258 ? -40.324 -17.334 26.316 1.00 71.44 2258 GLU A C 1
ATOM 17920 O O . GLU A 1 2258 ? -41.171 -18.211 26.154 1.00 71.44 2258 GLU A O 1
ATOM 17925 N N . MET A 1 2259 ? -39.922 -16.976 27.540 1.00 82.12 2259 MET A N 1
ATOM 17926 C CA . MET A 1 2259 ? -40.396 -17.587 28.787 1.00 82.12 2259 MET A CA 1
ATOM 17927 C C . MET A 1 2259 ? -41.734 -17.010 29.285 1.00 82.12 2259 MET A C 1
ATOM 17929 O O . MET A 1 2259 ? -42.229 -17.429 30.330 1.00 82.12 2259 MET A O 1
ATOM 17933 N N . LEU A 1 2260 ? -42.363 -16.079 28.553 1.00 81.50 2260 LEU A N 1
ATOM 17934 C CA . LEU A 1 2260 ? -43.652 -15.476 28.937 1.00 81.50 2260 LEU A CA 1
ATOM 17935 C C . LEU A 1 2260 ? -44.790 -16.500 29.102 1.00 81.50 2260 LEU A C 1
ATOM 17937 O O . LEU A 1 2260 ? -45.787 -16.210 29.753 1.00 81.50 2260 LEU A O 1
ATOM 17941 N N . HIS A 1 2261 ? -44.636 -17.719 28.586 1.00 80.88 2261 HIS A N 1
ATOM 17942 C CA . HIS A 1 2261 ? -45.587 -18.810 28.799 1.00 80.88 2261 HIS A CA 1
ATOM 17943 C C . HIS A 1 2261 ? -45.626 -19.354 30.241 1.00 80.88 2261 HIS A C 1
ATOM 17945 O O . HIS A 1 2261 ? -46.491 -20.166 30.544 1.00 80.88 2261 HIS A O 1
ATOM 17951 N N . PHE A 1 2262 ? -44.714 -18.932 31.124 1.00 85.94 2262 PHE A N 1
ATOM 17952 C CA . PHE A 1 2262 ? -44.810 -19.176 32.568 1.00 85.94 2262 PHE A CA 1
ATOM 17953 C C . PHE A 1 2262 ? -45.585 -18.075 33.316 1.00 85.94 2262 PHE A C 1
ATOM 17955 O O . PHE A 1 2262 ? -45.865 -18.229 34.505 1.00 85.94 2262 PHE A O 1
ATOM 17962 N N . ASN A 1 2263 ? -45.910 -16.955 32.654 1.00 84.12 2263 ASN A N 1
ATOM 17963 C CA . ASN A 1 2263 ? -46.401 -15.742 33.314 1.00 84.12 2263 ASN A CA 1
ATOM 17964 C C . ASN A 1 2263 ? -47.792 -15.904 33.948 1.00 84.12 2263 ASN A C 1
ATOM 17966 O O . ASN A 1 2263 ? -48.086 -15.295 34.970 1.00 84.12 2263 ASN A O 1
ATOM 17970 N N . ASP A 1 2264 ? -48.640 -16.747 33.366 1.00 81.12 2264 ASP A N 1
ATOM 17971 C CA . ASP A 1 2264 ? -50.026 -16.962 33.787 1.00 81.12 2264 ASP A CA 1
ATOM 17972 C C . ASP A 1 2264 ? -50.191 -18.020 34.895 1.00 81.12 2264 ASP A C 1
ATOM 17974 O O . ASP A 1 2264 ? -51.317 -18.318 35.295 1.00 81.12 2264 ASP A O 1
ATOM 17978 N N . LEU A 1 2265 ? -49.084 -18.596 35.388 1.00 85.62 2265 LEU A N 1
ATOM 17979 C CA . LEU A 1 2265 ? -49.054 -19.698 36.360 1.00 85.62 2265 LEU A CA 1
ATOM 17980 C C . LEU A 1 2265 ? -49.886 -20.920 35.926 1.00 85.62 2265 LEU A C 1
ATOM 17982 O O . LEU A 1 2265 ? -50.378 -21.669 36.774 1.00 85.62 2265 LEU A O 1
ATOM 17986 N N . SER A 1 2266 ? -50.044 -21.126 34.613 1.00 84.88 2266 SER A N 1
ATOM 17987 C CA . SER A 1 2266 ? -50.832 -22.224 34.043 1.00 84.88 2266 SER A CA 1
ATOM 17988 C C . SER A 1 2266 ? -49.998 -23.264 33.282 1.00 84.88 2266 SER A C 1
ATOM 17990 O O . SER A 1 2266 ? -50.530 -24.312 32.922 1.00 84.88 2266 SER A O 1
ATOM 17992 N N . PHE A 1 2267 ? -48.689 -23.020 33.111 1.00 86.50 2267 PHE A N 1
ATOM 17993 C CA . PHE A 1 2267 ? -47.756 -23.846 32.328 1.00 86.50 2267 PHE A CA 1
ATOM 17994 C C . PHE A 1 2267 ? -47.910 -25.359 32.538 1.00 86.50 2267 PHE A C 1
ATOM 17996 O O . PHE A 1 2267 ? -48.128 -26.110 31.589 1.00 86.50 2267 PHE A O 1
ATOM 18003 N N . TYR A 1 2268 ? -47.796 -25.808 33.788 1.00 90.75 2268 TYR A N 1
ATOM 18004 C CA . TYR A 1 2268 ? -48.153 -27.158 34.204 1.00 90.75 2268 TYR A CA 1
ATOM 18005 C C . TYR A 1 2268 ? -48.520 -27.136 35.685 1.00 90.75 2268 TYR A C 1
ATOM 18007 O O . TYR A 1 2268 ? -47.789 -26.587 36.515 1.00 90.75 2268 TYR A O 1
ATOM 18015 N N . VAL A 1 2269 ? -49.678 -27.713 36.010 1.00 89.69 2269 VAL A N 1
ATOM 18016 C CA . VAL A 1 2269 ? -50.250 -27.661 37.355 1.00 89.69 2269 VAL A CA 1
ATOM 18017 C C . VAL A 1 2269 ? -50.817 -29.023 37.745 1.00 89.69 2269 VAL A C 1
ATOM 18019 O O . VAL A 1 2269 ? -51.622 -29.593 37.009 1.00 89.69 2269 VAL A O 1
ATOM 18022 N N . LEU A 1 2270 ? -50.417 -29.526 38.917 1.00 88.62 2270 LEU A N 1
ATOM 18023 C CA . LEU A 1 2270 ? -50.812 -30.830 39.454 1.00 88.62 2270 LEU A CA 1
ATOM 18024 C C . LEU A 1 2270 ? -51.599 -30.676 40.775 1.00 88.62 2270 LEU A C 1
ATOM 18026 O O . LEU A 1 2270 ? -51.009 -30.271 41.778 1.00 88.62 2270 LEU A O 1
ATOM 18030 N N . PRO A 1 2271 ? -52.890 -31.061 40.840 1.00 87.50 2271 PRO A N 1
ATOM 18031 C CA . PRO A 1 2271 ? -53.787 -31.333 39.710 1.00 87.50 2271 PRO A CA 1
ATOM 18032 C C . PRO A 1 2271 ? -54.121 -30.044 38.940 1.00 87.50 2271 PRO A C 1
ATOM 18034 O O . PRO A 1 2271 ? -53.935 -28.947 39.467 1.00 87.50 2271 PRO A O 1
ATOM 18037 N N . SER A 1 2272 ? -54.652 -30.160 37.722 1.00 84.50 2272 SER A N 1
ATOM 18038 C CA . SER A 1 2272 ? -54.982 -29.002 36.879 1.00 84.50 2272 SER A CA 1
ATOM 18039 C C . SER A 1 2272 ? -55.935 -28.014 37.564 1.00 84.50 2272 SER A C 1
ATOM 18041 O O . SER A 1 2272 ? -56.812 -28.402 38.342 1.00 84.50 2272 SER A O 1
ATOM 18043 N N . LEU A 1 2273 ? -55.762 -26.722 37.272 1.00 85.69 2273 LEU A N 1
ATOM 18044 C CA . LEU A 1 2273 ? -56.644 -25.667 37.775 1.00 85.69 2273 LEU A CA 1
ATOM 18045 C C . LEU A 1 2273 ? -58.046 -25.764 37.149 1.00 85.69 2273 LEU A C 1
ATOM 18047 O O . LEU A 1 2273 ? -58.186 -26.269 36.032 1.00 85.69 2273 LEU A O 1
ATOM 18051 N N . PRO A 1 2274 ? -59.089 -25.256 37.831 1.00 80.44 2274 PRO A N 1
ATOM 18052 C CA . PRO A 1 2274 ? -60.420 -25.139 37.247 1.00 80.44 2274 PRO A CA 1
ATOM 18053 C C . PRO A 1 2274 ? -60.384 -24.354 35.930 1.00 80.44 2274 PRO A C 1
ATOM 18055 O O . PRO A 1 2274 ? -59.734 -23.312 35.832 1.00 80.44 2274 PRO A O 1
ATOM 18058 N N . THR A 1 2275 ? -61.101 -24.835 34.917 1.00 75.94 2275 THR A N 1
ATOM 18059 C CA . THR A 1 2275 ? -61.166 -24.193 33.600 1.00 75.94 2275 THR A CA 1
ATOM 18060 C C . THR A 1 2275 ? -61.696 -22.760 33.736 1.00 75.94 2275 THR A C 1
ATOM 18062 O O . THR A 1 2275 ? -62.763 -22.545 34.305 1.00 75.94 2275 THR A O 1
ATOM 18065 N N . GLY A 1 2276 ? -60.942 -21.771 33.243 1.00 75.81 2276 GLY A N 1
ATOM 18066 C CA . GLY A 1 2276 ? -61.276 -20.345 33.373 1.00 75.81 2276 GLY A CA 1
ATOM 18067 C C . GLY A 1 2276 ? -60.768 -19.659 34.651 1.00 75.81 2276 GLY A C 1
ATOM 18068 O O . GLY A 1 2276 ? -61.029 -18.469 34.833 1.00 75.81 2276 GLY A O 1
ATOM 18069 N N . HIS A 1 2277 ? -60.032 -20.361 35.524 1.00 81.19 2277 HIS A N 1
ATOM 18070 C CA . HIS A 1 2277 ? -59.391 -19.761 36.700 1.00 81.19 2277 HIS A CA 1
ATOM 18071 C C . HIS A 1 2277 ? -58.403 -18.664 36.281 1.00 81.19 2277 HIS A C 1
ATOM 18073 O O . HIS A 1 2277 ? -57.413 -18.938 35.606 1.00 81.19 2277 HIS A O 1
ATOM 18079 N N . ARG A 1 2278 ? -58.659 -17.420 36.703 1.00 79.31 2278 ARG A N 1
ATOM 18080 C CA . ARG A 1 2278 ? -57.732 -16.298 36.519 1.00 79.31 2278 ARG A CA 1
ATOM 18081 C C . ARG A 1 2278 ? -56.914 -16.086 37.780 1.00 79.31 2278 ARG A C 1
ATOM 18083 O O . ARG A 1 2278 ? -57.457 -15.955 38.878 1.00 79.31 2278 ARG A O 1
ATOM 18090 N N . VAL A 1 2279 ? -55.600 -16.031 37.604 1.00 84.19 2279 VAL A N 1
ATOM 18091 C CA . VAL A 1 2279 ? -54.668 -15.678 38.670 1.00 84.19 2279 VAL A CA 1
ATOM 18092 C C . VAL A 1 2279 ? -54.915 -14.227 39.099 1.00 84.19 2279 VAL A C 1
ATOM 18094 O O . VAL A 1 2279 ? -55.067 -13.356 38.242 1.00 84.19 2279 VAL A O 1
ATOM 18097 N N . PRO A 1 2280 ? -54.966 -13.941 40.408 1.00 86.94 2280 PRO A N 1
ATOM 18098 C CA . PRO A 1 2280 ? -55.070 -12.572 40.898 1.00 86.94 2280 PRO A CA 1
ATOM 18099 C C . PRO A 1 2280 ? -53.866 -11.726 40.477 1.00 86.94 2280 PRO A C 1
ATOM 18101 O O . PRO A 1 2280 ? -52.724 -12.157 40.631 1.00 86.94 2280 PRO A O 1
ATOM 18104 N N . GLU A 1 2281 ? -54.113 -10.487 40.046 1.00 84.19 2281 GLU A N 1
ATOM 18105 C CA . GLU A 1 2281 ? -53.071 -9.534 39.618 1.00 84.19 2281 GLU A CA 1
ATOM 18106 C C . GLU A 1 2281 ? -51.989 -9.344 40.696 1.00 84.19 2281 GLU A C 1
ATOM 18108 O O . GLU A 1 2281 ? -50.799 -9.345 40.392 1.00 84.19 2281 GLU A O 1
ATOM 18113 N N . TRP A 1 2282 ? -52.385 -9.287 41.977 1.00 89.44 2282 TRP A N 1
ATOM 18114 C CA . TRP A 1 2282 ? -51.445 -9.156 43.095 1.00 89.44 2282 TRP A CA 1
ATOM 18115 C C . TRP A 1 2282 ? -50.460 -10.327 43.182 1.00 89.44 2282 TRP A C 1
ATOM 18117 O O . TRP A 1 2282 ? -49.293 -10.105 43.490 1.00 89.44 2282 TRP A O 1
ATOM 18127 N N . LEU A 1 2283 ? -50.906 -11.558 42.893 1.00 91.19 2283 LEU A N 1
ATOM 18128 C CA . LEU A 1 2283 ? -50.056 -12.741 42.994 1.00 91.19 2283 LEU A CA 1
ATOM 18129 C C . LEU A 1 2283 ? -48.997 -12.712 41.898 1.00 91.19 2283 LEU A C 1
ATOM 18131 O O . LEU A 1 2283 ? -47.831 -12.935 42.195 1.00 91.19 2283 LEU A O 1
ATOM 18135 N N . SER A 1 2284 ? -49.387 -12.391 40.663 1.00 88.88 2284 SER A N 1
ATOM 18136 C CA . SER A 1 2284 ? -48.455 -12.312 39.532 1.00 88.88 2284 SER A CA 1
ATOM 18137 C C . SER A 1 2284 ? -47.369 -11.251 39.748 1.00 88.88 2284 SER A C 1
ATOM 18139 O O . SER A 1 2284 ? -46.185 -11.514 39.518 1.00 88.88 2284 SER A O 1
ATOM 18141 N N . LEU A 1 2285 ? -47.757 -10.079 40.266 1.00 89.12 2285 LEU A N 1
ATOM 18142 C CA . LEU A 1 2285 ? -46.838 -8.976 40.552 1.00 89.12 2285 LEU A CA 1
ATOM 18143 C C . LEU A 1 2285 ? -45.885 -9.300 41.707 1.00 89.12 2285 LEU A C 1
ATOM 18145 O O . LEU A 1 2285 ? -44.670 -9.188 41.557 1.00 89.12 2285 LEU A O 1
ATOM 18149 N N . GLU A 1 2286 ? -46.416 -9.718 42.857 1.00 91.62 2286 GLU A N 1
ATOM 18150 C CA . GLU A 1 2286 ? -45.616 -9.959 44.063 1.00 91.62 2286 GLU A CA 1
ATOM 18151 C C . GLU A 1 2286 ? -44.713 -11.187 43.932 1.00 91.62 2286 GLU A C 1
ATOM 18153 O O . GLU A 1 2286 ? -43.541 -11.133 44.308 1.00 91.62 2286 GLU A O 1
ATOM 18158 N N . LEU A 1 2287 ? -45.219 -12.267 43.329 1.00 91.88 2287 LEU A N 1
ATOM 18159 C CA . LEU A 1 2287 ? -44.407 -13.425 42.966 1.00 91.88 2287 LEU A CA 1
ATOM 18160 C C . LEU A 1 2287 ? -43.350 -13.045 41.927 1.00 91.88 2287 LEU A C 1
ATOM 18162 O O . LEU A 1 2287 ? -42.218 -13.508 42.020 1.00 91.88 2287 LEU A O 1
ATOM 18166 N N . GLY A 1 2288 ? -43.701 -12.196 40.958 1.00 90.19 2288 GLY A N 1
ATOM 18167 C CA . GLY A 1 2288 ? -42.780 -11.668 39.957 1.00 90.19 2288 GLY A CA 1
ATOM 18168 C C . GLY A 1 2288 ? -41.607 -10.917 40.583 1.00 90.19 2288 GLY A C 1
ATOM 18169 O O . GLY A 1 2288 ? -40.456 -11.223 40.275 1.00 90.19 2288 GLY A O 1
ATOM 18170 N N . ILE A 1 2289 ? -41.893 -9.994 41.505 1.00 89.94 2289 ILE A N 1
ATOM 18171 C CA . ILE A 1 2289 ? -40.880 -9.251 42.268 1.00 89.94 2289 ILE A CA 1
ATOM 18172 C C . ILE A 1 2289 ? -40.014 -10.224 43.076 1.00 89.94 2289 ILE A C 1
ATOM 18174 O O . ILE A 1 2289 ? -38.791 -10.204 42.950 1.00 89.94 2289 ILE A O 1
ATOM 18178 N N . PHE A 1 2290 ? -40.631 -11.123 43.849 1.00 90.94 2290 PHE A N 1
ATOM 18179 C CA . PHE A 1 2290 ? -39.906 -12.080 44.688 1.00 90.94 2290 PHE A CA 1
ATOM 18180 C C . PHE A 1 2290 ? -39.004 -13.021 43.873 1.00 90.94 2290 PHE A C 1
ATOM 18182 O O . PHE A 1 2290 ? -37.839 -13.231 44.211 1.00 90.94 2290 PHE A O 1
ATOM 18189 N N . ALA A 1 2291 ? -39.521 -13.566 42.769 1.00 89.44 2291 ALA A N 1
ATOM 18190 C CA . ALA A 1 2291 ? -38.806 -14.514 41.923 1.00 89.44 2291 ALA A CA 1
ATOM 18191 C C . ALA A 1 2291 ? -37.688 -13.866 41.093 1.00 89.44 2291 ALA A C 1
ATOM 18193 O O . ALA A 1 2291 ? -36.729 -14.556 40.739 1.00 89.44 2291 ALA A O 1
ATOM 18194 N N . GLY A 1 2292 ? -37.783 -12.559 40.832 1.00 88.38 2292 GLY A N 1
ATOM 18195 C CA . GLY A 1 2292 ? -36.852 -11.806 39.995 1.00 88.38 2292 GLY A CA 1
ATOM 18196 C C . GLY A 1 2292 ? -37.236 -11.795 38.509 1.00 88.38 2292 GLY A C 1
ATOM 18197 O O . GLY A 1 2292 ? -36.380 -11.983 37.648 1.00 88.38 2292 GLY A O 1
ATOM 18198 N N . LYS A 1 2293 ? -38.531 -11.641 38.205 1.00 88.88 2293 LYS A N 1
ATOM 18199 C CA . LYS A 1 2293 ? -39.085 -11.608 36.841 1.00 88.88 2293 LYS A CA 1
ATOM 18200 C C . LYS A 1 2293 ? -38.654 -10.337 36.098 1.00 88.88 2293 LYS A C 1
ATOM 18202 O O . LYS A 1 2293 ? -38.793 -9.237 36.624 1.00 88.88 2293 LYS A O 1
ATOM 18207 N N . MET A 1 2294 ? -38.176 -10.500 34.863 1.00 84.38 2294 MET A N 1
ATOM 18208 C CA . MET A 1 2294 ? -37.593 -9.423 34.046 1.00 84.38 2294 MET A CA 1
ATOM 18209 C C . MET A 1 2294 ? -38.475 -9.031 32.855 1.00 84.38 2294 MET A C 1
ATOM 18211 O O . MET A 1 2294 ? -38.514 -7.863 32.466 1.00 84.38 2294 MET A O 1
ATOM 18215 N N . TYR A 1 2295 ? -39.199 -10.000 32.288 1.00 85.12 2295 TYR A N 1
ATOM 18216 C CA . TYR A 1 2295 ? -40.123 -9.795 31.174 1.00 85.12 2295 TYR A CA 1
ATOM 18217 C C . TYR A 1 2295 ? -41.562 -10.058 31.614 1.00 85.12 2295 TYR A C 1
ATOM 18219 O O . TYR A 1 2295 ? -41.845 -11.032 32.307 1.00 85.12 2295 TYR A O 1
ATOM 18227 N N . THR A 1 2296 ? -42.476 -9.193 31.185 1.00 84.38 2296 THR A N 1
ATOM 18228 C CA . THR A 1 2296 ? -43.923 -9.336 31.387 1.00 84.38 2296 THR A CA 1
ATOM 18229 C C . THR A 1 2296 ? -44.652 -8.886 30.126 1.00 84.38 2296 THR A C 1
ATOM 18231 O O . THR A 1 2296 ? -44.060 -8.231 29.264 1.00 84.38 2296 THR A O 1
ATOM 18234 N N . ASP A 1 2297 ? -45.943 -9.195 30.021 1.00 84.56 2297 ASP A N 1
ATOM 18235 C CA . ASP A 1 2297 ? -46.792 -8.561 29.013 1.00 84.56 2297 ASP A CA 1
ATOM 18236 C C . ASP A 1 2297 ? -47.054 -7.074 29.340 1.00 84.56 2297 ASP A C 1
ATOM 18238 O O . ASP A 1 2297 ? -46.695 -6.564 30.412 1.00 84.56 2297 ASP A O 1
ATOM 18242 N N . PHE A 1 2298 ? -47.646 -6.354 28.382 1.00 82.75 2298 PHE A N 1
ATOM 18243 C CA . PHE A 1 2298 ? -47.905 -4.917 28.499 1.00 82.75 2298 PHE A CA 1
ATOM 18244 C C . PHE A 1 2298 ? -48.915 -4.581 29.611 1.00 82.75 2298 PHE A C 1
ATOM 18246 O O . PHE A 1 2298 ? -48.747 -3.590 30.335 1.00 82.75 2298 PHE A O 1
ATOM 18253 N N . ALA A 1 2299 ? -49.947 -5.414 29.777 1.00 81.50 2299 ALA A N 1
ATOM 18254 C CA . ALA A 1 2299 ? -50.982 -5.219 30.786 1.00 81.50 2299 ALA A CA 1
ATOM 18255 C C . ALA A 1 2299 ? -50.389 -5.320 32.199 1.00 81.50 2299 ALA A C 1
ATOM 18257 O O . ALA A 1 2299 ? -50.638 -4.456 33.046 1.00 81.50 2299 ALA A O 1
ATOM 18258 N N . GLU A 1 2300 ? -49.530 -6.311 32.426 1.00 83.69 2300 GLU A N 1
ATOM 18259 C CA . GLU A 1 2300 ? -48.826 -6.505 33.683 1.00 83.69 2300 GLU A CA 1
ATOM 18260 C C . GLU A 1 2300 ? -47.734 -5.452 33.914 1.00 83.69 2300 GLU A C 1
ATOM 18262 O O . GLU A 1 2300 ? -47.580 -4.987 35.038 1.00 83.69 2300 GLU A O 1
ATOM 18267 N N . CYS A 1 2301 ? -47.027 -4.980 32.880 1.00 83.31 2301 CYS A N 1
ATOM 18268 C CA . CYS A 1 2301 ? -46.097 -3.846 33.009 1.00 83.31 2301 CYS A CA 1
ATOM 18269 C C . CYS A 1 2301 ? -46.813 -2.583 33.519 1.00 83.31 2301 CYS A C 1
ATOM 18271 O O . CYS A 1 2301 ? -46.317 -1.873 34.398 1.00 83.31 2301 CYS A O 1
ATOM 18273 N N . THR A 1 2302 ? -48.013 -2.321 32.997 1.00 81.81 2302 THR A N 1
ATOM 18274 C CA . THR A 1 2302 ? -48.854 -1.192 33.419 1.00 81.81 2302 THR A CA 1
ATOM 18275 C C . THR A 1 2302 ? -49.348 -1.371 34.857 1.00 81.81 2302 THR A C 1
ATOM 18277 O O . THR A 1 2302 ? -49.380 -0.415 35.635 1.00 81.81 2302 THR A O 1
ATOM 18280 N N . ALA A 1 2303 ? -49.714 -2.599 35.227 1.00 84.50 2303 ALA A N 1
ATOM 18281 C CA . ALA A 1 2303 ? -50.078 -2.969 36.589 1.00 84.50 2303 ALA A CA 1
ATOM 18282 C C . ALA A 1 2303 ? -48.908 -2.813 37.572 1.00 84.50 2303 ALA A C 1
ATOM 18284 O O . ALA A 1 2303 ? -49.079 -2.235 38.644 1.00 84.50 2303 ALA A O 1
ATOM 18285 N N . LEU A 1 2304 ? -47.711 -3.259 37.183 1.00 86.88 2304 LEU A N 1
ATOM 18286 C CA . LEU A 1 2304 ? -46.485 -3.149 37.964 1.00 86.88 2304 LEU A CA 1
ATOM 18287 C C . LEU A 1 2304 ? -46.120 -1.688 38.198 1.00 86.88 2304 LEU A C 1
ATOM 18289 O O . LEU A 1 2304 ? -45.834 -1.310 39.329 1.00 86.88 2304 LEU A O 1
ATOM 18293 N N . LYS A 1 2305 ? -46.209 -0.844 37.165 1.00 83.31 2305 LYS A N 1
ATOM 18294 C CA . LYS A 1 2305 ? -46.010 0.601 37.310 1.00 83.31 2305 LYS A CA 1
ATOM 18295 C C . LYS A 1 2305 ? -46.960 1.190 38.359 1.00 83.31 2305 LYS A C 1
ATOM 18297 O O . LYS A 1 2305 ? -46.504 1.814 39.312 1.00 83.31 2305 LYS A O 1
ATOM 18302 N N . ARG A 1 2306 ? -48.265 0.900 38.249 1.00 82.56 2306 ARG A N 1
ATOM 18303 C CA . ARG A 1 2306 ? -49.277 1.316 39.241 1.00 82.56 2306 ARG A CA 1
ATOM 18304 C C . ARG A 1 2306 ? -48.991 0.773 40.644 1.00 82.56 2306 ARG A C 1
ATOM 18306 O O . ARG A 1 2306 ? -49.310 1.435 41.626 1.00 82.56 2306 ARG A O 1
ATOM 18313 N N . TYR A 1 2307 ? -48.433 -0.431 40.750 1.00 84.69 2307 TYR A N 1
ATOM 18314 C CA . TYR A 1 2307 ? -48.082 -1.065 42.020 1.00 84.69 2307 TYR A CA 1
ATOM 18315 C C . TYR A 1 2307 ? -46.866 -0.399 42.684 1.00 84.69 2307 TYR A C 1
ATOM 18317 O O . TYR A 1 2307 ? -46.897 -0.163 43.890 1.00 84.69 2307 TYR A O 1
ATOM 18325 N N . LEU A 1 2308 ? -45.833 -0.049 41.909 1.00 83.50 2308 LEU A N 1
ATOM 18326 C CA . LEU A 1 2308 ? -44.621 0.622 42.399 1.00 83.50 2308 LEU A CA 1
ATOM 18327 C C . LEU A 1 2308 ? -44.849 2.102 42.752 1.00 83.50 2308 LEU A C 1
ATOM 18329 O O . LEU A 1 2308 ? -44.138 2.631 43.601 1.00 83.50 2308 LEU A O 1
ATOM 18333 N N . GLU A 1 2309 ? -45.846 2.752 42.145 1.00 77.06 2309 GLU A N 1
ATOM 18334 C CA . GLU A 1 2309 ? -46.224 4.154 42.398 1.00 77.06 2309 GLU A CA 1
ATOM 18335 C C . GLU A 1 2309 ? -47.206 4.336 43.580 1.00 77.06 2309 GLU A C 1
ATOM 18337 O O . GLU A 1 2309 ? -47.656 5.453 43.844 1.00 77.06 2309 GLU A O 1
ATOM 18342 N N . ARG A 1 2310 ? -47.567 3.268 44.313 1.00 70.62 2310 ARG A N 1
ATOM 18343 C CA . ARG A 1 2310 ? -48.512 3.365 45.441 1.00 70.62 2310 ARG A CA 1
ATOM 18344 C C . ARG A 1 2310 ? -47.967 4.264 46.568 1.00 70.62 2310 ARG A C 1
ATOM 18346 O O . ARG A 1 2310 ? -46.865 4.020 47.055 1.00 70.62 2310 ARG A O 1
ATOM 18353 N N . PRO A 1 2311 ? -48.733 5.271 47.030 1.00 52.31 2311 PRO A N 1
ATOM 18354 C CA . PRO A 1 2311 ? -48.284 6.200 48.063 1.00 52.31 2311 PRO A CA 1
ATOM 18355 C C . PRO A 1 2311 ? -48.371 5.630 49.494 1.00 52.31 2311 PRO A C 1
ATOM 18357 O O . PRO A 1 2311 ? -49.251 4.833 49.830 1.00 52.31 2311 PRO A O 1
ATOM 18360 N N . GLY A 1 2312 ? -47.510 6.149 50.376 1.00 57.47 2312 GLY A N 1
ATOM 18361 C CA . GLY A 1 2312 ? -47.700 6.129 51.833 1.00 57.47 2312 GLY A CA 1
ATOM 18362 C C . GLY A 1 2312 ? -47.466 4.784 52.533 1.00 57.47 2312 GLY A C 1
ATOM 18363 O O . GLY A 1 2312 ? -46.661 3.967 52.098 1.00 57.47 2312 GLY A O 1
ATOM 18364 N N . GLU A 1 2313 ? -48.179 4.563 53.644 1.00 53.28 2313 GLU A N 1
ATOM 18365 C CA . GLU A 1 2313 ? -48.053 3.387 54.531 1.00 53.28 2313 GLU A CA 1
ATOM 18366 C C . GLU A 1 2313 ? -48.360 2.039 53.854 1.00 53.28 2313 GLU A C 1
ATOM 18368 O O . GLU A 1 2313 ? -48.063 0.988 54.415 1.00 53.28 2313 GLU A O 1
ATOM 18373 N N . THR A 1 2314 ? -48.937 2.056 52.649 1.00 62.50 2314 THR A N 1
ATOM 18374 C CA . THR A 1 2314 ? -49.284 0.842 51.892 1.00 62.50 2314 THR A CA 1
ATOM 18375 C C . THR A 1 2314 ? -48.156 0.321 50.994 1.00 62.50 2314 THR A C 1
ATOM 18377 O O . THR A 1 2314 ? -48.271 -0.784 50.460 1.00 62.50 2314 THR A O 1
ATOM 18380 N N . ALA A 1 2315 ? -47.073 1.085 50.816 1.00 75.31 2315 ALA A N 1
ATOM 18381 C CA . ALA A 1 2315 ? -45.914 0.665 50.035 1.00 75.31 2315 ALA A CA 1
ATOM 18382 C C . ALA A 1 2315 ? -45.063 -0.356 50.812 1.00 75.31 2315 ALA A C 1
ATOM 18384 O O . ALA A 1 2315 ? -44.784 -0.185 51.997 1.00 75.31 2315 ALA A O 1
ATOM 18385 N N . PHE A 1 2316 ? -44.602 -1.409 50.133 1.00 85.50 2316 PHE A N 1
ATOM 18386 C CA . PHE A 1 2316 ? -43.807 -2.470 50.767 1.00 85.50 2316 PHE A CA 1
ATOM 18387 C C . PHE A 1 2316 ? -42.370 -2.041 51.111 1.00 85.50 2316 PHE A C 1
ATOM 18389 O O . PHE A 1 2316 ? -41.664 -2.772 51.795 1.00 85.50 2316 PHE A O 1
ATOM 18396 N N . SER A 1 2317 ? -41.906 -0.903 50.597 1.00 84.81 2317 SER A N 1
ATOM 18397 C CA . SER A 1 2317 ? -40.543 -0.382 50.729 1.00 84.81 2317 SER A CA 1
ATOM 18398 C C . SER A 1 2317 ? -40.600 1.143 50.750 1.00 84.81 2317 SER A C 1
ATOM 18400 O O . SER A 1 2317 ? -41.527 1.736 50.196 1.00 84.81 2317 SER A O 1
ATOM 18402 N N . THR A 1 2318 ? -39.600 1.789 51.354 1.00 78.25 2318 THR A N 1
ATOM 18403 C CA . THR A 1 2318 ? -39.460 3.256 51.298 1.00 78.25 2318 THR A CA 1
ATOM 18404 C C . THR A 1 2318 ? -39.163 3.758 49.885 1.00 78.25 2318 THR A C 1
ATOM 18406 O O . THR A 1 2318 ? -39.501 4.892 49.553 1.00 78.25 2318 THR A O 1
ATOM 18409 N N . ASN A 1 2319 ? -38.556 2.914 49.047 1.00 78.75 2319 ASN A N 1
ATOM 18410 C CA . ASN A 1 2319 ? -38.345 3.156 47.624 1.00 78.75 2319 ASN A CA 1
ATOM 18411 C C . ASN A 1 2319 ? -38.583 1.850 46.841 1.00 78.75 2319 ASN A C 1
ATOM 18413 O O . ASN A 1 2319 ? -37.628 1.115 46.566 1.00 78.75 2319 ASN A O 1
ATOM 18417 N N . PRO A 1 2320 ? -39.846 1.536 46.489 1.00 82.38 2320 PRO A N 1
ATOM 18418 C CA . PRO A 1 2320 ? -40.205 0.300 45.796 1.00 82.38 2320 PRO A CA 1
ATOM 18419 C C . PRO A 1 2320 ? -39.455 0.098 44.477 1.00 82.38 2320 PRO A C 1
ATOM 18421 O O . PRO A 1 2320 ? -38.909 -0.976 44.245 1.00 82.38 2320 PRO A O 1
ATOM 18424 N N . ALA A 1 2321 ? -39.380 1.129 43.630 1.00 78.88 2321 ALA A N 1
ATOM 18425 C CA . ALA A 1 2321 ? -38.713 1.044 42.331 1.00 78.88 2321 ALA A CA 1
ATOM 18426 C C . ALA A 1 2321 ? -37.195 0.845 42.470 1.00 78.88 2321 ALA A C 1
ATOM 18428 O O . ALA A 1 2321 ? -36.624 0.000 41.778 1.00 78.88 2321 ALA A O 1
ATOM 18429 N N . GLY A 1 2322 ? -36.559 1.572 43.398 1.00 78.25 2322 GLY A N 1
ATOM 18430 C CA . GLY A 1 2322 ? -35.136 1.421 43.707 1.00 78.25 2322 GLY A CA 1
ATOM 18431 C C . GLY A 1 2322 ? -34.801 0.039 44.267 1.00 78.25 2322 GLY A C 1
ATOM 18432 O O . GLY A 1 2322 ? -33.838 -0.575 43.815 1.00 78.25 2322 GLY A O 1
ATOM 18433 N N . PHE A 1 2323 ? -35.634 -0.481 45.178 1.00 86.06 2323 PHE A N 1
ATOM 18434 C CA . PHE A 1 2323 ? -35.499 -1.851 45.673 1.00 86.06 2323 PHE A CA 1
ATOM 18435 C C . PHE A 1 2323 ? -35.604 -2.866 44.535 1.00 86.06 2323 PHE A C 1
ATOM 18437 O O . PHE A 1 2323 ? -34.730 -3.713 44.420 1.00 86.06 2323 PHE A O 1
ATOM 18444 N N . VAL A 1 2324 ? -36.637 -2.783 43.686 1.00 86.25 2324 VAL A N 1
ATOM 18445 C CA . VAL A 1 2324 ? -36.827 -3.752 42.592 1.00 86.25 2324 VAL A CA 1
ATOM 18446 C C . VAL A 1 2324 ? -35.643 -3.727 41.629 1.00 86.25 2324 VAL A C 1
ATOM 18448 O O . VAL A 1 2324 ? -35.184 -4.789 41.229 1.00 86.25 2324 VAL A O 1
ATOM 18451 N N . LEU A 1 2325 ? -35.097 -2.555 41.298 1.00 81.31 2325 LEU A N 1
ATOM 18452 C CA . LEU A 1 2325 ? -33.944 -2.462 40.402 1.00 81.31 2325 LEU A CA 1
ATOM 18453 C C . LEU A 1 2325 ? -32.703 -3.180 40.967 1.00 81.31 2325 LEU A C 1
ATOM 18455 O O . LEU A 1 2325 ? -32.064 -3.952 40.253 1.00 81.31 2325 LEU A O 1
ATOM 18459 N N . GLU A 1 2326 ? -32.382 -2.962 42.246 1.00 81.44 2326 GLU A N 1
ATOM 18460 C CA . GLU A 1 2326 ? -31.238 -3.608 42.909 1.00 81.44 2326 GLU A CA 1
ATOM 18461 C C . GLU A 1 2326 ? -31.496 -5.094 43.185 1.00 81.44 2326 GLU A C 1
ATOM 18463 O O . GLU A 1 2326 ? -30.617 -5.929 42.976 1.00 81.44 2326 GLU A O 1
ATOM 18468 N N . TRP A 1 2327 ? -32.724 -5.442 43.569 1.00 87.38 2327 TRP A N 1
ATOM 18469 C CA . TRP A 1 2327 ? -33.158 -6.818 43.786 1.00 87.38 2327 TRP A CA 1
ATOM 18470 C C . TRP A 1 2327 ? -33.077 -7.643 42.502 1.00 87.38 2327 TRP A C 1
ATOM 18472 O O . TRP A 1 2327 ? -32.555 -8.753 42.519 1.00 87.38 2327 TRP A O 1
ATOM 18482 N N . LEU A 1 2328 ? -33.532 -7.109 41.367 1.00 85.69 2328 LEU A N 1
ATOM 18483 C CA . LEU A 1 2328 ? -33.419 -7.792 40.079 1.00 85.69 2328 LEU A CA 1
ATOM 18484 C C . LEU A 1 2328 ? -31.957 -7.995 39.680 1.00 85.69 2328 LEU A C 1
ATOM 18486 O O . LEU A 1 2328 ? -31.599 -9.100 39.279 1.00 85.69 2328 LEU A O 1
ATOM 18490 N N . ALA A 1 2329 ? -31.102 -6.982 39.849 1.00 79.94 2329 ALA A N 1
ATOM 18491 C CA . ALA A 1 2329 ? -29.670 -7.124 39.594 1.00 79.94 2329 ALA A CA 1
ATOM 18492 C C . ALA A 1 2329 ? -29.047 -8.222 40.473 1.00 79.94 2329 ALA A C 1
ATOM 18494 O O . ALA A 1 2329 ? -28.342 -9.087 39.960 1.00 79.94 2329 ALA A O 1
ATOM 18495 N N . LEU A 1 2330 ? -29.375 -8.266 41.767 1.00 80.75 2330 LEU A N 1
ATOM 18496 C CA . LEU A 1 2330 ? -28.932 -9.309 42.697 1.00 80.75 2330 LEU A CA 1
ATOM 18497 C C . LEU A 1 2330 ? -29.423 -10.710 42.280 1.00 80.75 2330 LEU A C 1
ATOM 18499 O O . LEU A 1 2330 ? -28.640 -11.657 42.181 1.00 80.75 2330 LEU A O 1
ATOM 18503 N N . ARG A 1 2331 ? -30.717 -10.857 41.963 1.00 82.69 2331 ARG A N 1
ATOM 18504 C CA . ARG A 1 2331 ? -31.307 -12.120 41.475 1.00 82.69 2331 ARG A CA 1
ATOM 18505 C C . ARG A 1 2331 ? -30.687 -12.584 40.151 1.00 82.69 2331 ARG A C 1
ATOM 18507 O O . ARG A 1 2331 ? -30.747 -13.774 39.839 1.00 82.69 2331 ARG A O 1
ATOM 18514 N N . ARG A 1 2332 ? -30.058 -11.667 39.410 1.00 75.38 2332 ARG A N 1
ATOM 18515 C CA . ARG A 1 2332 ? -29.300 -11.898 38.171 1.00 75.38 2332 ARG A CA 1
ATOM 18516 C C . ARG A 1 2332 ? -27.782 -11.753 38.351 1.00 75.38 2332 ARG A C 1
ATOM 18518 O O . ARG A 1 2332 ? -27.089 -11.478 37.380 1.00 75.38 2332 ARG A O 1
ATOM 18525 N N . LYS A 1 2333 ? -27.252 -11.939 39.568 1.00 71.56 2333 LYS A N 1
ATOM 18526 C CA . LYS A 1 2333 ? -25.800 -11.977 39.856 1.00 71.56 2333 LYS A CA 1
ATOM 18527 C C . LYS A 1 2333 ? -25.024 -10.735 39.388 1.00 71.56 2333 LYS A C 1
ATOM 18529 O O . LYS A 1 2333 ? -23.893 -10.833 38.930 1.00 71.56 2333 LYS A O 1
ATOM 18534 N N . GLY A 1 2334 ? -25.635 -9.556 39.493 1.00 63.69 2334 GLY A N 1
ATOM 18535 C CA . GLY A 1 2334 ? -25.026 -8.273 39.130 1.00 63.69 2334 GLY A CA 1
ATOM 18536 C C . GLY A 1 2334 ? -25.181 -7.871 37.660 1.00 63.69 2334 GLY A C 1
ATOM 18537 O O . GLY A 1 2334 ? -24.603 -6.866 37.247 1.00 63.69 2334 GLY A O 1
ATOM 18538 N N . GLN A 1 2335 ? -25.958 -8.611 36.863 1.00 66.31 2335 GLN A N 1
ATOM 18539 C CA . GLN A 1 2335 ? -26.227 -8.249 35.469 1.00 66.31 2335 GLN A CA 1
ATOM 18540 C C . GLN A 1 2335 ? -27.046 -6.961 35.342 1.00 66.31 2335 GLN A C 1
ATOM 18542 O O . GLN A 1 2335 ? -27.915 -6.659 36.160 1.00 66.31 2335 GLN A O 1
ATOM 18547 N N . ASP A 1 2336 ? -26.803 -6.221 34.258 1.00 65.44 2336 ASP A N 1
ATOM 18548 C CA . ASP A 1 2336 ? -27.556 -5.009 33.944 1.00 65.44 2336 ASP A CA 1
ATOM 18549 C C . ASP A 1 2336 ? -28.995 -5.341 33.507 1.00 65.44 2336 ASP A C 1
ATOM 18551 O O . ASP A 1 2336 ? -29.245 -5.884 32.424 1.00 65.44 2336 ASP A O 1
ATOM 18555 N N . VAL A 1 2337 ? -29.945 -4.987 34.373 1.00 71.62 2337 VAL A N 1
ATOM 18556 C CA . VAL A 1 2337 ? -31.383 -5.227 34.206 1.00 71.62 2337 VAL A CA 1
ATOM 18557 C C . VAL A 1 2337 ? -32.123 -4.060 33.540 1.00 71.62 2337 VAL A C 1
ATOM 18559 O O . VAL A 1 2337 ? -33.308 -4.183 33.217 1.00 71.62 2337 VAL A O 1
ATOM 18562 N N . THR A 1 2338 ? -31.443 -2.932 33.294 1.00 68.62 2338 THR A N 1
ATOM 18563 C CA . THR A 1 2338 ? -32.055 -1.666 32.840 1.00 68.62 2338 THR A CA 1
ATOM 18564 C C . THR A 1 2338 ? -32.651 -1.727 31.432 1.00 68.62 2338 THR A C 1
ATOM 18566 O O . THR A 1 2338 ? -33.495 -0.904 31.079 1.00 68.62 2338 THR A O 1
ATOM 18569 N N . HIS A 1 2339 ? -32.260 -2.724 30.635 1.00 70.12 2339 HIS A N 1
ATOM 18570 C CA . HIS A 1 2339 ? -32.729 -2.934 29.263 1.00 70.12 2339 HIS A CA 1
ATOM 18571 C C . HIS A 1 2339 ? -33.991 -3.802 29.141 1.00 70.12 2339 HIS A C 1
ATOM 18573 O O . HIS A 1 2339 ? -34.396 -4.124 28.029 1.00 70.12 2339 HIS A O 1
ATOM 18579 N N . THR A 1 2340 ? -34.617 -4.183 30.253 1.00 77.19 2340 THR A N 1
ATOM 18580 C CA . THR A 1 2340 ? -35.818 -5.037 30.262 1.00 77.19 2340 THR A CA 1
ATOM 18581 C C . THR A 1 2340 ? -37.098 -4.232 30.479 1.00 77.19 2340 THR A C 1
ATOM 18583 O O . THR A 1 2340 ? -37.014 -3.102 30.963 1.00 77.19 2340 THR A O 1
ATOM 18586 N N . PRO A 1 2341 ? -38.293 -4.774 30.166 1.00 79.88 2341 PRO A N 1
ATOM 18587 C CA . PRO A 1 2341 ? -39.558 -4.092 30.442 1.00 79.88 2341 PRO A CA 1
ATOM 18588 C C . PRO A 1 2341 ? -39.667 -3.629 31.899 1.00 79.88 2341 PRO A C 1
ATOM 18590 O O . PRO A 1 2341 ? -39.982 -2.470 32.159 1.00 79.88 2341 PRO A O 1
ATOM 18593 N N . VAL A 1 2342 ? -39.310 -4.496 32.853 1.00 82.31 2342 VAL A N 1
ATOM 18594 C CA . VAL A 1 2342 ? -39.336 -4.144 34.278 1.00 82.31 2342 VAL A CA 1
ATOM 18595 C C . VAL A 1 2342 ? -38.270 -3.099 34.615 1.00 82.31 2342 VAL A C 1
ATOM 18597 O O . VAL A 1 2342 ? -38.568 -2.140 35.323 1.00 82.31 2342 VAL A O 1
ATOM 18600 N N . GLY A 1 2343 ? -37.066 -3.204 34.042 1.00 79.56 2343 GLY A N 1
ATOM 18601 C CA . GLY A 1 2343 ? -36.032 -2.171 34.166 1.00 79.56 2343 GLY A CA 1
ATOM 18602 C C . GLY A 1 2343 ? -36.496 -0.797 33.667 1.00 79.56 2343 GLY A C 1
ATOM 18603 O O . GLY A 1 2343 ? -36.262 0.210 34.331 1.00 79.56 2343 GLY A O 1
ATOM 18604 N N . TYR A 1 2344 ? -37.223 -0.745 32.548 1.00 74.81 2344 TYR A N 1
ATOM 18605 C CA . TYR A 1 2344 ? -37.821 0.484 32.014 1.00 74.81 2344 TYR A CA 1
ATOM 18606 C C . TYR A 1 2344 ? -38.877 1.066 32.960 1.00 74.81 2344 TYR A C 1
ATOM 18608 O O . TYR A 1 2344 ? -38.885 2.280 33.169 1.00 74.81 2344 TYR A O 1
ATOM 18616 N N . VAL A 1 2345 ? -39.723 0.219 33.561 1.00 76.94 2345 VAL A N 1
ATOM 18617 C CA . VAL A 1 2345 ? -40.697 0.640 34.582 1.00 76.94 2345 VAL A CA 1
ATOM 18618 C C . VAL A 1 2345 ? -39.980 1.212 35.811 1.00 76.94 2345 VAL A C 1
ATOM 18620 O O . VAL A 1 2345 ? -40.321 2.310 36.244 1.00 76.94 2345 VAL A O 1
ATOM 18623 N N . CYS A 1 2346 ? -38.953 0.530 36.329 1.00 75.69 2346 CYS A N 1
ATOM 18624 C CA . CYS A 1 2346 ? -38.155 0.994 37.471 1.00 75.69 2346 CYS A CA 1
ATOM 18625 C C . CYS A 1 2346 ? -37.415 2.314 37.197 1.00 75.69 2346 CYS A C 1
ATOM 18627 O O . CYS A 1 2346 ? -37.220 3.102 38.118 1.00 75.69 2346 CYS A O 1
ATOM 18629 N N . LEU A 1 2347 ? -37.021 2.567 35.943 1.00 65.69 2347 LEU A N 1
ATOM 18630 C CA . LEU A 1 2347 ? -36.377 3.810 35.501 1.00 65.69 2347 LEU A CA 1
ATOM 18631 C C . LEU A 1 2347 ? -37.371 4.910 35.079 1.00 65.69 2347 LEU A C 1
ATOM 18633 O O . LEU A 1 2347 ? -36.941 5.983 34.659 1.00 65.69 2347 LEU A O 1
ATOM 18637 N N . GLY A 1 2348 ? -38.684 4.658 35.135 1.00 60.59 2348 GLY A N 1
ATOM 18638 C CA . GLY A 1 2348 ? -39.717 5.628 34.756 1.00 60.59 2348 GLY A CA 1
ATOM 18639 C C . GLY A 1 2348 ? -39.816 5.926 33.252 1.00 60.59 2348 GLY A C 1
ATOM 18640 O O . GLY A 1 2348 ? -40.412 6.933 32.866 1.00 60.59 2348 GLY A O 1
ATOM 18641 N N . ARG A 1 2349 ? -39.258 5.075 32.379 1.00 63.16 2349 ARG A N 1
ATOM 18642 C CA . ARG A 1 2349 ? -39.325 5.265 30.919 1.00 63.16 2349 ARG A CA 1
ATOM 18643 C C . ARG A 1 2349 ? -40.730 4.945 30.385 1.00 63.16 2349 ARG A C 1
ATOM 18645 O O . ARG A 1 2349 ? -41.336 3.964 30.818 1.00 63.16 2349 ARG A O 1
ATOM 18652 N N . PRO A 1 2350 ? -41.271 5.724 29.428 1.00 60.09 2350 PRO A N 1
ATOM 18653 C CA . PRO A 1 2350 ? -42.563 5.419 28.825 1.00 60.09 2350 PRO A CA 1
ATOM 18654 C C . PRO A 1 2350 ? -42.478 4.133 27.990 1.00 60.09 2350 PRO A C 1
ATOM 18656 O O . PRO A 1 2350 ? -41.703 4.043 27.043 1.00 60.09 2350 PRO A O 1
ATOM 18659 N N . LEU A 1 2351 ? -43.302 3.147 28.341 1.00 69.44 2351 LEU A N 1
ATOM 18660 C CA . LEU A 1 2351 ? -43.512 1.913 27.586 1.00 69.44 2351 LEU A CA 1
ATOM 18661 C C . LEU A 1 2351 ? -44.866 2.013 26.884 1.00 69.44 2351 LEU A C 1
ATOM 18663 O O . LEU A 1 2351 ? -45.885 2.225 27.540 1.00 69.44 2351 LEU A O 1
ATOM 18667 N N . ARG A 1 2352 ? -44.871 1.894 25.557 1.00 68.75 2352 ARG A N 1
ATOM 18668 C CA . ARG A 1 2352 ? -46.085 1.826 24.732 1.00 68.75 2352 ARG A CA 1
ATOM 18669 C C . ARG A 1 2352 ? -46.340 0.385 24.293 1.00 68.75 2352 ARG A C 1
ATOM 18671 O O . ARG A 1 2352 ? -45.408 -0.412 24.260 1.00 68.75 2352 ARG A O 1
ATOM 18678 N N . GLU A 1 2353 ? -47.579 0.053 23.952 1.00 68.00 2353 GLU A N 1
ATOM 18679 C CA . GLU A 1 2353 ? -47.969 -1.301 23.527 1.00 68.00 2353 GLU A CA 1
ATOM 18680 C C . GLU A 1 2353 ? -47.273 -1.741 22.224 1.00 68.00 2353 GLU A C 1
ATOM 18682 O O . GLU A 1 2353 ? -46.947 -2.912 22.052 1.00 68.00 2353 GLU A O 1
ATOM 18687 N N . ASP A 1 2354 ? -46.950 -0.790 21.345 1.00 61.84 2354 ASP A N 1
ATOM 18688 C CA . ASP A 1 2354 ? -46.178 -1.000 20.115 1.00 61.84 2354 ASP A CA 1
ATOM 18689 C C . ASP A 1 2354 ? -44.663 -1.123 20.355 1.00 61.84 2354 ASP A C 1
ATOM 18691 O O . ASP A 1 2354 ? -43.899 -1.407 19.426 1.00 61.84 2354 ASP A O 1
ATOM 18695 N N . HIS A 1 2355 ? -44.198 -0.945 21.598 1.00 64.88 2355 HIS A N 1
ATOM 18696 C CA . HIS A 1 2355 ? -42.796 -1.140 21.935 1.00 64.88 2355 HIS A CA 1
ATOM 18697 C C . HIS A 1 2355 ? -42.384 -2.578 21.604 1.00 64.88 2355 HIS A C 1
ATOM 18699 O O . HIS A 1 2355 ? -43.093 -3.541 21.901 1.00 64.88 2355 HIS A O 1
ATOM 18705 N N . ARG A 1 2356 ? -41.188 -2.750 21.030 1.00 63.28 2356 ARG A N 1
ATOM 18706 C CA . ARG A 1 2356 ? -40.710 -4.047 20.511 1.00 63.28 2356 ARG A CA 1
ATOM 18707 C C . ARG A 1 2356 ? -40.705 -5.178 21.543 1.00 63.28 2356 ARG A C 1
ATOM 18709 O O . ARG A 1 2356 ? -40.757 -6.339 21.144 1.00 63.28 2356 ARG A O 1
ATOM 18716 N N . PHE A 1 2357 ? -40.692 -4.852 22.838 1.00 69.31 2357 PHE A N 1
ATOM 18717 C CA . PHE A 1 2357 ? -40.878 -5.809 23.934 1.00 69.31 2357 PHE A CA 1
ATOM 18718 C C . PHE A 1 2357 ? -42.221 -6.557 23.864 1.00 69.31 2357 PHE A C 1
ATOM 18720 O O . PHE A 1 2357 ? -42.251 -7.747 24.168 1.00 69.31 2357 PHE A O 1
ATOM 18727 N N . PHE A 1 2358 ? -43.303 -5.893 23.439 1.00 72.81 2358 PHE A N 1
ATOM 18728 C CA . PHE A 1 2358 ? -44.673 -6.398 23.577 1.00 72.81 2358 PHE A CA 1
ATOM 18729 C C . PHE A 1 2358 ? -45.327 -6.861 22.278 1.00 72.81 2358 PHE A C 1
ATOM 18731 O O . PHE A 1 2358 ? -46.256 -7.653 22.363 1.00 72.81 2358 PHE A O 1
ATOM 18738 N N . VAL A 1 2359 ? -44.844 -6.446 21.097 1.00 60.97 2359 VAL A N 1
ATOM 18739 C CA . VAL A 1 2359 ? -45.450 -6.802 19.793 1.00 60.97 2359 VAL A CA 1
ATOM 18740 C C . VAL A 1 2359 ? -45.639 -8.320 19.663 1.00 60.97 2359 VAL A C 1
ATOM 18742 O O . VAL A 1 2359 ? -44.681 -9.036 19.358 1.00 60.97 2359 VAL A O 1
ATOM 18745 N N . SER A 1 2360 ? -46.851 -8.825 19.911 1.00 49.59 2360 SER A N 1
ATOM 18746 C CA . SER A 1 2360 ? -47.174 -10.248 19.818 1.00 49.59 2360 SER A CA 1
ATOM 18747 C C . SER A 1 2360 ? -47.083 -10.662 18.357 1.00 49.59 2360 SER A C 1
ATOM 18749 O O . SER A 1 2360 ? -47.851 -10.188 17.520 1.00 49.59 2360 SER A O 1
ATOM 18751 N N . ARG A 1 2361 ? -46.130 -11.531 18.023 1.00 47.50 2361 ARG A N 1
ATOM 18752 C CA . ARG A 1 2361 ? -45.985 -12.045 16.660 1.00 47.50 2361 ARG A CA 1
ATOM 18753 C C . ARG A 1 2361 ? -47.026 -13.147 16.463 1.00 47.50 2361 ARG A C 1
ATOM 18755 O O . ARG A 1 2361 ? -46.701 -14.325 16.561 1.00 47.50 2361 ARG A O 1
ATOM 18762 N N . HIS A 1 2362 ? -48.288 -12.753 16.278 1.00 33.22 2362 HIS A N 1
ATOM 18763 C CA . HIS A 1 2362 ? -49.332 -13.663 15.822 1.00 33.22 2362 HIS A CA 1
ATOM 18764 C C . HIS A 1 2362 ? -48.908 -14.191 14.455 1.00 33.22 2362 HIS A C 1
ATOM 18766 O O . HIS A 1 2362 ? -48.856 -13.465 13.467 1.00 33.22 2362 HIS A O 1
ATOM 18772 N N . ALA A 1 2363 ? -48.511 -15.457 14.446 1.00 35.75 2363 ALA A N 1
ATOM 18773 C CA . ALA A 1 2363 ? -48.371 -16.240 13.244 1.00 35.75 2363 ALA A CA 1
ATOM 18774 C C . ALA A 1 2363 ? -49.770 -16.360 12.624 1.00 35.75 2363 ALA A C 1
ATOM 18776 O O . ALA A 1 2363 ? -50.568 -17.188 13.064 1.00 35.75 2363 ALA A O 1
ATOM 18777 N N . ASP A 1 2364 ? -50.065 -15.537 11.618 1.00 27.39 2364 ASP A N 1
ATOM 18778 C CA . ASP A 1 2364 ? -51.072 -15.853 10.606 1.00 27.39 2364 ASP A CA 1
ATOM 18779 C C . ASP A 1 2364 ? -50.597 -17.114 9.868 1.00 27.39 2364 ASP A C 1
ATOM 18781 O O . ASP A 1 2364 ? -49.997 -17.072 8.803 1.00 27.39 2364 ASP A O 1
ATOM 18785 N N . TRP A 1 2365 ? -50.786 -18.260 10.518 1.00 30.31 2365 TRP A N 1
ATOM 18786 C CA . TRP A 1 2365 ? -50.650 -19.604 9.954 1.00 30.31 2365 TRP A CA 1
ATOM 18787 C C . TRP A 1 2365 ? -52.014 -20.315 9.959 1.00 30.31 2365 TRP A C 1
ATOM 18789 O O . TRP A 1 2365 ? -52.108 -21.540 9.911 1.00 30.31 2365 TRP A O 1
ATOM 18799 N N . GLY A 1 2366 ? -53.097 -19.531 10.019 1.00 27.75 2366 GLY A N 1
ATOM 18800 C CA . GLY A 1 2366 ? -54.459 -19.964 9.731 1.00 27.75 2366 GLY A CA 1
ATOM 18801 C C . GLY A 1 2366 ? -54.704 -19.957 8.226 1.00 27.75 2366 GLY A C 1
ATOM 18802 O O . GLY A 1 2366 ? -55.371 -19.075 7.704 1.00 27.75 2366 GLY A O 1
ATOM 18803 N N . GLY A 1 2367 ? -54.146 -20.930 7.524 1.00 26.81 2367 GLY A N 1
ATOM 18804 C CA . GLY A 1 2367 ? -54.391 -21.165 6.108 1.00 26.81 2367 GLY A CA 1
ATOM 18805 C C . GLY A 1 2367 ? -53.799 -22.515 5.767 1.00 26.81 2367 GLY A C 1
ATOM 18806 O O . GLY A 1 2367 ? -52.708 -22.817 6.244 1.00 26.81 2367 GLY A O 1
ATOM 18807 N N . ASN A 1 2368 ? -54.557 -23.347 5.051 1.00 26.05 2368 ASN A N 1
ATOM 18808 C CA . ASN A 1 2368 ? -54.156 -24.682 4.617 1.00 26.05 2368 ASN A CA 1
ATOM 18809 C C . ASN A 1 2368 ? -52.650 -24.757 4.357 1.00 26.05 2368 ASN A C 1
ATOM 18811 O O . ASN A 1 2368 ? -52.110 -23.950 3.602 1.00 26.05 2368 ASN A O 1
ATOM 18815 N N . VAL A 1 2369 ? -51.998 -25.760 4.949 1.00 27.09 2369 VAL A N 1
ATOM 18816 C CA . VAL A 1 2369 ? -50.712 -26.273 4.473 1.00 27.09 2369 VAL A CA 1
ATOM 18817 C C . VAL A 1 2369 ? -50.978 -26.905 3.102 1.00 27.09 2369 VAL A C 1
ATOM 18819 O O . VAL A 1 2369 ? -50.932 -28.120 2.944 1.00 27.09 2369 VAL A O 1
ATOM 18822 N N . ASP A 1 2370 ? -51.357 -26.082 2.124 1.00 26.23 2370 ASP A N 1
ATOM 18823 C CA . ASP A 1 2370 ? -51.125 -26.399 0.732 1.00 26.23 2370 ASP A CA 1
ATOM 18824 C C . ASP A 1 2370 ? -49.604 -26.394 0.597 1.00 26.23 2370 ASP A C 1
ATOM 18826 O O . ASP A 1 2370 ? -48.947 -25.429 1.015 1.00 26.23 2370 ASP A O 1
ATOM 18830 N N . PRO A 1 2371 ? -49.002 -27.508 0.162 1.00 31.33 2371 PRO A N 1
ATOM 18831 C CA . PRO A 1 2371 ? -47.562 -27.612 0.133 1.00 31.33 2371 PRO A CA 1
ATOM 18832 C C . PRO A 1 2371 ? -47.038 -26.482 -0.749 1.00 31.33 2371 PRO A C 1
ATOM 18834 O O . PRO A 1 2371 ? -47.532 -26.280 -1.856 1.00 31.33 2371 PRO A O 1
ATOM 18837 N N . LEU A 1 2372 ? -46.029 -25.768 -0.240 1.00 28.69 2372 LEU A N 1
ATOM 18838 C CA . LEU A 1 2372 ? -45.178 -24.772 -0.907 1.00 28.69 2372 LEU A CA 1
ATOM 18839 C C . LEU A 1 2372 ? -44.425 -25.369 -2.124 1.00 28.69 2372 LEU A C 1
ATOM 18841 O O . LEU A 1 2372 ? -43.218 -25.216 -2.276 1.00 28.69 2372 LEU A O 1
ATOM 18845 N N . ILE A 1 2373 ? -45.142 -26.091 -2.981 1.00 32.50 2373 ILE A N 1
ATOM 18846 C CA . ILE A 1 2373 ? -44.755 -26.557 -4.305 1.00 32.50 2373 ILE A CA 1
ATOM 18847 C C . ILE A 1 2373 ? -45.345 -25.621 -5.375 1.00 32.50 2373 ILE A C 1
ATOM 18849 O O . ILE A 1 2373 ? -44.799 -25.573 -6.472 1.00 32.50 2373 ILE A O 1
ATOM 18853 N N . GLU A 1 2374 ? -46.358 -24.791 -5.080 1.00 31.38 2374 GLU A N 1
ATOM 18854 C CA . GLU A 1 2374 ? -46.819 -23.786 -6.059 1.00 31.38 2374 GLU A CA 1
ATOM 18855 C C . GLU A 1 2374 ? -46.048 -22.456 -6.017 1.00 31.38 2374 GLU A C 1
ATOM 18857 O O . GLU A 1 2374 ? -45.849 -21.859 -7.068 1.00 31.38 2374 GLU A O 1
ATOM 18862 N N . SER A 1 2375 ? -45.440 -22.047 -4.897 1.00 31.41 2375 SER A N 1
ATOM 18863 C CA . SER A 1 2375 ? -44.539 -20.875 -4.907 1.00 31.41 2375 SER A CA 1
ATOM 18864 C C . SER A 1 2375 ? -43.131 -21.169 -5.445 1.00 31.41 2375 SER A C 1
ATOM 18866 O O . SER A 1 2375 ? -42.370 -20.242 -5.698 1.00 31.41 2375 SER A O 1
ATOM 18868 N N . ALA A 1 2376 ? -42.792 -22.438 -5.699 1.00 33.34 2376 ALA A N 1
ATOM 18869 C CA . ALA A 1 2376 ? -41.605 -22.801 -6.476 1.00 33.34 2376 ALA A CA 1
ATOM 18870 C C . ALA A 1 2376 ? -41.846 -22.740 -7.998 1.00 33.34 2376 ALA A C 1
ATOM 18872 O O . ALA A 1 2376 ? -40.898 -22.912 -8.762 1.00 33.34 2376 ALA A O 1
ATOM 18873 N N . ARG A 1 2377 ? -43.087 -22.488 -8.450 1.00 33.41 2377 ARG A N 1
ATOM 18874 C CA . ARG A 1 2377 ? -43.374 -22.192 -9.862 1.00 33.41 2377 ARG A CA 1
ATOM 18875 C C . ARG A 1 2377 ? -43.355 -20.701 -10.200 1.00 33.41 2377 ARG A C 1
ATOM 18877 O O . ARG A 1 2377 ? -43.049 -20.399 -11.343 1.00 33.41 2377 ARG A O 1
ATOM 18884 N N . ASP A 1 2378 ? -43.529 -19.810 -9.223 1.00 33.72 2378 ASP A N 1
ATOM 18885 C CA . ASP A 1 2378 ? -43.469 -18.354 -9.457 1.00 33.72 2378 ASP A CA 1
ATOM 18886 C C . ASP A 1 2378 ? -42.228 -17.662 -8.856 1.00 33.72 2378 ASP A C 1
ATOM 18888 O O . ASP A 1 2378 ? -42.022 -16.474 -9.071 1.00 33.72 2378 ASP A O 1
ATOM 18892 N N . ALA A 1 2379 ? -41.350 -18.385 -8.151 1.00 29.42 2379 ALA A N 1
ATOM 18893 C CA . ALA A 1 2379 ? -40.068 -17.856 -7.662 1.00 29.42 2379 ALA A CA 1
ATOM 18894 C C . ALA A 1 2379 ? -38.867 -18.231 -8.556 1.00 29.42 2379 ALA A C 1
ATOM 18896 O O . ALA A 1 2379 ? -37.738 -18.308 -8.071 1.00 29.42 2379 ALA A O 1
ATOM 18897 N N . GLN A 1 2380 ? -39.101 -18.497 -9.848 1.00 28.94 2380 GLN A N 1
ATOM 18898 C CA . GLN A 1 2380 ? -38.018 -18.686 -10.822 1.00 28.94 2380 GLN A CA 1
ATOM 18899 C C . GLN A 1 2380 ? -37.500 -17.388 -11.457 1.00 28.94 2380 GLN A C 1
ATOM 18901 O O . GLN A 1 2380 ? -36.472 -17.452 -12.119 1.00 28.94 2380 GLN A O 1
ATOM 18906 N N . ASP A 1 2381 ? -38.089 -16.227 -11.160 1.00 31.44 2381 ASP A N 1
ATOM 18907 C CA . ASP A 1 2381 ? -37.611 -14.935 -11.665 1.00 31.44 2381 ASP A CA 1
ATOM 18908 C C . ASP A 1 2381 ? -37.386 -13.939 -10.510 1.00 31.44 2381 ASP A C 1
ATOM 18910 O O . ASP A 1 2381 ? -38.267 -13.137 -10.226 1.00 31.44 2381 ASP A O 1
ATOM 18914 N N . SER A 1 2382 ? -36.237 -14.010 -9.814 1.00 28.62 2382 SER A N 1
ATOM 18915 C CA . SER A 1 2382 ? -35.553 -12.834 -9.204 1.00 28.62 2382 SER A CA 1
ATOM 18916 C C . SER A 1 2382 ? -34.285 -13.153 -8.378 1.00 28.62 2382 SER A C 1
ATOM 18918 O O . SER A 1 2382 ? -33.922 -12.361 -7.511 1.00 28.62 2382 SER A O 1
ATOM 18920 N N . ASP A 1 2383 ? -33.596 -14.276 -8.597 1.00 27.95 2383 ASP A N 1
ATOM 18921 C CA . ASP A 1 2383 ? -32.246 -14.507 -8.047 1.00 27.95 2383 ASP A CA 1
ATOM 18922 C C . ASP A 1 2383 ? -31.262 -14.696 -9.214 1.00 27.95 2383 ASP A C 1
ATOM 18924 O O . ASP A 1 2383 ? -30.770 -15.793 -9.440 1.00 27.95 2383 ASP A O 1
ATOM 18928 N N . ASP A 1 2384 ? -31.048 -13.632 -9.997 1.00 29.70 2384 ASP A N 1
ATOM 18929 C CA . ASP A 1 2384 ? -29.863 -13.414 -10.848 1.00 29.70 2384 ASP A CA 1
ATOM 18930 C C . ASP A 1 2384 ? -29.821 -11.939 -11.333 1.00 29.70 2384 ASP A C 1
ATOM 18932 O O . ASP A 1 2384 ? -29.624 -11.654 -12.507 1.00 29.70 2384 ASP A O 1
ATOM 18936 N N . ASP A 1 2385 ? -29.973 -10.970 -10.417 1.00 26.36 2385 ASP A N 1
ATOM 18937 C CA . ASP A 1 2385 ? -29.695 -9.539 -10.683 1.00 26.36 2385 ASP A CA 1
ATOM 18938 C C . ASP A 1 2385 ? -28.340 -9.086 -10.100 1.00 26.36 2385 ASP A C 1
ATOM 18940 O O . ASP A 1 2385 ? -28.130 -7.942 -9.699 1.00 26.36 2385 ASP A O 1
ATOM 18944 N N . GLU A 1 2386 ? -27.358 -9.990 -10.124 1.00 29.97 2386 GLU A N 1
ATOM 18945 C CA . GLU A 1 2386 ? -25.956 -9.607 -10.310 1.00 29.97 2386 GLU A CA 1
ATOM 18946 C C . GLU A 1 2386 ? -25.520 -9.996 -11.734 1.00 29.97 2386 GLU A C 1
ATOM 18948 O O . GLU A 1 2386 ? -24.664 -10.852 -11.949 1.00 29.97 2386 GLU A O 1
ATOM 18953 N N . GLY A 1 2387 ? -26.116 -9.325 -12.727 1.00 26.72 2387 GLY A N 1
ATOM 18954 C CA . GLY A 1 2387 ? -25.509 -9.138 -14.046 1.00 26.72 2387 GLY A CA 1
ATOM 18955 C C . GLY A 1 2387 ? -26.215 -9.768 -15.250 1.00 26.72 2387 GLY A C 1
ATOM 18956 O O . GLY A 1 2387 ? -25.615 -10.614 -15.912 1.00 26.72 2387 GLY A O 1
ATOM 18957 N N . SER A 1 2388 ? -27.384 -9.251 -15.648 1.00 27.42 2388 SER A N 1
ATOM 18958 C CA . SER A 1 2388 ? -27.745 -9.141 -17.074 1.00 27.42 2388 SER A CA 1
ATOM 18959 C C . SER A 1 2388 ? -28.830 -8.085 -17.346 1.00 27.42 2388 SER A C 1
ATOM 18961 O O . SER A 1 2388 ? -30.004 -8.414 -17.460 1.00 27.42 2388 SER A O 1
ATOM 18963 N N . ASP A 1 2389 ? -28.422 -6.827 -17.539 1.00 27.05 2389 ASP A N 1
ATOM 18964 C CA . ASP A 1 2389 ? -29.225 -5.827 -18.259 1.00 27.05 2389 ASP A CA 1
ATOM 18965 C C . ASP A 1 2389 ? -29.082 -6.076 -19.773 1.00 27.05 2389 ASP A C 1
ATOM 18967 O O . ASP A 1 2389 ? -28.147 -5.579 -20.398 1.00 27.05 2389 ASP A O 1
ATOM 18971 N N . ASP A 1 2390 ? -29.968 -6.873 -20.368 1.00 31.48 2390 ASP A N 1
ATOM 18972 C CA . ASP A 1 2390 ? -30.181 -6.929 -21.820 1.00 31.48 2390 ASP A CA 1
ATOM 18973 C C . ASP A 1 2390 ? -31.558 -7.560 -22.090 1.00 31.48 2390 ASP A C 1
ATOM 18975 O O . ASP A 1 2390 ? -31.683 -8.778 -22.070 1.00 31.48 2390 ASP A O 1
ATOM 18979 N N . ASP A 1 2391 ? -32.578 -6.744 -22.383 1.00 30.42 2391 ASP A N 1
ATOM 18980 C CA . ASP A 1 2391 ? -33.576 -7.106 -23.396 1.00 30.42 2391 ASP A CA 1
ATOM 18981 C C . ASP A 1 2391 ? -34.260 -5.867 -23.997 1.00 30.42 2391 ASP A C 1
ATOM 18983 O O . ASP A 1 2391 ? -35.063 -5.154 -23.397 1.00 30.42 2391 ASP A O 1
ATOM 18987 N N . TRP A 1 2392 ? -33.878 -5.614 -25.246 1.00 30.53 2392 TRP A N 1
ATOM 18988 C CA . TRP A 1 2392 ? -34.465 -4.654 -26.165 1.00 30.53 2392 TRP A CA 1
ATOM 18989 C C . TRP A 1 2392 ? -35.482 -5.386 -27.047 1.00 30.53 2392 TRP A C 1
ATOM 18991 O O . TRP A 1 2392 ? -35.062 -6.104 -27.952 1.00 30.53 2392 TRP A O 1
ATOM 19001 N N . ALA A 1 2393 ? -36.788 -5.153 -26.889 1.00 32.19 2393 ALA A N 1
ATOM 19002 C CA . ALA A 1 2393 ? -37.745 -5.327 -27.988 1.00 32.19 2393 ALA A CA 1
ATOM 19003 C C . ALA A 1 2393 ? -39.080 -4.605 -27.731 1.00 32.19 2393 ALA A C 1
ATOM 19005 O O . ALA A 1 2393 ? -39.768 -4.822 -26.745 1.00 32.19 2393 ALA A O 1
ATOM 19006 N N . THR A 1 2394 ? -39.419 -3.750 -28.687 1.00 37.22 2394 THR A N 1
ATOM 19007 C CA . THR A 1 2394 ? -40.639 -2.960 -28.886 1.00 37.22 2394 THR A CA 1
ATOM 19008 C C . THR A 1 2394 ? -41.952 -3.757 -28.855 1.00 37.22 2394 THR A C 1
ATOM 19010 O O . THR A 1 2394 ? -42.056 -4.728 -29.601 1.00 37.22 2394 THR A O 1
ATOM 19013 N N . ALA A 1 2395 ? -42.984 -3.262 -28.158 1.00 34.31 2395 ALA A N 1
ATOM 19014 C CA . ALA A 1 2395 ? -44.387 -3.285 -28.609 1.00 34.31 2395 ALA A CA 1
ATOM 19015 C C . ALA A 1 2395 ? -45.276 -2.438 -27.678 1.00 34.31 2395 ALA A C 1
ATOM 19017 O O . ALA A 1 2395 ? -45.253 -2.613 -26.463 1.00 34.31 2395 ALA A O 1
ATOM 19018 N N . ASP A 1 2396 ? -46.042 -1.524 -28.276 1.00 33.22 2396 ASP A N 1
ATOM 19019 C CA . ASP A 1 2396 ? -47.138 -0.774 -27.661 1.00 33.22 2396 ASP A CA 1
ATOM 19020 C C . ASP A 1 2396 ? -48.123 -1.704 -26.927 1.00 33.22 2396 ASP A C 1
ATOM 19022 O O . ASP A 1 2396 ? -48.434 -2.770 -27.449 1.00 33.22 2396 ASP A O 1
ATOM 19026 N N . HIS A 1 2397 ? -48.630 -1.302 -25.756 1.00 31.53 2397 HIS A N 1
ATOM 19027 C CA . HIS A 1 2397 ? -50.061 -1.293 -25.403 1.00 31.53 2397 HIS A CA 1
ATOM 19028 C C . HIS A 1 2397 ? -50.277 -0.879 -23.934 1.00 31.53 2397 HIS A C 1
ATOM 19030 O O . HIS A 1 2397 ? -49.529 -1.244 -23.034 1.00 31.53 2397 HIS A O 1
ATOM 19036 N N . GLU A 1 2398 ? -51.311 -0.061 -23.751 1.00 26.41 2398 GLU A N 1
ATOM 19037 C CA . GLU A 1 2398 ? -51.776 0.613 -22.538 1.00 26.41 2398 GLU A CA 1
ATOM 19038 C C . GLU A 1 2398 ? -52.092 -0.330 -21.359 1.00 26.41 2398 GLU A C 1
ATOM 19040 O O . GLU A 1 2398 ? -52.830 -1.300 -21.533 1.00 26.41 2398 GLU A O 1
ATOM 19045 N N . ALA A 1 2399 ? -51.617 0.035 -20.158 1.00 27.50 2399 ALA A N 1
ATOM 19046 C CA . ALA A 1 2399 ? -52.324 -0.025 -18.868 1.00 27.50 2399 ALA A CA 1
ATOM 19047 C C . ALA A 1 2399 ? -51.557 0.788 -17.810 1.00 27.50 2399 ALA A C 1
ATOM 19049 O O . ALA A 1 2399 ? -50.356 0.498 -17.606 1.00 27.50 2399 ALA A O 1
#

InterPro domains:
  IPR022099 Domain of unknown function DUF3638 [PF12340] (1286-1512)
  IPR022105 Domain of unknown function DUF3645 [PF12359] (1632-1664)
  IPR027417 P-loop containing nucleoside triphosphate hydrolase [G3DSA:3.40.50.300] (1300-1486)
  IPR027417 P-loop containing nucleoside triphosphate hydrolase [SSF52540] (1289-1437)
  IPR051346 OTU Domain-Containing Deubiquitinase [PTHR13367] (369-2302)

Organism: NCBI:txid100816

Secondary structure (DSSP, 8-state):
----GGGT-----PPP--EETTTTEEGGG--S---GGGGSPPP--HHHHTTTSPPPSS--SS-----HHHHHHGGGG--TTS-HHHHHHHHHHHS-SSSHHHHHHHHHHSSSS-TTSHHHHHHHHHHHH-----SS--STTHHHHGGGG-HHHHHHHHHHHHHHHHHHTT-TT-HHHHHHHHHHHHHHHHHS-TTTHHHHHHHHHHHHHHHHHHHHHHHHHHHH---HHHHHHHHHHHHHHHHHHHHGGGGGGSTTPPPPHHHHHHHHHHHHHHHHT--S-GGGS-HHHHHHHHHHHHHHHHTHHHHHHHHHH-HHHHHHHHHTTTS-GGG-TT-GGGSBPPPEEESTTTT-EEEEEBPP-STTB---EEEEETTT--EEETTEESEEPPHHHHTSHHHHHHHTT---EEEE--BTT--EEESS-BTTEEEEEEEETTEEEEEEEETTS-EEEEE-GGGGB-SS-BSS-GGGTTTEEEEEETTT-EEEEEETT-TTS--TTSEEEETTTTEEEETTEEEPPTTSHHHHHHHHHTTTTS-GGG-EEEEESSTT---EEEEGGGTEEEEE-TTS-EEETTTSEEEPS----SS-TTB-S-EEEEESS-TT-EEEEEE-SEEEEEEETTEEEEEEES-S-EEEEEEETTTTEEE--S-HHHHHHHHHHHHHT--SSPPTTTSS-HHHHHHHHHHSGGGS-SSPPPHHHHHHHHHHHHTS-EEEEESTT-TTEEEEE--TTS-TTTS-TTHHHHHHHHHHHHHHHHTT-S----PPPPPP-TTHHHHHHHHHHHTTTS----TT-PPPPGGG------GGG-TTSHHHHHHHHHHHHHHSSS--B--SS-HHHHHHT-SEEE----------PPPTTHHHHS-TTTTHHHHHHHHHHS-TT-HHHHHHHHHHHTTSTT--HHHHHHHHHHHH-HHHHTSPPP--SEEES--TT----HHHHHHHHHTTB--SS--S--HHHHHHHHHHHHHHHHHHHTTTTT-SS---TT---SSB-HHHHHHHHHHHHHHHHHHHHHHHHHHHHHHHHHTTB-------PPPP-TT--------TT--SS--HHHHHTT-PPPTT----S-STTTTT------S-PPP--------------HHHHHHHHHHHHHHT-S-HHHHHHHHHHHHHHHHHHHHHTT----PPPPPHHHHHHHHHHHHHHHHHHHHHHHHHHHTT-THHHHHHHTT-S----HHHHHGGG-TTS-----HHHHHHHHHHHHHHHHHHHHHHHHHHHHTT-HHHHHHHHH--S--SS-TTT-HHHHHHHHHTT----HHHHHHHHHHHS-TTSS-EEEE--TTSSIIIIIHHHHHHHH--SSSEEEEE--GGGHHHHHHHHHHHHSSTT-PPEE-----TTS--GGG-TTHHHHHHHHHHHHHHTT-EEEE-HHHHHHHHHHHHHHHHTT-HHHHHHHHHHHHHHHHHEEEEESSHHHHT-TTEEEEEEEEEEEEPTTTTHHHHHHHHHHHHHHHHHHHHHHH-TTTEEEE--TTS--EEEE-SHHHHHHHHHHHHHHHHTT-STTS-----TTS---HHHHHHHHH-SS--HHHHHHHHTTSSSHHHHHHHHHHHHHHHHT-HHHHHHHS-BTTTEE--TTS-SS-EEEEETTEE-SSEEESSHHHHHHHHHHHHHHH---HHHHHHHHHHHHTSS-HHHHHHHHHTT-SSS-GGGS-GGG--TT-HHHHHHHHHHHTT-HHHHHHHIIIIIHHHH-EEEEEEEEEEGGGSS------S--TT----EEEEES-STTGGGS-TTSEE---GGGTTHHHHHHHHHHSGGG--EEEPP-SSSHHHHHHHHHHHHT--EEE-TT----SS-HHHHHHHHHHH-TT-SEEEEE-TTS-EEEEETTS-EEEGGGSGGGT--TTEEEEE-TGGGSS------TT-EEEEE--TT--HHHHHHHHTTSTTTTTT-EEEEEE-HHHHHHHHHHHTPPTTPPP-HHHHHHHHHHHHHHHHHHHHHHHHHHHHHHHHHHHHHHHTTTTTT-HHHHHHHHHHH-EE----HHHHHS-GGGS-GGGG-----SHHHHHHHHHHHHHHHHHTTSHHHHHHTSTTT---EEEE------------PPPPP-EEP------HHHHHHHHHS----SSSEEEHHHHHHTSHHHHHTT----SS-EEEETTTT--EE-SSS---GGGPPP--EEEEETTTTEEEEE-HHHHHHHHHHHHHHHHTT---S-EEEE-----SGGGGGGTTS-SEEESPPPTTPPPPHHHHHHHHHHHT-----HHHHHHHHHHHT--GGG-SSSSHHHHHHHHHHHHTTT---TTSHHHHHHTT----TTSTTT--------S----TTSHHHH-SSSS--SS------------

Radius of gyration: 52.48 Å; chains: 1; bounding box: 147×142×114 Å